Protein 5IM3 (pdb70)

GO terms:
  GO:0005971 ribonucleoside-diphosphate reductase complex (C, IDA)

InterPro domains:
  IPR000788 Ribonucleotide reductase large subunit, C-terminal [PF02867] (371-906)
  IPR000788 Ribonucleotide reductase large subunit, C-terminal [PR01183] (446-465)
  IPR000788 Ribonucleotide reductase large subunit, C-terminal [PR01183] (581-592)
  IPR000788 Ribonucleotide reductase large subunit, C-terminal [PR01183] (618-641)
  IPR000788 Ribonucleotide reductase large subunit, C-terminal [PR01183] (656-678)
  IPR000788 Ribonucleotide reductase large subunit, C-terminal [PR01183] (684-707)
  IPR000788 Ribonucleotide reductase large subunit, C-terminal [PR01183] (760-787)
  IPR005144 ATP-cone domain [PF03477] (33-128)
  IPR005144 ATP-cone domain [PF03477] (149-233)
  IPR005144 ATP-cone domain [PS51161] (32-132)
  IPR005144 ATP-cone domain [PS51161] (148-237)
  IPR008926 Ribonucleotide reductase R1 subunit, N-terminal [SSF48168] (154-369)
  IPR013346 Ribonucleotide reductase, class I, alpha subunit, C-terminal [PS00089] (750-771)
  IPR013346 Ribonucleotide reductase, class I, alpha subunit, C-terminal [TIGR02506] (297-907)
  IPR013509 Ribonucleotide reductase large subunit, N-terminal [PF00317] (294-365)
  IPR039718 Ribonucleoside-diphosphate reductase large subunit [PTHR11573] (150-963)

Nearest PDB structures (foldseek):
  5im3-assembly1_B-2  TM=1.000E+00  e=0.000E+00  Pseudomonas aeruginosa PAO1
  5im3-assembly1_A-2  TM=8.820E-01  e=0.000E+00  Pseudomonas aeruginosa PAO1
  5tus-assembly2_B  TM=9.181E-01  e=7.104E-61  Homo sapiens
  6mve-assembly1_A  TM=8.296E-01  e=4.021E-34  Bacillus subtilis
  6mt9-assembly1_A-2  TM=7.946E-01  e=1.194E-33  Bacillus subtilis

B-factor: mean 58.47, std 20.73, range [24.01, 162.75]

Secondary structure (DSSP, 8-state):
-EEE-TTS-EEE--HHHHHHHHHHHHHHHS-STTSS-HHHHHHHHHHHHHHHHHHHHT-SS--EEEHHHHHHHHHHHHHHTT-HHHHHHHHHHHHHHHHHHHHHHHHT--------PEEEPTTS-EEE--HHHHHHHHHHHHTT-SS--HHHHHHHHHHT--TT-BHHHHHHHHHHHHHTTTTT-TTHHHHHHHHHHHHHHHHHHHHHTS-S---STTHHHHHHHHHHHHHHHHHHTTSS-GGGGGS-HHHHHHH--GGGGGG--HHHHHHIIIIIS-EETTEE---HHHHHHHHHHHHTTT-SSHHHHHHHHHHHHHTTSEEE-HHHHHHTTSSS-----EEEEE--SSHHHHHHHHHHHHHHTTTS-EEEEE-TTS--TT-EETTTTEE---SHHHHHHHHHHHHHH--EEEEEETTBTTHHHHHTTT-SSS-GGG--TTSEEEEEE-HHHHHHHHTT-EEEEE-TTTSTTTTT--HHHHHHHHHHHHHHHHTTSS-SEEEEEHHHHHHHHHHHHHHH--SEEEEHHHHHHT-TTTTT-------TTS------BTTB-EE--EEEEEGGGGB-SSSB-HHHHHHHHHHHHHHHHHHHHH---SSHHHHHHHHHH---EEEEE-HHHHHHHHT--SSSHHHHHHHHHHHHHHHHHHHHHHHHHHHHH---GGGTTSTTTTT--HHHHHHHHHHHH-TTT--------S--HHHHHHHTT--S-S--B-B---HHHHHHHT---TTPPPS-SEEEE-SSSS-EEEE-HHHHHHHHHTT--SHHHHHHHHHTTT--TT-TTS-HHHHHHT--GGGS-HHHHHHHHHHHTTT-SS-B---EEEES--HHHHHHHHHHHHHTT--B---EEEES--/--EEEE-TTS-EEE--HHHHHHHHHHHHHHH---GGGGHHHHHHHHHHHHHHHHHHH-TT-EEEEHHHHHHHHHHHHHHTT-HHHHHHHHHHHHHHHHHHHH---EEE-TTS-EEE--HHHHHHHHHHHTTT-SS--HHHHHHHHHTT--TTEEHHHHHHHHHHHHHHGGGT-TTHHHHHHHHHHHHHHHHHHHHHTS-S---TTTHHHHHHHHHHHHHHHHHHTTSS-GGGGGS-HHHHHHH--GGGGGG--HHHHHHHHHHTS-EETTEE---HHHHHHHHHHHHTTT-SSHHHHHHHHHHHHHTTSEEE-HHHHHHTTSSS-----EEEEE--SSHHHHHHHHHHHHHHTTTS-EEEEE-TTS--TT-EETTTTEE---SHHHHHHHHHHHHHH--EEEEEETTBTTHHHHTTTT-SSS-GGG--TTSEEEEEE-HHHHHHHHHT-EEEEE-TTTSTTTTT--HHHHHHHHHHHHHHHHTTSSSSEEEEEHHHHHHHHHHHHHHH--SEEEEHHHHHHT-TTTTT--B----TTS----B-BTTB-EE--EEEEESGGGEETTEE-HHHHHHHHHHHHHHHHHHHHHPPPSSHHHHHHHHHH---EEEEE-HHHHHHHTT--SSSHHHHHHHHHHHHHHHHHHHHHHHHHHHHH---TT-TTSTTTTT--HHHHHHHHHHHH-GGG--------S--HHHHHHHTT--S-S--B-B---HHHHHHHT---TTPPPS-SEEEEEETTEEEEEE-HHHHHHHHHTT--SHHHHHHHHHTTT--TT-TTS-HHHHHHT--GGGS-HHHHHHHHHHHHHH-SS-B---EEESS--HHHHHHHHHHHHHTT--B---EEE--

Structure (mmCIF, N/CA/C/O backbone):
data_5IM3
#
_entry.id   5IM3
#
_cell.length_a   267.465
_cell.length_b   62.577
_cell.length_c   173.761
_cell.angle_alpha   90.00
_cell.angle_beta   127.81
_cell.angle_gamma   90.00
#
_symmetry.space_group_name_H-M   'C 1 2 1'
#
loop_
_entity.id
_entity.type
_entity.pdbx_description
1 polymer 'Ribonucleoside-diphosphate reductase'
2 non-polymer "2'-DEOXYADENOSINE 5'-TRIPHOSPHATE"
3 non-polymer 'MAGNESIUM ION'
4 water water
#
loop_
_atom_site.group_PDB
_atom_site.id
_atom_site.type_symbol
_atom_site.label_atom_id
_atom_site.label_alt_id
_atom_site.label_comp_id
_atom_site.label_asym_id
_atom_site.label_entity_id
_atom_site.label_seq_id
_atom_site.pdbx_PDB_ins_code
_atom_site.Cartn_x
_atom_site.Cartn_y
_atom_site.Cartn_z
_atom_site.occupancy
_atom_site.B_iso_or_equiv
_atom_site.auth_seq_id
_atom_site.auth_comp_id
_atom_site.auth_asym_id
_atom_site.auth_atom_id
_atom_site.pdbx_PDB_model_num
ATOM 1 N N . LEU A 1 32 ? 40.019 37.434 3.937 1.00 128.51 32 LEU A N 1
ATOM 2 C CA . LEU A 1 32 ? 40.480 36.132 4.404 1.00 123.04 32 LEU A CA 1
ATOM 3 C C . LEU A 1 32 ? 41.909 36.200 4.936 1.00 120.48 32 LEU A C 1
ATOM 4 O O . LEU A 1 32 ? 42.807 36.714 4.270 1.00 120.51 32 LEU A O 1
ATOM 9 N N . ARG A 1 33 ? 42.110 35.671 6.141 1.00 116.54 33 ARG A N 1
ATOM 10 C CA . ARG A 1 33 ? 43.418 35.623 6.777 1.00 113.96 33 ARG A CA 1
ATOM 11 C C . ARG A 1 33 ? 43.630 34.235 7.366 1.00 109.65 33 ARG A C 1
ATOM 12 O O . ARG A 1 33 ? 42.705 33.421 7.443 1.00 108.14 33 ARG A O 1
ATOM 20 N N . VAL A 1 34 ? 44.864 33.965 7.785 1.00 109.85 34 VAL A N 1
ATOM 21 C CA . VAL A 1 34 ? 45.259 32.637 8.236 1.00 106.15 34 VAL A CA 1
ATOM 22 C C . VAL A 1 34 ? 45.991 32.750 9.564 1.00 107.92 34 VAL A C 1
ATOM 23 O O . VAL A 1 34 ? 46.844 33.627 9.744 1.00 110.09 34 VAL A O 1
ATOM 27 N N . ILE A 1 35 ? 45.658 31.855 10.489 1.00 110.06 35 ILE A N 1
ATOM 28 C CA . ILE A 1 35 ? 46.365 31.750 11.761 1.00 111.91 35 ILE A CA 1
ATOM 29 C C . ILE A 1 35 ? 47.645 30.960 11.512 1.00 108.16 35 ILE A C 1
ATOM 30 O O . ILE A 1 35 ? 47.605 29.743 11.313 1.00 104.49 35 ILE A O 1
ATOM 35 N N . LYS A 1 36 ? 48.784 31.648 11.520 1.00 107.82 36 LYS A N 1
ATOM 36 C CA . LYS A 1 36 ? 50.058 30.979 11.315 1.00 104.32 36 LYS A CA 1
ATOM 37 C C . LYS A 1 36 ? 50.287 29.928 12.401 1.00 104.37 36 LYS A C 1
ATOM 38 O O . LYS A 1 36 ? 49.515 29.796 13.356 1.00 106.08 36 LYS A O 1
ATOM 44 N N . ARG A 1 37 ? 51.374 29.168 12.240 1.00 105.73 37 ARG A N 1
ATOM 45 C CA . ARG A 1 37 ? 51.695 28.113 13.196 1.00 105.33 37 ARG A CA 1
ATOM 46 C C . ARG A 1 37 ? 51.746 28.654 14.616 1.00 110.25 37 ARG A C 1
ATOM 47 O O . ARG A 1 37 ? 51.364 27.964 15.568 1.00 109.49 37 ARG A O 1
ATOM 55 N N . ASN A 1 38 ? 52.215 29.890 14.779 1.00 119.82 38 ASN A N 1
ATOM 56 C CA . ASN A 1 38 ? 52.370 30.507 16.094 1.00 124.88 38 ASN A CA 1
ATOM 57 C C . ASN A 1 38 ? 51.793 31.920 16.041 1.00 127.16 38 ASN A C 1
ATOM 58 O O . ASN A 1 38 ? 52.507 32.888 15.763 1.00 129.99 38 ASN A O 1
ATOM 63 N N . GLY A 1 39 ? 50.491 32.026 16.292 1.00 115.65 39 GLY A N 1
ATOM 64 C CA . GLY A 1 39 ? 49.868 33.298 16.603 1.00 118.81 39 GLY A CA 1
ATOM 65 C C . GLY A 1 39 ? 49.594 34.224 15.436 1.00 118.20 39 GLY A C 1
ATOM 66 O O . GLY A 1 39 ? 48.434 34.526 15.139 1.00 120.33 39 GLY A O 1
ATOM 67 N N . THR A 1 40 ? 50.654 34.683 14.770 1.00 117.52 40 THR A N 1
ATOM 68 C CA . THR A 1 40 ? 50.538 35.801 13.841 1.00 118.13 40 THR A CA 1
ATOM 69 C C . THR A 1 40 ? 49.453 35.541 12.803 1.00 114.67 40 THR A C 1
ATOM 70 O O . THR A 1 40 ? 49.120 34.395 12.489 1.00 110.89 40 THR A O 1
ATOM 74 N N . VAL A 1 41 ? 48.898 36.629 12.275 1.00 111.82 41 VAL A N 1
ATOM 75 C CA . VAL A 1 41 ? 47.850 36.583 11.263 1.00 110.80 41 VAL A CA 1
ATOM 76 C C . VAL A 1 41 ? 48.353 37.299 10.018 1.00 111.38 41 VAL A C 1
ATOM 77 O O . VAL A 1 41 ? 48.949 38.378 10.110 1.00 114.47 41 VAL A O 1
ATOM 81 N N . VAL A 1 42 ? 48.109 36.698 8.858 1.00 110.64 42 VAL A N 1
ATOM 82 C CA . VAL A 1 42 ? 48.593 37.233 7.586 1.00 110.67 42 VAL A CA 1
ATOM 83 C C . VAL A 1 42 ? 47.484 37.135 6.550 1.00 110.68 42 VAL A C 1
ATOM 84 O O . VAL A 1 42 ? 46.545 36.339 6.693 1.00 109.23 42 VAL A O 1
ATOM 88 N N . PRO A 1 43 ? 47.566 37.940 5.488 1.00 106.63 43 PRO A N 1
ATOM 89 C CA . PRO A 1 43 ? 46.566 37.840 4.419 1.00 106.21 43 PRO A CA 1
ATOM 90 C C . PRO A 1 43 ? 46.594 36.475 3.747 1.00 102.29 43 PRO A C 1
ATOM 91 O O . PRO A 1 43 ? 47.610 35.777 3.742 1.00 97.86 43 PRO A O 1
ATOM 95 N N . TYR A 1 44 ? 45.453 36.100 3.173 1.00 109.62 44 TYR A N 1
ATOM 96 C CA . TYR A 1 44 ? 45.333 34.845 2.443 1.00 107.00 44 TYR A CA 1
ATOM 97 C C . TYR A 1 44 ? 45.876 35.031 1.029 1.00 106.92 44 TYR A C 1
ATOM 98 O O . TYR A 1 44 ? 45.337 35.822 0.247 1.00 110.04 44 TYR A O 1
ATOM 107 N N . THR A 1 45 ? 46.924 34.278 0.697 1.00 104.09 45 THR A N 1
ATOM 108 C CA . THR A 1 45 ? 47.660 34.424 -0.553 1.00 104.34 45 THR A CA 1
ATOM 109 C C . THR A 1 45 ? 47.630 33.082 -1.264 1.00 100.50 45 THR A C 1
ATOM 110 O O . THR A 1 45 ? 48.157 32.090 -0.748 1.00 95.84 45 THR A O 1
ATOM 114 N N . ASP A 1 46 ? 47.005 33.051 -2.441 1.00 99.23 46 ASP A N 1
ATOM 115 C CA . ASP A 1 46 ? 46.984 31.831 -3.238 1.00 96.51 46 ASP A CA 1
ATOM 116 C C . ASP A 1 46 ? 48.391 31.370 -3.593 1.00 95.79 46 ASP A C 1
ATOM 117 O O . ASP A 1 46 ? 48.643 30.164 -3.689 1.00 91.50 46 ASP A O 1
ATOM 122 N N . ASP A 1 47 ? 49.314 32.314 -3.793 1.00 108.41 47 ASP A N 1
ATOM 123 C CA . ASP A 1 47 ? 50.668 31.970 -4.214 1.00 108.90 47 ASP A CA 1
ATOM 124 C C . ASP A 1 47 ? 51.307 30.954 -3.275 1.00 103.09 47 ASP A C 1
ATOM 125 O O . ASP A 1 47 ? 51.960 30.006 -3.726 1.00 102.33 47 ASP A O 1
ATOM 130 N N . LYS A 1 48 ? 51.133 31.133 -1.963 1.00 92.80 48 LYS A N 1
ATOM 131 C CA . LYS A 1 48 ? 51.731 30.202 -1.010 1.00 87.13 48 LYS A CA 1
ATOM 132 C C . LYS A 1 48 ? 51.201 28.788 -1.215 1.00 81.85 48 LYS A C 1
ATOM 133 O O . LYS A 1 48 ? 51.944 27.811 -1.057 1.00 79.59 48 LYS A O 1
ATOM 139 N N . ILE A 1 49 ? 49.922 28.656 -1.570 1.00 71.71 49 ILE A N 1
ATOM 140 C CA . ILE A 1 49 ? 49.378 27.342 -1.901 1.00 68.51 49 ILE A CA 1
ATOM 141 C C . ILE A 1 49 ? 49.942 26.858 -3.230 1.00 66.96 49 ILE A C 1
ATOM 142 O O . ILE A 1 49 ? 50.360 25.702 -3.364 1.00 63.24 49 ILE A O 1
ATOM 147 N N . THR A 1 50 ? 49.950 27.736 -4.235 1.00 73.90 50 THR A N 1
ATOM 148 C CA . THR A 1 50 ? 50.473 27.364 -5.545 1.00 74.36 50 THR A CA 1
ATOM 149 C C . THR A 1 50 ? 51.937 26.952 -5.458 1.00 71.75 50 THR A C 1
ATOM 150 O O . THR A 1 50 ? 52.352 25.971 -6.087 1.00 70.28 50 THR A O 1
ATOM 154 N N . VAL A 1 51 ? 52.737 27.696 -4.693 1.00 69.27 51 VAL A N 1
ATOM 155 C CA . VAL A 1 51 ? 54.143 27.341 -4.529 1.00 67.47 51 VAL A CA 1
ATOM 156 C C . VAL A 1 51 ? 54.267 25.988 -3.841 1.00 63.37 51 VAL A C 1
ATOM 157 O O . VAL A 1 51 ? 55.055 25.133 -4.260 1.00 62.51 51 VAL A O 1
ATOM 161 N N . ALA A 1 52 ? 53.481 25.765 -2.785 1.00 61.00 52 ALA A N 1
ATOM 162 C CA . ALA A 1 52 ? 53.591 24.523 -2.026 1.00 59.81 52 ALA A CA 1
ATOM 163 C C . ALA A 1 52 ? 53.335 23.310 -2.914 1.00 57.76 52 ALA A C 1
ATOM 164 O O . ALA A 1 52 ? 54.137 22.370 -2.948 1.00 54.70 52 ALA A O 1
ATOM 166 N N . ILE A 1 53 ? 52.219 23.317 -3.645 1.00 66.71 53 ILE A N 1
ATOM 167 C CA . ILE A 1 53 ? 51.884 22.184 -4.504 1.00 67.13 53 ILE A CA 1
ATOM 168 C C . ILE A 1 53 ? 52.930 22.018 -5.600 1.00 68.22 53 ILE A C 1
ATOM 169 O O . ILE A 1 53 ? 53.295 20.893 -5.964 1.00 67.39 53 ILE A O 1
ATOM 174 N N . THR A 1 54 ? 53.420 23.130 -6.152 1.00 68.26 54 THR A N 1
ATOM 175 C CA . THR A 1 54 ? 54.428 23.044 -7.204 1.00 69.99 54 THR A CA 1
ATOM 176 C C . THR A 1 54 ? 55.707 22.394 -6.688 1.00 68.30 54 THR A C 1
ATOM 177 O O . THR A 1 54 ? 56.341 21.607 -7.400 1.00 67.95 54 THR A O 1
ATOM 181 N N . LYS A 1 55 ? 56.104 22.715 -5.453 1.00 68.49 55 LYS A N 1
ATOM 182 C CA . LYS A 1 55 ? 57.260 22.055 -4.854 1.00 66.50 55 LYS A CA 1
ATOM 183 C C . LYS A 1 55 ? 57.094 20.541 -4.871 1.00 63.21 55 LYS A C 1
ATOM 184 O O . LYS A 1 55 ? 58.042 19.807 -5.173 1.00 63.52 55 LYS A O 1
ATOM 190 N N . ALA A 1 56 ? 55.892 20.055 -4.550 1.00 56.33 56 ALA A N 1
ATOM 191 C CA . ALA A 1 56 ? 55.672 18.615 -4.464 1.00 53.81 56 ALA A CA 1
ATOM 192 C C . ALA A 1 56 ? 55.710 17.955 -5.836 1.00 53.26 56 ALA A C 1
ATOM 193 O O . ALA A 1 56 ? 56.153 16.808 -5.957 1.00 52.97 56 ALA A O 1
ATOM 195 N N . PHE A 1 57 ? 55.249 18.650 -6.878 1.00 56.33 57 PHE A N 1
ATOM 196 C CA . PHE A 1 57 ? 55.358 18.096 -8.223 1.00 58.10 57 PHE A CA 1
ATOM 197 C C . PHE A 1 57 ? 56.813 18.030 -8.665 1.00 61.66 57 PHE A C 1
ATOM 198 O O . PHE A 1 57 ? 57.254 17.018 -9.222 1.00 62.62 57 PHE A O 1
ATOM 206 N N . LEU A 1 58 ? 57.579 19.093 -8.414 1.00 68.08 58 LEU A N 1
ATOM 207 C CA . LEU A 1 58 ? 58.983 19.111 -8.800 1.00 71.42 58 LEU A CA 1
ATOM 208 C C . LEU A 1 58 ? 59.835 18.170 -7.964 1.00 70.51 58 LEU A C 1
ATOM 209 O O . LEU A 1 58 ? 60.977 17.898 -8.345 1.00 72.75 58 LEU A O 1
ATOM 214 N N . ALA A 1 59 ? 59.312 17.663 -6.849 1.00 70.73 59 ALA A N 1
ATOM 215 C CA . ALA A 1 59 ? 60.075 16.724 -6.037 1.00 70.86 59 ALA A CA 1
ATOM 216 C C . ALA A 1 59 ? 60.008 15.316 -6.613 1.00 70.38 59 ALA A C 1
ATOM 217 O O . ALA A 1 59 ? 61.024 14.617 -6.672 1.00 71.08 59 ALA A O 1
ATOM 219 N N . VAL A 1 60 ? 58.825 14.889 -7.052 1.00 73.85 60 VAL A N 1
ATOM 220 C CA . VAL A 1 60 ? 58.684 13.541 -7.587 1.00 75.15 60 VAL A CA 1
ATOM 221 C C . VAL A 1 60 ? 59.156 13.484 -9.034 1.00 77.21 60 VAL A C 1
ATOM 222 O O . VAL A 1 60 ? 59.715 12.470 -9.465 1.00 78.41 60 VAL A O 1
ATOM 226 N N . GLU A 1 61 ? 58.942 14.549 -9.801 1.00 81.57 61 GLU A N 1
ATOM 227 C CA . GLU A 1 61 ? 59.483 14.663 -11.143 1.00 87.79 61 GLU A CA 1
ATOM 228 C C . GLU A 1 61 ? 60.789 15.452 -11.083 1.00 88.39 61 GLU A C 1
ATOM 229 O O . GLU A 1 61 ? 61.229 15.898 -10.021 1.00 88.38 61 GLU A O 1
ATOM 235 N N . GLY A 1 62 ? 61.422 15.619 -12.232 1.00 89.92 62 GLY A N 1
ATOM 236 C CA . GLY A 1 62 ? 62.696 16.302 -12.297 1.00 93.21 62 GLY A CA 1
ATOM 237 C C . GLY A 1 62 ? 62.533 17.808 -12.326 1.00 92.08 62 GLY A C 1
ATOM 238 O O . GLY A 1 62 ? 61.477 18.360 -12.006 1.00 89.57 62 GLY A O 1
ATOM 239 N N . GLY A 1 63 ? 63.623 18.484 -12.701 1.00 91.47 63 GLY A N 1
ATOM 240 C CA . GLY A 1 63 ? 63.555 19.901 -13.003 1.00 91.97 63 GLY A CA 1
ATOM 241 C C . GLY A 1 63 ? 63.030 20.202 -14.387 1.00 93.82 63 GLY A C 1
ATOM 242 O O . GLY A 1 63 ? 62.604 21.331 -14.647 1.00 95.70 63 GLY A O 1
ATOM 243 N N . THR A 1 64 ? 63.051 19.212 -15.285 1.00 91.77 64 THR A N 1
ATOM 244 C CA . THR A 1 64 ? 62.470 19.383 -16.610 1.00 92.84 64 THR A CA 1
ATOM 245 C C . THR A 1 64 ? 60.981 19.703 -16.537 1.00 90.27 64 THR A C 1
ATOM 246 O O . THR A 1 64 ? 60.419 20.221 -17.508 1.00 92.50 64 THR A O 1
ATOM 250 N N . ALA A 1 65 ? 60.332 19.415 -15.409 1.00 91.51 65 ALA A N 1
ATOM 251 C CA . ALA A 1 65 ? 58.938 19.787 -15.199 1.00 89.26 65 ALA A CA 1
ATOM 252 C C . ALA A 1 65 ? 58.769 21.237 -14.764 1.00 90.65 65 ALA A C 1
ATOM 253 O O . ALA A 1 65 ? 57.635 21.660 -14.511 1.00 89.29 65 ALA A O 1
ATOM 255 N N . ALA A 1 66 ? 59.858 22.007 -14.673 1.00 96.53 66 ALA A N 1
ATOM 256 C CA . ALA A 1 66 ? 59.764 23.383 -14.193 1.00 97.56 66 ALA A CA 1
ATOM 257 C C . ALA A 1 66 ? 58.862 24.217 -15.094 1.00 97.92 66 ALA A C 1
ATOM 258 O O . ALA A 1 66 ? 57.948 24.902 -14.618 1.00 97.23 66 ALA A O 1
ATOM 260 N N . ALA A 1 67 ? 59.109 24.178 -16.399 1.00 89.93 67 ALA A N 1
ATOM 261 C CA . ALA A 1 67 ? 58.274 24.870 -17.378 1.00 92.33 67 ALA A CA 1
ATOM 262 C C . ALA A 1 67 ? 57.390 23.815 -18.034 1.00 90.98 67 ALA A C 1
ATOM 263 O O . ALA A 1 67 ? 57.787 23.152 -18.994 1.00 92.23 67 ALA A O 1
ATOM 265 N N . SER A 1 68 ? 56.184 23.654 -17.499 1.00 95.67 68 SER A N 1
ATOM 266 C CA . SER A 1 68 ? 55.228 22.689 -18.028 1.00 96.37 68 SER A CA 1
ATOM 267 C C . SER A 1 68 ? 53.836 23.282 -17.906 1.00 95.69 68 SER A C 1
ATOM 268 O O . SER A 1 68 ? 53.364 23.534 -16.792 1.00 92.05 68 SER A O 1
ATOM 271 N N . SER A 1 69 ? 53.187 23.515 -19.051 1.00 93.71 69 SER A N 1
ATOM 272 C CA . SER A 1 69 ? 51.792 23.938 -19.035 1.00 92.80 69 SER A CA 1
ATOM 273 C C . SER A 1 69 ? 50.940 22.969 -18.229 1.00 87.68 69 SER A C 1
ATOM 274 O O . SER A 1 69 ? 49.959 23.377 -17.598 1.00 85.75 69 SER A O 1
ATOM 277 N N . ARG A 1 70 ? 51.306 21.685 -18.228 1.00 82.79 70 ARG A N 1
ATOM 278 C CA . ARG A 1 70 ? 50.548 20.682 -17.488 1.00 78.85 70 ARG A CA 1
ATOM 279 C C . ARG A 1 70 ? 50.569 20.973 -15.992 1.00 76.48 70 ARG A C 1
ATOM 280 O O . ARG A 1 70 ? 49.521 21.178 -15.368 1.00 74.86 70 ARG A O 1
ATOM 288 N N . ILE A 1 71 ? 51.764 20.981 -15.396 1.00 70.41 71 ILE A N 1
ATOM 289 C CA . ILE A 1 71 ? 51.889 21.235 -13.960 1.00 68.18 71 ILE A CA 1
ATOM 290 C C . ILE A 1 71 ? 51.148 22.514 -13.597 1.00 71.02 71 ILE A C 1
ATOM 291 O O . ILE A 1 71 ? 50.250 22.527 -12.748 1.00 68.97 71 ILE A O 1
ATOM 296 N N . HIS A 1 72 ? 51.522 23.608 -14.257 1.00 81.24 72 HIS A N 1
ATOM 297 C CA . HIS A 1 72 ? 50.952 24.915 -13.955 1.00 85.68 72 HIS A CA 1
ATOM 298 C C . HIS A 1 72 ? 49.435 24.909 -14.091 1.00 85.39 72 HIS A C 1
ATOM 299 O O . HIS A 1 72 ? 48.727 25.474 -13.248 1.00 84.77 72 HIS A O 1
ATOM 306 N N . ASP A 1 73 ? 48.915 24.269 -15.140 1.00 86.88 73 ASP A N 1
ATOM 307 C CA . ASP A 1 73 ? 47.468 24.159 -15.293 1.00 86.98 73 ASP A CA 1
ATOM 308 C C . ASP A 1 73 ? 46.857 23.340 -14.162 1.00 80.35 73 ASP A C 1
ATOM 309 O O . ASP A 1 73 ? 45.794 23.688 -13.636 1.00 79.87 73 ASP A O 1
ATOM 314 N N . THR A 1 74 ? 47.518 22.249 -13.772 1.00 69.32 74 THR A N 1
ATOM 315 C CA . THR A 1 74 ? 46.994 21.394 -12.711 1.00 66.90 74 THR A CA 1
ATOM 316 C C . THR A 1 74 ? 47.022 22.104 -11.363 1.00 65.80 74 THR A C 1
ATOM 317 O O . THR A 1 74 ? 46.024 22.111 -10.634 1.00 64.26 74 THR A O 1
ATOM 321 N N . VAL A 1 75 ? 48.163 22.701 -11.011 1.00 66.41 75 VAL A N 1
ATOM 322 C CA . VAL A 1 75 ? 48.302 23.336 -9.702 1.00 67.20 75 VAL A CA 1
ATOM 323 C C . VAL A 1 75 ? 47.239 24.411 -9.518 1.00 72.86 75 VAL A C 1
ATOM 324 O O . VAL A 1 75 ? 46.521 24.434 -8.511 1.00 70.94 75 VAL A O 1
ATOM 328 N N . ARG A 1 76 ? 47.123 25.320 -10.489 1.00 93.17 76 ARG A N 1
ATOM 329 C CA . ARG A 1 76 ? 46.156 26.405 -10.371 1.00 99.45 76 ARG A CA 1
ATOM 330 C C . ARG A 1 76 ? 44.729 25.880 -10.317 1.00 98.44 76 ARG A C 1
ATOM 331 O O . ARG A 1 76 ? 43.846 26.540 -9.758 1.00 101.20 76 ARG A O 1
ATOM 339 N N . ARG A 1 77 ? 44.479 24.703 -10.894 1.00 87.60 77 ARG A N 1
ATOM 340 C CA . ARG A 1 77 ? 43.169 24.081 -10.748 1.00 86.41 77 ARG A CA 1
ATOM 341 C C . ARG A 1 77 ? 42.969 23.567 -9.328 1.00 81.92 77 ARG A C 1
ATOM 342 O O . ARG A 1 77 ? 41.908 23.775 -8.728 1.00 81.88 77 ARG A O 1
ATOM 350 N N . LEU A 1 78 ? 43.982 22.900 -8.773 1.00 74.63 78 LEU A N 1
ATOM 351 C CA . LEU A 1 78 ? 43.898 22.433 -7.394 1.00 72.19 78 LEU A CA 1
ATOM 352 C C . LEU A 1 78 ? 43.825 23.605 -6.423 1.00 74.37 78 LEU A C 1
ATOM 353 O O . LEU A 1 78 ? 43.053 23.572 -5.458 1.00 73.08 78 LEU A O 1
ATOM 358 N N . THR A 1 79 ? 44.622 24.650 -6.664 1.00 77.51 79 THR A N 1
ATOM 359 C CA . THR A 1 79 ? 44.587 25.823 -5.799 1.00 79.93 79 THR A CA 1
ATOM 360 C C . THR A 1 79 ? 43.221 26.492 -5.825 1.00 84.35 79 THR A C 1
ATOM 361 O O . THR A 1 79 ? 42.769 27.022 -4.804 1.00 85.72 79 THR A O 1
ATOM 365 N N . GLU A 1 80 ? 42.548 26.477 -6.978 1.00 94.82 80 GLU A N 1
ATOM 366 C CA . GLU A 1 80 ? 41.256 27.142 -7.094 1.00 99.88 80 GLU A CA 1
ATOM 367 C C . GLU A 1 80 ? 40.191 26.429 -6.271 1.00 98.05 80 GLU A C 1
ATOM 368 O O . GLU A 1 80 ? 39.450 27.066 -5.513 1.00 100.86 80 GLU A O 1
ATOM 374 N N . GLN A 1 81 ? 40.092 25.105 -6.406 1.00 88.47 81 GLN A N 1
ATOM 375 C CA . GLN A 1 81 ? 39.072 24.373 -5.664 1.00 87.02 81 GLN A CA 1
ATOM 376 C C . GLN A 1 81 ? 39.372 24.327 -4.172 1.00 85.40 81 GLN A C 1
ATOM 377 O O . GLN A 1 81 ? 38.462 24.061 -3.380 1.00 86.72 81 GLN A O 1
ATOM 383 N N . VAL A 1 82 ? 40.616 24.589 -3.768 1.00 78.05 82 VAL A N 1
ATOM 384 C CA . VAL A 1 82 ? 40.912 24.768 -2.350 1.00 76.74 82 VAL A CA 1
ATOM 385 C C . VAL A 1 82 ? 40.423 26.129 -1.877 1.00 79.36 82 VAL A C 1
ATOM 386 O O . VAL A 1 82 ? 39.646 26.231 -0.920 1.00 81.40 82 VAL A O 1
ATOM 390 N N . THR A 1 83 ? 40.874 27.198 -2.540 1.00 78.53 83 THR A N 1
ATOM 391 C CA . THR A 1 83 ? 40.419 28.535 -2.180 1.00 81.39 83 THR A CA 1
ATOM 392 C C . THR A 1 83 ? 38.903 28.642 -2.260 1.00 83.89 83 THR A C 1
ATOM 393 O O . THR A 1 83 ? 38.287 29.354 -1.459 1.00 87.97 83 THR A O 1
ATOM 397 N N . ALA A 1 84 ? 38.285 27.939 -3.212 1.00 84.58 84 ALA A N 1
ATOM 398 C CA . ALA A 1 84 ? 36.831 27.964 -3.322 1.00 86.79 84 ALA A CA 1
ATOM 399 C C . ALA A 1 84 ? 36.177 27.302 -2.116 1.00 86.98 84 ALA A C 1
ATOM 400 O O . ALA A 1 84 ? 35.140 27.770 -1.633 1.00 90.71 84 ALA A O 1
ATOM 402 N N . THR A 1 85 ? 36.772 26.218 -1.611 1.00 82.05 85 THR A N 1
ATOM 403 C CA . THR A 1 85 ? 36.192 25.521 -0.467 1.00 83.48 85 THR A CA 1
ATOM 404 C C . THR A 1 85 ? 36.083 26.443 0.743 1.00 88.83 85 THR A C 1
ATOM 405 O O . THR A 1 85 ? 35.059 26.450 1.437 1.00 90.90 85 THR A O 1
ATOM 409 N N . PHE A 1 86 ? 37.130 27.227 1.013 1.00 104.71 86 PHE A N 1
ATOM 410 C CA . PHE A 1 86 ? 37.085 28.160 2.134 1.00 110.90 86 PHE A CA 1
ATOM 411 C C . PHE A 1 86 ? 36.058 29.262 1.907 1.00 114.65 86 PHE A C 1
ATOM 412 O O . PHE A 1 86 ? 35.439 29.735 2.867 1.00 118.36 86 PHE A O 1
ATOM 420 N N . LYS A 1 87 ? 35.862 29.682 0.655 1.00 108.13 87 LYS A N 1
ATOM 421 C CA . LYS A 1 87 ? 34.837 30.677 0.359 1.00 111.92 87 LYS A CA 1
ATOM 422 C C . LYS A 1 87 ? 33.434 30.094 0.473 1.00 116.70 87 LYS A C 1
ATOM 423 O O . LYS A 1 87 ? 32.492 30.814 0.821 1.00 121.07 87 LYS A O 1
ATOM 429 N N . ARG A 1 88 ? 33.274 28.798 0.190 1.00 130.49 88 ARG A N 1
ATOM 430 C CA . ARG A 1 88 ? 31.940 28.209 0.132 1.00 136.39 88 ARG A CA 1
ATOM 431 C C . ARG A 1 88 ? 31.303 28.087 1.510 1.00 137.81 88 ARG A C 1
ATOM 432 O O . ARG A 1 88 ? 30.073 28.131 1.626 1.00 142.36 88 ARG A O 1
ATOM 440 N N . ARG A 1 89 ? 32.109 27.935 2.559 1.00 127.32 89 ARG A N 1
ATOM 441 C CA . ARG A 1 89 ? 31.597 27.697 3.902 1.00 127.59 89 ARG A CA 1
ATOM 442 C C . ARG A 1 89 ? 31.539 28.954 4.761 1.00 129.36 89 ARG A C 1
ATOM 443 O O . ARG A 1 89 ? 31.093 28.876 5.910 1.00 131.87 89 ARG A O 1
ATOM 451 N N . MET A 1 90 ? 31.970 30.099 4.249 1.00 126.50 90 MET A N 1
ATOM 452 C CA . MET A 1 90 ? 32.107 31.300 5.057 1.00 128.50 90 MET A CA 1
ATOM 453 C C . MET A 1 90 ? 31.607 32.504 4.276 1.00 131.68 90 MET A C 1
ATOM 454 O O . MET A 1 90 ? 31.536 32.467 3.043 1.00 129.93 90 MET A O 1
ATOM 459 N N . PRO A 1 91 ? 31.238 33.592 4.972 1.00 136.49 91 PRO A N 1
ATOM 460 C CA . PRO A 1 91 ? 30.653 34.752 4.281 1.00 140.92 91 PRO A CA 1
ATOM 461 C C . PRO A 1 91 ? 31.693 35.766 3.817 1.00 141.42 91 PRO A C 1
ATOM 462 O O . PRO A 1 91 ? 32.409 35.513 2.841 1.00 136.58 91 PRO A O 1
ATOM 466 N N . SER A 1 92 ? 31.791 36.911 4.499 1.00 150.30 92 SER A N 1
ATOM 467 C CA . SER A 1 92 ? 32.679 38.003 4.100 1.00 151.33 92 SER A CA 1
ATOM 468 C C . SER A 1 92 ? 33.958 37.890 4.923 1.00 146.19 92 SER A C 1
ATOM 469 O O . SER A 1 92 ? 34.097 38.508 5.980 1.00 151.15 92 SER A O 1
ATOM 472 N N . GLY A 1 93 ? 34.901 37.095 4.427 1.00 120.85 93 GLY A N 1
ATOM 473 C CA . GLY A 1 93 ? 36.171 36.909 5.095 1.00 116.13 93 GLY A CA 1
ATOM 474 C C . GLY A 1 93 ? 36.071 35.965 6.280 1.00 114.69 93 GLY A C 1
ATOM 475 O O . GLY A 1 93 ? 34.996 35.526 6.691 1.00 115.38 93 GLY A O 1
ATOM 476 N N . GLY A 1 94 ? 37.233 35.653 6.840 1.00 125.35 94 GLY A N 1
ATOM 477 C CA . GLY A 1 94 ? 37.291 34.754 7.975 1.00 124.49 94 GLY A CA 1
ATOM 478 C C . GLY A 1 94 ? 38.726 34.488 8.372 1.00 120.84 94 GLY A C 1
ATOM 479 O O . GLY A 1 94 ? 39.652 35.162 7.916 1.00 120.27 94 GLY A O 1
ATOM 480 N N . THR A 1 95 ? 38.898 33.491 9.238 1.00 121.06 95 THR A N 1
ATOM 481 C CA . THR A 1 95 ? 40.220 33.067 9.681 1.00 118.57 95 THR A CA 1
ATOM 482 C C . THR A 1 95 ? 40.251 31.549 9.765 1.00 114.84 95 THR A C 1
ATOM 483 O O . THR A 1 95 ? 39.319 30.934 10.291 1.00 116.07 95 THR A O 1
ATOM 487 N N . ILE A 1 96 ? 41.326 30.953 9.247 1.00 110.38 96 ILE A N 1
ATOM 488 C CA . ILE A 1 96 ? 41.486 29.507 9.211 1.00 107.16 96 ILE A CA 1
ATOM 489 C C . ILE A 1 96 ? 42.899 29.158 9.658 1.00 104.08 96 ILE A C 1
ATOM 490 O O . ILE A 1 96 ? 43.829 29.960 9.551 1.00 104.98 96 ILE A O 1
ATOM 495 N N . HIS A 1 97 ? 43.051 27.936 10.160 1.00 98.87 97 HIS A N 1
ATOM 496 C CA . HIS A 1 97 ? 44.340 27.482 10.655 1.00 96.29 97 HIS A CA 1
ATOM 497 C C . HIS A 1 97 ? 45.219 27.006 9.507 1.00 92.95 97 HIS A C 1
ATOM 498 O O . HIS A 1 97 ? 44.733 26.558 8.464 1.00 90.80 97 HIS A O 1
ATOM 505 N N . ILE A 1 98 ? 46.533 27.110 9.711 1.00 91.99 98 ILE A N 1
ATOM 506 C CA . ILE A 1 98 ? 47.478 26.729 8.667 1.00 88.94 98 ILE A CA 1
ATOM 507 C C . ILE A 1 98 ? 47.356 25.242 8.361 1.00 85.36 98 ILE A C 1
ATOM 508 O O . ILE A 1 98 ? 47.445 24.822 7.200 1.00 83.08 98 ILE A O 1
ATOM 513 N N . GLU A 1 99 ? 47.143 24.421 9.394 1.00 78.28 99 GLU A N 1
ATOM 514 C CA . GLU A 1 99 ? 46.967 22.987 9.182 1.00 75.29 99 GLU A CA 1
ATOM 515 C C . GLU A 1 99 ? 45.644 22.687 8.491 1.00 74.68 99 GLU A C 1
ATOM 516 O O . GLU A 1 99 ? 45.523 21.671 7.797 1.00 71.42 99 GLU A O 1
ATOM 522 N N . GLU A 1 100 ? 44.645 23.553 8.671 1.00 86.23 100 GLU A N 1
ATOM 523 C CA . GLU A 1 100 ? 43.377 23.385 7.971 1.00 87.65 100 GLU A CA 1
ATOM 524 C C . GLU A 1 100 ? 43.562 23.515 6.465 1.00 85.02 100 GLU A C 1
ATOM 525 O O . GLU A 1 100 ? 42.841 22.875 5.691 1.00 84.25 100 GLU A O 1
ATOM 531 N N . ILE A 1 101 ? 44.531 24.324 6.035 1.00 75.74 101 ILE A N 1
ATOM 532 C CA . ILE A 1 101 ? 44.816 24.486 4.614 1.00 72.26 101 ILE A CA 1
ATOM 533 C C . ILE A 1 101 ? 45.626 23.307 4.093 1.00 69.80 101 ILE A C 1
ATOM 534 O O . ILE A 1 101 ? 45.352 22.782 3.007 1.00 67.39 101 ILE A O 1
ATOM 539 N N . GLN A 1 102 ? 46.644 22.886 4.849 1.00 68.13 102 GLN A N 1
ATOM 540 C CA . GLN A 1 102 ? 47.439 21.728 4.454 1.00 65.54 102 GLN A CA 1
ATOM 541 C C . GLN A 1 102 ? 46.552 20.511 4.220 1.00 63.81 102 GLN A C 1
ATOM 542 O O . GLN A 1 102 ? 46.765 19.750 3.269 1.00 60.76 102 GLN A O 1
ATOM 548 N N . ASP A 1 103 ? 45.546 20.317 5.075 1.00 60.60 103 ASP A N 1
ATOM 549 C CA . ASP A 1 103 ? 44.649 19.178 4.916 1.00 59.99 103 ASP A CA 1
ATOM 550 C C . ASP A 1 103 ? 43.839 19.285 3.631 1.00 62.12 103 ASP A C 1
ATOM 551 O O . ASP A 1 103 ? 43.650 18.288 2.925 1.00 58.63 103 ASP A O 1
ATOM 556 N N . GLN A 1 104 ? 43.351 20.487 3.308 1.00 70.49 104 GLN A N 1
ATOM 557 C CA . GLN A 1 104 ? 42.574 20.657 2.084 1.00 72.60 104 GLN A CA 1
ATOM 558 C C . GLN A 1 104 ? 43.451 20.558 0.843 1.00 67.92 104 GLN A C 1
ATOM 559 O O . GLN A 1 104 ? 42.970 20.146 -0.218 1.00 67.88 104 GLN A O 1
ATOM 565 N N . VAL A 1 105 ? 44.730 20.923 0.950 1.00 63.72 105 VAL A N 1
ATOM 566 C CA . VAL A 1 105 ? 45.649 20.738 -0.169 1.00 61.33 105 VAL A CA 1
ATOM 567 C C . VAL A 1 105 ? 45.835 19.253 -0.453 1.00 58.83 105 VAL A C 1
ATOM 568 O O . VAL A 1 105 ? 45.762 18.812 -1.607 1.00 58.01 105 VAL A O 1
ATOM 572 N N . GLU A 1 106 ? 46.087 18.462 0.593 1.00 55.33 106 GLU A N 1
ATOM 573 C CA . GLU A 1 106 ? 46.192 17.018 0.414 1.00 53.21 106 GLU A CA 1
ATOM 574 C C . GLU A 1 106 ? 44.912 16.454 -0.183 1.00 52.97 106 GLU A C 1
ATOM 575 O O . GLU A 1 106 ? 44.957 15.574 -1.050 1.00 49.81 106 GLU A O 1
ATOM 581 N N . LEU A 1 107 ? 43.759 16.953 0.266 1.00 55.22 107 LEU A N 1
ATOM 582 C CA . LEU A 1 107 ? 42.487 16.456 -0.244 1.00 55.73 107 LEU A CA 1
ATOM 583 C C . LEU A 1 107 ? 42.380 16.675 -1.749 1.00 55.64 107 LEU A C 1
ATOM 584 O O . LEU A 1 107 ? 42.001 15.766 -2.494 1.00 55.17 107 LEU A O 1
ATOM 589 N N . ALA A 1 108 ? 42.723 17.879 -2.215 1.00 56.15 108 ALA A N 1
ATOM 590 C CA . ALA A 1 108 ? 42.612 18.184 -3.638 1.00 56.93 108 ALA A CA 1
ATOM 591 C C . ALA A 1 108 ? 43.546 17.305 -4.462 1.00 55.79 108 ALA A C 1
ATOM 592 O O . ALA A 1 108 ? 43.148 16.754 -5.495 1.00 54.87 108 ALA A O 1
ATOM 594 N N . LEU A 1 109 ? 44.801 17.168 -4.023 1.00 55.30 109 LEU A N 1
ATOM 595 C CA . LEU A 1 109 ? 45.732 16.278 -4.711 1.00 55.52 109 LEU A CA 1
ATOM 596 C C . LEU A 1 109 ? 45.198 14.851 -4.750 1.00 55.53 109 LEU A C 1
ATOM 597 O O . LEU A 1 109 ? 45.302 14.167 -5.776 1.00 54.93 109 LEU A O 1
ATOM 602 N N . MET A 1 110 ? 44.613 14.390 -3.642 1.00 54.74 110 MET A N 1
ATOM 603 C CA . MET A 1 110 ? 44.176 13.002 -3.549 1.00 53.68 110 MET A CA 1
ATOM 604 C C . MET A 1 110 ? 42.952 12.736 -4.417 1.00 56.18 110 MET A C 1
ATOM 605 O O . MET A 1 110 ? 42.890 11.714 -5.109 1.00 54.73 110 MET A O 1
ATOM 610 N N . ARG A 1 111 ? 41.956 13.628 -4.384 1.00 64.40 111 ARG A N 1
ATOM 611 C CA . ARG A 1 111 ? 40.763 13.413 -5.195 1.00 69.91 111 ARG A CA 1
ATOM 612 C C . ARG A 1 111 ? 41.073 13.464 -6.683 1.00 67.50 111 ARG A C 1
ATOM 613 O O . ARG A 1 111 ? 40.330 12.880 -7.477 1.00 68.69 111 ARG A O 1
ATOM 621 N N . ALA A 1 112 ? 42.148 14.147 -7.073 1.00 57.39 112 ALA A N 1
ATOM 622 C CA . ALA A 1 112 ? 42.603 14.176 -8.455 1.00 55.67 112 ALA A CA 1
ATOM 623 C C . ALA A 1 112 ? 43.400 12.937 -8.843 1.00 53.64 112 ALA A C 1
ATOM 624 O O . ALA A 1 112 ? 43.910 12.876 -9.966 1.00 53.88 112 ALA A O 1
ATOM 626 N N . GLY A 1 113 ? 43.522 11.957 -7.952 1.00 49.61 113 GLY A N 1
ATOM 627 C CA . GLY A 1 113 ? 44.264 10.752 -8.264 1.00 49.08 113 GLY A CA 1
ATOM 628 C C . GLY A 1 113 ? 45.761 10.929 -8.372 1.00 48.94 113 GLY A C 1
ATOM 629 O O . GLY A 1 113 ? 46.429 10.084 -8.972 1.00 46.39 113 GLY A O 1
ATOM 630 N N . GLU A 1 114 ? 46.315 12.005 -7.807 1.00 52.75 114 GLU A N 1
ATOM 631 C CA . GLU A 1 114 ? 47.760 12.243 -7.837 1.00 53.35 114 GLU A CA 1
ATOM 632 C C . GLU A 1 114 ? 48.409 11.475 -6.685 1.00 52.12 114 GLU A C 1
ATOM 633 O O . GLU A 1 114 ? 48.819 12.030 -5.664 1.00 51.75 114 GLU A O 1
ATOM 639 N N . GLN A 1 115 ? 48.502 10.158 -6.872 1.00 53.77 115 GLN A N 1
ATOM 640 C CA . GLN A 1 115 ? 48.929 9.287 -5.782 1.00 55.00 115 GLN A CA 1
ATOM 641 C C . GLN A 1 115 ? 50.375 9.553 -5.382 1.00 54.45 115 GLN A C 1
ATOM 642 O O . GLN A 1 115 ? 50.687 9.624 -4.189 1.00 53.23 115 GLN A O 1
ATOM 648 N N . LYS A 1 116 ? 51.272 9.699 -6.361 1.00 56.13 116 LYS A N 1
ATOM 649 C CA . LYS A 1 116 ? 52.689 9.852 -6.049 1.00 57.03 116 LYS A CA 1
ATOM 650 C C . LYS A 1 116 ? 53.000 11.245 -5.513 1.00 54.13 116 LYS A C 1
ATOM 651 O O . LYS A 1 116 ? 53.867 11.401 -4.647 1.00 52.58 116 LYS A O 1
ATOM 657 N N . VAL A 1 117 ? 52.314 12.271 -6.017 1.00 49.24 117 VAL A N 1
ATOM 658 C CA . VAL A 1 117 ? 52.556 13.619 -5.514 1.00 49.71 117 VAL A CA 1
ATOM 659 C C . VAL A 1 117 ? 51.889 13.808 -4.159 1.00 49.58 117 VAL A C 1
ATOM 660 O O . VAL A 1 117 ? 52.453 14.443 -3.261 1.00 47.48 117 VAL A O 1
ATOM 664 N N . ALA A 1 118 ? 50.684 13.258 -3.986 1.00 47.80 118 ALA A N 1
ATOM 665 C CA . ALA A 1 118 ? 49.986 13.395 -2.713 1.00 48.08 118 ALA A CA 1
ATOM 666 C C . ALA A 1 118 ? 50.767 12.731 -1.586 1.00 45.70 118 ALA A C 1
ATOM 667 O O . ALA A 1 118 ? 50.933 13.311 -0.507 1.00 42.67 118 ALA A O 1
ATOM 669 N N . ARG A 1 119 ? 51.260 11.512 -1.818 1.00 48.07 119 ARG A N 1
ATOM 670 C CA . ARG A 1 119 ? 51.931 10.782 -0.748 1.00 49.80 119 ARG A CA 1
ATOM 671 C C . ARG A 1 119 ? 53.264 11.428 -0.390 1.00 50.58 119 ARG A C 1
ATOM 672 O O . ARG A 1 119 ? 53.656 11.444 0.782 1.00 47.82 119 ARG A O 1
ATOM 680 N N . ASP A 1 120 ? 53.977 11.969 -1.378 1.00 61.95 120 ASP A N 1
ATOM 681 C CA . ASP A 1 120 ? 55.216 12.669 -1.062 1.00 65.61 120 ASP A CA 1
ATOM 682 C C . ASP A 1 120 ? 54.930 14.010 -0.402 1.00 63.29 120 ASP A C 1
ATOM 683 O O . ASP A 1 120 ? 55.749 14.501 0.384 1.00 63.40 120 ASP A O 1
ATOM 688 N N . TYR A 1 121 ? 53.772 14.605 -0.692 1.00 51.01 121 TYR A N 1
ATOM 689 C CA . TYR A 1 121 ? 53.341 15.784 0.050 1.00 50.39 121 TYR A CA 1
ATOM 690 C C . TYR A 1 121 ? 53.096 15.432 1.512 1.00 49.56 121 TYR A C 1
ATOM 691 O O . TYR A 1 121 ? 53.564 16.130 2.419 1.00 48.79 121 TYR A O 1
ATOM 700 N N . VAL A 1 122 ? 52.373 14.335 1.756 1.00 48.32 122 VAL A N 1
ATOM 701 C CA . VAL A 1 122 ? 52.123 13.878 3.121 1.00 47.58 122 VAL A CA 1
ATOM 702 C C . VAL A 1 122 ? 53.440 13.597 3.834 1.00 47.59 122 VAL A C 1
ATOM 703 O O . VAL A 1 122 ? 53.680 14.078 4.948 1.00 48.31 122 VAL A O 1
ATOM 707 N N . ILE A 1 123 ? 54.307 12.802 3.202 1.00 50.76 123 ILE A N 1
ATOM 708 C CA . ILE A 1 123 ? 55.554 12.386 3.840 1.00 52.83 123 ILE A CA 1
ATOM 709 C C . ILE A 1 123 ? 56.374 13.603 4.248 1.00 52.59 123 ILE A C 1
ATOM 710 O O . ILE A 1 123 ? 56.797 13.733 5.404 1.00 53.71 123 ILE A O 1
ATOM 715 N N . TYR A 1 124 ? 56.620 14.505 3.297 1.00 49.72 124 TYR A N 1
ATOM 716 C CA . TYR A 1 124 ? 57.405 15.700 3.586 1.00 51.25 124 TYR A CA 1
ATOM 717 C C . TYR A 1 124 ? 56.753 16.527 4.686 1.00 51.31 124 TYR A C 1
ATOM 718 O O . TYR A 1 124 ? 57.424 16.983 5.618 1.00 53.01 124 TYR A O 1
ATOM 727 N N . ARG A 1 125 ? 55.439 16.732 4.593 1.00 50.58 125 ARG A N 1
ATOM 728 C CA . ARG A 1 125 ? 54.745 17.515 5.609 1.00 52.05 125 ARG A CA 1
ATOM 729 C C . ARG A 1 125 ? 54.872 16.869 6.982 1.00 51.50 125 ARG A C 1
ATOM 730 O O . ARG A 1 125 ? 54.973 17.567 7.998 1.00 53.90 125 ARG A O 1
ATOM 738 N N . GLU A 1 126 ? 54.850 15.535 7.037 1.00 53.55 126 GLU A N 1
ATOM 739 C CA . GLU A 1 126 ? 54.967 14.860 8.324 1.00 56.65 126 GLU A CA 1
ATOM 740 C C . GLU A 1 126 ? 56.391 14.948 8.853 1.00 53.75 126 GLU A C 1
ATOM 741 O O . GLU A 1 126 ? 56.602 15.085 10.063 1.00 53.90 126 GLU A O 1
ATOM 747 N N . ALA A 1 127 ? 57.379 14.875 7.958 1.00 54.55 127 ALA A N 1
ATOM 748 C CA . ALA A 1 127 ? 58.769 15.022 8.376 1.00 54.41 127 ALA A CA 1
ATOM 749 C C . ALA A 1 127 ? 58.995 16.361 9.059 1.00 55.94 127 ALA A C 1
ATOM 750 O O . ALA A 1 127 ? 59.693 16.438 10.077 1.00 58.31 127 ALA A O 1
ATOM 752 N N . ARG A 1 128 ? 58.406 17.430 8.519 1.00 60.02 128 ARG A N 1
ATOM 753 C CA . ARG A 1 128 ? 58.562 18.745 9.123 1.00 63.58 128 ARG A CA 1
ATOM 754 C C . ARG A 1 128 ? 57.682 18.939 10.345 1.00 62.28 128 ARG A C 1
ATOM 755 O O . ARG A 1 128 ? 57.980 19.808 11.170 1.00 65.70 128 ARG A O 1
ATOM 763 N N . ALA A 1 129 ? 56.618 18.150 10.487 1.00 47.94 129 ALA A N 1
ATOM 764 C CA . ALA A 1 129 ? 55.877 18.143 11.741 1.00 45.37 129 ALA A CA 1
ATOM 765 C C . ALA A 1 129 ? 56.672 17.438 12.832 1.00 47.67 129 ALA A C 1
ATOM 766 O O . ALA A 1 129 ? 56.643 17.851 13.998 1.00 47.45 129 ALA A O 1
ATOM 768 N N . ALA A 1 130 ? 57.398 16.380 12.467 1.00 58.95 130 ALA A N 1
ATOM 769 C CA . ALA A 1 130 ? 58.239 15.683 13.434 1.00 59.85 130 ALA A CA 1
ATOM 770 C C . ALA A 1 130 ? 59.322 16.602 13.985 1.00 61.71 130 ALA A C 1
ATOM 771 O O . ALA A 1 130 ? 59.606 16.588 15.189 1.00 64.38 130 ALA A O 1
ATOM 773 N N . GLU A 1 131 ? 59.941 17.409 13.119 1.00 63.00 131 GLU A N 1
ATOM 774 C CA . GLU A 1 131 ? 60.983 18.325 13.575 1.00 65.38 131 GLU A CA 1
ATOM 775 C C . GLU A 1 131 ? 60.414 19.396 14.498 1.00 64.66 131 GLU A C 1
ATOM 776 O O . GLU A 1 131 ? 61.059 19.782 15.479 1.00 63.77 131 GLU A O 1
ATOM 782 N N . ARG A 1 132 ? 59.211 19.894 14.197 1.00 60.78 132 ARG A N 1
ATOM 783 C CA . ARG A 1 132 ? 58.569 20.851 15.093 1.00 63.76 132 ARG A CA 1
ATOM 784 C C . ARG A 1 132 ? 58.215 20.200 16.423 1.00 62.36 132 ARG A C 1
ATOM 785 O O . ARG A 1 132 ? 58.448 20.783 17.489 1.00 62.54 132 ARG A O 1
ATOM 793 N N . LYS A 1 133 ? 57.652 18.991 16.379 1.00 57.96 133 LYS A N 1
ATOM 794 C CA . LYS A 1 133 ? 57.299 18.287 17.606 1.00 59.98 133 LYS A CA 1
ATOM 795 C C . LYS A 1 133 ? 58.531 18.047 18.470 1.00 57.53 133 LYS A C 1
ATOM 796 O O . LYS A 1 133 ? 58.526 18.327 19.674 1.00 59.57 133 LYS A O 1
ATOM 802 N N . ASN A 1 134 ? 59.604 17.532 17.865 1.00 53.57 134 ASN A N 1
ATOM 803 C CA . ASN A 1 134 ? 60.831 17.274 18.610 1.00 52.05 134 ASN A CA 1
ATOM 804 C C . ASN A 1 134 ? 61.429 18.564 19.157 1.00 53.00 134 ASN A C 1
ATOM 805 O O . ASN A 1 134 ? 61.795 18.640 20.335 1.00 54.78 134 ASN A O 1
ATOM 810 N N . ALA A 1 135 ? 61.551 19.586 18.307 1.00 53.28 135 ALA A N 1
ATOM 811 C CA . ALA A 1 135 ? 62.098 20.858 18.762 1.00 55.81 135 ALA A CA 1
ATOM 812 C C . ALA A 1 135 ? 61.262 21.452 19.888 1.00 59.16 135 ALA A C 1
ATOM 813 O O . ALA A 1 135 ? 61.807 22.089 20.797 1.00 60.96 135 ALA A O 1
ATOM 815 N N . GLY A 1 136 ? 59.942 21.254 19.848 1.00 58.53 136 GLY A N 1
ATOM 816 C CA . GLY A 1 136 ? 59.107 21.707 20.947 1.00 61.53 136 GLY A CA 1
ATOM 817 C C . GLY A 1 136 ? 59.381 20.947 22.231 1.00 62.89 136 GLY A C 1
ATOM 818 O O . GLY A 1 136 ? 59.372 21.527 23.321 1.00 65.50 136 GLY A O 1
ATOM 819 N N . ALA A 1 137 ? 59.636 19.641 22.121 1.00 59.96 137 ALA A N 1
ATOM 820 C CA . ALA A 1 137 ? 59.938 18.837 23.301 1.00 60.80 137 ALA A CA 1
ATOM 821 C C . ALA A 1 137 ? 61.318 19.154 23.862 1.00 61.73 137 ALA A C 1
ATOM 822 O O . ALA A 1 137 ? 61.555 18.969 25.061 1.00 63.76 137 ALA A O 1
ATOM 824 N N . ALA A 1 138 ? 62.241 19.624 23.018 1.00 60.55 138 ALA A N 1
ATOM 825 C CA . ALA A 1 138 ? 63.557 20.021 23.506 1.00 62.01 138 ALA A CA 1
ATOM 826 C C . ALA A 1 138 ? 63.491 21.301 24.328 1.00 65.38 138 ALA A C 1
ATOM 827 O O . ALA A 1 138 ? 64.268 21.469 25.274 1.00 67.34 138 ALA A O 1
ATOM 829 N N . SER A 1 139 ? 62.586 22.215 23.979 1.00 81.86 139 SER A N 1
ATOM 830 C CA . SER A 1 139 ? 62.423 23.471 24.695 1.00 81.67 139 SER A CA 1
ATOM 831 C C . SER A 1 139 ? 61.333 23.400 25.755 1.00 80.53 139 SER A C 1
ATOM 832 O O . SER A 1 139 ? 60.806 24.442 26.159 1.00 80.42 139 SER A O 1
ATOM 835 N N . ASP A 1 140 ? 60.985 22.203 26.210 1.00 79.84 140 ASP A N 1
ATOM 836 C CA . ASP A 1 140 ? 59.882 22.046 27.140 1.00 79.11 140 ASP A CA 1
ATOM 837 C C . ASP A 1 140 ? 60.309 22.376 28.565 1.00 79.34 140 ASP A C 1
ATOM 838 O O . ASP A 1 140 ? 61.461 22.176 28.957 1.00 79.89 140 ASP A O 1
ATOM 843 N N . VAL A 1 141 ? 59.357 22.889 29.341 1.00 88.71 141 VAL A N 1
ATOM 844 C CA . VAL A 1 141 ? 59.530 23.140 30.766 1.00 91.45 141 VAL A CA 1
ATOM 845 C C . VAL A 1 141 ? 58.460 22.354 31.510 1.00 93.24 141 VAL A C 1
ATOM 846 O O . VAL A 1 141 ? 57.318 22.257 31.046 1.00 92.13 141 VAL A O 1
ATOM 850 N N . ALA A 1 142 ? 58.826 21.794 32.660 1.00 101.98 142 ALA A N 1
ATOM 851 C CA . ALA A 1 142 ? 57.948 20.905 33.415 1.00 105.32 142 ALA A CA 1
ATOM 852 C C . ALA A 1 142 ? 57.453 21.613 34.670 1.00 108.77 142 ALA A C 1
ATOM 853 O O . ALA A 1 142 ? 58.256 22.042 35.508 1.00 110.28 142 ALA A O 1
ATOM 855 N N . GLN A 1 143 ? 56.132 21.755 34.777 1.00 108.03 143 GLN A N 1
ATOM 856 C CA . GLN A 1 143 ? 55.456 22.310 35.948 1.00 112.17 143 GLN A CA 1
ATOM 857 C C . GLN A 1 143 ? 54.499 21.340 36.653 1.00 115.65 143 GLN A C 1
ATOM 858 O O . GLN A 1 143 ? 54.391 21.395 37.886 1.00 115.15 143 GLN A O 1
ATOM 864 N N . PRO A 1 144 ? 53.773 20.437 35.923 1.00 126.04 144 PRO A N 1
ATOM 865 C CA . PRO A 1 144 ? 52.640 19.715 36.536 1.00 128.34 144 PRO A CA 1
ATOM 866 C C . PRO A 1 144 ? 52.834 19.212 37.960 1.00 133.19 144 PRO A C 1
ATOM 867 O O . PRO A 1 144 ? 53.490 18.190 38.184 1.00 133.19 144 PRO A O 1
ATOM 871 N N . HIS A 1 145 ? 52.216 19.914 38.919 1.00 147.16 145 HIS A N 1
ATOM 872 C CA . HIS A 1 145 ? 52.174 19.574 40.340 1.00 150.40 145 HIS A CA 1
ATOM 873 C C . HIS A 1 145 ? 51.096 20.443 40.982 1.00 149.63 145 HIS A C 1
ATOM 874 O O . HIS A 1 145 ? 50.571 21.346 40.317 1.00 150.77 145 HIS A O 1
ATOM 881 N N . PRO A 1 146 ? 50.713 20.211 42.254 1.00 137.33 146 PRO A N 1
ATOM 882 C CA . PRO A 1 146 ? 51.130 19.202 43.236 1.00 135.30 146 PRO A CA 1
ATOM 883 C C . PRO A 1 146 ? 50.261 17.956 43.170 1.00 130.27 146 PRO A C 1
ATOM 884 O O . PRO A 1 146 ? 50.650 16.955 42.564 1.00 129.77 146 PRO A O 1
ATOM 888 N N . SER A 1 147 ? 49.090 18.025 43.795 1.00 120.17 147 SER A N 1
ATOM 889 C CA . SER A 1 147 ? 48.129 16.938 43.749 1.00 115.48 147 SER A CA 1
ATOM 890 C C . SER A 1 147 ? 46.764 17.499 44.101 1.00 114.21 147 SER A C 1
ATOM 891 O O . SER A 1 147 ? 46.643 18.577 44.691 1.00 115.33 147 SER A O 1
ATOM 894 N N . ILE A 1 148 ? 45.735 16.745 43.726 1.00 113.07 148 ILE A N 1
ATOM 895 C CA . ILE A 1 148 ? 44.373 17.118 44.059 1.00 112.79 148 ILE A CA 1
ATOM 896 C C . ILE A 1 148 ? 44.118 16.843 45.536 1.00 116.16 148 ILE A C 1
ATOM 897 O O . ILE A 1 148 ? 44.658 15.895 46.122 1.00 115.68 148 ILE A O 1
ATOM 902 N N . ARG A 1 149 ? 43.300 17.693 46.149 1.00 124.40 149 ARG A N 1
ATOM 903 C CA . ARG A 1 149 ? 42.890 17.530 47.537 1.00 127.78 149 ARG A CA 1
ATOM 904 C C . ARG A 1 149 ? 41.534 16.834 47.570 1.00 127.12 149 ARG A C 1
ATOM 905 O O . ARG A 1 149 ? 40.553 17.349 47.021 1.00 127.39 149 ARG A O 1
ATOM 913 N N . ILE A 1 150 ? 41.486 15.665 48.201 1.00 120.74 150 ILE A N 1
ATOM 914 C CA . ILE A 1 150 ? 40.257 14.886 48.285 1.00 119.55 150 ILE A CA 1
ATOM 915 C C . ILE A 1 150 ? 39.373 15.471 49.378 1.00 122.14 150 ILE A C 1
ATOM 916 O O . ILE A 1 150 ? 39.813 15.654 50.519 1.00 123.90 150 ILE A O 1
ATOM 921 N N . THR A 1 151 ? 38.121 15.762 49.032 1.00 124.17 151 THR A N 1
ATOM 922 C CA . THR A 1 151 ? 37.178 16.354 49.971 1.00 127.22 151 THR A CA 1
ATOM 923 C C . THR A 1 151 ? 36.499 15.260 50.786 1.00 128.39 151 THR A C 1
ATOM 924 O O . THR A 1 151 ? 35.933 14.315 50.226 1.00 126.10 151 THR A O 1
ATOM 928 N N . ARG A 1 152 ? 36.558 15.396 52.108 1.00 132.05 152 ARG A N 1
ATOM 929 C CA . ARG A 1 152 ? 35.953 14.432 53.011 1.00 133.10 152 ARG A CA 1
ATOM 930 C C . ARG A 1 152 ? 34.470 14.741 53.209 1.00 134.54 152 ARG A C 1
ATOM 931 O O . ARG A 1 152 ? 33.999 15.853 52.952 1.00 136.23 152 ARG A O 1
ATOM 939 N N . ALA A 1 153 ? 33.729 13.727 53.667 1.00 131.26 153 ALA A N 1
ATOM 940 C CA . ALA A 1 153 ? 32.292 13.878 53.880 1.00 131.98 153 ALA A CA 1
ATOM 941 C C . ALA A 1 153 ? 31.982 15.069 54.781 1.00 135.29 153 ALA A C 1
ATOM 942 O O . ALA A 1 153 ? 31.085 15.868 54.488 1.00 136.13 153 ALA A O 1
ATOM 944 N N . ASP A 1 154 ? 32.713 15.202 55.891 1.00 141.28 154 ASP A N 1
ATOM 945 C CA . ASP A 1 154 ? 32.452 16.294 56.824 1.00 143.76 154 ASP A CA 1
ATOM 946 C C . ASP A 1 154 ? 32.709 17.663 56.204 1.00 143.74 154 ASP A C 1
ATOM 947 O O . ASP A 1 154 ? 32.238 18.671 56.742 1.00 146.81 154 ASP A O 1
ATOM 952 N N . GLY A 1 155 ? 33.438 17.722 55.090 1.00 135.80 155 GLY A N 1
ATOM 953 C CA . GLY A 1 155 ? 33.725 18.971 54.412 1.00 135.07 155 GLY A CA 1
ATOM 954 C C . GLY A 1 155 ? 35.180 19.381 54.431 1.00 134.15 155 GLY A C 1
ATOM 955 O O . GLY A 1 155 ? 35.513 20.436 53.879 1.00 136.01 155 GLY A O 1
ATOM 956 N N . SER A 1 156 ? 36.059 18.587 55.036 1.00 129.94 156 SER A N 1
ATOM 957 C CA . SER A 1 156 ? 37.467 18.938 55.151 1.00 128.36 156 SER A CA 1
ATOM 958 C C . SER A 1 156 ? 38.237 18.476 53.922 1.00 123.32 156 SER A C 1
ATOM 959 O O . SER A 1 156 ? 37.962 17.408 53.365 1.00 120.88 156 SER A O 1
ATOM 962 N N . LEU A 1 157 ? 39.201 19.290 53.501 1.00 119.20 157 LEU A N 1
ATOM 963 C CA . LEU A 1 157 ? 40.087 18.922 52.407 1.00 115.07 157 LEU A CA 1
ATOM 964 C C . LEU A 1 157 ? 41.204 18.014 52.911 1.00 113.21 157 LEU A C 1
ATOM 965 O O . LEU A 1 157 ? 41.619 18.088 54.072 1.00 114.99 157 LEU A O 1
ATOM 970 N N . SER A 1 158 ? 41.692 17.146 52.020 1.00 111.35 158 SER A N 1
ATOM 971 C CA . SER A 1 158 ? 42.758 16.219 52.372 1.00 109.76 158 SER A CA 1
ATOM 972 C C . SER A 1 158 ? 43.508 15.831 51.109 1.00 108.17 158 SER A C 1
ATOM 973 O O . SER A 1 158 ? 42.869 15.630 50.067 1.00 105.98 158 SER A O 1
ATOM 976 N N . PRO A 1 159 ? 44.836 15.707 51.153 1.00 112.48 159 PRO A N 1
ATOM 977 C CA . PRO A 1 159 ? 45.579 15.346 49.939 1.00 110.65 159 PRO A CA 1
ATOM 978 C C . PRO A 1 159 ? 45.325 13.901 49.533 1.00 106.41 159 PRO A C 1
ATOM 979 O O . PRO A 1 159 ? 45.194 13.012 50.378 1.00 106.63 159 PRO A O 1
ATOM 983 N N . LEU A 1 160 ? 45.262 13.674 48.222 1.00 100.37 160 LEU A N 1
ATOM 984 C CA . LEU A 1 160 ? 45.005 12.336 47.706 1.00 96.70 160 LEU A CA 1
ATOM 985 C C . LEU A 1 160 ? 46.126 11.386 48.104 1.00 96.87 160 LEU A C 1
ATOM 986 O O . LEU A 1 160 ? 47.309 11.703 47.954 1.00 97.56 160 LEU A O 1
ATOM 991 N N . ASP A 1 161 ? 45.747 10.213 48.607 1.00 99.92 161 ASP A N 1
ATOM 992 C CA . ASP A 1 161 ? 46.716 9.197 49.004 1.00 100.24 161 ASP A CA 1
ATOM 993 C C . ASP A 1 161 ? 47.131 8.410 47.768 1.00 98.42 161 ASP A C 1
ATOM 994 O O . ASP A 1 161 ? 46.339 7.638 47.217 1.00 97.16 161 ASP A O 1
ATOM 999 N N . MET A 1 162 ? 48.374 8.609 47.325 1.00 99.68 162 MET A N 1
ATOM 1000 C CA . MET A 1 162 ? 48.888 7.868 46.181 1.00 98.55 162 MET A CA 1
ATOM 1001 C C . MET A 1 162 ? 49.309 6.456 46.569 1.00 96.62 162 MET A C 1
ATOM 1002 O O . MET A 1 162 ? 49.238 5.542 45.739 1.00 95.46 162 MET A O 1
ATOM 1007 N N . GLY A 1 163 ? 49.741 6.258 47.816 1.00 92.34 163 GLY A N 1
ATOM 1008 C CA . GLY A 1 163 ? 50.118 4.923 48.253 1.00 91.59 163 GLY A CA 1
ATOM 1009 C C . GLY A 1 163 ? 48.933 3.976 48.302 1.00 89.72 163 GLY A C 1
ATOM 1010 O O . GLY A 1 163 ? 49.009 2.840 47.824 1.00 89.40 163 GLY A O 1
ATOM 1011 N N . ARG A 1 164 ? 47.818 4.431 48.880 1.00 84.59 164 ARG A N 1
ATOM 1012 C CA . ARG A 1 164 ? 46.630 3.587 48.946 1.00 82.34 164 ARG A CA 1
ATOM 1013 C C . ARG A 1 164 ? 46.015 3.384 47.568 1.00 80.96 164 ARG A C 1
ATOM 1014 O O . ARG A 1 164 ? 45.390 2.348 47.316 1.00 79.25 164 ARG A O 1
ATOM 1022 N N . LEU A 1 165 ? 46.177 4.357 46.669 1.00 81.57 165 LEU A N 1
ATOM 1023 C CA . LEU A 1 165 ? 45.637 4.215 45.322 1.00 81.54 165 LEU A CA 1
ATOM 1024 C C . LEU A 1 165 ? 46.341 3.100 44.562 1.00 83.14 165 LEU A C 1
ATOM 1025 O O . LEU A 1 165 ? 45.701 2.347 43.819 1.00 81.99 165 LEU A O 1
ATOM 1030 N N . ASN A 1 166 ? 47.660 2.979 44.731 1.00 90.75 166 ASN A N 1
ATOM 1031 C CA . ASN A 1 166 ? 48.391 1.895 44.086 1.00 92.51 166 ASN A CA 1
ATOM 1032 C C . ASN A 1 166 ? 48.060 0.547 44.712 1.00 90.16 166 ASN A C 1
ATOM 1033 O O . ASN A 1 166 ? 48.161 -0.487 44.042 1.00 90.68 166 ASN A O 1
ATOM 1038 N N . THR A 1 167 ? 47.660 0.535 45.985 1.00 83.94 167 THR A N 1
ATOM 1039 C CA . THR A 1 167 ? 47.409 -0.731 46.666 1.00 83.63 167 THR A CA 1
ATOM 1040 C C . THR A 1 167 ? 46.126 -1.388 46.170 1.00 82.78 167 THR A C 1
ATOM 1041 O O . THR A 1 167 ? 46.101 -2.598 45.917 1.00 83.00 167 THR A O 1
ATOM 1045 N N . ILE A 1 168 ? 45.047 -0.612 46.029 1.00 84.53 168 ILE A N 1
ATOM 1046 C CA . ILE A 1 168 ? 43.767 -1.203 45.652 1.00 83.85 168 ILE A CA 1
ATOM 1047 C C . ILE A 1 168 ? 43.785 -1.650 44.195 1.00 84.66 168 ILE A C 1
ATOM 1048 O O . ILE A 1 168 ? 43.189 -2.674 43.842 1.00 84.55 168 ILE A O 1
ATOM 1053 N N . ILE A 1 169 ? 44.467 -0.901 43.323 1.00 90.00 169 ILE A N 1
ATOM 1054 C CA . ILE A 1 169 ? 44.473 -1.277 41.913 1.00 90.38 169 ILE A CA 1
ATOM 1055 C C . ILE A 1 169 ? 45.379 -2.480 41.688 1.00 88.84 169 ILE A C 1
ATOM 1056 O O . ILE A 1 169 ? 45.143 -3.279 40.774 1.00 89.83 169 ILE A O 1
ATOM 1061 N N . SER A 1 170 ? 46.417 -2.640 42.511 1.00 76.22 170 SER A N 1
ATOM 1062 C CA . SER A 1 170 ? 47.282 -3.808 42.386 1.00 75.58 170 SER A CA 1
ATOM 1063 C C . SER A 1 170 ? 46.582 -5.056 42.907 1.00 74.36 170 SER A C 1
ATOM 1064 O O . SER A 1 170 ? 46.574 -6.100 42.245 1.00 74.92 170 SER A O 1
ATOM 1067 N N . GLU A 1 171 ? 45.986 -4.967 44.097 1.00 77.43 171 GLU A N 1
ATOM 1068 C CA . GLU A 1 171 ? 45.188 -6.074 44.607 1.00 76.55 171 GLU A CA 1
ATOM 1069 C C . GLU A 1 171 ? 43.999 -6.378 43.704 1.00 73.13 171 GLU A C 1
ATOM 1070 O O . GLU A 1 171 ? 43.453 -7.484 43.769 1.00 74.19 171 GLU A O 1
ATOM 1076 N N . ALA A 1 172 ? 43.592 -5.427 42.857 1.00 66.36 172 ALA A N 1
ATOM 1077 C CA . ALA A 1 172 ? 42.495 -5.664 41.925 1.00 65.80 172 ALA A CA 1
ATOM 1078 C C . ALA A 1 172 ? 42.964 -6.403 40.676 1.00 68.53 172 ALA A C 1
ATOM 1079 O O . ALA A 1 172 ? 42.264 -7.295 40.183 1.00 65.96 172 ALA A O 1
ATOM 1081 N N . CYS A 1 173 ? 44.135 -6.042 40.145 1.00 80.34 173 CYS A N 1
ATOM 1082 C CA . CYS A 1 173 ? 44.708 -6.735 38.996 1.00 82.71 173 CYS A CA 1
ATOM 1083 C C . CYS A 1 173 ? 45.381 -8.045 39.379 1.00 83.83 173 CYS A C 1
ATOM 1084 O O . CYS A 1 173 ? 45.953 -8.709 38.507 1.00 86.29 173 CYS A O 1
ATOM 1087 N N . GLU A 1 174 ? 45.324 -8.426 40.651 1.00 80.59 174 GLU A N 1
ATOM 1088 C CA . GLU A 1 174 ? 46.009 -9.619 41.122 1.00 82.59 174 GLU A CA 1
ATOM 1089 C C . GLU A 1 174 ? 45.443 -10.871 40.463 1.00 82.12 174 GLU A C 1
ATOM 1090 O O . GLU A 1 174 ? 44.225 -11.064 40.406 1.00 81.39 174 GLU A O 1
ATOM 1096 N N . GLY A 1 175 ? 46.335 -11.721 39.961 1.00 84.52 175 GLY A N 1
ATOM 1097 C CA . GLY A 1 175 ? 45.943 -13.013 39.436 1.00 86.19 175 GLY A CA 1
ATOM 1098 C C . GLY A 1 175 ? 45.227 -12.987 38.107 1.00 86.21 175 GLY A C 1
ATOM 1099 O O . GLY A 1 175 ? 44.633 -14.000 37.726 1.00 87.53 175 GLY A O 1
ATOM 1100 N N . LEU A 1 176 ? 45.262 -11.870 37.385 1.00 85.99 176 LEU A N 1
ATOM 1101 C CA . LEU A 1 176 ? 44.574 -11.738 36.109 1.00 85.70 176 LEU A CA 1
ATOM 1102 C C . LEU A 1 176 ? 45.577 -11.422 35.011 1.00 86.29 176 LEU A C 1
ATOM 1103 O O . LEU A 1 176 ? 46.552 -10.700 35.237 1.00 88.27 176 LEU A O 1
ATOM 1108 N N . ALA A 1 177 ? 45.332 -11.968 33.824 1.00 88.00 177 ALA A N 1
ATOM 1109 C CA . ALA A 1 177 ? 46.234 -11.827 32.692 1.00 89.12 177 ALA A CA 1
ATOM 1110 C C . ALA A 1 177 ? 45.801 -10.675 31.794 1.00 88.52 177 ALA A C 1
ATOM 1111 O O . ALA A 1 177 ? 44.623 -10.317 31.732 1.00 87.95 177 ALA A O 1
ATOM 1113 N N . GLU A 1 178 ? 46.776 -10.101 31.089 1.00 91.06 178 GLU A N 1
ATOM 1114 C CA . GLU A 1 178 ? 46.527 -9.021 30.133 1.00 92.49 178 GLU A CA 1
ATOM 1115 C C . GLU A 1 178 ? 45.789 -7.851 30.782 1.00 88.12 178 GLU A C 1
ATOM 1116 O O . GLU A 1 178 ? 44.989 -7.170 30.138 1.00 86.95 178 GLU A O 1
ATOM 1122 N N . VAL A 1 179 ? 46.055 -7.607 32.063 1.00 79.76 179 VAL A N 1
ATOM 1123 C CA . VAL A 1 179 ? 45.529 -6.446 32.770 1.00 76.76 179 VAL A CA 1
ATOM 1124 C C . VAL A 1 179 ? 46.702 -5.583 33.207 1.00 78.60 179 VAL A C 1
ATOM 1125 O O . VAL A 1 179 ? 47.718 -6.096 33.688 1.00 79.77 179 VAL A O 1
ATOM 1129 N N . ASP A 1 180 ? 46.558 -4.271 33.038 1.00 81.50 180 ASP A N 1
ATOM 1130 C CA . ASP A 1 180 ? 47.641 -3.318 33.270 1.00 83.84 180 ASP A CA 1
ATOM 1131 C C . ASP A 1 180 ? 47.201 -2.338 34.354 1.00 81.34 180 ASP A C 1
ATOM 1132 O O . ASP A 1 180 ? 46.417 -1.420 34.090 1.00 80.05 180 ASP A O 1
ATOM 1137 N N . GLY A 1 181 ? 47.718 -2.526 35.569 1.00 78.17 181 GLY A N 1
ATOM 1138 C CA . GLY A 1 181 ? 47.339 -1.649 36.666 1.00 78.11 181 GLY A CA 1
ATOM 1139 C C . GLY A 1 181 ? 47.779 -0.215 36.443 1.00 79.35 181 GLY A C 1
ATOM 1140 O O . GLY A 1 181 ? 46.999 0.724 36.623 1.00 77.17 181 GLY A O 1
ATOM 1141 N N . ALA A 1 182 ? 49.042 -0.025 36.049 1.00 87.59 182 ALA A N 1
ATOM 1142 C CA . ALA A 1 182 ? 49.540 1.323 35.796 1.00 88.26 182 ALA A CA 1
ATOM 1143 C C . ALA A 1 182 ? 48.718 2.018 34.718 1.00 87.88 182 ALA A C 1
ATOM 1144 O O . ALA A 1 182 ? 48.449 3.221 34.810 1.00 86.83 182 ALA A O 1
ATOM 1146 N N . LEU A 1 183 ? 48.302 1.272 33.691 1.00 88.09 183 LEU A N 1
ATOM 1147 C CA . LEU A 1 183 ? 47.474 1.854 32.640 1.00 87.90 183 LEU A CA 1
ATOM 1148 C C . LEU A 1 183 ? 46.181 2.423 33.214 1.00 88.57 183 LEU A C 1
ATOM 1149 O O . LEU A 1 183 ? 45.761 3.526 32.844 1.00 87.22 183 LEU A O 1
ATOM 1154 N N . ILE A 1 184 ? 45.540 1.687 34.126 1.00 96.47 184 ILE A N 1
ATOM 1155 C CA . ILE A 1 184 ? 44.297 2.163 34.725 1.00 96.25 184 ILE A CA 1
ATOM 1156 C C . ILE A 1 184 ? 44.556 3.388 35.591 1.00 95.48 184 ILE A C 1
ATOM 1157 O O . ILE A 1 184 ? 43.774 4.345 35.586 1.00 95.81 184 ILE A O 1
ATOM 1162 N N . GLU A 1 185 ? 45.648 3.373 36.359 1.00 88.35 185 GLU A N 1
ATOM 1163 C CA . GLU A 1 185 ? 45.942 4.487 37.256 1.00 87.66 185 GLU A CA 1
ATOM 1164 C C . GLU A 1 185 ? 46.181 5.775 36.478 1.00 87.68 185 GLU A C 1
ATOM 1165 O O . GLU A 1 185 ? 45.769 6.858 36.914 1.00 86.34 185 GLU A O 1
ATOM 1171 N N . ARG A 1 186 ? 46.844 5.681 35.324 1.00 86.64 186 ARG A N 1
ATOM 1172 C CA . ARG A 1 186 ? 47.089 6.869 34.512 1.00 86.54 186 ARG A CA 1
ATOM 1173 C C . ARG A 1 186 ? 45.794 7.391 33.902 1.00 86.95 186 ARG A C 1
ATOM 1174 O O . ARG A 1 186 ? 45.496 8.588 33.986 1.00 85.65 186 ARG A O 1
ATOM 1182 N N . GLU A 1 187 ? 45.008 6.504 33.284 1.00 94.44 187 GLU A N 1
ATOM 1183 C CA . GLU A 1 187 ? 43.776 6.935 32.630 1.00 96.77 187 GLU A CA 1
ATOM 1184 C C . GLU A 1 187 ? 42.811 7.557 33.632 1.00 98.17 187 GLU A C 1
ATOM 1185 O O . GLU A 1 187 ? 42.105 8.520 33.310 1.00 98.23 187 GLU A O 1
ATOM 1191 N N . THR A 1 188 ? 42.759 7.014 34.849 1.00 103.83 188 THR A N 1
ATOM 1192 C CA . THR A 1 188 ? 41.961 7.628 35.905 1.00 105.22 188 THR A CA 1
ATOM 1193 C C . THR A 1 188 ? 42.478 9.023 36.231 1.00 108.19 188 THR A C 1
ATOM 1194 O O . THR A 1 188 ? 41.757 10.017 36.086 1.00 108.69 188 THR A O 1
ATOM 1198 N N . LEU A 1 189 ? 43.740 9.114 36.658 1.00 113.38 189 LEU A N 1
ATOM 1199 C CA . LEU A 1 189 ? 44.336 10.353 37.148 1.00 115.99 189 LEU A CA 1
ATOM 1200 C C . LEU A 1 189 ? 44.014 11.548 36.251 1.00 117.19 189 LEU A C 1
ATOM 1201 O O . LEU A 1 189 ? 44.016 12.695 36.710 1.00 117.57 189 LEU A O 1
ATOM 1206 N N . LYS A 1 190 ? 43.732 11.286 34.973 1.00 114.73 190 LYS A N 1
ATOM 1207 C CA . LYS A 1 190 ? 43.342 12.348 34.052 1.00 115.76 190 LYS A CA 1
ATOM 1208 C C . LYS A 1 190 ? 42.107 13.094 34.553 1.00 117.36 190 LYS A C 1
ATOM 1209 O O . LYS A 1 190 ? 42.144 14.311 34.769 1.00 118.17 190 LYS A O 1
ATOM 1215 N N . ASN A 1 191 ? 41.000 12.376 34.746 1.00 120.18 191 ASN A N 1
ATOM 1216 C CA . ASN A 1 191 ? 39.689 13.000 34.948 1.00 121.02 191 ASN A CA 1
ATOM 1217 C C . ASN A 1 191 ? 39.413 13.269 36.430 1.00 119.44 191 ASN A C 1
ATOM 1218 O O . ASN A 1 191 ? 38.422 12.812 37.000 1.00 119.69 191 ASN A O 1
ATOM 1223 N N . LEU A 1 192 ? 40.308 14.033 37.054 1.00 115.05 192 LEU A N 1
ATOM 1224 C CA . LEU A 1 192 ? 40.117 14.483 38.426 1.00 113.72 192 LEU A CA 1
ATOM 1225 C C . LEU A 1 192 ? 40.454 15.963 38.529 1.00 115.20 192 LEU A C 1
ATOM 1226 O O . LEU A 1 192 ? 41.279 16.486 37.774 1.00 116.43 192 LEU A O 1
ATOM 1231 N N . TYR A 1 193 ? 39.812 16.627 39.487 1.00 107.53 193 TYR A N 1
ATOM 1232 C CA . TYR A 1 193 ? 39.921 18.066 39.666 1.00 108.81 193 TYR A CA 1
ATOM 1233 C C . TYR A 1 193 ? 40.162 18.379 41.136 1.00 108.79 193 TYR A C 1
ATOM 1234 O O . TYR A 1 193 ? 39.813 17.592 42.019 1.00 107.80 193 TYR A O 1
ATOM 1243 N N . ASP A 1 194 ? 40.778 19.528 41.395 1.00 106.96 194 ASP A N 1
ATOM 1244 C CA . ASP A 1 194 ? 40.969 19.962 42.771 1.00 107.78 194 ASP A CA 1
ATOM 1245 C C . ASP A 1 194 ? 39.622 20.035 43.478 1.00 107.38 194 ASP A C 1
ATOM 1246 O O . ASP A 1 194 ? 38.710 20.733 43.023 1.00 108.03 194 ASP A O 1
ATOM 1251 N N . GLY A 1 195 ? 39.494 19.311 44.582 1.00 101.57 195 GLY A N 1
ATOM 1252 C CA . GLY A 1 195 ? 38.246 19.242 45.308 1.00 102.55 195 GLY A CA 1
ATOM 1253 C C . GLY A 1 195 ? 37.385 18.040 44.992 1.00 102.77 195 GLY A C 1
ATOM 1254 O O . GLY A 1 195 ? 36.169 18.102 45.205 1.00 101.86 195 GLY A O 1
ATOM 1255 N N . VAL A 1 196 ? 37.971 16.955 44.482 1.00 121.57 196 VAL A N 1
ATOM 1256 C CA . VAL A 1 196 ? 37.219 15.727 44.266 1.00 121.98 196 VAL A CA 1
ATOM 1257 C C . VAL A 1 196 ? 36.855 15.113 45.612 1.00 121.51 196 VAL A C 1
ATOM 1258 O O . VAL A 1 196 ? 37.596 15.226 46.597 1.00 123.40 196 VAL A O 1
ATOM 1262 N N . ALA A 1 197 ? 35.699 14.458 45.658 1.00 108.71 197 ALA A N 1
ATOM 1263 C CA . ALA A 1 197 ? 35.298 13.694 46.829 1.00 107.88 197 ALA A CA 1
ATOM 1264 C C . ALA A 1 197 ? 35.736 12.246 46.666 1.00 107.13 197 ALA A C 1
ATOM 1265 O O . ALA A 1 197 ? 35.723 11.702 45.557 1.00 105.45 197 ALA A O 1
ATOM 1267 N N . GLU A 1 198 ? 36.129 11.620 47.778 1.00 113.37 198 GLU A N 1
ATOM 1268 C CA . GLU A 1 198 ? 36.485 10.209 47.731 1.00 112.11 198 GLU A CA 1
ATOM 1269 C C . GLU A 1 198 ? 35.319 9.345 47.269 1.00 109.29 198 GLU A C 1
ATOM 1270 O O . GLU A 1 198 ? 35.529 8.176 46.925 1.00 108.53 198 GLU A O 1
ATOM 1276 N N . LYS A 1 199 ? 34.102 9.894 47.246 1.00 103.88 199 LYS A N 1
ATOM 1277 C CA . LYS A 1 199 ? 32.954 9.160 46.724 1.00 101.38 199 LYS A CA 1
ATOM 1278 C C . LYS A 1 199 ? 33.093 8.918 45.226 1.00 97.94 199 LYS A C 1
ATOM 1279 O O . LYS A 1 199 ? 33.013 7.775 44.761 1.00 97.16 199 LYS A O 1
ATOM 1285 N N . ASP A 1 200 ? 33.302 9.982 44.454 1.00 92.15 200 ASP A N 1
ATOM 1286 C CA . ASP A 1 200 ? 33.384 9.874 43.004 1.00 90.63 200 ASP A CA 1
ATOM 1287 C C . ASP A 1 200 ? 34.815 9.721 42.497 1.00 88.47 200 ASP A C 1
ATOM 1288 O O . ASP A 1 200 ? 35.034 9.763 41.282 1.00 87.17 200 ASP A O 1
ATOM 1293 N N . VAL A 1 201 ? 35.791 9.542 43.391 1.00 96.20 201 VAL A N 1
ATOM 1294 C CA . VAL A 1 201 ? 37.111 9.116 42.939 1.00 95.30 201 VAL A CA 1
ATOM 1295 C C . VAL A 1 201 ? 37.106 7.616 42.676 1.00 93.85 201 VAL A C 1
ATOM 1296 O O . VAL A 1 201 ? 37.804 7.135 41.776 1.00 94.58 201 VAL A O 1
ATOM 1300 N N . ASN A 1 202 ? 36.325 6.857 43.449 1.00 92.29 202 ASN A N 1
ATOM 1301 C CA . ASN A 1 202 ? 36.190 5.427 43.196 1.00 90.71 202 ASN A CA 1
ATOM 1302 C C . ASN A 1 202 ? 35.370 5.172 41.938 1.00 88.73 202 ASN A C 1
ATOM 1303 O O . ASN A 1 202 ? 35.730 4.319 41.118 1.00 88.88 202 ASN A O 1
ATOM 1308 N N . THR A 1 203 ? 34.269 5.908 41.765 1.00 78.45 203 THR A N 1
ATOM 1309 C CA . THR A 1 203 ? 33.461 5.752 40.561 1.00 77.10 203 THR A CA 1
ATOM 1310 C C . THR A 1 203 ? 34.262 6.105 39.315 1.00 77.43 203 THR A C 1
ATOM 1311 O O . THR A 1 203 ? 34.048 5.514 38.250 1.00 76.97 203 THR A O 1
ATOM 1315 N N . ALA A 1 204 ? 35.192 7.057 39.428 1.00 79.47 204 ALA A N 1
ATOM 1316 C CA . ALA A 1 204 ? 36.079 7.361 38.311 1.00 80.00 204 ALA A CA 1
ATOM 1317 C C . ALA A 1 204 ? 36.999 6.184 38.006 1.00 78.15 204 ALA A C 1
ATOM 1318 O O . ALA A 1 204 ? 37.265 5.883 36.836 1.00 79.05 204 ALA A O 1
ATOM 1320 N N . LEU A 1 205 ? 37.496 5.509 39.044 1.00 76.34 205 LEU A N 1
ATOM 1321 C CA . LEU A 1 205 ? 38.274 4.293 38.829 1.00 75.44 205 LEU A CA 1
ATOM 1322 C C . LEU A 1 205 ? 37.431 3.215 38.162 1.00 74.21 205 LEU A C 1
ATOM 1323 O O . LEU A 1 205 ? 37.913 2.491 37.285 1.00 74.95 205 LEU A O 1
ATOM 1328 N N . VAL A 1 206 ? 36.167 3.094 38.568 1.00 71.22 206 VAL A N 1
ATOM 1329 C CA . VAL A 1 206 ? 35.291 2.089 37.979 1.00 71.25 206 VAL A CA 1
ATOM 1330 C C . VAL A 1 206 ? 34.953 2.456 36.540 1.00 75.49 206 VAL A C 1
ATOM 1331 O O . VAL A 1 206 ? 34.900 1.588 35.661 1.00 75.97 206 VAL A O 1
ATOM 1335 N N . MET A 1 207 ? 34.729 3.744 36.273 1.00 100.65 207 MET A N 1
ATOM 1336 C CA . MET A 1 207 ? 34.337 4.168 34.932 1.00 106.13 207 MET A CA 1
ATOM 1337 C C . MET A 1 207 ? 35.389 3.778 33.901 1.00 105.10 207 MET A C 1
ATOM 1338 O O . MET A 1 207 ? 35.060 3.260 32.827 1.00 107.66 207 MET A O 1
ATOM 1343 N N . THR A 1 208 ? 36.662 4.020 34.208 1.00 89.12 208 THR A N 1
ATOM 1344 C CA . THR A 1 208 ? 37.745 3.700 33.290 1.00 88.00 208 THR A CA 1
ATOM 1345 C C . THR A 1 208 ? 38.280 2.287 33.486 1.00 85.78 208 THR A C 1
ATOM 1346 O O . THR A 1 208 ? 39.339 1.956 32.946 1.00 87.27 208 THR A O 1
ATOM 1350 N N . ALA A 1 209 ? 37.576 1.451 34.246 1.00 82.58 209 ALA A N 1
ATOM 1351 C CA . ALA A 1 209 ? 37.904 0.037 34.355 1.00 81.15 209 ALA A CA 1
ATOM 1352 C C . ALA A 1 209 ? 36.984 -0.836 33.517 1.00 81.27 209 ALA A C 1
ATOM 1353 O O . ALA A 1 209 ? 37.438 -1.827 32.939 1.00 81.39 209 ALA A O 1
ATOM 1355 N N . ARG A 1 210 ? 35.698 -0.489 33.431 1.00 100.42 210 ARG A N 1
ATOM 1356 C CA . ARG A 1 210 ? 34.781 -1.239 32.584 1.00 103.47 210 ARG A CA 1
ATOM 1357 C C . ARG A 1 210 ? 34.877 -0.832 31.120 1.00 102.55 210 ARG A C 1
ATOM 1358 O O . ARG A 1 210 ? 34.439 -1.592 30.251 1.00 104.58 210 ARG A O 1
ATOM 1366 N N . THR A 1 211 ? 35.436 0.343 30.823 1.00 90.02 211 THR A N 1
ATOM 1367 C CA . THR A 1 211 ? 35.713 0.696 29.438 1.00 90.51 211 THR A CA 1
ATOM 1368 C C . THR A 1 211 ? 36.757 -0.216 28.811 1.00 90.75 211 THR A C 1
ATOM 1369 O O . THR A 1 211 ? 36.910 -0.206 27.584 1.00 93.67 211 THR A O 1
ATOM 1373 N N . LEU A 1 212 ? 37.476 -0.996 29.621 1.00 81.87 212 LEU A N 1
ATOM 1374 C CA . LEU A 1 212 ? 38.534 -1.870 29.140 1.00 80.00 212 LEU A CA 1
ATOM 1375 C C . LEU A 1 212 ? 38.081 -3.310 28.940 1.00 81.01 212 LEU A C 1
ATOM 1376 O O . LEU A 1 212 ? 38.840 -4.102 28.372 1.00 83.12 212 LEU A O 1
ATOM 1381 N N . VAL A 1 213 ? 36.872 -3.671 29.382 1.00 79.05 213 VAL A N 1
ATOM 1382 C CA . VAL A 1 213 ? 36.411 -5.043 29.204 1.00 80.33 213 VAL A CA 1
ATOM 1383 C C . VAL A 1 213 ? 36.196 -5.367 27.732 1.00 85.68 213 VAL A C 1
ATOM 1384 O O . VAL A 1 213 ? 36.224 -6.543 27.350 1.00 86.24 213 VAL A O 1
ATOM 1388 N N . GLU A 1 214 ? 35.979 -4.352 26.891 1.00 101.65 214 GLU A N 1
ATOM 1389 C CA . GLU A 1 214 ? 35.749 -4.598 25.471 1.00 106.30 214 GLU A CA 1
ATOM 1390 C C . GLU A 1 214 ? 36.962 -5.253 24.822 1.00 107.76 214 GLU A C 1
ATOM 1391 O O . GLU A 1 214 ? 36.816 -6.145 23.977 1.00 112.13 214 GLU A O 1
ATOM 1397 N N . ARG A 1 215 ? 38.167 -4.827 25.202 1.00 97.66 215 ARG A N 1
ATOM 1398 C CA . ARG A 1 215 ? 39.386 -5.394 24.641 1.00 97.71 215 ARG A CA 1
ATOM 1399 C C . ARG A 1 215 ? 39.963 -6.522 25.485 1.00 95.91 215 ARG A C 1
ATOM 1400 O O . ARG A 1 215 ? 40.805 -7.278 24.988 1.00 98.33 215 ARG A O 1
ATOM 1408 N N . GLU A 1 216 ? 39.533 -6.657 26.737 1.00 88.27 216 GLU A N 1
ATOM 1409 C CA . GLU A 1 216 ? 40.015 -7.736 27.591 1.00 86.73 216 GLU A CA 1
ATOM 1410 C C . GLU A 1 216 ? 38.988 -8.029 28.680 1.00 83.99 216 GLU A C 1
ATOM 1411 O O . GLU A 1 216 ? 38.824 -7.227 29.610 1.00 80.30 216 GLU A O 1
ATOM 1417 N N . PRO A 1 217 ? 38.290 -9.167 28.615 1.00 91.36 217 PRO A N 1
ATOM 1418 C CA . PRO A 1 217 ? 37.190 -9.396 29.565 1.00 87.28 217 PRO A CA 1
ATOM 1419 C C . PRO A 1 217 ? 37.634 -9.430 31.016 1.00 84.65 217 PRO A C 1
ATOM 1420 O O . PRO A 1 217 ? 36.847 -9.069 31.900 1.00 83.75 217 PRO A O 1
ATOM 1424 N N . ASN A 1 218 ? 38.874 -9.839 31.294 1.00 81.10 218 ASN A N 1
ATOM 1425 C CA . ASN A 1 218 ? 39.323 -9.954 32.677 1.00 78.33 218 ASN A CA 1
ATOM 1426 C C . ASN A 1 218 ? 39.213 -8.639 33.436 1.00 75.84 218 ASN A C 1
ATOM 1427 O O . ASN A 1 218 ? 39.239 -8.649 34.672 1.00 74.96 218 ASN A O 1
ATOM 1432 N N . TYR A 1 219 ? 39.083 -7.511 32.737 1.00 69.64 219 TYR A N 1
ATOM 1433 C CA . TYR A 1 219 ? 38.847 -6.248 33.425 1.00 68.60 219 TYR A CA 1
ATOM 1434 C C . TYR A 1 219 ? 37.507 -6.223 34.144 1.00 68.29 219 TYR A C 1
ATOM 1435 O O . TYR A 1 219 ? 37.329 -5.419 35.065 1.00 65.92 219 TYR A O 1
ATOM 1444 N N . SER A 1 220 ? 36.559 -7.075 33.744 1.00 72.95 220 SER A N 1
ATOM 1445 C CA . SER A 1 220 ? 35.308 -7.177 34.486 1.00 71.33 220 SER A CA 1
ATOM 1446 C C . SER A 1 220 ? 35.571 -7.539 35.941 1.00 68.78 220 SER A C 1
ATOM 1447 O O . SER A 1 220 ? 34.973 -6.955 36.853 1.00 67.68 220 SER A O 1
ATOM 1450 N N . TYR A 1 221 ? 36.468 -8.498 36.180 1.00 64.98 221 TYR A N 1
ATOM 1451 C CA . TYR A 1 221 ? 36.859 -8.811 37.551 1.00 63.05 221 TYR A CA 1
ATOM 1452 C C . TYR A 1 221 ? 37.528 -7.613 38.208 1.00 63.03 221 TYR A C 1
ATOM 1453 O O . TYR A 1 221 ? 37.263 -7.305 39.375 1.00 62.08 221 TYR A O 1
ATOM 1462 N N . VAL A 1 222 ? 38.399 -6.920 37.468 1.00 66.42 222 VAL A N 1
ATOM 1463 C CA . VAL A 1 222 ? 39.064 -5.737 38.007 1.00 66.25 222 VAL A CA 1
ATOM 1464 C C . VAL A 1 222 ? 38.040 -4.668 38.354 1.00 64.57 222 VAL A C 1
ATOM 1465 O O . VAL A 1 222 ? 38.149 -3.991 39.383 1.00 62.77 222 VAL A O 1
ATOM 1469 N N . THR A 1 223 ? 37.038 -4.489 37.493 1.00 67.19 223 THR A N 1
ATOM 1470 C CA . THR A 1 223 ? 36.013 -3.483 37.748 1.00 66.70 223 THR A CA 1
ATOM 1471 C C . THR A 1 223 ? 35.248 -3.793 39.029 1.00 65.10 223 THR A C 1
ATOM 1472 O O . THR A 1 223 ? 34.979 -2.893 39.833 1.00 64.73 223 THR A O 1
ATOM 1476 N N . ALA A 1 224 ? 34.897 -5.064 39.239 1.00 59.38 224 ALA A N 1
ATOM 1477 C CA . ALA A 1 224 ? 34.171 -5.443 40.448 1.00 56.43 224 ALA A CA 1
ATOM 1478 C C . ALA A 1 224 ? 35.026 -5.241 41.692 1.00 54.83 224 ALA A C 1
ATOM 1479 O O . ALA A 1 224 ? 34.533 -4.766 42.722 1.00 52.39 224 ALA A O 1
ATOM 1481 N N . ARG A 1 225 ? 36.311 -5.595 41.618 1.00 58.22 225 ARG A N 1
ATOM 1482 C CA . ARG A 1 225 ? 37.177 -5.471 42.785 1.00 58.59 225 ARG A CA 1
ATOM 1483 C C . ARG A 1 225 ? 37.381 -4.014 43.178 1.00 59.53 225 ARG A C 1
ATOM 1484 O O . ARG A 1 225 ? 37.527 -3.711 44.368 1.00 60.47 225 ARG A O 1
ATOM 1492 N N . LEU A 1 226 ? 37.381 -3.102 42.205 1.00 60.41 226 LEU A N 1
ATOM 1493 C CA . LEU A 1 226 ? 37.489 -1.683 42.523 1.00 61.77 226 LEU A CA 1
ATOM 1494 C C . LEU A 1 226 ? 36.215 -1.167 43.181 1.00 62.93 226 LEU A C 1
ATOM 1495 O O . LEU A 1 226 ? 36.276 -0.434 44.176 1.00 62.18 226 LEU A O 1
ATOM 1500 N N . LEU A 1 227 ? 35.050 -1.540 42.643 1.00 63.14 227 LEU A N 1
ATOM 1501 C CA . LEU A 1 227 ? 33.785 -1.134 43.246 1.00 63.47 227 LEU A CA 1
ATOM 1502 C C . LEU A 1 227 ? 33.663 -1.628 44.681 1.00 63.37 227 LEU A C 1
ATOM 1503 O O . LEU A 1 227 ? 33.016 -0.978 45.510 1.00 63.48 227 LEU A O 1
ATOM 1508 N N . MET A 1 228 ? 34.271 -2.775 44.991 1.00 66.45 228 MET A N 1
ATOM 1509 C CA . MET A 1 228 ? 34.192 -3.325 46.339 1.00 65.72 228 MET A CA 1
ATOM 1510 C C . MET A 1 228 ? 34.729 -2.352 47.380 1.00 66.55 228 MET A C 1
ATOM 1511 O O . MET A 1 228 ? 34.327 -2.409 48.548 1.00 65.99 228 MET A O 1
ATOM 1516 N N . ASP A 1 229 ? 35.637 -1.457 46.982 1.00 67.29 229 ASP A N 1
ATOM 1517 C CA . ASP A 1 229 ? 36.207 -0.511 47.935 1.00 68.07 229 ASP A CA 1
ATOM 1518 C C . ASP A 1 229 ? 35.133 0.410 48.502 1.00 68.63 229 ASP A C 1
ATOM 1519 O O . ASP A 1 229 ? 35.160 0.747 49.691 1.00 68.29 229 ASP A O 1
ATOM 1524 N N . THR A 1 230 ? 34.178 0.827 47.666 1.00 69.13 230 THR A N 1
ATOM 1525 C CA . THR A 1 230 ? 33.070 1.642 48.156 1.00 69.22 230 THR A CA 1
ATOM 1526 C C . THR A 1 230 ? 32.176 0.842 49.092 1.00 66.50 230 THR A C 1
ATOM 1527 O O . THR A 1 230 ? 31.692 1.369 50.101 1.00 67.34 230 THR A O 1
ATOM 1531 N N . LEU A 1 231 ? 31.940 -0.431 48.768 1.00 65.00 231 LEU A N 1
ATOM 1532 C CA . LEU A 1 231 ? 31.091 -1.268 49.609 1.00 63.47 231 LEU A CA 1
ATOM 1533 C C . LEU A 1 231 ? 31.710 -1.475 50.986 1.00 62.31 231 LEU A C 1
ATOM 1534 O O . LEU A 1 231 ? 31.016 -1.390 52.006 1.00 60.93 231 LEU A O 1
ATOM 1539 N N . ARG A 1 232 ? 33.016 -1.746 51.034 1.00 62.80 232 ARG A N 1
ATOM 1540 C CA . ARG A 1 232 ? 33.683 -1.958 52.314 1.00 62.46 232 ARG A CA 1
ATOM 1541 C C . ARG A 1 232 ? 33.577 -0.720 53.196 1.00 62.80 232 ARG A C 1
ATOM 1542 O O . ARG A 1 232 ? 33.233 -0.814 54.380 1.00 64.08 232 ARG A O 1
ATOM 1550 N N . ALA A 1 233 ? 33.858 0.456 52.631 1.00 61.36 233 ALA A N 1
ATOM 1551 C CA . ALA A 1 233 ? 33.735 1.690 53.399 1.00 64.55 233 ALA A CA 1
ATOM 1552 C C . ALA A 1 233 ? 32.296 1.919 53.839 1.00 65.54 233 ALA A C 1
ATOM 1553 O O . ALA A 1 233 ? 32.039 2.283 54.993 1.00 65.75 233 ALA A O 1
ATOM 1555 N N . GLU A 1 234 ? 31.346 1.706 52.928 1.00 67.44 234 GLU A N 1
ATOM 1556 C CA . GLU A 1 234 ? 29.935 1.884 53.247 1.00 66.71 234 GLU A CA 1
ATOM 1557 C C . GLU A 1 234 ? 29.505 0.949 54.373 1.00 64.17 234 GLU A C 1
ATOM 1558 O O . GLU A 1 234 ? 28.981 1.389 55.403 1.00 62.83 234 GLU A O 1
ATOM 1564 N N . ALA A 1 235 ? 29.736 -0.353 54.196 1.00 60.56 235 ALA A N 1
ATOM 1565 C CA . ALA A 1 235 ? 29.268 -1.331 55.173 1.00 58.05 235 ALA A CA 1
ATOM 1566 C C . ALA A 1 235 ? 30.027 -1.212 56.489 1.00 60.50 235 ALA A C 1
ATOM 1567 O O . ALA A 1 235 ? 29.418 -1.119 57.561 1.00 60.57 235 ALA A O 1
ATOM 1569 N N . LEU A 1 236 ? 31.361 -1.220 56.431 1.00 64.51 236 LEU A N 1
ATOM 1570 C CA . LEU A 1 236 ? 32.145 -1.203 57.662 1.00 66.13 236 LEU A CA 1
ATOM 1571 C C . LEU A 1 236 ? 31.940 0.094 58.432 1.00 67.61 236 LEU A C 1
ATOM 1572 O O . LEU A 1 236 ? 31.826 0.078 59.662 1.00 68.94 236 LEU A O 1
ATOM 1577 N N . GLY A 1 237 ? 31.890 1.226 57.729 1.00 64.71 237 GLY A N 1
ATOM 1578 C CA . GLY A 1 237 ? 31.610 2.485 58.399 1.00 67.03 237 GLY A CA 1
ATOM 1579 C C . GLY A 1 237 ? 30.269 2.479 59.109 1.00 68.62 237 GLY A C 1
ATOM 1580 O O . GLY A 1 237 ? 30.137 3.011 60.213 1.00 68.87 237 GLY A O 1
ATOM 1581 N N . PHE A 1 238 ? 29.254 1.875 58.483 1.00 72.39 238 PHE A N 1
ATOM 1582 C CA . PHE A 1 238 ? 27.949 1.754 59.124 1.00 73.38 238 PHE A CA 1
ATOM 1583 C C . PHE A 1 238 ? 28.038 0.902 60.384 1.00 73.09 238 PHE A C 1
ATOM 1584 O O . PHE A 1 238 ? 27.482 1.260 61.428 1.00 74.19 238 PHE A O 1
ATOM 1592 N N . LEU A 1 239 ? 28.744 -0.225 60.307 1.00 70.84 239 LEU A N 1
ATOM 1593 C CA . LEU A 1 239 ? 28.887 -1.131 61.437 1.00 68.64 239 LEU A CA 1
ATOM 1594 C C . LEU A 1 239 ? 29.859 -0.625 62.492 1.00 69.86 239 LEU A C 1
ATOM 1595 O O . LEU A 1 239 ? 30.015 -1.281 63.527 1.00 71.02 239 LEU A O 1
ATOM 1600 N N . GLY A 1 240 ? 30.508 0.513 62.265 1.00 63.97 240 GLY A N 1
ATOM 1601 C CA . GLY A 1 240 ? 31.470 1.021 63.220 1.00 64.28 240 GLY A CA 1
ATOM 1602 C C . GLY A 1 240 ? 32.727 0.195 63.346 1.00 63.89 240 GLY A C 1
ATOM 1603 O O . GLY A 1 240 ? 33.465 0.358 64.318 1.00 67.71 240 GLY A O 1
ATOM 1604 N N . VAL A 1 241 ? 32.992 -0.695 62.390 1.00 70.94 241 VAL A N 1
ATOM 1605 C CA . VAL A 1 241 ? 34.215 -1.491 62.424 1.00 72.24 241 VAL A CA 1
ATOM 1606 C C . VAL A 1 241 ? 35.400 -0.668 61.939 1.00 75.07 241 VAL A C 1
ATOM 1607 O O . VAL A 1 241 ? 36.419 -0.551 62.629 1.00 77.04 241 VAL A O 1
ATOM 1611 N N . ALA A 1 242 ? 35.286 -0.089 60.748 1.00 74.07 242 ALA A N 1
ATOM 1612 C CA . ALA A 1 242 ? 36.349 0.731 60.189 1.00 77.92 242 ALA A CA 1
ATOM 1613 C C . ALA A 1 242 ? 35.738 1.736 59.226 1.00 80.46 242 ALA A C 1
ATOM 1614 O O . ALA A 1 242 ? 34.718 1.463 58.587 1.00 76.92 242 ALA A O 1
ATOM 1616 N N . GLU A 1 243 ? 36.368 2.906 59.135 1.00 98.86 243 GLU A N 1
ATOM 1617 C CA . GLU A 1 243 ? 35.917 3.934 58.208 1.00 102.76 243 GLU A CA 1
ATOM 1618 C C . GLU A 1 243 ? 36.410 3.695 56.787 1.00 99.13 243 GLU A C 1
ATOM 1619 O O . GLU A 1 243 ? 35.976 4.401 55.870 1.00 98.43 243 GLU A O 1
ATOM 1625 N N . SER A 1 244 ? 37.288 2.715 56.587 1.00 89.63 244 SER A N 1
ATOM 1626 C CA . SER A 1 244 ? 37.860 2.406 55.284 1.00 86.04 244 SER A CA 1
ATOM 1627 C C . SER A 1 244 ? 38.660 1.119 55.422 1.00 82.53 244 SER A C 1
ATOM 1628 O O . SER A 1 244 ? 39.081 0.752 56.523 1.00 85.66 244 SER A O 1
ATOM 1631 N N . ALA A 1 245 ? 38.861 0.434 54.299 1.00 71.61 245 ALA A N 1
ATOM 1632 C CA . ALA A 1 245 ? 39.626 -0.806 54.325 1.00 70.99 245 ALA A CA 1
ATOM 1633 C C . ALA A 1 245 ? 39.937 -1.250 52.902 1.00 69.58 245 ALA A C 1
ATOM 1634 O O . ALA A 1 245 ? 39.208 -0.921 51.961 1.00 68.44 245 ALA A O 1
ATOM 1636 N N . THR A 1 246 ? 41.031 -2.002 52.762 1.00 72.50 246 THR A N 1
ATOM 1637 C CA . THR A 1 246 ? 41.433 -2.609 51.503 1.00 73.02 246 THR A CA 1
ATOM 1638 C C . THR A 1 246 ? 41.016 -4.078 51.485 1.00 73.41 246 THR A C 1
ATOM 1639 O O . THR A 1 246 ? 40.444 -4.601 52.444 1.00 74.20 246 THR A O 1
ATOM 1643 N N . HIS A 1 247 ? 41.319 -4.759 50.380 1.00 77.28 247 HIS A N 1
ATOM 1644 C CA . HIS A 1 247 ? 40.907 -6.148 50.214 1.00 77.77 247 HIS A CA 1
ATOM 1645 C C . HIS A 1 247 ? 41.593 -7.065 51.221 1.00 81.28 247 HIS A C 1
ATOM 1646 O O . HIS A 1 247 ? 40.933 -7.619 52.104 1.00 80.78 247 HIS A O 1
ATOM 1653 N N . HIS A 1 248 ? 42.911 -7.247 51.099 1.00 97.36 248 HIS A N 1
ATOM 1654 C CA . HIS A 1 248 ? 43.611 -8.151 52.007 1.00 101.35 248 HIS A CA 1
ATOM 1655 C C . HIS A 1 248 ? 43.447 -7.744 53.465 1.00 98.47 248 HIS A C 1
ATOM 1656 O O . HIS A 1 248 ? 43.678 -8.566 54.358 1.00 99.64 248 HIS A O 1
ATOM 1663 N N . GLU A 1 249 ? 43.054 -6.496 53.725 1.00 86.16 249 GLU A N 1
ATOM 1664 C CA . GLU A 1 249 ? 42.688 -6.093 55.075 1.00 84.44 249 GLU A CA 1
ATOM 1665 C C . GLU A 1 249 ? 41.424 -6.796 55.556 1.00 79.96 249 GLU A C 1
ATOM 1666 O O . GLU A 1 249 ? 41.175 -6.841 56.766 1.00 80.20 249 GLU A O 1
ATOM 1672 N N . MET A 1 250 ? 40.624 -7.348 54.639 1.00 68.87 250 MET A N 1
ATOM 1673 C CA . MET A 1 250 ? 39.443 -8.117 55.015 1.00 68.10 250 MET A CA 1
ATOM 1674 C C . MET A 1 250 ? 39.787 -9.457 55.643 1.00 65.81 250 MET A C 1
ATOM 1675 O O . MET A 1 250 ? 38.905 -10.087 56.236 1.00 62.50 250 MET A O 1
ATOM 1680 N N . ALA A 1 251 ? 41.034 -9.912 55.520 1.00 63.78 251 ALA A N 1
ATOM 1681 C CA . ALA A 1 251 ? 41.415 -11.183 56.123 1.00 66.01 251 ALA A CA 1
ATOM 1682 C C . ALA A 1 251 ? 41.145 -11.193 57.621 1.00 66.24 251 ALA A C 1
ATOM 1683 O O . ALA A 1 251 ? 40.866 -12.253 58.193 1.00 66.16 251 ALA A O 1
ATOM 1685 N N . GLU A 1 252 ? 41.216 -10.029 58.267 1.00 82.48 252 GLU A N 1
ATOM 1686 C CA . GLU A 1 252 ? 40.972 -9.915 59.696 1.00 88.34 252 GLU A CA 1
ATOM 1687 C C . GLU A 1 252 ? 39.701 -9.141 60.028 1.00 86.33 252 GLU A C 1
ATOM 1688 O O . GLU A 1 252 ? 39.222 -9.229 61.164 1.00 88.93 252 GLU A O 1
ATOM 1694 N N . LEU A 1 253 ? 39.129 -8.410 59.075 1.00 76.11 253 LEU A N 1
ATOM 1695 C CA . LEU A 1 253 ? 37.972 -7.571 59.356 1.00 74.31 253 LEU A CA 1
ATOM 1696 C C . LEU A 1 253 ? 36.644 -8.266 59.095 1.00 69.29 253 LEU A C 1
ATOM 1697 O O . LEU A 1 253 ? 35.628 -7.867 59.677 1.00 68.39 253 LEU A O 1
ATOM 1702 N N . TYR A 1 254 ? 36.621 -9.290 58.242 1.00 66.17 254 TYR A N 1
ATOM 1703 C CA . TYR A 1 254 ? 35.377 -10.014 58.005 1.00 64.91 254 TYR A CA 1
ATOM 1704 C C . TYR A 1 254 ? 34.889 -10.692 59.278 1.00 64.97 254 TYR A C 1
ATOM 1705 O O . TYR A 1 254 ? 33.681 -10.767 59.526 1.00 64.71 254 TYR A O 1
ATOM 1714 N N . ALA A 1 255 ? 35.817 -11.184 60.101 1.00 64.92 255 ALA A N 1
ATOM 1715 C CA . ALA A 1 255 ? 35.433 -11.818 61.356 1.00 65.82 255 ALA A CA 1
ATOM 1716 C C . ALA A 1 255 ? 34.941 -10.797 62.371 1.00 67.94 255 ALA A C 1
ATOM 1717 O O . ALA A 1 255 ? 34.060 -11.106 63.182 1.00 66.72 255 ALA A O 1
ATOM 1719 N N . LYS A 1 256 ? 35.497 -9.584 62.351 1.00 76.72 256 LYS A N 1
ATOM 1720 C CA . LYS A 1 256 ? 35.016 -8.540 63.247 1.00 78.64 256 LYS A CA 1
ATOM 1721 C C . LYS A 1 256 ? 33.671 -7.993 62.791 1.00 76.79 256 LYS A C 1
ATOM 1722 O O . LYS A 1 256 ? 32.849 -7.601 63.626 1.00 77.95 256 LYS A O 1
ATOM 1728 N N . ALA A 1 257 ? 33.423 -7.974 61.481 1.00 71.11 257 ALA A N 1
ATOM 1729 C CA . ALA A 1 257 ? 32.206 -7.367 60.956 1.00 68.56 257 ALA A CA 1
ATOM 1730 C C . ALA A 1 257 ? 30.990 -8.274 61.103 1.00 66.84 257 ALA A C 1
ATOM 1731 O O . ALA A 1 257 ? 29.873 -7.775 61.283 1.00 65.39 257 ALA A O 1
ATOM 1733 N N . LEU A 1 258 ? 31.177 -9.595 61.030 1.00 65.56 258 LEU A N 1
ATOM 1734 C CA . LEU A 1 258 ? 30.042 -10.513 61.115 1.00 64.44 258 LEU A CA 1
ATOM 1735 C C . LEU A 1 258 ? 29.229 -10.313 62.388 1.00 63.21 258 LEU A C 1
ATOM 1736 O O . LEU A 1 258 ? 28.012 -10.074 62.293 1.00 62.16 258 LEU A O 1
ATOM 1741 N N . PRO A 1 259 ? 29.808 -10.399 63.590 1.00 59.11 259 PRO A N 1
ATOM 1742 C CA . PRO A 1 259 ? 28.986 -10.181 64.792 1.00 60.07 259 PRO A CA 1
ATOM 1743 C C . PRO A 1 259 ? 28.384 -8.792 64.852 1.00 61.78 259 PRO A C 1
ATOM 1744 O O . PRO A 1 259 ? 27.253 -8.637 65.330 1.00 61.38 259 PRO A O 1
ATOM 1748 N N . ALA A 1 260 ? 29.101 -7.773 64.372 1.00 69.76 260 ALA A N 1
ATOM 1749 C CA . ALA A 1 260 ? 28.521 -6.436 64.298 1.00 71.62 260 ALA A CA 1
ATOM 1750 C C . ALA A 1 260 ? 27.347 -6.406 63.332 1.00 70.89 260 ALA A C 1
ATOM 1751 O O . ALA A 1 260 ? 26.364 -5.690 63.557 1.00 73.05 260 ALA A O 1
ATOM 1753 N N . TYR A 1 261 ? 27.430 -7.179 62.248 1.00 66.73 261 TYR A N 1
ATOM 1754 C CA . TYR A 1 261 ? 26.349 -7.202 61.270 1.00 64.20 261 TYR A CA 1
ATOM 1755 C C . TYR A 1 261 ? 25.104 -7.859 61.851 1.00 63.32 261 TYR A C 1
ATOM 1756 O O . TYR A 1 261 ? 23.992 -7.337 61.712 1.00 63.99 261 TYR A O 1
ATOM 1765 N N . ILE A 1 262 ? 25.273 -9.005 62.513 1.00 66.05 262 ILE A N 1
ATOM 1766 C CA . ILE A 1 262 ? 24.128 -9.719 63.071 1.00 66.72 262 ILE A CA 1
ATOM 1767 C C . ILE A 1 262 ? 23.444 -8.883 64.144 1.00 69.19 262 ILE A C 1
ATOM 1768 O O . ILE A 1 262 ? 22.212 -8.861 64.241 1.00 68.68 262 ILE A O 1
ATOM 1773 N N . GLU A 1 263 ? 24.227 -8.192 64.973 1.00 73.18 263 GLU A N 1
ATOM 1774 C CA . GLU A 1 263 ? 23.640 -7.408 66.055 1.00 77.55 263 GLU A CA 1
ATOM 1775 C C . GLU A 1 263 ? 22.792 -6.268 65.506 1.00 76.88 263 GLU A C 1
ATOM 1776 O O . GLU A 1 263 ? 21.657 -6.055 65.948 1.00 77.65 263 GLU A O 1
ATOM 1782 N N . LYS A 1 264 ? 23.324 -5.523 64.532 1.00 73.62 264 LYS A N 1
ATOM 1783 C CA . LYS A 1 264 ? 22.540 -4.450 63.928 1.00 74.18 264 LYS A CA 1
ATOM 1784 C C . LYS A 1 264 ? 21.417 -4.997 63.059 1.00 70.41 264 LYS A C 1
ATOM 1785 O O . LYS A 1 264 ? 20.345 -4.386 62.978 1.00 68.81 264 LYS A O 1
ATOM 1791 N N . GLY A 1 265 ? 21.637 -6.143 62.412 1.00 63.54 265 GLY A N 1
ATOM 1792 C CA . GLY A 1 265 ? 20.592 -6.724 61.585 1.00 61.42 265 GLY A CA 1
ATOM 1793 C C . GLY A 1 265 ? 19.365 -7.106 62.391 1.00 61.70 265 GLY A C 1
ATOM 1794 O O . GLY A 1 265 ? 18.231 -6.825 61.994 1.00 61.01 265 GLY A O 1
ATOM 1795 N N . ALA A 1 266 ? 19.577 -7.749 63.540 1.00 67.56 266 ALA A N 1
ATOM 1796 C CA . ALA A 1 266 ? 18.455 -8.116 64.395 1.00 68.27 266 ALA A CA 1
ATOM 1797 C C . ALA A 1 266 ? 17.862 -6.898 65.090 1.00 70.51 266 ALA A C 1
ATOM 1798 O O . ALA A 1 266 ? 16.647 -6.845 65.314 1.00 70.07 266 ALA A O 1
ATOM 1800 N N . GLU A 1 267 ? 18.697 -5.916 65.436 1.00 75.60 267 GLU A N 1
ATOM 1801 C CA . GLU A 1 267 ? 18.195 -4.696 66.060 1.00 79.84 267 GLU A CA 1
ATOM 1802 C C . GLU A 1 267 ? 17.132 -4.036 65.191 1.00 80.51 267 GLU A C 1
ATOM 1803 O O . GLU A 1 267 ? 16.074 -3.628 65.682 1.00 81.81 267 GLU A O 1
ATOM 1809 N N . PHE A 1 268 ? 17.396 -3.925 63.891 1.00 80.76 268 PHE A N 1
ATOM 1810 C CA . PHE A 1 268 ? 16.460 -3.325 62.950 1.00 80.86 268 PHE A CA 1
ATOM 1811 C C . PHE A 1 268 ? 15.459 -4.333 62.398 1.00 77.58 268 PHE A C 1
ATOM 1812 O O . PHE A 1 268 ? 14.709 -4.001 61.474 1.00 76.40 268 PHE A O 1
ATOM 1820 N N . GLU A 1 269 ? 15.426 -5.546 62.950 1.00 70.48 269 GLU A N 1
ATOM 1821 C CA . GLU A 1 269 ? 14.494 -6.588 62.524 1.00 68.38 269 GLU A CA 1
ATOM 1822 C C . GLU A 1 269 ? 14.642 -6.908 61.038 1.00 64.47 269 GLU A C 1
ATOM 1823 O O . GLU A 1 269 ? 13.679 -7.308 60.379 1.00 62.72 269 GLU A O 1
ATOM 1829 N N . LEU A 1 270 ? 15.852 -6.737 60.503 1.00 62.97 270 LEU A N 1
ATOM 1830 C CA . LEU A 1 270 ? 16.169 -7.135 59.137 1.00 59.49 270 LEU A CA 1
ATOM 1831 C C . LEU A 1 270 ? 16.789 -8.521 59.055 1.00 56.90 270 LEU A C 1
ATOM 1832 O O . LEU A 1 270 ? 16.827 -9.104 57.964 1.00 52.44 270 LEU A O 1
ATOM 1837 N N . VAL A 1 271 ? 17.265 -9.054 60.178 1.00 57.31 271 VAL A N 1
ATOM 1838 C CA . VAL A 1 271 ? 17.840 -10.388 60.264 1.00 57.29 271 VAL A CA 1
ATOM 1839 C C . VAL A 1 271 ? 17.128 -11.131 61.386 1.00 59.15 271 VAL A C 1
ATOM 1840 O O . VAL A 1 271 ? 16.832 -10.548 62.435 1.00 61.87 271 VAL A O 1
ATOM 1844 N N . ASP A 1 272 ? 16.850 -12.414 61.166 1.00 58.29 272 ASP A N 1
ATOM 1845 C CA . ASP A 1 272 ? 16.188 -13.221 62.183 1.00 60.81 272 ASP A CA 1
ATOM 1846 C C . ASP A 1 272 ? 17.060 -13.325 63.432 1.00 61.60 272 ASP A C 1
ATOM 1847 O O . ASP A 1 272 ? 18.239 -13.683 63.357 1.00 59.37 272 ASP A O 1
ATOM 1852 N N . ALA A 1 273 ? 16.468 -13.018 64.588 1.00 64.63 273 ALA A N 1
ATOM 1853 C CA . ALA A 1 273 ? 17.210 -13.016 65.844 1.00 64.99 273 ALA A CA 1
ATOM 1854 C C . ALA A 1 273 ? 17.777 -14.387 66.191 1.00 66.19 273 ALA A C 1
ATOM 1855 O O . ALA A 1 273 ? 18.751 -14.465 66.948 1.00 65.81 273 ALA A O 1
ATOM 1857 N N . LYS A 1 274 ? 17.193 -15.467 65.662 1.00 70.80 274 LYS A N 1
ATOM 1858 C CA . LYS A 1 274 ? 17.733 -16.799 65.921 1.00 73.17 274 LYS A CA 1
ATOM 1859 C C . LYS A 1 274 ? 19.184 -16.922 65.473 1.00 70.43 274 LYS A C 1
ATOM 1860 O O . LYS A 1 274 ? 19.920 -17.765 65.996 1.00 72.55 274 LYS A O 1
ATOM 1866 N N . LEU A 1 275 ? 19.613 -16.113 64.500 1.00 64.16 275 LEU A N 1
ATOM 1867 C CA . LEU A 1 275 ? 20.991 -16.196 64.029 1.00 62.32 275 LEU A CA 1
ATOM 1868 C C . LEU A 1 275 ? 21.995 -15.828 65.115 1.00 63.47 275 LEU A C 1
ATOM 1869 O O . LEU A 1 275 ? 23.177 -16.161 64.987 1.00 61.49 275 LEU A O 1
ATOM 1874 N N . LYS A 1 276 ? 21.556 -15.154 66.180 1.00 69.71 276 LYS A N 1
ATOM 1875 C CA . LYS A 1 276 ? 22.431 -14.915 67.321 1.00 70.20 276 LYS A CA 1
ATOM 1876 C C . LYS A 1 276 ? 22.750 -16.194 68.082 1.00 73.75 276 LYS A C 1
ATOM 1877 O O . LYS A 1 276 ? 23.703 -16.210 68.868 1.00 73.86 276 LYS A O 1
ATOM 1883 N N . GLU A 1 277 ? 21.977 -17.259 67.877 1.00 82.32 277 GLU A N 1
ATOM 1884 C CA . GLU A 1 277 ? 22.257 -18.537 68.521 1.00 86.17 277 GLU A CA 1
ATOM 1885 C C . GLU A 1 277 ? 23.436 -19.269 67.891 1.00 81.98 277 GLU A C 1
ATOM 1886 O O . GLU A 1 277 ? 23.822 -20.330 68.392 1.00 83.46 277 GLU A O 1
ATOM 1892 N N . PHE A 1 278 ? 24.002 -18.742 66.808 1.00 69.89 278 PHE A N 1
ATOM 1893 C CA . PHE A 1 278 ? 25.182 -19.328 66.197 1.00 66.58 278 PHE A CA 1
ATOM 1894 C C . PHE A 1 278 ? 26.438 -18.868 66.927 1.00 67.27 278 PHE A C 1
ATOM 1895 O O . PHE A 1 278 ? 26.442 -17.862 67.642 1.00 68.77 278 PHE A O 1
ATOM 1903 N N . ASP A 1 279 ? 27.518 -19.621 66.733 1.00 63.56 279 ASP A N 1
ATOM 1904 C CA . ASP A 1 279 ? 28.825 -19.250 67.272 1.00 64.08 279 ASP A CA 1
ATOM 1905 C C . ASP A 1 279 ? 29.490 -18.347 66.242 1.00 62.23 279 ASP A C 1
ATOM 1906 O O . ASP A 1 279 ? 30.189 -18.805 65.338 1.00 61.75 279 ASP A O 1
ATOM 1911 N N . LEU A 1 280 ? 29.272 -17.039 66.387 1.00 61.57 280 LEU A N 1
ATOM 1912 C CA . LEU A 1 280 ? 29.718 -16.099 65.366 1.00 60.71 280 LEU A CA 1
ATOM 1913 C C . LEU A 1 280 ? 31.238 -16.013 65.295 1.00 64.80 280 LEU A C 1
ATOM 1914 O O . LEU A 1 280 ? 31.788 -15.745 64.221 1.00 65.60 280 LEU A O 1
ATOM 1919 N N . GLU A 1 281 ? 31.935 -16.233 66.414 1.00 65.54 281 GLU A N 1
ATOM 1920 C CA . GLU A 1 281 ? 33.394 -16.234 66.374 1.00 67.21 281 GLU A CA 1
ATOM 1921 C C . GLU A 1 281 ? 33.903 -17.344 65.463 1.00 67.85 281 GLU A C 1
ATOM 1922 O O . GLU A 1 281 ? 34.792 -17.126 64.631 1.00 67.09 281 GLU A O 1
ATOM 1928 N N . LYS A 1 282 ? 33.333 -18.542 65.599 1.00 75.83 282 LYS A N 1
ATOM 1929 C CA . LYS A 1 282 ? 33.720 -19.664 64.750 1.00 77.92 282 LYS A CA 1
ATOM 1930 C C . LYS A 1 282 ? 33.337 -19.422 63.293 1.00 76.12 282 LYS A C 1
ATOM 1931 O O . LYS A 1 282 ? 34.109 -19.743 62.381 1.00 77.50 282 LYS A O 1
ATOM 1937 N N . LEU A 1 283 ? 32.150 -18.865 63.050 1.00 67.89 283 LEU A N 1
ATOM 1938 C CA . LEU A 1 283 ? 31.753 -18.555 61.680 1.00 67.40 283 LEU A CA 1
ATOM 1939 C C . LEU A 1 283 ? 32.561 -17.398 61.115 1.00 67.99 283 LEU A C 1
ATOM 1940 O O . LEU A 1 283 ? 32.811 -17.350 59.904 1.00 66.58 283 LEU A O 1
ATOM 1945 N N . GLY A 1 284 ? 32.971 -16.456 61.967 1.00 73.23 284 GLY A N 1
ATOM 1946 C CA . GLY A 1 284 ? 33.780 -15.346 61.497 1.00 73.38 284 GLY A CA 1
ATOM 1947 C C . GLY A 1 284 ? 35.125 -15.784 60.957 1.00 74.16 284 GLY A C 1
ATOM 1948 O O . GLY A 1 284 ? 35.691 -15.126 60.080 1.00 75.18 284 GLY A O 1
ATOM 1949 N N . LYS A 1 285 ? 35.657 -16.896 61.469 1.00 72.98 285 LYS A N 1
ATOM 1950 C CA . LYS A 1 285 ? 36.929 -17.413 60.979 1.00 72.44 285 LYS A CA 1
ATOM 1951 C C . LYS A 1 285 ? 36.764 -18.222 59.699 1.00 69.67 285 LYS A C 1
ATOM 1952 O O . LYS A 1 285 ? 37.714 -18.331 58.916 1.00 70.50 285 LYS A O 1
ATOM 1958 N N . ALA A 1 286 ? 35.581 -18.798 59.473 1.00 61.37 286 ALA A N 1
ATOM 1959 C CA . ALA A 1 286 ? 35.357 -19.606 58.281 1.00 60.90 286 ALA A CA 1
ATOM 1960 C C . ALA A 1 286 ? 35.268 -18.763 57.017 1.00 60.12 286 ALA A C 1
ATOM 1961 O O . ALA A 1 286 ? 35.374 -19.310 55.913 1.00 58.79 286 ALA A O 1
ATOM 1963 N N . ILE A 1 287 ? 35.081 -17.449 57.150 1.00 61.26 287 ILE A N 1
ATOM 1964 C CA . ILE A 1 287 ? 34.921 -16.588 55.986 1.00 60.84 287 ILE A CA 1
ATOM 1965 C C . ILE A 1 287 ? 36.245 -16.485 55.239 1.00 64.25 287 ILE A C 1
ATOM 1966 O O . ILE A 1 287 ? 37.308 -16.272 55.840 1.00 64.79 287 ILE A O 1
ATOM 1971 N N . ASP A 1 288 ? 36.179 -16.640 53.918 1.00 63.06 288 ASP A N 1
ATOM 1972 C CA . ASP A 1 288 ? 37.332 -16.551 53.028 1.00 64.06 288 ASP A CA 1
ATOM 1973 C C . ASP A 1 288 ? 37.209 -15.255 52.234 1.00 64.56 288 ASP A C 1
ATOM 1974 O O . ASP A 1 288 ? 36.379 -15.156 51.323 1.00 64.62 288 ASP A O 1
ATOM 1979 N N . HIS A 1 289 ? 38.030 -14.261 52.581 1.00 66.92 289 HIS A N 1
ATOM 1980 C CA . HIS A 1 289 ? 37.952 -12.959 51.926 1.00 68.83 289 HIS A CA 1
ATOM 1981 C C . HIS A 1 289 ? 38.414 -13.002 50.475 1.00 70.66 289 HIS A C 1
ATOM 1982 O O . HIS A 1 289 ? 38.075 -12.097 49.705 1.00 71.39 289 HIS A O 1
ATOM 1989 N N . GLU A 1 290 ? 39.183 -14.019 50.083 1.00 71.92 290 GLU A N 1
ATOM 1990 C CA . GLU A 1 290 ? 39.663 -14.095 48.708 1.00 73.08 290 GLU A CA 1
ATOM 1991 C C . GLU A 1 290 ? 38.547 -14.402 47.717 1.00 70.31 290 GLU A C 1
ATOM 1992 O O . GLU A 1 290 ? 38.705 -14.128 46.524 1.00 70.97 290 GLU A O 1
ATOM 1998 N N . ARG A 1 291 ? 37.427 -14.962 48.172 1.00 67.59 291 ARG A N 1
ATOM 1999 C CA . ARG A 1 291 ? 36.340 -15.272 47.250 1.00 68.04 291 ARG A CA 1
ATOM 2000 C C . ARG A 1 291 ? 35.636 -14.025 46.733 1.00 65.61 291 ARG A C 1
ATOM 2001 O O . ARG A 1 291 ? 34.839 -14.132 45.796 1.00 65.16 291 ARG A O 1
ATOM 2009 N N . ASP A 1 292 ? 35.918 -12.851 47.303 1.00 70.73 292 ASP A N 1
ATOM 2010 C CA . ASP A 1 292 ? 35.435 -11.607 46.713 1.00 72.19 292 ASP A CA 1
ATOM 2011 C C . ASP A 1 292 ? 36.056 -11.363 45.344 1.00 71.70 292 ASP A C 1
ATOM 2012 O O . ASP A 1 292 ? 35.451 -10.696 44.496 1.00 69.73 292 ASP A O 1
ATOM 2017 N N . GLN A 1 293 ? 37.259 -11.889 45.109 1.00 73.46 293 GLN A N 1
ATOM 2018 C CA . GLN A 1 293 ? 37.923 -11.717 43.824 1.00 75.20 293 GLN A CA 1
ATOM 2019 C C . GLN A 1 293 ? 37.217 -12.458 42.694 1.00 73.77 293 GLN A C 1
ATOM 2020 O O . GLN A 1 293 ? 37.522 -12.201 41.524 1.00 74.47 293 GLN A O 1
ATOM 2026 N N . GLN A 1 294 ? 36.284 -13.358 43.012 1.00 64.97 294 GLN A N 1
ATOM 2027 C CA . GLN A 1 294 ? 35.608 -14.150 41.992 1.00 64.70 294 GLN A CA 1
ATOM 2028 C C . GLN A 1 294 ? 34.575 -13.352 41.209 1.00 61.69 294 GLN A C 1
ATOM 2029 O O . GLN A 1 294 ? 34.175 -13.783 40.124 1.00 62.06 294 GLN A O 1
ATOM 2035 N N . PHE A 1 295 ? 34.150 -12.202 41.722 1.00 60.32 295 PHE A N 1
ATOM 2036 C CA . PHE A 1 295 ? 32.968 -11.527 41.206 1.00 58.73 295 PHE A CA 1
ATOM 2037 C C . PHE A 1 295 ? 33.240 -10.837 39.877 1.00 59.93 295 PHE A C 1
ATOM 2038 O O . PHE A 1 295 ? 34.239 -10.126 39.722 1.00 61.08 295 PHE A O 1
ATOM 2046 N N . THR A 1 296 ? 32.341 -11.051 38.923 1.00 62.66 296 THR A N 1
ATOM 2047 C CA . THR A 1 296 ? 32.233 -10.188 37.762 1.00 64.24 296 THR A CA 1
ATOM 2048 C C . THR A 1 296 ? 31.515 -8.899 38.152 1.00 65.93 296 THR A C 1
ATOM 2049 O O . THR A 1 296 ? 30.830 -8.825 39.178 1.00 63.20 296 THR A O 1
ATOM 2053 N N . TYR A 1 297 ? 31.682 -7.872 37.319 1.00 68.51 297 TYR A N 1
ATOM 2054 C CA . TYR A 1 297 ? 31.040 -6.591 37.595 1.00 69.36 297 TYR A CA 1
ATOM 2055 C C . TYR A 1 297 ? 29.524 -6.737 37.634 1.00 68.00 297 TYR A C 1
ATOM 2056 O O . TYR A 1 297 ? 28.856 -6.160 38.502 1.00 66.00 297 TYR A O 1
ATOM 2065 N N . LEU A 1 298 ? 28.963 -7.520 36.712 1.00 66.78 298 LEU A N 1
ATOM 2066 C CA . LEU A 1 298 ? 27.518 -7.705 36.683 1.00 63.18 298 LEU A CA 1
ATOM 2067 C C . LEU A 1 298 ? 27.039 -8.493 37.894 1.00 62.28 298 LEU A C 1
ATOM 2068 O O . LEU A 1 298 ? 25.974 -8.202 38.450 1.00 60.23 298 LEU A O 1
ATOM 2073 N N . GLY A 1 299 ? 27.810 -9.495 38.319 1.00 63.84 299 GLY A N 1
ATOM 2074 C CA . GLY A 1 299 ? 27.397 -10.295 39.460 1.00 62.27 299 GLY A CA 1
ATOM 2075 C C . GLY A 1 299 ? 27.343 -9.493 40.747 1.00 60.76 299 GLY A C 1
ATOM 2076 O O . GLY A 1 299 ? 26.403 -9.629 41.535 1.00 60.95 299 GLY A O 1
ATOM 2077 N N . LEU A 1 300 ? 28.343 -8.641 40.973 1.00 56.52 300 LEU A N 1
ATOM 2078 C CA . LEU A 1 300 ? 28.370 -7.841 42.193 1.00 56.97 300 LEU A CA 1
ATOM 2079 C C . LEU A 1 300 ? 27.299 -6.759 42.165 1.00 58.74 300 LEU A C 1
ATOM 2080 O O . LEU A 1 300 ? 26.615 -6.531 43.169 1.00 56.49 300 LEU A O 1
ATOM 2085 N N . GLN A 1 301 ? 27.151 -6.074 41.027 1.00 68.28 301 GLN A N 1
ATOM 2086 C CA . GLN A 1 301 ? 26.055 -5.127 40.862 1.00 71.31 301 GLN A CA 1
ATOM 2087 C C . GLN A 1 301 ? 24.718 -5.764 41.214 1.00 66.72 301 GLN A C 1
ATOM 2088 O O . GLN A 1 301 ? 23.896 -5.159 41.910 1.00 65.82 301 GLN A O 1
ATOM 2094 N N . THR A 1 302 ? 24.488 -6.993 40.744 1.00 57.74 302 THR A N 1
ATOM 2095 C CA . THR A 1 302 ? 23.209 -7.656 40.980 1.00 55.13 302 THR A CA 1
ATOM 2096 C C . THR A 1 302 ? 22.948 -7.825 42.471 1.00 52.20 302 THR A C 1
ATOM 2097 O O . THR A 1 302 ? 21.875 -7.469 42.972 1.00 49.21 302 THR A O 1
ATOM 2101 N N . LEU A 1 303 ? 23.918 -8.383 43.195 1.00 52.11 303 LEU A N 1
ATOM 2102 C CA . LEU A 1 303 ? 23.754 -8.577 44.631 1.00 51.31 303 LEU A CA 1
ATOM 2103 C C . LEU A 1 303 ? 23.600 -7.245 45.350 1.00 51.18 303 LEU A C 1
ATOM 2104 O O . LEU A 1 303 ? 22.689 -7.069 46.166 1.00 51.74 303 LEU A O 1
ATOM 2109 N N . TYR A 1 304 ? 24.478 -6.287 45.051 1.00 54.04 304 TYR A N 1
ATOM 2110 C CA . TYR A 1 304 ? 24.456 -5.014 45.763 1.00 56.49 304 TYR A CA 1
ATOM 2111 C C . TYR A 1 304 ? 23.149 -4.272 45.535 1.00 60.15 304 TYR A C 1
ATOM 2112 O O . TYR A 1 304 ? 22.598 -3.675 46.467 1.00 61.66 304 TYR A O 1
ATOM 2121 N N . ASP A 1 305 ? 22.640 -4.289 44.303 1.00 62.73 305 ASP A N 1
ATOM 2122 C CA . ASP A 1 305 ? 21.458 -3.494 43.990 1.00 63.44 305 ASP A CA 1
ATOM 2123 C C . ASP A 1 305 ? 20.215 -4.043 44.677 1.00 62.33 305 ASP A C 1
ATOM 2124 O O . ASP A 1 305 ? 19.378 -3.270 45.156 1.00 62.20 305 ASP A O 1
ATOM 2129 N N . ARG A 1 306 ? 20.077 -5.367 44.750 1.00 68.22 306 ARG A N 1
ATOM 2130 C CA . ARG A 1 306 ? 18.798 -5.969 45.111 1.00 69.46 306 ARG A CA 1
ATOM 2131 C C . ARG A 1 306 ? 18.849 -6.996 46.233 1.00 68.08 306 ARG A C 1
ATOM 2132 O O . ARG A 1 306 ? 17.797 -7.260 46.826 1.00 68.21 306 ARG A O 1
ATOM 2140 N N . TYR A 1 307 ? 20.004 -7.577 46.558 1.00 60.90 307 TYR A N 1
ATOM 2141 C CA . TYR A 1 307 ? 20.044 -8.671 47.522 1.00 59.62 307 TYR A CA 1
ATOM 2142 C C . TYR A 1 307 ? 20.703 -8.324 48.849 1.00 60.29 307 TYR A C 1
ATOM 2143 O O . TYR A 1 307 ? 20.296 -8.869 49.878 1.00 58.23 307 TYR A O 1
ATOM 2152 N N . PHE A 1 308 ? 21.697 -7.439 48.870 1.00 58.15 308 PHE A N 1
ATOM 2153 C CA . PHE A 1 308 ? 22.355 -7.102 50.127 1.00 55.74 308 PHE A CA 1
ATOM 2154 C C . PHE A 1 308 ? 21.409 -6.341 51.047 1.00 56.19 308 PHE A C 1
ATOM 2155 O O . PHE A 1 308 ? 20.690 -5.435 50.617 1.00 56.45 308 PHE A O 1
ATOM 2163 N N . ILE A 1 309 ? 21.418 -6.717 52.329 1.00 57.94 309 ILE A N 1
ATOM 2164 C CA . ILE A 1 309 ? 20.586 -6.043 53.317 1.00 59.69 309 ILE A CA 1
ATOM 2165 C C . ILE A 1 309 ? 21.075 -4.612 53.505 1.00 60.27 309 ILE A C 1
ATOM 2166 O O . ILE A 1 309 ? 22.277 -4.323 53.435 1.00 60.88 309 ILE A O 1
ATOM 2171 N N . HIS A 1 310 ? 20.135 -3.706 53.765 1.00 58.04 310 HIS A N 1
ATOM 2172 C CA . HIS A 1 310 ? 20.430 -2.282 53.802 1.00 61.93 310 HIS A CA 1
ATOM 2173 C C . HIS A 1 310 ? 19.484 -1.582 54.765 1.00 64.21 310 HIS A C 1
ATOM 2174 O O . HIS A 1 310 ? 18.432 -2.111 55.131 1.00 63.29 310 HIS A O 1
ATOM 2181 N N . LYS A 1 311 ? 19.873 -0.375 55.168 1.00 75.35 311 LYS A N 1
ATOM 2182 C CA . LYS A 1 311 ? 19.012 0.490 55.962 1.00 78.98 311 LYS A CA 1
ATOM 2183 C C . LYS A 1 311 ? 19.297 1.937 55.597 1.00 81.55 311 LYS A C 1
ATOM 2184 O O . LYS A 1 311 ? 20.458 2.335 55.468 1.00 82.01 311 LYS A O 1
ATOM 2190 N N . ASP A 1 312 ? 18.231 2.722 55.446 1.00 85.90 312 ASP A N 1
ATOM 2191 C CA . ASP A 1 312 ? 18.345 4.120 55.037 1.00 88.97 312 ASP A CA 1
ATOM 2192 C C . ASP A 1 312 ? 19.109 4.251 53.723 1.00 88.16 312 ASP A C 1
ATOM 2193 O O . ASP A 1 312 ? 19.845 5.219 53.512 1.00 89.92 312 ASP A O 1
ATOM 2198 N N . GLY A 1 313 ? 18.944 3.272 52.832 1.00 85.91 313 GLY A N 1
ATOM 2199 C CA . GLY A 1 313 ? 19.663 3.243 51.576 1.00 85.24 313 GLY A CA 1
ATOM 2200 C C . GLY A 1 313 ? 21.104 2.787 51.667 1.00 83.64 313 GLY A C 1
ATOM 2201 O O . GLY A 1 313 ? 21.765 2.679 50.627 1.00 85.02 313 GLY A O 1
ATOM 2202 N N . ILE A 1 314 ? 21.611 2.511 52.866 1.00 73.13 314 ILE A N 1
ATOM 2203 C CA . ILE A 1 314 ? 23.006 2.136 53.068 1.00 69.61 314 ILE A CA 1
ATOM 2204 C C . ILE A 1 314 ? 23.093 0.617 53.141 1.00 67.49 314 ILE A C 1
ATOM 2205 O O . ILE A 1 314 ? 22.492 -0.006 54.025 1.00 65.60 314 ILE A O 1
ATOM 2210 N N . ARG A 1 315 ? 23.843 0.020 52.218 1.00 73.08 315 ARG A N 1
ATOM 2211 C CA . ARG A 1 315 ? 24.123 -1.409 52.269 1.00 70.22 315 ARG A CA 1
ATOM 2212 C C . ARG A 1 315 ? 25.178 -1.674 53.335 1.00 69.64 315 ARG A C 1
ATOM 2213 O O . ARG A 1 315 ? 26.307 -1.180 53.234 1.00 71.14 315 ARG A O 1
ATOM 2221 N N . PHE A 1 316 ? 24.816 -2.449 54.359 1.00 64.08 316 PHE A N 1
ATOM 2222 C CA . PHE A 1 316 ? 25.765 -2.830 55.399 1.00 63.82 316 PHE A CA 1
ATOM 2223 C C . PHE A 1 316 ? 25.977 -4.340 55.453 1.00 61.69 316 PHE A C 1
ATOM 2224 O O . PHE A 1 316 ? 26.402 -4.865 56.486 1.00 63.51 316 PHE A O 1
ATOM 2232 N N . GLU A 1 317 ? 25.712 -5.044 54.353 1.00 62.06 317 GLU A N 1
ATOM 2233 C CA . GLU A 1 317 ? 25.970 -6.477 54.241 1.00 61.41 317 GLU A CA 1
ATOM 2234 C C . GLU A 1 317 ? 27.001 -6.698 53.140 1.00 60.35 317 GLU A C 1
ATOM 2235 O O . GLU A 1 317 ? 26.725 -6.434 51.964 1.00 57.73 317 GLU A O 1
ATOM 2241 N N . LEU A 1 318 ? 28.183 -7.185 53.521 1.00 59.20 318 LEU A N 1
ATOM 2242 C CA . LEU A 1 318 ? 29.249 -7.451 52.566 1.00 59.56 318 LEU A CA 1
ATOM 2243 C C . LEU A 1 318 ? 29.068 -8.819 51.913 1.00 57.98 318 LEU A C 1
ATOM 2244 O O . LEU A 1 318 ? 28.389 -9.693 52.458 1.00 61.37 318 LEU A O 1
ATOM 2249 N N . PRO A 1 319 ? 29.679 -9.037 50.744 1.00 54.52 319 PRO A N 1
ATOM 2250 C CA . PRO A 1 319 ? 29.334 -10.241 49.963 1.00 53.74 319 PRO A CA 1
ATOM 2251 C C . PRO A 1 319 ? 29.530 -11.551 50.711 1.00 53.81 319 PRO A C 1
ATOM 2252 O O . PRO A 1 319 ? 28.637 -12.406 50.688 1.00 52.38 319 PRO A O 1
ATOM 2256 N N . GLN A 1 320 ? 30.678 -11.749 51.361 1.00 55.64 320 GLN A N 1
ATOM 2257 C CA . GLN A 1 320 ? 30.899 -13.010 52.063 1.00 56.76 320 GLN A CA 1
ATOM 2258 C C . GLN A 1 320 ? 29.991 -13.143 53.276 1.00 55.23 320 GLN A C 1
ATOM 2259 O O . GLN A 1 320 ? 29.637 -14.262 53.663 1.00 54.57 320 GLN A O 1
ATOM 2265 N N . ILE A 1 321 ? 29.608 -12.022 53.890 1.00 55.25 321 ILE A N 1
ATOM 2266 C CA . ILE A 1 321 ? 28.649 -12.076 54.985 1.00 54.90 321 ILE A CA 1
ATOM 2267 C C . ILE A 1 321 ? 27.254 -12.360 54.446 1.00 53.07 321 ILE A C 1
ATOM 2268 O O . ILE A 1 321 ? 26.450 -13.027 55.107 1.00 52.24 321 ILE A O 1
ATOM 2273 N N . PHE A 1 322 ? 26.945 -11.873 53.243 1.00 49.80 322 PHE A N 1
ATOM 2274 C CA . PHE A 1 322 ? 25.693 -12.241 52.592 1.00 50.90 322 PHE A CA 1
ATOM 2275 C C . PHE A 1 322 ? 25.590 -13.752 52.429 1.00 49.84 322 PHE A C 1
ATOM 2276 O O . PHE A 1 322 ? 24.591 -14.364 52.823 1.00 49.20 322 PHE A O 1
ATOM 2284 N N . PHE A 1 323 ? 26.624 -14.374 51.857 1.00 52.52 323 PHE A N 1
ATOM 2285 C CA . PHE A 1 323 ? 26.602 -15.822 51.686 1.00 52.86 323 PHE A CA 1
ATOM 2286 C C . PHE A 1 323 ? 26.534 -16.535 53.027 1.00 51.95 323 PHE A C 1
ATOM 2287 O O . PHE A 1 323 ? 25.905 -17.594 53.135 1.00 50.69 323 PHE A O 1
ATOM 2295 N N . MET A 1 324 ? 27.163 -15.969 54.057 1.00 49.36 324 MET A N 1
ATOM 2296 C CA . MET A 1 324 ? 27.123 -16.589 55.375 1.00 53.34 324 MET A CA 1
ATOM 2297 C C . MET A 1 324 ? 25.736 -16.464 55.998 1.00 51.53 324 MET A C 1
ATOM 2298 O O . MET A 1 324 ? 25.283 -17.378 56.696 1.00 52.64 324 MET A O 1
ATOM 2303 N N . ARG A 1 325 ? 25.041 -15.347 55.754 1.00 52.34 325 ARG A N 1
ATOM 2304 C CA . ARG A 1 325 ? 23.673 -15.215 56.250 1.00 53.11 325 ARG A CA 1
ATOM 2305 C C . ARG A 1 325 ? 22.768 -16.273 55.639 1.00 52.19 325 ARG A C 1
ATOM 2306 O O . ARG A 1 325 ? 21.957 -16.891 56.335 1.00 55.66 325 ARG A O 1
ATOM 2314 N N . VAL A 1 326 ? 22.862 -16.462 54.323 1.00 52.70 326 VAL A N 1
ATOM 2315 C CA . VAL A 1 326 ? 22.012 -17.448 53.662 1.00 52.09 326 VAL A CA 1
ATOM 2316 C C . VAL A 1 326 ? 22.319 -18.836 54.202 1.00 51.52 326 VAL A C 1
ATOM 2317 O O . VAL A 1 326 ? 21.409 -19.622 54.500 1.00 50.44 326 VAL A O 1
ATOM 2321 N N . ALA A 1 327 ? 23.607 -19.148 54.354 1.00 49.18 327 ALA A N 1
ATOM 2322 C CA . ALA A 1 327 ? 24.008 -20.438 54.898 1.00 50.68 327 ALA A CA 1
ATOM 2323 C C . ALA A 1 327 ? 23.458 -20.627 56.305 1.00 49.68 327 ALA A C 1
ATOM 2324 O O . ALA A 1 327 ? 22.920 -21.689 56.635 1.00 50.27 327 ALA A O 1
ATOM 2326 N N . MET A 1 328 ? 23.586 -19.600 57.149 1.00 52.31 328 MET A N 1
ATOM 2327 C CA . MET A 1 328 ? 23.057 -19.682 58.508 1.00 53.85 328 MET A CA 1
ATOM 2328 C C . MET A 1 328 ? 21.546 -19.870 58.490 1.00 52.68 328 MET A C 1
ATOM 2329 O O . MET A 1 328 ? 21.006 -20.737 59.188 1.00 51.82 328 MET A O 1
ATOM 2334 N N . GLY A 1 329 ? 20.844 -19.066 57.689 1.00 51.83 329 GLY A N 1
ATOM 2335 C CA . GLY A 1 329 ? 19.398 -19.186 57.611 1.00 51.49 329 GLY A CA 1
ATOM 2336 C C . GLY A 1 329 ? 18.944 -20.569 57.197 1.00 50.98 329 GLY A C 1
ATOM 2337 O O . GLY A 1 329 ? 17.902 -21.047 57.653 1.00 54.01 329 GLY A O 1
ATOM 2338 N N . LEU A 1 330 ? 19.714 -21.234 56.340 1.00 51.25 330 LEU A N 1
ATOM 2339 C CA . LEU A 1 330 ? 19.394 -22.590 55.920 1.00 51.85 330 LEU A CA 1
ATOM 2340 C C . LEU A 1 330 ? 19.790 -23.644 56.944 1.00 52.87 330 LEU A C 1
ATOM 2341 O O . LEU A 1 330 ? 19.399 -24.806 56.784 1.00 51.21 330 LEU A O 1
ATOM 2346 N N . ALA A 1 331 ? 20.536 -23.272 57.988 1.00 53.39 331 ALA A N 1
ATOM 2347 C CA . ALA A 1 331 ? 21.008 -24.223 58.987 1.00 52.16 331 ALA A CA 1
ATOM 2348 C C . ALA A 1 331 ? 20.480 -23.941 60.391 1.00 54.38 331 ALA A C 1
ATOM 2349 O O . ALA A 1 331 ? 20.993 -24.522 61.357 1.00 55.37 331 ALA A O 1
ATOM 2351 N N . ILE A 1 332 ? 19.470 -23.080 60.542 1.00 60.90 332 ILE A N 1
ATOM 2352 C CA . ILE A 1 332 ? 18.979 -22.733 61.872 1.00 65.16 332 ILE A CA 1
ATOM 2353 C C . ILE A 1 332 ? 18.352 -23.910 62.606 1.00 65.48 332 ILE A C 1
ATOM 2354 O O . ILE A 1 332 ? 18.033 -23.782 63.790 1.00 69.58 332 ILE A O 1
ATOM 2359 N N . GLU A 1 333 ? 18.148 -25.045 61.940 1.00 61.80 333 GLU A N 1
ATOM 2360 C CA . GLU A 1 333 ? 17.550 -26.211 62.582 1.00 64.49 333 GLU A CA 1
ATOM 2361 C C . GLU A 1 333 ? 18.421 -27.454 62.467 1.00 65.38 333 GLU A C 1
ATOM 2362 O O . GLU A 1 333 ? 17.976 -28.546 62.838 1.00 66.85 333 GLU A O 1
ATOM 2368 N N . GLU A 1 334 ? 19.647 -27.317 61.972 1.00 65.67 334 GLU A N 1
ATOM 2369 C CA . GLU A 1 334 ? 20.582 -28.431 61.951 1.00 66.86 334 GLU A CA 1
ATOM 2370 C C . GLU A 1 334 ? 21.080 -28.737 63.359 1.00 71.52 334 GLU A C 1
ATOM 2371 O O . GLU A 1 334 ? 21.136 -27.863 64.227 1.00 72.56 334 GLU A O 1
ATOM 2377 N N . LYS A 1 335 ? 21.445 -30.002 63.582 1.00 86.51 335 LYS A N 1
ATOM 2378 C CA . LYS A 1 335 ? 22.043 -30.383 64.858 1.00 91.68 335 LYS A CA 1
ATOM 2379 C C . LYS A 1 335 ? 23.389 -29.697 65.055 1.00 90.96 335 LYS A C 1
ATOM 2380 O O . LYS A 1 335 ? 23.677 -29.163 66.132 1.00 91.76 335 LYS A O 1
ATOM 2386 N N . ASP A 1 336 ? 24.236 -29.717 64.024 1.00 79.37 336 ASP A N 1
ATOM 2387 C CA . ASP A 1 336 ? 25.538 -29.052 64.059 1.00 77.56 336 ASP A CA 1
ATOM 2388 C C . ASP A 1 336 ? 25.425 -27.749 63.273 1.00 73.14 336 ASP A C 1
ATOM 2389 O O . ASP A 1 336 ? 25.877 -27.631 62.134 1.00 70.42 336 ASP A O 1
ATOM 2394 N N . ARG A 1 337 ? 24.799 -26.757 63.911 1.00 77.74 337 ARG A N 1
ATOM 2395 C CA . ARG A 1 337 ? 24.569 -25.451 63.298 1.00 75.40 337 ARG A CA 1
ATOM 2396 C C . ARG A 1 337 ? 25.783 -24.931 62.536 1.00 71.64 337 ARG A C 1
ATOM 2397 O O . ARG A 1 337 ? 25.689 -24.576 61.357 1.00 67.61 337 ARG A O 1
ATOM 2405 N N . GLU A 1 338 ? 26.934 -24.864 63.209 1.00 69.61 338 GLU A N 1
ATOM 2406 C CA . GLU A 1 338 ? 28.105 -24.221 62.619 1.00 68.45 338 GLU A CA 1
ATOM 2407 C C . GLU A 1 338 ? 28.697 -25.066 61.498 1.00 66.98 338 GLU A C 1
ATOM 2408 O O . GLU A 1 338 ? 29.003 -24.550 60.416 1.00 66.32 338 GLU A O 1
ATOM 2414 N N . ALA A 1 339 ? 28.870 -26.368 61.737 1.00 63.47 339 ALA A N 1
ATOM 2415 C CA . ALA A 1 339 ? 29.452 -27.239 60.721 1.00 63.57 339 ALA A CA 1
ATOM 2416 C C . ALA A 1 339 ? 28.638 -27.200 59.430 1.00 61.36 339 ALA A C 1
ATOM 2417 O O . ALA A 1 339 ? 29.196 -27.084 58.333 1.00 60.73 339 ALA A O 1
ATOM 2419 N N . ARG A 1 340 ? 27.312 -27.294 59.539 1.00 60.32 340 ARG A N 1
ATOM 2420 C CA . ARG A 1 340 ? 26.470 -27.243 58.346 1.00 58.28 340 ARG A CA 1
ATOM 2421 C C . ARG A 1 340 ? 26.451 -25.847 57.736 1.00 56.13 340 ARG A C 1
ATOM 2422 O O . ARG A 1 340 ? 26.448 -25.703 56.508 1.00 54.89 340 ARG A O 1
ATOM 2430 N N . ALA A 1 341 ? 26.438 -24.806 58.570 1.00 56.06 341 ALA A N 1
ATOM 2431 C CA . ALA A 1 341 ? 26.480 -23.446 58.042 1.00 54.15 341 ALA A CA 1
ATOM 2432 C C . ALA A 1 341 ? 27.757 -23.209 57.247 1.00 54.46 341 ALA A C 1
ATOM 2433 O O . ALA A 1 341 ? 27.728 -22.578 56.185 1.00 52.97 341 ALA A O 1
ATOM 2435 N N . ILE A 1 342 ? 28.890 -23.716 57.741 1.00 56.28 342 ILE A N 1
ATOM 2436 C CA . ILE A 1 342 ? 30.143 -23.580 57.006 1.00 56.84 342 ILE A CA 1
ATOM 2437 C C . ILE A 1 342 ? 30.088 -24.380 55.710 1.00 56.65 342 ILE A C 1
ATOM 2438 O O . ILE A 1 342 ? 30.545 -23.916 54.659 1.00 56.08 342 ILE A O 1
ATOM 2443 N N . GLU A 1 343 ? 29.534 -25.593 55.762 1.00 60.31 343 GLU A N 1
ATOM 2444 C CA . GLU A 1 343 ? 29.379 -26.387 54.547 1.00 65.01 343 GLU A CA 1
ATOM 2445 C C . GLU A 1 343 ? 28.524 -25.652 53.516 1.00 62.76 343 GLU A C 1
ATOM 2446 O O . GLU A 1 343 ? 28.834 -25.668 52.319 1.00 61.84 343 GLU A O 1
ATOM 2452 N N . PHE A 1 344 ? 27.453 -24.990 53.961 1.00 55.54 344 PHE A N 1
ATOM 2453 C CA . PHE A 1 344 ? 26.590 -24.279 53.021 1.00 54.92 344 PHE A CA 1
ATOM 2454 C C . PHE A 1 344 ? 27.249 -22.995 52.531 1.00 54.53 344 PHE A C 1
ATOM 2455 O O . PHE A 1 344 ? 27.074 -22.604 51.370 1.00 53.53 344 PHE A O 1
ATOM 2463 N N . TYR A 1 345 ? 27.996 -22.316 53.403 1.00 54.58 345 TYR A N 1
ATOM 2464 C CA . TYR A 1 345 ? 28.671 -21.091 52.992 1.00 55.05 345 TYR A CA 1
ATOM 2465 C C . TYR A 1 345 ? 29.742 -21.378 51.948 1.00 55.57 345 TYR A C 1
ATOM 2466 O O . TYR A 1 345 ? 29.878 -20.638 50.968 1.00 52.32 345 TYR A O 1
ATOM 2475 N N . ASN A 1 346 ? 30.518 -22.447 52.146 1.00 61.08 346 ASN A N 1
ATOM 2476 C CA . ASN A 1 346 ? 31.565 -22.785 51.189 1.00 60.29 346 ASN A CA 1
ATOM 2477 C C . ASN A 1 346 ? 30.976 -23.118 49.825 1.00 60.99 346 ASN A C 1
ATOM 2478 O O . ASN A 1 346 ? 31.542 -22.750 48.790 1.00 59.64 346 ASN A O 1
ATOM 2483 N N . LEU A 1 347 ? 29.836 -23.812 49.802 1.00 61.90 347 LEU A N 1
ATOM 2484 C CA . LEU A 1 347 ? 29.221 -24.164 48.528 1.00 64.08 347 LEU A CA 1
ATOM 2485 C C . LEU A 1 347 ? 28.719 -22.924 47.796 1.00 62.79 347 LEU A C 1
ATOM 2486 O O . LEU A 1 347 ? 28.866 -22.815 46.573 1.00 63.32 347 LEU A O 1
ATOM 2491 N N . LEU A 1 348 ? 28.134 -21.974 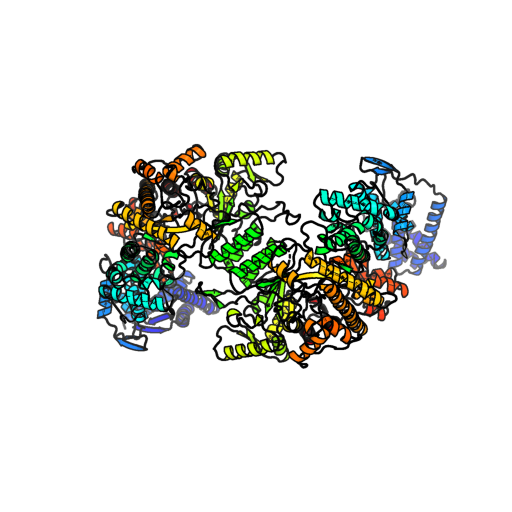48.529 1.00 57.79 348 LEU A N 1
ATOM 2492 C CA . LEU A 1 348 ? 27.563 -20.783 47.909 1.00 54.51 348 LEU A CA 1
ATOM 2493 C C . LEU A 1 348 ? 28.644 -19.797 47.475 1.00 55.46 348 LEU A C 1
ATOM 2494 O O . LEU A 1 348 ? 28.655 -19.346 46.325 1.00 55.75 348 LEU A O 1
ATOM 2499 N N . SER A 1 349 ? 29.560 -19.455 48.383 1.00 55.40 349 SER A N 1
ATOM 2500 C CA . SER A 1 349 ? 30.566 -18.436 48.102 1.00 58.29 349 SER A CA 1
ATOM 2501 C C . SER A 1 349 ? 31.537 -18.847 47.000 1.00 58.36 349 SER A C 1
ATOM 2502 O O . SER A 1 349 ? 32.168 -17.974 46.396 1.00 59.64 349 SER A O 1
ATOM 2505 N N . SER A 1 350 ? 31.678 -20.144 46.734 1.00 56.44 350 SER A N 1
ATOM 2506 C CA . SER A 1 350 ? 32.539 -20.626 45.663 1.00 57.83 350 SER A CA 1
ATOM 2507 C C . SER A 1 350 ? 31.840 -20.669 44.312 1.00 59.01 350 SER A C 1
ATOM 2508 O O . SER A 1 350 ? 32.500 -20.933 43.301 1.00 59.53 350 SER A O 1
ATOM 2511 N N . PHE A 1 351 ? 30.529 -20.428 44.275 1.00 56.97 351 PHE A N 1
ATOM 2512 C CA . PHE A 1 351 ? 29.718 -20.495 43.064 1.00 56.64 351 PHE A CA 1
ATOM 2513 C C . PHE A 1 351 ? 29.563 -21.919 42.541 1.00 57.82 351 PHE A C 1
ATOM 2514 O O . PHE A 1 351 ? 29.152 -22.111 41.392 1.00 57.20 351 PHE A O 1
ATOM 2522 N N . ASP A 1 352 ? 29.886 -22.932 43.351 1.00 54.84 352 ASP A N 1
ATOM 2523 C CA . ASP A 1 352 ? 29.660 -24.310 42.927 1.00 56.21 352 ASP A CA 1
ATOM 2524 C C . ASP A 1 352 ? 28.173 -24.604 42.770 1.00 56.48 352 ASP A C 1
ATOM 2525 O O . ASP A 1 352 ? 27.781 -25.385 41.893 1.00 52.64 352 ASP A O 1
ATOM 2530 N N . TYR A 1 353 ? 27.343 -23.990 43.612 1.00 55.73 353 TYR A N 1
ATOM 2531 C CA . TYR A 1 353 ? 25.896 -24.124 43.575 1.00 53.50 353 TYR A CA 1
ATOM 2532 C C . TYR A 1 353 ? 25.319 -22.806 44.064 1.00 52.52 353 TYR A C 1
ATOM 2533 O O . TYR A 1 353 ? 25.967 -22.080 44.822 1.00 53.91 353 TYR A O 1
ATOM 2542 N N . MET A 1 354 ? 24.112 -22.483 43.610 1.00 53.36 354 MET A N 1
ATOM 2543 C CA . MET A 1 354 ? 23.469 -21.240 44.017 1.00 52.32 354 MET A CA 1
ATOM 2544 C C . MET A 1 354 ? 22.006 -21.515 44.313 1.00 53.55 354 MET A C 1
ATOM 2545 O O . MET A 1 354 ? 21.285 -22.045 43.464 1.00 55.70 354 MET A O 1
ATOM 2550 N N . SER A 1 355 ? 21.577 -21.154 45.516 1.00 54.22 355 SER A N 1
ATOM 2551 C CA . SER A 1 355 ? 20.177 -21.272 45.872 1.00 52.21 355 SER A CA 1
ATOM 2552 C C . SER A 1 355 ? 19.336 -20.368 44.979 1.00 53.03 355 SER A C 1
ATOM 2553 O O . SER A 1 355 ? 19.836 -19.438 44.339 1.00 50.36 355 SER A O 1
ATOM 2556 N N . SER A 1 356 ? 18.039 -20.656 44.939 1.00 52.11 356 SER A N 1
ATOM 2557 C CA . SER A 1 356 ? 17.126 -19.867 44.133 1.00 52.60 356 SER A CA 1
ATOM 2558 C C . SER A 1 356 ? 17.045 -18.436 44.659 1.00 53.24 356 SER A C 1
ATOM 2559 O O . SER A 1 356 ? 17.420 -18.135 45.796 1.00 52.78 356 SER A O 1
ATOM 2562 N N . THR A 1 357 ? 16.532 -17.553 43.806 1.00 52.69 357 THR A N 1
ATOM 2563 C CA . THR A 1 357 ? 16.359 -16.145 44.159 1.00 53.75 357 THR A CA 1
ATOM 2564 C C . THR A 1 357 ? 15.620 -15.933 45.475 1.00 52.19 357 THR A C 1
ATOM 2565 O O . THR A 1 357 ? 16.091 -15.126 46.293 1.00 52.03 357 THR A O 1
ATOM 2569 N N . PRO A 1 358 ? 14.485 -16.586 45.748 1.00 47.63 358 PRO A N 1
ATOM 2570 C CA . PRO A 1 358 ? 13.817 -16.330 47.037 1.00 50.37 358 PRO A CA 1
ATOM 2571 C C . PRO A 1 358 ? 14.626 -16.794 48.234 1.00 47.67 358 PRO A C 1
ATOM 2572 O O . PRO A 1 358 ? 14.620 -16.121 49.271 1.00 47.91 358 PRO A O 1
ATOM 2576 N N . THR A 1 359 ? 15.323 -17.927 48.131 1.00 42.14 359 THR A N 1
ATOM 2577 C CA . THR A 1 359 ? 16.176 -18.355 49.233 1.00 44.46 359 THR A CA 1
ATOM 2578 C C . THR A 1 359 ? 17.263 -17.322 49.497 1.00 44.66 359 THR A C 1
ATOM 2579 O O . THR A 1 359 ? 17.447 -16.874 50.633 1.00 44.90 359 THR A O 1
ATOM 2583 N N . LEU A 1 360 ? 17.980 -16.916 48.447 1.00 45.56 360 LEU A N 1
ATOM 2584 C CA . LEU A 1 360 ? 19.023 -15.907 48.602 1.00 47.30 360 LEU A CA 1
ATOM 2585 C C . LEU A 1 360 ? 18.493 -14.647 49.269 1.00 50.46 360 LEU A C 1
ATOM 2586 O O . LEU A 1 360 ? 19.185 -14.030 50.088 1.00 47.91 360 LEU A O 1
ATOM 2591 N N . PHE A 1 361 ? 17.263 -14.252 48.939 1.00 49.20 361 PHE A N 1
ATOM 2592 C CA . PHE A 1 361 ? 16.745 -12.979 49.419 1.00 51.69 361 PHE A CA 1
ATOM 2593 C C . PHE A 1 361 ? 16.230 -13.064 50.852 1.00 51.44 361 PHE A C 1
ATOM 2594 O O . PHE A 1 361 ? 16.374 -12.101 51.615 1.00 49.15 361 PHE A O 1
ATOM 2602 N N . ASN A 1 362 ? 15.642 -14.196 51.243 1.00 47.48 362 ASN A N 1
ATOM 2603 C CA . ASN A 1 362 ? 14.904 -14.273 52.494 1.00 46.38 362 ASN A CA 1
ATOM 2604 C C . ASN A 1 362 ? 15.535 -15.161 53.553 1.00 42.21 362 ASN A C 1
ATOM 2605 O O . ASN A 1 362 ? 15.186 -15.018 54.726 1.00 42.83 362 ASN A O 1
ATOM 2610 N N . ALA A 1 363 ? 16.435 -16.069 53.186 1.00 44.00 363 ALA A N 1
ATOM 2611 C CA . ALA A 1 363 ? 17.052 -16.926 54.189 1.00 47.70 363 ALA A CA 1
ATOM 2612 C C . ALA A 1 363 ? 17.742 -16.068 55.239 1.00 47.53 363 ALA A C 1
ATOM 2613 O O . ALA A 1 363 ? 18.423 -15.095 54.909 1.00 49.95 363 ALA A O 1
ATOM 2615 N N . GLY A 1 364 ? 17.532 -16.409 56.506 1.00 54.88 364 GLY A N 1
ATOM 2616 C CA . GLY A 1 364 ? 18.121 -15.673 57.606 1.00 58.12 364 GLY A CA 1
ATOM 2617 C C . GLY A 1 364 ? 17.322 -14.478 58.079 1.00 59.17 364 GLY A C 1
ATOM 2618 O O . GLY A 1 364 ? 17.792 -13.759 58.970 1.00 59.60 364 GLY A O 1
ATOM 2619 N N . THR A 1 365 ? 16.140 -14.240 57.513 1.00 53.74 365 THR A N 1
ATOM 2620 C CA . THR A 1 365 ? 15.254 -13.155 57.913 1.00 55.67 365 THR A CA 1
ATOM 2621 C C . THR A 1 365 ? 13.987 -13.721 58.544 1.00 58.37 365 THR A C 1
ATOM 2622 O O . THR A 1 365 ? 13.683 -14.912 58.433 1.00 57.98 365 THR A O 1
ATOM 2626 N N . LEU A 1 366 ? 13.236 -12.837 59.198 1.00 63.93 366 LEU A N 1
ATOM 2627 C CA . LEU A 1 366 ? 12.002 -13.238 59.862 1.00 68.05 366 LEU A CA 1
ATOM 2628 C C . LEU A 1 366 ? 10.982 -13.750 58.852 1.00 66.24 366 LEU A C 1
ATOM 2629 O O . LEU A 1 366 ? 10.820 -13.185 57.767 1.00 64.21 366 LEU A O 1
ATOM 2634 N N . ARG A 1 367 ? 10.279 -14.825 59.229 1.00 73.16 367 ARG A N 1
ATOM 2635 C CA . ARG A 1 367 ? 9.280 -15.484 58.394 1.00 72.83 367 ARG A CA 1
ATOM 2636 C C . ARG A 1 367 ? 9.781 -15.558 56.958 1.00 69.84 367 ARG A C 1
ATOM 2637 O O . ARG A 1 367 ? 9.279 -14.842 56.083 1.00 68.74 367 ARG A O 1
ATOM 2645 N N . PRO A 1 368 ? 10.764 -16.416 56.682 1.00 62.64 368 PRO A N 1
ATOM 2646 C CA . PRO A 1 368 ? 11.439 -16.385 55.377 1.00 57.04 368 PRO A CA 1
ATOM 2647 C C . PRO A 1 368 ? 10.630 -17.091 54.298 1.00 56.96 368 PRO A C 1
ATOM 2648 O O . PRO A 1 368 ? 10.258 -18.257 54.442 1.00 58.13 368 PRO A O 1
ATOM 2652 N N . GLN A 1 369 ? 10.368 -16.376 53.208 1.00 54.04 369 GLN A N 1
ATOM 2653 C CA . GLN A 1 369 ? 9.783 -16.973 52.010 1.00 56.12 369 GLN A CA 1
ATOM 2654 C C . GLN A 1 369 ? 10.927 -17.528 51.168 1.00 51.43 369 GLN A C 1
ATOM 2655 O O . GLN A 1 369 ? 11.508 -16.833 50.332 1.00 46.99 369 GLN A O 1
ATOM 2661 N N . LEU A 1 370 ? 11.253 -18.804 51.391 1.00 49.76 370 LEU A N 1
ATOM 2662 C CA . LEU A 1 370 ? 12.363 -19.451 50.700 1.00 50.49 370 LEU A CA 1
ATOM 2663 C C . LEU A 1 370 ? 11.968 -20.063 49.364 1.00 53.93 370 LEU A C 1
ATOM 2664 O O . LEU A 1 370 ? 12.845 -20.299 48.524 1.00 53.19 370 LEU A O 1
ATOM 2669 N N . SER A 1 371 ? 10.682 -20.326 49.149 1.00 60.77 371 SER A N 1
ATOM 2670 C CA . SER A 1 371 ? 10.182 -20.842 47.885 1.00 62.59 371 SER A CA 1
ATOM 2671 C C . SER A 1 371 ? 9.018 -19.974 47.437 1.00 63.99 371 SER A C 1
ATOM 2672 O O . SER A 1 371 ? 8.172 -19.592 48.252 1.00 67.36 371 SER A O 1
ATOM 2675 N N . SER A 1 372 ? 8.974 -19.664 46.140 1.00 62.77 372 SER A N 1
ATOM 2676 C CA . SER A 1 372 ? 7.963 -18.748 45.625 1.00 62.61 372 SER A CA 1
ATOM 2677 C C . SER A 1 372 ? 7.331 -19.262 44.334 1.00 58.16 372 SER A C 1
ATOM 2678 O O . SER A 1 372 ? 6.904 -18.467 43.492 1.00 61.98 372 SER A O 1
ATOM 2681 N N A CYS A 1 373 ? 7.256 -20.588 44.176 0.57 51.43 373 CYS A N 1
ATOM 2682 N N B CYS A 1 373 ? 7.254 -20.574 44.159 0.43 51.65 373 CYS A N 1
ATOM 2683 C CA A CYS A 1 373 ? 6.741 -21.250 42.980 0.57 49.90 373 CYS A CA 1
ATOM 2684 C CA B CYS A 1 373 ? 6.675 -21.142 42.953 0.43 49.78 373 CYS A CA 1
ATOM 2685 C C A CYS A 1 373 ? 5.696 -22.271 43.406 0.57 49.84 373 CYS A C 1
ATOM 2686 C C B CYS A 1 373 ? 5.717 -22.255 43.353 0.43 49.92 373 CYS A C 1
ATOM 2687 O O A CYS A 1 373 ? 5.982 -23.131 44.245 0.57 48.95 373 CYS A O 1
ATOM 2688 O O B CYS A 1 373 ? 6.082 -23.147 44.125 0.43 49.21 373 CYS A O 1
ATOM 2693 N N . TYR A 1 374 ? 4.492 -22.183 42.835 1.00 45.21 374 TYR A N 1
ATOM 2694 C CA . TYR A 1 374 ? 3.387 -23.022 43.286 1.00 43.56 374 TYR A CA 1
ATOM 2695 C C . TYR A 1 374 ? 2.558 -23.525 42.115 1.00 39.84 374 TYR A C 1
ATOM 2696 O O . TYR A 1 374 ? 2.492 -22.893 41.058 1.00 36.36 374 TYR A O 1
ATOM 2705 N N . LEU A 1 375 ? 1.907 -24.670 42.334 1.00 42.97 375 LEU A N 1
ATOM 2706 C CA . LEU A 1 375 ? 0.967 -25.261 41.394 1.00 44.43 375 LEU A CA 1
ATOM 2707 C C . LEU A 1 375 ? -0.354 -25.506 42.109 1.00 47.34 375 LEU A C 1
ATOM 2708 O O . LEU A 1 375 ? -0.373 -25.980 43.249 1.00 47.24 375 LEU A O 1
ATOM 2713 N N . THR A 1 376 ? -1.457 -25.187 41.435 1.00 43.85 376 THR A N 1
ATOM 2714 C CA . THR A 1 376 ? -2.789 -25.375 41.989 1.00 43.76 376 THR A CA 1
ATOM 2715 C C . THR A 1 376 ? -3.685 -26.037 40.955 1.00 44.14 376 THR A C 1
ATOM 2716 O O . THR A 1 376 ? -3.385 -26.062 39.759 1.00 46.44 376 THR A O 1
ATOM 2720 N N . THR A 1 377 ? -4.801 -26.572 41.440 1.00 44.89 377 THR A N 1
ATOM 2721 C CA . THR A 1 377 ? -5.861 -27.104 40.594 1.00 47.39 377 THR A CA 1
ATOM 2722 C C . THR A 1 377 ? -7.176 -26.503 41.067 1.00 47.58 377 THR A C 1
ATOM 2723 O O . THR A 1 377 ? -7.432 -26.440 42.274 1.00 46.66 377 THR A O 1
ATOM 2727 N N . VAL A 1 378 ? -7.988 -26.042 40.127 1.00 44.28 378 VAL A N 1
ATOM 2728 C CA . VAL A 1 378 ? -9.199 -25.278 40.427 1.00 41.71 378 VAL A CA 1
ATOM 2729 C C . VAL A 1 378 ? -10.397 -26.221 40.372 1.00 41.64 378 VAL A C 1
ATOM 2730 O O . VAL A 1 378 ? -10.586 -26.896 39.353 1.00 41.45 378 VAL A O 1
ATOM 2734 N N . PRO A 1 379 ? -11.211 -26.302 41.422 1.00 43.04 379 PRO A N 1
ATOM 2735 C CA . PRO A 1 379 ? -12.384 -27.180 41.384 1.00 44.50 379 PRO A CA 1
ATOM 2736 C C . PRO A 1 379 ? -13.556 -26.552 40.639 1.00 43.52 379 PRO A C 1
ATOM 2737 O O . PRO A 1 379 ? -13.675 -25.332 40.514 1.00 42.21 379 PRO A O 1
ATOM 2741 N N . ASP A 1 380 ? -14.438 -27.426 40.149 1.00 47.03 380 ASP A N 1
ATOM 2742 C CA . ASP A 1 380 ? -15.590 -27.012 39.354 1.00 48.41 380 ASP A CA 1
ATOM 2743 C C . ASP A 1 380 ? -16.767 -26.592 40.231 1.00 49.24 380 ASP A C 1
ATOM 2744 O O . ASP A 1 380 ? -17.894 -27.053 40.026 1.00 50.53 380 ASP A O 1
ATOM 2749 N N . ASP A 1 381 ? -16.526 -25.723 41.211 1.00 47.53 381 ASP A N 1
ATOM 2750 C CA . ASP A 1 381 ? -17.609 -25.088 41.948 1.00 50.10 381 ASP A CA 1
ATOM 2751 C C . ASP A 1 381 ? -17.228 -23.640 42.216 1.00 48.98 381 ASP A C 1
ATOM 2752 O O . ASP A 1 381 ? -16.044 -23.300 42.307 1.00 50.55 381 ASP A O 1
ATOM 2757 N N . LEU A 1 382 ? -18.247 -22.786 42.322 1.00 41.18 382 LEU A N 1
ATOM 2758 C CA . LEU A 1 382 ? -18.009 -21.347 42.391 1.00 40.13 382 LEU A CA 1
ATOM 2759 C C . LEU A 1 382 ? -17.236 -20.960 43.645 1.00 39.90 382 LEU A C 1
ATOM 2760 O O . LEU A 1 382 ? -16.373 -20.075 43.600 1.00 41.47 382 LEU A O 1
ATOM 2765 N N . SER A 1 383 ? -17.544 -21.592 44.777 1.00 41.99 383 SER A N 1
ATOM 2766 C CA . SER A 1 383 ? -16.816 -21.298 46.007 1.00 44.29 383 SER A CA 1
ATOM 2767 C C . SER A 1 383 ? -15.348 -21.690 45.880 1.00 44.71 383 SER A C 1
ATOM 2768 O O . SER A 1 383 ? -14.456 -20.923 46.259 1.00 44.41 383 SER A O 1
ATOM 2771 N N . GLY A 1 384 ? -15.078 -22.875 45.330 1.00 41.95 384 GLY A N 1
ATOM 2772 C CA . GLY A 1 384 ? -13.704 -23.305 45.148 1.00 41.00 384 GLY A CA 1
ATOM 2773 C C . GLY A 1 384 ? -12.982 -22.541 44.060 1.00 41.38 384 GLY A C 1
ATOM 2774 O O . GLY A 1 384 ? -11.764 -22.357 44.130 1.00 42.79 384 GLY A O 1
ATOM 2775 N N . ILE A 1 385 ? -13.711 -22.085 43.041 1.00 44.91 385 ILE A N 1
ATOM 2776 C CA . ILE A 1 385 ? -13.110 -21.192 42.055 1.00 39.60 385 ILE A CA 1
ATOM 2777 C C . ILE A 1 385 ? -12.592 -19.937 42.742 1.00 38.77 385 ILE A C 1
ATOM 2778 O O . ILE A 1 385 ? -11.440 -19.529 42.546 1.00 39.29 385 ILE A O 1
ATOM 2783 N N . TYR A 1 386 ? -13.428 -19.313 43.574 1.00 41.85 386 TYR A N 1
ATOM 2784 C CA . TYR A 1 386 ? -13.016 -18.088 44.244 1.00 44.86 386 TYR A CA 1
ATOM 2785 C C . TYR A 1 386 ? -12.126 -18.353 45.453 1.00 44.18 386 TYR A C 1
ATOM 2786 O O . TYR A 1 386 ? -11.448 -17.430 45.920 1.00 39.45 386 TYR A O 1
ATOM 2795 N N . GLY A 1 387 ? -12.094 -19.588 45.953 1.00 39.39 387 GLY A N 1
ATOM 2796 C CA . GLY A 1 387 ? -11.033 -19.973 46.863 1.00 40.13 387 GLY A CA 1
ATOM 2797 C C . GLY A 1 387 ? -9.692 -20.064 46.163 1.00 41.99 387 GLY A C 1
ATOM 2798 O O . GLY A 1 387 ? -8.658 -19.748 46.755 1.00 37.55 387 GLY A O 1
ATOM 2799 N N . ALA A 1 388 ? -9.695 -20.472 44.889 1.00 41.62 388 ALA A N 1
ATOM 2800 C CA . ALA A 1 388 ? -8.462 -20.527 44.111 1.00 40.58 388 ALA A CA 1
ATOM 2801 C C . ALA A 1 388 ? -7.990 -19.129 43.726 1.00 43.00 388 ALA A C 1
ATOM 2802 O O . ALA A 1 388 ? -6.781 -18.860 43.699 1.00 39.22 388 ALA A O 1
ATOM 2804 N N . ILE A 1 389 ? -8.927 -18.230 43.416 1.00 45.14 389 ILE A N 1
ATOM 2805 C CA . ILE A 1 389 ? -8.558 -16.833 43.202 1.00 44.51 389 ILE A CA 1
ATOM 2806 C C . ILE A 1 389 ? -7.935 -16.265 44.465 1.00 41.81 389 ILE A C 1
ATOM 2807 O O . ILE A 1 389 ? -6.948 -15.523 44.413 1.00 41.02 389 ILE A O 1
ATOM 2812 N N . HIS A 1 390 ? -8.517 -16.592 45.618 1.00 39.69 390 HIS A N 1
ATOM 2813 C CA . HIS A 1 390 ? -7.993 -16.110 46.889 1.00 42.10 390 HIS A CA 1
ATOM 2814 C C . HIS A 1 390 ? -6.580 -16.632 47.135 1.00 41.44 390 HIS A C 1
ATOM 2815 O O . HIS A 1 390 ? -5.704 -15.884 47.583 1.00 37.66 390 HIS A O 1
ATOM 2822 N N . ASP A 1 391 ? -6.343 -17.914 46.846 1.00 47.71 391 ASP A N 1
ATOM 2823 C CA . ASP A 1 391 ? -5.008 -18.480 47.013 1.00 48.21 391 ASP A CA 1
ATOM 2824 C C . ASP A 1 391 ? -4.011 -17.815 46.072 1.00 47.26 391 ASP A C 1
ATOM 2825 O O . ASP A 1 391 ? -2.878 -17.515 46.468 1.00 49.51 391 ASP A O 1
ATOM 2830 N N . ASN A 1 392 ? -4.416 -17.574 44.822 1.00 39.79 392 ASN A N 1
ATOM 2831 C CA . ASN A 1 392 ? -3.555 -16.871 43.877 1.00 40.40 392 ASN A CA 1
ATOM 2832 C C . ASN A 1 392 ? -3.062 -15.560 44.467 1.00 40.18 392 ASN A C 1
ATOM 2833 O O . ASN A 1 392 ? -1.869 -15.243 44.404 1.00 41.90 392 ASN A O 1
ATOM 2838 N N . ALA A 1 393 ? -3.975 -14.787 45.054 1.00 38.20 393 ALA A N 1
ATOM 2839 C CA . ALA A 1 393 ? -3.598 -13.495 45.613 1.00 39.53 393 ALA A CA 1
ATOM 2840 C C . ALA A 1 393 ? -2.621 -13.664 46.772 1.00 36.05 393 ALA A C 1
ATOM 2841 O O . ALA A 1 393 ? -1.602 -12.970 46.838 1.00 40.02 393 ALA A O 1
ATOM 2843 N N . MET A 1 394 ? -2.908 -14.594 47.692 1.00 38.56 394 MET A N 1
ATOM 2844 C CA . MET A 1 394 ? -2.046 -14.769 48.864 1.00 43.63 394 MET A CA 1
ATOM 2845 C C . MET A 1 394 ? -0.664 -15.276 48.470 1.00 44.81 394 MET A C 1
ATOM 2846 O O . MET A 1 394 ? 0.350 -14.802 48.994 1.00 46.02 394 MET A O 1
ATOM 2851 N N . LEU A 1 395 ? -0.605 -16.249 47.559 1.00 47.15 395 LEU A N 1
ATOM 2852 C CA . LEU A 1 395 ? 0.676 -16.806 47.143 1.00 49.18 395 LEU A CA 1
ATOM 2853 C C . LEU A 1 395 ? 1.510 -15.788 46.377 1.00 51.16 395 LEU A C 1
ATOM 2854 O O . LEU A 1 395 ? 2.743 -15.861 46.394 1.00 55.70 395 LEU A O 1
ATOM 2859 N N . SER A 1 396 ? 0.863 -14.837 45.710 1.00 53.54 396 SER A N 1
ATOM 2860 C CA . SER A 1 396 ? 1.539 -13.803 44.941 1.00 53.71 396 SER A CA 1
ATOM 2861 C C . SER A 1 396 ? 1.883 -12.577 45.771 1.00 55.59 396 SER A C 1
ATOM 2862 O O . SER A 1 396 ? 2.515 -11.653 45.250 1.00 59.19 396 SER A O 1
ATOM 2865 N N . LYS A 1 397 ? 1.475 -12.541 47.040 1.00 55.75 397 LYS A N 1
ATOM 2866 C CA . LYS A 1 397 ? 1.698 -11.364 47.868 1.00 59.28 397 LYS A CA 1
ATOM 2867 C C . LYS A 1 397 ? 3.175 -10.990 47.957 1.00 62.23 397 LYS A C 1
ATOM 2868 O O . LYS A 1 397 ? 3.490 -9.818 48.197 1.00 63.54 397 LYS A O 1
ATOM 2874 N N . PHE A 1 398 ? 4.085 -11.945 47.756 1.00 61.80 398 PHE A N 1
ATOM 2875 C CA . PHE A 1 398 ? 5.522 -11.684 47.788 1.00 64.70 398 PHE A CA 1
ATOM 2876 C C . PHE A 1 398 ? 6.201 -12.266 46.549 1.00 67.10 398 PHE A C 1
ATOM 2877 O O . PHE A 1 398 ? 7.164 -13.032 46.632 1.00 66.47 398 PHE A O 1
ATOM 2885 N N . ALA A 1 399 ? 5.689 -11.899 45.368 1.00 71.48 399 ALA A N 1
ATOM 2886 C CA . ALA A 1 399 ? 6.350 -12.156 44.086 1.00 73.23 399 ALA A CA 1
ATOM 2887 C C . ALA A 1 399 ? 6.345 -13.634 43.696 1.00 73.71 399 ALA A C 1
ATOM 2888 O O . ALA A 1 399 ? 7.210 -14.082 42.940 1.00 76.39 399 ALA A O 1
ATOM 2890 N N . GLY A 1 400 ? 5.376 -14.404 44.181 1.00 68.07 400 GLY A N 1
ATOM 2891 C CA . GLY A 1 400 ? 5.308 -15.811 43.830 1.00 65.68 400 GLY A CA 1
ATOM 2892 C C . GLY A 1 400 ? 4.786 -16.045 42.423 1.00 61.28 400 GLY A C 1
ATOM 2893 O O . GLY A 1 400 ? 3.949 -15.305 41.904 1.00 58.53 400 GLY A O 1
ATOM 2894 N N . GLY A 1 401 ? 5.302 -17.099 41.797 1.00 56.86 401 GLY A N 1
ATOM 2895 C CA . GLY A 1 401 ? 4.844 -17.531 40.486 1.00 53.47 401 GLY A CA 1
ATOM 2896 C C . GLY A 1 401 ? 3.911 -18.723 40.616 1.00 51.15 401 GLY A C 1
ATOM 2897 O O . GLY A 1 401 ? 4.099 -19.576 41.483 1.00 53.61 401 GLY A O 1
ATOM 2898 N N . LEU A 1 402 ? 2.911 -18.780 39.736 1.00 47.42 402 LEU A N 1
ATOM 2899 C CA . LEU A 1 402 ? 1.800 -19.711 39.880 1.00 46.56 402 LEU A CA 1
ATOM 2900 C C . LEU A 1 402 ? 1.485 -20.430 38.576 1.00 47.00 402 LEU A C 1
ATOM 2901 O O . LEU A 1 402 ? 1.417 -19.810 37.510 1.00 47.20 402 LEU A O 1
ATOM 2906 N N . GLY A 1 403 ? 1.269 -21.738 38.678 1.00 42.49 403 GLY A N 1
ATOM 2907 C CA . GLY A 1 403 ? 0.581 -22.503 37.651 1.00 45.28 403 GLY A CA 1
ATOM 2908 C C . GLY A 1 403 ? -0.804 -22.890 38.148 1.00 41.89 403 GLY A C 1
ATOM 2909 O O . GLY A 1 403 ? -0.956 -23.347 39.283 1.00 42.48 403 GLY A O 1
ATOM 2910 N N . ASN A 1 404 ? -1.806 -22.682 37.291 1.00 42.42 404 ASN A N 1
ATOM 2911 C CA . ASN A 1 404 ? -3.202 -22.977 37.607 1.00 40.86 404 ASN A CA 1
ATOM 2912 C C . ASN A 1 404 ? -3.755 -23.975 36.601 1.00 41.03 404 ASN A C 1
ATOM 2913 O O . ASN A 1 404 ? -3.746 -23.711 35.393 1.00 39.70 404 ASN A O 1
ATOM 2918 N N . ASP A 1 405 ? -4.274 -25.095 37.101 1.00 40.13 405 ASP A N 1
ATOM 2919 C CA . ASP A 1 405 ? -4.997 -26.060 36.278 1.00 39.57 405 ASP A CA 1
ATOM 2920 C C . ASP A 1 405 ? -6.480 -25.692 36.265 1.00 38.20 405 ASP A C 1
ATOM 2921 O O . ASP A 1 405 ? -7.186 -25.893 37.259 1.00 40.96 405 ASP A O 1
ATOM 2926 N N . TRP A 1 406 ? -6.956 -25.170 35.137 1.00 39.70 406 TRP A N 1
ATOM 2927 C CA . TRP A 1 406 ? -8.345 -24.756 34.994 1.00 36.49 406 TRP A CA 1
ATOM 2928 C C . TRP A 1 406 ? -9.201 -25.778 34.261 1.00 38.78 406 TRP A C 1
ATOM 2929 O O . TRP A 1 406 ? -10.395 -25.537 34.059 1.00 41.16 406 TRP A O 1
ATOM 2940 N N . THR A 1 407 ? -8.631 -26.920 33.892 1.00 39.91 407 THR A N 1
ATOM 2941 C CA . THR A 1 407 ? -9.377 -27.927 33.145 1.00 41.17 407 THR A CA 1
ATOM 2942 C C . THR A 1 407 ? -10.662 -28.381 33.830 1.00 41.43 407 THR A C 1
ATOM 2943 O O . THR A 1 407 ? -11.657 -28.598 33.118 1.00 43.21 407 THR A O 1
ATOM 2947 N N . PRO A 1 408 ? -10.724 -28.560 35.154 1.00 39.99 408 PRO A N 1
ATOM 2948 C CA . PRO A 1 408 ? -11.953 -29.116 35.752 1.00 40.78 408 PRO A CA 1
ATOM 2949 C C . PRO A 1 408 ? -13.178 -28.226 35.607 1.00 41.61 408 PRO A C 1
ATOM 2950 O O . PRO A 1 408 ? -14.301 -28.726 35.757 1.00 45.15 408 PRO A O 1
ATOM 2954 N N . VAL A 1 409 ? -13.007 -26.940 35.319 1.00 38.02 409 VAL A N 1
ATOM 2955 C CA . VAL A 1 409 ? -14.117 -25.991 35.328 1.00 41.04 409 VAL A CA 1
ATOM 2956 C C . VAL A 1 409 ? -14.919 -26.137 34.038 1.00 39.93 409 VAL A C 1
ATOM 2957 O O . VAL A 1 409 ? -14.358 -26.104 32.938 1.00 40.06 409 VAL A O 1
ATOM 2961 N N . ARG A 1 410 ? -16.239 -26.273 34.174 1.00 43.03 410 ARG A N 1
ATOM 2962 C CA . ARG A 1 410 ? -17.096 -26.627 33.047 1.00 42.72 410 ARG A CA 1
ATOM 2963 C C . ARG A 1 410 ? -17.142 -25.513 32.005 1.00 42.62 410 ARG A C 1
ATOM 2964 O O . ARG A 1 410 ? -17.002 -24.327 32.313 1.00 41.74 410 ARG A O 1
ATOM 2972 N N . ALA A 1 411 ? -17.364 -25.915 30.755 1.00 44.93 411 ALA A N 1
ATOM 2973 C CA . ALA A 1 411 ? -17.154 -25.052 29.606 1.00 42.25 411 ALA A CA 1
ATOM 2974 C C . ALA A 1 411 ? -18.449 -24.361 29.181 1.00 43.28 411 ALA A C 1
ATOM 2975 O O . ALA A 1 411 ? -19.525 -24.593 29.735 1.00 44.80 411 ALA A O 1
ATOM 2977 N N . LEU A 1 412 ? -18.332 -23.497 28.173 1.00 45.62 412 LEU A N 1
ATOM 2978 C CA . LEU A 1 412 ? -19.492 -22.829 27.599 1.00 46.57 412 LEU A CA 1
ATOM 2979 C C . LEU A 1 412 ? -20.566 -23.847 27.246 1.00 46.63 412 LEU A C 1
ATOM 2980 O O . LEU A 1 412 ? -20.279 -24.893 26.659 1.00 44.35 412 LEU A O 1
ATOM 2985 N N . GLY A 1 413 ? -21.808 -23.532 27.617 1.00 45.88 413 GLY A N 1
ATOM 2986 C CA . GLY A 1 413 ? -22.946 -24.364 27.296 1.00 48.64 413 GLY A CA 1
ATOM 2987 C C . GLY A 1 413 ? -23.294 -25.409 28.332 1.00 49.15 413 GLY A C 1
ATOM 2988 O O . GLY A 1 413 ? -24.326 -26.073 28.190 1.00 52.10 413 GLY A O 1
ATOM 2989 N N . SER A 1 414 ? -22.473 -25.578 29.366 1.00 46.78 414 SER A N 1
ATOM 2990 C CA . SER A 1 414 ? -22.752 -26.562 30.400 1.00 48.40 414 SER A CA 1
ATOM 2991 C C . SER A 1 414 ? -23.917 -26.108 31.275 1.00 52.63 414 SER A C 1
ATOM 2992 O O . SER A 1 414 ? -24.118 -24.913 31.509 1.00 53.48 414 SER A O 1
ATOM 2995 N N . TYR A 1 415 ? -24.685 -27.077 31.763 1.00 53.21 415 TYR A N 1
ATOM 2996 C CA . TYR A 1 415 ? -25.783 -26.773 32.669 1.00 57.35 415 TYR A CA 1
ATOM 2997 C C . TYR A 1 415 ? -25.257 -26.360 34.040 1.00 58.12 415 TYR A C 1
ATOM 2998 O O . TYR A 1 415 ? -24.183 -26.785 34.480 1.00 55.46 415 TYR A O 1
ATOM 3007 N N . ILE A 1 416 ? -26.029 -25.508 34.711 1.00 66.58 416 ILE A N 1
ATOM 3008 C CA . ILE A 1 416 ? -25.744 -25.073 36.075 1.00 69.06 416 ILE A CA 1
ATOM 3009 C C . ILE A 1 416 ? -27.033 -25.202 36.872 1.00 74.45 416 ILE A C 1
ATOM 3010 O O . ILE A 1 416 ? -27.970 -24.422 36.666 1.00 77.28 416 ILE A O 1
ATOM 3015 N N . LYS A 1 417 ? -27.082 -26.174 37.781 1.00 78.60 417 LYS A N 1
ATOM 3016 C CA . LYS A 1 417 ? -28.228 -26.310 38.668 1.00 88.52 417 LYS A CA 1
ATOM 3017 C C . LYS A 1 417 ? -28.288 -25.122 39.625 1.00 98.12 417 LYS A C 1
ATOM 3018 O O . LYS A 1 417 ? -27.290 -24.442 39.878 1.00 91.51 417 LYS A O 1
ATOM 3024 N N . GLY A 1 418 ? -29.476 -24.872 40.155 1.00 139.44 418 GLY A N 1
ATOM 3025 C CA . GLY A 1 418 ? -29.684 -23.696 41.003 1.00 145.32 418 GLY A CA 1
ATOM 3026 C C . GLY A 1 418 ? -29.854 -22.423 40.207 1.00 145.08 418 GLY A C 1
ATOM 3027 O O . GLY A 1 418 ? -30.794 -21.660 40.449 1.00 149.84 418 GLY A O 1
ATOM 3028 N N . THR A 1 419 ? -28.954 -22.169 39.254 1.00 122.64 419 THR A N 1
ATOM 3029 C CA . THR A 1 419 ? -29.126 -21.051 38.335 1.00 116.73 419 THR A CA 1
ATOM 3030 C C . THR A 1 419 ? -30.154 -21.363 37.253 1.00 114.88 419 THR A C 1
ATOM 3031 O O . THR A 1 419 ? -30.830 -20.451 36.764 1.00 118.18 419 THR A O 1
ATOM 3035 N N . ASN A 1 420 ? -30.290 -22.636 36.878 1.00 97.68 420 ASN A N 1
ATOM 3036 C CA . ASN A 1 420 ? -31.161 -23.044 35.777 1.00 95.01 420 ASN A CA 1
ATOM 3037 C C . ASN A 1 420 ? -30.801 -22.297 34.493 1.00 90.69 420 ASN A C 1
ATOM 3038 O O . ASN A 1 420 ? -31.667 -21.939 33.694 1.00 95.67 420 ASN A O 1
ATOM 3043 N N . GLY A 1 421 ? -29.506 -22.056 34.299 1.00 80.97 421 GLY A N 1
ATOM 3044 C CA . GLY A 1 421 ? -28.981 -21.404 33.122 1.00 76.33 421 GLY A CA 1
ATOM 3045 C C . GLY A 1 421 ? -27.853 -22.217 32.518 1.00 69.67 421 GLY A C 1
ATOM 3046 O O . GLY A 1 421 ? -27.778 -23.438 32.682 1.00 68.19 421 GLY A O 1
ATOM 3047 N N . LYS A 1 422 ? -26.960 -21.523 31.811 1.00 66.07 422 LYS A N 1
ATOM 3048 C CA . LYS A 1 422 ? -25.830 -22.162 31.149 1.00 63.42 422 LYS A CA 1
ATOM 3049 C C . LYS A 1 422 ? -24.547 -21.390 31.411 1.00 59.30 422 LYS A C 1
ATOM 3050 O O . LYS A 1 422 ? -24.529 -20.156 31.368 1.00 58.94 422 LYS A O 1
ATOM 3056 N N . SER A 1 423 ? -23.472 -22.131 31.665 1.00 59.60 423 SER A N 1
ATOM 3057 C CA . SER A 1 423 ? -22.177 -21.527 31.936 1.00 57.53 423 SER A CA 1
ATOM 3058 C C . SER A 1 423 ? -21.634 -20.827 30.697 1.00 57.28 423 SER A C 1
ATOM 3059 O O . SER A 1 423 ? -21.911 -21.217 29.560 1.00 59.12 423 SER A O 1
ATOM 3062 N N . GLN A 1 424 ? -20.855 -19.775 30.932 1.00 52.26 424 GLN A N 1
ATOM 3063 C CA . GLN A 1 424 ? -20.096 -19.111 29.884 1.00 49.78 424 GLN A CA 1
ATOM 3064 C C . GLN A 1 424 ? -18.664 -19.613 29.797 1.00 46.97 424 GLN A C 1
ATOM 3065 O O . GLN A 1 424 ? -17.878 -19.077 29.009 1.00 45.52 424 GLN A O 1
ATOM 3071 N N . GLY A 1 425 ? -18.308 -20.621 30.584 1.00 45.59 425 GLY A N 1
ATOM 3072 C CA . GLY A 1 425 ? -17.004 -21.228 30.486 1.00 42.10 425 GLY A CA 1
ATOM 3073 C C . GLY A 1 425 ? -15.973 -20.582 31.385 1.00 41.93 425 GLY A C 1
ATOM 3074 O O . GLY A 1 425 ? -16.267 -19.783 32.279 1.00 43.36 425 GLY A O 1
ATOM 3075 N N . VAL A 1 426 ? -14.717 -20.938 31.115 1.00 43.34 426 VAL A N 1
ATOM 3076 C CA . VAL A 1 426 ? -13.634 -20.598 32.028 1.00 45.43 426 VAL A CA 1
ATOM 3077 C C . VAL A 1 426 ? -13.135 -19.175 31.811 1.00 43.77 426 VAL A C 1
ATOM 3078 O O . VAL A 1 426 ? -12.581 -18.566 32.731 1.00 43.15 426 VAL A O 1
ATOM 3082 N N . VAL A 1 427 ? -13.307 -18.621 30.607 1.00 40.66 427 VAL A N 1
ATOM 3083 C CA . VAL A 1 427 ? -12.644 -17.356 30.279 1.00 39.21 427 VAL A CA 1
ATOM 3084 C C . VAL A 1 427 ? -13.102 -16.213 31.176 1.00 38.30 427 VAL A C 1
ATOM 3085 O O . VAL A 1 427 ? -12.251 -15.428 31.617 1.00 41.33 427 VAL A O 1
ATOM 3089 N N . PRO A 1 428 ? -14.388 -16.047 31.494 1.00 38.28 428 PRO A N 1
ATOM 3090 C CA . PRO A 1 428 ? -14.754 -14.959 32.416 1.00 40.08 428 PRO A CA 1
ATOM 3091 C C . PRO A 1 428 ? -14.088 -15.070 33.775 1.00 40.09 428 PRO A C 1
ATOM 3092 O O . PRO A 1 428 ? -13.821 -14.044 34.414 1.00 41.68 428 PRO A O 1
ATOM 3096 N N . PHE A 1 429 ? -13.824 -16.292 34.243 1.00 39.40 429 PHE A N 1
ATOM 3097 C CA . PHE A 1 429 ? -13.067 -16.468 35.473 1.00 35.91 429 PHE A CA 1
ATOM 3098 C C . PHE A 1 429 ? -11.581 -16.175 35.268 1.00 37.70 429 PHE A C 1
ATOM 3099 O O . PHE A 1 429 ? -10.931 -15.585 36.133 1.00 34.50 429 PHE A O 1
ATOM 3107 N N . LEU A 1 430 ? -11.027 -16.571 34.121 1.00 40.88 430 LEU A N 1
ATOM 3108 C CA . LEU A 1 430 ? -9.634 -16.236 33.850 1.00 41.21 430 LEU A CA 1
ATOM 3109 C C . LEU A 1 430 ? -9.425 -14.735 33.807 1.00 43.95 430 LEU A C 1
ATOM 3110 O O . LEU A 1 430 ? -8.347 -14.246 34.145 1.00 51.11 430 LEU A O 1
ATOM 3115 N N . LYS A 1 431 ? -10.456 -13.987 33.418 1.00 43.75 431 LYS A N 1
ATOM 3116 C CA . LYS A 1 431 ? -10.365 -12.537 33.472 1.00 45.93 431 LYS A CA 1
ATOM 3117 C C . LYS A 1 431 ? -10.203 -12.050 34.907 1.00 43.53 431 LYS A C 1
ATOM 3118 O O . LYS A 1 431 ? -9.496 -11.074 35.163 1.00 43.33 431 LYS A O 1
ATOM 3124 N N . VAL A 1 432 ? -10.878 -12.710 35.852 1.00 41.12 432 VAL A N 1
ATOM 3125 C CA . VAL A 1 432 ? -10.691 -12.374 37.260 1.00 40.70 432 VAL A CA 1
ATOM 3126 C C . VAL A 1 432 ? -9.262 -12.692 37.692 1.00 40.71 432 VAL A C 1
ATOM 3127 O O . VAL A 1 432 ? -8.631 -11.920 38.412 1.00 41.79 432 VAL A O 1
ATOM 3131 N N . VAL A 1 433 ? -8.735 -13.838 37.259 1.00 40.19 433 VAL A N 1
ATOM 3132 C CA . VAL A 1 433 ? -7.336 -14.175 37.523 1.00 41.56 433 VAL A CA 1
ATOM 3133 C C . VAL A 1 433 ? -6.429 -13.090 36.967 1.00 40.23 433 VAL A C 1
ATOM 3134 O O . VAL A 1 433 ? -5.537 -12.580 37.650 1.00 36.58 433 VAL A O 1
ATOM 3138 N N . ASN A 1 434 ? -6.651 -12.738 35.699 1.00 39.83 434 ASN A N 1
ATOM 3139 C CA . ASN A 1 434 ? -5.815 -11.755 35.025 1.00 37.82 434 ASN A CA 1
ATOM 3140 C C . ASN A 1 434 ? -5.739 -10.454 35.813 1.00 40.68 434 ASN A C 1
ATOM 3141 O O . ASN A 1 434 ? -4.656 -9.885 35.986 1.00 36.30 434 ASN A O 1
ATOM 3146 N N . ASP A 1 435 ? -6.883 -9.972 36.309 1.00 44.13 435 ASP A N 1
ATOM 3147 C CA . ASP A 1 435 ? -6.904 -8.710 37.034 1.00 48.45 435 ASP A CA 1
ATOM 3148 C C . ASP A 1 435 ? -6.378 -8.848 38.454 1.00 44.20 435 ASP A C 1
ATOM 3149 O O . ASP A 1 435 ? -5.974 -7.844 39.048 1.00 42.90 435 ASP A O 1
ATOM 3154 N N . THR A 1 436 ? -6.370 -10.062 39.004 1.00 37.78 436 THR A N 1
ATOM 3155 C CA . THR A 1 436 ? -5.716 -10.287 40.287 1.00 40.70 436 THR A CA 1
ATOM 3156 C C . THR A 1 436 ? -4.202 -10.204 40.142 1.00 38.11 436 THR A C 1
ATOM 3157 O O . THR A 1 436 ? -3.522 -9.616 40.987 1.00 40.46 436 THR A O 1
ATOM 3161 N N . ALA A 1 437 ? -3.658 -10.774 39.065 1.00 39.22 437 ALA A N 1
ATOM 3162 C CA . ALA A 1 437 ? -2.224 -10.673 38.820 1.00 38.45 437 ALA A CA 1
ATOM 3163 C C . ALA A 1 437 ? -1.793 -9.216 38.670 1.00 42.37 437 ALA A C 1
ATOM 3164 O O . ALA A 1 437 ? -0.728 -8.822 39.163 1.00 40.92 437 ALA A O 1
ATOM 3166 N N . VAL A 1 438 ? -2.618 -8.396 38.012 1.00 39.20 438 VAL A N 1
ATOM 3167 C CA . VAL A 1 438 ? -2.337 -6.964 37.932 1.00 40.39 438 VAL A CA 1
ATOM 3168 C C . VAL A 1 438 ? -2.418 -6.321 39.313 1.00 42.69 438 VAL A C 1
ATOM 3169 O O . VAL A 1 438 ? -1.617 -5.439 39.648 1.00 43.78 438 VAL A O 1
ATOM 3173 N N . ALA A 1 439 ? -3.392 -6.740 40.132 1.00 39.77 439 ALA A N 1
ATOM 3174 C CA . ALA A 1 439 ? -3.625 -6.084 41.418 1.00 42.85 439 ALA A CA 1
ATOM 3175 C C . ALA A 1 439 ? -2.533 -6.417 42.431 1.00 44.43 439 ALA A C 1
ATOM 3176 O O . ALA A 1 439 ? -2.168 -5.574 43.260 1.00 44.15 439 ALA A O 1
ATOM 3178 N N . VAL A 1 440 ? -2.014 -7.646 42.394 1.00 47.79 440 VAL A N 1
ATOM 3179 C CA . VAL A 1 440 ? -1.024 -8.097 43.364 1.00 55.50 440 VAL A CA 1
ATOM 3180 C C . VAL A 1 440 ? 0.397 -8.008 42.822 1.00 60.93 440 VAL A C 1
ATOM 3181 O O . VAL A 1 440 ? 1.353 -8.261 43.565 1.00 65.01 440 VAL A O 1
ATOM 3185 N N . ASN A 1 441 ? 0.566 -7.630 41.558 1.00 79.47 441 ASN A N 1
ATOM 3186 C CA . ASN A 1 441 ? 1.883 -7.520 40.935 1.00 85.52 441 ASN A CA 1
ATOM 3187 C C . ASN A 1 441 ? 2.621 -8.855 40.981 1.00 87.76 441 ASN A C 1
ATOM 3188 O O . ASN A 1 441 ? 2.549 -9.648 40.038 1.00 87.70 441 ASN A O 1
ATOM 3193 N N . ALA A 1 449 ? 3.731 -13.475 38.346 1.00 54.73 449 ALA A N 1
ATOM 3194 C CA . ALA A 1 449 ? 2.987 -13.901 37.167 1.00 54.16 449 ALA A CA 1
ATOM 3195 C C . ALA A 1 449 ? 2.243 -15.209 37.437 1.00 51.92 449 ALA A C 1
ATOM 3196 O O . ALA A 1 449 ? 2.493 -15.883 38.439 1.00 51.39 449 ALA A O 1
ATOM 3198 N N . VAL A 1 450 ? 1.325 -15.558 36.536 1.00 44.84 450 VAL A N 1
ATOM 3199 C CA . VAL A 1 450 ? 0.521 -16.769 36.648 1.00 43.58 450 VAL A CA 1
ATOM 3200 C C . VAL A 1 450 ? 0.327 -17.351 35.252 1.00 42.27 450 VAL A C 1
ATOM 3201 O O . VAL A 1 450 ? 0.241 -16.619 34.263 1.00 44.31 450 VAL A O 1
ATOM 3205 N N . CYS A 1 451 ? 0.278 -18.681 35.171 1.00 39.78 451 CYS A N 1
ATOM 3206 C CA . CYS A 1 451 ? 0.058 -19.385 33.911 1.00 40.20 451 CYS A CA 1
ATOM 3207 C C . CYS A 1 451 ? -1.129 -20.321 34.072 1.00 39.82 451 CYS A C 1
ATOM 3208 O O . CYS A 1 451 ? -1.119 -21.189 34.949 1.00 41.02 451 CYS A O 1
ATOM 3211 N N . ALA A 1 452 ? -2.137 -20.158 33.217 1.00 38.59 452 ALA A N 1
ATOM 3212 C CA . ALA A 1 452 ? -3.308 -21.024 33.229 1.00 35.93 452 ALA A CA 1
ATOM 3213 C C . ALA A 1 452 ? -3.136 -22.167 32.235 1.00 39.54 452 ALA A C 1
ATOM 3214 O O . ALA A 1 452 ? -2.685 -21.962 31.104 1.00 40.75 452 ALA A O 1
ATOM 3216 N N . TYR A 1 453 ? -3.493 -23.374 32.669 1.00 41.21 453 TYR A N 1
ATOM 3217 C CA . TYR A 1 453 ? -3.399 -24.578 31.855 1.00 40.45 453 TYR A CA 1
ATOM 3218 C C . TYR A 1 453 ? -4.793 -25.092 31.515 1.00 39.87 453 TYR A C 1
ATOM 3219 O O . TYR A 1 453 ? -5.699 -25.056 32.353 1.00 38.77 453 TYR A O 1
ATOM 3228 N N . LEU A 1 454 ? -4.958 -25.583 30.288 1.00 40.25 454 LEU A N 1
ATOM 3229 C CA . LEU A 1 454 ? -6.222 -26.171 29.861 1.00 39.65 454 LEU A CA 1
ATOM 3230 C C . LEU A 1 454 ? -5.950 -27.384 28.982 1.00 39.64 454 LEU A C 1
ATOM 3231 O O . LEU A 1 454 ? -5.086 -27.340 28.104 1.00 43.21 454 LEU A O 1
ATOM 3236 N N . GLU A 1 455 ? -6.692 -28.461 29.223 1.00 41.64 455 GLU A N 1
ATOM 3237 C CA . GLU A 1 455 ? -6.515 -29.693 28.471 1.00 42.11 455 GLU A CA 1
ATOM 3238 C C . GLU A 1 455 ? -7.187 -29.579 27.102 1.00 43.50 455 GLU A C 1
ATOM 3239 O O . GLU A 1 455 ? -8.163 -28.843 26.926 1.00 40.64 455 GLU A O 1
ATOM 3245 N N . THR A 1 456 ? -6.651 -30.325 26.127 1.00 41.41 456 THR A N 1
ATOM 3246 C CA . THR A 1 456 ? -6.918 -30.045 24.716 1.00 42.14 456 THR A CA 1
ATOM 3247 C C . THR A 1 456 ? -8.314 -30.461 24.253 1.00 43.33 456 THR A C 1
ATOM 3248 O O . THR A 1 456 ? -8.759 -29.995 23.197 1.00 44.22 456 THR A O 1
ATOM 3252 N N . TRP A 1 457 ? -9.010 -31.318 24.996 1.00 43.60 457 TRP A N 1
ATOM 3253 C CA . TRP A 1 457 ? -10.391 -31.660 24.673 1.00 46.27 457 TRP A CA 1
ATOM 3254 C C . TRP A 1 457 ? -11.400 -30.721 25.326 1.00 47.09 457 TRP A C 1
ATOM 3255 O O . TRP A 1 457 ? -12.603 -30.855 25.076 1.00 44.97 457 TRP A O 1
ATOM 3266 N N . HIS A 1 458 ? -10.944 -29.782 26.152 1.00 46.17 458 HIS A N 1
ATOM 3267 C CA . HIS A 1 458 ? -11.849 -28.866 26.832 1.00 46.01 458 HIS A CA 1
ATOM 3268 C C . HIS A 1 458 ? -12.605 -28.017 25.817 1.00 45.26 458 HIS A C 1
ATOM 3269 O O . HIS A 1 458 ? -12.021 -27.486 24.869 1.00 43.98 458 HIS A O 1
ATOM 3276 N N . LEU A 1 459 ? -13.915 -27.882 26.025 1.00 40.95 459 LEU A N 1
ATOM 3277 C CA . LEU A 1 459 ? -14.757 -27.225 25.033 1.00 41.99 459 LEU A CA 1
ATOM 3278 C C . LEU A 1 459 ? -14.436 -25.745 24.857 1.00 39.80 459 LEU A C 1
ATOM 3279 O O . LEU A 1 459 ? -14.791 -25.169 23.823 1.00 39.39 459 LEU A O 1
ATOM 3284 N N . ASP A 1 460 ? -13.770 -25.119 25.823 1.00 39.37 460 ASP A N 1
ATOM 3285 C CA . ASP A 1 460 ? -13.361 -23.728 25.689 1.00 40.92 460 ASP A CA 1
ATOM 3286 C C . ASP A 1 460 ? -11.976 -23.581 25.063 1.00 39.79 460 ASP A C 1
ATOM 3287 O O . ASP A 1 460 ? -11.448 -22.465 25.016 1.00 39.11 460 ASP A O 1
ATOM 3292 N N . ILE A 1 461 ? -11.392 -24.668 24.551 1.00 42.52 461 ILE A N 1
ATOM 3293 C CA . ILE A 1 461 ? -9.991 -24.630 24.135 1.00 44.70 461 ILE A CA 1
ATOM 3294 C C . ILE A 1 461 ? -9.772 -23.603 23.031 1.00 47.20 461 ILE A C 1
ATOM 3295 O O . ILE A 1 461 ? -8.749 -22.910 23.011 1.00 43.67 461 ILE A O 1
ATOM 3300 N N . GLU A 1 462 ? -10.721 -23.485 22.095 1.00 48.19 462 GLU A N 1
ATOM 3301 C CA . GLU A 1 462 ? -10.527 -22.589 20.958 1.00 48.82 462 GLU A CA 1
ATOM 3302 C C . GLU A 1 462 ? -10.452 -21.134 21.408 1.00 47.65 462 GLU A C 1
ATOM 3303 O O . GLU A 1 462 ? -9.585 -20.379 20.954 1.00 48.17 462 GLU A O 1
ATOM 3309 N N . GLU A 1 463 ? -11.358 -20.715 22.291 1.00 48.07 463 GLU A N 1
ATOM 3310 C CA . GLU A 1 463 ? -11.235 -19.385 22.880 1.00 49.79 463 GLU A CA 1
ATOM 3311 C C . GLU A 1 463 ? -9.939 -19.259 23.678 1.00 47.12 463 GLU A C 1
ATOM 3312 O O . GLU A 1 463 ? -9.317 -18.191 23.688 1.00 47.39 463 GLU A O 1
ATOM 3318 N N . PHE A 1 464 ? -9.510 -20.344 24.330 1.00 39.56 464 PHE A N 1
ATOM 3319 C CA . PHE A 1 464 ? -8.298 -20.316 25.150 1.00 40.73 464 PHE A CA 1
ATOM 3320 C C . PHE A 1 464 ? -7.068 -19.976 24.317 1.00 40.82 464 PHE A C 1
ATOM 3321 O O . PHE A 1 464 ? -6.213 -19.197 24.749 1.00 39.33 464 PHE A O 1
ATOM 3329 N N . LEU A 1 465 ? -6.961 -20.553 23.117 1.00 44.32 465 LEU A N 1
ATOM 3330 C CA . LEU A 1 465 ? -5.779 -20.341 22.290 1.00 46.01 465 LEU A CA 1
ATOM 3331 C C . LEU A 1 465 ? -5.601 -18.884 21.891 1.00 46.59 465 LEU A C 1
ATOM 3332 O O . LEU A 1 465 ? -4.485 -18.486 21.542 1.00 48.43 465 LEU A O 1
ATOM 3337 N N . GLU A 1 466 ? -6.662 -18.081 21.935 1.00 44.06 466 GLU A N 1
ATOM 3338 C CA . GLU A 1 466 ? -6.622 -16.722 21.411 1.00 46.92 466 GLU A CA 1
ATOM 3339 C C . GLU A 1 466 ? -6.533 -15.668 22.502 1.00 43.25 466 GLU A C 1
ATOM 3340 O O . GLU A 1 466 ? -6.586 -14.472 22.198 1.00 44.13 466 GLU A O 1
ATOM 3346 N N . LEU A 1 467 ? -6.385 -16.080 23.762 1.00 40.38 467 LEU A N 1
ATOM 3347 C CA . LEU A 1 467 ? -6.427 -15.132 24.870 1.00 41.52 467 LEU A CA 1
ATOM 3348 C C . LEU A 1 467 ? -5.340 -14.066 24.793 1.00 40.03 467 LEU A C 1
ATOM 3349 O O . LEU A 1 467 ? -5.495 -13.008 25.410 1.00 42.94 467 LEU A O 1
ATOM 3354 N N . ARG A 1 468 ? -4.251 -14.304 24.060 1.00 40.61 468 ARG A N 1
ATOM 3355 C CA . ARG A 1 468 ? -3.133 -13.367 24.027 1.00 43.42 468 ARG A CA 1
ATOM 3356 C C . ARG A 1 468 ? -2.998 -12.638 22.691 1.00 46.87 468 ARG A C 1
ATOM 3357 O O . ARG A 1 468 ? -1.953 -12.037 22.423 1.00 45.86 468 ARG A O 1
ATOM 3365 N N . LYS A 1 469 ? -4.034 -12.662 21.853 1.00 47.34 469 LYS A N 1
ATOM 3366 C CA . LYS A 1 469 ? -4.024 -11.846 20.645 1.00 50.02 469 LYS A CA 1
ATOM 3367 C C . LYS A 1 469 ? -4.005 -10.367 21.010 1.00 53.26 469 LYS A C 1
ATOM 3368 O O . LYS A 1 469 ? -4.608 -9.946 22.000 1.00 53.95 469 LYS A O 1
ATOM 3374 N N . ASN A 1 470 ? -3.303 -9.571 20.200 1.00 64.70 470 ASN A N 1
ATOM 3375 C CA . ASN A 1 470 ? -3.206 -8.140 20.474 1.00 70.01 470 ASN A CA 1
ATOM 3376 C C . ASN A 1 470 ? -4.519 -7.423 20.177 1.00 72.29 470 ASN A C 1
ATOM 3377 O O . ASN A 1 470 ? -4.874 -6.459 20.866 1.00 74.78 470 ASN A O 1
ATOM 3382 N N . THR A 1 471 ? -5.247 -7.868 19.158 1.00 66.72 471 THR A N 1
ATOM 3383 C CA . THR A 1 471 ? -6.481 -7.228 18.729 1.00 68.02 471 THR A CA 1
ATOM 3384 C C . THR A 1 471 ? -7.678 -8.125 19.025 1.00 67.59 471 THR A C 1
ATOM 3385 O O . THR A 1 471 ? -7.537 -9.272 19.461 1.00 66.88 471 THR A O 1
ATOM 3389 N N . GLY A 1 472 ? -8.870 -7.582 18.777 1.00 60.50 472 GLY A N 1
ATOM 3390 C CA . GLY A 1 472 ? -10.112 -8.301 18.992 1.00 58.10 472 GLY A CA 1
ATOM 3391 C C . GLY A 1 472 ? -10.818 -7.873 20.267 1.00 57.66 472 GLY A C 1
ATOM 3392 O O . GLY A 1 472 ? -10.377 -6.987 21.007 1.00 58.17 472 GLY A O 1
ATOM 3393 N N . ASP A 1 473 ? -11.949 -8.535 20.513 1.00 60.72 473 ASP A N 1
ATOM 3394 C CA . ASP A 1 473 ? -12.763 -8.261 21.692 1.00 61.30 473 ASP A CA 1
ATOM 3395 C C . ASP A 1 473 ? -11.935 -8.436 22.962 1.00 61.06 473 ASP A C 1
ATOM 3396 O O . ASP A 1 473 ? -11.365 -9.505 23.201 1.00 57.48 473 ASP A O 1
ATOM 3401 N N . ASP A 1 474 ? -11.877 -7.384 23.781 1.00 71.61 474 ASP A N 1
ATOM 3402 C CA . ASP A 1 474 ? -11.089 -7.439 25.008 1.00 72.87 474 ASP A CA 1
ATOM 3403 C C . ASP A 1 474 ? -11.734 -8.315 26.072 1.00 70.63 474 ASP A C 1
ATOM 3404 O O . ASP A 1 474 ? -11.033 -8.799 26.968 1.00 68.32 474 ASP A O 1
ATOM 3409 N N . ARG A 1 475 ? -13.049 -8.532 25.997 1.00 67.54 475 ARG A N 1
ATOM 3410 C CA . ARG A 1 475 ? -13.707 -9.469 26.900 1.00 65.79 475 ARG A CA 1
ATOM 3411 C C . ARG A 1 475 ? -13.214 -10.897 26.713 1.00 60.54 475 ARG A C 1
ATOM 3412 O O . ARG A 1 475 ? -13.505 -11.750 27.558 1.00 60.60 475 ARG A O 1
ATOM 3420 N N . ARG A 1 476 ? -12.492 -11.179 25.628 1.00 52.19 476 ARG A N 1
ATOM 3421 C CA . ARG A 1 476 ? -11.989 -12.515 25.332 1.00 49.91 476 ARG A CA 1
ATOM 3422 C C . ARG A 1 476 ? -10.462 -12.544 25.341 1.00 47.16 476 ARG A C 1
ATOM 3423 O O . ARG A 1 476 ? -9.842 -13.388 24.692 1.00 45.12 476 ARG A O 1
ATOM 3431 N N . ARG A 1 477 ? -9.848 -11.626 26.089 1.00 49.26 477 ARG A N 1
ATOM 3432 C CA . ARG A 1 477 ? -8.400 -11.500 26.170 1.00 50.07 477 ARG A CA 1
ATOM 3433 C C . ARG A 1 477 ? -7.962 -11.439 27.627 1.00 47.70 477 ARG A C 1
ATOM 3434 O O . ARG A 1 477 ? -8.662 -10.888 28.480 1.00 47.63 477 ARG A O 1
ATOM 3442 N N . THR A 1 478 ? -6.783 -11.999 27.902 1.00 46.45 478 THR A N 1
ATOM 3443 C CA . THR A 1 478 ? -6.118 -11.875 29.202 1.00 42.30 478 THR A CA 1
ATOM 3444 C C . THR A 1 478 ? -4.661 -11.509 28.917 1.00 41.99 478 THR A C 1
ATOM 3445 O O . THR A 1 478 ? -3.796 -12.385 28.848 1.00 40.73 478 THR A O 1
ATOM 3449 N N . HIS A 1 479 ? -4.393 -10.210 28.757 1.00 43.12 479 HIS A N 1
ATOM 3450 C CA . HIS A 1 479 ? -3.068 -9.740 28.360 1.00 46.31 479 HIS A CA 1
ATOM 3451 C C . HIS A 1 479 ? -2.042 -9.788 29.484 1.00 47.78 479 HIS A C 1
ATOM 3452 O O . HIS A 1 479 ? -0.864 -9.514 29.229 1.00 45.13 479 HIS A O 1
ATOM 3459 N N . ASP A 1 480 ? -2.445 -10.119 30.710 1.00 47.30 480 ASP A N 1
ATOM 3460 C CA . ASP A 1 480 ? -1.529 -10.133 31.844 1.00 47.36 480 ASP A CA 1
ATOM 3461 C C . ASP A 1 480 ? -1.420 -11.519 32.463 1.00 44.46 480 ASP A C 1
ATOM 3462 O O . ASP A 1 480 ? -0.965 -11.655 33.600 1.00 47.79 480 ASP A O 1
ATOM 3467 N N . MET A 1 481 ? -1.813 -12.551 31.726 1.00 46.43 481 MET A N 1
ATOM 3468 C CA . MET A 1 481 ? -1.826 -13.920 32.214 1.00 45.85 481 MET A CA 1
ATOM 3469 C C . MET A 1 481 ? -1.219 -14.823 31.156 1.00 45.54 481 MET A C 1
ATOM 3470 O O . MET A 1 481 ? -1.493 -14.663 29.963 1.00 47.93 481 MET A O 1
ATOM 3475 N N . ASN A 1 482 ? -0.392 -15.763 31.591 1.00 41.20 482 ASN A N 1
ATOM 3476 C CA . ASN A 1 482 ? 0.171 -16.746 30.682 1.00 40.60 482 ASN A CA 1
ATOM 3477 C C . ASN A 1 482 ? -0.795 -17.916 30.517 1.00 38.26 482 ASN A C 1
ATOM 3478 O O . ASN A 1 482 ? -1.667 -18.159 31.353 1.00 36.84 482 ASN A O 1
ATOM 3483 N N . THR A 1 483 ? -0.629 -18.637 29.413 1.00 35.54 483 THR A N 1
ATOM 3484 C CA . THR A 1 483 ? -1.464 -19.779 29.084 1.00 35.91 483 THR A CA 1
ATOM 3485 C C . THR A 1 483 ? -0.576 -20.916 28.606 1.00 39.17 483 THR A C 1
ATOM 3486 O O . THR A 1 483 ? 0.497 -20.685 28.038 1.00 39.94 483 THR A O 1
ATOM 3490 N N . ALA A 1 484 ? -1.030 -22.150 28.833 1.00 38.01 484 ALA A N 1
ATOM 3491 C CA . ALA A 1 484 ? -0.308 -23.318 28.349 1.00 40.25 484 ALA A CA 1
ATOM 3492 C C . ALA A 1 484 ? -1.291 -24.430 28.018 1.00 38.79 484 ALA A C 1
ATOM 3493 O O . ALA A 1 484 ? -2.296 -24.603 28.708 1.00 38.54 484 ALA A O 1
ATOM 3495 N N . ASN A 1 485 ? -0.986 -25.180 26.960 1.00 42.62 485 ASN A N 1
ATOM 3496 C CA . ASN A 1 485 ? -1.753 -26.366 26.610 1.00 44.94 485 ASN A CA 1
ATOM 3497 C C . ASN A 1 485 ? -1.317 -27.558 27.455 1.00 45.01 485 ASN A C 1
ATOM 3498 O O . ASN A 1 485 ? -0.121 -27.807 27.635 1.00 43.93 485 ASN A O 1
ATOM 3503 N N . TRP A 1 486 ? -2.299 -28.299 27.960 1.00 42.97 486 TRP A N 1
ATOM 3504 C CA . TRP A 1 486 ? -2.088 -29.555 28.682 1.00 44.10 486 TRP A CA 1
ATOM 3505 C C . TRP A 1 486 ? -2.531 -30.673 27.734 1.00 44.39 486 TRP A C 1
ATOM 3506 O O . TRP A 1 486 ? -3.708 -31.025 27.672 1.00 45.57 486 TRP A O 1
ATOM 3517 N N . ILE A 1 487 ? -1.581 -31.223 26.985 1.00 44.07 487 ILE A N 1
ATOM 3518 C CA . ILE A 1 487 ? -1.876 -31.992 25.778 1.00 44.92 487 ILE A CA 1
ATOM 3519 C C . ILE A 1 487 ? -1.795 -33.480 26.107 1.00 46.17 487 ILE A C 1
ATOM 3520 O O . ILE A 1 487 ? -0.722 -33.952 26.510 1.00 44.68 487 ILE A O 1
ATOM 3525 N N . PRO A 1 488 ? -2.871 -34.247 25.933 1.00 47.24 488 PRO A N 1
ATOM 3526 C CA . PRO A 1 488 ? -2.762 -35.704 26.070 1.00 47.60 488 PRO A CA 1
ATOM 3527 C C . PRO A 1 488 ? -2.075 -36.325 24.864 1.00 48.84 488 PRO A C 1
ATOM 3528 O O . PRO A 1 488 ? -2.142 -35.810 23.746 1.00 47.22 488 PRO A O 1
ATOM 3532 N N . ASP A 1 489 ? -1.414 -37.461 25.107 1.00 49.95 489 ASP A N 1
ATOM 3533 C CA . ASP A 1 489 ? -0.762 -38.188 24.021 1.00 52.78 489 ASP A CA 1
ATOM 3534 C C . ASP A 1 489 ? -1.743 -38.501 22.900 1.00 52.10 489 ASP A C 1
ATOM 3535 O O . ASP A 1 489 ? -1.378 -38.470 21.719 1.00 51.24 489 ASP A O 1
ATOM 3540 N N . LEU A 1 490 ? -2.995 -38.805 23.251 1.00 51.34 490 LEU A N 1
ATOM 3541 C CA . LEU A 1 490 ? -3.964 -39.226 22.247 1.00 51.41 490 LEU A CA 1
ATOM 3542 C C . LEU A 1 490 ? -4.184 -38.140 21.204 1.00 49.75 490 LEU A C 1
ATOM 3543 O O . LEU A 1 490 ? -4.364 -38.439 20.019 1.00 51.85 490 LEU A O 1
ATOM 3548 N N . PHE A 1 491 ? -4.171 -36.872 21.620 1.00 49.60 491 PHE A N 1
ATOM 3549 C CA . PHE A 1 491 ? -4.337 -35.790 20.656 1.00 50.43 491 PHE A CA 1
ATOM 3550 C C . PHE A 1 491 ? -3.209 -35.801 19.633 1.00 51.15 491 PHE A C 1
ATOM 3551 O O . PHE A 1 491 ? -3.451 -35.719 18.424 1.00 52.37 491 PHE A O 1
ATOM 3559 N N . MET A 1 492 ? -1.963 -35.901 20.103 1.00 52.60 492 MET A N 1
ATOM 3560 C CA . MET A 1 492 ? -0.834 -35.981 19.184 1.00 56.27 492 MET A CA 1
ATOM 3561 C C . MET A 1 492 ? -0.939 -37.211 18.291 1.00 59.20 492 MET A C 1
ATOM 3562 O O . MET A 1 492 ? -0.593 -37.157 17.106 1.00 60.82 492 MET A O 1
ATOM 3567 N N . LYS A 1 493 ? -1.408 -38.334 18.844 1.00 60.15 493 LYS A N 1
ATOM 3568 C CA . LYS A 1 493 ? -1.646 -39.515 18.020 1.00 62.20 493 LYS A CA 1
ATOM 3569 C C . LYS A 1 493 ? -2.617 -39.206 16.887 1.00 60.79 493 LYS A C 1
ATOM 3570 O O . LYS A 1 493 ? -2.415 -39.642 15.748 1.00 62.06 493 LYS A O 1
ATOM 3576 N N . ARG A 1 494 ? -3.681 -38.455 17.183 1.00 59.01 494 ARG A N 1
ATOM 3577 C CA . ARG A 1 494 ? -4.652 -38.108 16.151 1.00 59.83 494 ARG A CA 1
ATOM 3578 C C . ARG A 1 494 ? -4.063 -37.135 15.135 1.00 59.17 494 ARG A C 1
ATOM 3579 O O . ARG A 1 494 ? -4.450 -37.157 13.962 1.00 58.60 494 ARG A O 1
ATOM 3587 N N . VAL A 1 495 ? -3.129 -36.283 15.559 1.00 59.64 495 VAL A N 1
ATOM 3588 C CA . VAL A 1 495 ? -2.430 -35.418 14.613 1.00 59.21 495 VAL A CA 1
ATOM 3589 C C . VAL A 1 495 ? -1.565 -36.255 13.677 1.00 60.02 495 VAL A C 1
ATOM 3590 O O . VAL A 1 495 ? -1.638 -36.125 12.449 1.00 59.78 495 VAL A O 1
ATOM 3594 N N . PHE A 1 496 ? -0.732 -37.129 14.248 1.00 58.45 496 PHE A N 1
ATOM 3595 C CA . PHE A 1 496 ? 0.136 -37.977 13.438 1.00 61.79 496 PHE A CA 1
ATOM 3596 C C . PHE A 1 496 ? -0.659 -38.815 12.447 1.00 63.50 496 PHE A C 1
ATOM 3597 O O . PHE A 1 496 ? -0.180 -39.082 11.339 1.00 66.37 496 PHE A O 1
ATOM 3605 N N . ASP A 1 497 ? -1.867 -39.235 12.821 1.00 65.32 497 ASP A N 1
ATOM 3606 C CA . ASP A 1 497 ? -2.677 -40.134 12.011 1.00 68.63 497 ASP A CA 1
ATOM 3607 C C . ASP A 1 497 ? -3.804 -39.420 11.272 1.00 68.18 497 ASP A C 1
ATOM 3608 O O . ASP A 1 497 ? -4.661 -40.086 10.683 1.00 70.53 497 ASP A O 1
ATOM 3613 N N . ASP A 1 498 ? -3.825 -38.087 11.288 1.00 69.44 498 ASP A N 1
ATOM 3614 C CA . ASP A 1 498 ? -4.862 -37.312 10.606 1.00 70.52 498 ASP A CA 1
ATOM 3615 C C . ASP A 1 498 ? -6.256 -37.728 11.075 1.00 69.89 498 ASP A C 1
ATOM 3616 O O . ASP A 1 498 ? -7.195 -37.826 10.283 1.00 71.25 498 ASP A O 1
ATOM 3621 N N . GLY A 1 499 ? -6.391 -37.977 12.379 1.00 61.85 499 GLY A N 1
ATOM 3622 C CA . GLY A 1 499 ? -7.655 -38.380 12.955 1.00 60.24 499 GLY A CA 1
ATOM 3623 C C . GLY A 1 499 ? -8.477 -37.199 13.441 1.00 58.41 499 GLY A C 1
ATOM 3624 O O . GLY A 1 499 ? -8.078 -36.038 13.357 1.00 57.84 499 GLY A O 1
ATOM 3625 N N . SER A 1 500 ? -9.656 -37.521 13.964 1.00 63.58 500 SER A N 1
ATOM 3626 C CA . SER A 1 500 ? -10.566 -36.520 14.491 1.00 63.56 500 SER A CA 1
ATOM 3627 C C . SER A 1 500 ? -10.312 -36.309 15.984 1.00 59.19 500 SER A C 1
ATOM 3628 O O . SER A 1 500 ? -9.492 -36.989 16.607 1.00 58.64 500 SER A O 1
ATOM 3631 N N . TRP A 1 501 ? -11.035 -35.357 16.568 1.00 54.49 501 TRP A N 1
ATOM 3632 C CA . TRP A 1 501 ? -10.833 -34.976 17.960 1.00 51.39 501 TRP A CA 1
ATOM 3633 C C . TRP A 1 501 ? -12.109 -34.317 18.458 1.00 50.37 501 TRP A C 1
ATOM 3634 O O . TRP A 1 501 ? -12.613 -33.388 17.819 1.00 50.13 501 TRP A O 1
ATOM 3645 N N . THR A 1 502 ? -12.629 -34.798 19.583 1.00 48.25 502 THR A N 1
ATOM 3646 C CA . THR A 1 502 ? -13.906 -34.340 20.115 1.00 48.59 502 THR A CA 1
ATOM 3647 C C . THR A 1 502 ? -13.683 -33.498 21.364 1.00 47.23 502 THR A C 1
ATOM 3648 O O . THR A 1 502 ? -12.930 -33.891 22.261 1.00 48.07 502 THR A O 1
ATOM 3652 N N . LEU A 1 503 ? -14.343 -32.346 21.419 1.00 46.32 503 LEU A N 1
ATOM 3653 C CA . LEU A 1 503 ? -14.291 -31.467 22.575 1.00 45.86 503 LEU A CA 1
ATOM 3654 C C . LEU A 1 503 ? -15.481 -31.740 23.488 1.00 48.21 503 LEU A C 1
ATOM 3655 O O . LEU A 1 503 ? -16.609 -31.921 23.019 1.00 49.51 503 LEU A O 1
ATOM 3660 N N . PHE A 1 504 ? -15.217 -31.778 24.793 1.00 43.92 504 PHE A N 1
ATOM 3661 C CA . PHE A 1 504 ? -16.230 -32.045 25.802 1.00 43.56 504 PHE A CA 1
ATOM 3662 C C . PHE A 1 504 ? -16.163 -30.980 26.886 1.00 42.54 504 PHE A C 1
ATOM 3663 O O . PHE A 1 504 ? -15.129 -30.340 27.096 1.00 43.11 504 PHE A O 1
ATOM 3671 N N . SER A 1 505 ? -17.256 -30.808 27.572 1.00 41.24 505 SER A N 1
ATOM 3672 C CA . SER A 1 505 ? -17.160 -30.059 28.819 1.00 43.66 505 SER A CA 1
ATOM 3673 C C . SER A 1 505 ? -16.797 -31.004 29.962 1.00 41.13 505 SER A C 1
ATOM 3674 O O . SER A 1 505 ? -17.346 -32.105 30.050 1.00 42.01 505 SER A O 1
ATOM 3677 N N . PRO A 1 506 ? -15.880 -30.618 30.852 1.00 43.41 506 PRO A N 1
ATOM 3678 C CA . PRO A 1 506 ? -15.471 -31.551 31.915 1.00 45.50 506 PRO A CA 1
ATOM 3679 C C . PRO A 1 506 ? -16.616 -32.003 32.803 1.00 44.85 506 PRO A C 1
ATOM 3680 O O . PRO A 1 506 ? -16.545 -33.102 33.364 1.00 47.38 506 PRO A O 1
ATOM 3684 N N . SER A 1 507 ? -17.675 -31.200 32.946 1.00 45.25 507 SER A N 1
ATOM 3685 C CA . SER A 1 507 ? -18.800 -31.600 33.787 1.00 47.12 507 SER A CA 1
ATOM 3686 C C . SER A 1 507 ? -19.525 -32.824 33.240 1.00 47.90 507 SER A C 1
ATOM 3687 O O . SER A 1 507 ? -20.166 -33.543 34.012 1.00 49.36 507 SER A O 1
ATOM 3690 N N . ASP A 1 508 ? -19.444 -33.075 31.935 1.00 46.84 508 ASP A N 1
ATOM 3691 C CA . ASP A 1 508 ? -19.973 -34.307 31.367 1.00 50.24 508 ASP A CA 1
ATOM 3692 C C . ASP A 1 508 ? -18.976 -35.457 31.407 1.00 50.72 508 ASP A C 1
ATOM 3693 O O . ASP A 1 508 ? -19.386 -36.618 31.292 1.00 50.63 508 ASP A O 1
ATOM 3698 N N . VAL A 1 509 ? -17.688 -35.168 31.566 1.00 47.78 509 VAL A N 1
ATOM 3699 C CA . VAL A 1 509 ? -16.651 -36.194 31.573 1.00 46.01 509 VAL A CA 1
ATOM 3700 C C . VAL A 1 509 ? -15.707 -35.916 32.739 1.00 46.05 509 VAL A C 1
ATOM 3701 O O . VAL A 1 509 ? -14.499 -35.737 32.532 1.00 43.66 509 VAL A O 1
ATOM 3705 N N . PRO A 1 510 ? -16.203 -35.891 33.980 1.00 46.77 510 PRO A N 1
ATOM 3706 C CA . PRO A 1 510 ? -15.375 -35.403 35.096 1.00 48.10 510 PRO A CA 1
ATOM 3707 C C . PRO A 1 510 ? -14.189 -36.289 35.433 1.00 50.34 510 PRO A C 1
ATOM 3708 O O . PRO A 1 510 ? -13.316 -35.847 36.190 1.00 49.63 510 PRO A O 1
ATOM 3712 N N . ASP A 1 511 ? -14.117 -37.504 34.897 1.00 54.23 511 ASP A N 1
ATOM 3713 C CA . ASP A 1 511 ? -13.043 -38.428 35.235 1.00 54.57 511 ASP A CA 1
ATOM 3714 C C . ASP A 1 511 ? -11.851 -38.345 34.288 1.00 53.00 511 ASP A C 1
ATOM 3715 O O . ASP A 1 511 ? -10.787 -38.876 34.619 1.00 53.98 511 ASP A O 1
ATOM 3720 N N . LEU A 1 512 ? -11.987 -37.672 33.141 1.00 48.05 512 LEU A N 1
ATOM 3721 C CA . LEU A 1 512 ? -10.918 -37.669 32.142 1.00 46.93 512 LEU A CA 1
ATOM 3722 C C . LEU A 1 512 ? -9.677 -36.942 32.641 1.00 46.81 512 LEU A C 1
ATOM 3723 O O . LEU A 1 512 ? -8.551 -37.420 32.460 1.00 47.94 512 LEU A O 1
ATOM 3728 N N . HIS A 1 513 ? -9.859 -35.767 33.242 1.00 47.33 513 HIS A N 1
ATOM 3729 C CA . HIS A 1 513 ? -8.716 -34.944 33.621 1.00 48.98 513 HIS A CA 1
ATOM 3730 C C . HIS A 1 513 ? -7.758 -35.699 34.539 1.00 50.94 513 HIS A C 1
ATOM 3731 O O . HIS A 1 513 ? -6.536 -35.544 34.431 1.00 51.07 513 HIS A O 1
ATOM 3738 N N . ASP A 1 514 ? -8.289 -36.525 35.445 1.00 49.12 514 ASP A N 1
ATOM 3739 C CA . ASP A 1 514 ? -7.440 -37.274 36.365 1.00 50.75 514 ASP A CA 1
ATOM 3740 C C . ASP A 1 514 ? -6.875 -38.550 35.755 1.00 50.68 514 ASP A C 1
ATOM 3741 O O . ASP A 1 514 ? -5.896 -39.088 36.282 1.00 53.13 514 ASP A O 1
ATOM 3746 N N . LEU A 1 515 ? -7.467 -39.056 34.679 1.00 46.32 515 LEU A N 1
ATOM 3747 C CA . LEU A 1 515 ? -6.922 -40.227 34.013 1.00 47.27 515 LEU A CA 1
ATOM 3748 C C . LEU A 1 515 ? -5.763 -39.831 33.097 1.00 46.65 515 LEU A C 1
ATOM 3749 O O . LEU A 1 515 ? -5.615 -38.672 32.700 1.00 45.74 515 LEU A O 1
ATOM 3754 N N . TYR A 1 516 ? -4.933 -40.817 32.765 1.00 47.45 516 TYR A N 1
ATOM 3755 C CA . TYR A 1 516 ? -3.805 -40.601 31.867 1.00 48.33 516 TYR A CA 1
ATOM 3756 C C . TYR A 1 516 ? -3.380 -41.942 31.288 1.00 51.11 516 TYR A C 1
ATOM 3757 O O . TYR A 1 516 ? -3.777 -43.005 31.773 1.00 51.02 516 TYR A O 1
ATOM 3766 N N . GLY A 1 517 ? -2.563 -41.878 30.235 1.00 55.44 517 GLY A N 1
ATOM 3767 C CA . GLY A 1 517 ? -2.056 -43.083 29.606 1.00 56.88 517 GLY A CA 1
ATOM 3768 C C . GLY A 1 517 ? -3.156 -43.885 28.931 1.00 58.27 517 GLY A C 1
ATOM 3769 O O . GLY A 1 517 ? -4.126 -43.342 28.397 1.00 58.34 517 GLY A O 1
ATOM 3770 N N . LYS A 1 518 ? -2.995 -45.211 28.959 1.00 62.92 518 LYS A N 1
ATOM 3771 C CA . LYS A 1 518 ? -3.987 -46.097 28.356 1.00 64.40 518 LYS A CA 1
ATOM 3772 C C . LYS A 1 518 ? -5.363 -45.895 28.974 1.00 62.36 518 LYS A C 1
ATOM 3773 O O . LYS A 1 518 ? -6.379 -45.909 28.268 1.00 63.26 518 LYS A O 1
ATOM 3779 N N . ALA A 1 519 ? -5.418 -45.719 30.295 1.00 53.44 519 ALA A N 1
ATOM 3780 C CA . ALA A 1 519 ? -6.700 -45.523 30.963 1.00 50.37 519 ALA A CA 1
ATOM 3781 C C . ALA A 1 519 ? -7.452 -44.335 30.375 1.00 48.03 519 ALA A C 1
ATOM 3782 O O . ALA A 1 519 ? -8.665 -44.409 30.153 1.00 47.01 519 ALA A O 1
ATOM 3784 N N . PHE A 1 520 ? -6.749 -43.231 30.113 1.00 52.88 520 PHE A N 1
ATOM 3785 C CA . PHE A 1 520 ? -7.407 -42.069 29.526 1.00 53.30 520 PHE A CA 1
ATOM 3786 C C . PHE A 1 520 ? -7.909 -42.369 28.121 1.00 52.35 520 PHE A C 1
ATOM 3787 O O . PHE A 1 520 ? -9.039 -42.014 27.771 1.00 52.07 520 PHE A O 1
ATOM 3795 N N . GLU A 1 521 ? -7.083 -43.025 27.303 1.00 50.41 521 GLU A N 1
ATOM 3796 C CA . GLU A 1 521 ? -7.428 -43.216 25.899 1.00 54.90 521 GLU A CA 1
ATOM 3797 C C . GLU A 1 521 ? -8.623 -44.144 25.744 1.00 54.96 521 GLU A C 1
ATOM 3798 O O . GLU A 1 521 ? -9.464 -43.938 24.861 1.00 52.13 521 GLU A O 1
ATOM 3804 N N . GLU A 1 522 ? -8.714 -45.173 26.589 1.00 63.04 522 GLU A N 1
ATOM 3805 C CA . GLU A 1 522 ? -9.891 -46.036 26.580 1.00 64.66 522 GLU A CA 1
ATOM 3806 C C . GLU A 1 522 ? -11.134 -45.260 26.995 1.00 61.71 522 GLU A C 1
ATOM 3807 O O . GLU A 1 522 ? -12.166 -45.299 26.312 1.00 59.68 522 GLU A O 1
ATOM 3813 N N . ARG A 1 523 ? -11.053 -44.544 28.118 1.00 55.41 523 ARG A N 1
ATOM 3814 C CA . ARG A 1 523 ? -12.208 -43.798 28.601 1.00 53.80 523 ARG A CA 1
ATOM 3815 C C . ARG A 1 523 ? -12.581 -42.682 27.635 1.00 52.20 523 ARG A C 1
ATOM 3816 O O . ARG A 1 523 ? -13.766 -42.394 27.438 1.00 51.46 523 ARG A O 1
ATOM 3824 N N . TYR A 1 524 ? -11.583 -42.047 27.016 1.00 53.11 524 TYR A N 1
ATOM 3825 C CA . TYR A 1 524 ? -11.870 -40.980 26.065 1.00 51.74 524 TYR A CA 1
ATOM 3826 C C . TYR A 1 524 ? -12.572 -41.519 24.826 1.00 51.90 524 TYR A C 1
ATOM 3827 O O . TYR A 1 524 ? -13.507 -40.894 24.316 1.00 51.63 524 TYR A O 1
ATOM 3836 N N . GLU A 1 525 ? -12.115 -42.661 24.308 1.00 53.35 525 GLU A N 1
ATOM 3837 C CA . GLU A 1 525 ? -12.773 -43.254 23.151 1.00 57.32 525 GLU A CA 1
ATOM 3838 C C . GLU A 1 525 ? -14.181 -43.728 23.496 1.00 54.80 525 GLU A C 1
ATOM 3839 O O . GLU A 1 525 ? -15.065 -43.716 22.633 1.00 51.78 525 GLU A O 1
ATOM 3845 N N . TYR A 1 526 ? -14.409 -44.129 24.749 1.00 53.96 526 TYR A N 1
ATOM 3846 C CA . TYR A 1 526 ? -15.758 -44.470 25.191 1.00 53.71 526 TYR A CA 1
ATOM 3847 C C . TYR A 1 526 ? -16.675 -43.255 25.119 1.00 51.60 526 TYR A C 1
ATOM 3848 O O . TYR A 1 526 ? -17.786 -43.330 24.584 1.00 48.71 526 TYR A O 1
ATOM 3857 N N . TYR A 1 527 ? -16.220 -42.117 25.649 1.00 52.88 527 TYR A N 1
ATOM 3858 C CA . TYR A 1 527 ? -17.008 -40.894 25.551 1.00 53.21 527 TYR A CA 1
ATOM 3859 C C . TYR A 1 527 ? -17.160 -40.447 24.105 1.00 55.11 527 TYR A C 1
ATOM 3860 O O . TYR A 1 527 ? -18.210 -39.915 23.727 1.00 54.48 527 TYR A O 1
ATOM 3869 N N . GLU A 1 528 ? -16.128 -40.658 23.286 1.00 56.29 528 GLU A N 1
ATOM 3870 C CA . GLU A 1 528 ? -16.201 -40.285 21.878 1.00 57.69 528 GLU A CA 1
ATOM 3871 C C . GLU A 1 528 ? -17.304 -41.062 21.169 1.00 56.13 528 GLU A C 1
ATOM 3872 O O . GLU A 1 528 ? -18.105 -40.488 20.424 1.00 53.70 528 GLU A O 1
ATOM 3878 N N . ALA A 1 529 ? -17.360 -42.378 21.395 1.00 53.21 529 ALA A N 1
ATOM 3879 C CA . ALA A 1 529 ? -18.402 -43.198 20.786 1.00 54.07 529 ALA A CA 1
ATOM 3880 C C . ALA A 1 529 ? -19.781 -42.795 21.292 1.00 56.67 529 ALA A C 1
ATOM 3881 O O . ALA A 1 529 ? -20.767 -42.843 20.547 1.00 56.14 529 ALA A O 1
ATOM 3883 N N . LEU A 1 530 ? -19.867 -42.396 22.560 1.00 65.17 530 LEU A N 1
ATOM 3884 C CA . LEU A 1 530 ? -21.139 -41.968 23.129 1.00 66.57 530 LEU A CA 1
ATOM 3885 C C . LEU A 1 530 ? -21.679 -40.745 22.400 1.00 66.62 530 LEU A C 1
ATOM 3886 O O . LEU A 1 530 ? -22.860 -40.690 22.040 1.00 66.78 530 LEU A O 1
ATOM 3891 N N . ALA A 1 531 ? -20.821 -39.746 22.175 1.00 62.03 531 ALA A N 1
ATOM 3892 C CA . ALA A 1 531 ? -21.260 -38.526 21.509 1.00 61.94 531 ALA A CA 1
ATOM 3893 C C . ALA A 1 531 ? -21.682 -38.791 20.070 1.00 64.63 531 ALA A C 1
ATOM 3894 O O . ALA A 1 531 ? -22.615 -38.152 19.572 1.00 63.49 531 ALA A O 1
ATOM 3896 N N . SER A 1 532 ? -21.012 -39.722 19.387 1.00 68.67 532 SER A N 1
ATOM 3897 C CA . SER A 1 532 ? -21.377 -40.042 18.012 1.00 72.60 532 SER A CA 1
ATOM 3898 C C . SER A 1 532 ? -22.736 -40.725 17.922 1.00 74.93 532 SER A C 1
ATOM 3899 O O . SER A 1 532 ? -23.345 -40.720 16.848 1.00 77.22 532 SER A O 1
ATOM 3902 N N . TYR A 1 533 ? -23.219 -41.315 19.017 1.00 81.28 533 TYR A N 1
ATOM 3903 C CA . TYR A 1 533 ? -24.542 -41.923 19.071 1.00 83.67 533 TYR A CA 1
ATOM 3904 C C . TYR A 1 533 ? -25.563 -41.030 19.766 1.00 80.07 533 TYR A C 1
ATOM 3905 O O . TYR A 1 533 ? -26.574 -41.530 20.270 1.00 80.91 533 TYR A O 1
ATOM 3914 N N . GLY A 1 534 ? -25.317 -39.723 19.806 1.00 67.22 534 GLY A N 1
ATOM 3915 C CA . GLY A 1 534 ? -26.278 -38.780 20.340 1.00 65.41 534 GLY A CA 1
ATOM 3916 C C . GLY A 1 534 ? -26.559 -38.893 21.820 1.00 65.71 534 GLY A C 1
ATOM 3917 O O . GLY A 1 534 ? -27.497 -38.252 22.303 1.00 64.72 534 GLY A O 1
ATOM 3918 N N . LYS A 1 535 ? -25.780 -39.679 22.561 1.00 77.62 535 LYS A N 1
ATOM 3919 C CA . LYS A 1 535 ? -25.985 -39.849 23.993 1.00 78.03 535 LYS A CA 1
ATOM 3920 C C . LYS A 1 535 ? -25.095 -38.931 24.825 1.00 74.78 535 LYS A C 1
ATOM 3921 O O . LYS A 1 535 ? -24.997 -39.114 26.043 1.00 74.55 535 LYS A O 1
ATOM 3927 N N . LEU A 1 536 ? -24.454 -37.943 24.196 1.00 65.32 536 LEU A N 1
ATOM 3928 C CA . LEU A 1 536 ? -23.692 -36.918 24.915 1.00 62.25 536 LEU A CA 1
ATOM 3929 C C . LEU A 1 536 ? -23.770 -35.644 24.071 1.00 61.27 536 LEU A C 1
ATOM 3930 O O . LEU A 1 536 ? -22.909 -35.386 23.228 1.00 62.49 536 LEU A O 1
ATOM 3935 N N . LYS A 1 537 ? -24.813 -34.850 24.325 1.00 63.20 537 LYS A N 1
ATOM 3936 C CA . LYS A 1 537 ? -25.208 -33.792 23.398 1.00 63.40 537 LYS A CA 1
ATOM 3937 C C . LYS A 1 537 ? -24.122 -32.732 23.252 1.00 58.77 537 LYS A C 1
ATOM 3938 O O . LYS A 1 537 ? -23.794 -32.314 22.136 1.00 56.51 537 LYS A O 1
ATOM 3944 N N . LEU A 1 538 ? -23.564 -32.271 24.367 1.00 53.31 538 LEU A N 1
ATOM 3945 C CA . LEU A 1 538 ? -22.661 -31.122 24.345 1.00 51.50 538 LEU A CA 1
ATOM 3946 C C . LEU A 1 538 ? -21.271 -31.591 23.935 1.00 50.55 538 LEU A C 1
ATOM 3947 O O . LEU A 1 538 ? -20.510 -32.112 24.753 1.00 50.32 538 LEU A O 1
ATOM 3952 N N . HIS A 1 539 ? -20.931 -31.399 22.663 1.00 52.76 539 HIS A N 1
ATOM 3953 C CA . HIS A 1 539 ? -19.619 -31.780 22.160 1.00 54.14 539 HIS A CA 1
ATOM 3954 C C . HIS A 1 539 ? -19.376 -31.090 20.825 1.00 54.47 539 HIS A C 1
ATOM 3955 O O . HIS A 1 539 ? -20.294 -30.559 20.195 1.00 53.99 539 HIS A O 1
ATOM 3962 N N . LYS A 1 540 ? -18.113 -31.106 20.406 1.00 59.70 540 LYS A N 1
ATOM 3963 C CA . LYS A 1 540 ? -17.688 -30.542 19.132 1.00 60.05 540 LYS A CA 1
ATOM 3964 C C . LYS A 1 540 ? -16.632 -31.450 18.526 1.00 58.94 540 LYS A C 1
ATOM 3965 O O . LYS A 1 540 ? -15.649 -31.788 19.193 1.00 58.02 540 LYS A O 1
ATOM 3971 N N . VAL A 1 541 ? -16.828 -31.834 17.269 1.00 53.53 541 VAL A N 1
ATOM 3972 C CA . VAL A 1 541 ? -15.864 -32.651 16.545 1.00 51.83 541 VAL A CA 1
ATOM 3973 C C . VAL A 1 541 ? -15.083 -31.750 15.601 1.00 51.77 541 VAL A C 1
ATOM 3974 O O . VAL A 1 541 ? -15.670 -31.024 14.787 1.00 52.43 541 VAL A O 1
ATOM 3978 N N . VAL A 1 542 ? -13.758 -31.797 15.713 1.00 52.20 542 VAL A N 1
ATOM 3979 C CA . VAL A 1 542 ? -12.856 -31.059 14.844 1.00 51.41 542 VAL A CA 1
ATOM 3980 C C . VAL A 1 542 ? -11.823 -32.035 14.297 1.00 52.87 542 VAL A C 1
ATOM 3981 O O . VAL A 1 542 ? -11.708 -33.176 14.748 1.00 51.41 542 VAL A O 1
ATOM 3985 N N . GLN A 1 543 ? -11.070 -31.574 13.303 1.00 58.96 543 GLN A N 1
ATOM 3986 C CA . GLN A 1 543 ? -9.914 -32.320 12.833 1.00 60.13 543 GLN A CA 1
ATOM 3987 C C . GLN A 1 543 ? -8.717 -31.997 13.716 1.00 58.04 543 GLN A C 1
ATOM 3988 O O . GLN A 1 543 ? -8.419 -30.826 13.968 1.00 57.84 543 GLN A O 1
ATOM 3994 N N . ALA A 1 544 ? -8.040 -33.040 14.199 1.00 50.31 544 ALA A N 1
ATOM 3995 C CA . ALA A 1 544 ? -6.897 -32.831 15.081 1.00 51.49 544 ALA A CA 1
ATOM 3996 C C . ALA A 1 544 ? -5.848 -31.940 14.426 1.00 52.96 544 ALA A C 1
ATOM 3997 O O . ALA A 1 544 ? -5.285 -31.051 15.077 1.00 49.62 544 ALA A O 1
ATOM 3999 N N . LYS A 1 545 ? -5.575 -32.161 13.136 1.00 62.74 545 LYS A N 1
ATOM 4000 C CA . LYS A 1 545 ? -4.592 -31.344 12.429 1.00 62.70 545 LYS A CA 1
ATOM 4001 C C . LYS A 1 545 ? -4.997 -29.875 12.420 1.00 61.62 545 LYS A C 1
ATOM 4002 O O . LYS A 1 545 ? -4.140 -28.987 12.496 1.00 61.27 545 LYS A O 1
ATOM 4008 N N . ASP A 1 546 ? -6.300 -29.598 12.325 1.00 60.43 546 ASP A N 1
ATOM 4009 C CA . ASP A 1 546 ? -6.762 -28.213 12.274 1.00 59.05 546 ASP A CA 1
ATOM 4010 C C . ASP A 1 546 ? -6.560 -27.514 13.612 1.00 55.81 546 ASP A C 1
ATOM 4011 O O . ASP A 1 546 ? -6.149 -26.349 13.655 1.00 57.27 546 ASP A O 1
ATOM 4016 N N . LEU A 1 547 ? -6.848 -28.202 14.715 1.00 51.31 547 LEU A N 1
ATOM 4017 C CA . LEU A 1 547 ? -6.621 -27.606 16.026 1.00 50.60 547 LEU A CA 1
ATOM 4018 C C . LEU A 1 547 ? -5.129 -27.481 16.308 1.00 49.52 547 LEU A C 1
ATOM 4019 O O . LEU A 1 547 ? -4.675 -26.475 16.866 1.00 48.58 547 LEU A O 1
ATOM 4024 N N . TRP A 1 548 ? -4.355 -28.495 15.921 1.00 48.71 548 TRP A N 1
ATOM 4025 C CA . TRP A 1 548 ? -2.904 -28.432 16.050 1.00 48.93 548 TRP A CA 1
ATOM 4026 C C . TRP A 1 548 ? -2.342 -27.222 15.310 1.00 51.43 548 TRP A C 1
ATOM 4027 O O . TRP A 1 548 ? -1.521 -26.472 15.853 1.00 50.08 548 TRP A O 1
ATOM 4038 N N . ARG A 1 549 ? -2.795 -27.002 14.071 1.00 51.90 549 ARG A N 1
ATOM 4039 C CA . ARG A 1 549 ? -2.342 -25.845 13.303 1.00 54.22 549 ARG A CA 1
ATOM 4040 C C . ARG A 1 549 ? -2.695 -24.541 14.009 1.00 50.64 549 ARG A C 1
ATOM 4041 O O . ARG A 1 549 ? -1.884 -23.608 14.047 1.00 48.12 549 ARG A O 1
ATOM 4049 N N . LYS A 1 550 ? -3.904 -24.455 14.568 1.00 52.79 550 LYS A N 1
ATOM 4050 C CA . LYS A 1 550 ? -4.296 -23.258 15.305 1.00 53.40 550 LYS A CA 1
ATOM 4051 C C . LYS A 1 550 ? -3.411 -23.058 16.529 1.00 52.70 550 LYS A C 1
ATOM 4052 O O . LYS A 1 550 ? -3.025 -21.927 16.850 1.00 52.08 550 LYS A O 1
ATOM 4058 N N . MET A 1 551 ? -3.076 -24.147 17.223 1.00 47.50 551 MET A N 1
ATOM 4059 C CA . MET A 1 551 ? -2.211 -24.045 18.392 1.00 47.34 551 MET A CA 1
ATOM 4060 C C . MET A 1 551 ? -0.838 -23.499 18.015 1.00 47.31 551 MET A C 1
ATOM 4061 O O . MET A 1 551 ? -0.287 -22.647 18.720 1.00 46.82 551 MET A O 1
ATOM 4066 N N . LEU A 1 552 ? -0.272 -23.967 16.899 1.00 49.05 552 LEU A N 1
ATOM 4067 C CA . LEU A 1 552 ? 1.061 -23.508 16.516 1.00 49.70 552 LEU A CA 1
ATOM 4068 C C . LEU A 1 552 ? 1.036 -22.083 15.978 1.00 48.08 552 LEU A C 1
ATOM 4069 O O . LEU A 1 552 ? 1.987 -21.326 16.202 1.00 49.24 552 LEU A O 1
ATOM 4074 N N . SER A 1 553 ? -0.036 -21.690 15.291 1.00 46.74 553 SER A N 1
ATOM 4075 C CA . SER A 1 553 ? -0.107 -20.329 14.771 1.00 48.69 553 SER A CA 1
ATOM 4076 C C . SER A 1 553 ? -0.261 -19.315 15.898 1.00 47.67 553 SER A C 1
ATOM 4077 O O . SER A 1 553 ? 0.291 -18.211 15.823 1.00 46.19 553 SER A O 1
ATOM 4080 N N . MET A 1 554 ? -1.004 -19.668 16.955 1.00 47.09 554 MET A N 1
ATOM 4081 C CA . MET A 1 554 ? -1.109 -18.776 18.108 1.00 45.15 554 MET A CA 1
ATOM 4082 C C . MET A 1 554 ? 0.209 -18.703 18.868 1.00 44.46 554 MET A C 1
ATOM 4083 O O . MET A 1 554 ? 0.622 -17.622 19.302 1.00 44.52 554 MET A O 1
ATOM 4088 N N . LEU A 1 555 ? 0.878 -19.843 19.050 1.00 45.70 555 LEU A N 1
ATOM 4089 C CA . LEU A 1 555 ? 2.206 -19.823 19.652 1.00 46.39 555 LEU A CA 1
ATOM 4090 C C . LEU A 1 555 ? 3.152 -18.934 18.851 1.00 48.40 555 LEU A C 1
ATOM 4091 O O . LEU A 1 555 ? 3.968 -18.204 19.426 1.00 48.44 555 LEU A O 1
ATOM 4096 N N . PHE A 1 556 ? 3.039 -18.959 17.519 1.00 45.05 556 PHE A N 1
ATOM 4097 C CA . PHE A 1 556 ? 3.901 -18.124 16.685 1.00 47.05 556 PHE A CA 1
ATOM 4098 C C . PHE A 1 556 ? 3.496 -16.657 16.756 1.00 46.86 556 PHE A C 1
ATOM 4099 O O . PHE A 1 556 ? 4.355 -15.775 16.872 1.00 44.16 556 PHE A O 1
ATOM 4107 N N . GLU A 1 557 ? 2.192 -16.376 16.680 1.00 52.14 557 GLU A N 1
ATOM 4108 C CA . GLU A 1 557 ? 1.722 -14.996 16.595 1.00 53.55 557 GLU A CA 1
ATOM 4109 C C . GLU A 1 557 ? 1.708 -14.304 17.952 1.00 50.62 557 GLU A C 1
ATOM 4110 O O . GLU A 1 557 ? 1.998 -13.106 18.038 1.00 49.28 557 GLU A O 1
ATOM 4116 N N . THR A 1 558 ? 1.355 -15.026 19.018 1.00 49.71 558 THR A N 1
ATOM 4117 C CA . THR A 1 558 ? 1.204 -14.426 20.337 1.00 49.27 558 THR A CA 1
ATOM 4118 C C . THR A 1 558 ? 2.192 -14.945 21.372 1.00 49.36 558 THR A C 1
ATOM 4119 O O . THR A 1 558 ? 2.299 -14.344 22.448 1.00 51.17 558 THR A O 1
ATOM 4123 N N . GLY A 1 559 ? 2.914 -16.028 21.090 1.00 48.92 559 GLY A N 1
ATOM 4124 C CA . GLY A 1 559 ? 3.775 -16.648 22.077 1.00 46.21 559 GLY A CA 1
ATOM 4125 C C . GLY A 1 559 ? 3.070 -17.589 23.029 1.00 46.16 559 GLY A C 1
ATOM 4126 O O . GLY A 1 559 ? 3.725 -18.155 23.917 1.00 43.70 559 GLY A O 1
ATOM 4127 N N . HIS A 1 560 ? 1.764 -17.780 22.873 1.00 44.98 560 HIS A N 1
ATOM 4128 C CA . HIS A 1 560 ? 0.969 -18.550 23.816 1.00 46.51 560 HIS A CA 1
ATOM 4129 C C . HIS A 1 560 ? -0.172 -19.206 23.055 1.00 47.41 560 HIS A C 1
ATOM 4130 O O . HIS A 1 560 ? -0.554 -18.735 21.978 1.00 42.87 560 HIS A O 1
ATOM 4137 N N . PRO A 1 561 ? -0.741 -20.303 23.588 1.00 48.97 561 PRO A N 1
ATOM 4138 C CA . PRO A 1 561 ? -0.297 -21.005 24.800 1.00 47.06 561 PRO A CA 1
ATOM 4139 C C . PRO A 1 561 ? 0.918 -21.889 24.558 1.00 47.37 561 PRO A C 1
ATOM 4140 O O . PRO A 1 561 ? 1.121 -22.363 23.437 1.00 47.99 561 PRO A O 1
ATOM 4144 N N . TRP A 1 562 ? 1.716 -22.109 25.599 1.00 43.70 562 TRP A N 1
ATOM 4145 C CA . TRP A 1 562 ? 2.837 -23.027 25.495 1.00 43.53 562 TRP A CA 1
ATOM 4146 C C . TRP A 1 562 ? 2.325 -24.458 25.337 1.00 45.27 562 TRP A C 1
ATOM 4147 O O . TRP A 1 562 ? 1.146 -24.754 25.548 1.00 44.69 562 TRP A O 1
ATOM 4158 N N . LEU A 1 563 ? 3.233 -25.353 24.960 1.00 50.30 563 LEU A N 1
ATOM 4159 C CA . LEU A 1 563 ? 2.914 -26.753 24.705 1.00 49.08 563 LEU A CA 1
ATOM 4160 C C . LEU A 1 563 ? 3.563 -27.617 25.780 1.00 48.27 563 LEU A C 1
ATOM 4161 O O . LEU A 1 563 ? 4.794 -27.665 25.882 1.00 48.56 563 LEU A O 1
ATOM 4166 N N . THR A 1 564 ? 2.737 -28.294 26.577 1.00 47.88 564 THR A N 1
ATOM 4167 C CA . THR A 1 564 ? 3.204 -29.238 27.585 1.00 47.53 564 THR A CA 1
ATOM 4168 C C . THR A 1 564 ? 2.403 -30.525 27.453 1.00 46.65 564 THR A C 1
ATOM 4169 O O . THR A 1 564 ? 1.250 -30.508 27.013 1.00 47.30 564 THR A O 1
ATOM 4173 N N . PHE A 1 565 ? 3.015 -31.642 27.842 1.00 42.94 565 PHE A N 1
ATOM 4174 C CA . PHE A 1 565 ? 2.478 -32.967 27.545 1.00 44.55 565 PHE A CA 1
ATOM 4175 C C . PHE A 1 565 ? 2.073 -33.680 28.830 1.00 43.27 565 PHE A C 1
ATOM 4176 O O . PHE A 1 565 ? 2.916 -33.975 29.685 1.00 39.13 565 PHE A O 1
ATOM 4184 N N . LYS A 1 566 ? 0.779 -33.984 28.933 1.00 43.59 566 LYS A N 1
ATOM 4185 C CA . LYS A 1 566 ? 0.190 -34.446 30.183 1.00 41.12 566 LYS A CA 1
ATOM 4186 C C . LYS A 1 566 ? 0.655 -35.851 30.550 1.00 42.41 566 LYS A C 1
ATOM 4187 O O . LYS A 1 566 ? 0.919 -36.135 31.724 1.00 44.67 566 LYS A O 1
ATOM 4193 N N . ASP A 1 567 ? 0.753 -36.741 29.572 1.00 45.50 567 ASP A N 1
ATOM 4194 C CA . ASP A 1 567 ? 0.936 -38.158 29.860 1.00 48.94 567 ASP A CA 1
ATOM 4195 C C . ASP A 1 567 ? 2.359 -38.500 30.294 1.00 50.93 567 ASP A C 1
ATOM 4196 O O . ASP A 1 567 ? 2.529 -39.266 31.255 1.00 53.36 567 ASP A O 1
ATOM 4201 N N . PRO A 1 568 ? 3.407 -37.985 29.642 1.00 49.94 568 PRO A N 1
ATOM 4202 C CA . PRO A 1 568 ? 4.755 -38.208 30.192 1.00 52.35 568 PRO A CA 1
ATOM 4203 C C . PRO A 1 568 ? 4.943 -37.595 31.573 1.00 50.72 568 PRO A C 1
ATOM 4204 O O . PRO A 1 568 ? 5.666 -38.167 32.397 1.00 52.38 568 PRO A O 1
ATOM 4208 N N . CYS A 1 569 ? 4.303 -36.456 31.859 1.00 48.60 569 CYS A N 1
ATOM 4209 C CA . CYS A 1 569 ? 4.389 -35.881 33.199 1.00 49.34 569 CYS A CA 1
ATOM 4210 C C . CYS A 1 569 ? 3.766 -36.793 34.248 1.00 47.54 569 CYS A C 1
ATOM 4211 O O . CYS A 1 569 ? 4.204 -36.796 35.403 1.00 46.59 569 CYS A O 1
ATOM 4214 N N . ASN A 1 570 ? 2.741 -37.560 33.878 1.00 44.20 570 ASN A N 1
ATOM 4215 C CA . ASN A 1 570 ? 2.046 -38.402 34.846 1.00 46.53 570 ASN A CA 1
ATOM 4216 C C . ASN A 1 570 ? 2.609 -39.815 34.898 1.00 45.31 570 ASN A C 1
ATOM 4217 O O . ASN A 1 570 ? 2.790 -40.367 35.988 1.00 44.49 570 ASN A O 1
ATOM 4222 N N . LEU A 1 571 ? 2.886 -40.413 33.737 1.00 47.10 571 LEU A N 1
ATOM 4223 C CA . LEU A 1 571 ? 3.398 -41.778 33.707 1.00 48.94 571 LEU A CA 1
ATOM 4224 C C . LEU A 1 571 ? 4.781 -41.878 34.335 1.00 48.79 571 LEU A C 1
ATOM 4225 O O . LEU A 1 571 ? 5.148 -42.939 34.851 1.00 49.39 571 LEU A O 1
ATOM 4230 N N . ARG A 1 572 ? 5.555 -40.796 34.309 1.00 49.68 572 ARG A N 1
ATOM 4231 C CA . ARG A 1 572 ? 6.896 -40.791 34.874 1.00 53.45 572 ARG A CA 1
ATOM 4232 C C . ARG A 1 572 ? 6.957 -40.118 36.238 1.00 54.47 572 ARG A C 1
ATOM 4233 O O . ARG A 1 572 ? 8.036 -40.054 36.835 1.00 50.86 572 ARG A O 1
ATOM 4241 N N . SER A 1 573 ? 5.833 -39.622 36.743 1.00 56.87 573 SER A N 1
ATOM 4242 C CA . SER A 1 573 ? 5.818 -39.012 38.064 1.00 57.64 573 SER A CA 1
ATOM 4243 C C . SER A 1 573 ? 6.043 -40.087 39.124 1.00 58.98 573 SER A C 1
ATOM 4244 O O . SER A 1 573 ? 5.369 -41.124 39.096 1.00 61.15 573 SER A O 1
ATOM 4247 N N . PRO A 1 574 ? 6.977 -39.897 40.060 1.00 55.56 574 PRO A N 1
ATOM 4248 C CA . PRO A 1 574 ? 7.155 -40.897 41.127 1.00 56.94 574 PRO A CA 1
ATOM 4249 C C . PRO A 1 574 ? 5.992 -40.972 42.103 1.00 54.97 574 PRO A C 1
ATOM 4250 O O . PRO A 1 574 ? 5.949 -41.911 42.910 1.00 55.14 574 PRO A O 1
ATOM 4254 N N . GLN A 1 575 ? 5.054 -40.027 42.057 1.00 50.12 575 GLN A N 1
ATOM 4255 C CA . GLN A 1 575 ? 3.982 -39.932 43.041 1.00 51.27 575 GLN A CA 1
ATOM 4256 C C . GLN A 1 575 ? 2.623 -40.324 42.463 1.00 49.19 575 GLN A C 1
ATOM 4257 O O . GLN A 1 575 ? 1.590 -39.810 42.896 1.00 49.38 575 GLN A O 1
ATOM 4263 N N . GLN A 1 576 ? 2.606 -41.238 41.488 1.00 53.46 576 GLN A N 1
ATOM 4264 C CA . GLN A 1 576 ? 1.349 -41.664 40.881 1.00 53.67 576 GLN A CA 1
ATOM 4265 C C . GLN A 1 576 ? 0.429 -42.358 41.874 1.00 54.08 576 GLN A C 1
ATOM 4266 O O . GLN A 1 576 ? -0.784 -42.407 41.648 1.00 53.16 576 GLN A O 1
ATOM 4272 N N . HIS A 1 577 ? 0.977 -42.904 42.957 1.00 55.43 577 HIS A N 1
ATOM 4273 C CA . HIS A 1 577 ? 0.197 -43.703 43.892 1.00 54.24 577 HIS A CA 1
ATOM 4274 C C . HIS A 1 577 ? -0.637 -42.867 44.851 1.00 54.56 577 HIS A C 1
ATOM 4275 O O . HIS A 1 577 ? -1.452 -43.433 45.589 1.00 56.02 577 HIS A O 1
ATOM 4282 N N . VAL A 1 578 ? -0.462 -41.548 44.863 1.00 55.18 578 VAL A N 1
ATOM 4283 C CA . VAL A 1 578 ? -1.073 -40.720 45.894 1.00 54.26 578 VAL A CA 1
ATOM 4284 C C . VAL A 1 578 ? -1.654 -39.449 45.285 1.00 54.28 578 VAL A C 1
ATOM 4285 O O . VAL A 1 578 ? -2.187 -38.598 46.005 1.00 56.15 578 VAL A O 1
ATOM 4289 N N . GLY A 1 579 ? -1.570 -39.309 43.966 1.00 50.79 579 GLY A N 1
ATOM 4290 C CA . GLY A 1 579 ? -2.129 -38.135 43.323 1.00 46.24 579 GLY A CA 1
ATOM 4291 C C . GLY A 1 579 ? -1.872 -38.139 41.833 1.00 46.98 579 GLY A C 1
ATOM 4292 O O . GLY A 1 579 ? -1.372 -39.113 41.264 1.00 45.79 579 GLY A O 1
ATOM 4293 N N . VAL A 1 580 ? -2.221 -37.013 41.214 1.00 48.38 580 VAL A N 1
ATOM 4294 C CA . VAL A 1 580 ? -2.151 -36.826 39.770 1.00 44.30 580 VAL A CA 1
ATOM 4295 C C . VAL A 1 580 ? -1.528 -35.465 39.493 1.00 45.39 580 VAL A C 1
ATOM 4296 O O . VAL A 1 580 ? -1.791 -34.493 40.210 1.00 42.74 580 VAL A O 1
ATOM 4300 N N . VAL A 1 581 ? -0.696 -35.397 38.456 1.00 46.13 581 VAL A N 1
ATOM 4301 C CA . VAL A 1 581 ? -0.152 -34.123 37.993 1.00 46.57 581 VAL A CA 1
ATOM 4302 C C . VAL A 1 581 ? -1.182 -33.465 37.085 1.00 43.92 581 VAL A C 1
ATOM 4303 O O . VAL A 1 581 ? -1.515 -33.993 36.019 1.00 41.95 581 VAL A O 1
ATOM 4307 N N . HIS A 1 582 ? -1.678 -32.302 37.501 1.00 44.00 582 HIS A N 1
ATOM 4308 C CA . HIS A 1 582 ? -2.760 -31.630 36.801 1.00 42.05 582 HIS A CA 1
ATOM 4309 C C . HIS A 1 582 ? -2.275 -30.535 35.867 1.00 44.02 582 HIS A C 1
ATOM 4310 O O . HIS A 1 582 ? -3.044 -30.086 35.007 1.00 41.65 582 HIS A O 1
ATOM 4317 N N . SER A 1 583 ? -1.029 -30.105 36.011 1.00 43.15 583 SER A N 1
ATOM 4318 C CA . SER A 1 583 ? -0.419 -29.152 35.093 1.00 41.86 583 SER A CA 1
ATOM 4319 C C . SER A 1 583 ? 1.050 -29.025 35.476 1.00 43.65 583 SER A C 1
ATOM 4320 O O . SER A 1 583 ? 1.534 -29.691 36.397 1.00 44.37 583 SER A O 1
ATOM 4323 N N . SER A 1 584 ? 1.758 -28.167 34.756 1.00 45.60 584 SER A N 1
ATOM 4324 C CA . SER A 1 584 ? 3.092 -27.757 35.148 1.00 43.64 584 SER A CA 1
ATOM 4325 C C . SER A 1 584 ? 2.993 -26.375 35.800 1.00 41.45 584 SER A C 1
ATOM 4326 O O . SER A 1 584 ? 1.903 -25.931 36.175 1.00 43.21 584 SER A O 1
ATOM 4329 N N . ASN A 1 585 ? 4.115 -25.686 35.940 1.00 40.74 585 ASN A N 1
ATOM 4330 C CA . ASN A 1 585 ? 4.142 -24.435 36.678 1.00 38.43 585 ASN A CA 1
ATOM 4331 C C . ASN A 1 585 ? 4.307 -23.259 35.719 1.00 37.20 585 ASN A C 1
ATOM 4332 O O . ASN A 1 585 ? 4.215 -23.403 34.492 1.00 37.73 585 ASN A O 1
ATOM 4337 N N . LEU A 1 586 ? 4.547 -22.081 36.296 1.00 36.16 586 LEU A N 1
ATOM 4338 C CA . LEU A 1 586 ? 4.720 -20.870 35.503 1.00 40.81 586 LEU A CA 1
ATOM 4339 C C . LEU A 1 586 ? 5.819 -21.028 34.454 1.00 43.43 586 LEU A C 1
ATOM 4340 O O . LEU A 1 586 ? 5.709 -20.492 33.345 1.00 44.37 586 LEU A O 1
ATOM 4345 N N . CYS A 1 587 ? 6.886 -21.757 34.784 1.00 42.62 587 CYS A N 1
ATOM 4346 C CA . CYS A 1 587 ? 8.056 -21.862 33.920 1.00 44.75 587 CYS A CA 1
ATOM 4347 C C . CYS A 1 587 ? 8.192 -23.227 33.252 1.00 43.00 587 CYS A C 1
ATOM 4348 O O . CYS A 1 587 ? 9.157 -23.445 32.514 1.00 41.14 587 CYS A O 1
ATOM 4351 N N . THR A 1 588 ? 7.259 -24.148 33.503 1.00 41.42 588 THR A N 1
ATOM 4352 C CA . THR A 1 588 ? 7.089 -25.387 32.736 1.00 40.69 588 THR A CA 1
ATOM 4353 C C . THR A 1 588 ? 8.222 -26.388 32.950 1.00 40.28 588 THR A C 1
ATOM 4354 O O . THR A 1 588 ? 8.578 -27.120 32.029 1.00 45.06 588 THR A O 1
ATOM 4358 N N . GLU A 1 589 ? 8.787 -26.460 34.159 1.00 43.71 589 GLU A N 1
ATOM 4359 C CA . GLU A 1 589 ? 9.767 -27.488 34.489 1.00 45.82 589 GLU A CA 1
ATOM 4360 C C . GLU A 1 589 ? 9.367 -28.336 35.690 1.00 47.09 589 GLU A C 1
ATOM 4361 O O . GLU A 1 589 ? 10.093 -29.278 36.030 1.00 46.83 589 GLU A O 1
ATOM 4367 N N . ILE A 1 590 ? 8.242 -28.039 36.334 1.00 44.36 590 ILE A N 1
ATOM 4368 C CA . ILE A 1 590 ? 7.821 -28.709 37.559 1.00 46.32 590 ILE A CA 1
ATOM 4369 C C . ILE A 1 590 ? 6.629 -29.603 37.247 1.00 46.62 590 ILE A C 1
ATOM 4370 O O . ILE A 1 590 ? 5.726 -29.211 36.500 1.00 45.95 590 ILE A O 1
ATOM 4375 N N . THR A 1 591 ? 6.625 -30.813 37.832 1.00 45.74 591 THR A N 1
ATOM 4376 C CA . THR A 1 591 ? 5.544 -31.782 37.620 1.00 49.18 591 THR A CA 1
ATOM 4377 C C . THR A 1 591 ? 5.223 -32.417 38.976 1.00 48.69 591 THR A C 1
ATOM 4378 O O . THR A 1 591 ? 5.710 -33.499 39.310 1.00 48.34 591 THR A O 1
ATOM 4382 N N . LEU A 1 592 ? 4.387 -31.730 39.753 1.00 49.28 592 LEU A N 1
ATOM 4383 C CA . LEU A 1 592 ? 4.001 -32.165 41.087 1.00 49.93 592 LEU A CA 1
ATOM 4384 C C . LEU A 1 592 ? 2.484 -32.296 41.181 1.00 48.03 592 LEU A C 1
ATOM 4385 O O . LEU A 1 592 ? 1.740 -31.616 40.469 1.00 45.15 592 LEU A O 1
ATOM 4390 N N . ASN A 1 593 ? 2.035 -33.173 42.078 1.00 45.04 593 ASN A N 1
ATOM 4391 C CA . ASN A 1 593 ? 0.610 -33.403 42.277 1.00 42.39 593 ASN A CA 1
ATOM 4392 C C . ASN A 1 593 ? -0.054 -32.216 42.968 1.00 40.79 593 ASN A C 1
ATOM 4393 O O . ASN A 1 593 ? 0.559 -31.506 43.768 1.00 40.92 593 ASN A O 1
ATOM 4398 N N . THR A 1 594 ? -1.336 -32.020 42.662 1.00 40.81 594 THR A N 1
ATOM 4399 C CA . THR A 1 594 ? -2.160 -31.030 43.342 1.00 41.64 594 THR A CA 1
ATOM 4400 C C . THR A 1 594 ? -3.526 -31.630 43.635 1.00 37.61 594 THR A C 1
ATOM 4401 O O . THR A 1 594 ? -3.967 -32.565 42.962 1.00 35.92 594 THR A O 1
ATOM 4405 N N . ASN A 1 595 ? -4.190 -31.094 44.654 1.00 39.65 595 ASN A N 1
ATOM 4406 C CA . ASN A 1 595 ? -5.574 -31.464 44.918 1.00 39.50 595 ASN A CA 1
ATOM 4407 C C . ASN A 1 595 ? -6.195 -30.429 45.849 1.00 42.39 595 ASN A C 1
ATOM 4408 O O . ASN A 1 595 ? -5.612 -29.375 46.122 1.00 43.41 595 ASN A O 1
ATOM 4413 N N . LYS A 1 596 ? -7.398 -30.748 46.321 1.00 45.10 596 LYS A N 1
ATOM 4414 C CA . LYS A 1 596 ? -8.158 -29.891 47.221 1.00 48.83 596 LYS A CA 1
ATOM 4415 C C . LYS A 1 596 ? -7.308 -29.379 48.385 1.00 52.67 596 LYS A C 1
ATOM 4416 O O . LYS A 1 596 ? -7.475 -28.239 48.833 1.00 52.00 596 LYS A O 1
ATOM 4422 N N . ASP A 1 597 ? -6.382 -30.203 48.879 1.00 49.80 597 ASP A N 1
ATOM 4423 C CA . ASP A 1 597 ? -5.633 -29.886 50.092 1.00 51.96 597 ASP A CA 1
ATOM 4424 C C . ASP A 1 597 ? -4.130 -29.799 49.851 1.00 50.39 597 ASP A C 1
ATOM 4425 O O . ASP A 1 597 ? -3.355 -29.817 50.811 1.00 50.11 597 ASP A O 1
ATOM 4430 N N . GLU A 1 598 ? -3.697 -29.693 48.596 1.00 47.47 598 GLU A N 1
ATOM 4431 C CA . GLU A 1 598 ? -2.273 -29.705 48.272 1.00 48.06 598 GLU A CA 1
ATOM 4432 C C . GLU A 1 598 ? -1.997 -28.683 47.180 1.00 44.44 598 GLU A C 1
ATOM 4433 O O . GLU A 1 598 ? -2.390 -28.873 46.026 1.00 37.63 598 GLU A O 1
ATOM 4439 N N . ILE A 1 599 ? -1.325 -27.603 47.555 1.00 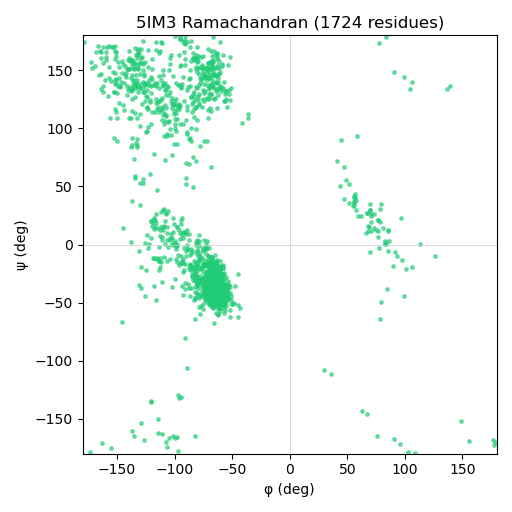47.23 599 ILE A N 1
ATOM 4440 C CA . ILE A 1 599 ? -0.717 -26.672 46.617 1.00 44.46 599 ILE A CA 1
ATOM 4441 C C . ILE A 1 599 ? 0.765 -27.018 46.567 1.00 45.01 599 ILE A C 1
ATOM 4442 O O . ILE A 1 599 ? 1.485 -26.852 47.556 1.00 45.20 599 ILE A O 1
ATOM 4447 N N . ALA A 1 600 ? 1.224 -27.522 45.423 1.00 48.61 600 ALA A N 1
ATOM 4448 C CA . ALA A 1 600 ? 2.610 -27.954 45.301 1.00 49.33 600 ALA A CA 1
ATOM 4449 C C . ALA A 1 600 ? 3.551 -26.754 45.342 1.00 49.94 600 ALA A C 1
ATOM 4450 O O . ALA A 1 600 ? 3.238 -25.681 44.819 1.00 48.30 600 ALA A O 1
ATOM 4452 N N . VAL A 1 601 ? 4.707 -26.944 45.975 1.00 43.25 601 VAL A N 1
ATOM 4453 C CA . VAL A 1 601 ? 5.694 -25.890 46.177 1.00 45.10 601 VAL A CA 1
ATOM 4454 C C . VAL A 1 601 ? 6.997 -26.326 45.519 1.00 46.39 601 VAL A C 1
ATOM 4455 O O . VAL A 1 601 ? 7.467 -27.446 45.752 1.00 45.62 601 VAL A O 1
ATOM 4459 N N . CYS A 1 602 ? 7.584 -25.442 44.713 1.00 44.97 602 CYS A N 1
ATOM 4460 C CA . CYS A 1 602 ? 8.852 -25.724 44.047 1.00 46.54 602 CYS A CA 1
ATOM 4461 C C . CYS A 1 602 ? 9.991 -25.131 44.868 1.00 46.21 602 CYS A C 1
ATOM 4462 O O . CYS A 1 602 ? 10.076 -23.908 45.031 1.00 47.59 602 CYS A O 1
ATOM 4465 N N . ASN A 1 603 ? 10.861 -25.995 45.376 1.00 43.40 603 ASN A N 1
ATOM 4466 C CA . ASN A 1 603 ? 12.032 -25.589 46.146 1.00 45.90 603 ASN A CA 1
ATOM 4467 C C . ASN A 1 603 ? 13.262 -25.870 45.282 1.00 45.39 603 ASN A C 1
ATOM 4468 O O . ASN A 1 603 ? 13.577 -27.033 45.003 1.00 42.78 603 ASN A O 1
ATOM 4473 N N . LEU A 1 604 ? 13.951 -24.806 44.851 1.00 43.12 604 LEU A N 1
ATOM 4474 C CA . LEU A 1 604 ? 14.831 -24.875 43.690 1.00 44.31 604 LEU A CA 1
ATOM 4475 C C . LEU A 1 604 ? 16.235 -24.366 43.983 1.00 43.79 604 LEU A C 1
ATOM 4476 O O . LEU A 1 604 ? 16.443 -23.478 44.814 1.00 43.82 604 LEU A O 1
ATOM 4481 N N . GLY A 1 605 ? 17.191 -24.934 43.250 1.00 44.68 605 GLY A N 1
ATOM 4482 C CA . GLY A 1 605 ? 18.573 -24.489 43.228 1.00 46.36 605 GLY A CA 1
ATOM 4483 C C . GLY A 1 605 ? 19.256 -25.109 42.030 1.00 45.58 605 GLY A C 1
ATOM 4484 O O . GLY A 1 605 ? 18.736 -26.043 41.415 1.00 43.59 605 GLY A O 1
ATOM 4485 N N . SER A 1 606 ? 20.438 -24.588 41.698 1.00 44.91 606 SER A N 1
ATOM 4486 C CA . SER A 1 606 ? 21.093 -24.984 40.456 1.00 45.22 606 SER A CA 1
ATOM 4487 C C . SER A 1 606 ? 22.586 -25.200 40.641 1.00 45.80 606 SER A C 1
ATOM 4488 O O . SER A 1 606 ? 23.277 -24.377 41.249 1.00 45.11 606 SER A O 1
ATOM 4491 N N . ILE A 1 607 ? 23.072 -26.311 40.086 1.00 50.93 607 ILE A N 1
ATOM 4492 C CA . ILE A 1 607 ? 24.500 -26.583 40.035 1.00 54.11 607 ILE A CA 1
ATOM 4493 C C . ILE A 1 607 ? 25.147 -25.693 38.982 1.00 55.46 607 ILE A C 1
ATOM 4494 O O . ILE A 1 607 ? 24.556 -25.406 37.931 1.00 55.59 607 ILE A O 1
ATOM 4499 N N . ASN A 1 608 ? 26.373 -25.261 39.255 1.00 50.38 608 ASN A N 1
ATOM 4500 C CA . ASN A 1 608 ? 27.166 -24.475 38.315 1.00 52.81 608 ASN A CA 1
ATOM 4501 C C . ASN A 1 608 ? 28.134 -25.426 37.618 1.00 52.90 608 ASN A C 1
ATOM 4502 O O . ASN A 1 608 ? 29.193 -25.758 38.157 1.00 50.64 608 ASN A O 1
ATOM 4507 N N . LEU A 1 609 ? 27.761 -25.869 36.414 1.00 56.82 609 LEU A N 1
ATOM 4508 C CA . LEU A 1 609 ? 28.581 -26.835 35.690 1.00 61.11 609 LEU A CA 1
ATOM 4509 C C . LEU A 1 609 ? 29.977 -26.298 35.402 1.00 60.94 609 LEU A C 1
ATOM 4510 O O . LEU A 1 609 ? 30.946 -27.066 35.406 1.00 63.96 609 LEU A O 1
ATOM 4515 N N . VAL A 1 610 ? 30.105 -24.993 35.155 1.00 53.78 610 VAL A N 1
ATOM 4516 C CA . VAL A 1 610 ? 31.410 -24.424 34.830 1.00 56.80 610 VAL A CA 1
ATOM 4517 C C . VAL A 1 610 ? 32.420 -24.742 35.923 1.00 58.02 610 VAL A C 1
ATOM 4518 O O . VAL A 1 610 ? 33.572 -25.090 35.641 1.00 59.39 610 VAL A O 1
ATOM 4522 N N . ASN A 1 611 ? 32.011 -24.623 37.186 1.00 60.85 611 ASN A N 1
ATOM 4523 C CA . ASN A 1 611 ? 32.912 -24.909 38.295 1.00 62.35 611 ASN A CA 1
ATOM 4524 C C . ASN A 1 611 ? 33.197 -26.394 38.458 1.00 63.48 611 ASN A C 1
ATOM 4525 O O . ASN A 1 611 ? 33.903 -26.767 39.404 1.00 63.87 611 ASN A O 1
ATOM 4530 N N . HIS A 1 612 ? 32.670 -27.245 37.574 1.00 60.89 612 HIS A N 1
ATOM 4531 C CA . HIS A 1 612 ? 32.961 -28.673 37.599 1.00 63.67 612 HIS A CA 1
ATOM 4532 C C . HIS A 1 612 ? 33.603 -29.141 36.300 1.00 65.18 612 HIS A C 1
ATOM 4533 O O . HIS A 1 612 ? 33.576 -30.337 35.991 1.00 64.96 612 HIS A O 1
ATOM 4540 N N . ILE A 1 613 ? 34.179 -28.217 35.534 1.00 65.57 613 ILE A N 1
ATOM 4541 C CA . ILE A 1 613 ? 34.965 -28.534 34.349 1.00 67.08 613 ILE A CA 1
ATOM 4542 C C . ILE A 1 613 ? 36.415 -28.192 34.660 1.00 71.14 613 ILE A C 1
ATOM 4543 O O . ILE A 1 613 ? 36.750 -27.025 34.903 1.00 70.58 613 ILE A O 1
ATOM 4548 N N . VAL A 1 614 ? 37.272 -29.206 34.651 1.00 88.18 614 VAL A N 1
ATOM 4549 C CA . VAL A 1 614 ? 38.692 -29.013 34.924 1.00 93.07 614 VAL A CA 1
ATOM 4550 C C . VAL A 1 614 ? 39.429 -28.885 33.595 1.00 94.26 614 VAL A C 1
ATOM 4551 O O . VAL A 1 614 ? 39.006 -28.128 32.713 1.00 95.69 614 VAL A O 1
ATOM 4555 N N . ASP A 1 615 ? 40.533 -29.611 33.435 1.00 87.45 615 ASP A N 1
ATOM 4556 C CA . ASP A 1 615 ? 41.287 -29.560 32.193 1.00 86.49 615 ASP A CA 1
ATOM 4557 C C . ASP A 1 615 ? 40.487 -30.204 31.068 1.00 84.65 615 ASP A C 1
ATOM 4558 O O . ASP A 1 615 ? 40.868 -31.259 30.551 1.00 85.71 615 ASP A O 1
ATOM 4563 N N . GLY A 1 616 ? 39.371 -29.579 30.696 1.00 82.45 616 GLY A N 1
ATOM 4564 C CA . GLY A 1 616 ? 38.554 -30.038 29.595 1.00 80.86 616 GLY A CA 1
ATOM 4565 C C . GLY A 1 616 ? 37.586 -31.151 29.924 1.00 81.45 616 GLY A C 1
ATOM 4566 O O . GLY A 1 616 ? 36.851 -31.588 29.029 1.00 82.72 616 GLY A O 1
ATOM 4567 N N . LYS A 1 617 ? 37.542 -31.616 31.171 1.00 78.22 617 LYS A N 1
ATOM 4568 C CA . LYS A 1 617 ? 36.726 -32.764 31.538 1.00 75.52 617 LYS A CA 1
ATOM 4569 C C . LYS A 1 617 ? 35.796 -32.414 32.690 1.00 71.79 617 LYS A C 1
ATOM 4570 O O . LYS A 1 617 ? 36.046 -31.490 33.468 1.00 70.91 617 LYS A O 1
ATOM 4576 N N . LEU A 1 618 ? 34.711 -33.176 32.787 1.00 68.20 618 LEU A N 1
ATOM 4577 C CA . LEU A 1 618 ? 33.793 -33.050 33.909 1.00 65.83 618 LEU A CA 1
ATOM 4578 C C . LEU A 1 618 ? 34.425 -33.671 35.148 1.00 66.27 618 LEU A C 1
ATOM 4579 O O . LEU A 1 618 ? 34.814 -34.844 35.133 1.00 66.88 618 LEU A O 1
ATOM 4584 N N . ASP A 1 619 ? 34.538 -32.885 36.216 1.00 68.40 619 ASP A N 1
ATOM 4585 C CA . ASP A 1 619 ? 35.099 -33.368 37.477 1.00 70.45 619 ASP A CA 1
ATOM 4586 C C . ASP A 1 619 ? 34.023 -34.181 38.187 1.00 70.90 619 ASP A C 1
ATOM 4587 O O . ASP A 1 619 ? 33.285 -33.681 39.037 1.00 69.10 619 ASP A O 1
ATOM 4592 N N . THR A 1 620 ? 33.944 -35.459 37.818 1.00 81.67 620 THR A N 1
ATOM 4593 C CA . THR A 1 620 ? 32.966 -36.372 38.402 1.00 81.33 620 THR A CA 1
ATOM 4594 C C . THR A 1 620 ? 33.015 -36.356 39.927 1.00 78.79 620 THR A C 1
ATOM 4595 O O . THR A 1 620 ? 31.972 -36.362 40.591 1.00 77.49 620 THR A O 1
ATOM 4599 N N . ALA A 1 621 ? 34.221 -36.330 40.501 1.00 68.92 621 ALA A N 1
ATOM 4600 C CA . ALA A 1 621 ? 34.363 -36.422 41.952 1.00 66.78 621 ALA A CA 1
ATOM 4601 C C . ALA A 1 621 ? 33.827 -35.174 42.645 1.00 65.49 621 ALA A C 1
ATOM 4602 O O . ALA A 1 621 ? 33.044 -35.268 43.598 1.00 63.77 621 ALA A O 1
ATOM 4604 N N . LYS A 1 622 ? 34.245 -33.991 42.185 1.00 68.63 622 LYS A N 1
ATOM 4605 C CA . LYS A 1 622 ? 33.788 -32.754 42.810 1.00 67.92 622 LYS A CA 1
ATOM 4606 C C . LYS A 1 622 ? 32.285 -32.578 42.654 1.00 67.84 622 LYS A C 1
ATOM 4607 O O . LYS A 1 622 ? 31.643 -31.931 43.490 1.00 65.94 622 LYS A O 1
ATOM 4613 N N . LEU A 1 623 ? 31.709 -33.153 41.597 1.00 66.71 623 LEU A N 1
ATOM 4614 C CA . LEU A 1 623 ? 30.281 -33.003 41.349 1.00 63.24 623 LEU A CA 1
ATOM 4615 C C . LEU A 1 623 ? 29.458 -33.695 42.428 1.00 65.05 623 LEU A C 1
ATOM 4616 O O . LEU A 1 623 ? 28.435 -33.163 42.874 1.00 63.28 623 LEU A O 1
ATOM 4621 N N . GLU A 1 624 ? 29.887 -34.883 42.862 1.00 72.04 624 GLU A N 1
ATOM 4622 C CA . GLU A 1 624 ? 29.150 -35.599 43.897 1.00 73.15 624 GLU A CA 1
ATOM 4623 C C . GLU A 1 624 ? 29.093 -34.792 45.189 1.00 72.42 624 GLU A C 1
ATOM 4624 O O . GLU A 1 624 ? 28.033 -34.690 45.818 1.00 71.07 624 GLU A O 1
ATOM 4630 N N . LYS A 1 625 ? 30.223 -34.208 45.597 1.00 67.38 625 LYS A N 1
ATOM 4631 C CA . LYS A 1 625 ? 30.256 -33.440 46.838 1.00 66.37 625 LYS A CA 1
ATOM 4632 C C . LYS A 1 625 ? 29.303 -32.253 46.784 1.00 65.31 625 LYS A C 1
ATOM 4633 O O . LYS A 1 625 ? 28.600 -31.967 47.760 1.00 64.17 625 LYS A O 1
ATOM 4639 N N . THR A 1 626 ? 29.262 -31.547 45.654 1.00 66.11 626 THR A N 1
ATOM 4640 C CA . THR A 1 626 ? 28.387 -30.385 45.547 1.00 66.97 626 THR A CA 1
ATOM 4641 C C . THR A 1 626 ? 26.919 -30.798 45.507 1.00 61.73 626 THR A C 1
ATOM 4642 O O . THR A 1 626 ? 26.068 -30.139 46.114 1.00 59.08 626 THR A O 1
ATOM 4646 N N . VAL A 1 627 ? 26.604 -31.889 44.805 1.00 54.65 627 VAL A N 1
ATOM 4647 C CA . VAL A 1 627 ? 25.219 -32.347 44.732 1.00 52.59 627 VAL A CA 1
ATOM 4648 C C . VAL A 1 627 ? 24.739 -32.808 46.103 1.00 52.14 627 VAL A C 1
ATOM 4649 O O . VAL A 1 627 ? 23.610 -32.510 46.511 1.00 49.94 627 VAL A O 1
ATOM 4653 N N . LYS A 1 628 ? 25.578 -33.548 46.830 1.00 56.08 628 LYS A N 1
ATOM 4654 C CA . LYS A 1 628 ? 25.190 -34.010 48.158 1.00 58.18 628 LYS A CA 1
ATOM 4655 C C . LYS A 1 628 ? 24.810 -32.842 49.058 1.00 55.63 628 LYS A C 1
ATOM 4656 O O . LYS A 1 628 ? 23.801 -32.900 49.771 1.00 51.05 628 LYS A O 1
ATOM 4662 N N . THR A 1 629 ? 25.609 -31.772 49.039 1.00 53.86 629 THR A N 1
ATOM 4663 C CA . THR A 1 629 ? 25.307 -30.618 49.877 1.00 55.10 629 THR A CA 1
ATOM 4664 C C . THR A 1 629 ? 24.133 -29.821 49.326 1.00 52.90 629 THR A C 1
ATOM 4665 O O . THR A 1 629 ? 23.352 -29.261 50.102 1.00 51.89 629 THR A O 1
ATOM 4669 N N . ALA A 1 630 ? 23.999 -29.755 48.000 1.00 53.72 630 ALA A N 1
ATOM 4670 C CA . ALA A 1 630 ? 22.883 -29.037 47.394 1.00 50.23 630 ALA A CA 1
ATOM 4671 C C . ALA A 1 630 ? 21.551 -29.646 47.813 1.00 51.17 630 ALA A C 1
ATOM 4672 O O . ALA A 1 630 ? 20.631 -28.932 48.227 1.00 48.85 630 ALA A O 1
ATOM 4674 N N . VAL A 1 631 ? 21.429 -30.971 47.709 1.00 55.33 631 VAL A N 1
ATOM 4675 C CA . VAL A 1 631 ? 20.172 -31.629 48.052 1.00 54.78 631 VAL A CA 1
ATOM 4676 C C . VAL A 1 631 ? 19.834 -31.395 49.518 1.00 55.62 631 VAL A C 1
ATOM 4677 O O . VAL A 1 631 ? 18.674 -31.155 49.871 1.00 53.02 631 VAL A O 1
ATOM 4681 N N . ARG A 1 632 ? 20.837 -31.460 50.398 1.00 52.54 632 ARG A N 1
ATOM 4682 C CA . ARG A 1 632 ? 20.583 -31.213 51.812 1.00 52.25 632 ARG A CA 1
ATOM 4683 C C . ARG A 1 632 ? 20.045 -29.805 52.030 1.00 51.85 632 ARG A C 1
ATOM 4684 O O . ARG A 1 632 ? 19.058 -29.609 52.748 1.00 50.74 632 ARG A O 1
ATOM 4692 N N . MET A 1 633 ? 20.684 -28.808 51.414 1.00 51.77 633 MET A N 1
ATOM 4693 C CA . MET A 1 633 ? 20.202 -27.436 51.536 1.00 52.81 633 MET A CA 1
ATOM 4694 C C . MET A 1 633 ? 18.765 -27.314 51.046 1.00 51.20 633 MET A C 1
ATOM 4695 O O . MET A 1 633 ? 17.948 -26.618 51.662 1.00 50.20 633 MET A O 1
ATOM 4700 N N . LEU A 1 634 ? 18.432 -27.989 49.943 1.00 49.10 634 LEU A N 1
ATOM 4701 C CA . LEU A 1 634 ? 17.068 -27.920 49.427 1.00 48.48 634 LEU A CA 1
ATOM 4702 C C . LEU A 1 634 ? 16.090 -28.614 50.365 1.00 47.89 634 LEU A C 1
ATOM 4703 O O . LEU A 1 634 ? 14.961 -28.147 50.549 1.00 46.86 634 LEU A O 1
ATOM 4708 N N . ASP A 1 635 ? 16.503 -29.727 50.975 1.00 49.34 635 ASP A N 1
ATOM 4709 C CA . ASP A 1 635 ? 15.631 -30.385 51.939 1.00 52.15 635 ASP A CA 1
ATOM 4710 C C . ASP A 1 635 ? 15.407 -29.499 53.157 1.00 53.79 635 ASP A C 1
ATOM 4711 O O . ASP A 1 635 ? 14.307 -29.476 53.722 1.00 52.95 635 ASP A O 1
ATOM 4716 N N . ASN A 1 636 ? 16.436 -28.751 53.568 1.00 51.88 636 ASN A N 1
ATOM 4717 C CA . ASN A 1 636 ? 16.275 -27.807 54.669 1.00 51.74 636 ASN A CA 1
ATOM 4718 C C . ASN A 1 636 ? 15.268 -26.719 54.319 1.00 50.27 636 ASN A C 1
ATOM 4719 O O . ASN A 1 636 ? 14.495 -26.278 55.178 1.00 49.35 636 ASN A O 1
ATOM 4724 N N . VAL A 1 637 ? 15.266 -26.270 53.061 1.00 48.26 637 VAL A N 1
ATOM 4725 C CA . VAL A 1 637 ? 14.352 -25.208 52.646 1.00 49.10 637 VAL A CA 1
ATOM 4726 C C . VAL A 1 637 ? 12.919 -25.556 53.027 1.00 47.66 637 VAL A C 1
ATOM 4727 O O . VAL A 1 637 ? 12.132 -24.683 53.410 1.00 46.62 637 VAL A O 1
ATOM 4731 N N . ILE A 1 638 ? 12.563 -26.839 52.932 1.00 51.39 638 ILE A N 1
ATOM 4732 C CA . ILE A 1 638 ? 11.193 -27.267 53.203 1.00 50.40 638 ILE A CA 1
ATOM 4733 C C . ILE A 1 638 ? 10.802 -26.940 54.637 1.00 51.45 638 ILE A C 1
ATOM 4734 O O . ILE A 1 638 ? 9.694 -26.459 54.903 1.00 51.70 638 ILE A O 1
ATOM 4739 N N . ASP A 1 639 ? 11.700 -27.208 55.586 1.00 54.53 639 ASP A N 1
ATOM 4740 C CA . ASP A 1 639 ? 11.390 -27.021 56.998 1.00 56.52 639 ASP A CA 1
ATOM 4741 C 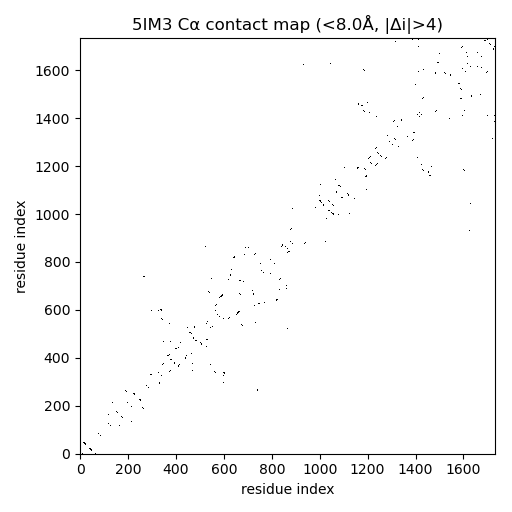C . ASP A 1 639 ? 11.440 -25.558 57.415 1.00 55.56 639 ASP A C 1
ATOM 4742 O O . ASP A 1 639 ? 10.661 -25.141 58.279 1.00 54.11 639 ASP A O 1
ATOM 4747 N N . ILE A 1 640 ? 12.343 -24.773 56.827 1.00 54.50 640 ILE A N 1
ATOM 4748 C CA . ILE A 1 640 ? 12.511 -23.386 57.247 1.00 54.41 640 ILE A CA 1
ATOM 4749 C C . ILE A 1 640 ? 11.464 -22.487 56.605 1.00 50.81 640 ILE A C 1
ATOM 4750 O O . ILE A 1 640 ? 11.078 -21.464 57.183 1.00 50.61 640 ILE A O 1
ATOM 4755 N N . ASN A 1 641 ? 10.992 -22.847 55.417 1.00 49.24 641 ASN A N 1
ATOM 4756 C CA . ASN A 1 641 ? 10.087 -21.989 54.667 1.00 49.50 641 ASN A CA 1
ATOM 4757 C C . ASN A 1 641 ? 8.855 -21.638 55.494 1.00 52.28 641 ASN A C 1
ATOM 4758 O O . ASN A 1 641 ? 8.234 -22.512 56.107 1.00 52.62 641 ASN A O 1
ATOM 4763 N N . TYR A 1 642 ? 8.514 -20.351 55.526 1.00 55.23 642 TYR A N 1
ATOM 4764 C CA . TYR A 1 642 ? 7.300 -19.893 56.188 1.00 58.00 642 TYR A CA 1
ATOM 4765 C C . TYR A 1 642 ? 6.132 -19.988 55.214 1.00 54.97 642 TYR A C 1
ATOM 4766 O O . TYR A 1 642 ? 6.200 -19.460 54.100 1.00 51.99 642 TYR A O 1
ATOM 4775 N N . TYR A 1 643 ? 5.064 -20.654 55.638 1.00 53.96 643 TYR A N 1
ATOM 4776 C CA . TYR A 1 643 ? 3.945 -20.979 54.765 1.00 53.95 643 TYR A CA 1
ATOM 4777 C C . TYR A 1 643 ? 2.754 -20.079 55.066 1.00 59.24 643 TYR A C 1
ATOM 4778 O O . TYR A 1 643 ? 2.329 -19.962 56.221 1.00 59.11 643 TYR A O 1
ATOM 4787 N N . SER A 1 644 ? 2.215 -19.457 54.016 1.00 73.15 644 SER A N 1
ATOM 4788 C CA . SER A 1 644 ? 1.050 -18.587 54.120 1.00 74.43 644 SER A CA 1
ATOM 4789 C C . SER A 1 644 ? -0.257 -19.363 54.014 1.00 72.59 644 SER A C 1
ATOM 4790 O O . SER A 1 644 ? -1.189 -19.110 54.783 1.00 73.26 644 SER A O 1
ATOM 4793 N N . VAL A 1 645 ? -0.348 -20.291 53.065 1.00 59.69 645 VAL A N 1
ATOM 4794 C CA . VAL A 1 645 ? -1.555 -21.090 52.877 1.00 5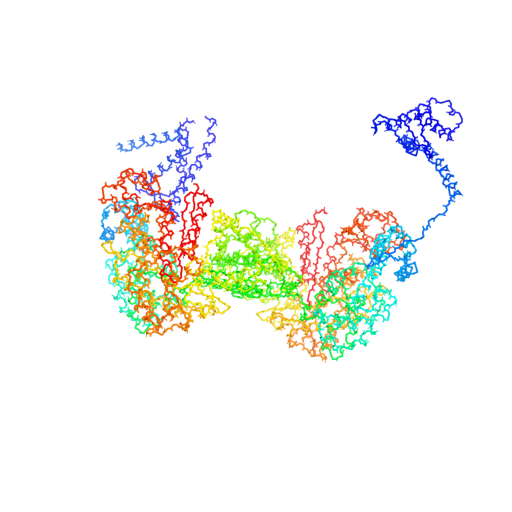6.08 645 VAL A CA 1
ATOM 4795 C C . VAL A 1 645 ? -1.288 -22.502 53.386 1.00 53.47 645 VAL A C 1
ATOM 4796 O O . VAL A 1 645 ? -0.225 -23.074 53.101 1.00 47.30 645 VAL A O 1
ATOM 4800 N N . PRO A 1 646 ? -2.226 -23.111 54.119 1.00 51.32 646 PRO A N 1
ATOM 4801 C CA . PRO A 1 646 ? -1.912 -24.383 54.788 1.00 51.03 646 PRO A CA 1
ATOM 4802 C C . PRO A 1 646 ? -1.732 -25.550 53.834 1.00 47.68 646 PRO A C 1
ATOM 4803 O O . PRO A 1 646 ? -0.977 -26.477 54.149 1.00 44.96 646 PRO A O 1
ATOM 4807 N N . GLN A 1 647 ? -2.395 -25.540 52.678 1.00 49.65 647 GLN A N 1
ATOM 4808 C CA . GLN A 1 647 ? -2.248 -26.652 51.746 1.00 51.24 647 GLN A CA 1
ATOM 4809 C C . GLN A 1 647 ? -0.902 -26.645 51.033 1.00 50.03 647 GLN A C 1
ATOM 4810 O O . GLN A 1 647 ? -0.541 -27.654 50.417 1.00 48.79 647 GLN A O 1
ATOM 4816 N N . ALA A 1 648 ? -0.150 -25.544 51.103 1.00 45.63 648 ALA A N 1
ATOM 4817 C CA . ALA A 1 648 ? 1.211 -25.542 50.581 1.00 42.52 648 ALA A CA 1
ATOM 4818 C C . ALA A 1 648 ? 2.167 -26.178 51.581 1.00 42.66 648 ALA A C 1
ATOM 4819 O O . ALA A 1 648 ? 3.044 -26.961 51.201 1.00 39.99 648 ALA A O 1
ATOM 4821 N N . GLN A 1 649 ? 1.996 -25.866 52.864 1.00 51.60 649 GLN A N 1
ATOM 4822 C CA . GLN A 1 649 ? 2.731 -26.577 53.901 1.00 55.08 649 GLN A CA 1
ATOM 4823 C C . GLN A 1 649 ? 2.409 -28.064 53.873 1.00 53.27 649 GLN A C 1
ATOM 4824 O O . GLN A 1 649 ? 3.304 -28.907 54.004 1.00 54.26 649 GLN A O 1
ATOM 4830 N N . ASN A 1 650 ? 1.132 -28.401 53.703 1.00 49.99 650 ASN A N 1
ATOM 4831 C CA . ASN A 1 650 ? 0.715 -29.799 53.719 1.00 49.85 650 ASN A CA 1
ATOM 4832 C C . ASN A 1 650 ? 1.451 -30.613 52.659 1.00 47.14 650 ASN A C 1
ATOM 4833 O O . ASN A 1 650 ? 1.951 -31.706 52.940 1.00 48.35 650 ASN A O 1
ATOM 4838 N N . SER A 1 651 ? 1.526 -30.099 51.429 1.00 44.24 651 SER A N 1
ATOM 4839 C CA . SER A 1 651 ? 2.143 -30.871 50.354 1.00 45.58 651 SER A CA 1
ATOM 4840 C C . SER A 1 651 ? 3.658 -30.933 50.512 1.00 45.65 651 SER A C 1
ATOM 4841 O O . SER A 1 651 ? 4.278 -31.960 50.213 1.00 46.37 651 SER A O 1
ATOM 4844 N N . ASN A 1 652 ? 4.275 -29.839 50.953 1.00 43.60 652 ASN A N 1
ATOM 4845 C CA . ASN A 1 652 ? 5.723 -29.842 51.122 1.00 46.74 652 ASN A CA 1
ATOM 4846 C C . ASN A 1 652 ? 6.141 -30.804 52.226 1.00 47.28 652 ASN A C 1
ATOM 4847 O O . ASN A 1 652 ? 7.087 -31.577 52.052 1.00 44.20 652 ASN A O 1
ATOM 4852 N N . PHE A 1 653 ? 5.427 -30.793 53.357 1.00 51.93 653 PHE A N 1
ATOM 4853 C CA . PHE A 1 653 ? 5.762 -31.687 54.463 1.00 53.78 653 PHE A CA 1
ATOM 4854 C C . PHE A 1 653 ? 5.452 -33.140 54.130 1.00 54.06 653 PHE A C 1
ATOM 4855 O O . PHE A 1 653 ? 6.171 -34.041 54.576 1.00 53.91 653 PHE A O 1
ATOM 4863 N N . LYS A 1 654 ? 4.392 -33.390 53.356 1.00 53.71 654 LYS A N 1
ATOM 4864 C CA . LYS A 1 654 ? 3.996 -34.762 53.050 1.00 55.08 654 LYS A CA 1
ATOM 4865 C C . LYS A 1 654 ? 4.983 -35.422 52.095 1.00 52.63 654 LYS A C 1
ATOM 4866 O O . LYS A 1 654 ? 5.395 -36.568 52.307 1.00 52.52 654 LYS A O 1
ATOM 4872 N N . HIS A 1 655 ? 5.375 -34.708 51.036 1.00 50.29 655 HIS A N 1
ATOM 4873 C CA . HIS A 1 655 ? 6.095 -35.300 49.916 1.00 50.88 655 HIS A CA 1
ATOM 4874 C C . HIS A 1 655 ? 7.525 -34.807 49.767 1.00 47.63 655 HIS A C 1
ATOM 4875 O O . HIS A 1 655 ? 8.331 -35.492 49.130 1.00 45.31 655 HIS A O 1
ATOM 4882 N N . ARG A 1 656 ? 7.849 -33.643 50.315 1.00 48.57 656 ARG A N 1
ATOM 4883 C CA . ARG A 1 656 ? 9.203 -33.101 50.298 1.00 50.52 656 ARG A CA 1
ATOM 4884 C C . ARG A 1 656 ? 9.847 -33.145 48.911 1.00 51.24 656 ARG A C 1
ATOM 4885 O O . ARG A 1 656 ? 10.940 -33.699 48.745 1.00 52.13 656 ARG A O 1
ATOM 4893 N N . PRO A 1 657 ? 9.211 -32.562 47.898 1.00 50.32 657 PRO A N 1
ATOM 4894 C CA . PRO A 1 657 ? 9.879 -32.435 46.602 1.00 45.23 657 PRO A CA 1
ATOM 4895 C C . PRO A 1 657 ? 10.866 -31.282 46.599 1.00 43.05 657 PRO A C 1
ATOM 4896 O O . PRO A 1 657 ? 10.669 -30.257 47.253 1.00 42.31 657 PRO A O 1
ATOM 4900 N N . VAL A 1 658 ? 11.951 -31.472 45.851 1.00 42.66 658 VAL A N 1
ATOM 4901 C CA . VAL A 1 658 ? 12.912 -30.416 45.580 1.00 44.19 658 VAL A CA 1
ATOM 4902 C C . VAL A 1 658 ? 13.186 -30.418 44.084 1.00 44.94 658 VAL A C 1
ATOM 4903 O O . VAL A 1 658 ? 12.801 -31.337 43.360 1.00 44.23 658 VAL A O 1
ATOM 4907 N N . GLY A 1 659 ? 13.856 -29.364 43.624 1.00 48.94 659 GLY A N 1
ATOM 4908 C CA . GLY A 1 659 ? 14.205 -29.245 42.221 1.00 48.24 659 GLY A CA 1
ATOM 4909 C C . GLY A 1 659 ? 15.619 -28.744 42.012 1.00 48.14 659 GLY A C 1
ATOM 4910 O O . GLY A 1 659 ? 15.852 -27.534 41.954 1.00 48.21 659 GLY A O 1
ATOM 4911 N N . LEU A 1 660 ? 16.570 -29.668 41.902 1.00 46.57 660 LEU A N 1
ATOM 4912 C CA . LEU A 1 660 ? 17.967 -29.328 41.656 1.00 47.90 660 LEU A CA 1
ATOM 4913 C C . LEU A 1 660 ? 18.209 -29.271 40.152 1.00 45.03 660 LEU A C 1
ATOM 4914 O O . LEU A 1 660 ? 18.035 -30.277 39.454 1.00 44.71 660 LEU A O 1
ATOM 4919 N N . GLY A 1 661 ? 18.612 -28.099 39.656 1.00 39.98 661 GLY A N 1
ATOM 4920 C CA . GLY A 1 661 ? 18.874 -27.891 38.256 1.00 39.65 661 GLY A CA 1
ATOM 4921 C C . GLY A 1 661 ? 20.344 -27.674 37.960 1.00 43.97 661 GLY A C 1
ATOM 4922 O O . GLY A 1 661 ? 21.228 -27.977 38.774 1.00 41.86 661 GLY A O 1
ATOM 4923 N N . ILE A 1 662 ? 20.612 -27.135 36.766 1.00 47.72 662 ILE A N 1
ATOM 4924 C CA . ILE A 1 662 ? 21.969 -26.858 36.313 1.00 51.63 662 ILE A CA 1
ATOM 4925 C C . ILE A 1 662 ? 22.006 -25.508 35.610 1.00 52.64 662 ILE A C 1
ATOM 4926 O O . ILE A 1 662 ? 20.990 -24.998 35.128 1.00 52.92 662 ILE A O 1
ATOM 4931 N N . MET A 1 663 ? 23.207 -24.936 35.548 1.00 49.75 663 MET A N 1
ATOM 4932 C CA . MET A 1 663 ? 23.455 -23.732 34.769 1.00 51.16 663 MET A CA 1
ATOM 4933 C C . MET A 1 663 ? 24.907 -23.734 34.316 1.00 52.49 663 MET A C 1
ATOM 4934 O O . MET A 1 663 ? 25.731 -24.519 34.794 1.00 51.28 663 MET A O 1
ATOM 4939 N N . GLY A 1 664 ? 25.211 -22.843 33.374 1.00 51.76 664 GLY A N 1
ATOM 4940 C CA . GLY A 1 664 ? 26.525 -22.816 32.767 1.00 51.05 664 GLY A CA 1
ATOM 4941 C C . GLY A 1 664 ? 26.761 -23.905 31.747 1.00 52.38 664 GLY A C 1
ATOM 4942 O O . GLY A 1 664 ? 27.917 -24.220 31.450 1.00 54.28 664 GLY A O 1
ATOM 4943 N N . PHE A 1 665 ? 25.695 -24.487 31.192 1.00 52.92 665 PHE A N 1
ATOM 4944 C CA . PHE A 1 665 ? 25.855 -25.590 30.248 1.00 54.83 665 PHE A CA 1
ATOM 4945 C C . PHE A 1 665 ? 26.575 -25.130 28.987 1.00 54.29 665 PHE A C 1
ATOM 4946 O O . PHE A 1 665 ? 27.532 -25.768 28.535 1.00 59.69 665 PHE A O 1
ATOM 4954 N N . GLN A 1 666 ? 26.123 -24.021 28.399 1.00 52.02 666 GLN A N 1
ATOM 4955 C CA . GLN A 1 666 ? 26.772 -23.510 27.197 1.00 55.04 666 GLN A CA 1
ATOM 4956 C C . GLN A 1 666 ? 28.235 -23.189 27.468 1.00 55.32 666 GLN A C 1
ATOM 4957 O O . GLN A 1 666 ? 29.111 -23.510 26.657 1.00 56.79 666 GLN A O 1
ATOM 4963 N N . ASP A 1 667 ? 28.522 -22.567 28.614 1.00 57.64 667 ASP A N 1
ATOM 4964 C CA . ASP A 1 667 ? 29.904 -22.267 28.967 1.00 55.59 667 ASP A CA 1
ATOM 4965 C C . ASP A 1 667 ? 30.704 -23.540 29.217 1.00 57.01 667 ASP A C 1
ATOM 4966 O O . ASP A 1 667 ? 31.903 -23.585 28.923 1.00 59.80 667 ASP A O 1
ATOM 4971 N N . ALA A 1 668 ? 30.064 -24.582 29.749 1.00 57.79 668 ALA A N 1
ATOM 4972 C CA . ALA A 1 668 ? 30.755 -25.856 29.910 1.00 59.35 668 ALA A CA 1
ATOM 4973 C C . ALA A 1 668 ? 31.108 -26.463 28.558 1.00 59.78 668 ALA A C 1
ATOM 4974 O O . ALA A 1 668 ? 32.152 -27.108 28.417 1.00 60.73 668 ALA A O 1
ATOM 4976 N N . LEU A 1 669 ? 30.243 -26.278 27.554 1.00 59.26 669 LEU A N 1
ATOM 4977 C CA . LEU A 1 669 ? 30.567 -26.727 26.203 1.00 59.80 669 LEU A CA 1
ATOM 4978 C C . LEU A 1 669 ? 31.794 -26.000 25.665 1.00 62.52 669 LEU A C 1
ATOM 4979 O O . LEU A 1 669 ? 32.675 -26.620 25.058 1.00 63.22 669 LEU A O 1
ATOM 4984 N N . TYR A 1 670 ? 31.866 -24.683 25.872 1.00 63.73 670 TYR A N 1
ATOM 4985 C CA . TYR A 1 670 ? 33.031 -23.924 25.429 1.00 65.23 670 TYR A CA 1
ATOM 4986 C C . TYR A 1 670 ? 34.317 -24.520 25.985 1.00 68.44 670 TYR A C 1
ATOM 4987 O O . TYR A 1 670 ? 35.300 -24.700 25.257 1.00 72.03 670 TYR A O 1
ATOM 4996 N N . LEU A 1 671 ? 34.331 -24.828 27.285 1.00 67.97 671 LEU A N 1
ATOM 4997 C CA . LEU A 1 671 ? 35.546 -25.337 27.913 1.00 69.71 671 LEU A CA 1
ATOM 4998 C C . LEU A 1 671 ? 35.984 -26.671 27.332 1.00 70.35 671 LEU A C 1
ATOM 4999 O O . LEU A 1 671 ? 37.162 -27.023 27.440 1.00 73.03 671 LEU A O 1
ATOM 5004 N N . GLN A 1 672 ? 35.067 -27.422 26.731 1.00 70.69 672 GLN A N 1
ATOM 5005 C CA . GLN A 1 672 ? 35.398 -28.657 26.040 1.00 70.92 672 GLN A CA 1
ATOM 5006 C C . GLN A 1 672 ? 35.536 -28.457 24.536 1.00 71.13 672 GLN A C 1
ATOM 5007 O O . GLN A 1 672 ? 35.851 -29.412 23.820 1.00 72.61 672 GLN A O 1
ATOM 5013 N N . HIS A 1 673 ? 35.322 -27.233 24.048 1.00 71.31 673 HIS A N 1
ATOM 5014 C CA . HIS A 1 673 ? 35.367 -26.929 22.618 1.00 72.78 673 HIS A CA 1
ATOM 5015 C C . HIS A 1 673 ? 34.374 -27.789 21.843 1.00 71.89 673 HIS A C 1
ATOM 5016 O O . HIS A 1 673 ? 34.652 -28.248 20.732 1.00 74.13 673 HIS A O 1
ATOM 5023 N N . ILE A 1 674 ? 33.207 -28.007 22.435 1.00 66.71 674 ILE A N 1
ATOM 5024 C CA . ILE A 1 674 ? 32.121 -28.749 21.801 1.00 67.02 674 ILE A CA 1
ATOM 5025 C C . ILE A 1 674 ? 31.106 -27.735 21.284 1.00 66.09 674 ILE A C 1
ATOM 5026 O O . ILE A 1 674 ? 30.575 -26.950 22.085 1.00 62.53 674 ILE A O 1
ATOM 5031 N N . PRO A 1 675 ? 30.811 -27.706 19.984 1.00 76.75 675 PRO A N 1
ATOM 5032 C CA . PRO A 1 675 ? 29.711 -26.859 19.513 1.00 75.03 675 PRO A CA 1
ATOM 5033 C C . PRO A 1 675 ? 28.376 -27.446 19.932 1.00 74.27 675 PRO A C 1
ATOM 5034 O O . PRO A 1 675 ? 28.201 -28.666 19.976 1.00 76.35 675 PRO A O 1
ATOM 5038 N N . TYR A 1 676 ? 27.429 -26.564 20.254 1.00 62.27 676 TYR A N 1
ATOM 5039 C CA . TYR A 1 676 ? 26.132 -27.045 20.709 1.00 58.44 676 TYR A CA 1
ATOM 5040 C C . TYR A 1 676 ? 25.455 -27.892 19.640 1.00 58.74 676 TYR A C 1
ATOM 5041 O O . TYR A 1 676 ? 24.742 -28.847 19.965 1.00 56.83 676 TYR A O 1
ATOM 5050 N N . GLY A 1 677 ? 25.683 -27.580 18.367 1.00 63.11 677 GLY A N 1
ATOM 5051 C CA . GLY A 1 677 ? 25.101 -28.352 17.288 1.00 64.44 677 GLY A CA 1
ATOM 5052 C C . GLY A 1 677 ? 25.977 -29.503 16.834 1.00 67.26 677 GLY A C 1
ATOM 5053 O O . GLY A 1 677 ? 26.521 -29.477 15.726 1.00 66.80 677 GLY A O 1
ATOM 5054 N N . SER A 1 678 ? 26.110 -30.526 17.676 1.00 71.59 678 SER A N 1
ATOM 5055 C CA . SER A 1 678 ? 26.974 -31.656 17.364 1.00 74.27 678 SER A CA 1
ATOM 5056 C C . SER A 1 678 ? 26.552 -32.852 18.200 1.00 74.30 678 SER A C 1
ATOM 5057 O O . SER A 1 678 ? 25.903 -32.710 19.241 1.00 73.38 678 SER A O 1
ATOM 5060 N N . ASP A 1 679 ? 26.931 -34.041 17.725 1.00 76.28 679 ASP A N 1
ATOM 5061 C CA . ASP A 1 679 ? 26.697 -35.253 18.499 1.00 77.56 679 ASP A CA 1
ATOM 5062 C C . ASP A 1 679 ? 27.464 -35.225 19.814 1.00 74.70 679 ASP A C 1
ATOM 5063 O O . ASP A 1 679 ? 27.046 -35.858 20.791 1.00 72.48 679 ASP A O 1
ATOM 5068 N N . ALA A 1 680 ? 28.577 -34.488 19.863 1.00 67.94 680 ALA A N 1
ATOM 5069 C CA . ALA A 1 680 ? 29.386 -34.438 21.075 1.00 69.17 680 ALA A CA 1
ATOM 5070 C C . ALA A 1 680 ? 28.705 -33.638 22.179 1.00 67.24 680 ALA A C 1
ATOM 5071 O O . ALA A 1 680 ? 28.887 -33.945 23.362 1.00 69.22 680 ALA A O 1
ATOM 5073 N N . ALA A 1 681 ? 27.927 -32.612 21.823 1.00 64.75 681 ALA A N 1
ATOM 5074 C CA . ALA A 1 681 ? 27.174 -31.873 22.833 1.00 61.22 681 ALA A CA 1
ATOM 5075 C C . ALA A 1 681 ? 25.989 -32.686 23.334 1.00 62.50 681 ALA A C 1
ATOM 5076 O O . ALA A 1 681 ? 25.679 -32.679 24.533 1.00 61.10 681 ALA A O 1
ATOM 5078 N N . ILE A 1 682 ? 25.305 -33.381 22.426 1.00 68.93 682 ILE A N 1
ATOM 5079 C CA . ILE A 1 682 ? 24.210 -34.258 22.823 1.00 68.29 682 ILE A CA 1
ATOM 5080 C C . ILE A 1 682 ? 24.719 -35.342 23.764 1.00 68.47 682 ILE A C 1
ATOM 5081 O O . ILE A 1 682 ? 24.037 -35.726 24.723 1.00 69.10 682 ILE A O 1
ATOM 5086 N N . ALA A 1 683 ? 25.926 -35.849 23.507 1.00 63.92 683 ALA A N 1
ATOM 5087 C CA . ALA A 1 683 ? 26.511 -36.863 24.377 1.00 62.83 683 ALA A CA 1
ATOM 5088 C C . ALA A 1 683 ? 26.833 -36.290 25.752 1.00 61.50 683 ALA A C 1
ATOM 5089 O O . ALA A 1 683 ? 26.552 -36.918 26.780 1.00 59.17 683 ALA A O 1
ATOM 5091 N N . PHE A 1 684 ? 27.433 -35.097 25.793 1.00 63.40 684 PHE A N 1
ATOM 5092 C CA . PHE A 1 684 ? 27.750 -34.478 27.076 1.00 62.40 684 PHE A CA 1
ATOM 5093 C C . PHE A 1 684 ? 26.485 -34.160 27.867 1.00 61.25 684 PHE A C 1
ATOM 5094 O O . PHE A 1 684 ? 26.463 -34.294 29.096 1.00 60.97 684 PHE A O 1
ATOM 5102 N N . ALA A 1 685 ? 25.422 -33.728 27.181 1.00 52.42 685 ALA A N 1
ATOM 5103 C CA . ALA A 1 685 ? 24.167 -33.435 27.870 1.00 52.30 685 ALA A CA 1
ATOM 5104 C C . ALA A 1 685 ? 23.575 -34.694 28.488 1.00 53.96 685 ALA A C 1
ATOM 5105 O O . ALA A 1 685 ? 23.019 -34.655 29.592 1.00 51.92 685 ALA A O 1
ATOM 5107 N N . ASP A 1 686 ? 23.683 -35.821 27.783 1.00 66.71 686 ASP A N 1
ATOM 5108 C CA . ASP A 1 686 ? 23.176 -37.087 28.302 1.00 69.03 686 ASP A CA 1
ATOM 5109 C C . ASP A 1 686 ? 23.956 -37.525 29.535 1.00 68.66 686 ASP A C 1
ATOM 5110 O O . ASP A 1 686 ? 23.372 -37.790 30.592 1.00 66.85 686 ASP A O 1
ATOM 5115 N N . GLN A 1 687 ? 25.285 -37.597 29.416 1.00 66.00 687 GLN A N 1
ATOM 5116 C CA . GLN A 1 687 ? 26.102 -38.186 30.471 1.00 65.75 687 GLN A CA 1
ATOM 5117 C C . GLN A 1 687 ? 26.225 -37.271 31.683 1.00 65.78 687 GLN A C 1
ATOM 5118 O O . GLN A 1 687 ? 26.297 -37.759 32.816 1.00 67.54 687 GLN A O 1
ATOM 5124 N N . SER A 1 688 ? 26.264 -35.954 31.476 1.00 63.72 688 SER A N 1
ATOM 5125 C CA . SER A 1 688 ? 26.353 -35.047 32.616 1.00 62.76 688 SER A CA 1
ATOM 5126 C C . SER A 1 688 ? 25.087 -35.109 33.461 1.00 62.38 688 SER A C 1
ATOM 5127 O O . SER A 1 688 ? 25.154 -35.048 34.695 1.00 61.92 688 SER A O 1
ATOM 5130 N N . MET A 1 689 ? 23.923 -35.240 32.820 1.00 62.14 689 MET A N 1
ATOM 5131 C CA . MET A 1 689 ? 22.687 -35.388 33.580 1.00 62.08 689 MET A CA 1
ATOM 5132 C C . MET A 1 689 ? 22.631 -36.736 34.284 1.00 60.62 689 MET A C 1
ATOM 5133 O O . MET A 1 689 ? 22.152 -36.828 35.420 1.00 59.77 689 MET A O 1
ATOM 5138 N N . GLU A 1 690 ? 23.107 -37.794 33.624 1.00 57.81 690 GLU A N 1
ATOM 5139 C CA . GLU A 1 690 ? 23.144 -39.106 34.259 1.00 58.34 690 GLU A CA 1
ATOM 5140 C C . GLU A 1 690 ? 24.019 -39.085 35.506 1.00 57.87 690 GLU A C 1
ATOM 5141 O O . GLU A 1 690 ? 23.699 -39.733 36.509 1.00 55.52 690 GLU A O 1
ATOM 5147 N N . ALA A 1 691 ? 25.131 -38.347 35.462 1.00 58.92 691 ALA A N 1
ATOM 5148 C CA . ALA A 1 691 ? 26.014 -38.265 36.620 1.00 59.61 691 ALA A CA 1
ATOM 5149 C C . ALA A 1 691 ? 25.357 -37.487 37.755 1.00 57.94 691 ALA A C 1
ATOM 5150 O O . ALA A 1 691 ? 25.297 -37.962 38.895 1.00 56.92 691 ALA A O 1
ATOM 5152 N N . ILE A 1 692 ? 24.860 -36.282 37.462 1.00 56.72 692 ILE A N 1
ATOM 5153 C CA . ILE A 1 692 ? 24.163 -35.499 38.479 1.00 58.27 692 ILE A CA 1
ATOM 5154 C C . ILE A 1 692 ? 22.992 -36.292 39.045 1.00 58.63 692 ILE A C 1
ATOM 5155 O O . ILE A 1 692 ? 22.758 -36.303 40.259 1.00 57.34 692 ILE A O 1
ATOM 5160 N N . SER A 1 693 ? 22.247 -36.976 38.175 1.00 63.23 693 SER A N 1
ATOM 5161 C CA . SER A 1 693 ? 21.078 -37.729 38.622 1.00 68.65 693 SER A CA 1
ATOM 5162 C C . SER A 1 693 ? 21.466 -38.807 39.623 1.00 66.29 693 SER A C 1
ATOM 5163 O O . SER A 1 693 ? 20.824 -38.963 40.669 1.00 64.96 693 SER A O 1
ATOM 5166 N N . TYR A 1 694 ? 22.508 -39.578 39.305 1.00 65.56 694 TYR A N 1
ATOM 5167 C CA . TYR A 1 694 ? 22.979 -40.612 40.218 1.00 65.55 694 TYR A CA 1
ATOM 5168 C C . TYR A 1 694 ? 23.302 -40.021 41.585 1.00 63.90 694 TYR A C 1
ATOM 5169 O O . TYR A 1 694 ? 22.848 -40.524 42.618 1.00 63.80 694 TYR A O 1
ATOM 5178 N N . TYR A 1 695 ? 24.078 -38.935 41.603 1.00 61.35 695 TYR A N 1
ATOM 5179 C CA . TYR A 1 695 ? 24.479 -38.323 42.865 1.00 60.36 695 TYR A CA 1
ATOM 5180 C C . TYR A 1 695 ? 23.289 -37.714 43.595 1.00 58.46 695 TYR A C 1
ATOM 5181 O O . TYR A 1 695 ? 23.170 -37.847 44.818 1.00 58.65 695 TYR A O 1
ATOM 5190 N N . ALA A 1 696 ? 22.398 -37.042 42.867 1.00 54.63 696 ALA A N 1
ATOM 5191 C CA . ALA A 1 696 ? 21.226 -36.455 43.505 1.00 57.47 696 ALA A CA 1
ATOM 5192 C C . ALA A 1 696 ? 20.360 -37.535 44.141 1.00 55.91 696 ALA A C 1
ATOM 5193 O O . ALA A 1 696 ? 19.947 -37.418 45.301 1.00 55.11 696 ALA A O 1
ATOM 5195 N N . ILE A 1 697 ? 20.088 -38.609 43.399 1.00 51.12 697 ILE A N 1
ATOM 5196 C CA . ILE A 1 697 ? 19.309 -39.708 43.957 1.00 52.71 697 ILE A CA 1
ATOM 5197 C C . ILE A 1 697 ? 20.048 -40.331 45.134 1.00 54.49 697 ILE A C 1
ATOM 5198 O O . ILE A 1 697 ? 19.450 -40.627 46.175 1.00 53.04 697 ILE A O 1
ATOM 5203 N N . GLN A 1 698 ? 21.362 -40.531 44.993 1.00 57.64 698 GLN A N 1
ATOM 5204 C CA . GLN A 1 698 ? 22.143 -41.095 46.089 1.00 59.61 698 GLN A CA 1
ATOM 5205 C C . GLN A 1 698 ? 22.109 -40.190 47.315 1.00 59.73 698 GLN A C 1
ATOM 5206 O O . GLN A 1 698 ? 22.042 -40.674 48.452 1.00 58.36 698 GLN A O 1
ATOM 5212 N N . ALA A 1 699 ? 22.156 -38.871 47.104 1.00 63.04 699 ALA A N 1
ATOM 5213 C CA . ALA A 1 699 ? 22.095 -37.936 48.224 1.00 62.72 699 ALA A CA 1
ATOM 5214 C C . ALA A 1 699 ? 20.758 -38.029 48.947 1.00 62.97 699 ALA A C 1
ATOM 5215 O O . ALA A 1 699 ? 20.702 -37.948 50.180 1.00 64.95 699 ALA A O 1
ATOM 5217 N N . SER A 1 700 ? 19.666 -38.192 48.199 1.00 56.34 700 SER A N 1
ATOM 5218 C CA . SER A 1 700 ? 18.360 -38.312 48.833 1.00 56.11 700 SER A CA 1
ATOM 5219 C C . SER A 1 700 ? 18.284 -39.556 49.710 1.00 56.27 700 SER A C 1
ATOM 5220 O O . SER A 1 700 ? 17.608 -39.544 50.744 1.00 55.70 700 SER A O 1
ATOM 5223 N N . CYS A 1 701 ? 18.973 -40.633 49.319 1.00 57.74 701 CYS A N 1
ATOM 5224 C CA . CYS A 1 701 ? 19.030 -41.823 50.163 1.00 61.39 701 CYS A CA 1
ATOM 5225 C C . CYS A 1 701 ? 19.767 -41.540 51.467 1.00 62.90 701 CYS A C 1
ATOM 5226 O O . CYS A 1 701 ? 19.413 -42.085 52.519 1.00 64.98 701 CYS A O 1
ATOM 5229 N N . ASP A 1 702 ? 20.805 -40.701 51.417 1.00 64.79 702 ASP A N 1
ATOM 5230 C CA . ASP A 1 702 ? 21.560 -40.390 52.627 1.00 64.69 702 ASP A CA 1
ATOM 5231 C C . ASP A 1 702 ? 20.716 -39.592 53.614 1.00 63.71 702 ASP A C 1
ATOM 5232 O O . ASP A 1 702 ? 20.782 -39.826 54.826 1.00 65.32 702 ASP A O 1
ATOM 5237 N N . LEU A 1 703 ? 19.919 -38.644 53.115 1.00 62.00 703 LEU A N 1
ATOM 5238 C CA . LEU A 1 703 ? 19.022 -37.898 53.993 1.00 62.19 703 LEU A CA 1
ATOM 5239 C C . LEU A 1 703 ? 17.946 -38.804 54.581 1.00 61.35 703 LEU A C 1
ATOM 5240 O O . LEU A 1 703 ? 17.543 -38.626 55.737 1.00 63.00 703 LEU A O 1
ATOM 5245 N N . ALA A 1 704 ? 17.475 -39.784 53.807 1.00 58.54 704 ALA A N 1
ATOM 5246 C CA . ALA A 1 704 ? 16.490 -40.725 54.331 1.00 60.55 704 ALA A CA 1
ATOM 5247 C C . ALA A 1 704 ? 17.061 -41.529 55.491 1.00 64.59 704 ALA A C 1
ATOM 5248 O O . ALA A 1 704 ? 16.349 -41.835 56.455 1.00 65.01 704 ALA A O 1
ATOM 5250 N N . ASP A 1 705 ? 18.346 -41.885 55.413 1.00 67.59 705 ASP A N 1
ATOM 5251 C CA . ASP A 1 705 ? 18.975 -42.612 56.510 1.00 69.84 705 ASP A CA 1
ATOM 5252 C C . ASP A 1 705 ? 19.080 -41.751 57.761 1.00 69.86 705 ASP A C 1
ATOM 5253 O O . ASP A 1 705 ? 19.009 -42.273 58.879 1.00 70.92 705 ASP A O 1
ATOM 5258 N N . GLU A 1 706 ? 19.238 -40.438 57.594 1.00 69.51 706 GLU A N 1
ATOM 5259 C CA . GLU A 1 706 ? 19.448 -39.526 58.712 1.00 68.62 706 GLU A CA 1
ATOM 5260 C C . GLU A 1 706 ? 18.150 -38.909 59.218 1.00 64.55 706 GLU A C 1
ATOM 5261 O O . GLU A 1 706 ? 18.000 -38.687 60.423 1.00 65.80 706 GLU A O 1
ATOM 5267 N N . ARG A 1 707 ? 17.208 -38.621 58.321 1.00 64.02 707 ARG A N 1
ATOM 5268 C CA . ARG A 1 707 ? 15.977 -37.936 58.682 1.00 61.83 707 ARG A CA 1
ATOM 5269 C C . ARG A 1 707 ? 14.732 -38.787 58.496 1.00 61.85 707 ARG A C 1
ATOM 5270 O O . ARG A 1 707 ? 13.662 -38.398 58.977 1.00 61.23 707 ARG A O 1
ATOM 5278 N N . GLY A 1 708 ? 14.840 -39.926 57.830 1.00 63.17 708 GLY A N 1
ATOM 5279 C CA . GLY A 1 708 ? 13.674 -40.726 57.493 1.00 63.45 708 GLY A CA 1
ATOM 5280 C C . GLY A 1 708 ? 13.101 -40.354 56.141 1.00 61.94 708 GLY A C 1
ATOM 5281 O O . GLY A 1 708 ? 13.168 -39.210 55.692 1.00 61.41 708 GLY A O 1
ATOM 5282 N N . ALA A 1 709 ? 12.533 -41.353 55.472 1.00 60.10 709 ALA A N 1
ATOM 5283 C CA . ALA A 1 709 ? 11.898 -41.119 54.187 1.00 60.53 709 ALA A CA 1
ATOM 5284 C C . ALA A 1 709 ? 10.650 -40.256 54.365 1.00 59.67 709 ALA A C 1
ATOM 5285 O O . ALA A 1 709 ? 10.066 -40.177 55.450 1.00 59.55 709 ALA A O 1
ATOM 5287 N N . TYR A 1 710 ? 10.246 -39.594 53.283 1.00 56.79 710 TYR A N 1
ATOM 5288 C CA . TYR A 1 710 ? 9.050 -38.768 53.344 1.00 57.40 710 TYR A CA 1
ATOM 5289 C C . TYR A 1 710 ? 7.816 -39.642 53.559 1.00 59.62 710 TYR A C 1
ATOM 5290 O O . TYR A 1 710 ? 7.815 -40.842 53.272 1.00 60.59 710 TYR A O 1
ATOM 5299 N N . GLN A 1 711 ? 6.760 -39.018 54.091 1.00 70.65 711 GLN A N 1
ATOM 5300 C CA . GLN A 1 711 ? 5.582 -39.762 54.535 1.00 71.87 711 GLN A CA 1
ATOM 5301 C C . GLN A 1 711 ? 5.103 -40.748 53.478 1.00 68.02 711 GLN A C 1
ATOM 5302 O O . GLN A 1 711 ? 4.882 -41.930 53.764 1.00 70.34 711 GLN A O 1
ATOM 5308 N N . THR A 1 712 ? 4.930 -40.279 52.248 1.00 55.71 712 THR A N 1
ATOM 5309 C CA . THR A 1 712 ? 4.278 -41.065 51.213 1.00 55.18 712 THR A CA 1
ATOM 5310 C C . THR A 1 712 ? 5.263 -41.844 50.355 1.00 54.61 712 THR A C 1
ATOM 5311 O O . THR A 1 712 ? 4.924 -42.210 49.223 1.00 54.92 712 THR A O 1
ATOM 5315 N N . PHE A 1 713 ? 6.468 -42.113 50.867 1.00 56.66 713 PHE A N 1
ATOM 5316 C CA . PHE A 1 713 ? 7.441 -42.879 50.093 1.00 56.53 713 PHE A CA 1
ATOM 5317 C C . PHE A 1 713 ? 6.886 -44.241 49.703 1.00 58.72 713 PHE A C 1
ATOM 5318 O O . PHE A 1 713 ? 7.100 -44.707 48.577 1.00 57.28 713 PHE A O 1
ATOM 5326 N N . GLN A 1 714 ? 6.180 -44.899 50.623 1.00 58.66 714 GLN A N 1
ATOM 5327 C CA . GLN A 1 714 ? 5.650 -46.229 50.358 1.00 59.95 714 GLN A CA 1
ATOM 5328 C C . GLN A 1 714 ? 4.638 -46.175 49.217 1.00 58.85 714 GLN A C 1
ATOM 5329 O O . GLN A 1 714 ? 3.600 -45.512 49.323 1.00 56.23 714 GLN A O 1
ATOM 5335 N N . GLY A 1 715 ? 4.952 -46.867 48.121 1.00 51.48 715 GLY A N 1
ATOM 5336 C CA . GLY A 1 715 ? 4.116 -46.909 46.941 1.00 50.93 715 GLY A CA 1
ATOM 5337 C C . GLY A 1 715 ? 4.649 -46.104 45.775 1.00 49.91 715 GLY A C 1
ATOM 5338 O O . GLY A 1 715 ? 4.227 -46.334 44.633 1.00 49.17 715 GLY A O 1
ATOM 5339 N N . SER A 1 716 ? 5.558 -45.166 46.028 1.00 56.54 716 SER A N 1
ATOM 5340 C CA . SER A 1 716 ? 6.136 -44.362 44.962 1.00 56.58 716 SER A CA 1
ATOM 5341 C C . SER A 1 716 ? 6.917 -45.241 43.990 1.00 57.32 716 SER A C 1
ATOM 5342 O O . SER A 1 716 ? 7.246 -46.395 44.279 1.00 60.99 716 SER A O 1
ATOM 5345 N N . LEU A 1 717 ? 7.217 -44.678 42.817 1.00 56.54 717 LEU A N 1
ATOM 5346 C CA . LEU A 1 717 ? 8.085 -45.378 41.876 1.00 59.72 717 LEU A CA 1
ATOM 5347 C C . LEU A 1 717 ? 9.410 -45.739 42.529 1.00 60.64 717 LEU A C 1
ATOM 5348 O O . LEU A 1 717 ? 9.975 -46.805 42.259 1.00 62.42 717 LEU A O 1
ATOM 5353 N N . TRP A 1 718 ? 9.915 -44.869 43.405 1.00 59.84 718 TRP A N 1
ATOM 5354 C CA . TRP A 1 718 ? 11.156 -45.173 44.108 1.00 61.21 718 TRP A CA 1
ATOM 5355 C C . TRP A 1 718 ? 11.025 -46.463 44.908 1.00 62.85 718 TRP A C 1
ATOM 5356 O O . TRP A 1 718 ? 11.966 -47.263 44.967 1.00 64.94 718 TRP A O 1
ATOM 5367 N N . SER A 1 719 ? 9.866 -46.678 45.536 1.00 59.95 719 SER A N 1
ATOM 5368 C CA . SER A 1 719 ? 9.634 -47.919 46.271 1.00 61.75 719 SER A CA 1
ATOM 5369 C C . SER A 1 719 ? 9.659 -49.124 45.345 1.00 61.75 719 SER A C 1
ATOM 5370 O O . SER A 1 719 ? 10.056 -50.218 45.759 1.00 63.29 719 SER A O 1
ATOM 5373 N N . GLN A 1 720 ? 9.230 -48.947 44.101 1.00 67.23 720 GLN A N 1
ATOM 5374 C CA . GLN A 1 720 ? 9.162 -50.030 43.133 1.00 69.26 720 GLN A CA 1
ATOM 5375 C C . GLN A 1 720 ? 10.461 -50.219 42.367 1.00 68.19 720 GLN A C 1
ATOM 5376 O O . GLN A 1 720 ? 10.514 -51.057 41.463 1.00 69.94 720 GLN A O 1
ATOM 5382 N N . GLY A 1 721 ? 11.502 -49.461 42.698 1.00 65.86 721 GLY A N 1
ATOM 5383 C CA . GLY A 1 721 ? 12.747 -49.554 41.963 1.00 67.07 721 GLY A CA 1
ATOM 5384 C C . GLY A 1 721 ? 12.650 -49.060 40.538 1.00 64.95 721 GLY A C 1
ATOM 5385 O O . GLY A 1 721 ? 13.412 -49.514 39.679 1.00 65.72 721 GLY A O 1
ATOM 5386 N N . ILE A 1 722 ? 11.727 -48.145 40.260 1.00 64.81 722 ILE A N 1
ATOM 5387 C CA . ILE A 1 722 ? 11.548 -47.579 38.929 1.00 64.62 722 ILE A CA 1
ATOM 5388 C C . ILE A 1 722 ? 12.145 -46.178 38.967 1.00 63.60 722 ILE A C 1
ATOM 5389 O O . ILE A 1 722 ? 11.514 -45.231 39.445 1.00 60.55 722 ILE A O 1
ATOM 5394 N N . LEU A 1 723 ? 13.373 -46.051 38.469 1.00 65.70 723 LEU A N 1
ATOM 5395 C CA . LEU A 1 723 ? 14.084 -44.783 38.415 1.00 64.85 723 LEU A CA 1
ATOM 5396 C C . LEU A 1 723 ? 13.684 -44.042 37.147 1.00 64.07 723 LEU A C 1
ATOM 5397 O O . LEU A 1 723 ? 12.931 -44.585 36.329 1.00 65.58 723 LEU A O 1
ATOM 5402 N N . PRO A 1 724 ? 14.142 -42.800 36.949 1.00 59.40 724 PRO A N 1
ATOM 5403 C CA . PRO A 1 724 ? 13.785 -42.093 35.706 1.00 58.23 724 PRO A CA 1
ATOM 5404 C C . PRO A 1 724 ? 14.150 -42.858 34.447 1.00 59.69 724 PRO A C 1
ATOM 5405 O O . PRO A 1 724 ? 13.364 -42.876 33.492 1.00 59.78 724 PRO A O 1
ATOM 5409 N N . ILE A 1 725 ? 15.322 -43.497 34.413 1.00 61.70 725 ILE A N 1
ATOM 5410 C CA . ILE A 1 725 ? 15.707 -44.252 33.224 1.00 63.93 725 ILE A CA 1
ATOM 5411 C C . ILE A 1 725 ? 14.705 -45.363 32.951 1.00 64.88 725 ILE A C 1
ATOM 5412 O O . ILE A 1 725 ? 14.435 -45.697 31.790 1.00 65.53 725 ILE A O 1
ATOM 5417 N N . ASP A 1 726 ? 14.138 -45.953 34.005 1.00 64.80 726 ASP A N 1
ATOM 5418 C CA . ASP A 1 726 ? 13.096 -46.959 33.838 1.00 65.55 726 ASP A CA 1
ATOM 5419 C C . ASP A 1 726 ? 11.757 -46.334 33.463 1.00 63.72 726 ASP A C 1
ATOM 5420 O O . ASP A 1 726 ? 10.972 -46.956 32.740 1.00 63.60 726 ASP A O 1
ATOM 5425 N N . SER A 1 727 ? 11.480 -45.117 33.939 1.00 67.21 727 SER A N 1
ATOM 5426 C CA . SER A 1 727 ? 10.267 -44.415 33.527 1.00 67.52 727 SER A CA 1
ATOM 5427 C C . SER A 1 727 ? 10.217 -44.241 32.014 1.00 68.04 727 SER A C 1
ATOM 5428 O O . SER A 1 727 ? 9.152 -44.377 31.401 1.00 67.89 727 SER A O 1
ATOM 5431 N N . GLU A 1 728 ? 11.359 -43.928 31.393 1.00 69.72 728 GLU A N 1
ATOM 5432 C CA . GLU A 1 728 ? 11.403 -43.792 29.939 1.00 70.09 728 GLU A CA 1
ATOM 5433 C C . GLU A 1 728 ? 1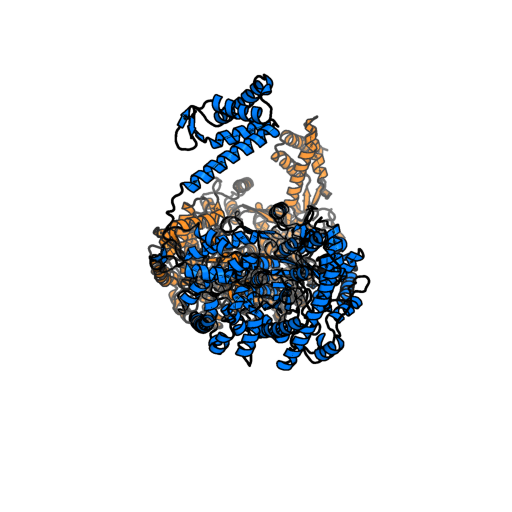0.986 -45.085 29.254 1.00 71.95 728 GLU A C 1
ATOM 5434 O O . GLU A 1 728 ? 10.235 -45.062 28.273 1.00 72.29 728 GLU A O 1
ATOM 5440 N N . LYS A 1 729 ? 11.470 -46.224 29.753 1.00 75.30 729 LYS A N 1
ATOM 5441 C CA . LYS A 1 729 ? 11.159 -47.503 29.124 1.00 77.10 729 LYS A CA 1
ATOM 5442 C C . LYS A 1 729 ? 9.663 -47.787 29.166 1.00 77.58 729 LYS A C 1
ATOM 5443 O O . LYS A 1 729 ? 9.061 -48.156 28.151 1.00 76.49 729 LYS A O 1
ATOM 5449 N N . LYS A 1 730 ? 9.042 -47.618 30.337 1.00 83.94 730 LYS A N 1
ATOM 5450 C CA . LYS A 1 730 ? 7.606 -47.854 30.445 1.00 84.58 730 LYS A CA 1
ATOM 5451 C C . LYS A 1 730 ? 6.815 -46.867 29.599 1.00 81.46 730 LYS A C 1
ATOM 5452 O O . LYS A 1 730 ? 5.773 -47.226 29.041 1.00 83.63 730 LYS A O 1
ATOM 5458 N N . LEU A 1 731 ? 7.293 -45.625 29.486 1.00 69.83 731 LEU A N 1
ATOM 5459 C CA . LEU A 1 731 ? 6.614 -44.650 28.639 1.00 65.74 731 LEU A CA 1
ATOM 5460 C C . LEU A 1 731 ? 6.568 -45.125 27.192 1.00 66.04 731 LEU A C 1
ATOM 5461 O O . LEU A 1 731 ? 5.544 -44.975 26.513 1.00 65.59 731 LEU A O 1
ATOM 5466 N N . ILE A 1 732 ? 7.665 -45.708 26.706 1.00 62.59 732 ILE A N 1
ATOM 5467 C CA . ILE A 1 732 ? 7.690 -46.230 25.343 1.00 63.91 732 ILE A CA 1
ATOM 5468 C C . ILE A 1 732 ? 6.718 -47.394 25.203 1.00 68.43 732 ILE A C 1
ATOM 5469 O O . ILE A 1 732 ? 6.045 -47.538 24.175 1.00 68.17 732 ILE A O 1
ATOM 5474 N N . GLU A 1 733 ? 6.629 -48.247 26.226 1.00 85.65 733 GLU A N 1
ATOM 5475 C CA . GLU A 1 733 ? 5.674 -49.351 26.187 1.00 90.86 733 GLU A CA 1
ATOM 5476 C C . GLU A 1 733 ? 4.247 -48.830 26.114 1.00 89.05 733 GLU A C 1
ATOM 5477 O O . GLU A 1 733 ? 3.445 -49.288 25.291 1.00 90.51 733 GLU A O 1
ATOM 5483 N N . GLU A 1 734 ? 3.912 -47.867 26.973 1.00 79.08 734 GLU A N 1
ATOM 5484 C CA . GLU A 1 734 ? 2.544 -47.369 27.046 1.00 77.96 734 GLU A CA 1
ATOM 5485 C C . GLU A 1 734 ? 2.130 -46.702 25.739 1.00 73.73 734 GLU A C 1
ATOM 5486 O O . GLU A 1 734 ? 1.153 -47.109 25.100 1.00 74.08 734 GLU A O 1
ATOM 5492 N N . ARG A 1 735 ? 2.866 -45.668 25.325 1.00 69.68 735 ARG A N 1
ATOM 5493 C CA . ARG A 1 735 ? 2.479 -44.922 24.131 1.00 66.54 735 ARG A CA 1
ATOM 5494 C C . ARG A 1 735 ? 2.646 -45.763 22.871 1.00 65.51 735 ARG A C 1
ATOM 5495 O O . ARG A 1 735 ? 1.812 -45.697 21.962 1.00 65.51 735 ARG A O 1
ATOM 5503 N N . GLY A 1 736 ? 3.712 -46.541 22.794 1.00 61.70 736 GLY A N 1
ATOM 5504 C CA . GLY A 1 736 ? 3.990 -47.354 21.622 1.00 64.40 736 GLY A CA 1
ATOM 5505 C C . GLY A 1 736 ? 5.136 -46.766 20.817 1.00 64.83 736 GLY A C 1
ATOM 5506 O O . GLY A 1 736 ? 5.241 -45.545 20.643 1.00 61.97 736 GLY A O 1
ATOM 5507 N N . ALA A 1 737 ? 6.005 -47.645 20.311 1.00 71.27 737 ALA A N 1
ATOM 5508 C CA . ALA A 1 737 ? 7.176 -47.194 19.569 1.00 71.91 737 ALA A CA 1
ATOM 5509 C C . ALA A 1 737 ? 6.800 -46.433 18.305 1.00 71.90 737 ALA A C 1
ATOM 5510 O O . ALA A 1 737 ? 7.633 -45.692 17.771 1.00 72.06 737 ALA A O 1
ATOM 5512 N N . LYS A 1 738 ? 5.569 -46.596 17.816 1.00 73.73 738 LYS A N 1
ATOM 5513 C CA . LYS A 1 738 ? 5.134 -45.874 16.626 1.00 73.57 738 LYS A CA 1
ATOM 5514 C C . LYS A 1 738 ? 5.083 -44.370 16.856 1.00 70.71 738 LYS A C 1
ATOM 5515 O O . LYS A 1 738 ? 5.138 -43.605 15.887 1.00 70.41 738 LYS A O 1
ATOM 5521 N N . TYR A 1 739 ? 4.993 -43.929 18.112 1.00 67.86 739 TYR A N 1
ATOM 5522 C CA . TYR A 1 739 ? 4.822 -42.518 18.428 1.00 64.83 739 TYR A CA 1
ATOM 5523 C C . TYR A 1 739 ? 5.907 -41.943 19.329 1.00 64.99 739 TYR A C 1
ATOM 5524 O O . TYR A 1 739 ? 5.840 -40.754 19.660 1.00 63.51 739 TYR A O 1
ATOM 5533 N N . ILE A 1 740 ? 6.893 -42.733 19.746 1.00 65.56 740 ILE A N 1
ATOM 5534 C CA . ILE A 1 740 ? 7.957 -42.221 20.605 1.00 65.04 740 ILE A CA 1
ATOM 5535 C C . ILE A 1 740 ? 9.226 -43.017 20.346 1.00 67.41 740 ILE A C 1
ATOM 5536 O O . ILE A 1 740 ? 9.192 -44.241 20.191 1.00 68.26 740 ILE A O 1
ATOM 5541 N N . GLU A 1 741 ? 10.349 -42.307 20.306 1.00 72.15 741 GLU A N 1
ATOM 5542 C CA . GLU A 1 741 ? 11.659 -42.931 20.163 1.00 75.33 741 GLU A CA 1
ATOM 5543 C C . GLU A 1 741 ? 12.664 -42.074 20.912 1.00 72.87 741 GLU A C 1
ATOM 5544 O O . GLU A 1 741 ? 12.805 -40.885 20.615 1.00 71.89 741 GLU A O 1
ATOM 5550 N N . VAL A 1 742 ? 13.349 -42.671 21.881 1.00 66.08 742 VAL A N 1
ATOM 5551 C CA . VAL A 1 742 ? 14.315 -41.959 22.706 1.00 64.87 742 VAL A CA 1
ATOM 5552 C C . VAL A 1 742 ? 15.495 -42.882 22.972 1.00 66.77 742 VAL A C 1
ATOM 5553 O O . VAL A 1 742 ? 15.329 -44.098 23.112 1.00 67.69 742 VAL A O 1
ATOM 5557 N N . ASP A 1 743 ? 16.690 -42.301 23.016 1.00 73.10 743 ASP A N 1
ATOM 5558 C CA . ASP A 1 743 ? 17.889 -43.066 23.330 1.00 75.64 743 ASP A CA 1
ATOM 5559 C C . ASP A 1 743 ? 17.812 -43.607 24.752 1.00 74.11 743 ASP A C 1
ATOM 5560 O O . ASP A 1 743 ? 17.363 -42.920 25.672 1.00 71.91 743 ASP A O 1
ATOM 5565 N N . LEU A 1 744 ? 18.257 -44.851 24.932 1.00 73.69 744 LEU A N 1
ATOM 5566 C CA . LEU A 1 744 ? 18.191 -45.526 26.224 1.00 73.11 744 LEU A CA 1
ATOM 5567 C C . LEU A 1 744 ? 19.570 -45.936 26.733 1.00 75.25 744 LEU A C 1
ATOM 5568 O O . LEU A 1 744 ? 19.671 -46.807 27.603 1.00 77.24 744 LEU A O 1
ATOM 5573 N N . SER A 1 745 ? 20.635 -45.318 26.226 1.00 72.44 745 SER A N 1
ATOM 5574 C CA . SER A 1 745 ? 21.981 -45.711 26.611 1.00 73.72 745 SER A CA 1
ATOM 5575 C C . SER A 1 745 ? 22.275 -45.298 28.051 1.00 73.39 745 SER A C 1
ATOM 5576 O O . SER A 1 745 ? 21.672 -44.372 28.601 1.00 70.85 745 SER A O 1
ATOM 5579 N N . GLU A 1 746 ? 23.226 -46.008 28.660 1.00 76.49 746 GLU A N 1
ATOM 5580 C CA . GLU A 1 746 ? 23.618 -45.785 30.044 1.00 76.24 746 GLU A CA 1
ATOM 5581 C C . GLU A 1 746 ? 25.119 -45.993 30.173 1.00 77.52 746 GLU A C 1
ATOM 5582 O O . GLU A 1 746 ? 25.672 -46.927 29.587 1.00 79.52 746 GLU A O 1
ATOM 5588 N N . THR A 1 747 ? 25.774 -45.128 30.948 1.00 76.94 747 THR A N 1
ATOM 5589 C CA . THR A 1 747 ? 27.213 -45.214 31.163 1.00 79.51 747 THR A CA 1
ATOM 5590 C C . THR A 1 747 ? 27.582 -45.551 32.601 1.00 80.44 747 THR A C 1
ATOM 5591 O O . THR A 1 747 ? 28.772 -45.697 32.900 1.00 81.86 747 THR A O 1
ATOM 5595 N N . LEU A 1 748 ? 26.604 -45.678 33.495 1.00 83.30 748 LEU A N 1
ATOM 5596 C CA . LEU A 1 748 ? 26.833 -46.006 34.895 1.00 84.30 748 LEU A CA 1
ATOM 5597 C C . LEU A 1 748 ? 26.195 -47.351 35.219 1.00 86.02 748 LEU A C 1
ATOM 5598 O O . LEU A 1 748 ? 25.502 -47.953 34.395 1.00 86.59 748 LEU A O 1
ATOM 5603 N N . ASP A 1 749 ? 26.440 -47.820 36.441 1.00 84.63 749 ASP A N 1
ATOM 5604 C CA . ASP A 1 749 ? 25.819 -49.034 36.963 1.00 84.81 749 ASP A CA 1
ATOM 5605 C C . ASP A 1 749 ? 24.749 -48.620 37.965 1.00 82.01 749 ASP A C 1
ATOM 5606 O O . ASP A 1 749 ? 25.064 -48.219 39.090 1.00 82.46 749 ASP A O 1
ATOM 5611 N N . TRP A 1 750 ? 23.487 -48.727 37.557 1.00 78.52 750 TRP A N 1
ATOM 5612 C CA . TRP A 1 750 ? 22.371 -48.279 38.377 1.00 74.64 750 TRP A CA 1
ATOM 5613 C C . TRP A 1 750 ? 21.775 -49.385 39.236 1.00 74.89 750 TRP A C 1
ATOM 5614 O O . TRP A 1 750 ? 21.009 -49.081 40.157 1.00 74.51 750 TRP A O 1
ATOM 5625 N N . ALA A 1 751 ? 22.101 -50.648 38.965 1.00 74.36 751 ALA A N 1
ATOM 5626 C CA . ALA A 1 751 ? 21.509 -51.739 39.734 1.00 74.01 751 ALA A CA 1
ATOM 5627 C C . ALA A 1 751 ? 21.748 -51.602 41.231 1.00 73.33 751 ALA A C 1
ATOM 5628 O O . ALA A 1 751 ? 20.791 -51.801 41.999 1.00 73.44 751 ALA A O 1
ATOM 5630 N N . PRO A 1 752 ? 22.952 -51.273 41.714 1.00 75.21 752 PRO A N 1
ATOM 5631 C CA . PRO A 1 752 ? 23.118 -51.122 43.169 1.00 74.70 752 PRO A CA 1
ATOM 5632 C C . PRO A 1 752 ? 22.317 -49.970 43.744 1.00 73.10 752 PRO A C 1
ATOM 5633 O O . PRO A 1 752 ? 21.776 -50.090 44.851 1.00 73.64 752 PRO A O 1
ATOM 5637 N N . LEU A 1 753 ? 22.232 -48.846 43.029 1.00 70.07 753 LEU A N 1
ATOM 5638 C CA . LEU A 1 753 ? 21.445 -47.721 43.521 1.00 69.13 753 LEU A CA 1
ATOM 5639 C C . LEU A 1 753 ? 19.950 -48.000 43.420 1.00 69.13 753 LEU A C 1
ATOM 5640 O O . LEU A 1 753 ? 19.178 -47.545 44.272 1.00 69.39 753 LEU A O 1
ATOM 5645 N N . ARG A 1 754 ? 19.523 -48.742 42.395 1.00 68.95 754 ARG A N 1
ATOM 5646 C CA . ARG A 1 754 ? 18.125 -49.143 42.297 1.00 69.83 754 ARG A CA 1
ATOM 5647 C C . ARG A 1 754 ? 17.697 -50.003 43.479 1.00 71.26 754 ARG A C 1
ATOM 5648 O O . ARG A 1 754 ? 16.497 -50.105 43.755 1.00 69.64 754 ARG A O 1
ATOM 5656 N N . GLU A 1 755 ? 18.649 -50.617 44.186 1.00 73.41 755 GLU A N 1
ATOM 5657 C CA . GLU A 1 755 ? 18.313 -51.414 45.359 1.00 73.88 755 GLU A CA 1
ATOM 5658 C C . GLU A 1 755 ? 18.166 -50.535 46.595 1.00 72.93 755 GLU A C 1
ATOM 5659 O O . GLU A 1 755 ? 17.189 -50.661 47.342 1.00 73.27 755 GLU A O 1
ATOM 5665 N N . ARG A 1 756 ? 19.126 -49.633 46.825 1.00 71.01 756 ARG A N 1
ATOM 5666 C CA . ARG A 1 756 ? 19.079 -48.796 48.021 1.00 70.24 756 ARG A CA 1
ATOM 5667 C C . ARG A 1 756 ? 17.892 -47.845 47.999 1.00 68.17 756 ARG A C 1
ATOM 5668 O O . ARG A 1 756 ? 17.374 -47.481 49.061 1.00 65.64 756 ARG A O 1
ATOM 5676 N N . VAL A 1 757 ? 17.455 -47.426 46.812 1.00 74.16 757 VAL A N 1
ATOM 5677 C CA . VAL A 1 757 ? 16.336 -46.493 46.733 1.00 74.64 757 VAL A CA 1
ATOM 5678 C C . VAL A 1 757 ? 15.068 -47.142 47.270 1.00 73.99 757 VAL A C 1
ATOM 5679 O O . VAL A 1 757 ? 14.252 -46.489 47.932 1.00 74.76 757 VAL A O 1
ATOM 5683 N N . GLN A 1 758 ? 14.881 -48.437 47.003 1.00 70.91 758 GLN A N 1
ATOM 5684 C CA . GLN A 1 758 ? 13.671 -49.113 47.456 1.00 72.50 758 GLN A CA 1
ATOM 5685 C C . GLN A 1 758 ? 13.571 -49.146 48.973 1.00 71.20 758 GLN A C 1
ATOM 5686 O O . GLN A 1 758 ? 12.481 -49.377 49.507 1.00 71.99 758 GLN A O 1
ATOM 5692 N N . LYS A 1 759 ? 14.679 -48.913 49.678 1.00 69.26 759 LYS A N 1
ATOM 5693 C CA . LYS A 1 759 ? 14.669 -48.859 51.132 1.00 68.91 759 LYS A CA 1
ATOM 5694 C C . LYS A 1 759 ? 14.250 -47.497 51.672 1.00 67.37 759 LYS A C 1
ATOM 5695 O O . LYS A 1 759 ? 13.937 -47.393 52.862 1.00 67.84 759 LYS A O 1
ATOM 5701 N N . GLY A 1 760 ? 14.230 -46.459 50.837 1.00 62.13 760 GLY A N 1
ATOM 5702 C CA . GLY A 1 760 ? 13.776 -45.152 51.272 1.00 61.85 760 GLY A CA 1
ATOM 5703 C C . GLY A 1 760 ? 14.604 -44.004 50.736 1.00 62.83 760 GLY A C 1
ATOM 5704 O O . GLY A 1 760 ? 15.837 -44.077 50.712 1.00 64.36 760 GLY A O 1
ATOM 5705 N N . ILE A 1 761 ? 13.938 -42.938 50.290 1.00 64.08 761 ILE A N 1
ATOM 5706 C CA . ILE A 1 761 ? 14.608 -41.680 49.995 1.00 64.91 761 ILE A CA 1
ATOM 5707 C C . ILE A 1 761 ? 13.834 -40.553 50.663 1.00 61.68 761 ILE A C 1
ATOM 5708 O O . ILE A 1 761 ? 12.684 -40.712 51.081 1.00 60.32 761 ILE A O 1
ATOM 5713 N N . ARG A 1 762 ? 14.492 -39.402 50.755 1.00 55.66 762 ARG A N 1
ATOM 5714 C CA . ARG A 1 762 ? 13.988 -38.278 51.527 1.00 53.86 762 ARG A CA 1
ATOM 5715 C C . ARG A 1 762 ? 13.048 -37.381 50.735 1.00 51.83 762 ARG A C 1
ATOM 5716 O O . ARG A 1 762 ? 12.292 -36.616 51.343 1.00 49.06 762 ARG A O 1
ATOM 5724 N N . ASN A 1 763 ? 13.061 -37.464 49.404 1.00 52.03 763 ASN A N 1
ATOM 5725 C CA . ASN A 1 763 ? 12.368 -36.495 48.567 1.00 51.61 763 ASN A CA 1
ATOM 5726 C C . ASN A 1 763 ? 11.636 -37.199 47.432 1.00 51.49 763 ASN A C 1
ATOM 5727 O O . ASN A 1 763 ? 12.210 -38.059 46.757 1.00 52.98 763 ASN A O 1
ATOM 5732 N N . SER A 1 764 ? 10.373 -36.819 47.216 1.00 46.79 764 SER A N 1
ATOM 5733 C CA . SER A 1 764 ? 9.570 -37.440 46.165 1.00 51.29 764 SER A CA 1
ATOM 5734 C C . SER A 1 764 ? 10.073 -37.068 44.778 1.00 47.41 764 SER A C 1
ATOM 5735 O O . SER A 1 764 ? 9.996 -37.884 43.852 1.00 46.33 764 SER A O 1
ATOM 5738 N N . ASN A 1 765 ? 10.570 -35.847 44.614 1.00 46.83 765 ASN A N 1
ATOM 5739 C CA . ASN A 1 765 ? 11.176 -35.391 43.375 1.00 47.51 765 ASN A CA 1
ATOM 5740 C C . ASN A 1 765 ? 12.477 -34.682 43.722 1.00 50.80 765 ASN A C 1
ATOM 5741 O O . ASN A 1 765 ? 12.583 -34.033 44.768 1.00 50.00 765 ASN A O 1
ATOM 5746 N N . ILE A 1 766 ? 13.473 -34.816 42.843 1.00 54.46 766 ILE A N 1
ATOM 5747 C CA . ILE A 1 766 ? 14.827 -34.341 43.108 1.00 56.22 766 ILE A CA 1
ATOM 5748 C C . ILE A 1 766 ? 15.233 -33.230 42.147 1.00 56.01 766 ILE A C 1
ATOM 5749 O O . ILE A 1 766 ? 15.778 -32.203 42.563 1.00 54.79 766 ILE A O 1
ATOM 5754 N N . MET A 1 767 ? 15.000 -33.428 40.851 1.00 56.63 767 MET A N 1
ATOM 5755 C CA . MET A 1 767 ? 15.647 -32.635 39.816 1.00 57.45 767 MET A CA 1
ATOM 5756 C C . MET A 1 767 ? 14.634 -31.882 38.966 1.00 55.18 767 MET A C 1
ATOM 5757 O O . MET A 1 767 ? 13.559 -32.399 38.647 1.00 54.58 767 MET A O 1
ATOM 5762 N N . ALA A 1 768 ? 15.004 -30.658 38.597 1.00 50.08 768 ALA A N 1
ATOM 5763 C CA . ALA A 1 768 ? 14.240 -29.845 37.662 1.00 48.79 768 ALA A CA 1
ATOM 5764 C C . ALA A 1 768 ? 15.150 -28.725 37.185 1.00 45.34 768 ALA A C 1
ATOM 5765 O O . ALA A 1 768 ? 15.829 -28.095 38.001 1.00 44.68 768 ALA A O 1
ATOM 5767 N N . ILE A 1 769 ? 15.175 -28.488 35.877 1.00 40.11 769 ILE A N 1
ATOM 5768 C CA . ILE A 1 769 ? 16.018 -27.454 35.285 1.00 41.75 769 ILE A CA 1
ATOM 5769 C C . ILE A 1 769 ? 15.127 -26.246 35.025 1.00 41.28 769 ILE A C 1
ATOM 5770 O O . ILE A 1 769 ? 14.343 -26.223 34.073 1.00 41.42 769 ILE A O 1
ATOM 5775 N N . ALA A 1 770 ? 15.258 -25.239 35.870 1.00 46.20 770 ALA A N 1
ATOM 5776 C CA . ALA A 1 770 ? 14.500 -24.006 35.799 1.00 46.12 770 ALA A CA 1
ATOM 5777 C C . ALA A 1 770 ? 15.351 -22.891 35.215 1.00 47.56 770 ALA A C 1
ATOM 5778 O O . ALA A 1 770 ? 16.580 -22.999 35.159 1.00 48.86 770 ALA A O 1
ATOM 5780 N N . PRO A 1 771 ? 14.734 -21.801 34.760 1.00 45.29 771 PRO A N 1
ATOM 5781 C CA . PRO A 1 771 ? 15.527 -20.636 34.354 1.00 47.37 771 PRO A CA 1
ATOM 5782 C C . PRO A 1 771 ? 16.364 -20.133 35.520 1.00 47.56 771 PRO A C 1
ATOM 5783 O O . PRO A 1 771 ? 16.020 -20.327 36.688 1.00 49.29 771 PRO A O 1
ATOM 5787 N N . THR A 1 772 ? 17.482 -19.486 35.191 1.00 46.80 772 THR A N 1
ATOM 5788 C CA . THR A 1 772 ? 18.468 -19.069 36.185 1.00 48.94 772 THR A CA 1
ATOM 5789 C C . THR A 1 772 ? 18.962 -17.663 35.887 1.00 51.28 772 THR A C 1
ATOM 5790 O O . THR A 1 772 ? 20.147 -17.357 36.061 1.00 48.94 772 THR A O 1
ATOM 5794 N N . ALA A 1 773 ? 18.060 -16.793 35.427 1.00 57.36 773 ALA A N 1
ATOM 5795 C CA . ALA A 1 773 ? 18.439 -15.447 35.007 1.00 58.76 773 ALA A CA 1
ATOM 5796 C C . ALA A 1 773 ? 19.381 -14.783 36.008 1.00 59.57 773 ALA A C 1
ATOM 5797 O O . ALA A 1 773 ? 20.532 -14.465 35.687 1.00 59.73 773 ALA A O 1
ATOM 5799 N N . THR A 1 774 ? 18.906 -14.570 37.235 1.00 54.50 774 THR A N 1
ATOM 5800 C CA . THR A 1 774 ? 19.679 -13.796 38.200 1.00 54.71 774 THR A CA 1
ATOM 5801 C C . THR A 1 774 ? 20.903 -14.567 38.686 1.00 52.74 774 THR A C 1
ATOM 5802 O O . THR A 1 774 ? 22.014 -14.024 38.718 1.00 51.56 774 THR A O 1
ATOM 5806 N N . ILE A 1 775 ? 20.725 -15.836 39.068 1.00 48.41 775 ILE A N 1
ATOM 5807 C CA . ILE A 1 775 ? 21.806 -16.562 39.729 1.00 51.02 775 ILE A CA 1
ATOM 5808 C C . ILE A 1 775 ? 22.924 -16.937 38.761 1.00 51.09 775 ILE A C 1
ATOM 5809 O O . ILE A 1 775 ? 24.066 -17.135 39.191 1.00 50.14 775 ILE A O 1
ATOM 5814 N N . ALA A 1 776 ? 22.633 -17.049 37.464 1.00 50.03 776 ALA A N 1
ATOM 5815 C CA . ALA A 1 776 ? 23.704 -17.193 36.485 1.00 51.64 776 ALA A CA 1
ATOM 5816 C C . ALA A 1 776 ? 24.505 -15.902 36.365 1.00 54.42 776 ALA A C 1
ATOM 5817 O O . ALA A 1 776 ? 25.736 -15.934 36.266 1.00 54.09 776 ALA A O 1
ATOM 5819 N N . ASN A 1 777 ? 23.821 -14.755 36.381 1.00 58.02 777 ASN A N 1
ATOM 5820 C CA . ASN A 1 777 ? 24.519 -13.474 36.392 1.00 60.96 777 ASN A CA 1
ATOM 5821 C C . ASN A 1 777 ? 25.341 -13.304 37.662 1.00 60.82 777 ASN A C 1
ATOM 5822 O O . ASN A 1 777 ? 26.441 -12.741 37.627 1.00 63.34 777 ASN A O 1
ATOM 5827 N N . ILE A 1 778 ? 24.817 -13.768 38.800 1.00 58.78 778 ILE A N 1
ATOM 5828 C CA . ILE A 1 778 ? 25.561 -13.654 40.051 1.00 60.42 778 ILE A CA 1
ATOM 5829 C C . ILE A 1 778 ? 26.849 -14.463 39.971 1.00 58.13 778 ILE A C 1
ATOM 5830 O O . ILE A 1 778 ? 27.912 -14.009 40.406 1.00 60.56 778 ILE A O 1
ATOM 5835 N N . THR A 1 779 ? 26.776 -15.667 39.410 1.00 55.86 779 THR A N 1
ATOM 5836 C CA . THR A 1 779 ? 27.924 -16.557 39.320 1.00 56.91 779 THR A CA 1
ATOM 5837 C C . THR A 1 779 ? 28.732 -16.367 38.042 1.00 56.93 779 THR A C 1
ATOM 5838 O O . THR A 1 779 ? 29.823 -16.934 37.930 1.00 58.39 779 THR A O 1
ATOM 5842 N N . GLY A 1 780 ? 28.225 -15.599 37.082 1.00 62.42 780 GLY A N 1
ATOM 5843 C CA . GLY A 1 780 ? 28.982 -15.272 35.886 1.00 61.74 780 GLY A CA 1
ATOM 5844 C C . GLY A 1 780 ? 29.027 -16.356 34.832 1.00 60.67 780 GLY A C 1
ATOM 5845 O O . GLY A 1 780 ? 30.046 -16.501 34.145 1.00 61.96 780 GLY A O 1
ATOM 5846 N N . VAL A 1 781 ? 27.943 -17.116 34.667 1.00 51.02 781 VAL A N 1
ATOM 5847 C CA . VAL A 1 781 ? 27.894 -18.227 33.726 1.00 48.03 781 VAL A CA 1
ATOM 5848 C C . VAL A 1 781 ? 26.670 -18.066 32.829 1.00 45.58 781 VAL A C 1
ATOM 5849 O O . VAL A 1 781 ? 25.860 -17.155 33.003 1.00 44.20 781 VAL A O 1
ATOM 5853 N N . SER A 1 782 ? 26.550 -18.965 31.857 1.00 48.75 782 SER A N 1
ATOM 5854 C CA . SER A 1 782 ? 25.431 -18.932 30.927 1.00 50.90 782 SER A CA 1
ATOM 5855 C C . SER A 1 782 ? 24.153 -19.439 31.596 1.00 48.97 782 SER A C 1
ATOM 5856 O O . SER A 1 782 ? 24.182 -20.117 32.625 1.00 48.06 782 SER A O 1
ATOM 5859 N N . GLN A 1 783 ? 23.019 -19.106 30.982 1.00 55.98 783 GLN A N 1
ATOM 5860 C CA . GLN A 1 783 ? 21.716 -19.434 31.551 1.00 55.82 783 GLN A CA 1
ATOM 5861 C C . GLN A 1 783 ? 21.403 -20.917 31.383 1.00 54.04 783 GLN A C 1
ATOM 5862 O O . GLN A 1 783 ? 21.417 -21.437 30.264 1.00 55.18 783 GLN A O 1
ATOM 5868 N N . SER A 1 784 ? 21.107 -21.585 32.501 1.00 49.04 784 SER A N 1
ATOM 5869 C CA . SER A 1 784 ? 20.656 -22.977 32.544 1.00 49.83 784 SER A CA 1
ATOM 5870 C C . SER A 1 784 ? 21.201 -23.821 31.394 1.00 47.10 784 SER A C 1
ATOM 5871 O O . SER A 1 784 ? 22.388 -24.162 31.385 1.00 47.47 784 SER A O 1
ATOM 5874 N N . ILE A 1 785 ? 20.344 -24.177 30.435 1.00 44.87 785 ILE A N 1
ATOM 5875 C CA . ILE A 1 785 ? 20.724 -24.975 29.276 1.00 44.08 785 ILE A CA 1
ATOM 5876 C C . ILE A 1 785 ? 20.637 -24.163 27.993 1.00 44.43 785 ILE A C 1
ATOM 5877 O O . ILE A 1 785 ? 20.693 -24.731 26.897 1.00 44.81 785 ILE A O 1
ATOM 5882 N N . GLU A 1 786 ? 20.503 -22.845 28.101 1.00 49.32 786 GLU A N 1
ATOM 5883 C CA . GLU A 1 786 ? 20.289 -22.018 26.926 1.00 52.72 786 GLU A CA 1
ATOM 5884 C C . GLU A 1 786 ? 21.567 -21.927 26.094 1.00 54.29 786 GLU A C 1
ATOM 5885 O O . GLU A 1 786 ? 22.660 -21.766 26.648 1.00 53.00 786 GLU A O 1
ATOM 5891 N N . PRO A 1 787 ? 21.470 -22.019 24.771 1.00 49.18 787 PRO A N 1
ATOM 5892 C CA . PRO A 1 787 ? 22.585 -21.575 23.934 1.00 49.66 787 PRO A CA 1
ATOM 5893 C C . PRO A 1 787 ? 22.721 -20.066 24.021 1.00 48.25 787 PRO A C 1
ATOM 5894 O O . PRO A 1 787 ? 21.750 -19.349 24.267 1.00 48.04 787 PRO A O 1
ATOM 5898 N N . THR A 1 788 ? 23.946 -19.585 23.841 1.00 52.89 788 THR A N 1
ATOM 5899 C CA . THR A 1 788 ? 24.190 -18.149 23.863 1.00 52.34 788 THR A CA 1
ATOM 5900 C C . THR A 1 788 ? 23.238 -17.444 22.908 1.00 51.00 788 THR A C 1
ATOM 5901 O O . THR A 1 788 ? 23.175 -17.777 21.721 1.00 51.31 788 THR A O 1
ATOM 5905 N N . TYR A 1 789 ? 22.486 -16.475 23.431 1.00 43.95 789 TYR A N 1
ATOM 5906 C CA . TYR A 1 789 ? 21.561 -15.732 22.582 1.00 47.27 789 TYR A CA 1
ATOM 5907 C C . TYR A 1 789 ? 22.313 -14.816 21.620 1.00 50.43 789 TYR A C 1
ATOM 5908 O O . TYR A 1 789 ? 21.915 -14.666 20.459 1.00 50.52 789 TYR A O 1
ATOM 5917 N N . GLN A 1 790 ? 23.400 -14.200 22.079 1.00 56.13 790 GLN A N 1
ATOM 5918 C CA . GLN A 1 790 ? 24.263 -13.426 21.197 1.00 60.26 790 GLN A CA 1
ATOM 5919 C C . GLN A 1 790 ? 25.610 -13.231 21.878 1.00 56.54 790 GLN A C 1
ATOM 5920 O O . GLN A 1 790 ? 25.671 -12.934 23.073 1.00 52.91 790 GLN A O 1
ATOM 5926 N N . ASN A 1 791 ? 26.685 -13.406 21.106 1.00 53.82 791 ASN A N 1
ATOM 5927 C CA . ASN A 1 791 ? 28.042 -13.276 21.625 1.00 50.74 791 ASN A CA 1
ATOM 5928 C C . ASN A 1 791 ? 28.415 -11.840 21.966 1.00 49.21 791 ASN A C 1
ATOM 5929 O O . ASN A 1 791 ? 29.514 -11.614 22.478 1.00 48.85 791 ASN A O 1
ATOM 5934 N N . LEU A 1 792 ? 27.537 -10.874 21.705 1.00 54.30 792 LEU A N 1
ATOM 5935 C CA . LEU A 1 792 ? 27.828 -9.473 21.963 1.00 57.69 792 LEU A CA 1
ATOM 5936 C C . LEU A 1 792 ? 26.531 -8.758 22.313 1.00 60.30 792 LEU A C 1
ATOM 5937 O O . LEU A 1 792 ? 25.503 -8.982 21.671 1.00 60.87 792 LEU A O 1
ATOM 5942 N N . TYR A 1 793 ? 26.583 -7.907 23.335 1.00 65.60 793 TYR A N 1
ATOM 5943 C CA . TYR A 1 793 ? 25.457 -7.051 23.675 1.00 71.51 793 TYR A CA 1
ATOM 5944 C C . TYR A 1 793 ? 25.992 -5.704 24.135 1.00 74.90 793 TYR A C 1
ATOM 5945 O O . TYR A 1 793 ? 27.119 -5.600 24.624 1.00 74.67 793 TYR A O 1
ATOM 5954 N N . VAL A 1 794 ? 25.169 -4.672 23.966 1.00 83.64 794 VAL A N 1
ATOM 5955 C CA . VAL A 1 794 ? 25.607 -3.295 24.167 1.00 89.67 794 VAL A CA 1
ATOM 5956 C C . VAL A 1 794 ? 24.810 -2.645 25.291 1.00 95.13 794 VAL A C 1
ATOM 5957 O O . VAL A 1 794 ? 23.888 -1.861 25.042 1.00 96.76 794 VAL A O 1
ATOM 5961 N N . LYS A 1 795 ? 25.165 -2.959 26.536 1.00 106.02 795 LYS A N 1
ATOM 5962 C CA . LYS A 1 795 ? 24.517 -2.322 27.674 1.00 111.39 795 LYS A CA 1
ATOM 5963 C C . LYS A 1 795 ? 24.734 -0.814 27.617 1.00 117.81 795 LYS A C 1
ATOM 5964 O O . LYS A 1 795 ? 25.839 -0.336 27.345 1.00 119.28 795 LYS A O 1
ATOM 5970 N N . SER A 1 796 ? 23.662 -0.060 27.865 1.00 120.21 796 SER A N 1
ATOM 5971 C CA . SER A 1 796 ? 23.702 1.400 27.751 1.00 126.22 796 SER A CA 1
ATOM 5972 C C . SER A 1 796 ? 22.647 1.958 28.709 1.00 130.94 796 SER A C 1
ATOM 5973 O O . SER A 1 796 ? 21.482 2.121 28.340 1.00 131.74 796 SER A O 1
ATOM 5976 N N . ASN A 1 797 ? 23.074 2.253 29.944 1.00 139.15 797 ASN A N 1
ATOM 5977 C CA . ASN A 1 797 ? 22.118 2.672 30.963 1.00 142.69 797 ASN A CA 1
ATOM 5978 C C . ASN A 1 797 ? 22.668 3.711 31.936 1.00 143.09 797 ASN A C 1
ATOM 5979 O O . ASN A 1 797 ? 22.039 3.937 32.977 1.00 146.57 797 ASN A O 1
ATOM 5984 N N . LEU A 1 798 ? 23.798 4.359 31.650 1.00 132.11 798 LEU A N 1
ATOM 5985 C CA . LEU A 1 798 ? 24.312 5.378 32.559 1.00 131.97 798 LEU A CA 1
ATOM 5986 C C . LEU A 1 798 ? 25.004 6.510 31.810 1.00 133.17 798 LEU A C 1
ATOM 5987 O O . LEU A 1 798 ? 24.518 7.645 31.815 1.00 136.91 798 LEU A O 1
ATOM 5992 N N . SER A 1 799 ? 26.134 6.221 31.171 1.00 131.62 799 SER A N 1
ATOM 5993 C CA . SER A 1 799 ? 26.896 7.252 30.471 1.00 133.54 799 SER A CA 1
ATOM 5994 C C . SER A 1 799 ? 27.614 6.588 29.307 1.00 131.21 799 SER A C 1
ATOM 5995 O O . SER A 1 799 ? 28.573 5.840 29.516 1.00 129.02 799 SER A O 1
ATOM 5998 N N . GLY A 1 800 ? 27.159 6.869 28.090 1.00 135.09 800 GLY A N 1
ATOM 5999 C CA . GLY A 1 800 ? 27.661 6.162 26.932 1.00 133.01 800 GLY A CA 1
ATOM 6000 C C . GLY A 1 800 ? 27.071 4.765 26.857 1.00 129.12 800 GLY A C 1
ATOM 6001 O O . GLY A 1 800 ? 26.085 4.432 27.527 1.00 129.21 800 GLY A O 1
ATOM 6002 N N . GLU A 1 801 ? 27.695 3.932 26.028 1.00 120.39 801 GLU A N 1
ATOM 6003 C CA . GLU A 1 801 ? 27.300 2.536 25.891 1.00 115.60 801 GLU A CA 1
ATOM 6004 C C . GLU A 1 801 ? 28.551 1.674 25.922 1.00 111.62 801 GLU A C 1
ATOM 6005 O O . GLU A 1 801 ? 29.550 1.996 25.271 1.00 112.06 801 GLU A O 1
ATOM 6011 N N . PHE A 1 802 ? 28.493 0.586 26.685 1.00 110.80 802 PHE A N 1
ATOM 6012 C CA . PHE A 1 802 ? 29.629 -0.303 26.890 1.00 106.86 802 PHE A CA 1
ATOM 6013 C C . PHE A 1 802 ? 29.284 -1.662 26.301 1.00 98.79 802 PHE A C 1
ATOM 6014 O O . PHE A 1 802 ? 28.292 -2.280 26.700 1.00 98.04 802 PHE A O 1
ATOM 6022 N N . THR A 1 803 ? 30.091 -2.122 25.352 1.00 84.93 803 THR A N 1
ATOM 6023 C CA . THR A 1 803 ? 29.858 -3.408 24.712 1.00 79.28 803 THR A CA 1
ATOM 6024 C C . THR A 1 803 ? 30.512 -4.514 25.527 1.00 75.18 803 THR A C 1
ATOM 6025 O O . THR A 1 803 ? 31.590 -4.329 26.097 1.00 77.19 803 THR A O 1
ATOM 6029 N N . VAL A 1 804 ? 29.848 -5.665 25.584 1.00 72.74 804 VAL A N 1
ATOM 6030 C CA . VAL A 1 804 ? 30.350 -6.835 26.292 1.00 71.33 804 VAL A CA 1
ATOM 6031 C C . VAL A 1 804 ? 30.374 -8.001 25.317 1.00 66.29 804 VAL A C 1
ATOM 6032 O O . VAL A 1 804 ? 29.361 -8.302 24.678 1.00 65.21 804 VAL A O 1
ATOM 6036 N N . ILE A 1 805 ? 31.525 -8.658 25.212 1.00 63.56 805 ILE A N 1
ATOM 6037 C CA . ILE A 1 805 ? 31.744 -9.730 24.250 1.00 60.77 805 ILE A CA 1
ATOM 6038 C C . ILE A 1 805 ? 32.002 -11.023 25.009 1.00 59.34 805 ILE A C 1
ATOM 6039 O O . ILE A 1 805 ? 32.750 -11.037 25.993 1.00 61.27 805 ILE A O 1
ATOM 6044 N N . ASN A 1 806 ? 31.374 -12.108 24.543 1.00 54.83 806 ASN A N 1
ATOM 6045 C CA . ASN A 1 806 ? 31.535 -13.455 25.083 1.00 54.42 806 ASN A CA 1
ATOM 6046 C C . ASN A 1 806 ? 32.976 -13.680 25.534 1.00 57.92 806 ASN A C 1
ATOM 6047 O O . ASN A 1 806 ? 33.885 -13.725 24.694 1.00 55.91 806 ASN A O 1
ATOM 6052 N N . PRO A 1 807 ? 33.228 -13.818 26.841 1.00 59.19 807 PRO A N 1
ATOM 6053 C CA . PRO A 1 807 ? 34.616 -14.004 27.298 1.00 60.84 807 PRO A CA 1
ATOM 6054 C C . PRO A 1 807 ? 35.280 -15.251 26.743 1.00 62.28 807 PRO A C 1
ATOM 6055 O O . PRO A 1 807 ? 36.508 -15.265 26.578 1.00 64.53 807 PRO A O 1
ATOM 6059 N N . TYR A 1 808 ? 34.513 -16.303 26.453 1.00 63.44 808 TYR A N 1
ATOM 6060 C CA . TYR A 1 808 ? 35.107 -17.516 25.902 1.00 65.30 808 TYR A CA 1
ATOM 6061 C C . TYR A 1 808 ? 35.503 -17.316 24.443 1.00 65.78 808 TYR A C 1
ATOM 6062 O O . TYR A 1 808 ? 36.536 -17.831 23.997 1.00 65.27 808 TYR A O 1
ATOM 6071 N N . LEU A 1 809 ? 34.698 -16.562 23.689 1.00 65.00 809 LEU A N 1
ATOM 6072 C CA . LEU A 1 809 ? 35.020 -16.299 22.289 1.00 65.82 809 LEU A CA 1
ATOM 6073 C C . LEU A 1 809 ? 36.332 -15.539 22.164 1.00 68.16 809 LEU A C 1
ATOM 6074 O O . LEU A 1 809 ? 37.203 -15.902 21.363 1.00 72.54 809 LEU A O 1
ATOM 6079 N N . VAL A 1 810 ? 36.487 -14.470 22.947 1.00 65.01 810 VAL A N 1
ATOM 6080 C CA . VAL A 1 810 ? 37.713 -13.678 22.886 1.00 67.74 810 VAL A CA 1
ATOM 6081 C C . VAL A 1 810 ? 38.913 -14.522 23.296 1.00 68.27 810 VAL A C 1
ATOM 6082 O O . VAL A 1 810 ? 40.006 -14.382 22.737 1.00 72.35 810 VAL A O 1
ATOM 6086 N N . ARG A 1 811 ? 38.732 -15.412 24.272 1.00 73.79 811 ARG A N 1
ATOM 6087 C CA . ARG A 1 811 ? 39.843 -16.246 24.721 1.00 75.76 811 ARG A CA 1
ATOM 6088 C C . ARG A 1 811 ? 40.314 -17.178 23.609 1.00 75.80 811 ARG A C 1
ATOM 6089 O O . ARG A 1 811 ? 41.521 -17.379 23.428 1.00 78.50 811 ARG A O 1
ATOM 6097 N N . ASP A 1 812 ? 39.378 -17.747 22.846 1.00 67.69 812 ASP A N 1
ATOM 6098 C CA . ASP A 1 812 ? 39.759 -18.620 21.739 1.00 70.04 812 ASP A CA 1
ATOM 6099 C C . ASP A 1 812 ? 40.382 -17.825 20.599 1.00 70.14 812 ASP A C 1
ATOM 6100 O O . ASP A 1 812 ? 41.328 -18.292 19.957 1.00 74.05 812 ASP A O 1
ATOM 6105 N N . LEU A 1 813 ? 39.862 -16.625 20.326 1.00 67.78 813 LEU A N 1
ATOM 6106 C CA . LEU A 1 813 ? 40.428 -15.792 19.271 1.00 66.47 813 LEU A CA 1
ATOM 6107 C C . LEU A 1 813 ? 41.845 -15.348 19.593 1.00 70.87 813 LEU A C 1
ATOM 6108 O O . LEU A 1 813 ? 42.615 -15.058 18.670 1.00 71.80 813 LEU A O 1
ATOM 6113 N N . LYS A 1 814 ? 42.211 -15.291 20.875 1.00 76.56 814 LYS A N 1
ATOM 6114 C CA . LYS A 1 814 ? 43.591 -14.982 21.231 1.00 80.31 814 LYS A CA 1
ATOM 6115 C C . LYS A 1 814 ? 44.520 -16.125 20.845 1.00 82.02 814 LYS A C 1
ATOM 6116 O O . LYS A 1 814 ? 45.586 -15.902 20.260 1.00 84.03 814 LYS A O 1
ATOM 6122 N N . ALA A 1 815 ? 44.129 -17.361 21.166 1.00 83.23 815 ALA A N 1
ATOM 6123 C CA . ALA A 1 815 ? 44.949 -18.515 20.814 1.00 87.11 815 ALA A CA 1
ATOM 6124 C C . ALA A 1 815 ? 45.233 -18.555 19.318 1.00 86.96 815 ALA A C 1
ATOM 6125 O O . ALA A 1 815 ? 46.361 -18.841 18.900 1.00 91.64 815 ALA A O 1
ATOM 6127 N N . ARG A 1 816 ? 44.223 -18.271 18.495 1.00 81.47 816 ARG A N 1
ATOM 6128 C CA . ARG A 1 816 ? 44.411 -18.208 17.052 1.00 82.42 816 ARG A CA 1
ATOM 6129 C C . ARG A 1 816 ? 45.174 -16.966 16.609 1.00 82.92 816 ARG A C 1
ATOM 6130 O O . ARG A 1 816 ? 45.539 -16.873 15.432 1.00 83.15 816 ARG A O 1
ATOM 6138 N N . GLY A 1 817 ? 45.428 -16.021 17.512 1.00 80.90 817 GLY A N 1
ATOM 6139 C CA . GLY A 1 817 ? 45.992 -14.747 17.115 1.00 80.48 817 GLY A CA 1
ATOM 6140 C C . GLY A 1 817 ? 45.038 -13.867 16.343 1.00 80.25 817 GLY A C 1
ATOM 6141 O O . GLY A 1 817 ? 45.484 -13.001 15.585 1.00 80.30 817 GLY A O 1
ATOM 6142 N N . LEU A 1 818 ? 43.728 -14.062 16.519 1.00 82.79 818 LEU A N 1
ATOM 6143 C CA . LEU A 1 818 ? 42.705 -13.354 15.759 1.00 81.79 818 LEU A CA 1
ATOM 6144 C C . LEU A 1 818 ? 41.950 -12.329 16.602 1.00 78.85 818 LEU A C 1
ATOM 6145 O O . LEU A 1 818 ? 40.840 -11.931 16.235 1.00 76.26 818 LEU A O 1
ATOM 6150 N N . TRP A 1 819 ? 42.521 -11.896 17.724 1.00 76.23 819 TRP A N 1
ATOM 6151 C CA . TRP A 1 819 ? 41.903 -10.882 18.574 1.00 74.65 819 TRP A CA 1
ATOM 6152 C C . TRP A 1 819 ? 42.639 -9.564 18.363 1.00 77.18 819 TRP A C 1
ATOM 6153 O O . TRP A 1 819 ? 43.770 -9.391 18.831 1.00 78.97 819 TRP A O 1
ATOM 6164 N N . ASP A 1 820 ? 41.997 -8.639 17.658 1.00 79.12 820 ASP A N 1
ATOM 6165 C CA . ASP A 1 820 ? 42.607 -7.365 17.303 1.00 78.58 820 ASP A CA 1
ATOM 6166 C C . ASP A 1 820 ? 41.491 -6.367 17.028 1.00 75.22 820 ASP A C 1
ATOM 6167 O O . ASP A 1 820 ? 40.310 -6.741 16.987 1.00 72.95 820 ASP A O 1
ATOM 6172 N N . PRO A 1 821 ? 41.825 -5.084 16.859 1.00 71.61 821 PRO A N 1
ATOM 6173 C CA . PRO A 1 821 ? 40.770 -4.079 16.639 1.00 70.65 821 PRO A CA 1
ATOM 6174 C C . PRO A 1 821 ? 39.829 -4.382 15.482 1.00 69.83 821 PRO A C 1
ATOM 6175 O O . PRO A 1 821 ? 38.619 -4.159 15.621 1.00 70.17 821 PRO A O 1
ATOM 6179 N N . VAL A 1 822 ? 40.330 -4.876 14.347 1.00 64.69 822 VAL A N 1
ATOM 6180 C CA . VAL A 1 822 ? 39.440 -5.120 13.213 1.00 64.49 822 VAL A CA 1
ATOM 6181 C C . VAL A 1 822 ? 38.435 -6.214 13.553 1.00 62.71 822 VAL A C 1
ATOM 6182 O O . VAL A 1 822 ? 37.261 -6.134 13.174 1.00 61.40 822 VAL A O 1
ATOM 6186 N N . MET A 1 823 ? 38.871 -7.248 14.279 1.00 64.41 823 MET A N 1
ATOM 6187 C CA . MET A 1 823 ? 37.946 -8.293 14.704 1.00 63.18 823 MET A CA 1
ATOM 6188 C C . MET A 1 823 ? 36.842 -7.718 15.581 1.00 62.01 823 MET A C 1
ATOM 6189 O O . MET A 1 823 ? 35.673 -8.095 15.448 1.00 59.55 823 MET A O 1
ATOM 6194 N N . VAL A 1 824 ? 37.196 -6.801 16.485 1.00 65.11 824 VAL A N 1
ATOM 6195 C CA . VAL A 1 824 ? 36.190 -6.163 17.330 1.00 63.90 824 VAL A CA 1
ATOM 6196 C C . VAL A 1 824 ? 35.207 -5.371 16.479 1.00 63.19 824 VAL A C 1
ATOM 6197 O O . VAL A 1 824 ? 33.994 -5.407 16.711 1.00 61.85 824 VAL A O 1
ATOM 6201 N N . ASN A 1 825 ? 35.716 -4.632 15.490 1.00 65.72 825 ASN A N 1
ATOM 6202 C CA . ASN A 1 825 ? 34.843 -3.846 14.627 1.00 67.24 825 ASN A CA 1
ATOM 6203 C C . ASN A 1 825 ? 33.940 -4.734 13.782 1.00 65.71 825 ASN A C 1
ATOM 6204 O O . ASN A 1 825 ? 32.823 -4.331 13.438 1.00 66.80 825 ASN A O 1
ATOM 6209 N N . ASP A 1 826 ? 34.399 -5.941 13.440 1.00 62.76 826 ASP A N 1
ATOM 6210 C CA . ASP A 1 826 ? 33.560 -6.860 12.679 1.00 62.53 826 ASP A CA 1
ATOM 6211 C C . ASP A 1 826 ? 32.468 -7.461 13.556 1.00 58.13 826 ASP A C 1
ATOM 6212 O O . ASP A 1 826 ? 31.332 -7.639 13.104 1.00 56.77 826 ASP A O 1
ATOM 6217 N N . LEU A 1 827 ? 32.791 -7.775 14.813 1.00 56.95 827 LEU A N 1
ATOM 6218 C CA . LEU A 1 827 ? 31.798 -8.364 15.706 1.00 58.35 827 LEU A CA 1
ATOM 6219 C C . LEU A 1 827 ? 30.646 -7.402 15.969 1.00 56.99 827 LEU A C 1
ATOM 6220 O O . LEU A 1 827 ? 29.477 -7.805 15.950 1.00 54.98 827 LEU A O 1
ATOM 6225 N N . LYS A 1 828 ? 30.952 -6.127 16.217 1.00 58.07 828 LYS A N 1
ATOM 6226 C CA . LYS A 1 828 ? 29.894 -5.132 16.376 1.00 59.43 828 LYS A CA 1
ATOM 6227 C C . LYS A 1 828 ? 29.024 -5.057 15.127 1.00 58.88 828 LYS A C 1
ATOM 6228 O O . LYS A 1 828 ? 27.790 -5.065 15.212 1.00 57.53 828 LYS A O 1
ATOM 6234 N N . TYR A 1 829 ? 29.656 -4.981 13.952 1.00 58.74 829 TYR A N 1
ATOM 6235 C CA . TYR A 1 829 ? 28.898 -4.897 12.709 1.00 59.05 829 TYR A CA 1
ATOM 6236 C C . TYR A 1 829 ? 27.950 -6.079 12.562 1.00 56.66 829 TYR A C 1
ATOM 6237 O O . TYR A 1 829 ? 26.826 -5.924 12.071 1.00 57.29 829 TYR A O 1
ATOM 6246 N N . TYR A 1 830 ? 28.381 -7.266 12.988 1.00 54.19 830 TYR A N 1
ATOM 6247 C CA . TYR A 1 830 ? 27.580 -8.475 12.872 1.00 54.63 830 TYR A CA 1
ATOM 6248 C C . TYR A 1 830 ? 26.838 -8.813 14.163 1.00 55.04 830 TYR A C 1
ATOM 6249 O O . TYR A 1 830 ? 26.345 -9.937 14.312 1.00 53.28 830 TYR A O 1
ATOM 6258 N N . ASP A 1 831 ? 26.743 -7.862 15.093 1.00 62.21 831 ASP A N 1
ATOM 6259 C CA . ASP A 1 831 ? 26.023 -8.063 16.352 1.00 62.30 831 ASP A CA 1
ATOM 6260 C C . ASP A 1 831 ? 26.480 -9.340 17.054 1.00 61.08 831 ASP A C 1
ATOM 6261 O O . ASP A 1 831 ? 25.691 -10.050 17.682 1.00 59.09 831 ASP A O 1
ATOM 6266 N N . GLY A 1 832 ? 27.777 -9.637 16.943 1.00 59.50 832 GLY A N 1
ATOM 6267 C CA . GLY A 1 832 ? 28.378 -10.739 17.660 1.00 55.65 832 GLY A CA 1
ATOM 6268 C C . GLY A 1 832 ? 28.442 -12.049 16.906 1.00 54.21 832 GLY A C 1
ATOM 6269 O O . GLY A 1 832 ? 29.108 -12.981 17.376 1.00 53.28 832 GLY A O 1
ATOM 6270 N N . SER A 1 833 ? 27.778 -12.160 15.759 1.00 53.02 833 SER A N 1
ATOM 6271 C CA . SER A 1 833 ? 27.812 -13.402 14.997 1.00 54.72 833 SER A CA 1
ATOM 6272 C C . SER A 1 833 ? 29.193 -13.593 14.380 1.00 56.02 833 SER A C 1
ATOM 6273 O O . SER A 1 833 ? 29.692 -12.713 13.672 1.00 56.90 833 SER A O 1
ATOM 6276 N N . VAL A 1 834 ? 29.816 -14.742 14.662 1.00 59.03 834 VAL A N 1
ATOM 6277 C CA . VAL A 1 834 ? 31.095 -15.090 14.046 1.00 61.37 834 VAL A CA 1
ATOM 6278 C C . VAL A 1 834 ? 30.912 -15.778 12.705 1.00 66.11 834 VAL A C 1
ATOM 6279 O O . VAL A 1 834 ? 31.901 -15.989 11.985 1.00 68.77 834 VAL A O 1
ATOM 6283 N N . GLN A 1 835 ? 29.686 -16.146 12.348 1.00 67.80 835 GLN A N 1
ATOM 6284 C CA . GLN A 1 835 ? 29.416 -16.594 10.995 1.00 73.96 835 GLN A CA 1
ATOM 6285 C C . GLN A 1 835 ? 29.789 -15.495 10.004 1.00 85.07 835 GLN A C 1
ATOM 6286 O O . GLN A 1 835 ? 29.837 -14.307 10.337 1.00 95.56 835 GLN A O 1
ATOM 6292 N N . GLN A 1 836 ? 30.077 -15.913 8.775 1.00 87.81 836 GLN A N 1
ATOM 6293 C CA . GLN A 1 836 ? 30.335 -14.999 7.661 1.00 87.46 836 GLN A CA 1
ATOM 6294 C C . GLN A 1 836 ? 31.315 -13.887 8.040 1.00 85.98 836 GLN A C 1
ATOM 6295 O O . GLN A 1 836 ? 31.173 -12.735 7.622 1.00 87.52 836 GLN A O 1
ATOM 6301 N N . ILE A 1 837 ? 32.333 -14.229 8.824 1.00 84.04 837 ILE A N 1
ATOM 6302 C CA . ILE A 1 837 ? 33.562 -13.444 8.877 1.00 84.65 837 ILE A CA 1
ATOM 6303 C C . ILE A 1 837 ? 34.702 -14.398 8.536 1.00 84.53 837 ILE A C 1
ATOM 6304 O O . ILE A 1 837 ? 34.924 -15.392 9.239 1.00 82.47 837 ILE A O 1
ATOM 6309 N N . GLU A 1 838 ? 35.393 -14.098 7.440 1.00 84.37 838 GLU A N 1
ATOM 6310 C CA . GLU A 1 838 ? 36.297 -15.054 6.803 1.00 87.29 838 GLU A CA 1
ATOM 6311 C C . GLU A 1 838 ? 37.425 -15.498 7.728 1.00 84.66 838 GLU A C 1
ATOM 6312 O O . GLU A 1 838 ? 37.812 -16.671 7.724 1.00 85.02 838 GLU A O 1
ATOM 6318 N N . ARG A 1 839 ? 37.979 -14.575 8.518 1.00 79.00 839 ARG A N 1
ATOM 6319 C CA . ARG A 1 839 ? 39.208 -14.869 9.246 1.00 79.96 839 ARG A CA 1
ATOM 6320 C C . ARG A 1 839 ? 39.028 -15.920 10.335 1.00 78.49 839 ARG A C 1
ATOM 6321 O O . ARG A 1 839 ? 40.014 -16.545 10.738 1.00 81.45 839 ARG A O 1
ATOM 6329 N N . ILE A 1 840 ? 37.813 -16.133 10.819 1.00 74.56 840 ILE A N 1
ATOM 6330 C CA . ILE A 1 840 ? 37.595 -17.111 11.888 1.00 72.41 840 ILE A CA 1
ATOM 6331 C C . ILE A 1 840 ? 37.470 -18.500 11.267 1.00 73.89 840 ILE A C 1
ATOM 6332 O O . ILE A 1 840 ? 36.658 -18.686 10.347 1.00 73.80 840 ILE A O 1
ATOM 6337 N N . PRO A 1 841 ? 38.234 -19.488 11.730 1.00 77.12 841 PRO A N 1
ATOM 6338 C CA . PRO A 1 841 ? 38.129 -20.830 11.148 1.00 79.34 841 PRO A CA 1
ATOM 6339 C C . PRO A 1 841 ? 36.786 -21.474 11.456 1.00 76.13 841 PRO A C 1
ATOM 6340 O O . PRO A 1 841 ? 36.059 -21.069 12.365 1.00 73.87 841 PRO A O 1
ATOM 6344 N N . GLN A 1 842 ? 36.467 -22.507 10.673 1.00 82.18 842 GLN A N 1
ATOM 6345 C CA . GLN A 1 842 ? 35.132 -23.092 10.726 1.00 81.17 842 GLN A CA 1
ATOM 6346 C C . GLN A 1 842 ? 34.855 -23.759 12.067 1.00 80.62 842 GLN A C 1
ATOM 6347 O O . GLN A 1 842 ? 33.696 -23.820 12.494 1.00 78.67 842 GLN A O 1
ATOM 6353 N N . ASP A 1 843 ? 35.890 -24.261 12.746 1.00 83.45 843 ASP A N 1
ATOM 6354 C CA . ASP A 1 843 ? 35.673 -24.890 14.046 1.00 83.96 843 ASP A CA 1
ATOM 6355 C C . ASP A 1 843 ? 35.167 -23.885 15.074 1.00 80.17 843 ASP A C 1
ATOM 6356 O O . ASP A 1 843 ? 34.399 -24.251 15.973 1.00 75.28 843 ASP A O 1
ATOM 6361 N N . LEU A 1 844 ? 35.584 -22.621 14.964 1.00 78.83 844 LEU A N 1
ATOM 6362 C CA . LEU A 1 844 ? 35.090 -21.590 15.871 1.00 74.26 844 LEU A CA 1
ATOM 6363 C C . LEU A 1 844 ? 33.763 -21.007 15.408 1.00 68.76 844 LEU A C 1
ATOM 6364 O O . LEU A 1 844 ? 32.959 -20.581 16.242 1.00 66.49 844 LEU A O 1
ATOM 6369 N N . LYS A 1 845 ? 33.514 -20.968 14.097 1.00 65.41 845 LYS A N 1
ATOM 6370 C CA . LYS A 1 845 ? 32.198 -20.558 13.619 1.00 62.71 845 LYS A CA 1
ATOM 6371 C C . LYS A 1 845 ? 31.114 -21.479 14.166 1.00 63.32 845 LYS A C 1
ATOM 6372 O O . LYS A 1 845 ? 30.008 -21.029 14.489 1.00 58.15 845 LYS A O 1
ATOM 6378 N N . ASP A 1 846 ? 31.418 -22.774 14.284 1.00 73.43 846 ASP A N 1
ATOM 6379 C CA . ASP A 1 846 ? 30.457 -23.730 14.823 1.00 74.80 846 ASP A CA 1
ATOM 6380 C C . ASP A 1 846 ? 30.368 -23.636 16.342 1.00 71.57 846 ASP A C 1
ATOM 6381 O O . ASP A 1 846 ? 29.269 -23.667 16.908 1.00 67.80 846 ASP A O 1
ATOM 6386 N N . LEU A 1 847 ? 31.515 -23.517 17.015 1.00 66.32 847 LEU A N 1
ATOM 6387 C CA . LEU A 1 847 ? 31.524 -23.516 18.474 1.00 65.75 847 LEU A CA 1
ATOM 6388 C C . LEU A 1 847 ? 30.831 -22.287 19.041 1.00 62.97 847 LEU A C 1
ATOM 6389 O O . LEU A 1 847 ? 30.238 -22.359 20.123 1.00 63.76 847 LEU A O 1
ATOM 6394 N N . TYR A 1 848 ? 30.896 -21.158 18.342 1.00 57.79 848 TYR A N 1
ATOM 6395 C CA . TYR A 1 848 ? 30.281 -19.920 18.794 1.00 57.04 848 TYR A CA 1
ATOM 6396 C C . TYR A 1 848 ? 29.076 -19.544 17.944 1.00 56.17 848 TYR A C 1
ATOM 6397 O O . TYR A 1 848 ? 28.733 -18.370 17.809 1.00 52.39 848 TYR A O 1
ATOM 6406 N N . ALA A 1 849 ? 28.408 -20.553 17.397 1.00 55.19 849 ALA A N 1
ATOM 6407 C CA . ALA A 1 849 ? 27.110 -20.329 16.799 1.00 57.56 849 ALA A CA 1
ATOM 6408 C C . ALA A 1 849 ? 26.147 -19.850 17.874 1.00 58.89 849 ALA A C 1
ATOM 6409 O O . ALA A 1 849 ? 26.215 -20.270 19.029 1.00 61.26 849 ALA A O 1
ATOM 6411 N N . THR A 1 850 ? 25.269 -18.936 17.488 1.00 64.05 850 THR A N 1
ATOM 6412 C CA . THR A 1 850 ? 24.315 -18.319 18.390 1.00 59.40 850 THR A CA 1
ATOM 6413 C C . THR A 1 850 ? 23.001 -19.113 18.398 1.00 57.52 850 THR A C 1
ATOM 6414 O O . THR A 1 850 ? 22.816 -20.062 17.635 1.00 57.82 850 THR A O 1
ATOM 6418 N N . ALA A 1 851 ? 22.091 -18.748 19.304 1.00 48.64 851 ALA A N 1
ATOM 6419 C CA . ALA A 1 851 ? 20.849 -19.496 19.474 1.00 48.60 851 ALA A CA 1
ATOM 6420 C C . ALA A 1 851 ? 20.057 -19.622 18.175 1.00 50.39 851 ALA A C 1
ATOM 6421 O O . ALA A 1 851 ? 19.480 -20.675 17.893 1.00 48.13 851 ALA A O 1
ATOM 6423 N N . PHE A 1 852 ? 20.000 -18.553 17.375 1.00 52.74 852 PHE A N 1
ATOM 6424 C CA . PHE A 1 852 ? 19.202 -18.588 16.154 1.00 53.39 852 PHE A CA 1
ATOM 6425 C C . PHE A 1 852 ? 19.935 -19.197 14.967 1.00 55.85 852 PHE A C 1
ATOM 6426 O O . PHE A 1 852 ? 19.320 -19.368 13.910 1.00 57.82 852 PHE A O 1
ATOM 6434 N N . GLU A 1 853 ? 21.219 -19.530 15.106 1.00 58.26 853 GLU A N 1
ATOM 6435 C CA . GLU A 1 853 ? 21.949 -20.227 14.051 1.00 61.07 853 GLU A CA 1
ATOM 6436 C C . GLU A 1 853 ? 22.412 -21.605 14.513 1.00 60.41 853 GLU A C 1
ATOM 6437 O O . GLU A 1 853 ? 23.337 -22.175 13.933 1.00 63.70 853 GLU A O 1
ATOM 6443 N N . VAL A 1 854 ? 21.776 -22.151 15.548 1.00 63.26 854 VAL A N 1
ATOM 6444 C CA . VAL A 1 854 ? 21.852 -23.569 15.880 1.00 63.11 854 VAL A CA 1
ATOM 6445 C C . VAL A 1 854 ? 20.512 -24.191 15.516 1.00 62.32 854 VAL A C 1
ATOM 6446 O O . VAL A 1 854 ? 19.457 -23.686 15.923 1.00 61.00 854 VAL A O 1
ATOM 6450 N N . GLU A 1 855 ? 20.549 -25.282 14.758 1.00 62.27 855 GLU A N 1
ATOM 6451 C CA . GLU A 1 855 ? 19.314 -25.935 14.355 1.00 63.36 855 GLU A CA 1
ATOM 6452 C C . GLU A 1 855 ? 18.563 -26.439 15.580 1.00 61.27 855 GLU A C 1
ATOM 6453 O O . GLU A 1 855 ? 19.160 -26.954 16.531 1.00 60.43 855 GLU A O 1
ATOM 6459 N N . THR A 1 856 ? 17.240 -26.281 15.550 1.00 57.38 856 THR A N 1
ATOM 6460 C CA . THR A 1 856 ? 16.421 -26.584 16.718 1.00 52.61 856 THR A CA 1
ATOM 6461 C C . THR A 1 856 ? 16.530 -28.048 17.122 1.00 52.72 856 THR A C 1
ATOM 6462 O O . THR A 1 856 ? 16.393 -28.376 18.305 1.00 52.88 856 THR A O 1
ATOM 6466 N N . ARG A 1 857 ? 16.785 -28.938 16.162 1.00 59.52 857 ARG A N 1
ATOM 6467 C CA . ARG A 1 857 ? 16.844 -30.365 16.467 1.00 61.67 857 ARG A CA 1
ATOM 6468 C C . ARG A 1 857 ? 17.929 -30.690 17.489 1.00 63.41 857 ARG A C 1
ATOM 6469 O O . ARG A 1 857 ? 17.780 -31.641 18.264 1.00 65.19 857 ARG A O 1
ATOM 6477 N N . TRP A 1 858 ? 19.027 -29.930 17.505 1.00 61.31 858 TRP A N 1
ATOM 6478 C CA . TRP A 1 858 ? 20.064 -30.171 18.505 1.00 59.54 858 TRP A CA 1
ATOM 6479 C C . TRP A 1 858 ? 19.557 -29.864 19.909 1.00 55.84 858 TRP A C 1
ATOM 6480 O O . TRP A 1 858 ? 19.838 -30.609 20.854 1.00 54.79 858 TRP A O 1
ATOM 6491 N N . ILE A 1 859 ? 18.808 -28.770 20.064 1.00 58.11 859 ILE A N 1
ATOM 6492 C CA . ILE A 1 859 ? 18.311 -28.378 21.380 1.00 56.89 859 ILE A CA 1
ATOM 6493 C C . ILE A 1 859 ? 17.269 -29.373 21.875 1.00 58.38 859 ILE A C 1
ATOM 6494 O O . ILE A 1 859 ? 17.195 -29.671 23.074 1.00 58.35 859 ILE A O 1
ATOM 6499 N N . VAL A 1 860 ? 16.441 -29.894 20.967 1.00 55.24 860 VAL A N 1
ATOM 6500 C CA . VAL A 1 860 ? 15.416 -30.856 21.357 1.00 55.99 860 VAL A CA 1
ATOM 6501 C C . VAL A 1 860 ? 16.052 -32.185 21.743 1.00 58.83 860 VAL A C 1
ATOM 6502 O O . VAL A 1 860 ? 15.734 -32.762 22.790 1.00 56.75 860 VAL A O 1
ATOM 6506 N N . GLU A 1 861 ? 16.950 -32.699 20.896 1.00 63.38 861 GLU A N 1
ATOM 6507 C CA . GLU A 1 861 ? 17.580 -33.986 21.175 1.00 67.13 861 GLU A CA 1
ATOM 6508 C C . GLU A 1 861 ? 18.389 -33.938 22.464 1.00 65.30 861 GLU A C 1
ATOM 6509 O O . GLU A 1 861 ? 18.413 -34.910 23.228 1.00 66.06 861 GLU A O 1
ATOM 6515 N N . ALA A 1 862 ? 19.068 -32.818 22.716 1.00 57.20 862 ALA A N 1
ATOM 6516 C CA . ALA A 1 862 ? 19.800 -32.664 23.967 1.00 55.81 862 ALA A CA 1
ATOM 6517 C C . ALA A 1 862 ? 18.849 -32.696 25.155 1.00 55.40 862 ALA A C 1
ATOM 6518 O O . ALA A 1 862 ? 19.091 -33.396 26.145 1.00 56.86 862 ALA A O 1
ATOM 6520 N N . ALA A 1 863 ? 17.753 -31.938 25.071 1.00 54.52 863 ALA A N 1
ATOM 6521 C CA . ALA A 1 863 ? 16.770 -31.943 26.146 1.00 51.50 863 ALA A CA 1
ATOM 6522 C C . ALA A 1 863 ? 16.155 -33.326 26.314 1.00 52.08 863 ALA A C 1
ATOM 6523 O O . ALA A 1 863 ? 15.881 -33.758 27.439 1.00 53.77 863 ALA A O 1
ATOM 6525 N N . SER A 1 864 ? 15.950 -34.044 25.205 1.00 50.87 864 SER A N 1
ATOM 6526 C CA . SER A 1 864 ? 15.378 -35.386 25.282 1.00 51.38 864 SER A CA 1
ATOM 6527 C C . SER A 1 864 ? 16.241 -36.313 26.129 1.00 53.60 864 SER A C 1
ATOM 6528 O O . SER A 1 864 ? 15.721 -37.111 26.916 1.00 52.68 864 SER A O 1
ATOM 6531 N N . ARG A 1 865 ? 17.562 -36.235 25.974 1.00 55.75 865 ARG A N 1
ATOM 6532 C CA . ARG A 1 865 ? 18.433 -37.137 26.716 1.00 60.36 865 ARG A CA 1
ATOM 6533 C C . ARG A 1 865 ? 18.621 -36.692 28.158 1.00 59.52 865 ARG A C 1
ATOM 6534 O O . ARG A 1 865 ? 18.828 -37.535 29.038 1.00 60.55 865 ARG A O 1
ATOM 6542 N N . ARG A 1 866 ? 18.560 -35.387 28.424 1.00 60.39 866 ARG A N 1
ATOM 6543 C CA . ARG A 1 866 ? 18.570 -34.933 29.809 1.00 61.61 866 ARG A CA 1
ATOM 6544 C C . ARG A 1 866 ? 17.316 -35.399 30.535 1.00 59.04 866 ARG A C 1
ATOM 6545 O O . ARG A 1 866 ? 17.376 -35.787 31.707 1.00 58.74 866 ARG A O 1
ATOM 6553 N N . GLN A 1 867 ? 16.176 -35.395 29.839 1.00 56.00 867 GLN A N 1
ATOM 6554 C CA . GLN A 1 867 ? 14.908 -35.776 30.449 1.00 55.83 867 GLN A CA 1
ATOM 6555 C C . GLN A 1 867 ? 14.861 -37.248 30.838 1.00 56.59 867 GLN A C 1
ATOM 6556 O O . GLN A 1 867 ? 13.982 -37.642 31.610 1.00 57.61 867 GLN A O 1
ATOM 6562 N N . LYS A 1 868 ? 15.776 -38.072 30.325 1.00 60.87 868 LYS A N 1
ATOM 6563 C CA . LYS A 1 868 ? 15.784 -39.479 30.709 1.00 63.27 868 LYS A CA 1
ATOM 6564 C C . LYS A 1 868 ? 16.136 -39.653 32.175 1.00 61.99 868 LYS A C 1
ATOM 6565 O O . LYS A 1 868 ? 15.743 -40.647 32.795 1.00 62.43 868 LYS A O 1
ATOM 6571 N N . TRP A 1 869 ? 16.888 -38.711 32.737 1.00 59.68 869 TRP A N 1
ATOM 6572 C CA . TRP A 1 869 ? 17.395 -38.823 34.092 1.00 61.26 869 TRP A CA 1
ATOM 6573 C C . TRP A 1 869 ? 16.683 -37.907 35.074 1.00 60.34 869 TRP A C 1
ATOM 6574 O O . TRP A 1 869 ? 16.820 -38.098 36.287 1.00 64.07 869 TRP A O 1
ATOM 6585 N N . ILE A 1 870 ? 15.928 -36.932 34.588 1.00 53.07 870 ILE A N 1
ATOM 6586 C CA . ILE A 1 870 ? 15.247 -35.967 35.437 1.00 52.67 870 ILE A CA 1
ATOM 6587 C C . ILE A 1 870 ? 13.869 -36.517 35.784 1.00 53.47 870 ILE A C 1
ATOM 6588 O O . ILE A 1 870 ? 13.143 -37.001 34.905 1.00 50.76 870 ILE A O 1
ATOM 6593 N N . ASP A 1 871 ? 13.510 -36.461 37.070 1.00 55.41 871 ASP A N 1
ATOM 6594 C CA . ASP A 1 871 ? 12.195 -36.948 37.480 1.00 56.28 871 ASP A CA 1
ATOM 6595 C C . ASP A 1 871 ? 11.095 -35.923 37.226 1.00 51.13 871 ASP A C 1
ATOM 6596 O O . ASP A 1 871 ? 9.946 -36.312 37.002 1.00 50.01 871 ASP A O 1
ATOM 6601 N N . GLN A 1 872 ? 11.412 -34.635 37.236 1.00 51.53 872 GLN A N 1
ATOM 6602 C CA . GLN A 1 872 ? 10.465 -33.590 36.865 1.00 49.26 872 GLN A CA 1
ATOM 6603 C C . GLN A 1 872 ? 10.700 -33.218 35.398 1.00 46.17 872 GLN A C 1
ATOM 6604 O O . GLN A 1 872 ? 10.738 -34.133 34.570 1.00 47.81 872 GLN A O 1
ATOM 6610 N N . ALA A 1 873 ? 10.855 -31.950 35.035 1.00 42.54 873 ALA A N 1
ATOM 6611 C CA . ALA A 1 873 ? 10.995 -31.551 33.637 1.00 43.60 873 ALA A CA 1
ATOM 6612 C C . ALA A 1 873 ? 12.109 -30.510 33.543 1.00 43.55 873 ALA A C 1
ATOM 6613 O O . ALA A 1 873 ? 12.963 -30.394 34.429 1.00 40.84 873 ALA A O 1
ATOM 6615 N N . GLN A 1 874 ? 12.118 -29.744 32.451 1.00 47.32 874 GLN A N 1
ATOM 6616 C CA . GLN A 1 874 ? 13.116 -28.703 32.248 1.00 50.20 874 GLN A CA 1
ATOM 6617 C C . GLN A 1 874 ? 12.529 -27.599 31.382 1.00 48.84 874 GLN A C 1
ATOM 6618 O O . GLN A 1 874 ? 11.835 -27.874 30.398 1.00 52.32 874 GLN A O 1
ATOM 6624 N N . SER A 1 875 ? 12.809 -26.352 31.759 1.00 43.49 875 SER A N 1
ATOM 6625 C CA . SER A 1 875 ? 12.354 -25.203 30.983 1.00 42.33 875 SER A CA 1
ATOM 6626 C C . SER A 1 875 ? 13.140 -25.121 29.681 1.00 43.94 875 SER A C 1
ATOM 6627 O O . SER A 1 875 ? 14.358 -24.908 29.695 1.00 45.66 875 SER A O 1
ATOM 6630 N N . LEU A 1 876 ? 12.448 -25.280 28.559 1.00 45.82 876 LEU A N 1
ATOM 6631 C CA . LEU A 1 876 ? 13.092 -25.440 27.258 1.00 47.73 876 LEU A CA 1
ATOM 6632 C C . LEU A 1 876 ? 12.581 -24.371 26.301 1.00 47.98 876 LEU A C 1
ATOM 6633 O O . LEU A 1 876 ? 11.519 -24.531 25.692 1.00 47.26 876 LEU A O 1
ATOM 6638 N N . ASN A 1 877 ? 13.338 -23.289 26.157 1.00 49.50 877 ASN A N 1
ATOM 6639 C CA . ASN A 1 877 ? 13.069 -22.324 25.105 1.00 50.77 877 ASN A CA 1
ATOM 6640 C C . ASN A 1 877 ? 13.567 -22.866 23.773 1.00 50.19 877 ASN A C 1
ATOM 6641 O O . ASN A 1 877 ? 14.611 -23.520 23.703 1.00 49.76 877 ASN A O 1
ATOM 6646 N N . LEU A 1 878 ? 12.803 -22.615 22.718 1.00 47.83 878 LEU A N 1
ATOM 6647 C CA . LEU A 1 878 ? 13.162 -23.052 21.379 1.00 48.15 878 LEU A CA 1
ATOM 6648 C C . LEU A 1 878 ? 13.313 -21.843 20.472 1.00 49.57 878 LEU A C 1
ATOM 6649 O O . LEU A 1 878 ? 12.511 -20.904 20.527 1.00 49.07 878 LEU A O 1
ATOM 6654 N N . TYR A 1 879 ? 14.359 -21.873 19.650 1.00 52.00 879 TYR A N 1
ATOM 6655 C CA . TYR A 1 879 ? 14.690 -20.786 18.741 1.00 53.46 879 TYR A CA 1
ATOM 6656 C C . TYR A 1 879 ? 14.576 -21.305 17.317 1.00 53.57 879 TYR A C 1
ATOM 6657 O O . TYR A 1 879 ? 15.199 -22.311 16.967 1.00 53.92 879 TYR A O 1
ATOM 6666 N N . ILE A 1 880 ? 13.772 -20.629 16.505 1.00 52.15 880 ILE A N 1
ATOM 6667 C CA . ILE A 1 880 ? 13.479 -21.073 15.152 1.00 52.55 880 ILE A CA 1
ATOM 6668 C C . ILE A 1 880 ? 13.595 -19.871 14.230 1.00 53.99 880 ILE A C 1
ATOM 6669 O O . ILE A 1 880 ? 12.795 -18.932 14.324 1.00 53.23 880 ILE A O 1
ATOM 6674 N N . ALA A 1 881 ? 14.588 -19.896 13.349 1.00 59.00 881 ALA A N 1
ATOM 6675 C CA . ALA A 1 881 ? 14.655 -18.958 12.242 1.00 62.56 881 ALA A CA 1
ATOM 6676 C C . ALA A 1 881 ? 14.020 -19.591 11.011 1.00 66.39 881 ALA A C 1
ATOM 6677 O O . ALA A 1 881 ? 13.966 -20.817 10.878 1.00 65.87 881 ALA A O 1
ATOM 6679 N N . GLY A 1 882 ? 13.530 -18.742 10.114 1.00 79.99 882 GLY A N 1
ATOM 6680 C CA . GLY A 1 882 ? 12.771 -19.211 8.972 1.00 83.96 882 GLY A CA 1
ATOM 6681 C C . GLY A 1 882 ? 11.286 -19.065 9.220 1.00 84.58 882 GLY A C 1
ATOM 6682 O O . GLY A 1 882 ? 10.543 -18.609 8.346 1.00 90.45 882 GLY A O 1
ATOM 6683 N N . ALA A 1 883 ? 10.854 -19.456 10.419 1.00 75.23 883 ALA A N 1
ATOM 6684 C CA . ALA A 1 883 ? 9.481 -19.276 10.882 1.00 75.43 883 ALA A CA 1
ATOM 6685 C C . ALA A 1 883 ? 8.450 -19.647 9.825 1.00 73.77 883 ALA A C 1
ATOM 6686 O O . ALA A 1 883 ? 8.033 -18.802 9.026 1.00 75.21 883 ALA A O 1
ATOM 6688 N N . SER A 1 884 ? 8.034 -20.909 9.821 1.00 68.78 884 SER A N 1
ATOM 6689 C CA . SER A 1 884 ? 6.904 -21.358 9.024 1.00 70.79 884 SER A CA 1
ATOM 6690 C C . SER A 1 884 ? 6.075 -22.309 9.872 1.00 66.53 884 SER A C 1
ATOM 6691 O O . SER A 1 884 ? 6.595 -22.964 10.779 1.00 63.55 884 SER A O 1
ATOM 6694 N N . GLY A 1 885 ? 4.774 -22.362 9.586 1.00 63.62 885 GLY A N 1
ATOM 6695 C CA . GLY A 1 885 ? 3.936 -23.356 10.231 1.00 62.47 885 GLY A CA 1
ATOM 6696 C C . GLY A 1 885 ? 4.435 -24.767 9.994 1.00 61.69 885 GLY A C 1
ATOM 6697 O O . GLY A 1 885 ? 4.320 -25.628 10.872 1.00 59.41 885 GLY A O 1
ATOM 6698 N N . LYS A 1 886 ? 5.004 -25.019 8.813 1.00 64.49 886 LYS A N 1
ATOM 6699 C CA . LYS A 1 886 ? 5.617 -26.312 8.527 1.00 66.71 886 LYS A CA 1
ATOM 6700 C C . LYS A 1 886 ? 6.778 -26.586 9.474 1.00 64.41 886 LYS A C 1
ATOM 6701 O O . LYS A 1 886 ? 6.908 -27.690 10.014 1.00 61.70 886 LYS A O 1
ATOM 6707 N N . LYS A 1 887 ? 7.643 -25.589 9.680 1.00 69.55 887 LYS A N 1
ATOM 6708 C CA . LYS A 1 887 ? 8.796 -25.786 10.548 1.00 69.92 887 LYS A CA 1
ATOM 6709 C C . LYS A 1 887 ? 8.380 -25.928 12.008 1.00 67.61 887 LYS A C 1
ATOM 6710 O O . LYS A 1 887 ? 8.992 -26.700 12.754 1.00 64.79 887 LYS A O 1
ATOM 6716 N N . LEU A 1 888 ? 7.336 -25.213 12.434 1.00 63.57 888 LEU A N 1
ATOM 6717 C CA . LEU A 1 888 ? 6.826 -25.402 13.788 1.00 60.98 888 LEU A CA 1
ATOM 6718 C C . LEU A 1 888 ? 6.231 -26.791 13.959 1.00 58.31 888 LEU A C 1
ATOM 6719 O O . LEU A 1 888 ? 6.369 -27.406 15.023 1.00 53.77 888 LEU A O 1
ATOM 6724 N N . ASP A 1 889 ? 5.569 -27.303 12.922 1.00 60.37 889 ASP A N 1
ATOM 6725 C CA . ASP A 1 889 ? 4.978 -28.633 13.004 1.00 60.48 889 ASP A CA 1
ATOM 6726 C C . ASP A 1 889 ? 6.050 -29.689 13.250 1.00 60.24 889 ASP A C 1
ATOM 6727 O O . ASP A 1 889 ? 5.969 -30.458 14.215 1.00 55.00 889 ASP A O 1
ATOM 6732 N N . VAL A 1 890 ? 7.075 -29.727 12.393 1.00 63.88 890 VAL A N 1
ATOM 6733 C CA . VAL A 1 890 ? 8.128 -30.732 12.527 1.00 65.28 890 VAL A CA 1
ATOM 6734 C C . VAL A 1 890 ? 8.850 -30.589 13.858 1.00 64.21 890 VAL A C 1
ATOM 6735 O O . VAL A 1 890 ? 9.265 -31.588 14.458 1.00 66.27 890 VAL A O 1
ATOM 6739 N N . THR A 1 891 ? 9.007 -29.359 14.350 1.00 60.37 891 THR A N 1
ATOM 6740 C CA . THR A 1 891 ? 9.728 -29.152 15.602 1.00 55.11 891 THR A CA 1
ATOM 6741 C C . THR A 1 891 ? 8.959 -29.725 16.786 1.00 56.15 891 THR A C 1
ATOM 6742 O O . THR A 1 891 ? 9.501 -30.517 17.566 1.00 56.24 891 THR A O 1
ATOM 6746 N N . TYR A 1 892 ? 7.697 -29.326 16.952 1.00 55.68 892 TYR A N 1
ATOM 6747 C CA . TYR A 1 892 ? 6.953 -29.739 18.135 1.00 54.67 892 TYR A CA 1
ATOM 6748 C C . TYR A 1 892 ? 6.395 -31.152 18.019 1.00 54.57 892 TYR A C 1
ATOM 6749 O O . TYR A 1 892 ? 6.054 -31.752 19.044 1.00 54.79 892 TYR A O 1
ATOM 6758 N N . ARG A 1 893 ? 6.309 -31.702 16.806 1.00 57.43 893 ARG A N 1
ATOM 6759 C CA . ARG A 1 893 ? 6.158 -33.147 16.671 1.00 59.51 893 ARG A CA 1
ATOM 6760 C C . ARG A 1 893 ? 7.391 -33.865 17.205 1.00 60.91 893 ARG A C 1
ATOM 6761 O O . ARG A 1 893 ? 7.277 -34.859 17.932 1.00 60.38 893 ARG A O 1
ATOM 6769 N N . MET A 1 894 ? 8.580 -33.375 16.846 1.00 63.04 894 MET A N 1
ATOM 6770 C CA . MET A 1 894 ? 9.819 -33.991 17.308 1.00 62.09 894 MET A CA 1
ATOM 6771 C C . MET A 1 894 ? 9.935 -33.921 18.825 1.00 58.49 894 MET A C 1
ATOM 6772 O O . MET A 1 894 ? 10.343 -34.895 19.468 1.00 58.57 894 MET A O 1
ATOM 6777 N N . ALA A 1 895 ? 9.590 -32.773 19.412 1.00 51.49 895 ALA A N 1
ATOM 6778 C CA . ALA A 1 895 ? 9.649 -32.635 20.864 1.00 50.36 895 ALA A CA 1
ATOM 6779 C C . ALA A 1 895 ? 8.803 -33.698 21.552 1.00 49.72 895 ALA A C 1
ATOM 6780 O O . ALA A 1 895 ? 9.237 -34.311 22.536 1.00 48.17 895 ALA A O 1
ATOM 6782 N N . TRP A 1 896 ? 7.590 -33.926 21.050 1.00 49.76 896 TRP A N 1
ATOM 6783 C CA . TRP A 1 896 ? 6.736 -34.974 21.599 1.00 51.42 896 TRP A CA 1
ATOM 6784 C C . TRP A 1 896 ? 7.295 -36.355 21.278 1.00 53.40 896 TRP A C 1
ATOM 6785 O O . TRP A 1 896 ? 7.350 -37.235 22.145 1.00 53.63 896 TRP A O 1
ATOM 6796 N N . PHE A 1 897 ? 7.722 -36.558 20.033 1.00 58.45 897 PHE A N 1
ATOM 6797 C CA . PHE A 1 897 ? 8.236 -37.859 19.615 1.00 61.45 897 PHE A CA 1
ATOM 6798 C C . PHE A 1 897 ? 9.460 -38.272 20.428 1.00 61.85 897 PHE A C 1
ATOM 6799 O O . PHE A 1 897 ? 9.735 -39.470 20.566 1.00 63.38 897 PHE A O 1
ATOM 6807 N N . ARG A 1 898 ? 10.197 -37.307 20.979 1.00 63.55 898 ARG A N 1
ATOM 6808 C CA . ARG A 1 898 ? 11.429 -37.584 21.711 1.00 64.22 898 ARG A CA 1
ATOM 6809 C C . ARG A 1 898 ? 11.222 -37.634 23.220 1.00 62.32 898 ARG A C 1
ATOM 6810 O O . ARG A 1 898 ? 12.198 -37.581 23.976 1.00 61.45 898 ARG A O 1
ATOM 6818 N N . GLY A 1 899 ? 9.977 -37.733 23.674 1.00 55.49 899 GLY A N 1
ATOM 6819 C CA . GLY A 1 899 ? 9.717 -37.952 25.080 1.00 55.27 899 GLY A CA 1
ATOM 6820 C C . GLY A 1 899 ? 9.875 -36.739 25.964 1.00 52.87 899 GLY A C 1
ATOM 6821 O O . GLY A 1 899 ? 10.053 -36.893 27.176 1.00 53.90 899 GLY A O 1
ATOM 6822 N N . LEU A 1 900 ? 9.812 -35.535 25.407 1.00 48.45 900 LEU A N 1
ATOM 6823 C CA . LEU A 1 900 ? 9.879 -34.341 26.236 1.00 48.99 900 LEU A CA 1
ATOM 6824 C C . LEU A 1 900 ? 8.572 -34.148 26.994 1.00 48.11 900 LEU A C 1
ATOM 6825 O O . LEU A 1 900 ? 7.487 -34.464 26.495 1.00 46.51 900 LEU A O 1
ATOM 6830 N N . LYS A 1 901 ? 8.685 -33.637 28.218 1.00 47.60 901 LYS A N 1
ATOM 6831 C CA . LYS A 1 901 ? 7.514 -33.363 29.038 1.00 47.80 901 LYS A CA 1
ATOM 6832 C C . LYS A 1 901 ? 6.948 -31.973 28.801 1.00 48.32 901 LYS A C 1
ATOM 6833 O O . LYS A 1 901 ? 5.728 -31.792 28.868 1.00 48.81 901 LYS A O 1
ATOM 6839 N N . THR A 1 902 ? 7.799 -30.988 28.521 1.00 49.67 902 THR A N 1
ATOM 6840 C CA . THR A 1 902 ? 7.353 -29.608 28.406 1.00 48.89 902 THR A CA 1
ATOM 6841 C C . THR A 1 902 ? 8.156 -28.884 27.337 1.00 47.52 902 THR A C 1
ATOM 6842 O O . THR A 1 902 ? 9.288 -29.257 27.015 1.00 48.56 902 THR A O 1
ATOM 6846 N N . THR A 1 903 ? 7.546 -27.838 26.790 1.00 43.94 903 THR A N 1
ATOM 6847 C CA . THR A 1 903 ? 8.263 -26.813 26.052 1.00 43.38 903 THR A CA 1
ATOM 6848 C C . THR A 1 903 ? 7.858 -25.467 26.629 1.00 40.38 903 THR A C 1
ATOM 6849 O O . THR A 1 903 ? 6.833 -25.342 27.303 1.00 38.01 903 THR A O 1
ATOM 6853 N N . TYR A 1 904 ? 8.680 -24.460 26.358 1.00 41.89 904 TYR A N 1
ATOM 6854 C CA . TYR A 1 904 ? 8.534 -23.159 26.993 1.00 42.53 904 TYR A CA 1
ATOM 6855 C C . TYR A 1 904 ? 8.307 -22.100 25.918 1.00 44.62 904 TYR A C 1
ATOM 6856 O O . TYR A 1 904 ? 7.515 -22.319 24.995 1.00 45.62 904 TYR A O 1
ATOM 6865 N N . TYR A 1 905 ? 8.991 -20.962 26.010 1.00 46.99 905 TYR A N 1
ATOM 6866 C CA . TYR A 1 905 ? 8.818 -19.907 25.022 1.00 48.77 905 TYR A CA 1
ATOM 6867 C C . TYR A 1 905 ? 9.231 -20.379 23.635 1.00 47.70 905 TYR A C 1
ATOM 6868 O O . TYR A 1 905 ? 10.155 -21.179 23.472 1.00 46.72 905 TYR A O 1
ATOM 6877 N N . LEU A 1 906 ? 8.539 -19.858 22.628 1.00 47.43 906 LEU A N 1
ATOM 6878 C CA . LEU A 1 906 ? 8.978 -19.948 21.244 1.00 47.84 906 LEU A CA 1
ATOM 6879 C C . LEU A 1 906 ? 9.559 -18.597 20.846 1.00 49.33 906 LEU A C 1
ATOM 6880 O O . LEU A 1 906 ? 8.886 -17.566 20.966 1.00 47.45 906 LEU A O 1
ATOM 6885 N N . ARG A 1 907 ? 10.810 -18.602 20.398 1.00 51.95 907 ARG A N 1
ATOM 6886 C CA . ARG A 1 907 ? 11.454 -17.425 19.827 1.00 54.32 907 ARG A CA 1
ATOM 6887 C C . ARG A 1 907 ? 11.564 -17.661 18.326 1.00 53.23 907 ARG A C 1
ATOM 6888 O O . ARG A 1 907 ? 12.312 -18.538 17.884 1.00 52.88 907 ARG A O 1
ATOM 6896 N N . ALA A 1 908 ? 10.803 -16.897 17.547 1.00 52.91 908 ALA A N 1
ATOM 6897 C CA . ALA A 1 908 ? 10.669 -17.128 16.116 1.00 55.17 908 ALA A CA 1
ATOM 6898 C C . ALA A 1 908 ? 11.062 -15.882 15.332 1.00 59.03 908 ALA A C 1
ATOM 6899 O O . ALA A 1 908 ? 10.702 -14.760 15.703 1.00 56.91 908 ALA A O 1
ATOM 6901 N N . LEU A 1 909 ? 11.802 -16.094 14.245 1.00 66.96 909 LEU A N 1
ATOM 6902 C CA . LEU A 1 909 ? 12.171 -15.041 13.307 1.00 73.08 909 LEU A CA 1
ATOM 6903 C C . LEU A 1 909 ? 11.706 -15.440 11.917 1.00 79.49 909 LEU A C 1
ATOM 6904 O O . LEU A 1 909 ? 12.024 -16.537 11.445 1.00 79.81 909 LEU A O 1
ATOM 6909 N N . ALA A 1 910 ? 10.955 -14.555 11.266 1.00 95.00 910 ALA A N 1
ATOM 6910 C CA . ALA A 1 910 ? 10.495 -14.780 9.903 1.00 102.49 910 ALA A CA 1
ATOM 6911 C C . ALA A 1 910 ? 11.404 -14.142 8.863 1.00 108.94 910 ALA A C 1
ATOM 6912 O O . ALA A 1 910 ? 11.043 -14.106 7.682 1.00 112.47 910 ALA A O 1
ATOM 6914 N N . ALA A 1 911 ? 12.579 -13.655 9.268 1.00 124.94 911 ALA A N 1
ATOM 6915 C CA . ALA A 1 911 ? 13.489 -13.017 8.322 1.00 131.08 911 ALA A CA 1
ATOM 6916 C C . ALA A 1 911 ? 14.203 -14.043 7.448 1.00 132.92 911 ALA A C 1
ATOM 6917 O O . ALA A 1 911 ? 14.354 -13.834 6.238 1.00 137.72 911 ALA A O 1
ATOM 6919 N N . THR A 1 912 ? 14.646 -15.150 8.038 1.00 121.09 912 THR A N 1
ATOM 6920 C CA . THR A 1 912 ? 15.349 -16.192 7.298 1.00 120.58 912 THR A CA 1
ATOM 6921 C C . THR A 1 912 ? 14.366 -17.020 6.471 1.00 122.41 912 THR A C 1
ATOM 6922 O O . THR A 1 912 ? 14.734 -17.620 5.459 1.00 124.46 912 THR A O 1
ATOM 6926 N N . GLY B 1 30 ? -41.465 -17.728 15.142 1.00 102.01 30 GLY B N 1
ATOM 6927 C CA . GLY B 1 30 ? -42.809 -17.343 14.754 1.00 99.72 30 GLY B CA 1
ATOM 6928 C C . GLY B 1 30 ? -42.967 -17.208 13.252 1.00 96.98 30 GLY B C 1
ATOM 6929 O O . GLY B 1 30 ? -41.985 -17.033 12.531 1.00 95.15 30 GLY B O 1
ATOM 6930 N N . GLN B 1 31 ? -44.209 -17.283 12.778 1.00 106.57 31 GLN B N 1
ATOM 6931 C CA . GLN B 1 31 ? -44.515 -17.229 11.354 1.00 105.18 31 GLN B CA 1
ATOM 6932 C C . GLN B 1 31 ? -45.307 -15.962 11.058 1.00 99.16 31 GLN B C 1
ATOM 6933 O O . GLN B 1 31 ? -46.371 -15.739 11.646 1.00 99.58 31 GLN B O 1
ATOM 6939 N N . LEU B 1 32 ? -44.786 -15.138 10.151 1.00 86.09 32 LEU B N 1
ATOM 6940 C CA . LEU B 1 32 ? -45.483 -13.940 9.693 1.00 79.40 32 LEU B CA 1
ATOM 6941 C C . LEU B 1 32 ? -46.434 -14.336 8.570 1.00 75.10 32 LEU B C 1
ATOM 6942 O O . LEU B 1 32 ? -45.995 -14.748 7.493 1.00 75.16 32 LEU B O 1
ATOM 6947 N N . ARG B 1 33 ? -47.735 -14.218 8.816 1.00 78.00 33 ARG B N 1
ATOM 6948 C CA . ARG B 1 33 ? -48.758 -14.626 7.862 1.00 76.55 33 ARG B CA 1
ATOM 6949 C C . ARG B 1 33 ? -49.521 -13.404 7.374 1.00 72.72 33 ARG B C 1
ATOM 6950 O O . ARG B 1 33 ? -49.915 -12.551 8.176 1.00 72.19 33 ARG B O 1
ATOM 6958 N N . VAL B 1 34 ? -49.733 -13.326 6.063 1.00 65.97 34 VAL B N 1
ATOM 6959 C CA . VAL B 1 34 ? -50.439 -12.213 5.440 1.00 64.00 34 VAL B CA 1
ATOM 6960 C C . VAL B 1 34 ? -51.846 -12.669 5.084 1.00 65.42 34 VAL B C 1
ATOM 6961 O O . VAL B 1 34 ? -52.028 -13.724 4.463 1.00 68.58 34 VAL B O 1
ATOM 6965 N N . ILE B 1 35 ? -52.838 -11.870 5.464 1.00 60.79 35 ILE B N 1
ATOM 6966 C CA . ILE B 1 35 ? -54.233 -12.133 5.133 1.00 62.44 35 ILE B CA 1
ATOM 6967 C C . ILE B 1 35 ? -54.568 -11.352 3.871 1.00 62.96 35 ILE B C 1
ATOM 6968 O O . ILE B 1 35 ? -54.480 -10.118 3.851 1.00 59.43 35 ILE B O 1
ATOM 6973 N N . LYS B 1 36 ? -54.957 -12.068 2.819 1.00 70.73 36 LYS B N 1
ATOM 6974 C CA . LYS B 1 36 ? -55.282 -11.442 1.547 1.00 71.46 36 LYS B CA 1
ATOM 6975 C C . LYS B 1 36 ? -56.540 -10.588 1.691 1.00 74.59 36 LYS B C 1
ATOM 6976 O O . LYS B 1 36 ? -57.153 -10.504 2.759 1.00 77.67 36 LYS B O 1
ATOM 6982 N N . ARG B 1 37 ? -56.932 -9.941 0.593 1.00 74.51 37 ARG B N 1
ATOM 6983 C CA . ARG B 1 37 ? -58.133 -9.117 0.617 1.00 76.73 37 ARG B CA 1
ATOM 6984 C C . ARG B 1 37 ? -59.405 -9.951 0.701 1.00 82.36 37 ARG B C 1
ATOM 6985 O O . ARG B 1 37 ? -60.434 -9.439 1.156 1.00 82.89 37 ARG B O 1
ATOM 6993 N N . ASN B 1 38 ? -59.360 -11.216 0.279 1.00 87.05 38 ASN B N 1
ATOM 6994 C CA . ASN B 1 38 ? -60.526 -12.088 0.366 1.00 92.44 38 ASN B CA 1
ATOM 6995 C C . ASN B 1 38 ? -60.285 -13.246 1.330 1.00 93.25 38 ASN B C 1
ATOM 6996 O O . ASN B 1 38 ? -60.572 -14.403 1.008 1.00 96.51 38 ASN B O 1
ATOM 7001 N N . GLY B 1 39 ? -59.758 -12.941 2.514 1.00 87.71 39 GLY B N 1
ATOM 7002 C CA . GLY B 1 39 ? -59.694 -13.906 3.597 1.00 88.29 39 GLY B CA 1
ATOM 7003 C C . GLY B 1 39 ? -58.513 -14.858 3.589 1.00 87.05 39 GLY B C 1
ATOM 7004 O O . GLY B 1 39 ? -57.976 -15.181 4.652 1.00 87.91 39 GLY B O 1
ATOM 7005 N N . THR B 1 40 ? -58.103 -15.320 2.410 1.00 88.12 40 THR B N 1
ATOM 7006 C CA . THR B 1 40 ? -57.079 -16.353 2.318 1.00 87.91 40 THR B CA 1
ATOM 7007 C C . THR B 1 40 ? -55.786 -15.908 3.005 1.00 83.63 40 THR B C 1
ATOM 7008 O O . THR B 1 40 ? -55.567 -14.724 3.277 1.00 80.97 40 THR B O 1
ATOM 7012 N N . VAL B 1 41 ? -54.923 -16.885 3.290 1.00 79.54 41 VAL B N 1
ATOM 7013 C CA . VAL B 1 41 ? -53.694 -16.664 4.046 1.00 75.54 41 VAL B CA 1
ATOM 7014 C C . VAL B 1 41 ? -52.508 -17.179 3.244 1.00 74.19 41 VAL B C 1
ATOM 7015 O O . VAL B 1 41 ? -52.572 -18.256 2.641 1.00 77.40 41 VAL B O 1
ATOM 7019 N N . VAL B 1 42 ? -51.420 -16.415 3.257 1.00 70.01 42 VAL B N 1
ATOM 7020 C CA . VAL B 1 42 ? -50.177 -16.800 2.588 1.00 68.17 42 VAL B CA 1
ATOM 7021 C C . VAL B 1 42 ? -48.999 -16.424 3.473 1.00 65.76 42 VAL B C 1
ATOM 7022 O O . VAL B 1 42 ? -49.120 -15.580 4.372 1.00 63.43 42 VAL B O 1
ATOM 7026 N N . PRO B 1 43 ? -47.841 -17.039 3.243 1.00 73.13 43 PRO B N 1
ATOM 7027 C CA . PRO B 1 43 ? -46.640 -16.627 3.977 1.00 73.09 43 PRO B CA 1
ATOM 7028 C C . PRO B 1 43 ? -46.192 -15.230 3.579 1.00 69.90 43 PRO B C 1
ATOM 7029 O O . PRO B 1 43 ? -46.456 -14.756 2.471 1.00 69.68 43 PRO B O 1
ATOM 7033 N N . TYR B 1 44 ? -45.508 -14.567 4.508 1.00 65.11 44 TYR B N 1
ATOM 7034 C CA . TYR B 1 44 ? -44.956 -13.246 4.237 1.00 62.28 44 TYR B CA 1
ATOM 7035 C C . TYR B 1 44 ? -43.743 -13.370 3.322 1.00 62.46 44 TYR B C 1
ATOM 7036 O O . TYR B 1 44 ? -42.853 -14.189 3.564 1.00 65.21 44 TYR B O 1
ATOM 7045 N N . THR B 1 45 ? -43.707 -12.552 2.271 1.00 67.18 45 THR B N 1
ATOM 7046 C CA . THR B 1 45 ? -42.645 -12.617 1.272 1.00 69.29 45 THR B CA 1
ATOM 7047 C C . THR B 1 45 ? -42.199 -11.205 0.926 1.00 68.57 45 THR B C 1
ATOM 7048 O O . THR B 1 45 ? -42.975 -10.432 0.357 1.00 66.68 45 THR B O 1
ATOM 7052 N N . ASP B 1 46 ? -40.945 -10.877 1.257 1.00 70.40 46 ASP B N 1
ATOM 7053 C CA . ASP B 1 46 ? -40.400 -9.565 0.921 1.00 70.02 46 ASP B CA 1
ATOM 7054 C C . ASP B 1 46 ? -40.568 -9.244 -0.557 1.00 67.21 46 ASP B C 1
ATOM 7055 O O . ASP B 1 46 ? -40.784 -8.082 -0.921 1.00 62.43 46 ASP B O 1
ATOM 7060 N N . ASP B 1 47 ? -40.470 -10.256 -1.422 1.00 77.45 47 ASP B N 1
ATOM 7061 C CA . ASP B 1 47 ? -40.430 -10.010 -2.861 1.00 78.40 47 ASP B CA 1
ATOM 7062 C C . ASP B 1 47 ? -41.689 -9.298 -3.340 1.00 74.34 47 ASP B C 1
ATOM 7063 O O . ASP B 1 47 ? -41.624 -8.442 -4.229 1.00 75.41 47 ASP B O 1
ATOM 7068 N N . LYS B 1 48 ? -42.846 -9.643 -2.770 1.00 63.26 48 LYS B N 1
ATOM 7069 C CA . LYS B 1 48 ? -44.088 -8.997 -3.179 1.00 60.79 48 LYS B CA 1
ATOM 7070 C C . LYS B 1 48 ? -44.012 -7.490 -2.979 1.00 55.35 48 LYS B C 1
ATOM 7071 O O . LYS B 1 48 ? -44.490 -6.718 -3.818 1.00 55.24 48 LYS B O 1
ATOM 7077 N N . ILE B 1 49 ? -43.405 -7.054 -1.875 1.00 53.38 49 ILE B N 1
ATOM 7078 C CA . ILE B 1 49 ? -43.241 -5.626 -1.626 1.00 52.02 49 ILE B CA 1
ATOM 7079 C C . ILE B 1 49 ? -42.239 -5.032 -2.607 1.00 53.45 49 ILE B C 1
ATOM 7080 O O . ILE B 1 49 ? -42.448 -3.940 -3.150 1.00 52.10 49 ILE B O 1
ATOM 7085 N N . THR B 1 50 ? -41.133 -5.740 -2.843 1.00 54.80 50 THR B N 1
ATOM 7086 C CA . THR B 1 50 ? -40.112 -5.255 -3.762 1.00 55.96 50 THR B CA 1
ATOM 7087 C C . THR B 1 50 ? -40.692 -5.044 -5.156 1.00 57.52 50 THR B C 1
ATOM 7088 O O . THR B 1 50 ? -40.448 -4.012 -5.791 1.00 59.13 50 THR B O 1
ATOM 7092 N N . VAL B 1 51 ? -41.471 -6.011 -5.646 1.00 58.06 51 VAL B N 1
ATOM 7093 C CA . VAL B 1 51 ? -42.050 -5.893 -6.982 1.00 59.52 51 VAL B CA 1
ATOM 7094 C C . VAL B 1 51 ? -42.981 -4.690 -7.055 1.00 55.94 51 VAL B C 1
ATOM 7095 O O . VAL B 1 51 ? -42.951 -3.919 -8.023 1.00 56.96 51 VAL B O 1
ATOM 7099 N N . ALA B 1 52 ? -43.828 -4.518 -6.038 1.00 52.67 52 ALA B N 1
ATOM 7100 C CA . ALA B 1 52 ? -44.794 -3.424 -6.044 1.00 51.36 52 ALA B CA 1
ATOM 7101 C C . ALA B 1 52 ? -44.094 -2.071 -6.039 1.00 51.78 52 ALA B C 1
ATOM 7102 O O . ALA B 1 52 ? -44.425 -1.183 -6.834 1.00 52.17 52 ALA B O 1
ATOM 7104 N N . ILE B 1 53 ? -43.119 -1.895 -5.143 1.00 48.64 53 ILE B N 1
ATOM 7105 C CA . ILE B 1 53 ? -42.398 -0.628 -5.067 1.00 47.68 53 ILE B CA 1
ATOM 7106 C C . ILE B 1 53 ? -41.633 -0.375 -6.358 1.00 51.74 53 ILE B C 1
ATOM 7107 O O . ILE B 1 53 ? -41.526 0.768 -6.819 1.00 53.90 53 ILE B O 1
ATOM 7112 N N . THR B 1 54 ? -41.091 -1.435 -6.965 1.00 52.91 54 THR B N 1
ATOM 7113 C CA . THR B 1 54 ? -40.318 -1.265 -8.190 1.00 54.96 54 THR B CA 1
ATOM 7114 C C . THR B 1 54 ? -41.200 -0.781 -9.335 1.00 56.27 54 THR B C 1
ATOM 7115 O O . THR B 1 54 ? -40.789 0.085 -10.115 1.00 58.49 54 THR B O 1
ATOM 7119 N N . LYS B 1 55 ? -42.414 -1.327 -9.456 1.00 60.48 55 LYS B N 1
ATOM 7120 C CA . LYS B 1 55 ? -43.316 -0.867 -10.508 1.00 60.71 55 LYS B CA 1
ATOM 7121 C C . LYS B 1 55 ? -43.559 0.632 -10.398 1.00 58.96 55 LYS B C 1
ATOM 7122 O O . LYS B 1 55 ? -43.659 1.329 -11.413 1.00 61.80 55 LYS B O 1
ATOM 7128 N N . ALA B 1 56 ? -43.644 1.149 -9.171 1.00 58.30 56 ALA B N 1
ATOM 7129 C CA . ALA B 1 56 ? -43.881 2.577 -8.993 1.00 58.31 56 ALA B CA 1
ATOM 7130 C C . ALA B 1 56 ? -42.655 3.391 -9.390 1.00 59.58 56 ALA B C 1
ATOM 7131 O O . ALA B 1 56 ? -42.784 4.446 -10.023 1.00 61.21 56 ALA B O 1
ATOM 7133 N N . PHE B 1 57 ? -41.457 2.920 -9.033 1.00 55.09 57 PHE B N 1
ATOM 7134 C CA . PHE B 1 57 ? -40.240 3.578 -9.501 1.00 57.05 57 PHE B CA 1
ATOM 7135 C C . PHE B 1 57 ? -40.166 3.583 -11.023 1.00 58.64 57 PHE B C 1
ATOM 7136 O O . PHE B 1 57 ? -39.833 4.607 -11.631 1.00 61.22 57 PHE B O 1
ATOM 7144 N N . LEU B 1 58 ? -40.476 2.448 -11.659 1.00 59.42 58 LEU B N 1
ATOM 7145 C CA . LEU B 1 58 ? -40.401 2.374 -13.115 1.00 62.49 58 LEU B CA 1
ATOM 7146 C C . LEU B 1 58 ? -41.474 3.224 -13.781 1.00 64.31 58 LEU B C 1
ATOM 7147 O O . LEU B 1 58 ? -41.291 3.662 -14.921 1.00 67.84 58 LEU B O 1
ATOM 7152 N N . ALA B 1 59 ? -42.597 3.461 -13.102 1.00 64.47 59 ALA B N 1
ATOM 7153 C CA . ALA B 1 59 ? -43.633 4.310 -13.673 1.00 67.67 59 ALA B CA 1
ATOM 7154 C C . ALA B 1 59 ? -43.184 5.760 -13.789 1.00 71.42 59 ALA B C 1
ATOM 7155 O O . ALA B 1 59 ? -43.726 6.500 -14.617 1.00 72.58 59 ALA B O 1
ATOM 7157 N N . VAL B 1 60 ? -42.207 6.178 -12.985 1.00 82.91 60 VAL B N 1
ATOM 7158 C CA . VAL B 1 60 ? -41.719 7.553 -13.042 1.00 87.07 60 VAL B CA 1
ATOM 7159 C C . VAL B 1 60 ? -40.703 7.714 -14.166 1.00 96.07 60 VAL B C 1
ATOM 7160 O O . VAL B 1 60 ? -40.930 8.456 -15.129 1.00 99.49 60 VAL B O 1
ATOM 7164 N N . GLU B 1 61 ? -39.570 7.026 -14.059 1.00 114.73 61 GLU B N 1
ATOM 7165 C CA . GLU B 1 61 ? -38.549 7.063 -15.105 1.00 124.41 61 GLU B CA 1
ATOM 7166 C C . GLU B 1 61 ? -38.640 5.821 -15.991 1.00 127.85 61 GLU B C 1
ATOM 7167 O O . GLU B 1 61 ? -37.849 4.887 -15.858 1.00 129.65 61 GLU B O 1
ATOM 7173 N N . ALA B 1 65 ? -34.046 6.985 -17.882 1.00 127.06 65 ALA B N 1
ATOM 7174 C CA . ALA B 1 65 ? -33.828 5.641 -18.405 1.00 129.45 65 ALA B CA 1
ATOM 7175 C C . ALA B 1 65 ? -32.452 5.119 -17.999 1.00 129.31 65 ALA B C 1
ATOM 7176 O O . ALA B 1 65 ? -32.282 3.924 -17.752 1.00 130.73 65 ALA B O 1
ATOM 7178 N N . ALA B 1 66 ? -31.470 6.019 -17.932 1.00 112.36 66 ALA B N 1
ATOM 7179 C CA . ALA B 1 66 ? -30.128 5.646 -17.504 1.00 112.84 66 ALA B CA 1
ATOM 7180 C C . ALA B 1 66 ? -29.973 5.718 -15.990 1.00 108.11 66 ALA B C 1
ATOM 7181 O O . ALA B 1 66 ? -29.299 4.869 -15.397 1.00 107.16 66 ALA B O 1
ATOM 7183 N N . ALA B 1 67 ? -30.591 6.712 -15.350 1.00 118.63 67 ALA B N 1
ATOM 7184 C CA . ALA B 1 67 ? -30.584 6.797 -13.895 1.00 114.87 67 ALA B CA 1
ATOM 7185 C C . ALA B 1 67 ? -31.504 5.773 -13.241 1.00 110.24 67 ALA B C 1
ATOM 7186 O O . ALA B 1 67 ? -31.656 5.797 -12.013 1.00 107.80 67 ALA B O 1
ATOM 7188 N N . SER B 1 68 ? -32.129 4.891 -14.025 1.00 103.23 68 SER B N 1
ATOM 7189 C CA . SER B 1 68 ? -32.909 3.783 -13.488 1.00 97.24 68 SER B CA 1
ATOM 7190 C C . SER B 1 68 ? -32.036 2.695 -12.880 1.00 96.20 68 SER B C 1
ATOM 7191 O O . SER B 1 68 ? -32.574 1.726 -12.332 1.00 92.49 68 SER B O 1
ATOM 7194 N N . SER B 1 69 ? -30.710 2.828 -12.970 1.00 99.37 69 SER B N 1
ATOM 7195 C CA . SER B 1 69 ? -29.820 1.803 -12.442 1.00 99.85 69 SER B CA 1
ATOM 7196 C C . SER B 1 69 ? -29.865 1.747 -10.920 1.00 96.44 69 SER B C 1
ATOM 7197 O O . SER B 1 69 ? -29.642 0.681 -10.334 1.00 96.75 69 SER B O 1
ATOM 7200 N N . ARG B 1 70 ? -30.151 2.871 -10.265 1.00 91.00 70 ARG B N 1
ATOM 7201 C CA . ARG B 1 70 ? -30.182 2.925 -8.808 1.00 88.01 70 ARG B CA 1
ATOM 7202 C C . ARG B 1 70 ? -31.487 2.414 -8.217 1.00 81.36 70 ARG B C 1
ATOM 7203 O O . ARG B 1 70 ? -31.623 2.398 -6.989 1.00 79.10 70 ARG B O 1
ATOM 7211 N N . ILE B 1 71 ? -32.445 1.995 -9.045 1.00 72.72 71 ILE B N 1
ATOM 7212 C CA . ILE B 1 71 ? -33.742 1.570 -8.527 1.00 66.54 71 ILE B CA 1
ATOM 7213 C C . ILE B 1 71 ? -33.590 0.324 -7.664 1.00 66.03 71 ILE B C 1
ATOM 7214 O O . ILE B 1 71 ? -34.094 0.263 -6.536 1.00 64.24 71 ILE B O 1
ATOM 7219 N N . HIS B 1 72 ? -32.900 -0.693 -8.183 1.00 75.57 72 HIS B N 1
ATOM 7220 C CA . HIS B 1 72 ? -32.831 -1.973 -7.488 1.00 76.95 72 HIS B CA 1
ATOM 7221 C C . HIS B 1 72 ? -32.282 -1.812 -6.074 1.00 76.95 72 HIS B C 1
ATOM 7222 O O . HIS B 1 72 ? -32.769 -2.454 -5.135 1.00 74.47 72 HIS B O 1
ATOM 7229 N N . ASP B 1 73 ? -31.277 -0.950 -5.902 1.00 76.34 73 ASP B N 1
ATOM 7230 C CA . ASP B 1 73 ? -30.648 -0.790 -4.594 1.00 75.89 73 ASP B CA 1
ATOM 7231 C C . ASP B 1 73 ? -31.565 -0.055 -3.621 1.00 72.73 73 ASP B C 1
ATOM 7232 O O . ASP B 1 73 ? -31.771 -0.508 -2.489 1.00 70.83 73 ASP B O 1
ATOM 7237 N N . THR B 1 74 ? -32.123 1.086 -4.039 1.00 72.43 74 THR B N 1
ATOM 7238 C CA . THR B 1 74 ? -32.957 1.873 -3.136 1.00 70.87 74 THR B CA 1
ATOM 7239 C C . THR B 1 74 ? -34.231 1.131 -2.758 1.00 65.24 74 THR B C 1
ATOM 7240 O O . THR B 1 74 ? -34.712 1.267 -1.628 1.00 63.06 74 THR B O 1
ATOM 7244 N N . VAL B 1 75 ? -34.788 0.347 -3.683 1.00 61.55 75 VAL B N 1
ATOM 7245 C CA . VAL B 1 75 ? -36.004 -0.405 -3.387 1.00 59.27 75 VAL B CA 1
ATOM 7246 C C . VAL B 1 75 ? -35.729 -1.467 -2.332 1.00 58.96 75 VAL B C 1
ATOM 7247 O O . VAL B 1 75 ? -36.566 -1.723 -1.460 1.00 58.03 75 VAL B O 1
ATOM 7251 N N . ARG B 1 76 ? -34.565 -2.114 -2.403 1.00 65.04 76 ARG B N 1
ATOM 7252 C CA . ARG B 1 76 ? -34.245 -3.149 -1.428 1.00 67.43 76 ARG B CA 1
ATOM 7253 C C . ARG B 1 76 ? -34.103 -2.572 -0.025 1.00 66.01 76 ARG B C 1
ATOM 7254 O O . ARG B 1 76 ? -34.466 -3.235 0.952 1.00 63.06 76 ARG B O 1
ATOM 7262 N N . ARG B 1 77 ? -33.586 -1.346 0.099 1.00 70.68 77 ARG B N 1
ATOM 7263 C CA . ARG B 1 77 ? -33.573 -0.682 1.399 1.00 73.32 77 ARG B CA 1
ATOM 7264 C C . ARG B 1 77 ? -34.993 -0.442 1.894 1.00 68.18 77 ARG B C 1
ATOM 7265 O O . ARG B 1 77 ? -35.318 -0.721 3.053 1.00 68.34 77 ARG B O 1
ATOM 7273 N N . LEU B 1 78 ? -35.856 0.085 1.021 1.00 61.64 78 LEU B N 1
ATOM 7274 C CA . LEU B 1 78 ? -37.227 0.384 1.420 1.00 58.98 78 LEU B CA 1
ATOM 7275 C C . LEU B 1 78 ? -37.968 -0.877 1.837 1.00 58.27 78 LEU B C 1
ATOM 7276 O O . LEU B 1 78 ? -38.731 -0.862 2.809 1.00 56.96 78 LEU B O 1
ATOM 7281 N N . THR B 1 79 ? -37.757 -1.980 1.115 1.00 58.02 79 THR B N 1
ATOM 7282 C CA . THR B 1 79 ? -38.363 -3.246 1.511 1.00 57.67 79 THR B CA 1
ATOM 7283 C C . THR B 1 79 ? -37.844 -3.697 2.871 1.00 58.67 79 THR B C 1
ATOM 7284 O O . THR B 1 79 ? -38.617 -4.169 3.714 1.00 57.12 79 THR B O 1
ATOM 7288 N N . GLU B 1 80 ? -36.536 -3.559 3.102 1.00 61.26 80 GLU B N 1
ATOM 7289 C CA . GLU B 1 80 ? -35.961 -3.963 4.381 1.00 63.51 80 GLU B CA 1
ATOM 7290 C C . GLU B 1 80 ? -36.556 -3.160 5.532 1.00 62.15 80 GLU B C 1
ATOM 7291 O O . GLU B 1 80 ? -36.845 -3.712 6.600 1.00 61.50 80 GLU B O 1
ATOM 7297 N N . GLN B 1 81 ? -36.743 -1.852 5.336 1.00 63.29 81 GLN B N 1
ATOM 7298 C CA . GLN B 1 81 ? -37.383 -1.033 6.360 1.00 63.16 81 GLN B CA 1
ATOM 7299 C C . GLN B 1 81 ? -38.763 -1.575 6.706 1.00 60.42 81 GLN B C 1
ATOM 7300 O O . GLN B 1 81 ? -39.099 -1.749 7.883 1.00 63.58 81 GLN B O 1
ATOM 7306 N N . VAL B 1 82 ? -39.578 -1.852 5.688 1.00 55.35 82 VAL B N 1
ATOM 7307 C CA . VAL B 1 82 ? -40.936 -2.332 5.929 1.00 53.15 82 VAL B CA 1
ATOM 7308 C C . VAL B 1 82 ? -40.904 -3.664 6.671 1.00 54.03 82 VAL B C 1
ATOM 7309 O O . VAL B 1 82 ? -41.642 -3.873 7.642 1.00 55.72 82 VAL B O 1
ATOM 7313 N N . THR B 1 83 ? -40.050 -4.587 6.221 1.00 49.89 83 THR B N 1
ATOM 7314 C CA . THR B 1 83 ? -39.959 -5.889 6.874 1.00 50.67 83 THR B CA 1
ATOM 7315 C C . THR B 1 83 ? -39.504 -5.745 8.321 1.00 52.70 83 THR B C 1
ATOM 7316 O O . THR B 1 83 ? -39.989 -6.458 9.206 1.00 54.54 83 THR B O 1
ATOM 7320 N N . ALA B 1 84 ? -38.569 -4.828 8.581 1.00 59.36 84 ALA B N 1
ATOM 7321 C CA . ALA B 1 84 ? -38.101 -4.616 9.947 1.00 61.95 84 ALA B CA 1
ATOM 7322 C C . ALA B 1 84 ? -39.201 -4.045 10.831 1.00 61.19 84 ALA B C 1
ATOM 7323 O O . ALA B 1 84 ? -39.241 -4.331 12.033 1.00 63.83 84 ALA B O 1
ATOM 7325 N N . THR B 1 85 ? -40.099 -3.242 10.259 1.00 59.11 85 THR B N 1
ATOM 7326 C CA . THR B 1 85 ? -41.186 -2.674 11.047 1.00 60.56 85 THR B CA 1
ATOM 7327 C C . THR B 1 85 ? -42.146 -3.758 11.525 1.00 61.95 85 THR B C 1
ATOM 7328 O O . THR B 1 85 ? -42.601 -3.725 12.673 1.00 63.32 85 THR B O 1
ATOM 7332 N N . PHE B 1 86 ? -42.463 -4.730 10.665 1.00 63.16 86 PHE B N 1
ATOM 7333 C CA . PHE B 1 86 ? -43.357 -5.805 11.084 1.00 64.62 86 PHE B CA 1
ATOM 7334 C C . PHE B 1 86 ? -42.659 -6.777 12.025 1.00 68.99 86 PHE B C 1
ATOM 7335 O O . PHE B 1 86 ? -43.304 -7.348 12.913 1.00 71.38 86 PHE B O 1
ATOM 7343 N N . LYS B 1 87 ? -41.349 -6.967 11.862 1.00 64.92 87 LYS B N 1
ATOM 7344 C CA . LYS B 1 87 ? -40.596 -7.761 12.826 1.00 67.75 87 LYS B CA 1
ATOM 7345 C C . LYS B 1 87 ? -40.598 -7.095 14.197 1.00 71.21 87 LYS B C 1
ATOM 7346 O O . LYS B 1 87 ? -40.807 -7.757 15.221 1.00 73.57 87 LYS B O 1
ATOM 7352 N N . ARG B 1 88 ? -40.369 -5.779 14.233 1.00 78.91 88 ARG B N 1
ATOM 7353 C CA . ARG B 1 88 ? -40.381 -5.051 15.497 1.00 83.43 88 ARG B CA 1
ATOM 7354 C C . ARG B 1 88 ? -41.774 -5.017 16.113 1.00 83.93 88 ARG B C 1
ATOM 7355 O O . ARG B 1 88 ? -41.907 -4.965 17.342 1.00 86.98 88 ARG B O 1
ATOM 7363 N N . ARG B 1 89 ? -42.817 -5.049 15.282 1.00 83.65 89 ARG B N 1
ATOM 7364 C CA . ARG B 1 89 ? -44.183 -5.058 15.789 1.00 85.59 89 ARG B CA 1
ATOM 7365 C C . ARG B 1 89 ? -44.639 -6.457 16.189 1.00 87.16 89 ARG B C 1
ATOM 7366 O O . ARG B 1 89 ? -45.469 -6.595 17.093 1.00 90.24 89 ARG B O 1
ATOM 7374 N N . MET B 1 90 ? -44.115 -7.499 15.543 1.00 85.72 90 MET B N 1
ATOM 7375 C CA . MET B 1 90 ? -44.493 -8.884 15.830 1.00 87.49 90 MET B CA 1
ATOM 7376 C C . MET B 1 90 ? -43.236 -9.743 15.908 1.00 86.30 90 MET B C 1
ATOM 7377 O O . MET B 1 90 ? -42.953 -10.542 15.007 1.00 85.54 90 MET B O 1
ATOM 7382 N N . PRO B 1 91 ? -42.459 -9.607 16.985 1.00 80.52 91 PRO B N 1
ATOM 7383 C CA . PRO B 1 91 ? -41.213 -10.386 17.086 1.00 81.10 91 PRO B CA 1
ATOM 7384 C C . PRO B 1 91 ? -41.437 -11.886 17.125 1.00 82.84 91 PRO B C 1
ATOM 7385 O O . PRO B 1 91 ? -40.557 -12.645 16.700 1.00 84.66 91 PRO B O 1
ATOM 7389 N N . SER B 1 92 ? -42.583 -12.342 17.631 1.00 82.10 92 SER B N 1
ATOM 7390 C CA . SER B 1 92 ? -42.904 -13.761 17.690 1.00 83.49 92 SER B CA 1
ATOM 7391 C C . SER B 1 92 ? -43.841 -14.185 16.567 1.00 80.15 92 SER B C 1
ATOM 7392 O O . SER B 1 92 ? -44.464 -15.248 16.654 1.00 82.38 92 SER B O 1
ATOM 7395 N N . GLY B 1 93 ? -43.955 -13.376 15.518 1.00 76.55 93 GLY B N 1
ATOM 7396 C CA . GLY B 1 93 ? -44.826 -13.697 14.409 1.00 75.31 93 GLY B CA 1
ATOM 7397 C C . GLY B 1 93 ? -46.263 -13.292 14.668 1.00 75.47 93 GLY B C 1
ATOM 7398 O O . GLY B 1 93 ? -46.631 -12.786 15.731 1.00 78.27 93 GLY B O 1
ATOM 7399 N N . GLY B 1 94 ? -47.093 -13.532 13.664 1.00 64.21 94 GLY B N 1
ATOM 7400 C CA . GLY B 1 94 ? -48.497 -13.194 13.747 1.00 64.01 94 GLY B CA 1
ATOM 7401 C C . GLY B 1 94 ? -49.082 -13.009 12.360 1.00 62.36 94 GLY B C 1
ATOM 7402 O O . GLY B 1 94 ? -48.454 -13.330 11.350 1.00 60.22 94 GLY B O 1
ATOM 7403 N N . THR B 1 95 ? -50.302 -12.482 12.340 1.00 73.00 95 THR B N 1
ATOM 7404 C CA . THR B 1 95 ? -51.024 -12.219 11.105 1.00 72.55 95 THR B CA 1
ATOM 7405 C C . THR B 1 95 ? -51.001 -10.729 10.784 1.00 71.96 95 THR B C 1
ATOM 7406 O O . THR B 1 95 ? -50.772 -9.883 11.652 1.00 72.61 95 THR B O 1
ATOM 7410 N N . ILE B 1 96 ? -51.255 -10.418 9.514 1.00 75.85 96 ILE B N 1
ATOM 7411 C CA . ILE B 1 96 ? -51.207 -9.043 9.035 1.00 74.21 96 ILE B CA 1
ATOM 7412 C C . ILE B 1 96 ? -52.058 -8.958 7.778 1.00 70.03 96 ILE B C 1
ATOM 7413 O O . ILE B 1 96 ? -52.229 -9.947 7.061 1.00 70.37 96 ILE B O 1
ATOM 7418 N N . HIS B 1 97 ? -52.597 -7.772 7.513 1.00 58.19 97 HIS B N 1
ATOM 7419 C CA . HIS B 1 97 ? -53.488 -7.558 6.382 1.00 59.12 97 HIS B CA 1
ATOM 7420 C C . HIS B 1 97 ? -52.780 -6.824 5.247 1.00 54.46 97 HIS B C 1
ATOM 7421 O O . HIS B 1 97 ? -51.807 -6.094 5.454 1.00 52.50 97 HIS B O 1
ATOM 7428 N N . ILE B 1 98 ? -53.298 -7.027 4.032 1.00 56.66 98 ILE B N 1
ATOM 7429 C CA . ILE B 1 98 ? -52.708 -6.408 2.845 1.00 56.67 98 ILE B CA 1
ATOM 7430 C C . ILE B 1 98 ? -52.678 -4.893 2.997 1.00 56.70 98 ILE B C 1
ATOM 7431 O O . ILE B 1 98 ? -51.644 -4.250 2.784 1.00 56.44 98 ILE B O 1
ATOM 7436 N N . GLU B 1 99 ? -53.818 -4.298 3.354 1.00 63.15 99 GLU B N 1
ATOM 7437 C CA . GLU B 1 99 ? -53.896 -2.843 3.416 1.00 63.32 99 GLU B CA 1
ATOM 7438 C C . GLU B 1 99 ? -52.976 -2.277 4.490 1.00 61.41 99 GLU B C 1
ATOM 7439 O O . GLU B 1 99 ? -52.513 -1.138 4.371 1.00 61.23 99 GLU B O 1
ATOM 7445 N N . GLU B 1 100 ? -52.694 -3.053 5.539 1.00 60.29 100 GLU B N 1
ATOM 7446 C CA . GLU B 1 100 ? -51.704 -2.624 6.520 1.00 58.15 100 GLU B CA 1
ATOM 7447 C C . GLU B 1 100 ? -50.315 -2.557 5.895 1.00 55.18 100 GLU B C 1
ATOM 7448 O O . GLU B 1 100 ? -49.574 -1.591 6.114 1.00 54.08 100 GLU B O 1
ATOM 7454 N N . ILE B 1 101 ? -49.952 -3.568 5.103 1.00 49.02 101 ILE B N 1
ATOM 7455 C CA . ILE B 1 101 ? -48.677 -3.540 4.390 1.00 46.91 101 ILE B CA 1
ATOM 7456 C C . ILE B 1 101 ? -48.627 -2.340 3.454 1.00 48.28 101 ILE B C 1
ATOM 7457 O O . ILE B 1 101 ? -47.643 -1.593 3.423 1.00 48.38 101 ILE B O 1
ATOM 7462 N N . GLN B 1 102 ? -49.693 -2.142 2.672 1.00 50.82 102 GLN B N 1
ATOM 7463 C CA . GLN B 1 102 ? -49.729 -1.040 1.716 1.00 49.86 102 GLN B CA 1
ATOM 7464 C C . GLN B 1 102 ? -49.449 0.293 2.396 1.00 49.60 102 GLN B C 1
ATOM 7465 O O . GLN B 1 102 ? -48.764 1.155 1.833 1.00 49.05 102 GLN B O 1
ATOM 7471 N N . ASP B 1 103 ? -49.980 0.483 3.605 1.00 50.10 103 ASP B N 1
ATOM 7472 C CA . ASP B 1 103 ? -49.755 1.731 4.325 1.00 52.47 103 ASP B CA 1
ATOM 7473 C C . ASP B 1 103 ? -48.302 1.863 4.768 1.00 52.95 103 ASP B C 1
ATOM 7474 O O . ASP B 1 103 ? -47.742 2.965 4.757 1.00 51.89 103 ASP B O 1
ATOM 7479 N N . GLN B 1 104 ? -47.677 0.755 5.170 1.00 51.53 104 GLN B N 1
ATOM 7480 C CA . GLN B 1 104 ? -46.273 0.815 5.563 1.00 51.32 104 GLN B CA 1
ATOM 7481 C C . GLN B 1 104 ? -45.374 1.058 4.361 1.00 48.88 104 GLN B C 1
ATOM 7482 O O . GLN B 1 104 ? -44.360 1.757 4.471 1.00 49.98 104 GLN B O 1
ATOM 7488 N N . VAL B 1 105 ? -45.733 0.503 3.204 1.00 46.07 105 VAL B N 1
ATOM 7489 C CA . VAL B 1 105 ? -44.985 0.788 1.984 1.00 44.57 105 VAL B CA 1
ATOM 7490 C C . VAL B 1 105 ? -45.037 2.279 1.677 1.00 46.49 105 VAL B C 1
ATOM 7491 O O . VAL B 1 105 ? -44.012 2.910 1.387 1.00 46.23 105 VAL B O 1
ATOM 7495 N N . GLU B 1 106 ? -46.234 2.867 1.743 1.00 46.59 106 GLU B N 1
ATOM 7496 C CA . GLU B 1 106 ? -46.375 4.292 1.468 1.00 47.18 106 GLU B CA 1
ATOM 7497 C C . GLU B 1 106 ? -45.562 5.113 2.455 1.00 48.19 106 GLU B C 1
ATOM 7498 O O . GLU B 1 106 ? -44.803 6.005 2.061 1.00 50.04 106 GLU B O 1
ATOM 7504 N N . LEU B 1 107 ? -45.704 4.816 3.748 1.00 47.02 107 LEU B N 1
ATOM 7505 C CA . LEU B 1 107 ? -44.950 5.538 4.767 1.00 48.95 107 LEU B CA 1
ATOM 7506 C C . LEU B 1 107 ? -43.447 5.427 4.533 1.00 51.11 107 LEU B C 1
ATOM 7507 O O . LEU B 1 107 ? -42.710 6.401 4.721 1.00 54.54 107 LEU B O 1
ATOM 7512 N N . ALA B 1 108 ? -42.971 4.245 4.136 1.00 48.05 108 ALA B N 1
ATOM 7513 C CA . ALA B 1 108 ? -41.544 4.078 3.875 1.00 48.15 108 ALA B CA 1
ATOM 7514 C C . ALA B 1 108 ? -41.096 4.976 2.730 1.00 49.13 108 ALA B C 1
ATOM 7515 O O . ALA B 1 108 ? -40.089 5.685 2.838 1.00 49.71 108 ALA B O 1
ATOM 7517 N N . LEU B 1 109 ? -41.840 4.961 1.619 1.00 48.68 109 LEU B N 1
ATOM 7518 C CA . LEU B 1 109 ? -41.515 5.834 0.496 1.00 48.88 109 LEU B CA 1
ATOM 7519 C C . LEU B 1 109 ? -41.549 7.297 0.915 1.00 48.83 109 LEU B C 1
ATOM 7520 O O . LEU B 1 109 ? -40.698 8.093 0.502 1.00 49.16 109 LEU B O 1
ATOM 7525 N N . MET B 1 110 ? -42.528 7.665 1.742 1.00 49.50 110 MET B N 1
ATOM 7526 C CA . MET B 1 110 ? -42.697 9.060 2.129 1.00 50.49 110 MET B CA 1
ATOM 7527 C C . MET B 1 110 ? -41.555 9.538 3.021 1.00 51.46 110 MET B C 1
ATOM 7528 O O . MET B 1 110 ? -41.052 10.653 2.845 1.00 52.39 110 MET B O 1
ATOM 7533 N N . ARG B 1 111 ? -41.130 8.718 3.986 1.00 61.03 111 ARG B N 1
ATOM 7534 C CA . ARG B 1 111 ? -40.031 9.132 4.855 1.00 64.92 111 ARG B CA 1
ATOM 7535 C C . ARG B 1 111 ? -38.720 9.249 4.087 1.00 63.47 111 ARG B C 1
ATOM 7536 O O . ARG B 1 111 ? -37.889 10.105 4.410 1.00 65.48 111 ARG B O 1
ATOM 7544 N N . ALA B 1 112 ? -38.513 8.400 3.079 1.00 56.85 112 ALA B N 1
ATOM 7545 C CA . ALA B 1 112 ? -37.301 8.463 2.273 1.00 59.07 112 ALA B CA 1
ATOM 7546 C C . ALA B 1 112 ? -37.250 9.694 1.376 1.00 59.14 112 ALA B C 1
ATOM 7547 O O . ALA B 1 112 ? -36.197 9.964 0.786 1.00 61.06 112 ALA B O 1
ATOM 7549 N N . GLY B 1 113 ? -38.342 10.448 1.266 1.00 52.82 113 GLY B N 1
ATOM 7550 C CA . GLY B 1 113 ? -38.373 11.613 0.407 1.00 53.81 113 GLY B CA 1
ATOM 7551 C C . GLY B 1 113 ? -38.703 11.330 -1.040 1.00 53.64 113 GLY B C 1
ATOM 7552 O O . GLY B 1 113 ? -38.535 12.220 -1.882 1.00 54.37 113 GLY B O 1
ATOM 7553 N N . GLU B 1 114 ? -39.169 10.121 -1.360 1.00 53.47 114 GLU B N 1
ATOM 7554 C CA . GLU B 1 114 ? -39.523 9.754 -2.731 1.00 52.02 114 GLU B CA 1
ATOM 7555 C C . GLU B 1 114 ? -40.926 10.280 -3.040 1.00 50.03 114 GLU B C 1
ATOM 7556 O O . GLU B 1 114 ? -41.905 9.539 -3.148 1.00 48.83 114 GLU B O 1
ATOM 7562 N N . GLN B 1 115 ? -41.006 11.604 -3.189 1.00 52.04 115 GLN B N 1
ATOM 7563 C CA . GLN B 1 115 ? -42.303 12.256 -3.349 1.00 52.87 115 GLN B CA 1
ATOM 7564 C C . GLN B 1 115 ? -42.976 11.856 -4.657 1.00 53.38 115 GLN B C 1
ATOM 7565 O O . GLN B 1 115 ? -44.182 11.586 -4.682 1.00 53.06 115 GLN B O 1
ATOM 7571 N N . LYS B 1 116 ? -42.218 11.823 -5.754 1.00 57.52 116 LYS B N 1
ATOM 7572 C CA . LYS B 1 116 ? -42.781 11.409 -7.035 1.00 58.12 116 LYS B CA 1
ATOM 7573 C C . LYS B 1 116 ? -43.304 9.980 -6.966 1.00 53.93 116 LYS B C 1
ATOM 7574 O O . LYS B 1 116 ? -44.451 9.706 -7.338 1.00 52.65 116 LYS B O 1
ATOM 7580 N N . VAL B 1 117 ? -42.473 9.054 -6.490 1.00 50.61 117 VAL B N 1
ATOM 7581 C CA . VAL B 1 117 ? -42.865 7.650 -6.454 1.00 49.32 117 VAL B CA 1
ATOM 7582 C C . VAL B 1 117 ? -43.997 7.437 -5.458 1.00 47.63 117 VAL B C 1
ATOM 7583 O O . VAL B 1 117 ? -44.919 6.651 -5.706 1.00 47.19 117 VAL B O 1
ATOM 7587 N N . ALA B 1 118 ? -43.948 8.130 -4.318 1.00 46.29 118 ALA B N 1
ATOM 7588 C CA . ALA B 1 118 ? -44.978 7.953 -3.300 1.00 44.30 118 ALA B CA 1
ATOM 7589 C C . ALA B 1 118 ? -46.340 8.393 -3.819 1.00 43.57 118 ALA B C 1
ATOM 7590 O O . ALA B 1 118 ? -47.335 7.674 -3.671 1.00 42.00 118 ALA B O 1
ATOM 7592 N N . ARG B 1 119 ? -46.407 9.576 -4.434 1.00 45.46 119 ARG B N 1
ATOM 7593 C CA . ARG B 1 119 ? -47.693 10.056 -4.921 1.00 47.45 119 ARG B CA 1
ATOM 7594 C C . ARG B 1 119 ? -48.217 9.158 -6.034 1.00 47.29 119 ARG B C 1
ATOM 7595 O O . ARG B 1 119 ? -49.419 8.880 -6.097 1.00 46.34 119 ARG B O 1
ATOM 7603 N N . ASP B 1 120 ? -47.325 8.661 -6.898 1.00 53.83 120 ASP B N 1
ATOM 7604 C CA . ASP B 1 120 ? -47.750 7.740 -7.948 1.00 56.88 120 ASP B CA 1
ATOM 7605 C C . ASP B 1 120 ? -48.196 6.404 -7.369 1.00 53.30 120 ASP B C 1
ATOM 7606 O O . ASP B 1 120 ? -49.110 5.770 -7.907 1.00 53.79 120 ASP B O 1
ATOM 7611 N N . TYR B 1 121 ? -47.559 5.958 -6.286 1.00 50.74 121 TYR B N 1
ATOM 7612 C CA . TYR B 1 121 ? -48.011 4.748 -5.607 1.00 49.56 121 TYR B CA 1
ATOM 7613 C C . TYR B 1 121 ? -49.413 4.934 -5.042 1.00 48.53 121 TYR B C 1
ATOM 7614 O O . TYR B 1 121 ? -50.255 4.033 -5.132 1.00 46.85 121 TYR B O 1
ATOM 7623 N N . VAL B 1 122 ? -49.679 6.103 -4.455 1.00 46.52 122 VAL B N 1
ATOM 7624 C CA . VAL B 1 122 ? -50.999 6.387 -3.900 1.00 45.50 122 VAL B CA 1
ATOM 7625 C C . VAL B 1 122 ? -52.045 6.413 -5.006 1.00 44.00 122 VAL B C 1
ATOM 7626 O O . VAL B 1 122 ? -53.086 5.753 -4.913 1.00 45.97 122 VAL B O 1
ATOM 7630 N N . ILE B 1 123 ? -51.792 7.188 -6.062 1.00 52.10 123 ILE B N 1
ATOM 7631 C CA . ILE B 1 123 ? -52.785 7.343 -7.124 1.00 55.18 123 ILE B CA 1
ATOM 7632 C C . ILE B 1 123 ? -53.134 5.991 -7.724 1.00 55.57 123 ILE B C 1
ATOM 7633 O O . ILE B 1 123 ? -54.309 5.673 -7.939 1.00 59.83 123 ILE B O 1
ATOM 7638 N N . TYR B 1 124 ? -52.121 5.173 -8.004 1.00 50.35 124 TYR B N 1
ATOM 7639 C CA . TYR B 1 124 ? -52.378 3.868 -8.596 1.00 52.71 124 TYR B CA 1
ATOM 7640 C C . TYR B 1 124 ? -53.167 2.986 -7.637 1.00 51.48 124 TYR B C 1
ATOM 7641 O O . TYR B 1 124 ? -54.149 2.346 -8.029 1.00 52.01 124 TYR B O 1
ATOM 7650 N N . ARG B 1 125 ? -52.756 2.955 -6.365 1.00 48.16 125 ARG B N 1
ATOM 7651 C CA . ARG B 1 125 ? -53.429 2.115 -5.379 1.00 48.25 125 ARG B CA 1
ATOM 7652 C C . ARG B 1 125 ? -54.896 2.499 -5.232 1.00 50.62 125 ARG B C 1
ATOM 7653 O O . ARG B 1 125 ? -55.761 1.628 -5.080 1.00 50.90 125 ARG B O 1
ATOM 7661 N N . GLU B 1 126 ? -55.194 3.800 -5.251 1.00 48.14 126 GLU B N 1
ATOM 7662 C CA . GLU B 1 126 ? -56.582 4.240 -5.177 1.00 52.12 126 GLU B CA 1
ATOM 7663 C C . GLU B 1 126 ? -57.343 3.861 -6.440 1.00 54.95 126 GLU B C 1
ATOM 7664 O O . GLU B 1 126 ? -58.512 3.461 -6.372 1.00 56.96 126 GLU B O 1
ATOM 7670 N N . ALA B 1 127 ? -56.696 3.978 -7.602 1.00 51.36 127 ALA B N 1
ATOM 7671 C CA . ALA B 1 127 ? -57.339 3.589 -8.851 1.00 53.95 127 ALA B CA 1
ATOM 7672 C C . ALA B 1 127 ? -57.775 2.130 -8.806 1.00 55.81 127 ALA B C 1
ATOM 7673 O O . ALA B 1 127 ? -58.913 1.802 -9.152 1.00 56.37 127 ALA B O 1
ATOM 7675 N N . ARG B 1 128 ? -56.887 1.238 -8.357 1.00 68.71 128 ARG B N 1
ATOM 7676 C CA . ARG B 1 128 ? -57.243 -0.177 -8.280 1.00 72.92 128 ARG B CA 1
ATOM 7677 C C . ARG B 1 128 ? -58.318 -0.423 -7.230 1.00 71.87 128 ARG B C 1
ATOM 7678 O O . ARG B 1 128 ? -59.188 -1.281 -7.418 1.00 75.39 128 ARG B O 1
ATOM 7686 N N . ALA B 1 129 ? -58.276 0.312 -6.117 1.00 58.34 129 ALA B N 1
ATOM 7687 C CA . ALA B 1 129 ? -59.336 0.188 -5.124 1.00 59.23 129 ALA B CA 1
ATOM 7688 C C . ALA B 1 129 ? -60.675 0.623 -5.706 1.00 61.55 129 ALA B C 1
ATOM 7689 O O . ALA B 1 129 ? -61.714 0.023 -5.409 1.00 64.10 129 ALA B O 1
ATOM 7691 N N . ALA B 1 130 ? -60.668 1.664 -6.542 1.00 61.14 130 ALA B N 1
ATOM 7692 C CA . ALA B 1 130 ? -61.891 2.068 -7.228 1.00 64.17 130 ALA B CA 1
ATOM 7693 C C . ALA B 1 130 ? -62.391 0.963 -8.149 1.00 67.80 130 ALA B C 1
ATOM 7694 O O . ALA B 1 130 ? -63.588 0.654 -8.165 1.00 70.06 130 ALA B O 1
ATOM 7696 N N . GLU B 1 131 ? -61.488 0.347 -8.916 1.00 82.83 131 GLU B N 1
ATOM 7697 C CA . GLU B 1 131 ? -61.890 -0.737 -9.809 1.00 89.38 131 GLU B CA 1
ATOM 7698 C C . GLU B 1 131 ? -62.511 -1.884 -9.024 1.00 91.77 131 GLU B C 1
ATOM 7699 O O . GLU B 1 131 ? -63.587 -2.384 -9.375 1.00 96.02 131 GLU B O 1
ATOM 7705 N N . ARG B 1 132 ? -61.844 -2.315 -7.950 1.00 81.44 132 ARG B N 1
ATOM 7706 C CA . ARG B 1 132 ? -62.330 -3.461 -7.188 1.00 84.70 132 ARG B CA 1
ATOM 7707 C C . ARG B 1 132 ? -63.735 -3.216 -6.648 1.00 92.14 132 ARG B C 1
ATOM 7708 O O . ARG B 1 132 ? -64.598 -4.099 -6.725 1.00 95.20 132 ARG B O 1
ATOM 7716 N N . LYS B 1 133 ? -63.989 -2.021 -6.108 1.00 110.91 133 LYS B N 1
ATOM 7717 C CA . LYS B 1 133 ? -65.282 -1.757 -5.484 1.00 116.32 133 LYS B CA 1
ATOM 7718 C C . LYS B 1 133 ? -66.428 -1.860 -6.483 1.00 118.65 133 LYS B C 1
ATOM 7719 O O . LYS B 1 133 ? -67.527 -2.294 -6.119 1.00 123.84 133 LYS B O 1
ATOM 7725 N N . ASN B 1 134 ? -66.199 -1.475 -7.739 1.00 104.64 134 ASN B N 1
ATOM 7726 C CA . ASN B 1 134 ? -67.263 -1.533 -8.737 1.00 105.85 134 ASN B CA 1
ATOM 7727 C C . ASN B 1 134 ? -67.481 -2.957 -9.236 1.00 107.55 134 ASN B C 1
ATOM 7728 O O . ASN B 1 134 ? -68.578 -3.512 -9.107 1.00 110.30 134 ASN B O 1
ATOM 7733 N N . ALA B 1 135 ? -66.447 -3.565 -9.810 1.00 114.98 135 ALA B N 1
ATOM 7734 C CA . ALA B 1 135 ? -66.561 -4.914 -10.354 1.00 114.38 135 ALA B CA 1
ATOM 7735 C C . ALA B 1 135 ? -66.596 -5.950 -9.233 1.00 111.01 135 ALA B C 1
ATOM 7736 O O . ALA B 1 135 ? -66.985 -5.649 -8.104 1.00 107.47 135 ALA B O 1
ATOM 7738 N N . SER B 1 147 ? -66.412 -19.828 6.625 1.00 97.28 147 SER B N 1
ATOM 7739 C CA . SER B 1 147 ? -66.418 -20.683 7.805 1.00 96.69 147 SER B CA 1
ATOM 7740 C C . SER B 1 147 ? -64.994 -20.853 8.330 1.00 95.63 147 SER B C 1
ATOM 7741 O O . SER B 1 147 ? -64.029 -20.646 7.593 1.00 97.80 147 SER B O 1
ATOM 7744 N N . ILE B 1 148 ? -64.859 -21.233 9.601 1.00 79.15 148 ILE B N 1
ATOM 7745 C CA . ILE B 1 148 ? -63.555 -21.319 10.252 1.00 75.28 148 ILE B CA 1
ATOM 7746 C C . ILE B 1 148 ? -63.490 -22.593 11.082 1.00 74.67 148 ILE B C 1
ATOM 7747 O O . ILE B 1 148 ? -64.411 -22.889 11.850 1.00 74.98 148 ILE B O 1
ATOM 7752 N N . ARG B 1 149 ? -62.393 -23.332 10.941 1.00 73.89 149 ARG B N 1
ATOM 7753 C CA . ARG B 1 149 ? -62.089 -24.474 11.789 1.00 74.23 149 ARG B CA 1
ATOM 7754 C C . ARG B 1 149 ? -60.771 -24.229 12.508 1.00 73.32 149 ARG B C 1
ATOM 7755 O O . ARG B 1 149 ? -59.949 -23.412 12.084 1.00 72.47 149 ARG B O 1
ATOM 7763 N N . ILE B 1 150 ? -60.576 -24.955 13.604 1.00 77.99 150 ILE B N 1
ATOM 7764 C CA . ILE B 1 150 ? -59.380 -24.829 14.428 1.00 77.27 150 ILE B CA 1
ATOM 7765 C C . ILE B 1 150 ? -58.539 -26.083 14.267 1.00 77.78 150 ILE B C 1
ATOM 7766 O O . ILE B 1 150 ? -59.064 -27.189 14.094 1.00 79.28 150 ILE B O 1
ATOM 7771 N N . THR B 1 151 ? -57.221 -25.908 14.320 1.00 69.10 151 THR B N 1
ATOM 7772 C CA . THR B 1 151 ? -56.285 -27.028 14.286 1.00 72.59 151 THR B CA 1
ATOM 7773 C C . THR B 1 151 ? -55.855 -27.312 15.723 1.00 73.20 151 THR B C 1
ATOM 7774 O O . THR B 1 151 ? -55.004 -26.616 16.282 1.00 70.97 151 THR B O 1
ATOM 7778 N N . ARG B 1 152 ? -56.464 -28.335 16.319 1.00 84.08 152 ARG B N 1
ATOM 7779 C CA . ARG B 1 152 ? -56.111 -28.761 17.663 1.00 85.14 152 ARG B CA 1
ATOM 7780 C C . ARG B 1 152 ? -54.650 -29.206 17.704 1.00 86.53 152 ARG B C 1
ATOM 7781 O O . ARG B 1 152 ? -54.049 -29.554 16.685 1.00 87.68 152 ARG B O 1
ATOM 7789 N N . ALA B 1 153 ? -54.073 -29.178 18.908 1.00 93.35 153 ALA B N 1
ATOM 7790 C CA . ALA B 1 153 ? -52.667 -29.538 19.069 1.00 94.85 153 ALA B CA 1
ATOM 7791 C C . ALA B 1 153 ? -52.364 -30.914 18.489 1.00 98.86 153 ALA B C 1
ATOM 7792 O O . ALA B 1 153 ? -51.264 -31.142 17.971 1.00 100.95 153 ALA B O 1
ATOM 7794 N N . ASP B 1 154 ? -53.317 -31.841 18.562 1.00 94.98 154 ASP B N 1
ATOM 7795 C CA . ASP B 1 154 ? -53.145 -33.171 17.992 1.00 97.70 154 ASP B CA 1
ATOM 7796 C C . ASP B 1 154 ? -53.358 -33.202 16.481 1.00 95.97 154 ASP B C 1
ATOM 7797 O O . ASP B 1 154 ? -53.409 -34.292 15.902 1.00 99.36 154 ASP B O 1
ATOM 7802 N N . GLY B 1 155 ? -53.501 -32.044 15.836 1.00 75.51 155 GLY B N 1
ATOM 7803 C CA . GLY B 1 155 ? -53.601 -31.973 14.395 1.00 73.73 155 GLY B CA 1
ATOM 7804 C C . GLY B 1 155 ? -54.988 -32.172 13.825 1.00 72.93 155 GLY B C 1
ATOM 7805 O O . GLY B 1 155 ? -55.162 -32.026 12.608 1.00 73.40 155 GLY B O 1
ATOM 7806 N N . SER B 1 156 ? -55.978 -32.507 14.647 1.00 75.50 156 SER B N 1
ATOM 7807 C CA . SER B 1 156 ? -57.333 -32.669 14.148 1.00 76.44 156 SER B CA 1
ATOM 7808 C C . SER B 1 156 ? -58.019 -31.310 14.015 1.00 76.57 156 SER B C 1
ATOM 7809 O O . SER B 1 156 ? -57.608 -30.312 14.615 1.00 73.34 156 SER B O 1
ATOM 7812 N N . LEU B 1 157 ? -59.081 -31.284 13.211 1.00 89.60 157 LEU B N 1
ATOM 7813 C CA . LEU B 1 157 ? -59.821 -30.066 12.918 1.00 89.22 157 LEU B CA 1
ATOM 7814 C C . LEU B 1 157 ? -61.196 -30.097 13.575 1.00 90.71 157 LEU B C 1
ATOM 7815 O O . LEU B 1 157 ? -61.797 -31.161 13.753 1.00 92.91 157 LEU B O 1
ATOM 7820 N N . SER B 1 158 ? -61.696 -28.905 13.924 1.00 89.36 158 SER B N 1
ATOM 7821 C CA . SER B 1 158 ? -63.004 -28.761 14.548 1.00 89.23 158 SER B CA 1
ATOM 7822 C C . SER B 1 158 ? -63.479 -27.330 14.366 1.00 86.25 158 SER B C 1
ATOM 7823 O O . SER B 1 158 ? -62.658 -26.408 14.461 1.00 83.61 158 SER B O 1
ATOM 7826 N N . PRO B 1 159 ? -64.770 -27.099 14.117 1.00 87.65 159 PRO B N 1
ATOM 7827 C CA . PRO B 1 159 ? -65.240 -25.723 13.921 1.00 85.08 159 PRO B CA 1
ATOM 7828 C C . PRO B 1 159 ? -65.058 -24.884 15.176 1.00 81.02 159 PRO B C 1
ATOM 7829 O O . PRO B 1 159 ? -65.055 -25.392 16.299 1.00 81.31 159 PRO B O 1
ATOM 7833 N N . LEU B 1 160 ? -64.908 -23.579 14.970 1.00 72.30 160 LEU B N 1
ATOM 7834 C CA . LEU B 1 160 ? -64.700 -22.663 16.081 1.00 68.11 160 LEU B CA 1
ATOM 7835 C C . LEU B 1 160 ? -65.942 -22.623 16.966 1.00 65.98 160 LEU B C 1
ATOM 7836 O O . LEU B 1 160 ? -67.052 -22.366 16.487 1.00 63.96 160 LEU B O 1
ATOM 7841 N N . ASP B 1 161 ? -65.751 -22.888 18.259 1.00 60.76 161 ASP B N 1
ATOM 7842 C CA . ASP B 1 161 ? -66.844 -22.848 19.222 1.00 57.57 161 ASP B CA 1
ATOM 7843 C C . ASP B 1 161 ? -67.245 -21.399 19.467 1.00 55.15 161 ASP B C 1
ATOM 7844 O O . ASP B 1 161 ? -66.705 -20.743 20.362 1.00 55.69 161 ASP B O 1
ATOM 7849 N N . MET B 1 162 ? -68.178 -20.884 18.661 1.00 60.76 162 MET B N 1
ATOM 7850 C CA . MET B 1 162 ? -68.642 -19.513 18.846 1.00 59.29 162 MET B CA 1
ATOM 7851 C C . MET B 1 162 ? -69.267 -19.323 20.221 1.00 56.57 162 MET B C 1
ATOM 7852 O O . MET B 1 162 ? -69.114 -18.263 20.840 1.00 51.98 162 MET B O 1
ATOM 7857 N N . GLY B 1 163 ? -69.980 -20.337 20.712 1.00 52.97 163 GLY B N 1
ATOM 7858 C CA . GLY B 1 163 ? -70.617 -20.218 22.013 1.00 50.21 163 GLY B CA 1
ATOM 7859 C C . GLY B 1 163 ? -69.616 -19.967 23.122 1.00 49.61 163 GLY B C 1
ATOM 7860 O O . GLY B 1 163 ? -69.795 -19.065 23.945 1.00 48.52 163 GLY B O 1
ATOM 7861 N N . ARG B 1 164 ? -68.541 -20.760 23.156 1.00 54.57 164 ARG B N 1
ATOM 7862 C CA . ARG B 1 164 ? -67.519 -20.563 24.179 1.00 53.42 164 ARG B CA 1
ATOM 7863 C C . ARG B 1 164 ? -66.776 -19.251 23.975 1.00 52.08 164 ARG B C 1
ATOM 7864 O O . ARG B 1 164 ? -66.385 -18.602 24.952 1.00 50.34 164 ARG B O 1
ATOM 7872 N N . LEU B 1 165 ? -66.570 -18.846 22.721 1.00 47.73 165 LEU B N 1
ATOM 7873 C CA . LEU B 1 165 ? -65.900 -17.578 22.462 1.00 47.92 165 LEU B CA 1
ATOM 7874 C C . LEU B 1 165 ? -66.721 -16.407 22.994 1.00 44.94 165 LEU B C 1
ATOM 7875 O O . LEU B 1 165 ? -66.164 -15.438 23.522 1.00 41.65 165 LEU B O 1
ATOM 7880 N N . ASN B 1 166 ? -68.049 -16.483 22.873 1.00 49.44 166 ASN B N 1
ATOM 7881 C CA . ASN B 1 166 ? -68.902 -15.436 23.429 1.00 49.34 166 ASN B CA 1
ATOM 7882 C C . ASN B 1 166 ? -68.767 -15.367 24.947 1.00 48.36 166 ASN B C 1
ATOM 7883 O O . ASN B 1 166 ? -68.774 -14.276 25.531 1.00 46.34 166 ASN B O 1
ATOM 7888 N N . THR B 1 167 ? -68.639 -16.521 25.607 1.00 50.72 167 THR B N 1
ATOM 7889 C CA . THR B 1 167 ? -68.626 -16.536 27.066 1.00 52.49 167 THR B CA 1
ATOM 7890 C C . THR B 1 167 ? -67.309 -16.003 27.622 1.00 51.64 167 THR B C 1
ATOM 7891 O O . THR B 1 167 ? -67.310 -15.243 28.599 1.00 48.38 167 THR B O 1
ATOM 7895 N N . ILE B 1 168 ? -66.174 -16.381 27.024 1.00 50.13 168 ILE B N 1
ATOM 7896 C CA . ILE B 1 168 ? -64.904 -15.906 27.568 1.00 49.91 168 ILE B CA 1
ATOM 7897 C C . ILE B 1 168 ? -64.753 -14.408 27.337 1.00 45.88 168 ILE B C 1
ATOM 7898 O O . ILE B 1 168 ? -64.167 -13.706 28.167 1.00 45.53 168 ILE B O 1
ATOM 7903 N N . ILE B 1 169 ? -65.277 -13.888 26.226 1.00 46.68 169 ILE B N 1
ATOM 7904 C CA . ILE B 1 169 ? -65.235 -12.445 26.007 1.00 44.99 169 ILE B CA 1
ATOM 7905 C C . ILE B 1 169 ? -66.182 -11.741 26.968 1.00 43.64 169 ILE B C 1
ATOM 7906 O O . ILE B 1 169 ? -65.832 -10.725 27.577 1.00 41.28 169 ILE B O 1
ATOM 7911 N N . SER B 1 170 ? -67.399 -12.270 27.108 1.00 44.34 170 SER B N 1
ATOM 7912 C CA . SER B 1 170 ? -68.395 -11.655 27.978 1.00 44.39 170 SER B CA 1
ATOM 7913 C C . SER B 1 170 ? -67.942 -11.668 29.433 1.00 41.95 170 SER B C 1
ATOM 7914 O O . SER B 1 170 ? -68.123 -10.681 30.155 1.00 40.55 170 SER B O 1
ATOM 7917 N N . GLU B 1 171 ? -67.352 -12.778 29.882 1.00 45.88 171 GLU B N 1
ATOM 7918 C CA . GLU B 1 171 ? -66.849 -12.855 31.252 1.00 45.23 171 GLU B CA 1
ATOM 7919 C C . GLU B 1 171 ? -65.629 -11.966 31.450 1.00 44.20 171 GLU B C 1
ATOM 7920 O O . GLU B 1 171 ? -65.362 -11.525 32.574 1.00 45.07 171 GLU B O 1
ATOM 7926 N N . ALA B 1 172 ? -64.879 -11.688 30.382 1.00 40.92 172 ALA B N 1
ATOM 7927 C CA . ALA B 1 172 ? -63.718 -10.815 30.495 1.00 38.02 172 ALA B CA 1
ATOM 7928 C C . ALA B 1 172 ? -64.102 -9.346 30.582 1.00 37.35 172 ALA B C 1
ATOM 7929 O O . ALA B 1 172 ? -63.295 -8.536 31.047 1.00 37.63 172 ALA B O 1
ATOM 7931 N N . CYS B 1 173 ? -65.308 -8.985 30.155 1.00 44.16 173 CYS B N 1
ATOM 7932 C CA . CYS B 1 173 ? -65.777 -7.610 30.244 1.00 45.89 173 CYS B CA 1
ATOM 7933 C C . CYS B 1 173 ? -66.543 -7.329 31.534 1.00 44.64 173 CYS B C 1
ATOM 7934 O O . CYS B 1 173 ? -66.941 -6.181 31.760 1.00 45.83 173 CYS B O 1
ATOM 7937 N N . GLU B 1 174 ? -66.744 -8.336 32.384 1.00 45.21 174 GLU B N 1
ATOM 7938 C CA . GLU B 1 174 ? -67.561 -8.170 33.580 1.00 48.06 174 GLU B CA 1
ATOM 7939 C C . GLU B 1 174 ? -67.045 -7.033 34.452 1.00 46.90 174 GLU B C 1
ATOM 7940 O O . GLU B 1 174 ? -65.855 -6.970 34.776 1.00 43.42 174 GLU B O 1
ATOM 7946 N N . GLY B 1 175 ? -67.956 -6.139 34.835 1.00 45.61 175 GLY B N 1
ATOM 7947 C CA . GLY B 1 175 ? -67.666 -5.103 35.804 1.00 42.68 175 GLY B CA 1
ATOM 7948 C C . GLY B 1 175 ? -66.868 -3.931 35.287 1.00 45.05 175 GLY B C 1
ATOM 7949 O O . GLY B 1 175 ? -66.411 -3.115 36.095 1.00 44.30 175 GLY B O 1
ATOM 7950 N N . LEU B 1 176 ? -66.687 -3.809 33.975 1.00 46.12 176 LEU B N 1
ATOM 7951 C CA . LEU B 1 176 ? -65.858 -2.758 33.403 1.00 44.00 176 LEU B CA 1
ATOM 7952 C C . LEU B 1 176 ? -66.707 -1.842 32.538 1.00 45.77 176 LEU B C 1
ATOM 7953 O O . LEU B 1 176 ? -67.573 -2.303 31.789 1.00 48.48 176 LEU B O 1
ATOM 7958 N N . ALA B 1 177 ? -66.444 -0.544 32.640 1.00 49.82 177 ALA B N 1
ATOM 7959 C CA . ALA B 1 177 ? -67.130 0.454 31.837 1.00 50.91 177 ALA B CA 1
ATOM 7960 C C . ALA B 1 177 ? -66.376 0.720 30.539 1.00 49.64 177 ALA B C 1
ATOM 7961 O O . ALA B 1 177 ? -65.160 0.526 30.452 1.00 48.47 177 ALA B O 1
ATOM 7963 N N . GLU B 1 178 ? -67.123 1.165 29.526 1.00 51.25 178 GLU B N 1
ATOM 7964 C CA . GLU B 1 178 ? -66.585 1.560 28.222 1.00 50.56 178 GLU B CA 1
ATOM 7965 C C . GLU B 1 178 ? -65.890 0.411 27.499 1.00 46.69 178 GLU B C 1
ATOM 7966 O O . GLU B 1 178 ? -65.034 0.642 26.639 1.00 45.90 178 GLU B O 1
ATOM 7972 N N . VAL B 1 179 ? -66.252 -0.827 27.818 1.00 42.91 179 VAL B N 1
ATOM 7973 C CA . VAL B 1 179 ? -65.696 -2.011 27.174 1.00 43.06 179 VAL B CA 1
ATOM 7974 C C . VAL B 1 179 ? -66.783 -2.645 26.313 1.00 45.81 179 VAL B C 1
ATOM 7975 O O . VAL B 1 179 ? -67.946 -2.731 26.726 1.00 47.36 179 VAL B O 1
ATOM 7979 N N . ASP B 1 180 ? -66.403 -3.092 25.115 1.00 46.84 180 ASP B N 1
ATOM 7980 C CA . ASP B 1 180 ? -67.346 -3.517 24.078 1.00 44.75 180 ASP B CA 1
ATOM 7981 C C . ASP B 1 180 ? -66.994 -4.939 23.640 1.00 42.84 180 ASP B C 1
ATOM 7982 O O . ASP B 1 180 ? -66.114 -5.136 22.796 1.00 44.75 180 ASP B O 1
ATOM 7987 N N . GLY B 1 181 ? -67.689 -5.930 24.203 1.00 39.92 181 GLY B N 1
ATOM 7988 C CA . GLY B 1 181 ? -67.392 -7.314 23.868 1.00 38.01 181 GLY B CA 1
ATOM 7989 C C . GLY B 1 181 ? -67.633 -7.629 22.404 1.00 39.83 181 GLY B C 1
ATOM 7990 O O . GLY B 1 181 ? -66.903 -8.419 21.799 1.00 36.76 181 GLY B O 1
ATOM 7991 N N . ALA B 1 182 ? -68.659 -7.012 21.812 1.00 42.54 182 ALA B N 1
ATOM 7992 C CA . ALA B 1 182 ? -68.948 -7.253 20.404 1.00 45.74 182 ALA B CA 1
ATOM 7993 C C . ALA B 1 182 ? -67.801 -6.772 19.528 1.00 45.85 182 ALA B C 1
ATOM 7994 O O . ALA B 1 182 ? -67.409 -7.454 18.574 1.00 45.62 182 ALA B O 1
ATOM 7996 N N . LEU B 1 183 ? -67.236 -5.604 19.848 1.00 45.14 183 LEU B N 1
ATOM 7997 C CA . LEU B 1 183 ? -66.097 -5.099 19.089 1.00 44.25 183 LEU B CA 1
ATOM 7998 C C . LEU B 1 183 ? -64.917 -6.059 19.168 1.00 44.52 183 LEU B C 1
ATOM 7999 O O . LEU B 1 183 ? -64.246 -6.311 18.160 1.00 43.52 183 LEU B O 1
ATOM 8004 N N . ILE B 1 184 ? -64.650 -6.611 20.355 1.00 43.79 184 ILE B N 1
ATOM 8005 C CA . ILE B 1 184 ? -63.547 -7.557 20.495 1.00 43.20 184 ILE B CA 1
ATOM 8006 C C . ILE B 1 184 ? -63.768 -8.768 19.601 1.00 44.02 184 ILE B C 1
ATOM 8007 O O . ILE B 1 184 ? -62.840 -9.249 18.940 1.00 43.98 184 ILE B O 1
ATOM 8012 N N . GLU B 1 185 ? -64.991 -9.295 19.582 1.00 44.90 185 GLU B N 1
ATOM 8013 C CA . GLU B 1 185 ? -65.262 -10.486 18.787 1.00 48.52 185 GLU B CA 1
ATOM 8014 C C . GLU B 1 185 ? -65.123 -10.196 17.297 1.00 47.93 185 GLU B C 1
ATOM 8015 O O . GLU B 1 185 ? -64.487 -10.962 16.564 1.00 48.61 185 GLU B O 1
ATOM 8021 N N . ARG B 1 186 ? -65.709 -9.091 16.829 1.00 50.45 186 ARG B N 1
ATOM 8022 C CA . ARG B 1 186 ? -65.636 -8.772 15.406 1.00 55.16 186 ARG B CA 1
ATOM 8023 C C . ARG B 1 186 ? -64.201 -8.498 14.977 1.00 53.71 186 ARG B C 1
ATOM 8024 O O . ARG B 1 186 ? -63.751 -8.994 13.938 1.00 54.02 186 ARG B O 1
ATOM 8032 N N . GLU B 1 187 ? -63.463 -7.716 15.766 1.00 52.59 187 GLU B N 1
ATOM 8033 C CA . GLU B 1 187 ? -62.092 -7.389 15.392 1.00 53.64 187 GLU B CA 1
ATOM 8034 C C . GLU B 1 187 ? -61.185 -8.609 15.465 1.00 51.20 187 GLU B C 1
ATOM 8035 O O . GLU B 1 187 ? -60.240 -8.721 14.676 1.00 52.36 187 GLU B O 1
ATOM 8041 N N . THR B 1 188 ? -61.459 -9.536 16.385 1.00 46.66 188 THR B N 1
ATOM 8042 C CA . THR B 1 188 ? -60.651 -10.747 16.463 1.00 46.34 188 THR B CA 1
ATOM 8043 C C . THR B 1 188 ? -60.944 -11.680 15.296 1.00 44.87 188 THR B C 1
ATOM 8044 O O . THR B 1 188 ? -60.030 -12.322 14.770 1.00 44.54 188 THR B O 1
ATOM 8048 N N . LEU B 1 189 ? -62.214 -11.778 14.888 1.00 46.99 189 LEU B N 1
ATOM 8049 C CA . LEU B 1 189 ? -62.569 -12.648 13.769 1.00 51.65 189 LEU B CA 1
ATOM 8050 C C . LEU B 1 189 ? -61.879 -12.218 12.482 1.00 50.52 189 LEU B C 1
ATOM 8051 O O . LEU B 1 189 ? -61.511 -13.066 11.663 1.00 49.95 189 LEU B O 1
ATOM 8056 N N . LYS B 1 190 ? -61.695 -10.910 12.285 1.00 56.15 190 LYS B N 1
ATOM 8057 C CA . LYS B 1 190 ? -60.981 -10.430 11.106 1.00 58.80 190 LYS B CA 1
ATOM 8058 C C . LYS B 1 190 ? -59.565 -10.986 11.038 1.00 59.84 190 LYS B C 1
ATOM 8059 O O . LYS B 1 190 ? -58.988 -11.077 9.949 1.00 62.22 190 LYS B O 1
ATOM 8065 N N . ASN B 1 191 ? -58.988 -11.352 12.179 1.00 57.99 191 ASN B N 1
ATOM 8066 C CA . ASN B 1 191 ? -57.616 -11.835 12.234 1.00 60.42 191 ASN B CA 1
ATOM 8067 C C . ASN B 1 191 ? -57.515 -13.353 12.269 1.00 60.11 191 ASN B C 1
ATOM 8068 O O . ASN B 1 191 ? -56.400 -13.880 12.316 1.00 59.76 191 ASN B O 1
ATOM 8073 N N . LEU B 1 192 ? -58.636 -14.067 12.240 1.00 59.16 192 LEU B N 1
ATOM 8074 C CA . LEU B 1 192 ? -58.623 -15.519 12.223 1.00 59.94 192 LEU B CA 1
ATOM 8075 C C . LEU B 1 192 ? -58.732 -16.026 10.789 1.00 63.01 192 LEU B C 1
ATOM 8076 O O . LEU B 1 192 ? -58.873 -15.256 9.836 1.00 63.90 192 LEU B O 1
ATOM 8081 N N . TYR B 1 193 ? -58.657 -17.345 10.639 1.00 65.49 193 TYR B N 1
ATOM 8082 C CA . TYR B 1 193 ? -58.703 -17.974 9.325 1.00 65.96 193 TYR B CA 1
ATOM 8083 C C . TYR B 1 193 ? -58.890 -19.472 9.517 1.00 67.22 193 TYR B C 1
ATOM 8084 O O . TYR B 1 193 ? -58.709 -20.005 10.616 1.00 67.48 193 TYR B O 1
ATOM 8093 N N . ASP B 1 194 ? -59.250 -20.144 8.429 1.00 69.65 194 ASP B N 1
ATOM 8094 C CA . ASP B 1 194 ? -59.490 -21.579 8.475 1.00 72.24 194 ASP B CA 1
ATOM 8095 C C . ASP B 1 194 ? -58.183 -22.325 8.712 1.00 73.33 194 ASP B C 1
ATOM 8096 O O . ASP B 1 194 ? -57.189 -22.099 8.013 1.00 73.80 194 ASP B O 1
ATOM 8101 N N . GLY B 1 195 ? -58.187 -23.222 9.695 1.00 67.44 195 GLY B N 1
ATOM 8102 C CA . GLY B 1 195 ? -56.992 -23.951 10.060 1.00 66.77 195 GLY B CA 1
ATOM 8103 C C . GLY B 1 195 ? -56.085 -23.237 11.033 1.00 65.35 195 GLY B C 1
ATOM 8104 O O . GLY B 1 195 ? -54.944 -23.672 11.225 1.00 66.72 195 GLY B O 1
ATOM 8105 N N . VAL B 1 196 ? -56.550 -22.152 11.652 1.00 65.87 196 VAL B N 1
ATOM 8106 C CA . VAL B 1 196 ? -55.737 -21.433 12.623 1.00 64.24 196 VAL B CA 1
ATOM 8107 C C . VAL B 1 196 ? -55.503 -22.315 13.841 1.00 65.68 196 VAL B C 1
ATOM 8108 O O . VAL B 1 196 ? -56.410 -23.018 14.308 1.00 67.46 196 VAL B O 1
ATOM 8112 N N . ALA B 1 197 ? -54.278 -22.290 14.358 1.00 67.38 197 ALA B N 1
ATOM 8113 C CA . ALA B 1 197 ? -53.945 -23.103 15.517 1.00 68.97 197 ALA B CA 1
ATOM 8114 C C . ALA B 1 197 ? -54.791 -22.697 16.718 1.00 69.01 197 ALA B C 1
ATOM 8115 O O . ALA B 1 197 ? -55.217 -21.545 16.850 1.00 67.42 197 ALA B O 1
ATOM 8117 N N . GLU B 1 198 ? -55.027 -23.665 17.606 1.00 74.39 198 GLU B N 1
ATOM 8118 C CA . GLU B 1 198 ? -55.820 -23.409 18.803 1.00 74.59 198 GLU B CA 1
ATOM 8119 C C . GLU B 1 198 ? -55.248 -22.244 19.601 1.00 70.52 198 GLU B C 1
ATOM 8120 O O . GLU B 1 198 ? -55.961 -21.287 19.923 1.00 69.19 198 GLU B O 1
ATOM 8126 N N . LYS B 1 199 ? -53.952 -22.304 19.919 1.00 68.87 199 LYS B N 1
ATOM 8127 C CA . LYS B 1 199 ? -53.325 -21.254 20.717 1.00 65.92 199 LYS B CA 1
ATOM 8128 C C . LYS B 1 199 ? -53.439 -19.895 20.040 1.00 63.69 199 LYS B C 1
ATOM 8129 O O . LYS B 1 199 ? -53.600 -18.868 20.712 1.00 59.51 199 LYS B O 1
ATOM 8135 N N . ASP B 1 200 ? -53.347 -19.866 18.707 1.00 59.06 200 ASP B N 1
ATOM 8136 C CA . ASP B 1 200 ? -53.340 -18.597 17.992 1.00 56.15 200 ASP B CA 1
ATOM 8137 C C . ASP B 1 200 ? -54.673 -17.873 18.089 1.00 53.55 200 ASP B C 1
ATOM 8138 O O . ASP B 1 200 ? -54.716 -16.655 17.888 1.00 53.25 200 ASP B O 1
ATOM 8143 N N . VAL B 1 201 ? -55.756 -18.584 18.405 1.00 49.37 201 VAL B N 1
ATOM 8144 C CA . VAL B 1 201 ? -57.036 -17.921 18.626 1.00 47.98 201 VAL B CA 1
ATOM 8145 C C . VAL B 1 201 ? -56.954 -17.025 19.853 1.00 48.23 201 VAL B C 1
ATOM 8146 O O . VAL B 1 201 ? -57.334 -15.849 19.810 1.00 46.48 201 VAL B O 1
ATOM 8150 N N . ASN B 1 202 ? -56.449 -17.567 20.965 1.00 52.13 202 ASN B N 1
ATOM 8151 C CA . ASN B 1 202 ? -56.257 -16.752 22.158 1.00 49.95 202 ASN B CA 1
ATOM 8152 C C . ASN B 1 202 ? -55.303 -15.600 21.871 1.00 47.80 202 ASN B C 1
ATOM 8153 O O . ASN B 1 202 ? -55.568 -14.451 22.241 1.00 45.93 202 ASN B O 1
ATOM 8158 N N . THR B 1 203 ? -54.188 -15.888 21.196 1.00 50.81 203 THR B N 1
ATOM 8159 C CA . THR B 1 203 ? -53.260 -14.826 20.823 1.00 52.66 203 THR B CA 1
ATOM 8160 C C . THR B 1 203 ? -53.978 -13.724 20.057 1.00 49.34 203 THR B C 1
ATOM 8161 O O . THR B 1 203 ? -53.759 -12.536 20.315 1.00 46.64 203 THR B O 1
ATOM 8165 N N . ALA B 1 204 ? -54.857 -14.101 19.125 1.00 41.05 204 ALA B N 1
ATOM 8166 C CA . ALA B 1 204 ? -55.629 -13.103 18.392 1.00 41.24 204 ALA B CA 1
ATOM 8167 C C . ALA B 1 204 ? -56.498 -12.286 19.340 1.00 39.63 204 ALA B C 1
ATOM 8168 O O . ALA B 1 204 ? -56.547 -11.055 19.248 1.00 40.81 204 ALA B O 1
ATOM 8170 N N . LEU B 1 205 ? -57.184 -12.957 20.269 1.00 44.03 205 LEU B N 1
ATOM 8171 C CA . LEU B 1 205 ? -57.994 -12.247 21.258 1.00 46.11 205 LEU B CA 1
ATOM 8172 C C . LEU B 1 205 ? -57.152 -11.265 22.060 1.00 42.02 205 LEU B C 1
ATOM 8173 O O . LEU B 1 205 ? -57.548 -10.113 22.274 1.00 41.09 205 LEU B O 1
ATOM 8178 N N . VAL B 1 206 ? -55.989 -11.712 22.528 1.00 39.65 206 VAL B N 1
ATOM 8179 C CA . VAL B 1 206 ? -55.145 -10.859 23.355 1.00 39.34 206 VAL B CA 1
ATOM 8180 C C . VAL B 1 206 ? -54.649 -9.664 22.549 1.00 41.51 206 VAL B C 1
ATOM 8181 O O . VAL B 1 206 ? -54.675 -8.520 23.023 1.00 38.15 206 VAL B O 1
ATOM 8185 N N . MET B 1 207 ? -54.201 -9.907 21.314 1.00 49.23 207 MET B N 1
ATOM 8186 C CA . MET B 1 207 ? -53.709 -8.815 20.481 1.00 54.68 207 MET B CA 1
ATOM 8187 C C . MET B 1 207 ? -54.815 -7.811 20.178 1.00 51.39 207 MET B C 1
ATOM 8188 O O . MET B 1 207 ? -54.587 -6.597 20.217 1.00 49.41 207 MET B O 1
ATOM 8193 N N . THR B 1 208 ? -56.022 -8.294 19.873 1.00 43.10 208 THR B N 1
ATOM 8194 C CA . THR B 1 208 ? -57.127 -7.381 19.600 1.00 44.33 208 THR B CA 1
ATOM 8195 C C . THR B 1 208 ? -57.419 -6.502 20.813 1.00 42.71 208 THR B C 1
ATOM 8196 O O . THR B 1 208 ? -57.476 -5.272 20.702 1.00 41.57 208 THR B O 1
ATOM 8200 N N . ALA B 1 209 ? -57.607 -7.117 21.985 1.00 41.38 209 ALA B N 1
ATOM 8201 C CA . ALA B 1 209 ? -57.915 -6.338 23.182 1.00 41.81 209 ALA B CA 1
ATOM 8202 C C . ALA B 1 209 ? -56.781 -5.380 23.520 1.00 41.68 209 ALA B C 1
ATOM 8203 O O . ALA B 1 209 ? -57.021 -4.257 23.979 1.00 40.47 209 ALA B O 1
ATOM 8205 N N . ARG B 1 210 ? -55.539 -5.804 23.285 1.00 45.68 210 ARG B N 1
ATOM 8206 C CA . ARG B 1 210 ? -54.388 -5.007 23.693 1.00 48.02 210 ARG B CA 1
ATOM 8207 C C . ARG B 1 210 ? -54.288 -3.699 22.915 1.00 46.87 210 ARG B C 1
ATOM 8208 O O . ARG B 1 210 ? -53.845 -2.686 23.469 1.00 45.59 210 ARG B O 1
ATOM 8216 N N . THR B 1 211 ? -54.682 -3.694 21.639 1.00 50.86 211 THR B N 1
ATOM 8217 C CA . THR B 1 211 ? -54.638 -2.461 20.863 1.00 50.70 211 THR B CA 1
ATOM 8218 C C . THR B 1 211 ? -55.700 -1.468 21.312 1.00 45.65 211 THR B C 1
ATOM 8219 O O . THR B 1 211 ? -55.534 -0.263 21.101 1.00 43.72 211 THR B O 1
ATOM 8223 N N . LEU B 1 212 ? -56.782 -1.945 21.924 1.00 42.60 212 LEU B N 1
ATOM 8224 C CA . LEU B 1 212 ? -57.837 -1.061 22.399 1.00 42.69 212 LEU B CA 1
ATOM 8225 C C . LEU B 1 212 ? -57.501 -0.406 23.731 1.00 42.42 212 LEU B C 1
ATOM 8226 O O . LEU B 1 212 ? -58.268 0.444 24.195 1.00 41.34 212 LEU B O 1
ATOM 8231 N N . VAL B 1 213 ? -56.373 -0.773 24.348 1.00 39.94 213 VAL B N 1
ATOM 8232 C CA . VAL B 1 213 ? -55.992 -0.191 25.630 1.00 41.45 213 VAL B CA 1
ATOM 8233 C C . VAL B 1 213 ? -55.793 1.314 25.507 1.00 43.20 213 VAL B C 1
ATOM 8234 O O . VAL B 1 213 ? -56.082 2.064 26.447 1.00 41.85 213 VAL B O 1
ATOM 8238 N N . GLU B 1 214 ? -55.310 1.787 24.355 1.00 46.80 214 GLU B N 1
ATOM 8239 C CA . GLU B 1 214 ? -55.083 3.216 24.184 1.00 50.64 214 GLU B CA 1
ATOM 8240 C C . GLU B 1 214 ? -56.382 3.998 24.021 1.00 51.32 214 GLU B C 1
ATOM 8241 O O . GLU B 1 214 ? -56.378 5.220 24.196 1.00 50.62 214 GLU B O 1
ATOM 8247 N N . ARG B 1 215 ? -57.488 3.330 23.698 1.00 60.20 215 ARG B N 1
ATOM 8248 C CA . ARG B 1 215 ? -58.779 4.003 23.626 1.00 61.66 215 ARG B CA 1
ATOM 8249 C C . ARG B 1 215 ? -59.530 3.963 24.947 1.00 57.35 215 ARG B C 1
ATOM 8250 O O . ARG B 1 215 ? -60.259 4.909 25.266 1.00 58.29 215 ARG B O 1
ATOM 8258 N N . GLU B 1 216 ? -59.372 2.894 25.713 1.00 45.81 216 GLU B N 1
ATOM 8259 C CA . GLU B 1 216 ? -60.037 2.746 26.999 1.00 45.64 216 GLU B CA 1
ATOM 8260 C C . GLU B 1 216 ? -59.160 1.885 27.902 1.00 40.80 216 GLU B C 1
ATOM 8261 O O . GLU B 1 216 ? -58.959 0.697 27.618 1.00 37.84 216 GLU B O 1
ATOM 8267 N N . PRO B 1 217 ? -58.614 2.439 28.988 1.00 42.09 217 PRO B N 1
ATOM 8268 C CA . PRO B 1 217 ? -57.640 1.670 29.778 1.00 39.78 217 PRO B CA 1
ATOM 8269 C C . PRO B 1 217 ? -58.196 0.386 30.366 1.00 38.31 217 PRO B C 1
ATOM 8270 O O . PRO B 1 217 ? -57.428 -0.561 30.577 1.00 38.97 217 PRO B O 1
ATOM 8274 N N . ASN B 1 218 ? -59.504 0.311 30.629 1.00 39.92 218 ASN B N 1
ATOM 8275 C CA . ASN B 1 218 ? -60.078 -0.912 31.181 1.00 37.54 218 ASN B CA 1
ATOM 8276 C C . ASN B 1 218 ? -59.833 -2.124 30.290 1.00 35.67 218 ASN B C 1
ATOM 8277 O O . ASN B 1 218 ? -59.916 -3.259 30.773 1.00 34.97 218 ASN B O 1
ATOM 8282 N N . TYR B 1 219 ? -59.536 -1.917 29.005 1.00 31.03 219 TYR B N 1
ATOM 8283 C CA . TYR B 1 219 ? -59.205 -3.044 28.142 1.00 34.04 219 TYR B CA 1
ATOM 8284 C C . TYR B 1 219 ? -57.936 -3.752 28.591 1.00 34.17 219 TYR B C 1
ATOM 8285 O O . TYR B 1 219 ? -57.710 -4.901 28.196 1.00 35.71 219 TYR B O 1
ATOM 8294 N N . SER B 1 220 ? -57.100 -3.099 29.400 1.00 33.42 220 SER B N 1
ATOM 8295 C CA . SER B 1 220 ? -55.964 -3.797 29.987 1.00 34.20 220 SER B CA 1
ATOM 8296 C C . SER B 1 220 ? -56.430 -4.982 30.824 1.00 34.27 220 SER B C 1
ATOM 8297 O O . SER B 1 220 ? -55.848 -6.071 30.753 1.00 35.01 220 SER B O 1
ATOM 8300 N N . TYR B 1 221 ? -57.491 -4.792 31.611 1.00 33.57 221 TYR B N 1
ATOM 8301 C CA . TYR B 1 221 ? -58.059 -5.898 32.374 1.00 35.67 221 TYR B CA 1
ATOM 8302 C C . TYR B 1 221 ? -58.665 -6.950 31.457 1.00 36.72 221 TYR B C 1
ATOM 8303 O O . TYR B 1 221 ? -58.523 -8.153 31.710 1.00 35.92 221 TYR B O 1
ATOM 8312 N N . VAL B 1 222 ? -59.352 -6.519 30.395 1.00 32.09 222 VAL B N 1
ATOM 8313 C CA . VAL B 1 222 ? -59.892 -7.468 29.425 1.00 34.73 222 VAL B CA 1
ATOM 8314 C C . VAL B 1 222 ? -58.768 -8.306 28.833 1.00 31.70 222 VAL B C 1
ATOM 8315 O O . VAL B 1 222 ? -58.849 -9.539 28.779 1.00 33.73 222 VAL B O 1
ATOM 8319 N N . THR B 1 223 ? -57.699 -7.646 28.378 1.00 30.85 223 THR B N 1
ATOM 8320 C CA . THR B 1 223 ? -56.584 -8.370 27.775 1.00 35.12 223 THR B CA 1
ATOM 8321 C C . THR B 1 223 ? -56.042 -9.430 28.723 1.00 34.09 223 THR B C 1
ATOM 8322 O O . THR B 1 223 ? -55.796 -10.570 28.315 1.00 35.17 223 THR B O 1
ATOM 8326 N N . ALA B 1 224 ? -55.867 -9.076 29.998 1.00 35.88 224 ALA B N 1
ATOM 8327 C CA . ALA B 1 224 ? -55.358 -10.031 30.979 1.00 35.35 224 ALA B CA 1
ATOM 8328 C C . ALA B 1 224 ? -56.320 -11.199 31.159 1.00 33.72 224 ALA B C 1
ATOM 8329 O O . ALA B 1 224 ? -55.905 -12.364 31.181 1.00 33.19 224 ALA B O 1
ATOM 8331 N N . ARG B 1 225 ? -57.615 -10.905 31.295 1.00 31.81 225 ARG B N 1
ATOM 8332 C CA . ARG B 1 225 ? -58.596 -11.965 31.504 1.00 31.49 225 ARG B CA 1
ATOM 8333 C C . ARG B 1 225 ? -58.682 -12.892 30.294 1.00 36.19 225 ARG B C 1
ATOM 8334 O O . ARG B 1 225 ? -58.875 -14.104 30.444 1.00 36.64 225 ARG B O 1
ATOM 8342 N N . LEU B 1 226 ? -58.548 -12.345 29.084 1.00 34.81 226 LEU B N 1
ATOM 8343 C CA . LEU B 1 226 ? -58.519 -13.205 27.906 1.00 36.49 226 LEU B CA 1
ATOM 8344 C C . LEU B 1 226 ? -57.257 -14.060 27.891 1.00 36.41 226 LEU B C 1
ATOM 8345 O O . LEU B 1 226 ? -57.309 -15.244 27.545 1.00 37.30 226 LEU B O 1
ATOM 8350 N N . LEU B 1 227 ? -56.114 -13.481 28.273 1.00 40.73 227 LEU B N 1
ATOM 8351 C CA . LEU B 1 227 ? -54.885 -14.265 28.366 1.00 40.80 227 LEU B CA 1
ATOM 8352 C C . LEU B 1 227 ? -55.032 -15.410 29.359 1.00 42.52 227 LEU B C 1
ATOM 8353 O O . LEU B 1 227 ? -54.454 -16.485 29.158 1.00 42.41 227 LEU B O 1
ATOM 8358 N N . MET B 1 228 ? -55.799 -15.199 30.434 1.00 44.81 228 MET B N 1
ATOM 8359 C CA . MET B 1 228 ? -55.985 -16.237 31.444 1.00 47.10 228 MET B CA 1
ATOM 8360 C C . MET B 1 228 ? -56.509 -17.537 30.845 1.00 47.69 228 MET B C 1
ATOM 8361 O O . MET B 1 228 ? -56.256 -18.616 31.396 1.00 44.41 228 MET B O 1
ATOM 8366 N N . ASP B 1 229 ? -57.251 -17.464 29.735 1.00 40.17 229 ASP B N 1
ATOM 8367 C CA . ASP B 1 229 ? -57.853 -18.674 29.186 1.00 43.07 229 ASP B CA 1
ATOM 8368 C C . ASP B 1 229 ? -56.788 -19.680 28.771 1.00 43.83 229 ASP B C 1
ATOM 8369 O O . ASP B 1 229 ? -56.951 -20.887 28.982 1.00 45.39 229 ASP B O 1
ATOM 8374 N N . THR B 1 230 ? -55.688 -19.207 28.182 1.00 45.77 230 THR B N 1
ATOM 8375 C CA . THR B 1 230 ? -54.630 -20.131 27.787 1.00 48.79 230 THR B CA 1
ATOM 8376 C C . THR B 1 230 ? -53.818 -20.593 28.993 1.00 47.42 230 THR B C 1
ATOM 8377 O O . THR B 1 230 ? -53.290 -21.711 28.986 1.00 48.31 230 THR B O 1
ATOM 8381 N N . LEU B 1 231 ? -53.725 -19.763 30.036 1.00 46.34 231 LEU B N 1
ATOM 8382 C CA . LEU B 1 231 ? -53.075 -20.186 31.274 1.00 45.96 231 LEU B CA 1
ATOM 8383 C C . LEU B 1 231 ? -53.859 -21.295 31.958 1.00 46.43 231 LEU B C 1
ATOM 8384 O O . LEU B 1 231 ? -53.269 -22.234 32.506 1.00 49.86 231 LEU B O 1
ATOM 8389 N N . ARG B 1 232 ? -55.189 -21.198 31.952 1.00 45.63 232 ARG B N 1
ATOM 8390 C CA . ARG B 1 232 ? -56.007 -22.239 32.562 1.00 49.26 232 ARG B CA 1
ATOM 8391 C C . ARG B 1 232 ? -55.867 -23.557 31.808 1.00 49.34 232 ARG B C 1
ATOM 8392 O O . ARG B 1 232 ? -55.657 -24.610 32.417 1.00 52.71 232 ARG B O 1
ATOM 8400 N N . ALA B 1 233 ? -55.968 -23.517 30.478 1.00 43.60 233 ALA B N 1
ATOM 8401 C CA . ALA B 1 233 ? -55.821 -24.742 29.696 1.00 46.96 233 ALA B CA 1
ATOM 8402 C C . ALA B 1 233 ? -54.422 -25.326 29.842 1.00 47.85 233 ALA B C 1
ATOM 8403 O O . ALA B 1 233 ? -54.256 -26.548 29.935 1.00 48.79 233 ALA B O 1
ATOM 8405 N N . GLU B 1 234 ? -53.400 -24.469 29.862 1.00 53.57 234 GLU B N 1
ATOM 8406 C CA . GLU B 1 234 ? -52.032 -24.955 30.004 1.00 55.93 234 GLU B CA 1
ATOM 8407 C C . GLU B 1 234 ? -51.809 -25.583 31.376 1.00 53.92 234 GLU B C 1
ATOM 8408 O O . GLU B 1 234 ? -51.196 -26.653 31.482 1.00 54.01 234 GLU B O 1
ATOM 8414 N N . ALA B 1 235 ? -52.305 -24.940 32.435 1.00 48.92 235 ALA B N 1
ATOM 8415 C CA . ALA B 1 235 ? -52.073 -25.440 33.786 1.00 45.85 235 ALA B CA 1
ATOM 8416 C C . ALA B 1 235 ? -52.975 -26.627 34.109 1.00 49.14 235 ALA B C 1
ATOM 8417 O O . ALA B 1 235 ? -52.493 -27.687 34.521 1.00 49.98 235 ALA B O 1
ATOM 8419 N N . LEU B 1 236 ? -54.288 -26.470 33.926 1.00 49.68 236 LEU B N 1
ATOM 8420 C CA . LEU B 1 236 ? -55.213 -27.530 34.313 1.00 52.00 236 LEU B CA 1
ATOM 8421 C C . LEU B 1 236 ? -55.014 -28.786 33.473 1.00 56.96 236 LEU B C 1
ATOM 8422 O O . LEU B 1 236 ? -55.203 -29.900 33.975 1.00 58.67 236 LEU B O 1
ATOM 8427 N N . GLY B 1 237 ? -54.641 -28.631 32.201 1.00 60.42 237 GLY B N 1
ATOM 8428 C CA . GLY B 1 237 ? -54.333 -29.795 31.386 1.00 63.29 237 GLY B CA 1
ATOM 8429 C C . GLY B 1 237 ? -53.091 -30.524 31.866 1.00 64.33 237 GLY B C 1
ATOM 8430 O O . GLY B 1 237 ? -53.036 -31.756 31.846 1.00 67.00 237 GLY B O 1
ATOM 8431 N N . PHE B 1 238 ? -52.079 -29.774 32.305 1.00 61.20 238 PHE B N 1
ATOM 8432 C CA . PHE B 1 238 ? -50.879 -30.393 32.858 1.00 62.94 238 PHE B CA 1
ATOM 8433 C C . PHE B 1 238 ? -51.202 -31.158 34.135 1.00 64.74 238 PHE B C 1
ATOM 8434 O O . PHE B 1 238 ? -50.808 -32.318 34.296 1.00 65.35 238 PHE B O 1
ATOM 8442 N N . LEU B 1 239 ? -51.922 -30.518 35.061 1.00 67.40 239 LEU B N 1
ATOM 8443 C CA . LEU B 1 239 ? -52.318 -31.182 36.298 1.00 67.00 239 LEU B CA 1
ATOM 8444 C C . LEU B 1 239 ? -53.383 -32.245 36.064 1.00 68.84 239 LEU B C 1
ATOM 8445 O O . LEU B 1 239 ? -53.574 -33.112 36.923 1.00 71.00 239 LEU B O 1
ATOM 8450 N N . GLY B 1 240 ? -54.077 -32.198 34.929 1.00 62.97 240 GLY B N 1
ATOM 8451 C CA . GLY B 1 240 ? -55.068 -33.200 34.601 1.00 63.51 240 GLY B CA 1
ATOM 8452 C C . GLY B 1 240 ? -56.420 -33.016 35.252 1.00 63.15 240 GLY B C 1
ATOM 8453 O O . GLY B 1 240 ? -57.222 -33.956 35.239 1.00 64.37 240 GLY B O 1
ATOM 8454 N N . VAL B 1 241 ? -56.706 -31.844 35.823 1.00 67.38 241 VAL B N 1
ATOM 8455 C CA . VAL B 1 241 ? -58.013 -31.626 36.438 1.00 68.40 241 VAL B CA 1
ATOM 8456 C C . VAL B 1 241 ? -59.059 -31.217 35.411 1.00 67.40 241 VAL B C 1
ATOM 8457 O O . VAL B 1 241 ? -60.260 -31.357 35.670 1.00 68.76 241 VAL B O 1
ATOM 8461 N N . ALA B 1 242 ? -58.635 -30.710 34.258 1.00 63.77 242 ALA B N 1
ATOM 8462 C CA . ALA B 1 242 ? -59.536 -30.318 33.184 1.00 64.49 242 ALA B CA 1
ATOM 8463 C C . ALA B 1 242 ? -58.692 -29.982 31.967 1.00 65.82 242 ALA B C 1
ATOM 8464 O O . ALA B 1 242 ? -57.534 -29.575 32.098 1.00 65.25 242 ALA B O 1
ATOM 8466 N N . GLU B 1 243 ? -59.277 -30.162 30.785 1.00 71.27 243 GLU B N 1
ATOM 8467 C CA . GLU B 1 243 ? -58.577 -29.812 29.558 1.00 73.30 243 GLU B CA 1
ATOM 8468 C C . GLU B 1 243 ? -58.741 -28.342 29.215 1.00 68.61 243 GLU B C 1
ATOM 8469 O O . GLU B 1 243 ? -57.861 -27.757 28.571 1.00 67.08 243 GLU B O 1
ATOM 8475 N N . SER B 1 244 ? -59.842 -27.735 29.644 1.00 63.50 244 SER B N 1
ATOM 8476 C CA . SER B 1 244 ? -60.044 -26.301 29.517 1.00 60.53 244 SER B CA 1
ATOM 8477 C C . SER B 1 244 ? -60.957 -25.855 30.646 1.00 59.52 244 SER B C 1
ATOM 8478 O O . SER B 1 244 ? -61.530 -26.673 31.371 1.00 60.85 244 SER B O 1
ATOM 8481 N N . ALA B 1 245 ? -61.089 -24.541 30.791 1.00 55.36 245 ALA B N 1
ATOM 8482 C CA . ALA B 1 245 ? -61.961 -23.997 31.818 1.00 52.90 245 ALA B CA 1
ATOM 8483 C C . ALA B 1 245 ? -62.193 -22.523 31.539 1.00 48.68 245 ALA B C 1
ATOM 8484 O O . ALA B 1 245 ? -61.306 -21.827 31.039 1.00 48.59 245 ALA B O 1
ATOM 8486 N N . THR B 1 246 ? -63.397 -22.065 31.857 1.00 48.43 246 THR B N 1
ATOM 8487 C CA . THR B 1 246 ? -63.715 -20.648 31.844 1.00 47.75 246 THR B CA 1
ATOM 8488 C C . THR B 1 246 ? -63.419 -20.037 33.211 1.00 47.92 246 THR B C 1
ATOM 8489 O O . THR B 1 246 ? -63.084 -20.730 34.176 1.00 46.72 246 THR B O 1
ATOM 8493 N N . HIS B 1 247 ? -63.554 -18.714 33.290 1.00 47.37 247 HIS B N 1
ATOM 8494 C CA . HIS B 1 247 ? -63.329 -18.031 34.557 1.00 47.18 247 HIS B CA 1
ATOM 8495 C C . HIS B 1 247 ? -64.365 -18.447 35.596 1.00 47.90 247 HIS B C 1
ATOM 8496 O O . HIS B 1 247 ? -64.021 -18.737 36.747 1.00 46.70 247 HIS B O 1
ATOM 8503 N N . HIS B 1 248 ? -65.643 -18.469 35.212 1.00 46.09 248 HIS B N 1
ATOM 8504 C CA . HIS B 1 248 ? -66.686 -18.880 36.147 1.00 49.27 248 HIS B CA 1
ATOM 8505 C C . HIS B 1 248 ? -66.446 -20.292 36.666 1.00 51.35 248 HIS B C 1
ATOM 8506 O O . HIS B 1 248 ? -66.771 -20.592 37.820 1.00 51.89 248 HIS B O 1
ATOM 8513 N N . GLU B 1 249 ? -65.878 -21.171 35.834 1.00 55.41 249 GLU B N 1
ATOM 8514 C CA . GLU B 1 249 ? -65.638 -22.548 36.249 1.00 56.64 249 GLU B CA 1
ATOM 8515 C C . GLU B 1 249 ? -64.509 -22.659 37.265 1.00 54.66 249 GLU B C 1
ATOM 8516 O O . GLU B 1 249 ? -64.426 -23.673 37.965 1.00 57.60 249 GLU B O 1
ATOM 8522 N N . MET B 1 250 ? -63.645 -21.644 37.370 1.00 47.70 250 MET B N 1
ATOM 8523 C CA . MET B 1 250 ? -62.567 -21.689 38.352 1.00 47.78 250 MET B CA 1
ATOM 8524 C C . MET B 1 250 ? -63.081 -21.597 39.782 1.00 48.33 250 MET B C 1
ATOM 8525 O O . MET B 1 250 ? -62.343 -21.934 40.714 1.00 47.70 250 MET B O 1
ATOM 8530 N N . ALA B 1 251 ? -64.324 -21.152 39.976 1.00 53.08 251 ALA B N 1
ATOM 8531 C CA . ALA B 1 251 ? -64.884 -21.097 41.321 1.00 54.31 251 ALA B CA 1
ATOM 8532 C C . ALA B 1 251 ? -64.848 -22.464 41.991 1.00 55.63 251 ALA B C 1
ATOM 8533 O O . ALA B 1 251 ? -64.649 -22.555 43.207 1.00 55.14 251 ALA B O 1
ATOM 8535 N N . GLU B 1 252 ? -65.024 -23.532 41.214 1.00 57.63 252 GLU B N 1
ATOM 8536 C CA . GLU B 1 252 ? -64.932 -24.892 41.730 1.00 60.25 252 GLU B CA 1
ATOM 8537 C C . GLU B 1 252 ? -63.592 -25.548 41.433 1.00 57.60 252 GLU B C 1
ATOM 8538 O O . GLU B 1 252 ? -63.145 -26.394 42.213 1.00 60.43 252 GLU B O 1
ATOM 8544 N N . LEU B 1 253 ? -62.937 -25.178 40.331 1.00 50.20 253 LEU B N 1
ATOM 8545 C CA . LEU B 1 253 ? -61.732 -25.876 39.900 1.00 48.80 253 LEU B CA 1
ATOM 8546 C C . LEU B 1 253 ? -60.479 -25.442 40.646 1.00 47.49 253 LEU B C 1
ATOM 8547 O O . LEU B 1 253 ? -59.513 -26.209 40.690 1.00 49.63 253 LEU B O 1
ATOM 8552 N N . TYR B 1 254 ? -60.461 -24.243 41.227 1.00 45.07 254 TYR B N 1
ATOM 8553 C CA . TYR B 1 254 ? -59.286 -23.824 41.982 1.00 45.54 254 TYR B CA 1
ATOM 8554 C C . TYR B 1 254 ? -59.047 -24.741 43.174 1.00 46.78 254 TYR B C 1
ATOM 8555 O O . TYR B 1 254 ? -57.911 -25.157 43.427 1.00 47.02 254 TYR B O 1
ATOM 8564 N N . ALA B 1 255 ? -60.109 -25.075 43.911 1.00 49.62 255 ALA B N 1
ATOM 8565 C CA . ALA B 1 255 ? -59.964 -25.968 45.055 1.00 50.96 255 ALA B CA 1
ATOM 8566 C C . ALA B 1 255 ? -59.480 -27.345 44.619 1.00 53.82 255 ALA B C 1
ATOM 8567 O O . ALA B 1 255 ? -58.706 -27.995 45.329 1.00 54.52 255 ALA B O 1
ATOM 8569 N N . LYS B 1 256 ? -59.933 -27.809 43.452 1.00 58.12 256 LYS B N 1
ATOM 8570 C CA . LYS B 1 256 ? -59.468 -29.090 42.934 1.00 60.13 256 LYS B CA 1
ATOM 8571 C C . LYS B 1 256 ? -58.031 -29.005 42.440 1.00 58.58 256 LYS B C 1
ATOM 8572 O O . LYS B 1 256 ? -57.298 -29.997 42.495 1.00 61.03 256 LYS B O 1
ATOM 8578 N N . ALA B 1 257 ? -57.613 -27.837 41.952 1.00 53.47 257 ALA B N 1
ATOM 8579 C CA . ALA B 1 257 ? -56.291 -27.701 41.359 1.00 52.74 257 ALA B CA 1
ATOM 8580 C C . ALA B 1 257 ? -55.197 -27.461 42.389 1.00 50.19 257 ALA B C 1
ATOM 8581 O O . ALA B 1 257 ? -54.022 -27.687 42.081 1.00 50.36 257 ALA B O 1
ATOM 8583 N N . LEU B 1 258 ? -55.544 -27.002 43.597 1.00 51.57 258 LEU B N 1
ATOM 8584 C CA . LEU B 1 258 ? -54.503 -26.742 44.591 1.00 51.34 258 LEU B CA 1
ATOM 8585 C C . LEU B 1 258 ? -53.847 -28.031 45.063 1.00 54.62 258 LEU B C 1
ATOM 8586 O O . LEU B 1 258 ? -52.607 -28.111 45.038 1.00 54.53 258 LEU B O 1
ATOM 8591 N N . PRO B 1 259 ? -54.582 -29.060 45.503 1.00 57.96 259 PRO B N 1
ATOM 8592 C CA . PRO B 1 259 ? -53.900 -30.307 45.889 1.00 59.76 259 PRO B CA 1
ATOM 8593 C C . PRO B 1 259 ? -53.116 -30.927 44.749 1.00 62.39 259 PRO B C 1
ATOM 8594 O O . PRO B 1 259 ? -51.991 -31.397 44.956 1.00 65.11 259 PRO B O 1
ATOM 8598 N N . ALA B 1 260 ? -53.683 -30.941 43.542 1.00 58.62 260 ALA B N 1
ATOM 8599 C CA . ALA B 1 260 ? -52.963 -31.484 42.396 1.00 58.52 260 ALA B CA 1
ATOM 8600 C C . ALA B 1 260 ? -51.669 -30.720 42.150 1.00 58.08 260 ALA B C 1
ATOM 8601 O O . ALA B 1 260 ? -50.648 -31.313 41.783 1.00 57.49 260 ALA B O 1
ATOM 8603 N N . TYR B 1 261 ? -51.692 -29.400 42.347 1.00 56.82 261 TYR B N 1
ATOM 8604 C CA . TYR B 1 261 ? -50.496 -28.592 42.130 1.00 55.62 261 TYR B CA 1
ATOM 8605 C C . TYR B 1 261 ? -49.412 -28.932 43.144 1.00 56.37 261 TYR B C 1
ATOM 8606 O O . TYR B 1 261 ? -48.252 -29.149 42.778 1.00 58.95 261 TYR B O 1
ATOM 8615 N N . ILE B 1 262 ? -49.771 -28.976 44.428 1.00 51.71 262 ILE B N 1
ATOM 8616 C CA . ILE B 1 262 ? -48.782 -29.264 45.463 1.00 50.14 262 ILE B CA 1
ATOM 8617 C C . ILE B 1 262 ? -48.159 -30.633 45.232 1.00 53.33 262 ILE B C 1
ATOM 8618 O O . ILE B 1 262 ? -46.939 -30.803 45.345 1.00 52.95 262 ILE B O 1
ATOM 8623 N N . GLU B 1 263 ? -48.983 -31.629 44.903 1.00 64.06 263 GLU B N 1
ATOM 8624 C CA . GLU B 1 263 ? -48.477 -32.988 44.743 1.00 68.77 263 GLU B CA 1
ATOM 8625 C C . GLU B 1 263 ? -47.549 -33.093 43.538 1.00 67.16 263 GLU B C 1
ATOM 8626 O O . GLU B 1 263 ? -46.426 -33.597 43.649 1.00 67.20 263 GLU B O 1
ATOM 8632 N N . LYS B 1 264 ? -47.996 -32.610 42.377 1.00 65.96 264 LYS B N 1
ATOM 8633 C CA . LYS B 1 264 ? -47.160 -32.684 41.182 1.00 67.25 264 LYS B CA 1
ATOM 8634 C C . LYS B 1 264 ? -45.902 -31.840 41.343 1.00 64.08 264 LYS B C 1
ATOM 8635 O O . LYS B 1 264 ? -44.824 -32.223 40.876 1.00 65.25 264 LYS B O 1
ATOM 8641 N N . GLY B 1 265 ? -46.021 -30.686 42.002 1.00 57.10 265 GLY B N 1
ATOM 8642 C CA . GLY B 1 265 ? -44.855 -29.848 42.223 1.00 55.04 265 GLY B CA 1
ATOM 8643 C C . GLY B 1 265 ? -43.876 -30.460 43.208 1.00 55.59 265 GLY B C 1
ATOM 8644 O O . GLY B 1 265 ? -42.661 -30.412 43.000 1.00 55.86 265 GLY B O 1
ATOM 8645 N N . ALA B 1 266 ? -44.387 -31.038 44.296 1.00 54.17 266 ALA B N 1
ATOM 8646 C CA . ALA B 1 266 ? -43.509 -31.708 45.249 1.00 56.16 266 ALA B CA 1
ATOM 8647 C C . ALA B 1 266 ? -42.799 -32.883 44.596 1.00 60.58 266 ALA B C 1
ATOM 8648 O O . ALA B 1 266 ? -41.626 -33.149 44.879 1.00 61.18 266 ALA B O 1
ATOM 8650 N N . GLU B 1 267 ? -43.497 -33.591 43.706 1.00 75.34 267 GLU B N 1
ATOM 8651 C CA . GLU B 1 267 ? -42.913 -34.751 43.046 1.00 80.30 267 GLU B CA 1
ATOM 8652 C C . GLU B 1 267 ? -41.709 -34.359 42.197 1.00 80.08 267 GLU B C 1
ATOM 8653 O O . GLU B 1 267 ? -40.731 -35.111 42.109 1.00 82.25 267 GLU B O 1
ATOM 8659 N N . PHE B 1 268 ? -41.760 -33.186 41.569 1.00 73.93 268 PHE B N 1
ATOM 8660 C CA . PHE B 1 268 ? -40.689 -32.710 40.704 1.00 73.05 268 PHE B CA 1
ATOM 8661 C C . PHE B 1 268 ? -39.675 -31.838 41.441 1.00 69.94 268 PHE B C 1
ATOM 8662 O O . PHE B 1 268 ? -38.824 -31.218 40.795 1.00 69.05 268 PHE B O 1
ATOM 8670 N N . GLU B 1 269 ? -39.741 -31.786 42.772 1.00 64.06 269 GLU B N 1
ATOM 8671 C CA . GLU B 1 269 ? -38.803 -31.015 43.588 1.00 63.61 269 GLU B CA 1
ATOM 8672 C C . GLU B 1 269 ? -38.827 -29.527 43.241 1.00 57.71 269 GLU B C 1
ATOM 8673 O O . GLU B 1 269 ? -37.847 -28.812 43.465 1.00 56.32 269 GLU B O 1
ATOM 8679 N N . LEU B 1 270 ? -39.941 -29.050 42.691 1.00 57.20 270 LEU B N 1
ATOM 8680 C CA . LEU B 1 270 ? -40.145 -27.627 42.454 1.00 55.02 270 LEU B CA 1
ATOM 8681 C C . LEU B 1 270 ? -40.896 -26.948 43.592 1.00 51.82 270 LEU B C 1
ATOM 8682 O O . LEU B 1 270 ? -40.988 -25.715 43.610 1.00 48.39 270 LEU B O 1
ATOM 8687 N N . VAL B 1 271 ? -41.433 -27.724 44.531 1.00 53.90 271 VAL B N 1
ATOM 8688 C CA . VAL B 1 271 ? -42.120 -27.207 45.706 1.00 52.41 271 VAL B CA 1
ATOM 8689 C C . VAL B 1 271 ? -41.583 -27.944 46.923 1.00 53.24 271 VAL B C 1
ATOM 8690 O O . VAL B 1 271 ? -41.348 -29.157 46.871 1.00 57.06 271 VAL B O 1
ATOM 8694 N N . ASP B 1 272 ? -41.369 -27.209 48.009 1.00 52.11 272 ASP B N 1
ATOM 8695 C CA . ASP B 1 272 ? -40.978 -27.834 49.264 1.00 54.93 272 ASP B CA 1
ATOM 8696 C C . ASP B 1 272 ? -42.012 -28.880 49.665 1.00 55.49 272 ASP B C 1
ATOM 8697 O O . ASP B 1 272 ? -43.218 -28.617 49.651 1.00 56.19 272 ASP B O 1
ATOM 8702 N N . ALA B 1 273 ? -41.534 -30.073 50.025 1.00 54.09 273 ALA B N 1
ATOM 8703 C CA . ALA B 1 273 ? -42.435 -31.157 50.397 1.00 56.00 273 ALA B CA 1
ATOM 8704 C C . ALA B 1 273 ? -43.199 -30.869 51.684 1.00 54.51 273 ALA B C 1
ATOM 8705 O O . ALA B 1 273 ? -44.219 -31.515 51.938 1.00 54.94 273 ALA B O 1
ATOM 8707 N N . LYS B 1 274 ? -42.732 -29.924 52.502 1.00 62.53 274 LYS B N 1
ATOM 8708 C CA . LYS B 1 274 ? -43.451 -29.586 53.725 1.00 64.03 274 LYS B CA 1
ATOM 8709 C C . LYS B 1 274 ? -44.820 -28.982 53.444 1.00 60.66 274 LYS B C 1
ATOM 8710 O O . LYS B 1 274 ? -45.699 -29.041 54.310 1.00 60.80 274 LYS B O 1
ATOM 8716 N N . LEU B 1 275 ? -45.026 -28.396 52.263 1.00 53.75 275 LEU B N 1
ATOM 8717 C CA . LEU B 1 275 ? -46.333 -27.830 51.954 1.00 50.62 275 LEU B CA 1
ATOM 8718 C C . LEU B 1 275 ? -47.419 -28.894 51.900 1.00 52.32 275 LEU B C 1
ATOM 8719 O O . LEU B 1 275 ? -48.606 -28.552 51.950 1.00 51.47 275 LEU B O 1
ATOM 8724 N N . LYS B 1 276 ? -47.041 -30.171 51.807 1.00 54.82 276 LYS B N 1
ATOM 8725 C CA . LYS B 1 276 ? -48.006 -31.258 51.917 1.00 58.62 276 LYS B CA 1
ATOM 8726 C C . LYS B 1 276 ? -48.628 -31.342 53.303 1.00 60.69 276 LYS B C 1
ATOM 8727 O O . LYS B 1 276 ? -49.698 -31.941 53.451 1.00 62.58 276 LYS B O 1
ATOM 8733 N N . GLU B 1 277 ? -47.971 -30.780 54.320 1.00 64.65 277 GLU B N 1
ATOM 8734 C CA . GLU B 1 277 ? -48.468 -30.863 55.686 1.00 65.97 277 GLU B CA 1
ATOM 8735 C C . GLU B 1 277 ? -49.647 -29.934 55.939 1.00 62.41 277 GLU B C 1
ATOM 8736 O O . GLU B 1 277 ? -50.384 -30.145 56.907 1.00 63.23 277 GLU B O 1
ATOM 8742 N N . PHE B 1 278 ? -49.840 -28.918 55.105 1.00 56.16 278 PHE B N 1
ATOM 8743 C CA . PHE B 1 278 ? -51.006 -28.060 55.238 1.00 54.11 278 PHE B CA 1
ATOM 8744 C C . PHE B 1 278 ? -52.278 -28.838 54.912 1.00 54.00 278 PHE B C 1
ATOM 8745 O O . PHE B 1 278 ? -52.260 -29.825 54.171 1.00 54.47 278 PHE B O 1
ATOM 8753 N N . ASP B 1 279 ? -53.390 -28.383 55.484 1.00 50.82 279 ASP B N 1
ATOM 8754 C CA . ASP B 1 279 ? -54.710 -28.877 55.116 1.00 50.54 279 ASP B CA 1
ATOM 8755 C C . ASP B 1 279 ? -55.089 -28.301 53.757 1.00 50.12 279 ASP B C 1
ATOM 8756 O O . ASP B 1 279 ? -55.697 -27.229 53.680 1.00 49.10 279 ASP B O 1
ATOM 8761 N N . LEU B 1 280 ? -54.723 -28.997 52.678 1.00 51.32 280 LEU B N 1
ATOM 8762 C CA . LEU B 1 280 ? -54.929 -28.453 51.341 1.00 54.47 280 LEU B CA 1
ATOM 8763 C C . LEU B 1 280 ? -56.403 -28.290 50.996 1.00 54.45 280 LEU B C 1
ATOM 8764 O O . LEU B 1 280 ? -56.737 -27.455 50.149 1.00 53.11 280 LEU B O 1
ATOM 8769 N N . GLU B 1 281 ? -57.291 -29.051 51.633 1.00 55.25 281 GLU B N 1
ATOM 8770 C CA . GLU B 1 281 ? -58.719 -28.855 51.410 1.00 57.40 281 GLU B CA 1
ATOM 8771 C C . GLU B 1 281 ? -59.166 -27.503 51.948 1.00 54.44 281 GLU B C 1
ATOM 8772 O O . GLU B 1 281 ? -59.862 -26.748 51.260 1.00 51.82 281 GLU B O 1
ATOM 8778 N N . LYS B 1 282 ? -58.759 -27.175 53.176 1.00 60.27 282 LYS B N 1
ATOM 8779 C CA . LYS B 1 282 ? -59.154 -25.907 53.778 1.00 60.79 282 LYS B CA 1
ATOM 8780 C C . LYS B 1 282 ? -58.557 -24.729 53.020 1.00 57.46 282 LYS B C 1
ATOM 8781 O O . LYS B 1 282 ? -59.208 -23.689 52.866 1.00 56.77 282 LYS B O 1
ATOM 8787 N N . LEU B 1 283 ? -57.323 -24.871 52.532 1.00 49.96 283 LEU B N 1
ATOM 8788 C CA . LEU B 1 283 ? -56.709 -23.789 51.772 1.00 45.65 283 LEU B CA 1
ATOM 8789 C C . LEU B 1 283 ? -57.297 -23.688 50.375 1.00 45.73 283 LEU B C 1
ATOM 8790 O O . LEU B 1 283 ? -57.335 -22.594 49.799 1.00 44.42 283 LEU B O 1
ATOM 8795 N N . GLY B 1 284 ? -57.756 -24.807 49.815 1.00 48.14 284 GLY B N 1
ATOM 8796 C CA . GLY B 1 284 ? -58.398 -24.757 48.512 1.00 46.84 284 GLY B CA 1
ATOM 8797 C C . GLY B 1 284 ? -59.709 -23.995 48.544 1.00 47.11 284 GLY B C 1
ATOM 8798 O O . GLY B 1 284 ? -60.037 -23.265 47.605 1.00 47.58 284 GLY B O 1
ATOM 8799 N N . LYS B 1 285 ? -60.478 -24.152 49.624 1.00 51.47 285 LYS B N 1
ATOM 8800 C CA . LYS B 1 285 ? -61.725 -23.413 49.776 1.00 53.40 285 LYS B CA 1
ATOM 8801 C C . LYS B 1 285 ? -61.496 -21.926 49.999 1.00 49.29 285 LYS B C 1
ATOM 8802 O O . LYS B 1 285 ? -62.390 -21.125 49.709 1.00 49.52 285 LYS B O 1
ATOM 8808 N N . ALA B 1 286 ? -60.332 -21.538 50.517 1.00 49.37 286 ALA B N 1
ATOM 8809 C CA . ALA B 1 286 ? -60.041 -20.135 50.778 1.00 47.25 286 ALA B CA 1
ATOM 8810 C C . ALA B 1 286 ? -59.653 -19.358 49.527 1.00 43.92 286 ALA B C 1
ATOM 8811 O O . ALA B 1 286 ? -59.617 -18.124 49.572 1.00 42.67 286 ALA B O 1
ATOM 8813 N N . ILE B 1 287 ? -59.360 -20.036 48.418 1.00 39.65 287 ILE B N 1
ATOM 8814 C CA . ILE B 1 287 ? -58.953 -19.336 47.206 1.00 41.18 287 ILE B CA 1
ATOM 8815 C C . ILE B 1 287 ? -60.147 -18.587 46.633 1.00 40.28 287 ILE B C 1
ATOM 8816 O O . ILE B 1 287 ? -61.260 -19.123 46.562 1.00 39.89 287 ILE B O 1
ATOM 8821 N N . ASP B 1 288 ? -59.922 -17.341 46.228 1.00 42.99 288 ASP B N 1
ATOM 8822 C CA . ASP B 1 288 ? -60.966 -16.477 45.681 1.00 44.69 288 ASP B CA 1
ATOM 8823 C C . ASP B 1 288 ? -60.713 -16.312 44.183 1.00 43.58 288 ASP B C 1
ATOM 8824 O O . ASP B 1 288 ? -59.833 -15.548 43.772 1.00 39.87 288 ASP B O 1
ATOM 8829 N N . HIS B 1 289 ? -61.502 -17.011 43.365 1.00 41.18 289 HIS B N 1
ATOM 8830 C CA . HIS B 1 289 ? -61.260 -16.985 41.927 1.00 41.72 289 HIS B CA 1
ATOM 8831 C C . HIS B 1 289 ? -61.509 -15.603 41.335 1.00 39.31 289 HIS B C 1
ATOM 8832 O O . HIS B 1 289 ? -60.918 -15.258 40.306 1.00 40.71 289 HIS B O 1
ATOM 8839 N N . GLU B 1 290 ? -62.355 -14.790 41.969 1.00 41.37 290 GLU B N 1
ATOM 8840 C CA . GLU B 1 290 ? -62.646 -13.469 41.426 1.00 42.20 290 GLU B CA 1
ATOM 8841 C C . GLU B 1 290 ? -61.450 -12.530 41.473 1.00 39.18 290 GLU B C 1
ATOM 8842 O O . GLU B 1 290 ? -61.477 -11.491 40.806 1.00 37.67 290 GLU B O 1
ATOM 8848 N N . ARG B 1 291 ? -60.410 -12.861 42.238 1.00 38.47 291 ARG B N 1
ATOM 8849 C CA . ARG B 1 291 ? -59.252 -11.982 42.324 1.00 38.48 291 ARG B CA 1
ATOM 8850 C C . ARG B 1 291 ? -58.381 -12.044 41.076 1.00 38.97 291 ARG B C 1
ATOM 8851 O O . ARG B 1 291 ? -57.563 -11.144 40.867 1.00 37.49 291 ARG B O 1
ATOM 8859 N N . ASP B 1 292 ? -58.548 -13.069 40.232 1.00 39.15 292 ASP B N 1
ATOM 8860 C CA . ASP B 1 292 ? -57.877 -13.075 38.937 1.00 41.28 292 ASP B CA 1
ATOM 8861 C C . ASP B 1 292 ? -58.341 -11.928 38.053 1.00 42.77 292 ASP B C 1
ATOM 8862 O O . ASP B 1 292 ? -57.595 -11.504 37.164 1.00 41.48 292 ASP B O 1
ATOM 8867 N N . GLN B 1 293 ? -59.549 -11.412 38.281 1.00 44.71 293 GLN B N 1
ATOM 8868 C CA . GLN B 1 293 ? -60.076 -10.305 37.494 1.00 44.80 293 GLN B CA 1
ATOM 8869 C C . GLN B 1 293 ? -59.398 -8.977 37.813 1.00 43.21 293 GLN B C 1
ATOM 8870 O O . GLN B 1 293 ? -59.715 -7.973 37.163 1.00 43.65 293 GLN B O 1
ATOM 8876 N N . GLN B 1 294 ? -58.479 -8.944 38.781 1.00 39.19 294 GLN B N 1
ATOM 8877 C CA . GLN B 1 294 ? -57.787 -7.713 39.143 1.00 39.83 294 GLN B CA 1
ATOM 8878 C C . GLN B 1 294 ? -56.618 -7.399 38.222 1.00 35.99 294 GLN B C 1
ATOM 8879 O O . GLN B 1 294 ? -56.204 -6.239 38.141 1.00 36.94 294 GLN B O 1
ATOM 8885 N N . PHE B 1 295 ? -56.077 -8.397 37.536 1.00 37.52 295 PHE B N 1
ATOM 8886 C CA . PHE B 1 295 ? -54.783 -8.240 36.886 1.00 35.99 295 PHE B CA 1
ATOM 8887 C C . PHE B 1 295 ? -54.850 -7.275 35.713 1.00 37.08 295 PHE B C 1
ATOM 8888 O O . PHE B 1 295 ? -55.802 -7.282 34.924 1.00 35.37 295 PHE B O 1
ATOM 8896 N N . THR B 1 296 ? -53.828 -6.431 35.612 1.00 29.82 296 THR B N 1
ATOM 8897 C CA . THR B 1 296 ? -53.529 -5.782 34.353 1.00 33.69 296 THR B CA 1
ATOM 8898 C C . THR B 1 296 ? -52.777 -6.762 33.456 1.00 36.79 296 THR B C 1
ATOM 8899 O O . THR B 1 296 ? -52.248 -7.780 33.910 1.00 36.24 296 THR B O 1
ATOM 8903 N N . TYR B 1 297 ? -52.752 -6.452 32.161 1.00 34.98 297 TYR B N 1
ATOM 8904 C CA . TYR B 1 297 ? -52.033 -7.293 31.212 1.00 35.40 297 TYR B CA 1
ATOM 8905 C C . TYR B 1 297 ? -50.553 -7.392 31.574 1.00 36.17 297 TYR B C 1
ATOM 8906 O O . TYR B 1 297 ? -49.982 -8.489 31.619 1.00 34.05 297 TYR B O 1
ATOM 8915 N N . LEU B 1 298 ? -49.915 -6.252 31.840 1.00 34.57 298 LEU B N 1
ATOM 8916 C CA . LEU B 1 298 ? -48.491 -6.261 32.157 1.00 36.25 298 LEU B CA 1
ATOM 8917 C C . LEU B 1 298 ? -48.208 -7.062 33.423 1.00 37.44 298 LEU B C 1
ATOM 8918 O O . LEU B 1 298 ? -47.242 -7.832 33.475 1.00 35.99 298 LEU B O 1
ATOM 8923 N N . GLY B 1 299 ? -49.042 -6.899 34.452 1.00 35.56 299 GLY B N 1
ATOM 8924 C CA . GLY B 1 299 ? -48.809 -7.605 35.702 1.00 37.99 299 GLY B CA 1
ATOM 8925 C C . GLY B 1 299 ? -48.923 -9.109 35.553 1.00 38.22 299 GLY B C 1
ATOM 8926 O O . GLY B 1 299 ? -48.078 -9.860 36.046 1.00 39.95 299 GLY B O 1
ATOM 8927 N N . LEU B 1 300 ? -49.976 -9.571 34.876 1.00 40.82 300 LEU B N 1
ATOM 8928 C CA . LEU B 1 300 ? -50.137 -11.007 34.664 1.00 40.33 300 LEU B CA 1
ATOM 8929 C C . LEU B 1 300 ? -49.037 -11.549 33.764 1.00 39.88 300 LEU B C 1
ATOM 8930 O O . LEU B 1 300 ? -48.502 -12.635 34.013 1.00 40.20 300 LEU B O 1
ATOM 8935 N N . GLN B 1 301 ? -48.692 -10.806 32.713 1.00 43.33 301 GLN B N 1
ATOM 8936 C CA . GLN B 1 301 ? -47.619 -11.223 31.817 1.00 46.34 301 GLN B CA 1
ATOM 8937 C C . GLN B 1 301 ? -46.295 -11.328 32.565 1.00 41.89 301 GLN B C 1
ATOM 8938 O O . GLN B 1 301 ? -45.497 -12.235 32.308 1.00 44.23 301 GLN B O 1
ATOM 8944 N N . THR B 1 302 ? -46.052 -10.417 33.510 1.00 41.52 302 THR B N 1
ATOM 8945 C CA . THR B 1 302 ? -44.817 -10.464 34.288 1.00 39.89 302 THR B CA 1
ATOM 8946 C C . THR B 1 302 ? -44.758 -11.720 35.149 1.00 38.95 302 THR B C 1
ATOM 8947 O O . THR B 1 302 ? -43.719 -12.385 35.211 1.00 38.35 302 THR B O 1
ATOM 8951 N N . LEU B 1 303 ? -45.860 -12.056 35.826 1.00 36.07 303 LEU B N 1
ATOM 8952 C CA . LEU B 1 303 ? -45.876 -13.258 36.656 1.00 37.11 303 LEU B CA 1
ATOM 8953 C C . LEU B 1 303 ? -45.717 -14.511 35.812 1.00 40.43 303 LEU B C 1
ATOM 8954 O O . LEU B 1 303 ? -44.977 -15.429 36.183 1.00 42.90 303 LEU B O 1
ATOM 8959 N N . TYR B 1 304 ? -46.401 -14.565 34.669 1.00 43.13 304 TYR B N 1
ATOM 8960 C CA . TYR B 1 304 ? -46.384 -15.771 33.853 1.00 44.44 304 TYR B CA 1
ATOM 8961 C C . TYR B 1 304 ? -45.005 -16.013 33.254 1.00 47.64 304 TYR B C 1
ATOM 8962 O O . TYR B 1 304 ? -44.537 -17.156 33.198 1.00 49.69 304 TYR B O 1
ATOM 8971 N N . ASP B 1 305 ? -44.329 -14.947 32.821 1.00 46.19 305 ASP B N 1
ATOM 8972 C CA . ASP B 1 305 ? -43.052 -15.116 32.140 1.00 49.33 305 ASP B CA 1
ATOM 8973 C C . ASP B 1 305 ? -41.936 -15.513 33.100 1.00 51.95 305 ASP B C 1
ATOM 8974 O O . ASP B 1 305 ? -41.033 -16.264 32.714 1.00 51.18 305 ASP B O 1
ATOM 8979 N N . ARG B 1 306 ? -41.978 -15.038 34.349 1.00 59.72 306 ARG B N 1
ATOM 8980 C CA . ARG B 1 306 ? -40.813 -15.103 35.220 1.00 63.03 306 ARG B CA 1
ATOM 8981 C C . ARG B 1 306 ? -41.068 -15.667 36.613 1.00 59.71 306 ARG B C 1
ATOM 8982 O O . ARG B 1 306 ? -40.101 -15.849 37.357 1.00 60.42 306 ARG B O 1
ATOM 8990 N N . TYR B 1 307 ? -42.316 -15.958 36.993 1.00 50.38 307 TYR B N 1
ATOM 8991 C CA . TYR B 1 307 ? -42.578 -16.366 38.376 1.00 48.90 307 TYR B CA 1
ATOM 8992 C C . TYR B 1 307 ? -43.322 -17.687 38.504 1.00 48.41 307 TYR B C 1
ATOM 8993 O O . TYR B 1 307 ? -42.946 -18.509 39.342 1.00 48.62 307 TYR B O 1
ATOM 9002 N N . PHE B 1 308 ? -44.365 -17.912 37.711 1.00 46.94 308 PHE B N 1
ATOM 9003 C CA . PHE B 1 308 ? -45.141 -19.138 37.848 1.00 47.51 308 PHE B CA 1
ATOM 9004 C C . PHE B 1 308 ? -44.256 -20.357 37.614 1.00 49.69 308 PHE B C 1
ATOM 9005 O O . PHE B 1 308 ? -43.494 -20.411 36.646 1.00 50.37 308 PHE B O 1
ATOM 9013 N N . ILE B 1 309 ? -44.356 -21.333 38.522 1.00 60.67 309 ILE B N 1
ATOM 9014 C CA . ILE B 1 309 ? -43.564 -22.552 38.413 1.00 62.25 309 ILE B CA 1
ATOM 9015 C C . ILE B 1 309 ? -43.831 -23.221 37.073 1.00 64.25 309 ILE B C 1
ATOM 9016 O O . ILE B 1 309 ? -44.974 -23.278 36.598 1.00 64.07 309 ILE B O 1
ATOM 9021 N N . HIS B 1 310 ? -42.770 -23.744 36.458 1.00 61.50 310 HIS B N 1
ATOM 9022 C CA . HIS B 1 310 ? -42.878 -24.378 35.154 1.00 63.91 310 HIS B CA 1
ATOM 9023 C C . HIS B 1 310 ? -42.089 -25.678 35.143 1.00 65.41 310 HIS B C 1
ATOM 9024 O O . HIS B 1 310 ? -41.161 -25.881 35.928 1.00 65.06 310 HIS B O 1
ATOM 9031 N N . LYS B 1 311 ? -42.479 -26.556 34.224 1.00 71.65 311 LYS B N 1
ATOM 9032 C CA . LYS B 1 311 ? -41.840 -27.851 34.036 1.00 73.22 311 LYS B CA 1
ATOM 9033 C C . LYS B 1 311 ? -41.865 -28.158 32.547 1.00 76.62 311 LYS B C 1
ATOM 9034 O O . LYS B 1 311 ? -42.942 -28.226 31.946 1.00 76.78 311 LYS B O 1
ATOM 9040 N N . ASP B 1 312 ? -40.683 -28.326 31.952 1.00 77.17 312 ASP B N 1
ATOM 9041 C CA . ASP B 1 312 ? -40.568 -28.580 30.516 1.00 79.45 312 ASP B CA 1
ATOM 9042 C C . ASP B 1 312 ? -41.235 -27.470 29.706 1.00 78.80 312 ASP B C 1
ATOM 9043 O O . ASP B 1 312 ? -41.912 -27.724 28.708 1.00 79.08 312 ASP B O 1
ATOM 9048 N N . GLY B 1 313 ? -41.043 -26.226 30.143 1.00 88.55 313 GLY B N 1
ATOM 9049 C CA . GLY B 1 313 ? -41.611 -25.083 29.459 1.00 87.69 313 GLY B CA 1
ATOM 9050 C C . GLY B 1 313 ? -43.088 -24.858 29.690 1.00 85.75 313 GLY B C 1
ATOM 9051 O O . GLY B 1 313 ? -43.665 -23.963 29.062 1.00 86.48 313 GLY B O 1
ATOM 9052 N N . ILE B 1 314 ? -43.716 -25.625 30.579 1.00 71.38 314 ILE B N 1
ATOM 9053 C CA . ILE B 1 314 ? -45.154 -25.558 30.818 1.00 67.04 314 ILE B CA 1
ATOM 9054 C C . ILE B 1 314 ? -45.383 -24.976 32.207 1.00 62.81 314 ILE B C 1
ATOM 9055 O O . ILE B 1 314 ? -44.962 -25.565 33.210 1.00 63.36 314 ILE B O 1
ATOM 9060 N N . ARG B 1 315 ? -46.055 -23.828 32.269 1.00 58.30 315 ARG B N 1
ATOM 9061 C CA . ARG B 1 315 ? -46.473 -23.262 33.547 1.00 57.80 315 ARG B CA 1
ATOM 9062 C C . ARG B 1 315 ? -47.719 -23.990 34.035 1.00 56.54 315 ARG B C 1
ATOM 9063 O O . ARG B 1 315 ? -48.748 -23.990 33.352 1.00 57.18 315 ARG B O 1
ATOM 9071 N N . PHE B 1 316 ? -47.631 -24.614 35.212 1.00 53.72 316 PHE B N 1
ATOM 9072 C CA . PHE B 1 316 ? -48.780 -25.293 35.801 1.00 53.37 316 PHE B CA 1
ATOM 9073 C C . PHE B 1 316 ? -49.197 -24.661 37.124 1.00 50.28 316 PHE B C 1
ATOM 9074 O O . PHE B 1 316 ? -49.978 -25.258 37.871 1.00 51.38 316 PHE B O 1
ATOM 9082 N N . GLU B 1 317 ? -48.718 -23.449 37.405 1.00 48.55 317 GLU B N 1
ATOM 9083 C CA . GLU B 1 317 ? -49.068 -22.699 38.608 1.00 48.33 317 GLU B CA 1
ATOM 9084 C C . GLU B 1 317 ? -49.943 -21.516 38.210 1.00 45.18 317 GLU B C 1
ATOM 9085 O O . GLU B 1 317 ? -49.464 -20.570 37.577 1.00 44.94 317 GLU B O 1
ATOM 9091 N N . LEU B 1 318 ? -51.217 -21.564 38.593 1.00 46.05 318 LEU B N 1
ATOM 9092 C CA . LEU B 1 318 ? -52.158 -20.501 38.273 1.00 44.20 318 LEU B CA 1
ATOM 9093 C C . LEU B 1 318 ? -52.021 -19.334 39.249 1.00 41.82 318 LEU B C 1
ATOM 9094 O O . LEU B 1 318 ? -51.450 -19.483 40.332 1.00 43.27 318 LEU B O 1
ATOM 9099 N N . PRO B 1 319 ? -52.549 -18.158 38.889 1.00 37.59 319 PRO B N 1
ATOM 9100 C CA . PRO B 1 319 ? -52.254 -16.954 39.694 1.00 36.43 319 PRO B CA 1
ATOM 9101 C C . PRO B 1 319 ? -52.621 -17.074 41.165 1.00 37.15 319 PRO B C 1
ATOM 9102 O O . PRO B 1 319 ? -51.791 -16.765 42.031 1.00 35.05 319 PRO B O 1
ATOM 9106 N N . GLN B 1 320 ? -53.848 -17.491 41.482 1.00 38.55 320 GLN B N 1
ATOM 9107 C CA . GLN B 1 320 ? -54.226 -17.587 42.888 1.00 36.66 320 GLN B CA 1
ATOM 9108 C C . GLN B 1 320 ? -53.469 -18.700 43.591 1.00 37.31 320 GLN B C 1
ATOM 9109 O O . GLN B 1 320 ? -53.167 -18.582 44.783 1.00 38.55 320 GLN B O 1
ATOM 9115 N N . ILE B 1 321 ? -53.145 -19.776 42.874 1.00 41.49 321 ILE B N 1
ATOM 9116 C CA . ILE B 1 321 ? -52.315 -20.827 43.452 1.00 42.79 321 ILE B CA 1
ATOM 9117 C C . ILE B 1 321 ? -50.914 -20.294 43.723 1.00 41.49 321 ILE B C 1
ATOM 9118 O O . ILE B 1 321 ? -50.277 -20.658 44.718 1.00 37.24 321 ILE B O 1
ATOM 9123 N N . PHE B 1 322 ? -50.410 -19.433 42.836 1.00 39.88 322 PHE B N 1
ATOM 9124 C CA . PHE B 1 322 ? -49.107 -18.812 43.050 1.00 39.20 322 PHE B CA 1
ATOM 9125 C C . PHE B 1 322 ? -49.078 -18.057 44.372 1.00 35.41 322 PHE B C 1
ATOM 9126 O O . PHE B 1 322 ? -48.157 -18.229 45.178 1.00 36.10 322 PHE B O 1
ATOM 9134 N N . PHE B 1 323 ? -50.091 -17.222 44.618 1.00 34.20 323 PHE B N 1
ATOM 9135 C CA . PHE B 1 323 ? -50.131 -16.449 45.855 1.00 35.77 323 PHE B CA 1
ATOM 9136 C C . PHE B 1 323 ? -50.311 -17.349 47.068 1.00 35.83 323 PHE B C 1
ATOM 9137 O O . PHE B 1 323 ? -49.799 -17.041 48.150 1.00 32.24 323 PHE B O 1
ATOM 9145 N N . MET B 1 324 ? -51.026 -18.462 46.910 1.00 36.11 324 MET B N 1
ATOM 9146 C CA . MET B 1 324 ? -51.198 -19.383 48.024 1.00 35.09 324 MET B CA 1
ATOM 9147 C C . MET B 1 324 ? -49.903 -20.132 48.328 1.00 37.27 324 MET B C 1
ATOM 9148 O O . MET B 1 324 ? -49.595 -20.393 49.497 1.00 38.22 324 MET B O 1
ATOM 9153 N N . ARG B 1 325 ? -49.126 -20.484 47.299 1.00 36.74 325 ARG B N 1
ATOM 9154 C CA . ARG B 1 325 ? -47.833 -21.117 47.557 1.00 41.10 325 ARG B CA 1
ATOM 9155 C C . ARG B 1 325 ? -46.929 -20.197 48.366 1.00 36.10 325 ARG B C 1
ATOM 9156 O O . ARG B 1 325 ? -46.306 -20.623 49.345 1.00 37.80 325 ARG B O 1
ATOM 9164 N N . VAL B 1 326 ? -46.813 -18.936 47.940 1.00 36.00 326 VAL B N 1
ATOM 9165 C CA . VAL B 1 326 ? -45.998 -17.965 48.667 1.00 34.98 326 VAL B CA 1
ATOM 9166 C C . VAL B 1 326 ? -46.483 -17.843 50.107 1.00 36.74 326 VAL B C 1
ATOM 9167 O O . VAL B 1 326 ? -45.687 -17.864 51.056 1.00 36.94 326 VAL B O 1
ATOM 9171 N N . ALA B 1 327 ? -47.800 -17.714 50.289 1.00 33.41 327 ALA B N 1
ATOM 9172 C CA . ALA B 1 327 ? -48.363 -17.616 51.632 1.00 33.91 327 ALA B CA 1
ATOM 9173 C C . ALA B 1 327 ? -47.995 -18.835 52.466 1.00 33.01 327 ALA B C 1
ATOM 9174 O O . ALA B 1 327 ? -47.541 -18.708 53.608 1.00 36.52 327 ALA B O 1
ATOM 9176 N N . MET B 1 328 ? -48.191 -20.031 51.908 1.00 34.68 328 MET B N 1
ATOM 9177 C CA . MET B 1 328 ? -47.835 -21.250 52.625 1.00 36.50 328 MET B CA 1
ATOM 9178 C C . MET B 1 328 ? -46.343 -21.291 52.916 1.00 37.86 328 MET B C 1
ATOM 9179 O O . MET B 1 328 ? -45.920 -21.754 53.983 1.00 37.00 328 MET B O 1
ATOM 9184 N N . GLY B 1 329 ? -45.527 -20.826 51.969 1.00 40.41 329 GLY B N 1
ATOM 9185 C CA . GLY B 1 329 ? -44.092 -20.814 52.188 1.00 40.57 329 GLY B CA 1
ATOM 9186 C C . GLY B 1 329 ? -43.693 -19.914 53.340 1.00 38.30 329 GLY B C 1
ATOM 9187 O O . GLY B 1 329 ? -42.765 -20.224 54.088 1.00 40.28 329 GLY B O 1
ATOM 9188 N N . LEU B 1 330 ? -44.391 -18.788 53.500 1.00 35.69 330 LEU B N 1
ATOM 9189 C CA . LEU B 1 330 ? -44.098 -17.865 54.588 1.00 37.60 330 LEU B CA 1
ATOM 9190 C C . LEU B 1 330 ? -44.734 -18.276 55.909 1.00 39.39 330 LEU B C 1
ATOM 9191 O O . LEU B 1 330 ? -44.315 -17.778 56.959 1.00 40.74 330 LEU B O 1
ATOM 9196 N N . ALA B 1 331 ? -45.719 -19.173 55.887 1.00 43.18 331 ALA B N 1
ATOM 9197 C CA . ALA B 1 331 ? -46.380 -19.647 57.098 1.00 41.44 331 ALA B CA 1
ATOM 9198 C C . ALA B 1 331 ? -45.882 -21.015 57.539 1.00 41.38 331 ALA B C 1
ATOM 9199 O O . ALA B 1 331 ? -46.472 -21.622 58.437 1.00 42.66 331 ALA B O 1
ATOM 9201 N N . ILE B 1 332 ? -44.798 -21.502 56.938 1.00 45.79 332 ILE B N 1
ATOM 9202 C CA . ILE B 1 332 ? -44.386 -22.888 57.116 1.00 47.55 332 ILE B CA 1
ATOM 9203 C C . ILE B 1 332 ? -43.923 -23.194 58.537 1.00 50.70 332 ILE B C 1
ATOM 9204 O O . ILE B 1 332 ? -43.971 -24.356 58.959 1.00 51.33 332 ILE B O 1
ATOM 9209 N N . GLU B 1 333 ? -43.475 -22.194 59.295 1.00 52.86 333 GLU B N 1
ATOM 9210 C CA . GLU B 1 333 ? -43.013 -22.412 60.662 1.00 55.45 333 GLU B CA 1
ATOM 9211 C C . GLU B 1 333 ? -43.998 -21.894 61.696 1.00 51.58 333 GLU B C 1
ATOM 9212 O O . GLU B 1 333 ? -43.670 -21.845 62.884 1.00 49.37 333 GLU B O 1
ATOM 9218 N N . GLU B 1 334 ? -45.197 -21.518 61.282 1.00 48.10 334 GLU B N 1
ATOM 9219 C CA . GLU B 1 334 ? -46.137 -20.890 62.188 1.00 48.23 334 GLU B CA 1
ATOM 9220 C C . GLU B 1 334 ? -46.974 -21.916 62.943 1.00 51.22 334 GLU B C 1
ATOM 9221 O O . GLU B 1 334 ? -47.252 -23.011 62.445 1.00 52.63 334 GLU B O 1
ATOM 9227 N N . LYS B 1 335 ? -47.381 -21.543 64.161 1.00 57.53 335 LYS B N 1
ATOM 9228 C CA . LYS B 1 335 ? -48.177 -22.438 64.996 1.00 61.83 335 LYS B CA 1
ATOM 9229 C C . LYS B 1 335 ? -49.468 -22.834 64.291 1.00 61.65 335 LYS B C 1
ATOM 9230 O O . LYS B 1 335 ? -49.765 -24.023 64.126 1.00 63.36 335 LYS B O 1
ATOM 9236 N N . ASP B 1 336 ? -50.253 -21.844 63.868 1.00 55.75 336 ASP B N 1
ATOM 9237 C CA . ASP B 1 336 ? -51.514 -22.082 63.166 1.00 56.21 336 ASP B CA 1
ATOM 9238 C C . ASP B 1 336 ? -51.244 -21.875 61.677 1.00 51.04 336 ASP B C 1
ATOM 9239 O O . ASP B 1 336 ? -51.449 -20.793 61.130 1.00 48.51 336 ASP B O 1
ATOM 9244 N N . ARG B 1 337 ? -50.788 -22.943 61.021 1.00 48.80 337 ARG B N 1
ATOM 9245 C CA . ARG B 1 337 ? -50.297 -22.840 59.649 1.00 47.61 337 ARG B CA 1
ATOM 9246 C C . ARG B 1 337 ? -51.384 -22.338 58.706 1.00 45.92 337 ARG B C 1
ATOM 9247 O O . ARG B 1 337 ? -51.154 -21.428 57.900 1.00 41.08 337 ARG B O 1
ATOM 9255 N N . GLU B 1 338 ? -52.578 -22.936 58.781 1.00 46.08 338 GLU B N 1
ATOM 9256 C CA . GLU B 1 338 ? -53.625 -22.623 57.814 1.00 46.21 338 GLU B CA 1
ATOM 9257 C C . GLU B 1 338 ? -54.148 -21.206 57.996 1.00 44.29 338 GLU B C 1
ATOM 9258 O O . GLU B 1 338 ? -54.373 -20.492 57.012 1.00 44.86 338 GLU B O 1
ATOM 9264 N N . ALA B 1 339 ? -54.359 -20.783 59.243 1.00 42.44 339 ALA B N 1
ATOM 9265 C CA . ALA B 1 339 ? -54.923 -19.459 59.482 1.00 38.24 339 ALA B CA 1
ATOM 9266 C C . ALA B 1 339 ? -53.972 -18.367 59.018 1.00 36.27 339 ALA B C 1
ATOM 9267 O O . ALA B 1 339 ? -54.401 -17.366 58.434 1.00 36.55 339 ALA B O 1
ATOM 9269 N N . ARG B 1 340 ? -52.673 -18.544 59.253 1.00 37.15 340 ARG B N 1
ATOM 9270 C CA . ARG B 1 340 ? -51.715 -17.542 58.803 1.00 41.29 340 ARG B CA 1
ATOM 9271 C C . ARG B 1 340 ? -51.528 -17.594 57.296 1.00 37.76 340 ARG B C 1
ATOM 9272 O O . ARG B 1 340 ? -51.406 -16.550 56.648 1.00 37.06 340 ARG B O 1
ATOM 9280 N N . ALA B 1 341 ? -51.503 -18.794 56.716 1.00 41.07 341 ALA B N 1
ATOM 9281 C CA . ALA B 1 341 ? -51.415 -18.894 55.264 1.00 44.14 341 ALA B CA 1
ATOM 9282 C C . ALA B 1 341 ? -52.587 -18.178 54.603 1.00 40.31 341 ALA B C 1
ATOM 9283 O O . ALA B 1 341 ? -52.403 -17.398 53.661 1.00 39.21 341 ALA B O 1
ATOM 9285 N N . ILE B 1 342 ? -53.802 -18.410 55.099 1.00 40.83 342 ILE B N 1
ATOM 9286 C CA . ILE B 1 342 ? -54.965 -17.713 54.551 1.00 41.16 342 ILE B CA 1
ATOM 9287 C C . ILE B 1 342 ? -54.815 -16.210 54.742 1.00 36.66 342 ILE B C 1
ATOM 9288 O O . ILE B 1 342 ? -55.147 -15.417 53.852 1.00 34.62 342 ILE B O 1
ATOM 9293 N N . GLU B 1 343 ? -54.311 -15.795 55.904 1.00 40.21 343 GLU B N 1
ATOM 9294 C CA . GLU B 1 343 ? -54.089 -14.377 56.163 1.00 41.63 343 GLU B CA 1
ATOM 9295 C C . GLU B 1 343 ? -53.098 -13.783 55.167 1.00 38.89 343 GLU B C 1
ATOM 9296 O O . GLU B 1 343 ? -53.327 -12.695 54.628 1.00 34.53 343 GLU B O 1
ATOM 9302 N N . PHE B 1 344 ? -51.994 -14.489 54.904 1.00 34.11 344 PHE B N 1
ATOM 9303 C CA . PHE B 1 344 ? -51.004 -13.992 53.952 1.00 34.50 344 PHE B CA 1
ATOM 9304 C C . PHE B 1 344 ? -51.528 -14.053 52.523 1.00 32.74 344 PHE B C 1
ATOM 9305 O O . PHE B 1 344 ? -51.246 -13.159 51.716 1.00 30.32 344 PHE B O 1
ATOM 9313 N N . TYR B 1 345 ? -52.276 -15.107 52.185 1.00 34.99 345 TYR B N 1
ATOM 9314 C CA . TYR B 1 345 ? -52.854 -15.203 50.848 1.00 33.75 345 TYR B CA 1
ATOM 9315 C C . TYR B 1 345 ? -53.799 -14.042 50.572 1.00 34.19 345 TYR B C 1
ATOM 9316 O O . TYR B 1 345 ? -53.779 -13.460 49.482 1.00 33.44 345 TYR B O 1
ATOM 9325 N N . ASN B 1 346 ? -54.639 -13.692 51.548 1.00 35.82 346 ASN B N 1
ATOM 9326 C CA . ASN B 1 346 ? -55.571 -12.587 51.353 1.00 34.34 346 ASN B CA 1
ATOM 9327 C C . ASN B 1 346 ? -54.832 -11.271 51.152 1.00 34.91 346 ASN B C 1
ATOM 9328 O O . ASN B 1 346 ? -55.261 -10.425 50.360 1.00 33.38 346 ASN B O 1
ATOM 9333 N N . LEU B 1 347 ? -53.708 -11.085 51.846 1.00 35.31 347 LEU B N 1
ATOM 9334 C CA . LEU B 1 347 ? -52.954 -9.846 51.694 1.00 36.24 347 LEU B CA 1
ATOM 9335 C C . LEU B 1 347 ? -52.303 -9.755 50.318 1.00 35.61 347 LEU B C 1
ATOM 9336 O O . LEU B 1 347 ? -52.375 -8.715 49.653 1.00 33.72 347 LEU B O 1
ATOM 9341 N N . LEU B 1 348 ? -51.654 -10.833 49.877 1.00 35.13 348 LEU B N 1
ATOM 9342 C CA . LEU B 1 348 ? -50.970 -10.814 48.588 1.00 31.05 348 LEU B CA 1
ATOM 9343 C C . LEU B 1 348 ? -51.964 -10.775 47.432 1.00 30.63 348 LEU B C 1
ATOM 9344 O O . LEU B 1 348 ? -51.853 -9.931 46.535 1.00 28.59 348 LEU B O 1
ATOM 9349 N N . SER B 1 349 ? -52.947 -11.684 47.436 1.00 31.96 349 SER B N 1
ATOM 9350 C CA . SER B 1 349 ? -53.845 -11.812 46.291 1.00 33.43 349 SER B CA 1
ATOM 9351 C C . SER B 1 349 ? -54.716 -10.576 46.105 1.00 35.50 349 SER B C 1
ATOM 9352 O O . SER B 1 349 ? -55.161 -10.300 44.985 1.00 38.33 349 SER B O 1
ATOM 9355 N N . SER B 1 350 ? -54.980 -9.828 47.175 1.00 31.45 350 SER B N 1
ATOM 9356 C CA . SER B 1 350 ? -55.714 -8.577 47.047 1.00 29.31 350 SER B CA 1
ATOM 9357 C C . SER B 1 350 ? -54.854 -7.430 46.535 1.00 28.59 350 SER B C 1
ATOM 9358 O O . SER B 1 350 ? -55.399 -6.368 46.224 1.00 26.15 350 SER B O 1
ATOM 9361 N N . PHE B 1 351 ? -53.536 -7.609 46.450 1.00 34.68 351 PHE B N 1
ATOM 9362 C CA . PHE B 1 351 ? -52.589 -6.574 46.038 1.00 33.49 351 PHE B CA 1
ATOM 9363 C C . PHE B 1 351 ? -52.433 -5.471 47.077 1.00 30.62 351 PHE B C 1
ATOM 9364 O O . PHE B 1 351 ? -51.843 -4.433 46.769 1.00 34.50 351 PHE B O 1
ATOM 9372 N N . ASP B 1 352 ? -52.938 -5.656 48.299 1.00 30.61 352 ASP B N 1
ATOM 9373 C CA . ASP B 1 352 ? -52.752 -4.630 49.325 1.00 33.30 352 ASP B CA 1
ATOM 9374 C C . ASP B 1 352 ? -51.287 -4.503 49.721 1.00 33.94 352 ASP B C 1
ATOM 9375 O O . ASP B 1 352 ? -50.845 -3.428 50.147 1.00 30.28 352 ASP B O 1
ATOM 9380 N N . TYR B 1 353 ? -50.532 -5.589 49.592 1.00 30.97 353 TYR B N 1
ATOM 9381 C CA . TYR B 1 353 ? -49.111 -5.626 49.890 1.00 31.91 353 TYR B CA 1
ATOM 9382 C C . TYR B 1 353 ? -48.497 -6.694 48.999 1.00 34.75 353 TYR B C 1
ATOM 9383 O O . TYR B 1 353 ? -49.151 -7.685 48.661 1.00 36.62 353 TYR B O 1
ATOM 9392 N N . MET B 1 354 ? -47.250 -6.483 48.600 1.00 29.20 354 MET B N 1
ATOM 9393 C CA . MET B 1 354 ? -46.563 -7.439 47.748 1.00 31.50 354 MET B CA 1
ATOM 9394 C C . MET B 1 354 ? -45.168 -7.675 48.291 1.00 31.94 354 MET B C 1
ATOM 9395 O O . MET B 1 354 ? -44.420 -6.722 48.531 1.00 28.87 354 MET B O 1
ATOM 9400 N N . SER B 1 355 ? -44.836 -8.946 48.501 1.00 32.09 355 SER B N 1
ATOM 9401 C CA . SER B 1 355 ? -43.508 -9.319 48.942 1.00 34.48 355 SER B CA 1
ATOM 9402 C C . SER B 1 355 ? -42.488 -8.989 47.857 1.00 33.23 355 SER B C 1
ATOM 9403 O O . SER B 1 355 ? -42.825 -8.716 46.703 1.00 33.92 355 SER B O 1
ATOM 9406 N N . SER B 1 356 ? -41.221 -9.024 48.245 1.00 30.56 356 SER B N 1
ATOM 9407 C CA . SER B 1 356 ? -40.133 -8.784 47.316 1.00 30.10 356 SER B CA 1
ATOM 9408 C C . SER B 1 356 ? -40.029 -9.917 46.301 1.00 31.98 356 SER B C 1
ATOM 9409 O O . SER B 1 356 ? -40.441 -11.056 46.545 1.00 30.56 356 SER B O 1
ATOM 9412 N N . THR B 1 357 ? -39.431 -9.591 45.159 1.00 30.93 357 THR B N 1
ATOM 9413 C CA . THR B 1 357 ? -39.235 -10.564 44.087 1.00 36.90 357 THR B CA 1
ATOM 9414 C C . THR B 1 357 ? -38.613 -11.870 44.565 1.00 37.16 357 THR B C 1
ATOM 9415 O O . THR B 1 357 ? -39.160 -12.937 44.243 1.00 38.11 357 THR B O 1
ATOM 9419 N N . PRO B 1 358 ? -37.498 -11.875 45.300 1.00 36.80 358 PRO B N 1
ATOM 9420 C CA . PRO B 1 358 ? -36.932 -13.164 45.731 1.00 36.94 358 PRO B CA 1
ATOM 9421 C C . PRO B 1 358 ? -37.880 -13.973 46.597 1.00 36.80 358 PRO B C 1
ATOM 9422 O O . PRO B 1 358 ? -37.900 -15.206 46.504 1.00 38.54 358 PRO B O 1
ATOM 9426 N N . THR B 1 359 ? -38.657 -13.309 47.454 1.00 33.55 359 THR B N 1
ATOM 9427 C CA . THR B 1 359 ? -39.660 -14.011 48.243 1.00 36.88 359 THR B CA 1
ATOM 9428 C C . THR B 1 359 ? -40.726 -14.633 47.339 1.00 34.58 359 THR B C 1
ATOM 9429 O O . THR B 1 359 ? -41.087 -15.800 47.497 1.00 30.82 359 THR B O 1
ATOM 9433 N N . LEU B 1 360 ? -41.241 -13.856 46.386 1.00 30.93 360 LEU B N 1
ATOM 9434 C CA . LEU B 1 360 ? -42.236 -14.388 45.460 1.00 34.60 360 LEU B CA 1
ATOM 9435 C C . LEU B 1 360 ? -41.672 -15.560 44.665 1.00 39.00 360 LEU B C 1
ATOM 9436 O O . LEU B 1 360 ? -42.362 -16.541 44.402 1.00 38.83 360 LEU B O 1
ATOM 9441 N N . PHE B 1 361 ? -40.393 -15.456 44.284 1.00 43.84 361 PHE B N 1
ATOM 9442 C CA . PHE B 1 361 ? -39.748 -16.496 43.498 1.00 44.43 361 PHE B CA 1
ATOM 9443 C C . PHE B 1 361 ? -39.646 -17.807 44.255 1.00 44.86 361 PHE B C 1
ATOM 9444 O O . PHE B 1 361 ? -39.923 -18.877 43.714 1.00 44.06 361 PHE B O 1
ATOM 9452 N N . ASN B 1 362 ? -39.204 -17.725 45.513 1.00 40.19 362 ASN B N 1
ATOM 9453 C CA . ASN B 1 362 ? -38.630 -18.868 46.197 1.00 40.32 362 ASN B CA 1
ATOM 9454 C C . ASN B 1 362 ? -39.381 -19.302 47.445 1.00 42.64 362 ASN B C 1
ATOM 9455 O O . ASN B 1 362 ? -39.088 -20.386 47.969 1.00 40.48 362 ASN B O 1
ATOM 9460 N N . ALA B 1 363 ? -40.322 -18.507 47.943 1.00 33.61 363 ALA B N 1
ATOM 9461 C CA . ALA B 1 363 ? -41.125 -18.954 49.073 1.00 35.87 363 ALA B CA 1
ATOM 9462 C C . ALA B 1 363 ? -41.862 -20.232 48.697 1.00 35.37 363 ALA B C 1
ATOM 9463 O O . ALA B 1 363 ? -42.427 -20.339 47.607 1.00 35.85 363 ALA B O 1
ATOM 9465 N N . GLY B 1 364 ? -41.839 -21.211 49.593 1.00 36.76 364 GLY B N 1
ATOM 9466 C CA . GLY B 1 364 ? -42.474 -22.481 49.322 1.00 41.20 364 GLY B CA 1
ATOM 9467 C C . GLY B 1 364 ? -41.647 -23.452 48.508 1.00 43.88 364 GLY B C 1
ATOM 9468 O O . GLY B 1 364 ? -42.151 -24.529 48.170 1.00 46.68 364 GLY B O 1
ATOM 9469 N N . THR B 1 365 ? -40.408 -23.110 48.166 1.00 42.80 365 THR B N 1
ATOM 9470 C CA . THR B 1 365 ? -39.501 -24.020 47.482 1.00 46.61 365 THR B CA 1
ATOM 9471 C C . THR B 1 365 ? -38.372 -24.423 48.424 1.00 48.49 365 THR B C 1
ATOM 9472 O O . THR B 1 365 ? -38.233 -23.899 49.532 1.00 47.51 365 THR B O 1
ATOM 9476 N N . LEU B 1 366 ? -37.555 -25.366 47.963 1.00 54.85 366 LEU B N 1
ATOM 9477 C CA . LEU B 1 366 ? -36.482 -25.901 48.791 1.00 57.20 366 LEU B CA 1
ATOM 9478 C C . LEU B 1 366 ? -35.335 -24.904 48.908 1.00 57.10 366 LEU B C 1
ATOM 9479 O O . LEU B 1 366 ? -34.936 -24.268 47.927 1.00 56.29 366 LEU B O 1
ATOM 9484 N N . ARG B 1 367 ? -34.799 -24.779 50.130 1.00 66.37 367 ARG B N 1
ATOM 9485 C CA . ARG B 1 367 ? -33.729 -23.838 50.452 1.00 67.23 367 ARG B CA 1
ATOM 9486 C C . ARG B 1 367 ? -34.061 -22.464 49.881 1.00 63.44 367 ARG B C 1
ATOM 9487 O O . ARG B 1 367 ? -33.376 -21.980 48.971 1.00 62.88 367 ARG B O 1
ATOM 9495 N N . PRO B 1 368 ? -35.099 -21.804 50.401 1.00 52.10 368 PRO B N 1
ATOM 9496 C CA . PRO B 1 368 ? -35.637 -20.594 49.760 1.00 45.45 368 PRO B CA 1
ATOM 9497 C C . PRO B 1 368 ? -34.787 -19.366 50.050 1.00 44.49 368 PRO B C 1
ATOM 9498 O O . PRO B 1 368 ? -34.591 -18.985 51.206 1.00 44.26 368 PRO B O 1
ATOM 9502 N N . GLN B 1 369 ? -34.300 -18.735 48.986 1.00 47.70 369 GLN B N 1
ATOM 9503 C CA . GLN B 1 369 ? -33.607 -17.452 49.068 1.00 48.60 369 GLN B CA 1
ATOM 9504 C C . GLN B 1 369 ? -34.674 -16.364 49.034 1.00 45.67 369 GLN B C 1
ATOM 9505 O O . GLN B 1 369 ? -35.065 -15.875 47.973 1.00 43.79 369 GLN B O 1
ATOM 9511 N N . LEU B 1 370 ? -35.168 -15.992 50.213 1.00 41.33 370 LEU B N 1
ATOM 9512 C CA . LEU B 1 370 ? -36.252 -15.024 50.317 1.00 37.44 370 LEU B CA 1
ATOM 9513 C C . LEU B 1 370 ? -35.762 -13.589 50.312 1.00 38.36 370 LEU B C 1
ATOM 9514 O O . LEU B 1 370 ? -36.552 -12.675 50.045 1.00 33.62 370 LEU B O 1
ATOM 9519 N N . SER B 1 371 ? -34.483 -13.381 50.594 1.00 39.95 371 SER B N 1
ATOM 9520 C CA . SER B 1 371 ? -33.854 -12.077 50.540 1.00 41.50 371 SER B CA 1
ATOM 9521 C C . SER B 1 371 ? -32.634 -12.195 49.646 1.00 44.55 371 SER B C 1
ATOM 9522 O O . SER B 1 371 ? -31.966 -13.233 49.637 1.00 48.01 371 SER B O 1
ATOM 9525 N N . SER B 1 372 ? -32.347 -11.138 48.892 1.00 41.19 372 SER B N 1
ATOM 9526 C CA . SER B 1 372 ? -31.230 -11.179 47.956 1.00 45.33 372 SER B CA 1
ATOM 9527 C C . SER B 1 372 ? -30.524 -9.832 47.873 1.00 42.23 372 SER B C 1
ATOM 9528 O O . SER B 1 372 ? -29.963 -9.485 46.831 1.00 44.38 372 SER B O 1
ATOM 9531 N N A CYS B 1 373 ? -30.542 -9.074 48.971 0.59 41.09 373 CYS B N 1
ATOM 9532 N N B CYS B 1 373 ? -30.551 -9.056 48.947 0.41 40.91 373 CYS B N 1
ATOM 9533 C CA A CYS B 1 373 ? -29.960 -7.738 49.063 0.59 40.73 373 CYS B CA 1
ATOM 9534 C CA B CYS B 1 373 ? -29.891 -7.762 48.971 0.41 40.76 373 CYS B CA 1
ATOM 9535 C C A CYS B 1 373 ? -29.020 -7.726 50.260 0.59 39.07 373 CYS B C 1
ATOM 9536 C C B CYS B 1 373 ? -29.030 -7.696 50.222 0.41 38.97 373 CYS B C 1
ATOM 9537 O O A CYS B 1 373 ? -29.441 -8.047 51.376 0.59 36.60 373 CYS B O 1
ATOM 9538 O O B CYS B 1 373 ? -29.514 -7.950 51.329 0.41 37.18 373 CYS B O 1
ATOM 9543 N N . TYR B 1 374 ? -27.752 -7.372 50.034 1.00 37.49 374 TYR B N 1
ATOM 9544 C CA . TYR B 1 374 ? -26.752 -7.473 51.087 1.00 35.82 374 TYR B CA 1
ATOM 9545 C C . TYR B 1 374 ? -25.864 -6.237 51.123 1.00 36.93 374 TYR B C 1
ATOM 9546 O O . TYR B 1 374 ? -25.709 -5.522 50.129 1.00 36.07 374 TYR B O 1
ATOM 9555 N N . LEU B 1 375 ? -25.290 -5.996 52.305 1.00 37.73 375 LEU B N 1
ATOM 9556 C CA . LEU B 1 375 ? -24.265 -4.983 52.522 1.00 39.47 375 LEU B CA 1
ATOM 9557 C C . LEU B 1 375 ? -23.055 -5.649 53.156 1.00 37.94 375 LEU B C 1
ATOM 9558 O O . LEU B 1 375 ? -23.199 -6.493 54.042 1.00 37.52 375 LEU B O 1
ATOM 9563 N N . THR B 1 376 ? -21.864 -5.263 52.704 1.00 40.26 376 THR B N 1
ATOM 9564 C CA . THR B 1 376 ? -20.619 -5.770 53.260 1.00 37.83 376 THR B CA 1
ATOM 9565 C C . THR B 1 376 ? -19.672 -4.611 53.516 1.00 39.66 376 THR B C 1
ATOM 9566 O O . THR B 1 376 ? -19.848 -3.503 53.003 1.00 38.45 376 THR B O 1
ATOM 9570 N N . THR B 1 377 ? -18.651 -4.888 54.319 1.00 38.43 377 THR B N 1
ATOM 9571 C CA . THR B 1 377 ? -17.550 -3.966 54.523 1.00 36.24 377 THR B CA 1
ATOM 9572 C C . THR B 1 377 ? -16.255 -4.718 54.265 1.00 38.44 377 THR B C 1
ATOM 9573 O O . THR B 1 377 ? -16.098 -5.869 54.687 1.00 35.81 377 THR B O 1
ATOM 9577 N N . VAL B 1 378 ? -15.354 -4.084 53.526 1.00 36.16 378 VAL B N 1
ATOM 9578 C CA . VAL B 1 378 ? -14.126 -4.720 53.056 1.00 35.97 378 VAL B CA 1
ATOM 9579 C C . VAL B 1 378 ? -12.987 -4.275 53.966 1.00 38.79 378 VAL B C 1
ATOM 9580 O O . VAL B 1 378 ? -12.751 -3.063 54.089 1.00 42.74 378 VAL B O 1
ATOM 9584 N N . PRO B 1 379 ? -12.254 -5.191 54.591 1.00 36.07 379 PRO B N 1
ATOM 9585 C CA . PRO B 1 379 ? -11.154 -4.792 55.475 1.00 37.69 379 PRO B CA 1
ATOM 9586 C C . PRO B 1 379 ? -9.875 -4.526 54.690 1.00 37.22 379 PRO B C 1
ATOM 9587 O O . PRO B 1 379 ? -9.726 -4.917 53.534 1.00 39.84 379 PRO B O 1
ATOM 9591 N N . ASP B 1 380 ? -8.932 -3.869 55.360 1.00 46.56 380 ASP B N 1
ATOM 9592 C CA . ASP B 1 380 ? -7.686 -3.420 54.734 1.00 46.02 380 ASP B CA 1
ATOM 9593 C C . ASP B 1 380 ? -6.584 -4.472 54.830 1.00 48.27 380 ASP B C 1
ATOM 9594 O O . ASP B 1 380 ? -5.475 -4.196 55.282 1.00 49.58 380 ASP B O 1
ATOM 9599 N N . ASP B 1 381 ? -6.878 -5.696 54.400 1.00 47.52 381 ASP B N 1
ATOM 9600 C CA . ASP B 1 381 ? -5.852 -6.724 54.289 1.00 51.65 381 ASP B CA 1
ATOM 9601 C C . ASP B 1 381 ? -6.192 -7.588 53.086 1.00 47.92 381 ASP B C 1
ATOM 9602 O O . ASP B 1 381 ? -7.367 -7.779 52.760 1.00 47.57 381 ASP B O 1
ATOM 9607 N N . LEU B 1 382 ? -5.154 -8.096 52.416 1.00 44.85 382 LEU B N 1
ATOM 9608 C CA . LEU B 1 382 ? -5.369 -8.753 51.129 1.00 44.68 382 LEU B CA 1
ATOM 9609 C C . LEU B 1 382 ? -6.247 -9.990 51.281 1.00 43.84 382 LEU B C 1
ATOM 9610 O O . LEU B 1 382 ? -7.109 -10.253 50.436 1.00 43.45 382 LEU B O 1
ATOM 9615 N N . SER B 1 383 ? -6.054 -10.758 52.357 1.00 43.11 383 SER B N 1
ATOM 9616 C CA . SER B 1 383 ? -6.867 -11.955 52.552 1.00 45.33 383 SER B CA 1
ATOM 9617 C C . SER B 1 383 ? -8.338 -11.600 52.734 1.00 43.94 383 SER B C 1
ATOM 9618 O O . SER B 1 383 ? -9.221 -12.278 52.194 1.00 41.61 383 SER B O 1
ATOM 9621 N N . GLY B 1 384 ? -8.623 -10.536 53.486 1.00 42.05 384 GLY B N 1
ATOM 9622 C CA . GLY B 1 384 ? -10.000 -10.107 53.653 1.00 38.96 384 GLY B CA 1
ATOM 9623 C C . GLY B 1 384 ? -10.565 -9.452 52.412 1.00 41.56 384 GLY B C 1
ATOM 9624 O O . GLY B 1 384 ? -11.767 -9.552 52.145 1.00 40.11 384 GLY B O 1
ATOM 9625 N N . ILE B 1 385 ? -9.717 -8.777 51.634 1.00 46.73 385 ILE B N 1
ATOM 9626 C CA . ILE B 1 385 ? -10.173 -8.212 50.368 1.00 42.21 385 ILE B CA 1
ATOM 9627 C C . ILE B 1 385 ? -10.685 -9.321 49.461 1.00 41.70 385 ILE B C 1
ATOM 9628 O O . ILE B 1 385 ? -11.756 -9.206 48.853 1.00 40.41 385 ILE B O 1
ATOM 9633 N N . TYR B 1 386 ? -9.932 -10.417 49.360 1.00 43.81 386 TYR B N 1
ATOM 9634 C CA . TYR B 1 386 ? -10.358 -11.515 48.505 1.00 43.73 386 TYR B CA 1
ATOM 9635 C C . TYR B 1 386 ? -11.383 -12.419 49.177 1.00 42.75 386 TYR B C 1
ATOM 9636 O O . TYR B 1 386 ? -12.134 -13.106 48.476 1.00 41.09 386 TYR B O 1
ATOM 9645 N N . GLY B 1 387 ? -11.456 -12.415 50.509 1.00 44.87 387 GLY B N 1
ATOM 9646 C CA . GLY B 1 387 ? -12.624 -12.972 51.166 1.00 40.20 387 GLY B CA 1
ATOM 9647 C C . GLY B 1 387 ? -13.878 -12.185 50.833 1.00 40.09 387 GLY B C 1
ATOM 9648 O O . GLY B 1 387 ? -14.944 -12.760 50.597 1.00 34.86 387 GLY B O 1
ATOM 9649 N N . ALA B 1 388 ? -13.763 -10.857 50.801 1.00 36.58 388 ALA B N 1
ATOM 9650 C CA . ALA B 1 388 ? -14.900 -10.022 50.438 1.00 35.74 388 ALA B CA 1
ATOM 9651 C C . ALA B 1 388 ? -15.322 -10.269 48.994 1.00 37.70 388 ALA B C 1
ATOM 9652 O O . ALA B 1 388 ? -16.520 -10.289 48.683 1.00 39.45 388 ALA B O 1
ATOM 9654 N N . ILE B 1 389 ? -14.351 -10.454 48.097 1.00 37.79 389 ILE B N 1
ATOM 9655 C CA . ILE B 1 389 ? -14.664 -10.760 46.705 1.00 38.30 389 ILE B CA 1
ATOM 9656 C C . ILE B 1 389 ? -15.292 -12.145 46.590 1.00 40.27 389 ILE B C 1
ATOM 9657 O O . ILE B 1 389 ? -16.191 -12.369 45.769 1.00 41.27 389 ILE B O 1
ATOM 9662 N N . HIS B 1 390 ? -14.819 -13.098 47.396 1.00 39.00 390 HIS B N 1
ATOM 9663 C CA . HIS B 1 390 ? -15.450 -14.413 47.454 1.00 39.01 390 HIS B CA 1
ATOM 9664 C C . HIS B 1 390 ? -16.903 -14.296 47.900 1.00 40.40 390 HIS B C 1
ATOM 9665 O O . HIS B 1 390 ? -17.797 -14.935 47.327 1.00 36.03 390 HIS B O 1
ATOM 9672 N N . ASP B 1 391 ? -17.158 -13.466 48.911 1.00 40.09 391 ASP B N 1
ATOM 9673 C CA . ASP B 1 391 ? -18.525 -13.258 49.367 1.00 39.92 391 ASP B CA 1
ATOM 9674 C C . ASP B 1 391 ? -19.397 -12.683 48.254 1.00 40.37 391 ASP B C 1
ATOM 9675 O O . ASP B 1 391 ? -20.541 -13.115 48.074 1.00 36.95 391 ASP B O 1
ATOM 9680 N N . ASN B 1 392 ? -18.868 -11.722 47.485 1.00 38.02 392 ASN B N 1
ATOM 9681 C CA . ASN B 1 392 ? -19.643 -11.129 46.397 1.00 36.84 392 ASN B CA 1
ATOM 9682 C C . ASN B 1 392 ? -20.117 -12.199 45.428 1.00 40.82 392 ASN B C 1
ATOM 9683 O O . ASN B 1 392 ? -21.288 -12.223 45.033 1.00 42.39 392 ASN B O 1
ATOM 9688 N N . ALA B 1 393 ? -19.214 -13.098 45.031 1.00 42.91 393 ALA B N 1
ATOM 9689 C CA . ALA B 1 393 ? -19.583 -14.143 44.086 1.00 43.42 393 ALA B CA 1
ATOM 9690 C C . ALA B 1 393 ? -20.636 -15.071 44.678 1.00 41.08 393 ALA B C 1
ATOM 9691 O O . ALA B 1 393 ? -21.593 -15.448 43.993 1.00 40.48 393 ALA B O 1
ATOM 9693 N N . MET B 1 394 ? -20.480 -15.448 45.951 1.00 42.25 394 MET B N 1
ATOM 9694 C CA . MET B 1 394 ? -21.426 -16.368 46.580 1.00 45.52 394 MET B CA 1
ATOM 9695 C C . MET B 1 394 ? -22.800 -15.737 46.759 1.00 43.32 394 MET B C 1
ATOM 9696 O O . MET B 1 394 ? -23.822 -16.396 46.539 1.00 42.09 394 MET B O 1
ATOM 9701 N N . LEU B 1 395 ? -22.847 -14.470 47.171 1.00 42.78 395 LEU B N 1
ATOM 9702 C CA . LEU B 1 395 ? -24.120 -13.799 47.398 1.00 39.69 395 LEU B CA 1
ATOM 9703 C C . LEU B 1 395 ? -24.817 -13.411 46.101 1.00 42.12 395 LEU B C 1
ATOM 9704 O O . LEU B 1 395 ? -26.043 -13.243 46.097 1.00 41.64 395 LEU B O 1
ATOM 9709 N N . SER B 1 396 ? -24.070 -13.262 45.010 1.00 46.54 396 SER B N 1
ATOM 9710 C CA . SER B 1 396 ? -24.631 -12.967 43.700 1.00 49.32 396 SER B CA 1
ATOM 9711 C C . SER B 1 396 ? -24.973 -14.221 42.916 1.00 50.91 396 SER B C 1
ATOM 9712 O O . SER B 1 396 ? -25.456 -14.117 41.785 1.00 51.90 396 SER B O 1
ATOM 9715 N N . LYS B 1 397 ? -24.729 -15.400 43.486 1.00 53.65 397 LYS B N 1
ATOM 9716 C CA . LYS B 1 397 ? -24.908 -16.636 42.736 1.00 57.27 397 LYS B CA 1
ATOM 9717 C C . LYS B 1 397 ? -26.334 -16.783 42.213 1.00 58.28 397 LYS B C 1
ATOM 9718 O O . LYS B 1 397 ? -26.552 -17.442 41.189 1.00 59.91 397 LYS B O 1
ATOM 9724 N N . PHE B 1 398 ? -27.311 -16.171 42.888 1.00 59.79 398 PHE B N 1
ATOM 9725 C CA . PHE B 1 398 ? -28.716 -16.230 42.481 1.00 59.49 398 PHE B CA 1
ATOM 9726 C C . PHE B 1 398 ? -29.289 -14.810 42.394 1.00 60.49 398 PHE B C 1
ATOM 9727 O O . PHE B 1 398 ? -30.280 -14.468 43.041 1.00 62.29 398 PHE B O 1
ATOM 9735 N N . ALA B 1 399 ? -28.646 -13.972 41.581 1.00 60.04 399 ALA B N 1
ATOM 9736 C CA . ALA B 1 399 ? -29.114 -12.634 41.216 1.00 61.54 399 ALA B CA 1
ATOM 9737 C C . ALA B 1 399 ? -29.108 -11.630 42.366 1.00 57.66 399 ALA B C 1
ATOM 9738 O O . ALA B 1 399 ? -29.667 -10.537 42.216 1.00 58.75 399 ALA B O 1
ATOM 9740 N N . GLY B 1 400 ? -28.488 -11.950 43.499 1.00 56.35 400 GLY B N 1
ATOM 9741 C CA . GLY B 1 400 ? -28.487 -11.021 44.616 1.00 52.63 400 GLY B CA 1
ATOM 9742 C C . GLY B 1 400 ? -27.772 -9.722 44.290 1.00 50.76 400 GLY B C 1
ATOM 9743 O O . GLY B 1 400 ? -26.872 -9.671 43.453 1.00 54.89 400 GLY B O 1
ATOM 9744 N N . GLY B 1 401 ? -28.195 -8.653 44.962 1.00 44.60 401 GLY B N 1
ATOM 9745 C CA . GLY B 1 401 ? -27.573 -7.347 44.832 1.00 41.20 401 GLY B CA 1
ATOM 9746 C C . GLY B 1 401 ? -26.709 -7.017 46.038 1.00 38.92 401 GLY B C 1
ATOM 9747 O O . GLY B 1 401 ? -26.989 -7.446 47.156 1.00 35.54 401 GLY B O 1
ATOM 9748 N N . LEU B 1 402 ? -25.663 -6.224 45.805 1.00 38.40 402 LEU B N 1
ATOM 9749 C CA . LEU B 1 402 ? -24.621 -6.016 46.799 1.00 41.43 402 LEU B CA 1
ATOM 9750 C C . LEU B 1 402 ? -24.245 -4.548 46.913 1.00 39.26 402 LEU B C 1
ATOM 9751 O O . LEU B 1 402 ? -24.119 -3.845 45.906 1.00 37.73 402 LEU B O 1
ATOM 9756 N N . GLY B 1 403 ? -24.062 -4.102 48.152 1.00 35.75 403 GLY B N 1
ATOM 9757 C CA . GLY B 1 403 ? -23.362 -2.865 48.440 1.00 38.13 403 GLY B CA 1
ATOM 9758 C C . GLY B 1 403 ? -22.059 -3.153 49.167 1.00 34.80 403 GLY B C 1
ATOM 9759 O O . GLY B 1 403 ? -22.068 -3.810 50.212 1.00 36.30 403 GLY B O 1
ATOM 9760 N N . ASN B 1 404 ? -20.937 -2.688 48.620 1.00 34.51 404 ASN B N 1
ATOM 9761 C CA . ASN B 1 404 ? -19.605 -2.930 49.177 1.00 36.71 404 ASN B CA 1
ATOM 9762 C C . ASN B 1 404 ? -19.025 -1.623 49.704 1.00 37.17 404 ASN B C 1
ATOM 9763 O O . ASN B 1 404 ? -18.899 -0.650 48.950 1.00 37.99 404 ASN B O 1
ATOM 9768 N N . ASP B 1 405 ? -18.633 -1.613 50.975 1.00 35.79 405 ASP B N 1
ATOM 9769 C CA . ASP B 1 405 ? -17.877 -0.503 51.541 1.00 38.35 405 ASP B CA 1
ATOM 9770 C C . ASP B 1 405 ? -16.390 -0.768 51.333 1.00 37.38 405 ASP B C 1
ATOM 9771 O O . ASP B 1 405 ? -15.851 -1.740 51.872 1.00 41.75 405 ASP B O 1
ATOM 9776 N N . TRP B 1 406 ? -15.730 0.083 50.549 1.00 37.95 406 TRP B N 1
ATOM 9777 C CA . TRP B 1 406 ? -14.309 -0.066 50.260 1.00 37.56 406 TRP B CA 1
ATOM 9778 C C . TRP B 1 406 ? -13.453 1.012 50.903 1.00 35.07 406 TRP B C 1
ATOM 9779 O O . TRP B 1 406 ? -12.240 1.041 50.669 1.00 36.36 406 TRP B O 1
ATOM 9790 N N . THR B 1 407 ? -14.047 1.894 51.700 1.00 32.40 407 THR B N 1
ATOM 9791 C CA . THR B 1 407 ? -13.280 2.961 52.330 1.00 35.45 407 THR B CA 1
ATOM 9792 C C . THR B 1 407 ? -12.096 2.466 53.158 1.00 34.71 407 THR B C 1
ATOM 9793 O O . THR B 1 407 ? -11.067 3.162 53.174 1.00 37.62 407 THR B O 1
ATOM 9797 N N . PRO B 1 408 ? -12.153 1.330 53.863 1.00 34.39 408 PRO B N 1
ATOM 9798 C CA . PRO B 1 408 ? -11.003 0.950 54.711 1.00 36.82 408 PRO B CA 1
ATOM 9799 C C . PRO B 1 408 ? -9.759 0.566 53.927 1.00 36.27 408 PRO B C 1
ATOM 9800 O O . PRO B 1 408 ? -8.663 0.593 54.494 1.00 41.97 408 PRO B O 1
ATOM 9804 N N . VAL B 1 409 ? -9.885 0.223 52.646 1.00 41.16 409 VAL B N 1
ATOM 9805 C CA . VAL B 1 409 ? -8.735 -0.222 51.868 1.00 43.00 409 VAL B CA 1
ATOM 9806 C C . VAL B 1 409 ? -7.852 0.973 51.537 1.00 43.85 409 VAL B C 1
ATOM 9807 O O . VAL B 1 409 ? -8.333 2.001 51.040 1.00 43.60 409 VAL B O 1
ATOM 9811 N N . ARG B 1 410 ? -6.549 0.834 51.795 1.00 39.41 410 ARG B N 1
ATOM 9812 C CA . ARG B 1 410 ? -5.636 1.969 51.753 1.00 39.61 410 ARG B CA 1
ATOM 9813 C C . ARG B 1 410 ? -5.370 2.424 50.323 1.00 42.02 410 ARG B C 1
ATOM 9814 O O . ARG B 1 410 ? -5.403 1.639 49.372 1.00 42.07 410 ARG B O 1
ATOM 9822 N N . ALA B 1 411 ? -5.067 3.714 50.192 1.00 46.04 411 ALA B N 1
ATOM 9823 C CA . ALA B 1 411 ? -5.114 4.416 48.924 1.00 45.42 411 ALA B CA 1
ATOM 9824 C C . ALA B 1 411 ? -3.758 4.407 48.221 1.00 47.82 411 ALA B C 1
ATOM 9825 O O . ALA B 1 411 ? -2.746 3.937 48.749 1.00 48.29 411 ALA B O 1
ATOM 9827 N N . LEU B 1 412 ? -3.746 4.947 47.005 1.00 44.12 412 LEU B N 1
ATOM 9828 C CA . LEU B 1 412 ? -2.516 5.084 46.241 1.00 47.07 412 LEU B CA 1
ATOM 9829 C C . LEU B 1 412 ? -1.457 5.800 47.069 1.00 46.83 412 LEU B C 1
ATOM 9830 O O . LEU B 1 412 ? -1.717 6.855 47.654 1.00 46.75 412 LEU B O 1
ATOM 9835 N N . GLY B 1 413 ? -0.266 5.207 47.129 1.00 46.45 413 GLY B N 1
ATOM 9836 C CA . GLY B 1 413 ? 0.862 5.793 47.823 1.00 48.25 413 GLY B CA 1
ATOM 9837 C C . GLY B 1 413 ? 1.082 5.274 49.228 1.00 50.19 413 GLY B C 1
ATOM 9838 O O . GLY B 1 413 ? 2.149 5.523 49.801 1.00 54.35 413 GLY B O 1
ATOM 9839 N N . SER B 1 414 ? 0.114 4.560 49.794 1.00 51.86 414 SER B N 1
ATOM 9840 C CA . SER B 1 414 ? 0.245 4.044 51.147 1.00 54.14 414 SER B CA 1
ATOM 9841 C C . SER B 1 414 ? 1.350 2.997 51.224 1.00 54.15 414 SER B C 1
ATOM 9842 O O . SER B 1 414 ? 1.589 2.239 50.282 1.00 53.34 414 SER B O 1
ATOM 9845 N N . TYR B 1 415 ? 2.020 2.957 52.370 1.00 56.78 415 TYR B N 1
ATOM 9846 C CA . TYR B 1 415 ? 3.052 1.956 52.589 1.00 59.05 415 TYR B CA 1
ATOM 9847 C C . TYR B 1 415 ? 2.422 0.588 52.815 1.00 57.71 415 TYR B C 1
ATOM 9848 O O . TYR B 1 415 ? 1.355 0.465 53.429 1.00 52.87 415 TYR B O 1
ATOM 9857 N N . ILE B 1 416 ? 3.084 -0.441 52.297 1.00 58.14 416 ILE B N 1
ATOM 9858 C CA . ILE B 1 416 ? 2.679 -1.828 52.487 1.00 58.42 416 ILE B CA 1
ATOM 9859 C C . ILE B 1 416 ? 3.859 -2.568 53.097 1.00 67.53 416 ILE B C 1
ATOM 9860 O O . ILE B 1 416 ? 4.926 -2.665 52.478 1.00 68.53 416 ILE B O 1
ATOM 9865 N N . LYS B 1 417 ? 3.672 -3.082 54.311 1.00 82.23 417 LYS B N 1
ATOM 9866 C CA . LYS B 1 417 ? 4.712 -3.876 54.949 1.00 87.40 417 LYS B CA 1
ATOM 9867 C C . LYS B 1 417 ? 4.772 -5.298 54.406 1.00 94.38 417 LYS B C 1
ATOM 9868 O O . LYS B 1 417 ? 5.742 -6.009 54.688 1.00 98.15 417 LYS B O 1
ATOM 9874 N N . GLY B 1 418 ? 3.763 -5.732 53.647 1.00 118.69 418 GLY B N 1
ATOM 9875 C CA . GLY B 1 418 ? 3.885 -6.985 52.920 1.00 123.13 418 GLY B CA 1
ATOM 9876 C C . GLY B 1 418 ? 5.162 -7.042 52.108 1.00 127.81 418 GLY B C 1
ATOM 9877 O O . GLY B 1 418 ? 5.931 -8.001 52.195 1.00 132.98 418 GLY B O 1
ATOM 9878 N N . THR B 1 419 ? 5.409 -6.006 51.310 1.00 121.56 419 THR B N 1
ATOM 9879 C CA . THR B 1 419 ? 6.673 -5.799 50.629 1.00 124.64 419 THR B CA 1
ATOM 9880 C C . THR B 1 419 ? 7.325 -4.537 51.202 1.00 121.69 419 THR B C 1
ATOM 9881 O O . THR B 1 419 ? 7.122 -4.217 52.387 1.00 123.13 419 THR B O 1
ATOM 9885 N N . ASN B 1 420 ? 8.108 -3.842 50.386 1.00 103.58 420 ASN B N 1
ATOM 9886 C CA . ASN B 1 420 ? 8.548 -2.482 50.675 1.00 99.86 420 ASN B CA 1
ATOM 9887 C C . ASN B 1 420 ? 8.220 -1.590 49.486 1.00 95.82 420 ASN B C 1
ATOM 9888 O O . ASN B 1 420 ? 9.073 -0.899 48.926 1.00 98.19 420 ASN B O 1
ATOM 9893 N N . GLY B 1 421 ? 6.953 -1.624 49.078 1.00 96.00 421 GLY B N 1
ATOM 9894 C CA . GLY B 1 421 ? 6.474 -0.832 47.964 1.00 91.73 421 GLY B CA 1
ATOM 9895 C C . GLY B 1 421 ? 5.275 0.007 48.353 1.00 85.52 421 GLY B C 1
ATOM 9896 O O . GLY B 1 421 ? 4.957 0.121 49.541 1.00 85.44 421 GLY B O 1
ATOM 9897 N N . LYS B 1 422 ? 4.603 0.595 47.367 1.00 68.99 422 LYS B N 1
ATOM 9898 C CA . LYS B 1 422 ? 3.464 1.470 47.603 1.00 61.29 422 LYS B CA 1
ATOM 9899 C C . LYS B 1 422 ? 2.197 0.833 47.052 1.00 59.51 422 LYS B C 1
ATOM 9900 O O . LYS B 1 422 ? 2.228 0.152 46.022 1.00 59.68 422 LYS B O 1
ATOM 9906 N N . SER B 1 423 ? 1.086 1.061 47.741 1.00 55.74 423 SER B N 1
ATOM 9907 C CA . SER B 1 423 ? -0.199 0.584 47.260 1.00 56.02 423 SER B CA 1
ATOM 9908 C C . SER B 1 423 ? -0.622 1.361 46.020 1.00 56.43 423 SER B C 1
ATOM 9909 O O . SER B 1 423 ? -0.355 2.560 45.895 1.00 55.96 423 SER B O 1
ATOM 9912 N N . GLN B 1 424 ? -1.283 0.666 45.099 1.00 56.22 424 GLN B N 1
ATOM 9913 C CA . GLN B 1 424 ? -1.863 1.287 43.916 1.00 56.77 424 GLN B CA 1
ATOM 9914 C C . GLN B 1 424 ? -3.312 1.694 44.128 1.00 54.62 424 GLN B C 1
ATOM 9915 O O . GLN B 1 424 ? -3.967 2.132 43.177 1.00 53.34 424 GLN B O 1
ATOM 9921 N N . GLY B 1 425 ? -3.827 1.552 45.341 1.00 50.41 425 GLY B N 1
ATOM 9922 C CA . GLY B 1 425 ? -5.149 2.035 45.662 1.00 47.72 425 GLY B CA 1
ATOM 9923 C C . GLY B 1 425 ? -6.211 0.962 45.551 1.00 42.15 425 GLY B C 1
ATOM 9924 O O . GLY B 1 425 ? -5.951 -0.230 45.370 1.00 45.09 425 GLY B O 1
ATOM 9925 N N . VAL B 1 426 ? -7.450 1.421 45.664 1.00 42.32 426 VAL B N 1
ATOM 9926 C CA . VAL B 1 426 ? -8.582 0.505 45.686 1.00 46.22 426 VAL B CA 1
ATOM 9927 C C . VAL B 1 426 ? -9.009 0.103 44.274 1.00 41.70 426 VAL B C 1
ATOM 9928 O O . VAL B 1 426 ? -9.558 -0.987 44.080 1.00 41.43 426 VAL B O 1
ATOM 9932 N N . VAL B 1 427 ? -8.750 0.950 43.273 1.00 38.98 427 VAL B N 1
ATOM 9933 C CA . VAL B 1 427 ? -9.307 0.712 41.935 1.00 42.49 427 VAL B CA 1
ATOM 9934 C C . VAL B 1 427 ? -8.827 -0.598 41.327 1.00 41.98 427 VAL B C 1
ATOM 9935 O O . VAL B 1 427 ? -9.617 -1.258 40.637 1.00 39.92 427 VAL B O 1
ATOM 9939 N N . PRO B 1 428 ? -7.574 -1.024 41.493 1.00 41.83 428 PRO B N 1
ATOM 9940 C CA . PRO B 1 428 ? -7.195 -2.331 40.936 1.00 43.84 428 PRO B CA 1
ATOM 9941 C C . PRO B 1 428 ? -7.995 -3.484 41.520 1.00 43.01 428 PRO B C 1
ATOM 9942 O O . PRO B 1 428 ? -8.219 -4.482 40.825 1.00 44.24 428 PRO B O 1
ATOM 9946 N N . PHE B 1 429 ? -8.454 -3.372 42.769 1.00 40.34 429 PHE B N 1
ATOM 9947 C CA . PHE B 1 429 ? -9.309 -4.404 43.344 1.00 38.22 429 PHE B CA 1
ATOM 9948 C C . PHE B 1 429 ? -10.757 -4.252 42.898 1.00 38.12 429 PHE B C 1
ATOM 9949 O O . PHE B 1 429 ? -11.466 -5.254 42.739 1.00 34.82 429 PHE B O 1
ATOM 9957 N N . LEU B 1 430 ? -11.216 -3.015 42.704 1.00 41.58 430 LEU B N 1
ATOM 9958 C CA . LEU B 1 430 ? -12.543 -2.801 42.145 1.00 40.90 430 LEU B CA 1
ATOM 9959 C C . LEU B 1 430 ? -12.648 -3.390 40.747 1.00 42.42 430 LEU B C 1
ATOM 9960 O O . LEU B 1 430 ? -13.735 -3.796 40.324 1.00 39.52 430 LEU B O 1
ATOM 9965 N N . LYS B 1 431 ? -11.529 -3.447 40.025 1.00 43.58 431 LYS B N 1
ATOM 9966 C CA . LYS B 1 431 ? -11.503 -4.110 38.727 1.00 43.98 431 LYS B CA 1
ATOM 9967 C C . LYS B 1 431 ? -11.811 -5.594 38.867 1.00 41.91 431 LYS B C 1
ATOM 9968 O O . LYS B 1 431 ? -12.484 -6.183 38.012 1.00 41.55 431 LYS B O 1
ATOM 9974 N N . VAL B 1 432 ? -11.305 -6.217 39.933 1.00 36.61 432 VAL B N 1
ATOM 9975 C CA . VAL B 1 432 ? -11.628 -7.610 40.223 1.00 38.37 432 VAL B CA 1
ATOM 9976 C C . VAL B 1 432 ? -13.099 -7.747 40.603 1.00 42.07 432 VAL B C 1
ATOM 9977 O O . VAL B 1 432 ? -13.763 -8.718 40.225 1.00 42.64 432 VAL B O 1
ATOM 9981 N N . VAL B 1 433 ? -13.629 -6.784 41.362 1.00 39.16 433 VAL B N 1
ATOM 9982 C CA . VAL B 1 433 ? -15.055 -6.786 41.676 1.00 37.79 433 VAL B CA 1
ATOM 9983 C C . VAL B 1 433 ? -15.870 -6.690 40.394 1.00 38.90 433 VAL B C 1
ATOM 9984 O O . VAL B 1 433 ? -16.862 -7.406 40.208 1.00 33.61 433 VAL B O 1
ATOM 9988 N N . ASN B 1 434 ? -15.465 -5.791 39.498 1.00 42.00 434 ASN B N 1
ATOM 9989 C CA . ASN B 1 434 ? -16.154 -5.612 38.226 1.00 40.87 434 ASN B CA 1
ATOM 9990 C C . ASN B 1 434 ? -16.180 -6.909 37.425 1.00 41.22 434 ASN B C 1
ATOM 9991 O O . ASN B 1 434 ? -17.233 -7.325 36.930 1.00 41.51 434 ASN B O 1
ATOM 9996 N N . ASP B 1 435 ? -15.023 -7.558 37.276 1.00 45.23 435 ASP B N 1
ATOM 9997 C CA . ASP B 1 435 ? -14.967 -8.802 36.515 1.00 50.36 435 ASP B CA 1
ATOM 9998 C C . ASP B 1 435 ? -15.777 -9.902 37.180 1.00 47.22 435 ASP B C 1
ATOM 9999 O O . ASP B 1 435 ? -16.261 -10.813 36.499 1.00 49.23 435 ASP B O 1
ATOM 10004 N N . THR B 1 436 ? -15.913 -9.848 38.507 1.00 40.92 436 THR B N 1
ATOM 10005 C CA . THR B 1 436 ? -16.688 -10.850 39.229 1.00 37.43 436 THR B CA 1
ATOM 10006 C C . THR B 1 436 ? -18.181 -10.644 39.013 1.00 38.58 436 THR B C 1
ATOM 10007 O O . THR B 1 436 ? -18.926 -11.612 38.826 1.00 38.67 436 THR B O 1
ATOM 10011 N N . ALA B 1 437 ? -18.640 -9.392 39.045 1.00 38.05 437 ALA B N 1
ATOM 10012 C CA . ALA B 1 437 ? -20.023 -9.111 38.684 1.00 41.78 437 ALA B CA 1
ATOM 10013 C C . ALA B 1 437 ? -20.333 -9.641 37.289 1.00 43.20 437 ALA B C 1
ATOM 10014 O O . ALA B 1 437 ? -21.370 -10.277 37.077 1.00 40.61 437 ALA B O 1
ATOM 10016 N N . VAL B 1 438 ? -19.421 -9.424 36.335 1.00 46.94 438 VAL B N 1
ATOM 10017 C CA . VAL B 1 438 ? -19.627 -9.905 34.969 1.00 45.89 438 VAL B CA 1
ATOM 10018 C C . VAL B 1 438 ? -19.669 -11.429 34.940 1.00 45.91 438 VAL B C 1
ATOM 10019 O O . VAL B 1 438 ? -20.550 -12.030 34.314 1.00 47.06 438 VAL B O 1
ATOM 10023 N N . ALA B 1 439 ? -18.718 -12.079 35.619 1.00 39.20 439 ALA B N 1
ATOM 10024 C CA . ALA B 1 439 ? -18.608 -13.532 35.519 1.00 40.69 439 ALA B CA 1
ATOM 10025 C C . ALA B 1 439 ? -19.759 -14.248 36.219 1.00 42.45 439 ALA B C 1
ATOM 10026 O O . ALA B 1 439 ? -20.141 -15.348 35.807 1.00 41.00 439 ALA B O 1
ATOM 10028 N N . VAL B 1 440 ? -20.315 -13.658 37.276 1.00 39.69 440 VAL B N 1
ATOM 10029 C CA . VAL B 1 440 ? -21.390 -14.309 38.018 1.00 49.74 440 VAL B CA 1
ATOM 10030 C C . VAL B 1 440 ? -22.772 -13.929 37.491 1.00 58.65 440 VAL B C 1
ATOM 10031 O O . VAL B 1 440 ? -23.747 -14.637 37.772 1.00 55.43 440 VAL B O 1
ATOM 10035 N N . ASN B 1 441 ? -22.876 -12.854 36.716 1.00 103.37 441 ASN B N 1
ATOM 10036 C CA . ASN B 1 441 ? -24.137 -12.416 36.128 1.00 111.19 441 ASN B CA 1
ATOM 10037 C C . ASN B 1 441 ? -24.825 -13.555 35.378 1.00 114.27 441 ASN B C 1
ATOM 10038 O O . ASN B 1 441 ? -24.206 -14.235 34.556 1.00 116.45 441 ASN B O 1
ATOM 10043 N N . ALA B 1 449 ? -25.444 -4.802 39.696 1.00 44.55 449 ALA B N 1
ATOM 10044 C CA . ALA B 1 449 ? -25.657 -5.788 40.747 1.00 47.46 449 ALA B CA 1
ATOM 10045 C C . ALA B 1 449 ? -24.705 -5.575 41.931 1.00 45.76 449 ALA B C 1
ATOM 10046 O O . ALA B 1 449 ? -24.875 -6.196 42.981 1.00 46.16 449 ALA B O 1
ATOM 10048 N N . VAL B 1 450 ? -23.713 -4.700 41.766 1.00 38.59 450 VAL B N 1
ATOM 10049 C CA . VAL B 1 450 ? -22.775 -4.364 42.837 1.00 43.59 450 VAL B CA 1
ATOM 10050 C C . VAL B 1 450 ? -22.537 -2.862 42.825 1.00 39.25 450 VAL B C 1
ATOM 10051 O O . VAL B 1 450 ? -22.260 -2.282 41.770 1.00 37.25 450 VAL B O 1
ATOM 10055 N N . CYS B 1 451 ? -22.621 -2.238 43.996 1.00 37.61 451 CYS B N 1
ATOM 10056 C CA . CYS B 1 451 ? -22.314 -0.821 44.155 1.00 36.47 451 CYS B CA 1
ATOM 10057 C C . CYS B 1 451 ? -21.195 -0.661 45.178 1.00 36.40 451 CYS B C 1
ATOM 10058 O O . CYS B 1 451 ? -21.337 -1.094 46.327 1.00 33.00 451 CYS B O 1
ATOM 10061 N N . ALA B 1 452 ? -20.096 -0.026 44.764 1.00 30.74 452 ALA B N 1
ATOM 10062 C CA . ALA B 1 452 ? -18.979 0.263 45.653 1.00 36.15 452 ALA B CA 1
ATOM 10063 C C . ALA B 1 452 ? -19.126 1.657 46.254 1.00 36.35 452 ALA B C 1
ATOM 10064 O O . ALA B 1 452 ? -19.493 2.612 45.563 1.00 38.97 452 ALA B O 1
ATOM 10066 N N . TYR B 1 453 ? -18.830 1.766 47.546 1.00 33.89 453 TYR B N 1
ATOM 10067 C CA . TYR B 1 453 ? -18.924 3.023 48.277 1.00 36.80 453 TYR B CA 1
ATOM 10068 C C . TYR B 1 453 ? -17.542 3.467 48.741 1.00 38.21 453 TYR B C 1
ATOM 10069 O O . TYR B 1 453 ? -16.741 2.649 49.210 1.00 39.52 453 TYR B O 1
ATOM 10078 N N . LEU B 1 454 ? -17.276 4.768 48.636 1.00 39.51 454 LEU B N 1
ATOM 10079 C CA . LEU B 1 454 ? -16.000 5.330 49.062 1.00 37.93 454 LEU B CA 1
ATOM 10080 C C . LEU B 1 454 ? -16.243 6.669 49.738 1.00 38.27 454 LEU B C 1
ATOM 10081 O O . LEU B 1 454 ? -16.972 7.512 49.205 1.00 37.72 454 LEU B O 1
ATOM 10086 N N . GLU B 1 455 ? -15.625 6.867 50.901 1.00 39.25 455 GLU B N 1
ATOM 10087 C CA . GLU B 1 455 ? -15.816 8.097 51.654 1.00 40.01 455 GLU B CA 1
ATOM 10088 C C . GLU B 1 455 ? -15.029 9.236 51.009 1.00 40.04 455 GLU B C 1
ATOM 10089 O O . GLU B 1 455 ? -14.026 9.021 50.322 1.00 41.13 455 GLU B O 1
ATOM 10095 N N . THR B 1 456 ? -15.504 10.462 51.238 1.00 40.25 456 THR B N 1
ATOM 10096 C CA . THR B 1 456 ? -15.087 11.609 50.437 1.00 40.69 456 THR B CA 1
ATOM 10097 C C . THR B 1 456 ? -1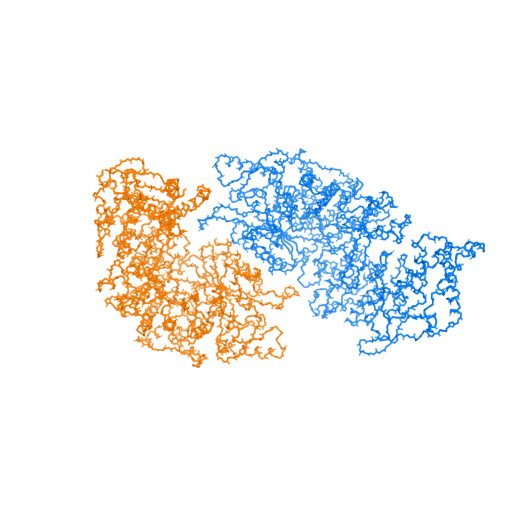3.681 12.111 50.764 1.00 42.93 456 THR B C 1
ATOM 10098 O O . THR B 1 456 ? -13.091 12.818 49.941 1.00 42.22 456 THR B O 1
ATOM 10102 N N . TRP B 1 457 ? -13.129 11.783 51.932 1.00 41.97 457 TRP B N 1
ATOM 10103 C CA . TRP B 1 457 ? -11.740 12.120 52.229 1.00 42.97 457 TRP B CA 1
ATOM 10104 C C . TRP B 1 457 ? -10.758 11.075 51.710 1.00 42.93 457 TRP B C 1
ATOM 10105 O O . TRP B 1 457 ? -9.545 11.266 51.847 1.00 48.27 457 TRP B O 1
ATOM 10116 N N . HIS B 1 458 ? -11.246 9.981 51.132 1.00 40.49 458 HIS B N 1
ATOM 10117 C CA . HIS B 1 458 ? -10.369 8.913 50.673 1.00 40.17 458 HIS B CA 1
ATOM 10118 C C . HIS B 1 458 ? -9.492 9.414 49.533 1.00 43.21 458 HIS B C 1
ATOM 10119 O O . HIS B 1 458 ? -9.962 10.087 48.613 1.00 44.86 458 HIS B O 1
ATOM 10126 N N . LEU B 1 459 ? -8.203 9.086 49.601 1.00 44.66 459 LEU B N 1
ATOM 10127 C CA . LEU B 1 459 ? -7.237 9.669 48.675 1.00 47.04 459 LEU B CA 1
ATOM 10128 C C . LEU B 1 459 ? -7.395 9.152 47.249 1.00 44.38 459 LEU B C 1
ATOM 10129 O O . LEU B 1 459 ? -6.852 9.761 46.323 1.00 48.61 459 LEU B O 1
ATOM 10134 N N . ASP B 1 460 ? -8.125 8.058 47.051 1.00 42.78 460 ASP B N 1
ATOM 10135 C CA . ASP B 1 460 ? -8.441 7.540 45.726 1.00 44.95 460 ASP B CA 1
ATOM 10136 C C . ASP B 1 460 ? -9.748 8.093 45.170 1.00 44.08 460 ASP B C 1
ATOM 10137 O O . ASP B 1 460 ? -10.231 7.597 44.145 1.00 41.30 460 ASP B O 1
ATOM 10142 N N . ILE B 1 461 ? -10.329 9.106 45.814 1.00 47.30 461 ILE B N 1
ATOM 10143 C CA . ILE B 1 461 ? -11.692 9.503 45.483 1.00 47.07 461 ILE B CA 1
ATOM 10144 C C . ILE B 1 461 ? -11.767 10.057 44.065 1.00 46.95 461 ILE B C 1
ATOM 10145 O O . ILE B 1 461 ? -12.756 9.840 43.357 1.00 45.12 461 ILE B O 1
ATOM 10150 N N . GLU B 1 462 ? -10.732 10.779 43.628 1.00 43.56 462 GLU B N 1
ATOM 10151 C CA . GLU B 1 462 ? -10.781 11.427 42.321 1.00 48.74 462 GLU B CA 1
ATOM 10152 C C . GLU B 1 462 ? -10.777 10.404 41.192 1.00 47.25 462 GLU B C 1
ATOM 10153 O O . GLU B 1 462 ? -11.453 10.593 40.175 1.00 46.81 462 GLU B O 1
ATOM 10159 N N . GLU B 1 463 ? -10.016 9.319 41.346 1.00 46.86 463 GLU B N 1
ATOM 10160 C CA . GLU B 1 463 ? -10.115 8.216 40.396 1.00 48.52 463 GLU B CA 1
ATOM 10161 C C . GLU B 1 463 ? -11.472 7.536 40.504 1.00 44.54 463 GLU B C 1
ATOM 10162 O O . GLU B 1 463 ? -12.066 7.145 39.493 1.00 44.47 463 GLU B O 1
ATOM 10168 N N . PHE B 1 464 ? -11.978 7.405 41.730 1.00 39.83 464 PHE B N 1
ATOM 10169 C CA . PHE B 1 464 ? -13.276 6.782 41.958 1.00 39.96 464 PHE B CA 1
ATOM 10170 C C . PHE B 1 464 ? -14.383 7.539 41.232 1.00 40.41 464 PHE B C 1
ATOM 10171 O O . PHE B 1 464 ? -15.288 6.927 40.654 1.00 36.46 464 PHE B O 1
ATOM 10179 N N . LEU B 1 465 ? -14.309 8.872 41.227 1.00 39.73 465 LEU B N 1
ATOM 10180 C CA . LEU B 1 465 ? -15.346 9.694 40.615 1.00 40.44 465 LEU B CA 1
ATOM 10181 C C . LEU B 1 465 ? -15.464 9.476 39.114 1.00 43.30 465 LEU B C 1
ATOM 10182 O O . LEU B 1 465 ? -16.499 9.818 38.534 1.00 42.43 465 LEU B O 1
ATOM 10187 N N . GLU B 1 466 ? -14.432 8.931 38.469 1.00 43.26 466 GLU B N 1
ATOM 10188 C CA . GLU B 1 466 ? -14.385 8.828 37.018 1.00 42.33 466 GLU B CA 1
ATOM 10189 C C . GLU B 1 466 ? -14.483 7.391 36.517 1.00 39.93 466 GLU B C 1
ATOM 10190 O O . GLU B 1 466 ? -14.211 7.139 35.339 1.00 41.85 466 GLU B O 1
ATOM 10196 N N . LEU B 1 467 ? -14.896 6.446 37.368 1.00 39.15 467 LEU B N 1
ATOM 10197 C CA . LEU B 1 467 ? -14.895 5.039 36.978 1.00 40.64 467 LEU B CA 1
ATOM 10198 C C . LEU B 1 467 ? -15.927 4.710 35.904 1.00 42.15 467 LEU B C 1
ATOM 10199 O O . LEU B 1 467 ? -15.838 3.641 35.289 1.00 40.35 467 LEU B O 1
ATOM 10204 N N . ARG B 1 468 ? -16.896 5.590 35.652 1.00 42.95 468 ARG B N 1
ATOM 10205 C CA . ARG B 1 468 ? -17.954 5.299 34.695 1.00 48.13 468 ARG B CA 1
ATOM 10206 C C . ARG B 1 468 ? -17.922 6.218 33.482 1.00 49.33 468 ARG B C 1
ATOM 10207 O O . ARG B 1 468 ? -18.893 6.251 32.718 1.00 49.62 468 ARG B O 1
ATOM 10215 N N . LYS B 1 469 ? -16.832 6.953 33.272 1.00 51.78 469 LYS B N 1
ATOM 10216 C CA . LYS B 1 469 ? -16.675 7.696 32.032 1.00 57.18 469 LYS B CA 1
ATOM 10217 C C . LYS B 1 469 ? -16.600 6.728 30.858 1.00 59.56 469 LYS B C 1
ATOM 10218 O O . LYS B 1 469 ? -16.065 5.620 30.976 1.00 56.06 469 LYS B O 1
ATOM 10224 N N . ASN B 1 470 ? -17.164 7.149 29.722 1.00 66.97 470 ASN B N 1
ATOM 10225 C CA . ASN B 1 470 ? -17.234 6.280 28.551 1.00 73.98 470 ASN B CA 1
ATOM 10226 C C . ASN B 1 470 ? -15.888 6.143 27.849 1.00 76.29 470 ASN B C 1
ATOM 10227 O O . ASN B 1 470 ? -15.635 5.121 27.200 1.00 78.70 470 ASN B O 1
ATOM 10232 N N . THR B 1 471 ? -15.029 7.154 27.939 1.00 66.68 471 THR B N 1
ATOM 10233 C CA . THR B 1 471 ? -13.740 7.156 27.260 1.00 67.69 471 THR B CA 1
ATOM 10234 C C . THR B 1 471 ? -12.606 7.121 28.276 1.00 64.81 471 THR B C 1
ATOM 10235 O O . THR B 1 471 ? -12.796 7.371 29.467 1.00 61.70 471 THR B O 1
ATOM 10239 N N . GLY B 1 472 ? -11.414 6.810 27.783 1.00 69.98 472 GLY B N 1
ATOM 10240 C CA . GLY B 1 472 ? -10.204 6.859 28.581 1.00 69.29 472 GLY B CA 1
ATOM 10241 C C . GLY B 1 472 ? -9.666 5.473 28.896 1.00 68.47 472 GLY B C 1
ATOM 10242 O O . GLY B 1 472 ? -10.215 4.444 28.498 1.00 67.36 472 GLY B O 1
ATOM 10243 N N . ASP B 1 473 ? -8.560 5.480 29.637 1.00 70.66 473 ASP B N 1
ATOM 10244 C CA . ASP B 1 473 ? -7.880 4.251 30.021 1.00 71.98 473 ASP B CA 1
ATOM 10245 C C . ASP B 1 473 ? -8.846 3.300 30.709 1.00 69.23 473 ASP B C 1
ATOM 10246 O O . ASP B 1 473 ? -9.398 3.618 31.766 1.00 67.40 473 ASP B O 1
ATOM 10251 N N . ASP B 1 474 ? -9.053 2.126 30.108 1.00 74.70 474 ASP B N 1
ATOM 10252 C CA . ASP B 1 474 ? -10.000 1.176 30.678 1.00 74.38 474 ASP B CA 1
ATOM 10253 C C . ASP B 1 474 ? -9.511 0.596 31.995 1.00 71.79 474 ASP B C 1
ATOM 10254 O O . ASP B 1 474 ? -10.329 0.118 32.785 1.00 71.07 474 ASP B O 1
ATOM 10259 N N . ARG B 1 475 ? -8.204 0.624 32.256 1.00 72.48 475 ARG B N 1
ATOM 10260 C CA . ARG B 1 475 ? -7.709 0.187 33.553 1.00 70.70 475 ARG B CA 1
ATOM 10261 C C . ARG B 1 475 ? -8.124 1.124 34.677 1.00 65.40 475 ARG B C 1
ATOM 10262 O O . ARG B 1 475 ? -7.953 0.769 35.846 1.00 66.12 475 ARG B O 1
ATOM 10270 N N . ARG B 1 476 ? -8.665 2.299 34.354 1.00 56.20 476 ARG B N 1
ATOM 10271 C CA . ARG B 1 476 ? -9.204 3.221 35.346 1.00 52.94 476 ARG B CA 1
ATOM 10272 C C . ARG B 1 476 ? -10.724 3.341 35.232 1.00 49.36 476 ARG B C 1
ATOM 10273 O O . ARG B 1 476 ? -11.300 4.372 35.590 1.00 49.34 476 ARG B O 1
ATOM 10281 N N . ARG B 1 477 ? -11.383 2.284 34.747 1.00 43.34 477 ARG B N 1
ATOM 10282 C CA . ARG B 1 477 ? -12.826 2.266 34.545 1.00 43.44 477 ARG B CA 1
ATOM 10283 C C . ARG B 1 477 ? -13.389 0.932 35.015 1.00 43.59 477 ARG B C 1
ATOM 10284 O O . ARG B 1 477 ? -12.743 -0.111 34.883 1.00 44.33 477 ARG B O 1
ATOM 10292 N N . THR B 1 478 ? -14.614 0.977 35.554 1.00 42.52 478 THR B N 1
ATOM 10293 C CA . THR B 1 478 ? -15.365 -0.211 35.977 1.00 42.61 478 THR B CA 1
ATOM 10294 C C . THR B 1 478 ? -16.778 -0.066 35.411 1.00 42.61 478 THR B C 1
ATOM 10295 O O . THR B 1 478 ? -17.690 0.391 36.104 1.00 42.09 478 THR B O 1
ATOM 10299 N N . HIS B 1 479 ? -16.963 -0.470 34.152 1.00 41.05 479 HIS B N 1
ATOM 10300 C CA . HIS B 1 479 ? -18.215 -0.190 33.457 1.00 43.97 479 HIS B CA 1
ATOM 10301 C C . HIS B 1 479 ? -19.366 -1.076 33.909 1.00 45.02 479 HIS B C 1
ATOM 10302 O O . HIS B 1 479 ? -20.525 -0.744 33.637 1.00 44.81 479 HIS B O 1
ATOM 10309 N N . ASP B 1 480 ? -19.085 -2.184 34.589 1.00 45.49 480 ASP B N 1
ATOM 10310 C CA . ASP B 1 480 ? -20.121 -3.097 35.046 1.00 46.73 480 ASP B CA 1
ATOM 10311 C C . ASP B 1 480 ? -20.356 -3.008 36.550 1.00 47.39 480 ASP B C 1
ATOM 10312 O O . ASP B 1 480 ? -21.001 -3.893 37.118 1.00 47.29 480 ASP B O 1
ATOM 10317 N N . MET B 1 481 ? -19.859 -1.959 37.203 1.00 46.13 481 MET B N 1
ATOM 10318 C CA . MET B 1 481 ? -19.968 -1.805 38.647 1.00 41.35 481 MET B CA 1
ATOM 10319 C C . MET B 1 481 ? -20.497 -0.415 38.955 1.00 39.85 481 MET B C 1
ATOM 10320 O O . MET B 1 481 ? -20.029 0.573 38.378 1.00 40.36 481 MET B O 1
ATOM 10325 N N . ASN B 1 482 ? -21.466 -0.343 39.860 1.00 33.79 482 ASN B N 1
ATOM 10326 C CA . ASN B 1 482 ? -22.000 0.933 40.307 1.00 34.92 482 ASN B CA 1
ATOM 10327 C C . ASN B 1 482 ? -21.128 1.523 41.412 1.00 33.87 482 ASN B C 1
ATOM 10328 O O . ASN B 1 482 ? -20.352 0.826 42.068 1.00 32.56 482 ASN B O 1
ATOM 10333 N N . THR B 1 483 ? -21.271 2.832 41.608 1.00 34.19 483 THR B N 1
ATOM 10334 C CA . THR B 1 483 ? -20.452 3.582 42.547 1.00 34.47 483 THR B CA 1
ATOM 10335 C C . THR B 1 483 ? -21.320 4.585 43.289 1.00 36.72 483 THR B C 1
ATOM 10336 O O . THR B 1 483 ? -22.325 5.071 42.761 1.00 35.03 483 THR B O 1
ATOM 10340 N N . ALA B 1 484 ? -20.917 4.905 44.518 1.00 36.50 484 ALA B N 1
ATOM 10341 C CA . ALA B 1 484 ? -21.650 5.874 45.319 1.00 35.65 484 ALA B CA 1
ATOM 10342 C C . ALA B 1 484 ? -20.707 6.561 46.294 1.00 37.76 484 ALA B C 1
ATOM 10343 O O . ALA B 1 484 ? -19.802 5.933 46.853 1.00 30.50 484 ALA B O 1
ATOM 10345 N N . ASN B 1 485 ? -20.931 7.858 46.481 1.00 40.85 485 ASN B N 1
ATOM 10346 C CA . ASN B 1 485 ? -20.213 8.634 47.476 1.00 36.77 485 ASN B CA 1
ATOM 10347 C C . ASN B 1 485 ? -20.790 8.395 48.865 1.00 36.73 485 ASN B C 1
ATOM 10348 O O . ASN B 1 485 ? -22.010 8.367 49.054 1.00 34.71 485 ASN B O 1
ATOM 10353 N N . TRP B 1 486 ? -19.898 8.236 49.840 1.00 34.86 486 TRP B N 1
ATOM 10354 C CA . TRP B 1 486 ? -20.247 8.127 51.255 1.00 36.87 486 TRP B CA 1
ATOM 10355 C C . TRP B 1 486 ? -19.768 9.438 51.877 1.00 35.84 486 TRP B C 1
ATOM 10356 O O . TRP B 1 486 ? -18.606 9.569 52.263 1.00 38.24 486 TRP B O 1
ATOM 10367 N N . ILE B 1 487 ? -20.666 10.413 51.955 1.00 35.46 487 ILE B N 1
ATOM 10368 C CA . ILE B 1 487 ? -20.297 11.813 52.156 1.00 39.14 487 ILE B CA 1
ATOM 10369 C C . ILE B 1 487 ? -20.470 12.163 53.632 1.00 40.43 487 ILE B C 1
ATOM 10370 O O . ILE B 1 487 ? -21.593 12.056 54.153 1.00 40.00 487 ILE B O 1
ATOM 10375 N N . PRO B 1 488 ? -19.423 12.603 54.326 1.00 38.30 488 PRO B N 1
ATOM 10376 C CA . PRO B 1 488 ? -19.605 13.117 55.688 1.00 40.26 488 PRO B CA 1
ATOM 10377 C C . PRO B 1 488 ? -20.214 14.511 55.685 1.00 38.85 488 PRO B C 1
ATOM 10378 O O . PRO B 1 488 ? -20.036 15.294 54.749 1.00 39.45 488 PRO B O 1
ATOM 10382 N N . ASP B 1 489 ? -20.942 14.818 56.762 1.00 39.78 489 ASP B N 1
ATOM 10383 C CA . ASP B 1 489 ? -21.539 16.144 56.892 1.00 42.55 489 ASP B CA 1
ATOM 10384 C C . ASP B 1 489 ? -20.486 17.241 56.854 1.00 43.47 489 ASP B C 1
ATOM 10385 O O . ASP B 1 489 ? -20.748 18.330 56.332 1.00 44.29 489 ASP B O 1
ATOM 10390 N N . LEU B 1 490 ? -19.297 16.983 57.403 1.00 43.35 490 LEU B N 1
ATOM 10391 C CA . LEU B 1 490 ? -18.264 18.012 57.433 1.00 43.74 490 LEU B CA 1
ATOM 10392 C C . LEU B 1 490 ? -17.900 18.464 56.028 1.00 41.40 490 LEU B C 1
ATOM 10393 O O . LEU B 1 490 ? -17.651 19.652 55.795 1.00 40.59 490 LEU B O 1
ATOM 10398 N N . PHE B 1 491 ? -17.870 17.530 55.074 1.00 45.46 491 PHE B N 1
ATOM 10399 C CA . PHE B 1 491 ? -17.549 17.897 53.699 1.00 45.54 491 PHE B CA 1
ATOM 10400 C C . PHE B 1 491 ? -18.561 18.891 53.144 1.00 43.36 491 PHE B C 1
ATOM 10401 O O . PHE B 1 491 ? -18.184 19.873 52.494 1.00 42.76 491 PHE B O 1
ATOM 10409 N N . MET B 1 492 ? -19.853 18.651 53.385 1.00 41.49 492 MET B N 1
ATOM 10410 C CA . MET B 1 492 ? -20.878 19.567 52.896 1.00 41.91 492 MET B CA 1
ATOM 10411 C C . MET B 1 492 ? -20.802 20.910 53.610 1.00 45.78 492 MET B C 1
ATOM 10412 O O . MET B 1 492 ? -21.047 21.957 53.001 1.00 42.93 492 MET B O 1
ATOM 10417 N N . LYS B 1 493 ? -20.478 20.900 54.907 1.00 48.76 493 LYS B N 1
ATOM 10418 C CA . LYS B 1 493 ? -20.246 22.155 55.615 1.00 51.00 493 LYS B CA 1
ATOM 10419 C C . LYS B 1 493 ? -19.146 22.960 54.937 1.00 49.23 493 LYS B C 1
ATOM 10420 O O . LYS B 1 493 ? -19.245 24.187 54.818 1.00 49.50 493 LYS B O 1
ATOM 10426 N N . ARG B 1 494 ? -18.087 22.282 54.490 1.00 50.70 494 ARG B N 1
ATOM 10427 C CA . ARG B 1 494 ? -17.004 22.967 53.794 1.00 52.51 494 ARG B CA 1
ATOM 10428 C C . ARG B 1 494 ? -17.483 23.543 52.467 1.00 51.99 494 ARG B C 1
ATOM 10429 O O . ARG B 1 494 ? -17.043 24.623 52.060 1.00 52.93 494 ARG B O 1
ATOM 10437 N N . VAL B 1 495 ? -18.388 22.839 51.781 1.00 44.75 495 VAL B N 1
ATOM 10438 C CA . VAL B 1 495 ? -18.946 23.361 50.537 1.00 45.83 495 VAL B CA 1
ATOM 10439 C C . VAL B 1 495 ? -19.766 24.614 50.814 1.00 48.13 495 VAL B C 1
ATOM 10440 O O . VAL B 1 495 ? -19.595 25.646 50.155 1.00 49.95 495 VAL B O 1
ATOM 10444 N N . PHE B 1 496 ? -20.673 24.537 51.795 1.00 47.93 496 PHE B N 1
ATOM 10445 C CA . PHE B 1 496 ? -21.498 25.689 52.144 1.00 51.57 496 PHE B CA 1
ATOM 10446 C C . PHE B 1 496 ? -20.642 26.896 52.512 1.00 56.32 496 PHE B C 1
ATOM 10447 O O . PHE B 1 496 ? -21.005 28.038 52.207 1.00 59.62 496 PHE B O 1
ATOM 10455 N N . ASP B 1 497 ? -19.501 26.665 53.161 1.00 57.07 497 ASP B N 1
ATOM 10456 C CA . ASP B 1 497 ? -18.649 27.740 53.653 1.00 63.19 497 ASP B CA 1
ATOM 10457 C C . ASP B 1 497 ? -17.428 27.985 52.769 1.00 61.97 497 ASP B C 1
ATOM 10458 O O . ASP B 1 497 ? -16.576 28.802 53.129 1.00 61.72 497 ASP B O 1
ATOM 10463 N N . ASP B 1 498 ? -17.328 27.307 51.626 1.00 57.47 498 ASP B N 1
ATOM 10464 C CA . ASP B 1 498 ? -16.181 27.441 50.725 1.00 57.11 498 ASP B CA 1
ATOM 10465 C C . ASP B 1 498 ? -14.866 27.262 51.483 1.00 57.23 498 ASP B C 1
ATOM 10466 O O . ASP B 1 498 ? -13.957 28.092 51.415 1.00 56.84 498 ASP B O 1
ATOM 10471 N N . GLY B 1 499 ? -14.775 26.156 52.222 1.00 56.95 499 GLY B N 1
ATOM 10472 C CA . GLY B 1 499 ? -13.559 25.786 52.908 1.00 57.05 499 GLY B CA 1
ATOM 10473 C C . GLY B 1 499 ? -12.741 24.782 52.107 1.00 55.46 499 GLY B C 1
ATOM 10474 O O . GLY B 1 499 ? -13.084 24.390 50.994 1.00 53.92 499 GLY B O 1
ATOM 10475 N N . SER B 1 500 ? -11.634 24.364 52.710 1.00 52.85 500 SER B N 1
ATOM 10476 C CA . SER B 1 500 ? -10.770 23.364 52.108 1.00 52.59 500 SER B CA 1
ATOM 10477 C C . SER B 1 500 ? -11.172 21.967 52.576 1.00 48.73 500 SER B C 1
ATOM 10478 O O . SER B 1 500 ? -12.027 21.792 53.446 1.00 46.45 500 SER B O 1
ATOM 10481 N N . TRP B 1 501 ? -10.540 20.960 51.979 1.00 50.79 501 TRP B N 1
ATOM 10482 C CA . TRP B 1 501 ? -10.848 19.566 52.275 1.00 48.63 501 TRP B CA 1
ATOM 10483 C C . TRP B 1 501 ? -9.597 18.745 52.015 1.00 48.86 501 TRP B C 1
ATOM 10484 O O . TRP B 1 501 ? -8.966 18.896 50.965 1.00 48.63 501 TRP B O 1
ATOM 10495 N N . THR B 1 502 ? -9.236 17.892 52.966 1.00 46.70 502 THR B N 1
ATOM 10496 C CA . THR B 1 502 ? -8.000 17.130 52.881 1.00 45.50 502 THR B CA 1
ATOM 10497 C C . THR B 1 502 ? -8.300 15.657 52.651 1.00 45.17 502 THR B C 1
ATOM 10498 O O . THR B 1 502 ? -9.197 15.082 53.279 1.00 41.02 502 THR B O 1
ATOM 10502 N N . LEU B 1 503 ? -7.543 15.057 51.741 1.00 46.44 503 LEU B N 1
ATOM 10503 C CA . LEU B 1 503 ? -7.661 13.646 51.419 1.00 43.97 503 LEU B CA 1
ATOM 10504 C C . LEU B 1 503 ? -6.582 12.862 52.155 1.00 45.02 503 LEU B C 1
ATOM 10505 O O . LEU B 1 503 ? -5.438 13.311 52.263 1.00 44.15 503 LEU B O 1
ATOM 10510 N N . PHE B 1 504 ? -6.956 11.694 52.673 1.00 46.19 504 PHE B N 1
ATOM 10511 C CA . PHE B 1 504 ? -6.035 10.836 53.403 1.00 45.46 504 PHE B CA 1
ATOM 10512 C C . PHE B 1 504 ? -6.161 9.409 52.898 1.00 43.06 504 PHE B C 1
ATOM 10513 O O . PHE B 1 504 ? -7.160 9.032 52.279 1.00 41.80 504 PHE B O 1
ATOM 10521 N N . SER B 1 505 ? -5.146 8.634 53.163 1.00 41.74 505 SER B N 1
ATOM 10522 C CA . SER B 1 505 ? -5.294 7.193 53.034 1.00 43.18 505 SER B CA 1
ATOM 10523 C C . SER B 1 505 ? -5.813 6.612 54.348 1.00 45.46 505 SER B C 1
ATOM 10524 O O . SER B 1 505 ? -5.324 6.978 55.424 1.00 45.78 505 SER B O 1
ATOM 10527 N N . PRO B 1 506 ? -6.794 5.710 54.306 1.00 50.50 506 PRO B N 1
ATOM 10528 C CA . PRO B 1 506 ? -7.349 5.187 55.564 1.00 53.55 506 PRO B CA 1
ATOM 10529 C C . PRO B 1 506 ? -6.323 4.475 56.430 1.00 54.88 506 PRO B C 1
ATOM 10530 O O . PRO B 1 506 ? -6.561 4.314 57.633 1.00 53.93 506 PRO B O 1
ATOM 10534 N N . SER B 1 507 ? -5.186 4.054 55.871 1.00 49.38 507 SER B N 1
ATOM 10535 C CA . SER B 1 507 ? -4.178 3.385 56.682 1.00 48.96 507 SER B CA 1
ATOM 10536 C C . SER B 1 507 ? -3.508 4.335 57.666 1.00 49.19 507 SER B C 1
ATOM 10537 O O . SER B 1 507 ? -2.984 3.877 58.684 1.00 50.65 507 SER B O 1
ATOM 10540 N N . ASP B 1 508 ? -3.505 5.638 57.386 1.00 53.99 508 ASP B N 1
ATOM 10541 C CA . ASP B 1 508 ? -2.979 6.621 58.326 1.00 54.10 508 ASP B CA 1
ATOM 10542 C C . ASP B 1 508 ? -4.051 7.202 59.234 1.00 53.40 508 ASP B C 1
ATOM 10543 O O . ASP B 1 508 ? -3.715 7.816 60.253 1.00 54.73 508 ASP B O 1
ATOM 10548 N N . VAL B 1 509 ? -5.322 7.039 58.885 1.00 45.99 509 VAL B N 1
ATOM 10549 C CA . VAL B 1 509 ? -6.423 7.580 59.676 1.00 45.14 509 VAL B CA 1
ATOM 10550 C C . VAL B 1 509 ? -7.484 6.492 59.810 1.00 43.69 509 VAL B C 1
ATOM 10551 O O . VAL B 1 509 ? -8.647 6.706 59.444 1.00 42.77 509 VAL B O 1
ATOM 10555 N N . PRO B 1 510 ? -7.136 5.316 60.343 1.00 47.79 510 PRO B N 1
ATOM 10556 C CA . PRO B 1 510 ? -8.052 4.169 60.262 1.00 46.96 510 PRO B CA 1
ATOM 10557 C C . PRO B 1 510 ? -9.267 4.268 61.170 1.00 49.48 510 PRO B C 1
ATOM 10558 O O . PRO B 1 510 ? -10.113 3.366 61.132 1.00 46.15 510 PRO B O 1
ATOM 10562 N N . ASP B 1 511 ? -9.390 5.325 61.975 1.00 50.99 511 ASP B N 1
ATOM 10563 C CA . ASP B 1 511 ? -10.546 5.495 62.845 1.00 48.87 511 ASP B CA 1
ATOM 10564 C C . ASP B 1 511 ? -11.624 6.390 62.246 1.00 46.82 511 ASP B C 1
ATOM 10565 O O . ASP B 1 511 ? -12.770 6.341 62.705 1.00 46.76 511 ASP B O 1
ATOM 10570 N N . LEU B 1 512 ? -11.296 7.185 61.225 1.00 45.75 512 LEU B N 1
ATOM 10571 C CA . LEU B 1 512 ? -12.269 8.127 60.678 1.00 46.71 512 LEU B CA 1
ATOM 10572 C C . LEU B 1 512 ? -13.512 7.423 60.146 1.00 44.70 512 LEU B C 1
ATOM 10573 O O . LEU B 1 512 ? -14.637 7.887 60.370 1.00 44.63 512 LEU B O 1
ATOM 10578 N N . HIS B 1 513 ? -13.333 6.305 59.439 1.00 41.15 513 HIS B N 1
ATOM 10579 C CA . HIS B 1 513 ? -14.454 5.673 58.748 1.00 41.30 513 HIS B CA 1
ATOM 10580 C C . HIS B 1 513 ? -15.557 5.266 59.721 1.00 42.56 513 HIS B C 1
ATOM 10581 O O . HIS B 1 513 ? -16.747 5.371 59.400 1.00 41.26 513 HIS B O 1
ATOM 10588 N N . ASP B 1 514 ? -15.186 4.807 60.914 1.00 39.26 514 ASP B N 1
ATOM 10589 C CA . ASP B 1 514 ? -16.160 4.380 61.909 1.00 42.23 514 ASP B CA 1
ATOM 10590 C C . ASP B 1 514 ? -16.671 5.521 62.775 1.00 44.08 514 ASP B C 1
ATOM 10591 O O . ASP B 1 514 ? -17.746 5.391 63.371 1.00 45.75 514 ASP B O 1
ATOM 10596 N N . LEU B 1 515 ? -15.928 6.616 62.877 1.00 45.18 515 LEU B N 1
ATOM 10597 C CA . LEU B 1 515 ? -16.421 7.787 63.582 1.00 45.72 515 LEU B CA 1
ATOM 10598 C C . LEU B 1 515 ? -17.452 8.501 62.717 1.00 41.86 515 LEU B C 1
ATOM 10599 O O . LEU B 1 515 ? -17.431 8.407 61.489 1.00 39.36 515 LEU B O 1
ATOM 10604 N N . TYR B 1 516 ? -18.373 9.205 63.371 1.00 41.67 516 TYR B N 1
ATOM 10605 C CA . TYR B 1 516 ? -19.382 9.983 62.666 1.00 41.28 516 TYR B CA 1
ATOM 10606 C C . TYR B 1 516 ? -19.827 11.128 63.562 1.00 42.68 516 TYR B C 1
ATOM 10607 O O . TYR B 1 516 ? -19.479 11.192 64.745 1.00 41.97 516 TYR B O 1
ATOM 10616 N N . GLY B 1 517 ? -20.597 12.044 62.980 1.00 42.36 517 GLY B N 1
ATOM 10617 C CA . GLY B 1 517 ? -21.101 13.169 63.747 1.00 46.82 517 GLY B CA 1
ATOM 10618 C C . GLY B 1 517 ? -19.978 14.041 64.273 1.00 49.64 517 GLY B C 1
ATOM 10619 O O . GLY B 1 517 ? -18.957 14.253 63.612 1.00 50.49 517 GLY B O 1
ATOM 10620 N N . LYS B 1 518 ? -20.166 14.553 65.491 1.00 56.56 518 LYS B N 1
ATOM 10621 C CA . LYS B 1 518 ? -19.212 15.503 66.059 1.00 57.56 518 LYS B CA 1
ATOM 10622 C C . LYS B 1 518 ? -17.883 14.843 66.409 1.00 55.08 518 LYS B C 1
ATOM 10623 O O . LYS B 1 518 ? -16.845 15.514 66.417 1.00 52.12 518 LYS B O 1
ATOM 10629 N N . ALA B 1 519 ? -17.891 13.543 66.713 1.00 49.63 519 ALA B N 1
ATOM 10630 C CA . ALA B 1 519 ? -16.639 12.845 66.986 1.00 47.45 519 ALA B CA 1
ATOM 10631 C C . ALA B 1 519 ? -15.785 12.747 65.730 1.00 47.14 519 ALA B C 1
ATOM 10632 O O . ALA B 1 519 ? -14.555 12.870 65.796 1.00 45.28 519 ALA B O 1
ATOM 10634 N N . PHE B 1 520 ? -16.417 12.522 64.576 1.00 46.33 520 PHE B N 1
ATOM 10635 C CA . PHE B 1 520 ? -15.676 12.537 63.320 1.00 46.39 520 PHE B CA 1
ATOM 10636 C C . PHE B 1 520 ? -15.081 13.914 63.052 1.00 47.82 520 PHE B C 1
ATOM 10637 O O . PHE B 1 520 ? -13.918 14.026 62.646 1.00 50.96 520 PHE B O 1
ATOM 10645 N N . GLU B 1 521 ? -15.864 14.974 63.270 1.00 54.35 521 GLU B N 1
ATOM 10646 C CA . GLU B 1 521 ? -15.398 16.319 62.946 1.00 59.07 521 GLU B CA 1
ATOM 10647 C C . GLU B 1 521 ? -14.213 16.723 63.818 1.00 60.58 521 GLU B C 1
ATOM 10648 O O . GLU B 1 521 ? -13.243 17.306 63.318 1.00 61.24 521 GLU B O 1
ATOM 10654 N N . GLU B 1 522 ? -14.259 16.414 65.116 1.00 60.11 522 GLU B N 1
ATOM 10655 C CA . GLU B 1 522 ? -13.119 16.711 65.979 1.00 62.63 522 GLU B CA 1
ATOM 10656 C C . GLU B 1 522 ? -11.878 15.963 65.511 1.00 59.67 522 GLU B C 1
ATOM 10657 O O . GLU B 1 522 ? -10.800 16.548 65.362 1.00 62.44 522 GLU B O 1
ATOM 10663 N N . ARG B 1 523 ? -12.016 14.659 65.270 1.00 52.04 523 ARG B N 1
ATOM 10664 C CA . ARG B 1 523 ? -10.866 13.846 64.896 1.00 48.50 523 ARG B CA 1
ATOM 10665 C C . ARG B 1 523 ? -10.350 14.215 63.510 1.00 47.27 523 ARG B C 1
ATOM 10666 O O . ARG B 1 523 ? -9.136 14.266 63.287 1.00 46.94 523 ARG B O 1
ATOM 10674 N N . TYR B 1 524 ? -11.256 14.478 62.565 1.00 51.26 524 TYR B N 1
ATOM 10675 C CA . TYR B 1 524 ? -10.825 14.832 61.216 1.00 49.00 524 TYR B CA 1
ATOM 10676 C C . TYR B 1 524 ? -10.009 16.118 61.221 1.00 51.90 524 TYR B C 1
ATOM 10677 O O . TYR B 1 524 ? -8.972 16.209 60.551 1.00 52.73 524 TYR B O 1
ATOM 10686 N N . GLU B 1 525 ? -10.464 17.128 61.964 1.00 53.82 525 GLU B N 1
ATOM 10687 C CA . GLU B 1 525 ? -9.738 18.389 62.035 1.00 56.83 525 GLU B CA 1
ATOM 10688 C C . GLU B 1 525 ? -8.420 18.247 62.785 1.00 58.72 525 GLU B C 1
ATOM 10689 O O . GLU B 1 525 ? -7.503 19.046 62.563 1.00 59.92 525 GLU B O 1
ATOM 10695 N N . TYR B 1 526 ? -8.302 17.247 63.660 1.00 51.69 526 TYR B N 1
ATOM 10696 C CA . TYR B 1 526 ? -7.009 16.948 64.264 1.00 52.33 526 TYR B CA 1
ATOM 10697 C C . TYR B 1 526 ? -6.033 16.436 63.214 1.00 54.28 526 TYR B C 1
ATOM 10698 O O . TYR B 1 526 ? -4.894 16.906 63.127 1.00 54.01 526 TYR B O 1
ATOM 10707 N N . TYR B 1 527 ? -6.469 15.469 62.400 1.00 57.40 527 TYR B N 1
ATOM 10708 C CA . TYR B 1 527 ? -5.629 14.983 61.312 1.00 57.22 527 TYR B CA 1
ATOM 10709 C C . TYR B 1 527 ? -5.356 16.079 60.295 1.00 59.88 527 TYR B C 1
ATOM 10710 O O . TYR B 1 527 ? -4.273 16.124 59.700 1.00 59.57 527 TYR B O 1
ATOM 10719 N N . GLU B 1 528 ? -6.329 16.964 60.082 1.00 57.87 528 GLU B N 1
ATOM 10720 C CA . GLU B 1 528 ? -6.168 18.052 59.126 1.00 58.60 528 GLU B CA 1
ATOM 10721 C C . GLU B 1 528 ? -5.026 18.969 59.542 1.00 61.67 528 GLU B C 1
ATOM 10722 O O . GLU B 1 528 ? -4.089 19.211 58.774 1.00 62.61 528 GLU B O 1
ATOM 10728 N N . ALA B 1 529 ? -5.091 19.488 60.770 1.00 80.31 529 ALA B N 1
ATOM 10729 C CA . ALA B 1 529 ? -4.014 20.330 61.277 1.00 83.74 529 ALA B CA 1
ATOM 10730 C C . ALA B 1 529 ? -2.707 19.552 61.365 1.00 85.03 529 ALA B C 1
ATOM 10731 O O . ALA B 1 529 ? -1.634 20.085 61.060 1.00 88.93 529 ALA B O 1
ATOM 10733 N N . LEU B 1 530 ? -2.781 18.287 61.781 1.00 70.77 530 LEU B N 1
ATOM 10734 C CA . LEU B 1 530 ? -1.584 17.460 61.884 1.00 71.49 530 LEU B CA 1
ATOM 10735 C C . LEU B 1 530 ? -0.864 17.358 60.544 1.00 71.57 530 LEU B C 1
ATOM 10736 O O . LEU B 1 530 ? 0.370 17.324 60.494 1.00 73.66 530 LEU B O 1
ATOM 10741 N N . ALA B 1 531 ? -1.618 17.320 59.443 1.00 75.15 531 ALA B N 1
ATOM 10742 C CA . ALA B 1 531 ? -1.006 17.179 58.127 1.00 76.97 531 ALA B CA 1
ATOM 10743 C C . ALA B 1 531 ? -0.451 18.496 57.605 1.00 80.83 531 ALA B C 1
ATOM 10744 O O . ALA B 1 531 ? 0.535 18.494 56.858 1.00 83.21 531 ALA B O 1
ATOM 10746 N N . SER B 1 532 ? -1.057 19.623 57.985 1.00 79.59 532 SER B N 1
ATOM 10747 C CA . SER B 1 532 ? -0.637 20.907 57.438 1.00 82.00 532 SER B CA 1
ATOM 10748 C C . SER B 1 532 ? 0.827 21.201 57.739 1.00 86.80 532 SER B C 1
ATOM 10749 O O . SER B 1 532 ? 1.470 21.946 56.992 1.00 89.37 532 SER B O 1
ATOM 10752 N N . TYR B 1 533 ? 1.373 20.637 58.819 1.00 94.17 533 TYR B N 1
ATOM 10753 C CA . TYR B 1 533 ? 2.792 20.816 59.108 1.00 98.73 533 TYR B CA 1
ATOM 10754 C C . TYR B 1 533 ? 3.530 19.483 59.178 1.00 97.35 533 TYR B C 1
ATOM 10755 O O . TYR B 1 533 ? 4.103 19.131 60.214 1.00 99.10 533 TYR B O 1
ATOM 10764 N N . GLY B 1 534 ? 3.514 18.738 58.072 1.00 90.44 534 GLY B N 1
ATOM 10765 C CA . GLY B 1 534 ? 4.456 17.662 57.833 1.00 90.03 534 GLY B CA 1
ATOM 10766 C C . GLY B 1 534 ? 4.310 16.422 58.686 1.00 87.35 534 GLY B C 1
ATOM 10767 O O . GLY B 1 534 ? 5.015 15.438 58.429 1.00 88.35 534 GLY B O 1
ATOM 10768 N N . LYS B 1 535 ? 3.434 16.418 59.692 1.00 79.96 535 LYS B N 1
ATOM 10769 C CA . LYS B 1 535 ? 3.317 15.254 60.561 1.00 78.84 535 LYS B CA 1
ATOM 10770 C C . LYS B 1 535 ? 2.489 14.131 59.947 1.00 78.41 535 LYS B C 1
ATOM 10771 O O . LYS B 1 535 ? 2.406 13.051 60.542 1.00 78.15 535 LYS B O 1
ATOM 10777 N N . LEU B 1 536 ? 1.884 14.346 58.779 1.00 78.60 536 LEU B N 1
ATOM 10778 C CA . LEU B 1 536 ? 1.101 13.314 58.100 1.00 78.55 536 LEU B CA 1
ATOM 10779 C C . LEU B 1 536 ? 1.568 13.245 56.649 1.00 82.66 536 LEU B C 1
ATOM 10780 O O . LEU B 1 536 ? 1.182 14.080 55.823 1.00 82.78 536 LEU B O 1
ATOM 10785 N N . LYS B 1 537 ? 2.381 12.230 56.350 1.00 99.76 537 LYS B N 1
ATOM 10786 C CA . LYS B 1 537 ? 3.078 12.136 55.069 1.00 101.67 537 LYS B CA 1
ATOM 10787 C C . LYS B 1 537 ? 2.122 12.286 53.889 1.00 94.98 537 LYS B C 1
ATOM 10788 O O . LYS B 1 537 ? 2.216 13.234 53.100 1.00 96.64 537 LYS B O 1
ATOM 10794 N N . LEU B 1 538 ? 1.181 11.363 53.769 1.00 67.27 538 LEU B N 1
ATOM 10795 C CA . LEU B 1 538 ? 0.426 11.151 52.545 1.00 61.63 538 LEU B CA 1
ATOM 10796 C C . LEU B 1 538 ? -0.904 11.876 52.680 1.00 54.96 538 LEU B C 1
ATOM 10797 O O . LEU B 1 538 ? -1.767 11.457 53.455 1.00 54.35 538 LEU B O 1
ATOM 10802 N N . HIS B 1 539 ? -1.061 12.975 51.948 1.00 55.34 539 HIS B N 1
ATOM 10803 C CA . HIS B 1 539 ? -2.304 13.733 51.992 1.00 55.61 539 HIS B CA 1
ATOM 10804 C C . HIS B 1 539 ? -2.375 14.641 50.772 1.00 56.82 539 HIS B C 1
ATOM 10805 O O . HIS B 1 539 ? -1.401 14.800 50.033 1.00 56.48 539 HIS B O 1
ATOM 10812 N N . LYS B 1 540 ? -3.551 15.234 50.572 1.00 64.05 540 LYS B N 1
ATOM 10813 C CA . LYS B 1 540 ? -3.748 16.202 49.501 1.00 64.26 540 LYS B CA 1
ATOM 10814 C C . LYS B 1 540 ? -4.856 17.158 49.907 1.00 59.49 540 LYS B C 1
ATOM 10815 O O . LYS B 1 540 ? -5.921 16.719 50.347 1.00 59.48 540 LYS B O 1
ATOM 10821 N N . VAL B 1 541 ? -4.599 18.454 49.769 1.00 57.40 541 VAL B N 1
ATOM 10822 C CA . VAL B 1 541 ? -5.580 19.488 50.077 1.00 56.84 541 VAL B CA 1
ATOM 10823 C C . VAL B 1 541 ? -6.257 19.914 48.783 1.00 56.61 541 VAL B C 1
ATOM 10824 O O . VAL B 1 541 ? -5.599 20.084 47.748 1.00 58.17 541 VAL B O 1
ATOM 10828 N N . VAL B 1 542 ? -7.577 20.085 48.841 1.00 54.79 542 VAL B N 1
ATOM 10829 C CA . VAL B 1 542 ? -8.365 20.602 47.729 1.00 55.91 542 VAL B CA 1
ATOM 10830 C C . VAL B 1 542 ? -9.404 21.560 48.296 1.00 55.99 542 VAL B C 1
ATOM 10831 O O . VAL B 1 542 ? -9.648 21.607 49.502 1.00 57.43 542 VAL B O 1
ATOM 10835 N N . GLN B 1 543 ? -10.016 22.334 47.406 1.00 55.63 543 GLN B N 1
ATOM 10836 C CA . GLN B 1 543 ? -11.175 23.131 47.778 1.00 55.23 543 GLN B CA 1
ATOM 10837 C C . GLN B 1 543 ? -12.421 22.261 47.717 1.00 53.13 543 GLN B C 1
ATOM 10838 O O . GLN B 1 543 ? -12.643 21.549 46.733 1.00 51.01 543 GLN B O 1
ATOM 10844 N N . ALA B 1 544 ? -13.227 22.305 48.780 1.00 49.67 544 ALA B N 1
ATOM 10845 C CA . ALA B 1 544 ? -14.406 21.451 48.837 1.00 47.21 544 ALA B CA 1
ATOM 10846 C C . ALA B 1 544 ? -15.352 21.748 47.683 1.00 47.15 544 ALA B C 1
ATOM 10847 O O . ALA B 1 544 ? -15.994 20.837 47.148 1.00 45.93 544 ALA B O 1
ATOM 10849 N N . LYS B 1 545 ? -15.452 23.019 47.287 1.00 51.72 545 LYS B N 1
ATOM 10850 C CA . LYS B 1 545 ? -16.329 23.382 46.180 1.00 54.24 545 LYS B CA 1
ATOM 10851 C C . LYS B 1 545 ? -15.871 22.746 44.875 1.00 53.42 545 LYS B C 1
ATOM 10852 O O . LYS B 1 545 ? -16.704 22.369 44.044 1.00 54.26 545 LYS B O 1
ATOM 10858 N N . ASP B 1 546 ? -14.558 22.607 44.680 1.00 55.16 546 ASP B N 1
ATOM 10859 C CA . ASP B 1 546 ? -14.048 22.041 43.435 1.00 54.80 546 ASP B CA 1
ATOM 10860 C C . ASP B 1 546 ? -14.319 20.545 43.354 1.00 52.17 546 ASP B C 1
ATOM 10861 O O . ASP B 1 546 ? -14.707 20.037 42.296 1.00 52.05 546 ASP B O 1
ATOM 10866 N N . LEU B 1 547 ? -14.119 19.821 44.457 1.00 48.43 547 LEU B N 1
ATOM 10867 C CA . LEU B 1 547 ? -14.455 18.402 44.467 1.00 46.81 547 LEU B CA 1
ATOM 10868 C C . LEU B 1 547 ? -15.958 18.201 44.324 1.00 46.54 547 LEU B C 1
ATOM 10869 O O . LEU B 1 547 ? -16.407 17.304 43.599 1.00 45.16 547 LEU B O 1
ATOM 10874 N N . TRP B 1 548 ? -16.748 19.039 45.002 1.00 45.56 548 TRP B N 1
ATOM 10875 C CA . TRP B 1 548 ? -18.202 18.960 44.909 1.00 43.01 548 TRP B CA 1
ATOM 10876 C C . TRP B 1 548 ? -18.674 19.184 43.478 1.00 44.62 548 TRP B C 1
ATOM 10877 O O . TRP B 1 548 ? -19.604 18.519 43.009 1.00 40.62 548 TRP B O 1
ATOM 10888 N N . ARG B 1 549 ? -18.042 20.122 42.770 1.00 46.17 549 ARG B N 1
ATOM 10889 C CA . ARG B 1 549 ? -18.390 20.371 41.376 1.00 51.28 549 ARG B CA 1
ATOM 10890 C C . ARG B 1 549 ? -18.040 19.172 40.503 1.00 50.48 549 ARG B C 1
ATOM 10891 O O . ARG B 1 549 ? -18.777 18.839 39.568 1.00 47.49 549 ARG B O 1
ATOM 10899 N N . LYS B 1 550 ? -16.917 18.512 40.796 1.00 53.19 550 LYS B N 1
ATOM 10900 C CA . LYS B 1 550 ? -16.528 17.327 40.041 1.00 53.44 550 LYS B CA 1
ATOM 10901 C C . LYS B 1 550 ? -17.484 16.172 40.308 1.00 51.37 550 LYS B C 1
ATOM 10902 O O . LYS B 1 550 ? -17.857 15.440 39.382 1.00 50.37 550 LYS B O 1
ATOM 10908 N N . MET B 1 551 ? -17.886 15.990 41.567 1.00 44.04 551 MET B N 1
ATOM 10909 C CA . MET B 1 551 ? -18.838 14.935 41.896 1.00 41.83 551 MET B CA 1
ATOM 10910 C C . MET B 1 551 ? -20.140 15.119 41.125 1.00 42.54 551 MET B C 1
ATOM 10911 O O . MET B 1 551 ? -20.675 14.167 40.544 1.00 39.67 551 MET B O 1
ATOM 10916 N N . LEU B 1 552 ? -20.664 16.346 41.109 1.00 46.22 552 LEU B N 1
ATOM 10917 C CA . LEU B 1 552 ? -21.916 16.604 40.407 1.00 45.57 552 LEU B CA 1
ATOM 10918 C C . LEU B 1 552 ? -21.732 16.483 38.902 1.00 44.65 552 LEU B C 1
ATOM 10919 O O . LEU B 1 552 ? -22.618 15.982 38.202 1.00 41.25 552 LEU B O 1
ATOM 10924 N N . SER B 1 553 ? -20.585 16.930 38.391 1.00 44.34 553 SER B N 1
ATOM 10925 C CA . SER B 1 553 ? -20.320 16.830 36.960 1.00 46.06 553 SER B CA 1
ATOM 10926 C C . SER B 1 553 ? -20.253 15.375 36.509 1.00 46.49 553 SER B C 1
ATOM 10927 O O . SER B 1 553 ? -20.695 15.038 35.405 1.00 49.61 553 SER B O 1
ATOM 10930 N N . MET B 1 554 ? -19.701 14.497 37.347 1.00 43.38 554 MET B N 1
ATOM 10931 C CA . MET B 1 554 ? -19.636 13.084 36.991 1.00 43.40 554 MET B CA 1
ATOM 10932 C C . MET B 1 554 ? -20.999 12.421 37.103 1.00 39.31 554 MET B C 1
ATOM 10933 O O . MET B 1 554 ? -21.339 11.554 36.292 1.00 36.90 554 MET B O 1
ATOM 10938 N N . LEU B 1 555 ? -21.789 12.806 38.107 1.00 40.87 555 LEU B N 1
ATOM 10939 C CA . LEU B 1 555 ? -23.142 12.276 38.216 1.00 38.07 555 LEU B CA 1
ATOM 10940 C C . LEU B 1 555 ? -23.961 12.631 36.981 1.00 41.36 555 LEU B C 1
ATOM 10941 O O . LEU B 1 555 ? -24.714 11.801 36.462 1.00 41.48 555 LEU B O 1
ATOM 10946 N N . PHE B 1 556 ? -23.801 13.855 36.479 1.00 43.65 556 PHE B N 1
ATOM 10947 C CA . PHE B 1 556 ? -24.563 14.295 35.318 1.00 42.54 556 PHE B CA 1
ATOM 10948 C C . PHE B 1 556 ? -24.063 13.630 34.040 1.00 45.42 556 PHE B C 1
ATOM 10949 O O . PHE B 1 556 ? -24.866 13.176 33.217 1.00 43.10 556 PHE B O 1
ATOM 10957 N N . GLU B 1 557 ? -22.740 13.549 33.862 1.00 45.93 557 GLU B N 1
ATOM 10958 C CA . GLU B 1 557 ? -22.182 13.073 32.601 1.00 45.75 557 GLU B CA 1
ATOM 10959 C C . GLU B 1 557 ? -22.137 11.553 32.504 1.00 44.73 557 GLU B C 1
ATOM 10960 O O . GLU B 1 557 ? -22.253 11.010 31.401 1.00 42.29 557 GLU B O 1
ATOM 10966 N N . THR B 1 558 ? -21.955 10.851 33.622 1.00 41.91 558 THR B N 1
ATOM 10967 C CA . THR B 1 558 ? -21.842 9.400 33.601 1.00 41.74 558 THR B CA 1
ATOM 10968 C C . THR B 1 558 ? -22.936 8.699 34.376 1.00 40.63 558 THR B C 1
ATOM 10969 O O . THR B 1 558 ? -23.062 7.477 34.252 1.00 43.74 558 THR B O 1
ATOM 10973 N N . GLY B 1 559 ? -23.720 9.423 35.171 1.00 38.44 559 GLY B N 1
ATOM 10974 C CA . GLY B 1 559 ? -24.706 8.817 36.030 1.00 34.07 559 GLY B CA 1
ATOM 10975 C C . GLY B 1 559 ? -24.179 8.320 37.356 1.00 36.97 559 GLY B C 1
ATOM 10976 O O . GLY B 1 559 ? -24.963 7.787 38.150 1.00 36.16 559 GLY B O 1
ATOM 10977 N N . HIS B 1 560 ? -22.888 8.481 37.628 1.00 43.29 560 HIS B N 1
ATOM 10978 C CA . HIS B 1 560 ? -22.269 7.906 38.814 1.00 43.86 560 HIS B CA 1
ATOM 10979 C C . HIS B 1 560 ? -21.096 8.784 39.221 1.00 42.94 560 HIS B C 1
ATOM 10980 O O . HIS B 1 560 ? -20.576 9.549 38.400 1.00 42.79 560 HIS B O 1
ATOM 10987 N N . PRO B 1 561 ? -20.651 8.702 40.490 1.00 38.72 561 PRO B N 1
ATOM 10988 C CA . PRO B 1 561 ? -21.295 7.944 41.572 1.00 36.83 561 PRO B CA 1
ATOM 10989 C C . PRO B 1 561 ? -22.483 8.676 42.186 1.00 35.62 561 PRO B C 1
ATOM 10990 O O . PRO B 1 561 ? -22.581 9.899 42.079 1.00 36.46 561 PRO B O 1
ATOM 10994 N N . TRP B 1 562 ? -23.380 7.922 42.816 1.00 34.02 562 TRP B N 1
ATOM 10995 C CA . TRP B 1 562 ? -24.512 8.506 43.514 1.00 35.40 562 TRP B CA 1
ATOM 10996 C C . TRP B 1 562 ? -24.043 9.216 44.787 1.00 37.42 562 TRP B C 1
ATOM 10997 O O . TRP B 1 562 ? -22.899 9.074 45.232 1.00 36.78 562 TRP B O 1
ATOM 11008 N N . LEU B 1 563 ? -24.947 9.996 45.376 1.00 38.30 563 LEU B N 1
ATOM 11009 C CA . LEU B 1 563 ? -24.644 10.812 46.548 1.00 41.20 563 LEU B CA 1
ATOM 11010 C C . LEU B 1 563 ? -25.437 10.287 47.736 1.00 39.61 563 LEU B C 1
ATOM 11011 O O . LEU B 1 563 ? -26.670 10.352 47.744 1.00 37.64 563 LEU B O 1
ATOM 11016 N N . THR B 1 564 ? -24.729 9.767 48.735 1.00 37.97 564 THR B N 1
ATOM 11017 C CA . THR B 1 564 ? -25.333 9.338 49.987 1.00 35.43 564 THR B CA 1
ATOM 11018 C C . THR B 1 564 ? -24.583 9.982 51.144 1.00 35.21 564 THR B C 1
ATOM 11019 O O . THR B 1 564 ? -23.414 10.353 51.016 1.00 34.72 564 THR B O 1
ATOM 11023 N N . PHE B 1 565 ? -25.264 10.111 52.286 1.00 34.99 565 PHE B N 1
ATOM 11024 C CA . PHE B 1 565 ? -24.791 10.951 53.385 1.00 35.75 565 PHE B CA 1
ATOM 11025 C C . PHE B 1 565 ? -24.571 10.103 54.632 1.00 34.66 565 PHE B C 1
ATOM 11026 O O . PHE B 1 565 ? -25.527 9.603 55.233 1.00 31.47 565 PHE B O 1
ATOM 11034 N N . LYS B 1 566 ? -23.303 9.997 55.035 1.00 34.92 566 LYS B N 1
ATOM 11035 C CA . LYS B 1 566 ? -22.883 9.031 56.045 1.00 35.56 566 LYS B CA 1
ATOM 11036 C C . LYS B 1 566 ? -23.456 9.347 57.423 1.00 36.68 566 LYS B C 1
ATOM 11037 O O . LYS B 1 566 ? -23.785 8.432 58.188 1.00 34.37 566 LYS B O 1
ATOM 11043 N N . ASP B 1 567 ? -23.559 10.624 57.770 1.00 35.49 567 ASP B N 1
ATOM 11044 C CA . ASP B 1 567 ? -23.850 10.980 59.152 1.00 38.98 567 ASP B CA 1
ATOM 11045 C C . ASP B 1 567 ? -25.333 10.815 59.473 1.00 36.69 567 ASP B C 1
ATOM 11046 O O . ASP B 1 567 ? -25.664 10.232 60.515 1.00 35.58 567 ASP B O 1
ATOM 11051 N N . PRO B 1 568 ? -26.259 11.290 58.632 1.00 35.65 568 PRO B N 1
ATOM 11052 C CA . PRO B 1 568 ? -27.672 10.989 58.913 1.00 32.18 568 PRO B CA 1
ATOM 11053 C C . PRO B 1 568 ? -27.928 9.500 59.040 1.00 32.74 568 PRO B C 1
ATOM 11054 O O . PRO B 1 568 ? -28.721 9.078 59.889 1.00 34.24 568 PRO B O 1
ATOM 11058 N N . CYS B 1 569 ? -27.248 8.682 58.233 1.00 32.08 569 CYS B N 1
ATOM 11059 C CA . CYS B 1 569 ? -27.446 7.239 58.306 1.00 33.24 569 CYS B CA 1
ATOM 11060 C C . CYS B 1 569 ? -27.003 6.682 59.652 1.00 34.73 569 CYS B C 1
ATOM 11061 O O . CYS B 1 569 ? -27.653 5.789 60.204 1.00 38.75 569 CYS B O 1
ATOM 11064 N N . ASN B 1 570 ? -25.889 7.180 60.190 1.00 33.80 570 ASN B N 1
ATOM 11065 C CA . ASN B 1 570 ? -25.389 6.641 61.448 1.00 37.26 570 ASN B CA 1
ATOM 11066 C C . ASN B 1 570 ? -26.107 7.262 62.645 1.00 37.85 570 ASN B C 1
ATOM 11067 O O . ASN B 1 570 ? -26.541 6.545 63.551 1.00 36.77 570 ASN B O 1
ATOM 11072 N N . LEU B 1 571 ? -26.271 8.588 62.646 1.00 35.55 571 LEU B N 1
ATOM 11073 C CA . LEU B 1 571 ? -26.868 9.270 63.792 1.00 33.60 571 LEU B CA 1
ATOM 11074 C C . LEU B 1 571 ? -28.299 8.819 64.057 1.00 35.50 571 LEU B C 1
ATOM 11075 O O . LEU B 1 571 ? -28.739 8.808 65.213 1.00 37.69 571 LEU B O 1
ATOM 11080 N N . ARG B 1 572 ? -29.041 8.451 63.017 1.00 37.11 572 ARG B N 1
ATOM 11081 C CA . ARG B 1 572 ? -30.430 8.042 63.170 1.00 33.58 572 ARG B CA 1
ATOM 11082 C C . ARG B 1 572 ? -30.607 6.531 63.151 1.00 34.41 572 ARG B C 1
ATOM 11083 O O . ARG B 1 572 ? -31.742 6.051 63.241 1.00 36.25 572 ARG B O 1
ATOM 11091 N N . SER B 1 573 ? -29.522 5.776 63.037 1.00 38.02 573 SER B N 1
ATOM 11092 C CA . SER B 1 573 ? -29.612 4.322 63.057 1.00 35.86 573 SER B CA 1
ATOM 11093 C C . SER B 1 573 ? -29.982 3.852 64.462 1.00 38.37 573 SER B C 1
ATOM 11094 O O . SER B 1 573 ? -29.354 4.281 65.437 1.00 37.62 573 SER B O 1
ATOM 11097 N N . PRO B 1 574 ? -30.998 2.997 64.617 1.00 41.86 574 PRO B N 1
ATOM 11098 C CA . PRO B 1 574 ? -31.323 2.488 65.961 1.00 41.72 574 PRO B CA 1
ATOM 11099 C C . PRO B 1 574 ? -30.222 1.650 66.589 1.00 41.43 574 PRO B C 1
ATOM 11100 O O . PRO B 1 574 ? -30.268 1.417 67.804 1.00 40.86 574 PRO B O 1
ATOM 11104 N N . GLN B 1 575 ? -29.238 1.199 65.811 1.00 36.56 575 GLN B N 1
ATOM 11105 C CA . GLN B 1 575 ? -28.262 0.211 66.253 1.00 36.46 575 GLN B CA 1
ATOM 11106 C C . GLN B 1 575 ? -26.877 0.812 66.489 1.00 34.93 575 GLN B C 1
ATOM 11107 O O . GLN B 1 575 ? -25.868 0.110 66.400 1.00 30.17 575 GLN B O 1
ATOM 11113 N N . GLN B 1 576 ? -26.817 2.110 66.802 1.00 36.39 576 GLN B N 1
ATOM 11114 C CA . GLN B 1 576 ? -25.542 2.758 67.081 1.00 39.90 576 GLN B CA 1
ATOM 11115 C C . GLN B 1 576 ? -24.780 2.098 68.224 1.00 41.68 576 GLN B C 1
ATOM 11116 O O . GLN B 1 576 ? -23.562 2.285 68.331 1.00 41.74 576 GLN B O 1
ATOM 11122 N N . HIS B 1 577 ? -25.461 1.339 69.080 1.00 35.68 577 HIS B N 1
ATOM 11123 C CA . HIS B 1 577 ? -24.816 0.777 70.261 1.00 40.15 577 HIS B CA 1
ATOM 11124 C C . HIS B 1 577 ? -24.031 -0.497 69.972 1.00 38.83 577 HIS B C 1
ATOM 11125 O O . HIS B 1 577 ? -23.221 -0.901 70.812 1.00 37.93 577 HIS B O 1
ATOM 11132 N N . VAL B 1 578 ? -24.242 -1.140 68.821 1.00 39.03 578 VAL B N 1
ATOM 11133 C CA . VAL B 1 578 ? -23.576 -2.401 68.513 1.00 39.38 578 VAL B CA 1
ATOM 11134 C C . VAL B 1 578 ? -22.823 -2.375 67.194 1.00 39.55 578 VAL B C 1
ATOM 11135 O O . VAL B 1 578 ? -22.236 -3.390 66.814 1.00 39.19 578 VAL B O 1
ATOM 11139 N N . GLY B 1 579 ? -22.808 -1.259 66.477 1.00 42.79 579 GLY B N 1
ATOM 11140 C CA . GLY B 1 579 ? -22.083 -1.231 65.223 1.00 41.48 579 GLY B CA 1
ATOM 11141 C C . GLY B 1 579 ? -22.216 0.104 64.531 1.00 41.24 579 GLY B C 1
ATOM 11142 O O . GLY B 1 579 ? -22.731 1.075 65.091 1.00 40.54 579 GLY B O 1
ATOM 11143 N N . VAL B 1 580 ? -21.747 0.126 63.286 1.00 37.09 580 VAL B N 1
ATOM 11144 C CA . VAL B 1 580 ? -21.651 1.347 62.498 1.00 35.73 580 VAL B CA 1
ATOM 11145 C C . VAL B 1 580 ? -22.145 1.057 61.088 1.00 34.99 580 VAL B C 1
ATOM 11146 O O . VAL B 1 580 ? -21.874 -0.012 60.528 1.00 29.44 580 VAL B O 1
ATOM 11150 N N . VAL B 1 581 ? -22.875 2.009 60.517 1.00 35.46 581 VAL B N 1
ATOM 11151 C CA . VAL B 1 581 ? -23.301 1.903 59.127 1.00 34.77 581 VAL B CA 1
ATOM 11152 C C . VAL B 1 581 ? -22.136 2.350 58.255 1.00 36.30 581 VAL B C 1
ATOM 11153 O O . VAL B 1 581 ? -21.675 3.492 58.355 1.00 36.83 581 VAL B O 1
ATOM 11157 N N . HIS B 1 582 ? -21.645 1.440 57.414 1.00 33.34 582 HIS B N 1
ATOM 11158 C CA . HIS B 1 582 ? -20.479 1.689 56.580 1.00 37.93 582 HIS B CA 1
ATOM 11159 C C . HIS B 1 582 ? -20.829 2.083 55.152 1.00 37.95 582 HIS B C 1
ATOM 11160 O O . HIS B 1 582 ? -19.944 2.540 54.420 1.00 37.51 582 HIS B O 1
ATOM 11167 N N . SER B 1 583 ? -22.084 1.914 54.743 1.00 38.42 583 SER B N 1
ATOM 11168 C CA . SER B 1 583 ? -22.545 2.264 53.406 1.00 39.30 583 SER B CA 1
ATOM 11169 C C . SER B 1 583 ? -24.033 1.947 53.345 1.00 36.44 583 SER B C 1
ATOM 11170 O O . SER B 1 583 ? -24.605 1.383 54.281 1.00 35.38 583 SER B O 1
ATOM 11173 N N . SER B 1 584 ? -24.652 2.308 52.225 1.00 35.22 584 SER B N 1
ATOM 11174 C CA . SER B 1 584 ? -25.988 1.836 51.915 1.00 32.23 584 SER B CA 1
ATOM 11175 C C . SER B 1 584 ? -25.856 0.648 50.963 1.00 30.94 584 SER B C 1
ATOM 11176 O O . SER B 1 584 ? -24.777 0.071 50.805 1.00 29.36 584 SER B O 1
ATOM 11179 N N . ASN B 1 585 ? -26.955 0.264 50.327 1.00 34.00 585 ASN B N 1
ATOM 11180 C CA . ASN B 1 585 ? -26.983 -0.939 49.518 1.00 32.61 585 ASN B CA 1
ATOM 11181 C C . ASN B 1 585 ? -26.962 -0.572 48.035 1.00 33.70 585 ASN B C 1
ATOM 11182 O O . ASN B 1 585 ? -26.687 0.569 47.650 1.00 34.28 585 ASN B O 1
ATOM 11187 N N . LEU B 1 586 ? -27.255 -1.555 47.186 1.00 33.97 586 LEU B N 1
ATOM 11188 C CA . LEU B 1 586 ? -27.213 -1.329 45.746 1.00 38.45 586 LEU B CA 1
ATOM 11189 C C . LEU B 1 586 ? -28.172 -0.221 45.325 1.00 35.33 586 LEU B C 1
ATOM 11190 O O . LEU B 1 586 ? -27.849 0.584 44.445 1.00 36.02 586 LEU B O 1
ATOM 11195 N N . CYS B 1 587 ? -29.350 -0.154 45.944 1.00 30.50 587 CYS B N 1
ATOM 11196 C CA . CYS B 1 587 ? -30.386 0.789 45.537 1.00 34.64 587 CYS B CA 1
ATOM 11197 C C . CYS B 1 587 ? -30.519 1.987 46.476 1.00 33.85 587 CYS B C 1
ATOM 11198 O O . CYS B 1 587 ? -31.420 2.810 46.281 1.00 31.18 587 CYS B O 1
ATOM 11201 N N . THR B 1 588 ? -29.648 2.093 47.487 1.00 30.27 588 THR B N 1
ATOM 11202 C CA . THR B 1 588 ? -29.494 3.277 48.345 1.00 29.31 588 THR B CA 1
ATOM 11203 C C . THR B 1 588 ? -30.682 3.521 49.276 1.00 30.66 588 THR B C 1
ATOM 11204 O O . THR B 1 588 ? -30.947 4.666 49.646 1.00 33.30 588 THR B O 1
ATOM 11208 N N . GLU B 1 589 ? -31.399 2.479 49.701 1.00 33.30 589 GLU B N 1
ATOM 11209 C CA . GLU B 1 589 ? -32.467 2.664 50.678 1.00 32.58 589 GLU B CA 1
ATOM 11210 C C . GLU B 1 589 ? -32.175 2.029 52.034 1.00 32.12 589 GLU B C 1
ATOM 11211 O O . GLU B 1 589 ? -32.885 2.328 53.000 1.00 31.71 589 GLU B O 1
ATOM 11217 N N . ILE B 1 590 ? -31.144 1.194 52.142 1.00 32.12 590 ILE B N 1
ATOM 11218 C CA . ILE B 1 590 ? -30.885 0.392 53.334 1.00 32.88 590 ILE B CA 1
ATOM 11219 C C . ILE B 1 590 ? -29.707 0.981 54.105 1.00 36.88 590 ILE B C 1
ATOM 11220 O O . ILE B 1 590 ? -28.678 1.336 53.518 1.00 38.74 590 ILE B O 1
ATOM 11225 N N . THR B 1 591 ? -29.856 1.070 55.426 1.00 36.08 591 THR B N 1
ATOM 11226 C CA . THR B 1 591 ? -28.808 1.579 56.317 1.00 39.02 591 THR B CA 1
ATOM 11227 C C . THR B 1 591 ? -28.676 0.598 57.482 1.00 37.18 591 THR B C 1
ATOM 11228 O O . THR B 1 591 ? -29.356 0.737 58.502 1.00 36.13 591 THR B O 1
ATOM 11232 N N . LEU B 1 592 ? -27.794 -0.394 57.328 1.00 34.40 592 LEU B N 1
ATOM 11233 C CA . LEU B 1 592 ? -27.617 -1.448 58.319 1.00 33.21 592 LEU B CA 1
ATOM 11234 C C . LEU B 1 592 ? -26.134 -1.632 58.614 1.00 35.59 592 LEU B C 1
ATOM 11235 O O . LEU B 1 592 ? -25.282 -1.381 57.759 1.00 33.70 592 LEU B O 1
ATOM 11240 N N . ASN B 1 593 ? -25.836 -2.075 59.837 1.00 33.78 593 ASN B N 1
ATOM 11241 C CA . ASN B 1 593 ? -24.454 -2.234 60.267 1.00 34.46 593 ASN B CA 1
ATOM 11242 C C . ASN B 1 593 ? -23.795 -3.420 59.573 1.00 35.32 593 ASN B C 1
ATOM 11243 O O . ASN B 1 593 ? -24.454 -4.388 59.180 1.00 33.90 593 ASN B O 1
ATOM 11248 N N . THR B 1 594 ? -22.472 -3.335 59.439 1.00 35.05 594 THR B N 1
ATOM 11249 C CA . THR B 1 594 ? -21.656 -4.416 58.907 1.00 34.03 594 THR B CA 1
ATOM 11250 C C . THR B 1 594 ? -20.337 -4.463 59.668 1.00 36.99 594 THR B C 1
ATOM 11251 O O . THR B 1 594 ? -19.826 -3.435 60.121 1.00 35.53 594 THR B O 1
ATOM 11255 N N . ASN B 1 595 ? -19.799 -5.669 59.814 1.00 35.94 595 ASN B N 1
ATOM 11256 C CA . ASN B 1 595 ? -18.457 -5.881 60.342 1.00 37.31 595 ASN B CA 1
ATOM 11257 C C . ASN B 1 595 ? -17.970 -7.221 59.802 1.00 38.90 595 ASN B C 1
ATOM 11258 O O . ASN B 1 595 ? -18.650 -7.862 58.994 1.00 39.63 595 ASN B O 1
ATOM 11263 N N . LYS B 1 596 ? -16.791 -7.657 60.251 1.00 38.81 596 LYS B N 1
ATOM 11264 C CA . LYS B 1 596 ? -16.224 -8.890 59.716 1.00 43.75 596 LYS B CA 1
ATOM 11265 C C . LYS B 1 596 ? -17.074 -10.110 60.048 1.00 43.66 596 LYS B C 1
ATOM 11266 O O . LYS B 1 596 ? -16.898 -11.160 59.421 1.00 44.53 596 LYS B O 1
ATOM 11272 N N . ASP B 1 597 ? -17.993 -9.994 61.006 1.00 42.42 597 ASP B N 1
ATOM 11273 C CA . ASP B 1 597 ? -18.884 -11.085 61.378 1.00 44.14 597 ASP B CA 1
ATOM 11274 C C . ASP B 1 597 ? -20.313 -10.890 60.887 1.00 44.33 597 ASP B C 1
ATOM 11275 O O . ASP B 1 597 ? -21.148 -11.773 61.109 1.00 44.46 597 ASP B O 1
ATOM 11280 N N . GLU B 1 598 ? -20.624 -9.769 60.232 1.00 37.44 598 GLU B N 1
ATOM 11281 C CA . GLU B 1 598 ? -22.009 -9.420 59.917 1.00 42.71 598 GLU B CA 1
ATOM 11282 C C . GLU B 1 598 ? -22.103 -8.878 58.496 1.00 38.02 598 GLU B C 1
ATOM 11283 O O . GLU B 1 598 ? -21.655 -7.761 58.223 1.00 36.46 598 GLU B O 1
ATOM 11289 N N . ILE B 1 599 ? -22.694 -9.661 57.601 1.00 36.11 599 ILE B N 1
ATOM 11290 C CA . ILE B 1 599 ? -23.164 -9.177 56.306 1.00 35.84 599 ILE B CA 1
ATOM 11291 C C . ILE B 1 599 ? -24.648 -8.865 56.460 1.00 36.78 599 ILE B C 1
ATOM 11292 O O . ILE B 1 599 ? -25.440 -9.743 56.822 1.00 34.97 599 ILE B O 1
ATOM 11297 N N . ALA B 1 600 ? -25.027 -7.614 56.213 1.00 37.19 600 ALA B N 1
ATOM 11298 C CA . ALA B 1 600 ? -26.409 -7.205 56.417 1.00 36.41 600 ALA B CA 1
ATOM 11299 C C . ALA B 1 600 ? -27.300 -7.735 55.298 1.00 35.52 600 ALA B C 1
ATOM 11300 O O . ALA B 1 600 ? -26.872 -7.895 54.152 1.00 37.29 600 ALA B O 1
ATOM 11302 N N . VAL B 1 601 ? -28.554 -8.004 55.647 1.00 34.13 601 VAL B N 1
ATOM 11303 C CA . VAL B 1 601 ? -29.528 -8.605 54.745 1.00 35.17 601 VAL B CA 1
ATOM 11304 C C . VAL B 1 601 ? -30.772 -7.731 54.744 1.00 34.30 601 VAL B C 1
ATOM 11305 O O . VAL B 1 601 ? -31.279 -7.371 55.811 1.00 36.73 601 VAL B O 1
ATOM 11309 N N . CYS B 1 602 ? -31.262 -7.396 53.554 1.00 36.87 602 CYS B N 1
ATOM 11310 C CA . CYS B 1 602 ? -32.476 -6.602 53.401 1.00 38.61 602 CYS B CA 1
ATOM 11311 C C . CYS B 1 602 ? -33.646 -7.541 53.137 1.00 34.98 602 CYS B C 1
ATOM 11312 O O . CYS B 1 602 ? -33.669 -8.242 52.122 1.00 37.26 602 CYS B O 1
ATOM 11315 N N . ASN B 1 603 ? -34.602 -7.561 54.055 1.00 34.00 603 ASN B N 1
ATOM 11316 C CA . ASN B 1 603 ? -35.813 -8.361 53.927 1.00 33.83 603 ASN B CA 1
ATOM 11317 C C . ASN B 1 603 ? -36.951 -7.383 53.649 1.00 32.83 603 ASN B C 1
ATOM 11318 O O . ASN B 1 603 ? -37.322 -6.595 54.525 1.00 30.52 603 ASN B O 1
ATOM 11323 N N . LEU B 1 604 ? -37.484 -7.415 52.421 1.00 28.66 604 LEU B N 1
ATOM 11324 C CA . LEU B 1 604 ? -38.217 -6.281 51.870 1.00 31.77 604 LEU B CA 1
ATOM 11325 C C . LEU B 1 604 ? -39.602 -6.657 51.362 1.00 28.47 604 LEU B C 1
ATOM 11326 O O . LEU B 1 604 ? -39.828 -7.755 50.848 1.00 25.83 604 LEU B O 1
ATOM 11331 N N . GLY B 1 605 ? -40.516 -5.698 51.508 1.00 30.59 605 GLY B N 1
ATOM 11332 C CA . GLY B 1 605 ? -41.847 -5.751 50.926 1.00 27.30 605 GLY B CA 1
ATOM 11333 C C . GLY B 1 605 ? -42.446 -4.362 50.967 1.00 26.38 605 GLY B C 1
ATOM 11334 O O . GLY B 1 605 ? -41.989 -3.501 51.722 1.00 25.38 605 GLY B O 1
ATOM 11335 N N . SER B 1 606 ? -43.471 -4.138 50.141 1.00 26.88 606 SER B N 1
ATOM 11336 C CA . SER B 1 606 ? -44.024 -2.797 49.979 1.00 31.83 606 SER B CA 1
ATOM 11337 C C . SER B 1 606 ? -45.547 -2.778 50.072 1.00 30.39 606 SER B C 1
ATOM 11338 O O . SER B 1 606 ? -46.231 -3.675 49.565 1.00 27.28 606 SER B O 1
ATOM 11341 N N . ILE B 1 607 ? -46.064 -1.728 50.716 1.00 30.56 607 ILE B N 1
ATOM 11342 C CA . ILE B 1 607 ? -47.499 -1.464 50.793 1.00 31.91 607 ILE B CA 1
ATOM 11343 C C . ILE B 1 607 ? -47.978 -0.851 49.483 1.00 29.48 607 ILE B C 1
ATOM 11344 O O . ILE B 1 607 ? -47.325 0.036 48.919 1.00 27.51 607 ILE B O 1
ATOM 11349 N N . ASN B 1 608 ? -49.152 -1.280 49.020 1.00 27.99 608 ASN B N 1
ATOM 11350 C CA . ASN B 1 608 ? -49.793 -0.682 47.848 1.00 27.55 608 ASN B CA 1
ATOM 11351 C C . ASN B 1 608 ? -50.731 0.419 48.322 1.00 25.74 608 ASN B C 1
ATOM 11352 O O . ASN B 1 608 ? -51.832 0.146 48.802 1.00 28.56 608 ASN B O 1
ATOM 11357 N N . LEU B 1 609 ? -50.304 1.671 48.163 1.00 24.35 609 LEU B N 1
ATOM 11358 C CA . LEU B 1 609 ? -51.096 2.796 48.643 1.00 26.67 609 LEU B CA 1
ATOM 11359 C C . LEU B 1 609 ? -52.405 2.950 47.880 1.00 29.81 609 LEU B C 1
ATOM 11360 O O . LEU B 1 609 ? -53.387 3.447 48.443 1.00 33.08 609 LEU B O 1
ATOM 11365 N N . VAL B 1 610 ? -52.445 2.543 46.610 1.00 30.64 610 VAL B N 1
ATOM 11366 C CA . VAL B 1 610 ? -53.673 2.692 45.830 1.00 31.97 610 VAL B CA 1
ATOM 11367 C C . VAL B 1 610 ? -54.826 1.977 46.518 1.00 29.60 610 VAL B C 1
ATOM 11368 O O . VAL B 1 610 ? -55.935 2.513 46.621 1.00 29.01 610 VAL B O 1
ATOM 11372 N N . ASN B 1 611 ? -54.585 0.758 47.001 1.00 31.69 611 ASN B N 1
ATOM 11373 C CA . ASN B 1 611 ? -55.636 -0.024 47.636 1.00 33.73 611 ASN B CA 1
ATOM 11374 C C . ASN B 1 611 ? -56.016 0.496 49.013 1.00 33.63 611 ASN B C 1
ATOM 11375 O O . ASN B 1 611 ? -56.888 -0.099 49.647 1.00 36.46 611 ASN B O 1
ATOM 11380 N N . HIS B 1 612 ? -55.390 1.569 49.501 1.00 36.61 612 HIS B N 1
ATOM 11381 C CA . HIS B 1 612 ? -55.716 2.126 50.808 1.00 34.46 612 HIS B CA 1
ATOM 11382 C C . HIS B 1 612 ? -56.273 3.538 50.706 1.00 33.54 612 HIS B C 1
ATOM 11383 O O . HIS B 1 612 ? -56.284 4.273 51.697 1.00 34.79 612 HIS B O 1
ATOM 11390 N N . ILE B 1 613 ? -56.744 3.930 49.529 1.00 35.34 613 ILE B N 1
ATOM 11391 C CA . ILE B 1 613 ? -57.475 5.176 49.356 1.00 40.74 613 ILE B CA 1
ATOM 11392 C C . ILE B 1 613 ? -58.895 4.819 48.939 1.00 39.55 613 ILE B C 1
ATOM 11393 O O . ILE B 1 613 ? -59.103 4.193 47.893 1.00 34.28 613 ILE B O 1
ATOM 11398 N N . VAL B 1 614 ? -59.864 5.177 49.783 1.00 44.07 614 VAL B N 1
ATOM 11399 C CA . VAL B 1 614 ? -61.280 4.963 49.514 1.00 46.58 614 VAL B CA 1
ATOM 11400 C C . VAL B 1 614 ? -61.983 6.309 49.607 1.00 47.26 614 VAL B C 1
ATOM 11401 O O . VAL B 1 614 ? -61.761 7.069 50.557 1.00 47.44 614 VAL B O 1
ATOM 11405 N N . ASP B 1 615 ? -62.825 6.605 48.617 1.00 48.22 615 ASP B N 1
ATOM 11406 C CA . ASP B 1 615 ? -63.562 7.867 48.573 1.00 49.92 615 ASP B CA 1
ATOM 11407 C C . ASP B 1 615 ? -62.613 9.060 48.646 1.00 46.59 615 ASP B C 1
ATOM 11408 O O . ASP B 1 615 ? -62.917 10.083 49.261 1.00 49.33 615 ASP B O 1
ATOM 11413 N N . GLY B 1 616 ? -61.448 8.927 48.013 1.00 40.68 616 GLY B N 1
ATOM 11414 C CA . GLY B 1 616 ? -60.489 10.011 47.966 1.00 37.49 616 GLY B CA 1
ATOM 11415 C C . GLY B 1 616 ? -59.733 10.260 49.250 1.00 39.54 616 GLY B C 1
ATOM 11416 O O . GLY B 1 616 ? -59.080 11.300 49.373 1.00 39.65 616 GLY B O 1
ATOM 11417 N N . LYS B 1 617 ? -59.796 9.342 50.212 1.00 43.84 617 LYS B N 1
ATOM 11418 C CA . LYS B 1 617 ? -59.146 9.521 51.502 1.00 44.82 617 LYS B CA 1
ATOM 11419 C C . LYS B 1 617 ? -58.401 8.252 51.883 1.00 40.84 617 LYS B C 1
ATOM 11420 O O . LYS B 1 617 ? -58.777 7.147 51.486 1.00 39.72 617 LYS B O 1
ATOM 11426 N N . LEU B 1 618 ? -57.347 8.426 52.673 1.00 38.32 618 LEU B N 1
ATOM 11427 C CA . LEU B 1 618 ? -56.579 7.295 53.172 1.00 37.21 618 LEU B CA 1
ATOM 11428 C C . LEU B 1 618 ? -57.404 6.499 54.179 1.00 36.97 618 LEU B C 1
ATOM 11429 O O . LEU B 1 618 ? -57.923 7.056 55.149 1.00 36.35 618 LEU B O 1
ATOM 11434 N N . ASP B 1 619 ? -57.527 5.195 53.939 1.00 38.11 619 ASP B N 1
ATOM 11435 C CA . ASP B 1 619 ? -58.242 4.280 54.829 1.00 40.99 619 ASP B CA 1
ATOM 11436 C C . ASP B 1 619 ? -57.253 3.749 55.865 1.00 38.66 619 ASP B C 1
ATOM 11437 O O . ASP B 1 619 ? -56.544 2.767 55.635 1.00 34.56 619 ASP B O 1
ATOM 11442 N N . THR B 1 620 ? -57.213 4.402 57.027 1.00 37.17 620 THR B N 1
ATOM 11443 C CA . THR B 1 620 ? -56.247 4.019 58.055 1.00 41.02 620 THR B CA 1
ATOM 11444 C C . THR B 1 620 ? -56.576 2.668 58.677 1.00 37.75 620 THR B C 1
ATOM 11445 O O . THR B 1 620 ? -55.665 1.939 59.081 1.00 38.21 620 THR B O 1
ATOM 11449 N N . ALA B 1 621 ? -57.859 2.319 58.774 1.00 38.47 621 ALA B N 1
ATOM 11450 C CA . ALA B 1 621 ? -58.235 1.032 59.352 1.00 41.26 621 ALA B CA 1
ATOM 11451 C C . ALA B 1 621 ? -57.686 -0.118 58.520 1.00 40.67 621 ALA B C 1
ATOM 11452 O O . ALA B 1 621 ? -57.056 -1.040 59.052 1.00 41.77 621 ALA B O 1
ATOM 11454 N N . LYS B 1 622 ? -57.930 -0.088 57.209 1.00 37.72 622 LYS B N 1
ATOM 11455 C CA . LYS B 1 622 ? -57.357 -1.100 56.329 1.00 37.69 622 LYS B CA 1
ATOM 11456 C C . LYS B 1 622 ? -55.839 -1.026 56.336 1.00 35.23 622 LYS B C 1
ATOM 11457 O O . LYS B 1 622 ? -55.158 -2.057 56.349 1.00 34.82 622 LYS B O 1
ATOM 11463 N N . LEU B 1 623 ? -55.289 0.190 56.331 1.00 31.99 623 LEU B N 1
ATOM 11464 C CA . LEU B 1 623 ? -53.840 0.347 56.356 1.00 34.38 623 LEU B CA 1
ATOM 11465 C C . LEU B 1 623 ? -53.235 -0.328 57.579 1.00 34.09 623 LEU B C 1
ATOM 11466 O O . LEU B 1 623 ? -52.217 -1.023 57.473 1.00 29.39 623 LEU B O 1
ATOM 11471 N N . GLU B 1 624 ? -53.854 -0.138 58.748 1.00 37.76 624 GLU B N 1
ATOM 11472 C CA . GLU B 1 624 ? -53.364 -0.778 59.966 1.00 38.75 624 GLU B CA 1
ATOM 11473 C C . GLU B 1 624 ? -53.372 -2.297 59.827 1.00 39.47 624 GLU B C 1
ATOM 11474 O O . GLU B 1 624 ? -52.404 -2.967 60.204 1.00 34.84 624 GLU B O 1
ATOM 11480 N N . LYS B 1 625 ? -54.457 -2.858 59.286 1.00 36.86 625 LYS B N 1
ATOM 11481 C CA . LYS B 1 625 ? -54.520 -4.302 59.077 1.00 41.95 625 LYS B CA 1
ATOM 11482 C C . LYS 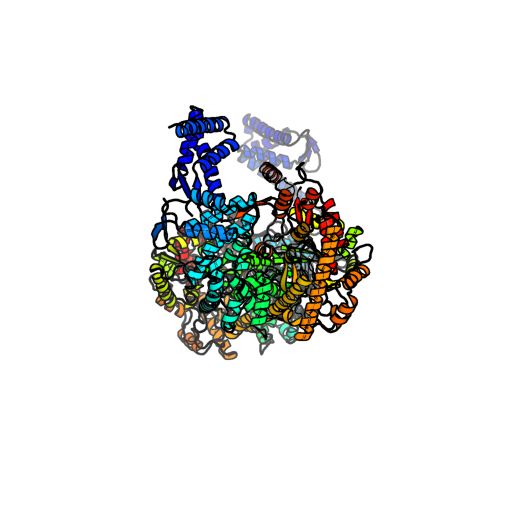B 1 625 ? -53.404 -4.772 58.151 1.00 36.81 625 LYS B C 1
ATOM 11483 O O . LYS B 1 625 ? -52.722 -5.764 58.434 1.00 32.62 625 LYS B O 1
ATOM 11489 N N . THR B 1 626 ? -53.208 -4.068 57.032 1.00 31.13 626 THR B N 1
ATOM 11490 C CA . THR B 1 626 ? -52.179 -4.462 56.074 1.00 33.39 626 THR B CA 1
ATOM 11491 C C . THR B 1 626 ? -50.794 -4.439 56.714 1.00 28.83 626 THR B C 1
ATOM 11492 O O . THR B 1 626 ? -50.021 -5.394 56.585 1.00 27.95 626 THR B O 1
ATOM 11496 N N . VAL B 1 627 ? -50.463 -3.355 57.414 1.00 28.60 627 VAL B N 1
ATOM 11497 C CA . VAL B 1 627 ? -49.114 -3.210 57.953 1.00 33.70 627 VAL B CA 1
ATOM 11498 C C . VAL B 1 627 ? -48.814 -4.332 58.942 1.00 34.34 627 VAL B C 1
ATOM 11499 O O . VAL B 1 627 ? -47.765 -4.979 58.864 1.00 32.01 627 VAL B O 1
ATOM 11503 N N . LYS B 1 628 ? -49.741 -4.596 59.869 1.00 35.71 628 LYS B N 1
ATOM 11504 C CA . LYS B 1 628 ? -49.502 -5.602 60.903 1.00 39.33 628 LYS B CA 1
ATOM 11505 C C . LYS B 1 628 ? -49.185 -6.957 60.285 1.00 35.37 628 LYS B C 1
ATOM 11506 O O . LYS B 1 628 ? -48.245 -7.642 60.705 1.00 31.84 628 LYS B O 1
ATOM 11512 N N . THR B 1 629 ? -49.980 -7.373 59.298 1.00 35.15 629 THR B N 1
ATOM 11513 C CA . THR B 1 629 ? -49.724 -8.639 58.623 1.00 35.36 629 THR B CA 1
ATOM 11514 C C . THR B 1 629 ? -48.420 -8.589 57.838 1.00 33.97 629 THR B C 1
ATOM 11515 O O . THR B 1 629 ? -47.662 -9.565 57.822 1.00 34.41 629 THR B O 1
ATOM 11519 N N . ALA B 1 630 ? -48.134 -7.455 57.195 1.00 27.97 630 ALA B N 1
ATOM 11520 C CA . ALA B 1 630 ? -46.922 -7.342 56.389 1.00 32.13 630 ALA B CA 1
ATOM 11521 C C . ALA B 1 630 ? -45.668 -7.452 57.251 1.00 31.33 630 ALA B C 1
ATOM 11522 O O . ALA B 1 630 ? -44.709 -8.141 56.882 1.00 29.03 630 ALA B O 1
ATOM 11524 N N . VAL B 1 631 ? -45.652 -6.784 58.405 1.00 30.02 631 VAL B N 1
ATOM 11525 C CA . VAL B 1 631 ? -44.478 -6.857 59.271 1.00 31.34 631 VAL B CA 1
ATOM 11526 C C . VAL B 1 631 ? -44.271 -8.284 59.764 1.00 30.88 631 VAL B C 1
ATOM 11527 O O . VAL B 1 631 ? -43.136 -8.767 59.855 1.00 32.20 631 VAL B O 1
ATOM 11531 N N . ARG B 1 632 ? -45.359 -8.993 60.067 1.00 29.81 632 ARG B N 1
ATOM 11532 C CA . ARG B 1 632 ? -45.235 -10.393 60.458 1.00 29.56 632 ARG B CA 1
ATOM 11533 C C . ARG B 1 632 ? -44.600 -11.215 59.345 1.00 32.16 632 ARG B C 1
ATOM 11534 O O . ARG B 1 632 ? -43.642 -11.964 59.577 1.00 33.74 632 ARG B O 1
ATOM 11542 N N . MET B 1 633 ? -45.122 -11.082 58.121 1.00 31.39 633 MET B N 1
ATOM 11543 C CA . MET B 1 633 ? -44.579 -11.825 56.990 1.00 30.60 633 MET B CA 1
ATOM 11544 C C . MET B 1 633 ? -43.093 -11.545 56.818 1.00 31.71 633 MET B C 1
ATOM 11545 O O . MET B 1 633 ? -42.319 -12.446 56.481 1.00 34.04 633 MET B O 1
ATOM 11550 N N . LEU B 1 634 ? -42.679 -10.296 57.038 1.00 30.98 634 LEU B N 1
ATOM 11551 C CA . LEU B 1 634 ? -41.269 -9.948 56.907 1.00 32.92 634 LEU B CA 1
ATOM 11552 C C . LEU B 1 634 ? -40.445 -10.570 58.026 1.00 34.81 634 LEU B C 1
ATOM 11553 O O . LEU B 1 634 ? -39.344 -11.073 57.783 1.00 34.24 634 LEU B O 1
ATOM 11558 N N . ASP B 1 635 ? -40.965 -10.564 59.257 1.00 35.93 635 ASP B N 1
ATOM 11559 C CA . ASP B 1 635 ? -40.255 -11.230 60.342 1.00 34.99 635 ASP B CA 1
ATOM 11560 C C . ASP B 1 635 ? -40.141 -12.729 60.091 1.00 37.36 635 ASP B C 1
ATOM 11561 O O . ASP B 1 635 ? -39.132 -13.343 60.457 1.00 37.64 635 ASP B O 1
ATOM 11566 N N . ASN B 1 636 ? -41.154 -13.334 59.460 1.00 37.14 636 ASN B N 1
ATOM 11567 C CA . ASN B 1 636 ? -41.060 -14.750 59.110 1.00 36.29 636 ASN B CA 1
ATOM 11568 C C . ASN B 1 636 ? -39.976 -14.999 58.065 1.00 36.51 636 ASN B C 1
ATOM 11569 O O . ASN B 1 636 ? -39.340 -16.059 58.080 1.00 36.62 636 ASN B O 1
ATOM 11574 N N . VAL B 1 637 ? -39.762 -14.048 57.149 1.00 33.31 637 VAL B N 1
ATOM 11575 C CA . VAL B 1 637 ? -38.762 -14.228 56.095 1.00 34.93 637 VAL B CA 1
ATOM 11576 C C . VAL B 1 637 ? -37.392 -14.502 56.703 1.00 36.02 637 VAL B C 1
ATOM 11577 O O . VAL B 1 637 ? -36.619 -15.323 56.192 1.00 35.89 637 VAL B O 1
ATOM 11581 N N . ILE B 1 638 ? -37.064 -13.808 57.792 1.00 34.56 638 ILE B N 1
ATOM 11582 C CA . ILE B 1 638 ? -35.763 -13.980 58.432 1.00 36.78 638 ILE B CA 1
ATOM 11583 C C . ILE B 1 638 ? -35.547 -15.435 58.827 1.00 38.88 638 ILE B C 1
ATOM 11584 O O . ILE B 1 638 ? -34.462 -15.995 58.625 1.00 38.30 638 ILE B O 1
ATOM 11589 N N . ASP B 1 639 ? -36.573 -16.069 59.398 1.00 43.03 639 ASP B N 1
ATOM 11590 C CA . ASP B 1 639 ? -36.418 -17.419 59.925 1.00 46.60 639 ASP B CA 1
ATOM 11591 C C . ASP B 1 639 ? -36.446 -18.470 58.830 1.00 44.71 639 ASP B C 1
ATOM 11592 O O . ASP B 1 639 ? -35.796 -19.510 58.958 1.00 46.43 639 ASP B O 1
ATOM 11597 N N . ILE B 1 640 ? -37.185 -18.219 57.754 1.00 43.58 640 ILE B N 1
ATOM 11598 C CA . ILE B 1 640 ? -37.336 -19.209 56.700 1.00 43.23 640 ILE B CA 1
ATOM 11599 C C . ILE B 1 640 ? -36.184 -19.138 55.704 1.00 42.45 640 ILE B C 1
ATOM 11600 O O . ILE B 1 640 ? -35.846 -20.147 55.077 1.00 41.39 640 ILE B O 1
ATOM 11605 N N . ASN B 1 641 ? -35.559 -17.971 55.567 1.00 42.82 641 ASN B N 1
ATOM 11606 C CA . ASN B 1 641 ? -34.564 -17.758 54.528 1.00 45.34 641 ASN B CA 1
ATOM 11607 C C . ASN B 1 641 ? -33.396 -18.723 54.685 1.00 45.12 641 ASN B C 1
ATOM 11608 O O . ASN B 1 641 ? -32.905 -18.957 55.792 1.00 46.85 641 ASN B O 1
ATOM 11613 N N . TYR B 1 642 ? -32.954 -19.286 53.565 1.00 49.25 642 TYR B N 1
ATOM 11614 C CA . TYR B 1 642 ? -31.768 -20.132 53.538 1.00 52.56 642 TYR B CA 1
ATOM 11615 C C . TYR B 1 642 ? -30.537 -19.245 53.398 1.00 49.35 642 TYR B C 1
ATOM 11616 O O . TYR B 1 642 ? -30.421 -18.481 52.433 1.00 51.21 642 TYR B O 1
ATOM 11625 N N . TYR B 1 643 ? -29.632 -19.335 54.365 1.00 44.17 643 TYR B N 1
ATOM 11626 C CA . TYR B 1 643 ? -28.411 -18.542 54.378 1.00 45.14 643 TYR B CA 1
ATOM 11627 C C . TYR B 1 643 ? -27.249 -19.416 53.927 1.00 47.85 643 TYR B C 1
ATOM 11628 O O . TYR B 1 643 ? -26.969 -20.448 54.546 1.00 51.27 643 TYR B O 1
ATOM 11637 N N . SER B 1 644 ? -26.581 -19.007 52.849 1.00 50.47 644 SER B N 1
ATOM 11638 C CA . SER B 1 644 ? -25.381 -19.698 52.391 1.00 53.46 644 SER B CA 1
ATOM 11639 C C . SER B 1 644 ? -24.104 -19.114 52.980 1.00 53.38 644 SER B C 1
ATOM 11640 O O . SER B 1 644 ? -23.081 -19.808 53.014 1.00 57.42 644 SER B O 1
ATOM 11643 N N . VAL B 1 645 ? -24.137 -17.871 53.434 1.00 47.76 645 VAL B N 1
ATOM 11644 C CA . VAL B 1 645 ? -22.998 -17.209 54.062 1.00 46.93 645 VAL B CA 1
ATOM 11645 C C . VAL B 1 645 ? -23.318 -17.016 55.540 1.00 45.81 645 VAL B C 1
ATOM 11646 O O . VAL B 1 645 ? -24.356 -16.426 55.863 1.00 41.11 645 VAL B O 1
ATOM 11650 N N . PRO B 1 646 ? -22.464 -17.477 56.462 1.00 42.48 646 PRO B N 1
ATOM 11651 C CA . PRO B 1 646 ? -22.827 -17.402 57.890 1.00 43.04 646 PRO B CA 1
ATOM 11652 C C . PRO B 1 646 ? -22.842 -15.990 58.454 1.00 42.04 646 PRO B C 1
ATOM 11653 O O . PRO B 1 646 ? -23.571 -15.736 59.421 1.00 40.79 646 PRO B O 1
ATOM 11657 N N . GLN B 1 647 ? -22.059 -15.065 57.894 1.00 38.52 647 GLN B N 1
ATOM 11658 C CA . GLN B 1 647 ? -22.114 -13.683 58.358 1.00 37.16 647 GLN B CA 1
ATOM 11659 C C . GLN B 1 647 ? -23.475 -13.058 58.090 1.00 37.52 647 GLN B C 1
ATOM 11660 O O . GLN B 1 647 ? -23.904 -12.165 58.831 1.00 33.82 647 GLN B O 1
ATOM 11666 N N . ALA B 1 648 ? -24.164 -13.508 57.037 1.00 37.54 648 ALA B N 1
ATOM 11667 C CA . ALA B 1 648 ? -25.495 -12.991 56.739 1.00 37.87 648 ALA B CA 1
ATOM 11668 C C . ALA B 1 648 ? -26.524 -13.539 57.720 1.00 37.30 648 ALA B C 1
ATOM 11669 O O . ALA B 1 648 ? -27.355 -12.791 58.246 1.00 37.41 648 ALA B O 1
ATOM 11671 N N . GLN B 1 649 ? -26.482 -14.847 57.981 1.00 42.68 649 GLN B N 1
ATOM 11672 C CA . GLN B 1 649 ? -27.364 -15.431 58.988 1.00 45.17 649 GLN B CA 1
ATOM 11673 C C . GLN B 1 649 ? -27.155 -14.776 60.348 1.00 44.28 649 GLN B C 1
ATOM 11674 O O . GLN B 1 649 ? -28.122 -14.508 61.072 1.00 45.22 649 GLN B O 1
ATOM 11680 N N . ASN B 1 650 ? -25.900 -14.505 60.711 1.00 41.85 650 ASN B N 1
ATOM 11681 C CA . ASN B 1 650 ? -25.610 -13.968 62.038 1.00 41.45 650 ASN B CA 1
ATOM 11682 C C . ASN B 1 650 ? -26.262 -12.607 62.240 1.00 40.21 650 ASN B C 1
ATOM 11683 O O . ASN B 1 650 ? -26.850 -12.344 63.294 1.00 40.34 650 ASN B O 1
ATOM 11688 N N . SER B 1 651 ? -26.168 -11.726 61.243 1.00 37.20 651 SER B N 1
ATOM 11689 C CA . SER B 1 651 ? -26.725 -10.387 61.390 1.00 36.44 651 SER B CA 1
ATOM 11690 C C . SER B 1 651 ? -28.247 -10.422 61.414 1.00 34.70 651 SER B C 1
ATOM 11691 O O . SER B 1 651 ? -28.877 -9.676 62.170 1.00 35.63 651 SER B O 1
ATOM 11694 N N . ASN B 1 652 ? -28.857 -11.266 60.582 1.00 37.14 652 ASN B N 1
ATOM 11695 C CA . ASN B 1 652 ? -30.315 -11.316 60.535 1.00 37.32 652 ASN B CA 1
ATOM 11696 C C . ASN B 1 652 ? -30.894 -11.852 61.839 1.00 38.74 652 ASN B C 1
ATOM 11697 O O . ASN B 1 652 ? -31.874 -11.306 62.356 1.00 40.52 652 ASN B O 1
ATOM 11702 N N . PHE B 1 653 ? -30.300 -12.912 62.393 1.00 42.50 653 PHE B N 1
ATOM 11703 C CA . PHE B 1 653 ? -30.820 -13.492 63.630 1.00 45.92 653 PHE B CA 1
ATOM 11704 C C . PHE B 1 653 ? -30.579 -12.576 64.825 1.00 44.81 653 PHE B C 1
ATOM 11705 O O . PHE B 1 653 ? -31.422 -12.493 65.728 1.00 43.62 653 PHE B O 1
ATOM 11713 N N . LYS B 1 654 ? -29.436 -11.892 64.854 1.00 39.88 654 LYS B N 1
ATOM 11714 C CA . LYS B 1 654 ? -29.121 -11.018 65.981 1.00 42.38 654 LYS B CA 1
ATOM 11715 C C . LYS B 1 654 ? -30.038 -9.799 66.018 1.00 39.65 654 LYS B C 1
ATOM 11716 O O . LYS B 1 654 ? -30.578 -9.449 67.075 1.00 36.98 654 LYS B O 1
ATOM 11722 N N . HIS B 1 655 ? -30.219 -9.131 64.874 1.00 33.95 655 HIS B N 1
ATOM 11723 C CA . HIS B 1 655 ? -30.861 -7.823 64.842 1.00 32.50 655 HIS B CA 1
ATOM 11724 C C . HIS B 1 655 ? -32.206 -7.799 64.124 1.00 29.83 655 HIS B C 1
ATOM 11725 O O . HIS B 1 655 ? -32.938 -6.813 64.261 1.00 28.06 655 HIS B O 1
ATOM 11732 N N . ARG B 1 656 ? -32.548 -8.840 63.365 1.00 34.18 656 ARG B N 1
ATOM 11733 C CA . ARG B 1 656 ? -33.843 -8.976 62.696 1.00 34.41 656 ARG B CA 1
ATOM 11734 C C . ARG B 1 656 ? -34.332 -7.699 62.012 1.00 34.12 656 ARG B C 1
ATOM 11735 O O . ARG B 1 656 ? -35.484 -7.299 62.217 1.00 30.77 656 ARG B O 1
ATOM 11743 N N . PRO B 1 657 ? -33.521 -7.041 61.185 1.00 34.82 657 PRO B N 1
ATOM 11744 C CA . PRO B 1 657 ? -34.025 -5.868 60.458 1.00 36.73 657 PRO B CA 1
ATOM 11745 C C . PRO B 1 657 ? -34.967 -6.277 59.334 1.00 31.86 657 PRO B C 1
ATOM 11746 O O . PRO B 1 657 ? -34.785 -7.317 58.699 1.00 33.38 657 PRO B O 1
ATOM 11750 N N . VAL B 1 658 ? -35.989 -5.451 59.097 1.00 32.78 658 VAL B N 1
ATOM 11751 C CA . VAL B 1 658 ? -36.868 -5.597 57.941 1.00 32.19 658 VAL B CA 1
ATOM 11752 C C . VAL B 1 658 ? -37.002 -4.236 57.267 1.00 33.44 658 VAL B C 1
ATOM 11753 O O . VAL B 1 658 ? -36.639 -3.199 57.826 1.00 30.55 658 VAL B O 1
ATOM 11757 N N . GLY B 1 659 ? -37.541 -4.255 56.046 1.00 35.84 659 GLY B N 1
ATOM 11758 C CA . GLY B 1 659 ? -37.705 -3.046 55.261 1.00 35.18 659 GLY B CA 1
ATOM 11759 C C . GLY B 1 659 ? -39.042 -2.963 54.550 1.00 34.99 659 GLY B C 1
ATOM 11760 O O . GLY B 1 659 ? -39.163 -3.336 53.376 1.00 30.91 659 GLY B O 1
ATOM 11761 N N . LEU B 1 660 ? -40.053 -2.468 55.259 1.00 29.23 660 LEU B N 1
ATOM 11762 C CA . LEU B 1 660 ? -41.382 -2.279 54.693 1.00 30.30 660 LEU B CA 1
ATOM 11763 C C . LEU B 1 660 ? -41.433 -0.944 53.955 1.00 29.78 660 LEU B C 1
ATOM 11764 O O . LEU B 1 660 ? -41.184 0.109 54.552 1.00 26.72 660 LEU B O 1
ATOM 11769 N N . GLY B 1 661 ? -41.767 -0.982 52.662 1.00 29.74 661 GLY B N 1
ATOM 11770 C CA . GLY B 1 661 ? -41.834 0.197 51.839 1.00 31.34 661 GLY B CA 1
ATOM 11771 C C . GLY B 1 661 ? -43.241 0.508 51.364 1.00 32.98 661 GLY B C 1
ATOM 11772 O O . GLY B 1 661 ? -44.239 0.013 51.906 1.00 26.89 661 GLY B O 1
ATOM 11773 N N . ILE B 1 662 ? -43.321 1.349 50.326 1.00 31.80 662 ILE B N 1
ATOM 11774 C CA . ILE B 1 662 ? -44.593 1.754 49.743 1.00 31.20 662 ILE B CA 1
ATOM 11775 C C . ILE B 1 662 ? -44.458 1.809 48.226 1.00 33.47 662 ILE B C 1
ATOM 11776 O O . ILE B 1 662 ? -43.360 1.924 47.675 1.00 33.02 662 ILE B O 1
ATOM 11781 N N . MET B 1 663 ? -45.605 1.722 47.554 1.00 27.55 663 MET B N 1
ATOM 11782 C CA . MET B 1 663 ? -45.682 1.915 46.113 1.00 29.91 663 MET B CA 1
ATOM 11783 C C . MET B 1 663 ? -47.059 2.468 45.775 1.00 28.70 663 MET B C 1
ATOM 11784 O O . MET B 1 663 ? -47.977 2.451 46.597 1.00 28.46 663 MET B O 1
ATOM 11789 N N . GLY B 1 664 ? -47.186 2.974 44.553 1.00 31.28 664 GLY B N 1
ATOM 11790 C CA . GLY B 1 664 ? -48.422 3.584 44.116 1.00 29.16 664 GLY B CA 1
ATOM 11791 C C . GLY B 1 664 ? -48.633 4.992 44.617 1.00 31.17 664 GLY B C 1
ATOM 11792 O O . GLY B 1 664 ? -49.773 5.472 44.616 1.00 34.24 664 GLY B O 1
ATOM 11793 N N . PHE B 1 665 ? -47.567 5.678 45.040 1.00 25.10 665 PHE B N 1
ATOM 11794 C CA . PHE B 1 665 ? -47.725 7.012 45.610 1.00 27.75 665 PHE B CA 1
ATOM 11795 C C . PHE B 1 665 ? -48.316 7.985 44.596 1.00 25.14 665 PHE B C 1
ATOM 11796 O O . PHE B 1 665 ? -49.232 8.750 44.919 1.00 26.51 665 PHE B O 1
ATOM 11804 N N . GLN B 1 666 ? -47.794 7.983 43.366 1.00 24.83 666 GLN B N 1
ATOM 11805 C CA . GLN B 1 666 ? -48.315 8.888 42.344 1.00 28.94 666 GLN B CA 1
ATOM 11806 C C . GLN B 1 666 ? -49.785 8.599 42.055 1.00 27.39 666 GLN B C 1
ATOM 11807 O O . GLN B 1 666 ? -50.597 9.525 41.948 1.00 31.42 666 GLN B O 1
ATOM 11813 N N . ASP B 1 667 ? -50.144 7.319 41.927 1.00 26.35 667 ASP B N 1
ATOM 11814 C CA . ASP B 1 667 ? -51.535 6.957 41.679 1.00 29.48 667 ASP B CA 1
ATOM 11815 C C . ASP B 1 667 ? -52.424 7.351 42.851 1.00 29.39 667 ASP B C 1
ATOM 11816 O O . ASP B 1 667 ? -53.575 7.758 42.659 1.00 26.05 667 ASP B O 1
ATOM 11821 N N . ALA B 1 668 ? -51.904 7.233 44.074 1.00 30.16 668 ALA B N 1
ATOM 11822 C CA . ALA B 1 668 ? -52.658 7.651 45.245 1.00 26.43 668 ALA B CA 1
ATOM 11823 C C . ALA B 1 668 ? -52.930 9.146 45.215 1.00 27.17 668 ALA B C 1
ATOM 11824 O O . ALA B 1 668 ? -53.984 9.594 45.678 1.00 29.85 668 ALA B O 1
ATOM 11826 N N . LEU B 1 669 ? -51.996 9.936 44.676 1.00 30.89 669 LEU B N 1
ATOM 11827 C CA . LEU B 1 669 ? -52.256 11.362 44.495 1.00 32.54 669 LEU B CA 1
ATOM 11828 C C . LEU B 1 669 ? -53.353 11.596 43.464 1.00 30.18 669 LEU B C 1
ATOM 11829 O O . LEU B 1 669 ? -54.198 12.480 43.644 1.00 33.94 669 LEU B O 1
ATOM 11834 N N . TYR B 1 670 ? -53.357 10.824 42.374 1.00 29.33 670 TYR B N 1
ATOM 11835 C CA . TYR B 1 670 ? -54.408 10.975 41.369 1.00 33.28 670 TYR B CA 1
ATOM 11836 C C . TYR B 1 670 ? -55.783 10.753 41.986 1.00 33.02 670 TYR B C 1
ATOM 11837 O O . TYR B 1 670 ? -56.697 11.558 41.795 1.00 34.50 670 TYR B O 1
ATOM 11846 N N . LEU B 1 671 ? -55.944 9.663 42.737 1.00 37.15 671 LEU B N 1
ATOM 11847 C CA . LEU B 1 671 ? -57.232 9.359 43.353 1.00 37.23 671 LEU B CA 1
ATOM 11848 C C . LEU B 1 671 ? -57.687 10.442 44.320 1.00 38.76 671 LEU B C 1
ATOM 11849 O O . LEU B 1 671 ? -58.875 10.498 44.650 1.00 42.47 671 LEU B O 1
ATOM 11854 N N . GLN B 1 672 ? -56.776 11.290 44.794 1.00 35.63 672 GLN B N 1
ATOM 11855 C CA . GLN B 1 672 ? -57.137 12.421 45.638 1.00 37.93 672 GLN B CA 1
ATOM 11856 C C . GLN B 1 672 ? -57.139 13.741 44.879 1.00 38.16 672 GLN B C 1
ATOM 11857 O O . GLN B 1 672 ? -57.415 14.784 45.479 1.00 39.69 672 GLN B O 1
ATOM 11863 N N . HIS B 1 673 ? -56.833 13.719 43.582 1.00 35.26 673 HI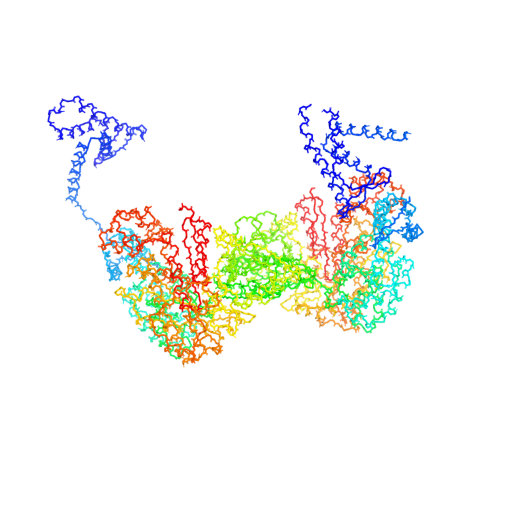S B N 1
ATOM 11864 C CA . HIS B 1 673 ? -56.735 14.937 42.778 1.00 39.83 673 HIS B CA 1
ATOM 11865 C C . HIS B 1 673 ? -55.745 15.920 43.393 1.00 35.57 673 HIS B C 1
ATOM 11866 O O . HIS B 1 673 ? -55.981 17.129 43.435 1.00 37.39 673 HIS B O 1
ATOM 11873 N N . ILE B 1 674 ? -54.624 15.396 43.865 1.00 35.15 674 ILE B N 1
ATOM 11874 C CA . ILE B 1 674 ? -53.557 16.188 44.467 1.00 34.29 674 ILE B CA 1
ATOM 11875 C C . ILE B 1 674 ? -52.397 16.226 43.478 1.00 30.92 674 ILE B C 1
ATOM 11876 O O . ILE B 1 674 ? -51.840 15.171 43.153 1.00 28.85 674 ILE B O 1
ATOM 11881 N N . PRO B 1 675 ? -52.007 17.392 42.965 1.00 32.17 675 PRO B N 1
ATOM 11882 C CA . PRO B 1 675 ? -50.805 17.444 42.126 1.00 32.65 675 PRO B CA 1
ATOM 11883 C C . PRO B 1 675 ? -49.558 17.159 42.946 1.00 36.03 675 PRO B C 1
ATOM 11884 O O . PRO B 1 675 ? -49.433 17.599 44.092 1.00 37.39 675 PRO B O 1
ATOM 11888 N N . TYR B 1 676 ? -48.621 16.419 42.348 1.00 34.94 676 TYR B N 1
ATOM 11889 C CA . TYR B 1 676 ? -47.367 16.159 43.041 1.00 37.86 676 TYR B CA 1
ATOM 11890 C C . TYR B 1 676 ? -46.662 17.466 43.378 1.00 37.32 676 TYR B C 1
ATOM 11891 O O . TYR B 1 676 ? -46.039 17.583 44.437 1.00 36.50 676 TYR B O 1
ATOM 11900 N N . GLY B 1 677 ? -46.778 18.466 42.508 1.00 37.04 677 GLY B N 1
ATOM 11901 C CA . GLY B 1 677 ? -46.215 19.770 42.780 1.00 36.79 677 GLY B CA 1
ATOM 11902 C C . GLY B 1 677 ? -47.154 20.669 43.558 1.00 39.98 677 GLY B C 1
ATOM 11903 O O . GLY B 1 677 ? -47.659 21.659 43.019 1.00 39.35 677 GLY B O 1
ATOM 11904 N N . SER B 1 678 ? -47.400 20.339 44.825 1.00 40.51 678 SER B N 1
ATOM 11905 C CA . SER B 1 678 ? -48.301 21.133 45.651 1.00 40.37 678 SER B CA 1
ATOM 11906 C C . SER B 1 678 ? -48.054 20.807 47.116 1.00 41.23 678 SER B C 1
ATOM 11907 O O . SER B 1 678 ? -47.558 19.729 47.458 1.00 41.04 678 SER B O 1
ATOM 11910 N N . ASP B 1 679 ? -48.422 21.758 47.979 1.00 43.06 679 ASP B N 1
ATOM 11911 C CA . ASP B 1 679 ? -48.285 21.550 49.417 1.00 42.78 679 ASP B CA 1
ATOM 11912 C C . ASP B 1 679 ? -49.158 20.402 49.899 1.00 42.74 679 ASP B C 1
ATOM 11913 O O . ASP B 1 679 ? -48.798 19.711 50.858 1.00 40.61 679 ASP B O 1
ATOM 11918 N N . ALA B 1 680 ? -50.307 20.182 49.250 1.00 43.49 680 ALA B N 1
ATOM 11919 C CA . ALA B 1 680 ? -51.157 19.054 49.615 1.00 40.49 680 ALA B CA 1
ATOM 11920 C C . ALA B 1 680 ? -50.445 17.725 49.382 1.00 38.91 680 ALA B C 1
ATOM 11921 O O . ALA B 1 680 ? -50.663 16.763 50.128 1.00 38.83 680 ALA B O 1
ATOM 11923 N N . ALA B 1 681 ? -49.582 17.655 48.366 1.00 36.19 681 ALA B N 1
ATOM 11924 C CA . ALA B 1 681 ? -48.805 16.439 48.142 1.00 36.33 681 ALA B CA 1
ATOM 11925 C C . ALA B 1 681 ? -47.760 16.248 49.236 1.00 36.67 681 ALA B C 1
ATOM 11926 O O . ALA B 1 681 ? -47.507 15.119 49.671 1.00 33.44 681 ALA B O 1
ATOM 11928 N N . ILE B 1 682 ? -47.142 17.341 49.688 1.00 36.62 682 ILE B N 1
ATOM 11929 C CA . ILE B 1 682 ? -46.168 17.253 50.773 1.00 40.45 682 ILE B CA 1
ATOM 11930 C C . ILE B 1 682 ? -46.840 16.742 52.038 1.00 40.22 682 ILE B C 1
ATOM 11931 O O . ILE B 1 682 ? -46.313 15.865 52.733 1.00 40.62 682 ILE B O 1
ATOM 11936 N N . ALA B 1 683 ? -48.018 17.286 52.353 1.00 36.89 683 ALA B N 1
ATOM 11937 C CA . ALA B 1 683 ? -48.730 16.874 53.556 1.00 36.23 683 ALA B CA 1
ATOM 11938 C C . ALA B 1 683 ? -49.150 15.412 53.473 1.00 34.41 683 ALA B C 1
ATOM 11939 O O . ALA B 1 683 ? -49.085 14.684 54.469 1.00 34.66 683 ALA B O 1
ATOM 11941 N N . PHE B 1 684 ? -49.586 14.962 52.294 1.00 36.75 684 PHE B N 1
ATOM 11942 C CA . PHE B 1 684 ? -49.935 13.555 52.146 1.00 35.46 684 PHE B CA 1
ATOM 11943 C C . PHE B 1 684 ? -48.704 12.669 52.266 1.00 35.46 684 PHE B C 1
ATOM 11944 O O . PHE B 1 684 ? -48.759 11.604 52.893 1.00 34.11 684 PHE B O 1
ATOM 11952 N N . ALA B 1 685 ? -47.586 13.082 51.662 1.00 35.24 685 ALA B N 1
ATOM 11953 C CA . ALA B 1 685 ? -46.347 12.331 51.834 1.00 36.33 685 ALA B CA 1
ATOM 11954 C C . ALA B 1 685 ? -45.965 12.262 53.304 1.00 36.41 685 ALA B C 1
ATOM 11955 O O . ALA B 1 685 ? -45.610 11.195 53.817 1.00 39.14 685 ALA B O 1
ATOM 11957 N N . ASP B 1 686 ? -46.051 13.395 54.000 1.00 37.11 686 ASP B N 1
ATOM 11958 C CA . ASP B 1 686 ? -45.739 13.443 55.421 1.00 36.40 686 ASP B CA 1
ATOM 11959 C C . ASP B 1 686 ? -46.659 12.525 56.219 1.00 35.29 686 ASP B C 1
ATOM 11960 O O . ASP B 1 686 ? -46.201 11.618 56.921 1.00 32.91 686 ASP B O 1
ATOM 11965 N N . GLN B 1 687 ? -47.972 12.744 56.114 1.00 36.20 687 GLN B N 1
ATOM 11966 C CA . GLN B 1 687 ? -48.914 12.094 57.018 1.00 34.22 687 GLN B CA 1
ATOM 11967 C C . GLN B 1 687 ? -49.147 10.626 56.678 1.00 35.83 687 GLN B C 1
ATOM 11968 O O . GLN B 1 687 ? -49.407 9.829 57.586 1.00 36.17 687 GLN B O 1
ATOM 11974 N N . SER B 1 688 ? -49.051 10.236 55.404 1.00 35.76 688 SER B N 1
ATOM 11975 C CA . SER B 1 688 ? -49.238 8.828 55.071 1.00 33.01 688 SER B CA 1
ATOM 11976 C C . SER B 1 688 ? -48.078 7.987 55.592 1.00 34.71 688 SER B C 1
ATOM 11977 O O . SER B 1 688 ? -48.287 6.887 56.114 1.00 34.07 688 SER B O 1
ATOM 11980 N N . MET B 1 689 ? -46.846 8.486 55.470 1.00 31.72 689 MET B N 1
ATOM 11981 C CA . MET B 1 689 ? -45.719 7.756 56.037 1.00 34.65 689 MET B CA 1
ATOM 11982 C C . MET B 1 689 ? -45.751 7.785 57.562 1.00 31.75 689 MET B C 1
ATOM 11983 O O . MET B 1 689 ? -45.338 6.815 58.208 1.00 28.76 689 MET B O 1
ATOM 11988 N N . GLU B 1 690 ? -46.245 8.873 58.153 1.00 29.85 690 GLU B N 1
ATOM 11989 C CA . GLU B 1 690 ? -46.388 8.925 59.605 1.00 35.74 690 GLU B CA 1
ATOM 11990 C C . GLU B 1 690 ? -47.302 7.811 60.107 1.00 35.09 690 GLU B C 1
ATOM 11991 O O . GLU B 1 690 ? -46.975 7.113 61.075 1.00 34.21 690 GLU B O 1
ATOM 11997 N N . ALA B 1 691 ? -48.459 7.635 59.463 1.00 33.87 691 ALA B N 1
ATOM 11998 C CA . ALA B 1 691 ? -49.390 6.598 59.897 1.00 33.00 691 ALA B CA 1
ATOM 11999 C C . ALA B 1 691 ? -48.818 5.206 59.664 1.00 31.67 691 ALA B C 1
ATOM 12000 O O . ALA B 1 691 ? -48.920 4.334 60.536 1.00 29.77 691 ALA B O 1
ATOM 12002 N N . ILE B 1 692 ? -48.215 4.977 58.493 1.00 29.88 692 ILE B N 1
ATOM 12003 C CA . ILE B 1 692 ? -47.583 3.688 58.214 1.00 30.71 692 ILE B CA 1
ATOM 12004 C C . ILE B 1 692 ? -46.522 3.375 59.262 1.00 31.78 692 ILE B C 1
ATOM 12005 O O . ILE B 1 692 ? -46.455 2.258 59.784 1.00 32.57 692 ILE B O 1
ATOM 12010 N N . SER B 1 693 ? -45.662 4.350 59.570 1.00 32.92 693 SER B N 1
ATOM 12011 C CA . SER B 1 693 ? -44.586 4.097 60.526 1.00 35.19 693 SER B CA 1
ATOM 12012 C C . SER B 1 693 ? -45.146 3.798 61.908 1.00 36.36 693 SER B C 1
ATOM 12013 O O . SER B 1 693 ? -44.602 2.963 62.640 1.00 32.59 693 SER B O 1
ATOM 12016 N N . TYR B 1 694 ? -46.243 4.464 62.274 1.00 37.74 694 TYR B N 1
ATOM 12017 C CA . TYR B 1 694 ? -46.880 4.214 63.562 1.00 34.50 694 TYR B CA 1
ATOM 12018 C C . TYR B 1 694 ? -47.369 2.776 63.653 1.00 34.15 694 TYR B C 1
ATOM 12019 O O . TYR B 1 694 ? -47.109 2.075 64.639 1.00 31.17 694 TYR B O 1
ATOM 12028 N N . TYR B 1 695 ? -48.088 2.319 62.625 1.00 33.67 695 TYR B N 1
ATOM 12029 C CA . TYR B 1 695 ? -48.606 0.958 62.622 1.00 33.40 695 TYR B CA 1
ATOM 12030 C C . TYR B 1 695 ? -47.488 -0.070 62.520 1.00 33.18 695 TYR B C 1
ATOM 12031 O O . TYR B 1 695 ? -47.602 -1.158 63.093 1.00 33.12 695 TYR B O 1
ATOM 12040 N N . ALA B 1 696 ? -46.404 0.255 61.807 1.00 30.15 696 ALA B N 1
ATOM 12041 C CA . ALA B 1 696 ? -45.301 -0.689 61.660 1.00 29.46 696 ALA B CA 1
ATOM 12042 C C . ALA B 1 696 ? -44.520 -0.832 62.962 1.00 30.09 696 ALA B C 1
ATOM 12043 O O . ALA B 1 696 ? -44.126 -1.942 63.339 1.00 29.24 696 ALA B O 1
ATOM 12045 N N . ILE B 1 697 ? -44.287 0.277 63.662 1.00 31.42 697 ILE B N 1
ATOM 12046 C CA . ILE B 1 697 ? -43.632 0.200 64.964 1.00 33.94 697 ILE B CA 1
ATOM 12047 C C . ILE B 1 697 ? -44.522 -0.548 65.948 1.00 37.04 697 ILE B C 1
ATOM 12048 O O . ILE B 1 697 ? -44.052 -1.391 66.720 1.00 36.23 697 ILE B O 1
ATOM 12053 N N . GLN B 1 698 ? -45.827 -0.279 65.906 1.00 40.05 698 GLN B N 1
ATOM 12054 C CA . GLN B 1 698 ? -46.767 -0.989 66.764 1.00 40.85 698 GLN B CA 1
ATOM 12055 C C . GLN B 1 698 ? -46.773 -2.481 66.457 1.00 39.57 698 GLN B C 1
ATOM 12056 O O . GLN B 1 698 ? -46.789 -3.313 67.372 1.00 42.64 698 GLN B O 1
ATOM 12062 N N . ALA B 1 699 ? -46.759 -2.838 65.173 1.00 37.69 699 ALA B N 1
ATOM 12063 C CA . ALA B 1 699 ? -46.693 -4.243 64.784 1.00 38.48 699 ALA B CA 1
ATOM 12064 C C . ALA B 1 699 ? -45.457 -4.922 65.356 1.00 35.67 699 ALA B C 1
ATOM 12065 O O . ALA B 1 699 ? -45.519 -6.072 65.803 1.00 34.80 699 ALA B O 1
ATOM 12067 N N . SER B 1 700 ? -44.318 -4.232 65.337 1.00 34.83 700 SER B N 1
ATOM 12068 C CA . SER B 1 700 ? -43.091 -4.844 65.826 1.00 37.34 700 SER B CA 1
ATOM 12069 C C . SER B 1 700 ? -43.106 -4.979 67.344 1.00 35.12 700 SER B C 1
ATOM 12070 O O . SER B 1 700 ? -42.462 -5.882 67.886 1.00 36.92 700 SER B O 1
ATOM 12073 N N . CYS B 1 701 ? -43.838 -4.104 68.043 1.00 34.73 701 CYS B N 1
ATOM 12074 C CA . CYS B 1 701 ? -44.107 -4.321 69.463 1.00 38.58 701 CYS B CA 1
ATOM 12075 C C . CYS B 1 701 ? -44.957 -5.571 69.675 1.00 39.83 701 CYS B C 1
ATOM 12076 O O . CYS B 1 701 ? -44.672 -6.384 70.563 1.00 38.90 701 CYS B O 1
ATOM 12079 N N . ASP B 1 702 ? -46.014 -5.736 68.874 1.00 36.69 702 ASP B N 1
ATOM 12080 C CA . ASP B 1 702 ? -46.864 -6.919 68.994 1.00 39.76 702 ASP B CA 1
ATOM 12081 C C . ASP B 1 702 ? -46.055 -8.197 68.814 1.00 36.07 702 ASP B C 1
ATOM 12082 O O . ASP B 1 702 ? -46.244 -9.170 69.552 1.00 35.39 702 ASP B O 1
ATOM 12087 N N . LEU B 1 703 ? -45.159 -8.218 67.826 1.00 32.94 703 LEU B N 1
ATOM 12088 C CA . LEU B 1 703 ? -44.337 -9.402 67.597 1.00 35.92 703 LEU B CA 1
ATOM 12089 C C . LEU B 1 703 ? -43.340 -9.623 68.726 1.00 35.11 703 LEU B C 1
ATOM 12090 O O . LEU B 1 703 ? -42.976 -10.769 69.012 1.00 37.34 703 LEU B O 1
ATOM 12095 N N . ALA B 1 704 ? -42.886 -8.552 69.376 1.00 31.76 704 ALA B N 1
ATOM 12096 C CA . ALA B 1 704 ? -42.001 -8.723 70.522 1.00 33.81 704 ALA B CA 1
ATOM 12097 C C . ALA B 1 704 ? -42.754 -9.339 71.693 1.00 36.45 704 ALA B C 1
ATOM 12098 O O . ALA B 1 704 ? -42.215 -10.197 72.400 1.00 39.08 704 ALA B O 1
ATOM 12100 N N . ASP B 1 705 ? -44.014 -8.936 71.893 1.00 42.07 705 ASP B N 1
ATOM 12101 C CA . ASP B 1 705 ? -44.840 -9.563 72.922 1.00 46.70 705 ASP B CA 1
ATOM 12102 C C . ASP B 1 705 ? -44.989 -11.056 72.668 1.00 45.88 705 ASP B C 1
ATOM 12103 O O . ASP B 1 705 ? -45.042 -11.853 73.610 1.00 50.29 705 ASP B O 1
ATOM 12108 N N . GLU B 1 706 ? -45.072 -11.451 71.401 1.00 43.32 706 GLU B N 1
ATOM 12109 C CA . GLU B 1 706 ? -45.357 -12.830 71.030 1.00 44.82 706 GLU B CA 1
ATOM 12110 C C . GLU B 1 706 ? -44.088 -13.659 70.863 1.00 40.79 706 GLU B C 1
ATOM 12111 O O . GLU B 1 706 ? -44.059 -14.828 71.257 1.00 41.40 706 GLU B O 1
ATOM 12117 N N . ARG B 1 707 ? -43.035 -13.070 70.299 1.00 39.98 707 ARG B N 1
ATOM 12118 C CA . ARG B 1 707 ? -41.834 -13.806 69.924 1.00 41.32 707 ARG B CA 1
ATOM 12119 C C . ARG B 1 707 ? -40.598 -13.433 70.732 1.00 38.81 707 ARG B C 1
ATOM 12120 O O . ARG B 1 707 ? -39.610 -14.170 70.680 1.00 40.58 707 ARG B O 1
ATOM 12128 N N . GLY B 1 708 ? -40.626 -12.329 71.474 1.00 41.80 708 GLY B N 1
ATOM 12129 C CA . GLY B 1 708 ? -39.450 -11.825 72.158 1.00 39.39 708 GLY B CA 1
ATOM 12130 C C . GLY B 1 708 ? -38.789 -10.702 71.383 1.00 40.38 708 GLY B C 1
ATOM 12131 O O . GLY B 1 708 ? -38.789 -10.720 70.149 1.00 43.23 708 GLY B O 1
ATOM 12132 N N . ALA B 1 709 ? -38.251 -9.705 72.082 1.00 41.04 709 ALA B N 1
ATOM 12133 C CA . ALA B 1 709 ? -37.505 -8.646 71.415 1.00 42.22 709 ALA B CA 1
ATOM 12134 C C . ALA B 1 709 ? -36.267 -9.224 70.739 1.00 41.18 709 ALA B C 1
ATOM 12135 O O . ALA B 1 709 ? -35.796 -10.314 71.079 1.00 40.98 709 ALA B O 1
ATOM 12137 N N . TYR B 1 710 ? -35.733 -8.486 69.764 1.00 38.05 710 TYR B N 1
ATOM 12138 C CA . TYR B 1 710 ? -34.534 -8.971 69.099 1.00 39.91 710 TYR B CA 1
ATOM 12139 C C . TYR B 1 710 ? -33.345 -8.917 70.055 1.00 38.96 710 TYR B C 1
ATOM 12140 O O . TYR B 1 710 ? -33.326 -8.167 71.035 1.00 36.53 710 TYR B O 1
ATOM 12149 N N . GLN B 1 711 ? -32.347 -9.747 69.751 1.00 43.72 711 GLN B N 1
ATOM 12150 C CA . GLN B 1 711 ? -31.298 -10.061 70.716 1.00 46.94 711 GLN B CA 1
ATOM 12151 C C . GLN B 1 711 ? -30.549 -8.819 71.185 1.00 45.94 711 GLN B C 1
ATOM 12152 O O . GLN B 1 711 ? -30.117 -8.762 72.342 1.00 47.27 711 GLN B O 1
ATOM 12158 N N . THR B 1 712 ? -30.379 -7.818 70.321 1.00 41.26 712 THR B N 1
ATOM 12159 C CA . THR B 1 712 ? -29.606 -6.628 70.663 1.00 41.40 712 THR B CA 1
ATOM 12160 C C . THR B 1 712 ? -30.491 -5.411 70.924 1.00 39.54 712 THR B C 1
ATOM 12161 O O . THR B 1 712 ? -30.063 -4.272 70.718 1.00 37.71 712 THR B O 1
ATOM 12165 N N . PHE B 1 713 ? -31.719 -5.634 71.396 1.00 39.50 713 PHE B N 1
ATOM 12166 C CA . PHE B 1 713 ? -32.633 -4.519 71.628 1.00 40.69 713 PHE B CA 1
ATOM 12167 C C . PHE B 1 713 ? -32.093 -3.557 72.683 1.00 41.96 713 PHE B C 1
ATOM 12168 O O . PHE B 1 713 ? -32.157 -2.334 72.510 1.00 42.73 713 PHE B O 1
ATOM 12176 N N . GLN B 1 714 ? -31.578 -4.085 73.793 1.00 46.67 714 GLN B N 1
ATOM 12177 C CA . GLN B 1 714 ? -31.137 -3.223 74.883 1.00 49.36 714 GLN B CA 1
ATOM 12178 C C . GLN B 1 714 ? -29.963 -2.361 74.439 1.00 44.64 714 GLN B C 1
ATOM 12179 O O . GLN B 1 714 ? -28.942 -2.873 73.972 1.00 43.68 714 GLN B O 1
ATOM 12185 N N . GLY B 1 715 ? -30.107 -1.047 74.609 1.00 38.03 715 GLY B N 1
ATOM 12186 C CA . GLY B 1 715 ? -29.136 -0.084 74.156 1.00 35.44 715 GLY B CA 1
ATOM 12187 C C . GLY B 1 715 ? -29.508 0.607 72.861 1.00 37.38 715 GLY B C 1
ATOM 12188 O O . GLY B 1 715 ? -29.003 1.700 72.589 1.00 38.16 715 GLY B O 1
ATOM 12189 N N . SER B 1 716 ? -30.388 0.003 72.066 1.00 36.52 716 SER B N 1
ATOM 12190 C CA . SER B 1 716 ? -30.823 0.609 70.820 1.00 38.05 716 SER B CA 1
ATOM 12191 C C . SER B 1 716 ? -31.562 1.914 71.088 1.00 38.36 716 SER B C 1
ATOM 12192 O O . SER B 1 716 ? -31.997 2.197 72.207 1.00 41.30 716 SER B O 1
ATOM 12195 N N . LEU B 1 717 ? -31.713 2.714 70.032 1.00 38.14 717 LEU B N 1
ATOM 12196 C CA . LEU B 1 717 ? -32.514 3.927 70.147 1.00 39.31 717 LEU B CA 1
ATOM 12197 C C . LEU B 1 717 ? -33.926 3.600 70.615 1.00 38.47 717 LEU B C 1
ATOM 12198 O O . LEU B 1 717 ? -34.534 4.373 71.364 1.00 37.34 717 LEU B O 1
ATOM 12203 N N . TRP B 1 718 ? -34.464 2.459 70.179 1.00 39.42 718 TRP B N 1
ATOM 12204 C CA . TRP B 1 718 ? -35.804 2.057 70.593 1.00 38.80 718 TRP B CA 1
ATOM 12205 C C . TRP B 1 718 ? -35.898 1.958 72.110 1.00 41.33 718 TRP B C 1
ATOM 12206 O O . TRP B 1 718 ? -36.842 2.470 72.722 1.00 39.24 718 TRP B O 1
ATOM 12217 N N . SER B 1 719 ? -34.924 1.288 72.737 1.00 40.65 719 SER B N 1
ATOM 12218 C CA . SER B 1 719 ? -34.943 1.138 74.188 1.00 42.28 719 SER B CA 1
ATOM 12219 C C . SER B 1 719 ? -34.792 2.478 74.891 1.00 41.91 719 SER B C 1
ATOM 12220 O O . SER B 1 719 ? -35.297 2.656 76.004 1.00 43.59 719 SER B O 1
ATOM 12223 N N . GLN B 1 720 ? -34.090 3.422 74.271 1.00 43.05 720 GLN B N 1
ATOM 12224 C CA . GLN B 1 720 ? -33.968 4.766 74.816 1.00 42.95 720 GLN B CA 1
ATOM 12225 C C . GLN B 1 720 ? -35.197 5.621 74.546 1.00 42.44 720 GLN B C 1
ATOM 12226 O O . GLN B 1 720 ? -35.231 6.780 74.970 1.00 42.10 720 GLN B O 1
ATOM 12232 N N . GLY B 1 721 ? -36.200 5.086 73.854 1.00 44.85 721 GLY B N 1
ATOM 12233 C CA . GLY B 1 721 ? -37.373 5.870 73.521 1.00 43.80 721 GLY B CA 1
ATOM 12234 C C . GLY B 1 721 ? -37.106 6.942 72.493 1.00 43.16 721 GLY B C 1
ATOM 12235 O O . GLY B 1 721 ? -37.760 7.988 72.509 1.00 43.44 721 GLY B O 1
ATOM 12236 N N . ILE B 1 722 ? -36.146 6.712 71.607 1.00 41.41 722 ILE B N 1
ATOM 12237 C CA . ILE B 1 722 ? -35.778 7.663 70.566 1.00 40.62 722 ILE B CA 1
ATOM 12238 C C . ILE B 1 722 ? -36.315 7.097 69.261 1.00 39.59 722 ILE B C 1
ATOM 12239 O O . ILE B 1 722 ? -35.685 6.247 68.624 1.00 38.08 722 ILE B O 1
ATOM 12244 N N . LEU B 1 723 ? -37.508 7.550 68.883 1.00 40.15 723 LEU B N 1
ATOM 12245 C CA . LEU B 1 723 ? -38.162 7.148 67.648 1.00 37.33 723 LEU B CA 1
ATOM 12246 C C . LEU B 1 723 ? -37.591 7.934 66.472 1.00 36.45 723 LEU B C 1
ATOM 12247 O O . LEU B 1 723 ? -36.844 8.898 66.655 1.00 35.35 723 LEU B O 1
ATOM 12252 N N . PRO B 1 724 ? -37.936 7.552 65.233 1.00 36.48 724 PRO B N 1
ATOM 12253 C CA . PRO B 1 724 ? -37.394 8.295 64.083 1.00 33.06 724 PRO B CA 1
ATOM 12254 C C . PRO B 1 724 ? -37.665 9.786 64.148 1.00 32.83 724 PRO B C 1
ATOM 12255 O O . PRO B 1 724 ? -36.776 10.584 63.828 1.00 34.05 724 PRO B O 1
ATOM 12259 N N . ILE B 1 725 ? -38.865 10.199 64.562 1.00 38.08 725 ILE B N 1
ATOM 12260 C CA . ILE B 1 725 ? -39.126 11.628 64.682 1.00 39.33 725 ILE B CA 1
ATOM 12261 C C . ILE B 1 725 ? -38.198 12.257 65.710 1.00 38.26 725 ILE B C 1
ATOM 12262 O O . ILE B 1 725 ? -37.804 13.422 65.575 1.00 39.40 725 ILE B O 1
ATOM 12267 N N . ASP B 1 726 ? -37.829 11.506 66.749 1.00 35.00 726 ASP B N 1
ATOM 12268 C CA . ASP B 1 726 ? -36.919 12.043 67.754 1.00 36.56 726 ASP B CA 1
ATOM 12269 C C . ASP B 1 726 ? -35.492 12.121 67.220 1.00 36.35 726 ASP B C 1
ATOM 12270 O O . ASP B 1 726 ? -34.790 13.110 67.459 1.00 36.80 726 ASP B O 1
ATOM 12275 N N . SER B 1 727 ? -35.045 11.096 66.488 1.00 41.33 727 SER B N 1
ATOM 12276 C CA . SER B 1 727 ? -33.687 11.118 65.950 1.00 41.20 727 SER B CA 1
ATOM 12277 C C . SER B 1 727 ? -33.519 12.215 64.907 1.00 42.15 727 SER B C 1
ATOM 12278 O O . SER B 1 727 ? -32.416 12.750 64.746 1.00 43.33 727 SER B O 1
ATOM 12281 N N . GLU B 1 728 ? -34.592 12.568 64.197 1.00 43.03 728 GLU B N 1
ATOM 12282 C CA . GLU B 1 728 ? -34.524 13.694 63.271 1.00 45.74 728 GLU B CA 1
ATOM 12283 C C . GLU B 1 728 ? -34.208 14.982 64.017 1.00 46.49 728 GLU B C 1
ATOM 12284 O O . GLU B 1 728 ? -33.350 15.764 63.591 1.00 44.27 728 GLU B O 1
ATOM 12290 N N . LYS B 1 729 ? -34.885 15.213 65.145 1.00 52.14 729 LYS B N 1
ATOM 12291 C CA . LYS B 1 729 ? -34.599 16.394 65.951 1.00 54.11 729 LYS B CA 1
ATOM 12292 C C . LYS B 1 729 ? -33.184 16.348 66.519 1.00 54.09 729 LYS B C 1
ATOM 12293 O O . LYS B 1 729 ? -32.528 17.390 66.636 1.00 53.68 729 LYS B O 1
ATOM 12299 N N . LYS B 1 730 ? -32.695 15.155 66.864 1.00 53.89 730 LYS B N 1
ATOM 12300 C CA . LYS B 1 730 ? -31.318 15.018 67.329 1.00 55.69 730 LYS B CA 1
ATOM 12301 C C . LYS B 1 730 ? -30.333 15.416 66.236 1.00 51.94 730 LYS B C 1
ATOM 12302 O O . LYS B 1 730 ? -29.327 16.078 66.509 1.00 53.03 730 LYS B O 1
ATOM 12308 N N . LEU B 1 731 ? -30.613 15.027 64.989 1.00 45.37 731 LEU B N 1
ATOM 12309 C CA . LEU B 1 731 ? -29.733 15.380 63.879 1.00 44.02 731 LEU B CA 1
ATOM 12310 C C . LEU B 1 731 ? -29.622 16.890 63.730 1.00 45.50 731 LEU B C 1
ATOM 12311 O O . LEU B 1 731 ? -28.538 17.417 63.452 1.00 46.78 731 LEU B O 1
ATOM 12316 N N . ILE B 1 732 ? -30.732 17.605 63.923 1.00 48.67 732 ILE B N 1
ATOM 12317 C CA . ILE B 1 732 ? -30.708 19.062 63.826 1.00 52.77 732 ILE B CA 1
ATOM 12318 C C . ILE B 1 732 ? -29.752 19.642 64.857 1.00 54.40 732 ILE B C 1
ATOM 12319 O O . ILE B 1 732 ? -28.931 20.514 64.551 1.00 56.48 732 ILE B O 1
ATOM 12324 N N . GLU B 1 733 ? -29.858 19.177 66.101 1.00 56.67 733 GLU B N 1
ATOM 12325 C CA . GLU B 1 733 ? -28.993 19.695 67.152 1.00 59.41 733 GLU B CA 1
ATOM 12326 C C . GLU B 1 733 ? -27.534 19.354 66.883 1.00 58.05 733 GLU B C 1
ATOM 12327 O O . GLU B 1 733 ? -26.645 20.180 67.116 1.00 60.80 733 GLU B O 1
ATOM 12333 N N . GLU B 1 734 ? -27.269 18.147 66.385 1.00 59.98 734 GLU B N 1
ATOM 12334 C CA . GLU B 1 734 ? -25.893 17.700 66.201 1.00 62.35 734 GLU B CA 1
ATOM 12335 C C . GLU B 1 734 ? -25.202 18.457 65.079 1.00 59.80 734 GLU B C 1
ATOM 12336 O O . GLU B 1 734 ? -24.048 18.876 65.213 1.00 60.94 734 GLU B O 1
ATOM 12342 N N . ARG B 1 735 ? -25.882 18.610 63.951 1.00 49.71 735 ARG B N 1
ATOM 12343 C CA . ARG B 1 735 ? -25.258 19.227 62.792 1.00 48.92 735 ARG B CA 1
ATOM 12344 C C . ARG B 1 735 ? -25.251 20.745 62.888 1.00 48.75 735 ARG B C 1
ATOM 12345 O O . ARG B 1 735 ? -24.315 21.386 62.398 1.00 49.12 735 ARG B O 1
ATOM 12353 N N . GLY B 1 736 ? -26.267 21.330 63.519 1.00 50.52 736 GLY B N 1
ATOM 12354 C CA . GLY B 1 736 ? -26.390 22.773 63.588 1.00 51.10 736 GLY B CA 1
ATOM 12355 C C . GLY B 1 736 ? -27.457 23.304 62.651 1.00 50.33 736 GLY B C 1
ATOM 12356 O O . GLY B 1 736 ? -27.511 22.914 61.481 1.00 49.19 736 GLY B O 1
ATOM 12357 N N . ALA B 1 737 ? -28.307 24.201 63.154 1.00 56.20 737 ALA B N 1
ATOM 12358 C CA . ALA B 1 737 ? -29.431 24.696 62.363 1.00 57.65 737 ALA B CA 1
ATOM 12359 C C . ALA B 1 737 ? -28.972 25.391 61.086 1.00 58.83 737 ALA B C 1
ATOM 12360 O O . ALA B 1 737 ? -29.732 25.454 60.111 1.00 59.48 737 ALA B O 1
ATOM 12362 N N . LYS B 1 738 ? -27.749 25.929 61.070 1.00 57.26 738 LYS B N 1
ATOM 12363 C CA . LYS B 1 738 ? -27.239 26.585 59.869 1.00 57.26 738 LYS B CA 1
ATOM 12364 C C . LYS B 1 738 ? -27.164 25.638 58.682 1.00 52.79 738 LYS B C 1
ATOM 12365 O O . LYS B 1 738 ? -27.162 26.097 57.536 1.00 53.21 738 LYS B O 1
ATOM 12371 N N . TYR B 1 739 ? -27.102 24.329 58.929 1.00 52.25 739 TYR B N 1
ATOM 12372 C CA . TYR B 1 739 ? -26.821 23.344 57.892 1.00 48.98 739 TYR B CA 1
ATOM 12373 C C . TYR B 1 739 ? -27.937 22.323 57.712 1.00 49.28 739 TYR B C 1
ATOM 12374 O O . TYR B 1 739 ? -27.770 21.373 56.937 1.00 48.59 739 TYR B O 1
ATOM 12383 N N . ILE B 1 740 ? -29.063 22.478 58.404 1.00 44.98 740 ILE B N 1
ATOM 12384 C CA . ILE B 1 740 ? -30.179 21.555 58.233 1.00 42.25 740 ILE B CA 1
ATOM 12385 C C . ILE B 1 740 ? -31.456 22.254 58.667 1.00 45.07 740 ILE B C 1
ATOM 12386 O O . ILE B 1 740 ? -31.466 23.030 59.627 1.00 49.31 740 ILE B O 1
ATOM 12391 N N . GLU B 1 741 ? -32.535 21.967 57.948 1.00 50.87 741 GLU B N 1
ATOM 12392 C CA . GLU B 1 741 ? -33.852 22.501 58.264 1.00 53.71 741 GLU B CA 1
ATOM 12393 C C . GLU B 1 741 ? -34.874 21.492 57.772 1.00 53.72 741 GLU B C 1
ATOM 12394 O O . GLU B 1 741 ? -34.941 21.217 56.570 1.00 50.92 741 GLU B O 1
ATOM 12400 N N . VAL B 1 742 ? -35.644 20.923 58.695 1.00 56.79 742 VAL B N 1
ATOM 12401 C CA . VAL B 1 742 ? -36.646 19.918 58.362 1.00 56.47 742 VAL B CA 1
ATOM 12402 C C . VAL B 1 742 ? -37.903 20.199 59.169 1.00 56.54 742 VAL B C 1
ATOM 12403 O O . VAL B 1 742 ? -37.829 20.609 60.333 1.00 56.58 742 VAL B O 1
ATOM 12407 N N . ASP B 1 743 ? -39.056 19.975 58.547 1.00 45.62 743 ASP B N 1
ATOM 12408 C CA . ASP B 1 743 ? -40.327 20.113 59.240 1.00 44.74 743 ASP B CA 1
ATOM 12409 C C . ASP B 1 743 ? -40.451 19.039 60.314 1.00 43.22 743 ASP B C 1
ATOM 12410 O O . ASP B 1 743 ? -40.136 17.870 60.083 1.00 42.87 743 ASP B O 1
ATOM 12415 N N . LEU B 1 744 ? -40.916 19.439 61.498 1.00 44.70 744 LEU B N 1
ATOM 12416 C CA . LEU B 1 744 ? -41.057 18.516 62.618 1.00 45.62 744 LEU B CA 1
ATOM 12417 C C . LEU B 1 744 ? -42.504 18.376 63.077 1.00 44.64 744 LEU B C 1
ATOM 12418 O O . LEU B 1 744 ? -42.752 17.952 64.209 1.00 48.61 744 LEU B O 1
ATOM 12423 N N . SER B 1 745 ? -43.465 18.703 62.219 1.00 45.22 745 SER B N 1
ATOM 12424 C CA . SER B 1 745 ? -44.869 18.598 62.587 1.00 45.07 745 SER B CA 1
ATOM 12425 C C . SER B 1 745 ? -45.267 17.143 62.807 1.00 45.61 745 SER B C 1
ATOM 12426 O O . SER B 1 745 ? -44.761 16.228 62.149 1.00 45.06 745 SER B O 1
ATOM 12429 N N . GLU B 1 746 ? -46.189 16.938 63.748 1.00 46.20 746 GLU B N 1
ATOM 12430 C CA . GLU B 1 746 ? -46.781 15.636 64.014 1.00 44.23 746 GLU B CA 1
ATOM 12431 C C . GLU B 1 746 ? -48.295 15.762 63.981 1.00 45.01 746 GLU B C 1
ATOM 12432 O O . GLU B 1 746 ? -48.852 16.832 64.229 1.00 47.00 746 GLU B O 1
ATOM 12438 N N . THR B 1 747 ? -48.960 14.643 63.692 1.00 47.29 747 THR B N 1
ATOM 12439 C CA . THR B 1 747 ? -50.409 14.565 63.812 1.00 49.76 747 THR B CA 1
ATOM 12440 C C . THR B 1 747 ? -50.889 13.436 64.710 1.00 49.62 747 THR B C 1
ATOM 12441 O O . THR B 1 747 ? -52.014 13.516 65.216 1.00 52.89 747 THR B O 1
ATOM 12445 N N . LEU B 1 748 ? -50.084 12.402 64.929 1.00 41.81 748 LEU B N 1
ATOM 12446 C CA . LEU B 1 748 ? -50.471 11.276 65.763 1.00 43.58 748 LEU B CA 1
ATOM 12447 C C . LEU B 1 748 ? -49.935 11.462 67.178 1.00 46.90 748 LEU B C 1
ATOM 12448 O O . LEU B 1 748 ? -49.039 12.273 67.426 1.00 46.58 748 LEU B O 1
ATOM 12453 N N . ASP B 1 749 ? -50.504 10.704 68.115 1.00 52.30 749 ASP B N 1
ATOM 12454 C CA . ASP B 1 749 ? -50.079 10.764 69.513 1.00 59.29 749 ASP B CA 1
ATOM 12455 C C . ASP B 1 749 ? -48.960 9.746 69.692 1.00 58.16 749 ASP B C 1
ATOM 12456 O O . ASP B 1 749 ? -49.210 8.557 69.892 1.00 66.33 749 ASP B O 1
ATOM 12461 N N . TRP B 1 750 ? -47.719 10.219 69.615 1.00 48.14 750 TRP B N 1
ATOM 12462 C CA . TRP B 1 750 ? -46.560 9.340 69.637 1.00 42.52 750 TRP B CA 1
ATOM 12463 C C . TRP B 1 750 ? -46.072 8.998 71.037 1.00 38.48 750 TRP B C 1
ATOM 12464 O O . TRP B 1 750 ? -45.331 8.023 71.187 1.00 39.62 750 TRP B O 1
ATOM 12475 N N . ALA B 1 751 ? -46.476 9.752 72.059 1.00 38.37 751 ALA B N 1
ATOM 12476 C CA . ALA B 1 751 ? -45.925 9.532 73.394 1.00 44.76 751 ALA B CA 1
ATOM 12477 C C . ALA B 1 751 ? -46.237 8.145 73.936 1.00 46.20 751 ALA B C 1
ATOM 12478 O O . ALA B 1 751 ? -45.298 7.448 74.358 1.00 49.38 751 ALA B O 1
ATOM 12480 N N . PRO B 1 752 ? -47.489 7.679 73.969 1.00 47.72 752 PRO B N 1
ATOM 12481 C CA . PRO B 1 752 ? -47.719 6.314 74.472 1.00 47.67 752 PRO B CA 1
ATOM 12482 C C . PRO B 1 752 ? -46.993 5.251 73.666 1.00 43.92 752 PRO B C 1
ATOM 12483 O O . PRO B 1 752 ? -46.530 4.258 74.239 1.00 43.14 752 PRO B O 1
ATOM 12487 N N . LEU B 1 753 ? -46.866 5.424 72.351 1.00 39.57 753 LEU B N 1
ATOM 12488 C CA . LEU B 1 753 ? -46.129 4.431 71.577 1.00 40.14 753 LEU B CA 1
ATOM 12489 C C . LEU B 1 753 ? -44.644 4.482 71.911 1.00 40.80 753 LEU B C 1
ATOM 12490 O O . LEU B 1 753 ? -43.988 3.440 72.011 1.00 40.05 753 LEU B O 1
ATOM 12495 N N . ARG B 1 754 ? -44.105 5.687 72.107 1.00 45.34 754 ARG B N 1
ATOM 12496 C CA . ARG B 1 754 ? -42.723 5.822 72.554 1.00 47.52 754 ARG B CA 1
ATOM 12497 C C . ARG B 1 754 ? -42.498 5.094 73.876 1.00 46.94 754 ARG B C 1
ATOM 12498 O O . ARG B 1 754 ? -41.456 4.458 74.074 1.00 46.75 754 ARG B O 1
ATOM 12506 N N . GLU B 1 755 ? -43.464 5.169 74.792 1.00 42.90 755 GLU B N 1
ATOM 12507 C CA . GLU B 1 755 ? -43.338 4.441 76.050 1.00 43.79 755 GLU B CA 1
ATOM 12508 C C . GLU B 1 755 ? -43.391 2.934 75.824 1.00 41.10 755 GLU B C 1
ATOM 12509 O O . GLU B 1 755 ? -42.647 2.180 76.458 1.00 41.42 755 GLU B O 1
ATOM 12515 N N . ARG B 1 756 ? -44.253 2.475 74.916 1.00 40.71 756 ARG B N 1
ATOM 12516 C CA . ARG B 1 756 ? -44.371 1.041 74.674 1.00 44.08 756 ARG B CA 1
ATOM 12517 C C . ARG B 1 756 ? -43.119 0.483 74.002 1.00 41.09 756 ARG B C 1
ATOM 12518 O O . ARG B 1 756 ? -42.682 -0.632 74.316 1.00 40.04 756 ARG B O 1
ATOM 12526 N N . VAL B 1 757 ? -42.530 1.241 73.076 1.00 33.97 757 VAL B N 1
ATOM 12527 C CA . VAL B 1 757 ? -41.368 0.750 72.338 1.00 39.40 757 VAL B CA 1
ATOM 12528 C C . VAL B 1 757 ? -40.235 0.382 73.290 1.00 39.34 757 VAL B C 1
ATOM 12529 O O . VAL B 1 757 ? -39.502 -0.587 73.058 1.00 37.90 757 VAL B O 1
ATOM 12533 N N . GLN B 1 758 ? -40.071 1.144 74.375 1.00 37.42 758 GLN B N 1
ATOM 12534 C CA . GLN B 1 758 ? -38.969 0.890 75.295 1.00 43.81 758 GLN B CA 1
ATOM 12535 C C . GLN B 1 758 ? -39.099 -0.457 75.992 1.00 47.48 758 GLN B C 1
ATOM 12536 O O . GLN B 1 758 ? -38.110 -0.954 76.539 1.00 47.51 758 GLN B O 1
ATOM 12542 N N . LYS B 1 759 ? -40.290 -1.058 75.978 1.00 50.83 759 LYS B N 1
ATOM 12543 C CA . LYS B 1 759 ? -40.499 -2.362 76.591 1.00 50.63 759 LYS B CA 1
ATOM 12544 C C . LYS B 1 759 ? -40.005 -3.505 75.717 1.00 49.44 759 LYS B C 1
ATOM 12545 O O . LYS B 1 759 ? -39.901 -4.636 76.201 1.00 51.32 759 LYS B O 1
ATOM 12551 N N . GLY B 1 760 ? -39.709 -3.249 74.448 1.00 45.86 760 GLY B N 1
ATOM 12552 C CA . GLY B 1 760 ? -39.201 -4.290 73.580 1.00 45.44 760 GLY B CA 1
ATOM 12553 C C . GLY B 1 760 ? -39.839 -4.281 72.209 1.00 39.59 760 GLY B C 1
ATOM 12554 O O . GLY B 1 760 ? -41.059 -4.176 72.075 1.00 38.74 760 GLY B O 1
ATOM 12555 N N . ILE B 1 761 ? -39.013 -4.395 71.177 1.00 43.93 761 ILE B N 1
ATOM 12556 C CA . ILE B 1 761 ? -39.485 -4.426 69.803 1.00 43.59 761 ILE B CA 1
ATOM 12557 C C . ILE B 1 761 ? -38.824 -5.617 69.121 1.00 40.55 761 ILE B C 1
ATOM 12558 O O . ILE B 1 761 ? -37.775 -6.103 69.549 1.00 39.52 761 ILE B O 1
ATOM 12563 N N . ARG B 1 762 ? -39.474 -6.112 68.069 1.00 37.02 762 ARG B N 1
ATOM 12564 C CA . ARG B 1 762 ? -39.025 -7.332 67.410 1.00 32.90 762 ARG B CA 1
ATOM 12565 C C . ARG B 1 762 ? -37.931 -7.090 66.382 1.00 34.26 762 ARG B C 1
ATOM 12566 O O . ARG B 1 762 ? -37.164 -8.013 66.087 1.00 34.31 762 ARG B O 1
ATOM 12574 N N . ASN B 1 763 ? -37.838 -5.884 65.828 1.00 34.66 763 ASN B N 1
ATOM 12575 C CA . ASN B 1 763 ? -36.993 -5.627 64.670 1.00 34.26 763 ASN B CA 1
ATOM 12576 C C . ASN B 1 763 ? -36.151 -4.386 64.915 1.00 34.99 763 ASN B C 1
ATOM 12577 O O . ASN B 1 763 ? -36.677 -3.349 65.331 1.00 34.31 763 ASN B O 1
ATOM 12582 N N . SER B 1 764 ? -34.844 -4.497 64.651 1.00 34.21 764 SER B N 1
ATOM 12583 C CA . SER B 1 764 ? -33.947 -3.359 64.830 1.00 35.02 764 SER B CA 1
ATOM 12584 C C . SER B 1 764 ? -34.247 -2.251 63.832 1.00 34.91 764 SER B C 1
ATOM 12585 O O . SER B 1 764 ? -34.009 -1.073 64.124 1.00 37.12 764 SER B O 1
ATOM 12588 N N . ASN B 1 765 ? -34.755 -2.612 62.657 1.00 34.77 765 ASN B N 1
ATOM 12589 C CA . ASN B 1 765 ? -35.190 -1.666 61.640 1.00 36.16 765 ASN B CA 1
ATOM 12590 C C . ASN B 1 765 ? -36.463 -2.210 61.009 1.00 34.94 765 ASN B C 1
ATOM 12591 O O . ASN B 1 765 ? -36.673 -3.426 60.959 1.00 33.10 765 ASN B O 1
ATOM 12596 N N . ILE B 1 766 ? -37.320 -1.307 60.531 1.00 32.93 766 ILE B N 1
ATOM 12597 C CA . ILE B 1 766 ? -38.665 -1.701 60.119 1.00 35.52 766 ILE B CA 1
ATOM 12598 C C . ILE B 1 766 ? -39.006 -1.205 58.718 1.00 35.05 766 ILE B C 1
ATOM 12599 O O . ILE B 1 766 ? -39.684 -1.904 57.957 1.00 34.93 766 ILE B O 1
ATOM 12604 N N . MET B 1 767 ? -38.559 -0.003 58.363 1.00 36.71 767 MET B N 1
ATOM 12605 C CA . MET B 1 767 ? -39.045 0.676 57.169 1.00 34.49 767 MET B CA 1
ATOM 12606 C C . MET B 1 767 ? -37.917 1.028 56.209 1.00 36.63 767 MET B C 1
ATOM 12607 O O . MET B 1 767 ? -36.844 1.476 56.625 1.00 34.41 767 MET B O 1
ATOM 12612 N N . ALA B 1 768 ? -38.190 0.839 54.918 1.00 34.32 768 ALA B N 1
ATOM 12613 C CA . ALA B 1 768 ? -37.293 1.252 53.846 1.00 33.04 768 ALA B CA 1
ATOM 12614 C C . ALA B 1 768 ? -38.100 1.291 52.560 1.00 32.80 768 ALA B C 1
ATOM 12615 O O . ALA B 1 768 ? -38.814 0.334 52.250 1.00 31.01 768 ALA B O 1
ATOM 12617 N N . ILE B 1 769 ? -37.994 2.390 51.820 1.00 32.06 769 ILE B N 1
ATOM 12618 C CA . ILE B 1 769 ? -38.689 2.537 50.547 1.00 28.92 769 ILE B CA 1
ATOM 12619 C C . ILE B 1 769 ? -37.710 2.127 49.453 1.00 30.43 769 ILE B C 1
ATOM 12620 O O . ILE B 1 769 ? -36.801 2.879 49.096 1.00 31.74 769 ILE B O 1
ATOM 12625 N N . ALA B 1 770 ? -37.907 0.933 48.919 1.00 26.69 770 ALA B N 1
ATOM 12626 C CA . ALA B 1 770 ? -37.081 0.382 47.860 1.00 28.01 770 ALA B CA 1
ATOM 12627 C C . ALA B 1 770 ? -37.671 0.729 46.502 1.00 30.76 770 ALA B C 1
ATOM 12628 O O . ALA B 1 770 ? -38.828 1.146 46.391 1.00 29.48 770 ALA B O 1
ATOM 12630 N N . PRO B 1 771 ? -36.903 0.559 45.430 1.00 35.22 771 PRO B N 1
ATOM 12631 C CA . PRO B 1 771 ? -37.520 0.562 44.106 1.00 38.84 771 PRO B CA 1
ATOM 12632 C C . PRO B 1 771 ? -38.408 -0.662 43.979 1.00 40.68 771 PRO B C 1
ATOM 12633 O O . PRO B 1 771 ? -38.135 -1.724 44.545 1.00 43.77 771 PRO B O 1
ATOM 12637 N N . THR B 1 772 ? -39.500 -0.494 43.253 1.00 36.38 772 THR B N 1
ATOM 12638 C CA . THR B 1 772 ? -40.520 -1.527 43.177 1.00 34.52 772 THR B CA 1
ATOM 12639 C C . THR B 1 772 ? -40.877 -1.816 41.730 1.00 34.46 772 THR B C 1
ATOM 12640 O O . THR B 1 772 ? -42.025 -2.135 41.422 1.00 36.63 772 THR B O 1
ATOM 12644 N N . ALA B 1 773 ? -39.889 -1.719 40.837 1.00 41.66 773 ALA B N 1
ATOM 12645 C CA . ALA B 1 773 ? -40.146 -1.838 39.406 1.00 46.30 773 ALA B CA 1
ATOM 12646 C C . ALA B 1 773 ? -41.065 -3.010 39.101 1.00 46.70 773 ALA B C 1
ATOM 12647 O O . ALA B 1 773 ? -42.096 -2.853 38.433 1.00 48.59 773 ALA B O 1
ATOM 12649 N N . THR B 1 774 ? -40.719 -4.192 39.604 1.00 38.55 774 THR B N 1
ATOM 12650 C CA . THR B 1 774 ? -41.456 -5.388 39.224 1.00 36.25 774 THR B CA 1
ATOM 12651 C C . THR B 1 774 ? -42.740 -5.557 40.030 1.00 32.58 774 THR B C 1
ATOM 12652 O O . THR B 1 774 ? -43.799 -5.838 39.459 1.00 34.21 774 THR B O 1
ATOM 12656 N N . ILE B 1 775 ? -42.684 -5.390 41.353 1.00 29.54 775 ILE B N 1
ATOM 12657 C CA . ILE B 1 775 ? -43.879 -5.683 42.136 1.00 28.75 775 ILE B CA 1
ATOM 12658 C C . ILE B 1 775 ? -44.933 -4.601 41.936 1.00 31.24 775 ILE B C 1
ATOM 12659 O O . ILE B 1 775 ? -46.135 -4.865 42.074 1.00 30.04 775 ILE B O 1
ATOM 12664 N N . ALA B 1 776 ? -44.516 -3.378 41.599 1.00 27.00 776 ALA B N 1
ATOM 12665 C CA . ALA B 1 776 ? -45.484 -2.357 41.210 1.00 26.28 776 ALA B CA 1
ATOM 12666 C C . ALA B 1 776 ? -46.152 -2.705 39.880 1.00 29.88 776 ALA B C 1
ATOM 12667 O O . ALA B 1 776 ? -47.343 -2.428 39.687 1.00 29.82 776 ALA B O 1
ATOM 12669 N N . ASN B 1 777 ? -45.407 -3.311 38.950 1.00 28.86 777 ASN B N 1
ATOM 12670 C CA . ASN B 1 777 ? -46.014 -3.739 37.691 1.00 33.47 777 ASN B CA 1
ATOM 12671 C C . ASN B 1 777 ? -46.938 -4.932 37.890 1.00 34.01 777 ASN B C 1
ATOM 12672 O O . ASN B 1 777 ? -47.929 -5.071 37.164 1.00 34.77 777 ASN B O 1
ATOM 12677 N N . ILE B 1 778 ? -46.631 -5.807 38.853 1.00 35.67 778 ILE B N 1
ATOM 12678 C CA . ILE B 1 778 ? -47.509 -6.940 39.131 1.00 34.37 778 ILE B CA 1
ATOM 12679 C C . ILE B 1 778 ? -48.856 -6.451 39.644 1.00 34.25 778 ILE B C 1
ATOM 12680 O O . ILE B 1 778 ? -49.912 -6.950 39.239 1.00 32.91 778 ILE B O 1
ATOM 12685 N N . THR B 1 779 ? -48.842 -5.471 40.541 1.00 34.69 779 THR B N 1
ATOM 12686 C CA . THR B 1 779 ? -50.071 -4.963 41.132 1.00 34.56 779 THR B CA 1
ATOM 12687 C C . THR B 1 779 ? -50.677 -3.816 40.338 1.00 31.19 779 THR B C 1
ATOM 12688 O O . THR B 1 779 ? -51.776 -3.361 40.675 1.00 30.76 779 THR B O 1
ATOM 12692 N N . GLY B 1 780 ? -49.988 -3.343 39.303 1.00 33.19 780 GLY B N 1
ATOM 12693 C CA . GLY B 1 780 ? -50.557 -2.366 38.397 1.00 31.30 780 GLY B CA 1
ATOM 12694 C C . GLY B 1 780 ? -50.568 -0.947 38.913 1.00 31.01 780 GLY B C 1
ATOM 12695 O O . GLY B 1 780 ? -51.457 -0.174 38.546 1.00 29.98 780 GLY B O 1
ATOM 12696 N N . VAL B 1 781 ? -49.601 -0.574 39.751 1.00 29.60 781 VAL B N 1
ATOM 12697 C CA . VAL B 1 781 ? -49.563 0.750 40.354 1.00 26.88 781 VAL B CA 1
ATOM 12698 C C . VAL B 1 781 ? -48.232 1.413 40.010 1.00 27.51 781 VAL B C 1
ATOM 12699 O O . VAL B 1 781 ? -47.294 0.771 39.536 1.00 27.45 781 VAL B O 1
ATOM 12703 N N . SER B 1 782 ? -48.163 2.718 40.269 1.00 25.62 782 SER B N 1
ATOM 12704 C CA . SER B 1 782 ? -46.961 3.483 39.974 1.00 26.29 782 SER B CA 1
ATOM 12705 C C . SER B 1 782 ? -45.821 3.083 40.910 1.00 30.92 782 SER B C 1
ATOM 12706 O O . SER B 1 782 ? -46.037 2.632 42.039 1.00 27.62 782 SER B O 1
ATOM 12709 N N . GLN B 1 783 ? -44.598 3.261 40.420 1.00 32.73 783 GLN B N 1
ATOM 12710 C CA . GLN B 1 783 ? -43.410 2.763 41.106 1.00 37.06 783 GLN B CA 1
ATOM 12711 C C . GLN B 1 783 ? -43.108 3.562 42.368 1.00 35.34 783 GLN B C 1
ATOM 12712 O O . GLN B 1 783 ? -42.968 4.788 42.322 1.00 35.09 783 GLN B O 1
ATOM 12718 N N . SER B 1 784 ? -42.988 2.850 43.493 1.00 26.40 784 SER B N 1
ATOM 12719 C CA . SER B 1 784 ? -42.592 3.420 44.778 1.00 32.17 784 SER B CA 1
ATOM 12720 C C . SER B 1 784 ? -43.142 4.830 44.987 1.00 31.28 784 SER B C 1
ATOM 12721 O O . SER B 1 784 ? -44.356 5.011 45.144 1.00 29.09 784 SER B O 1
ATOM 12724 N N . ILE B 1 785 ? -42.259 5.830 44.990 1.00 27.39 785 ILE B N 1
ATOM 12725 C CA . ILE B 1 785 ? -42.626 7.217 45.240 1.00 31.33 785 ILE B CA 1
ATOM 12726 C C . ILE B 1 785 ? -42.434 8.073 44.000 1.00 28.52 785 ILE B C 1
ATOM 12727 O O . ILE B 1 785 ? -42.565 9.299 44.066 1.00 29.04 785 ILE B O 1
ATOM 12732 N N . GLU B 1 786 ? -42.129 7.456 42.871 1.00 32.72 786 GLU B N 1
ATOM 12733 C CA . GLU B 1 786 ? -41.727 8.212 41.704 1.00 38.81 786 GLU B CA 1
ATOM 12734 C C . GLU B 1 786 ? -42.927 8.950 41.111 1.00 37.02 786 GLU B C 1
ATOM 12735 O O . GLU B 1 786 ? -44.042 8.419 41.098 1.00 32.80 786 GLU B O 1
ATOM 12741 N N . PRO B 1 787 ? -42.739 10.175 40.631 1.00 33.31 787 PRO B N 1
ATOM 12742 C CA . PRO B 1 787 ? -43.765 10.792 39.792 1.00 33.37 787 PRO B CA 1
ATOM 12743 C C . PRO B 1 787 ? -43.816 10.105 38.437 1.00 31.52 787 PRO B C 1
ATOM 12744 O O . PRO B 1 787 ? -42.849 9.488 37.987 1.00 34.23 787 PRO B O 1
ATOM 12748 N N . THR B 1 788 ? -44.973 10.204 37.791 1.00 32.08 788 THR B N 1
ATOM 12749 C CA . THR B 1 788 ? -45.137 9.614 36.469 1.00 31.52 788 THR B CA 1
ATOM 12750 C C . THR B 1 788 ? -44.065 10.139 35.523 1.00 29.97 788 THR B C 1
ATOM 12751 O O . THR B 1 788 ? -43.900 11.351 35.364 1.00 28.36 788 THR B O 1
ATOM 12755 N N . TYR B 1 789 ? -43.329 9.220 34.899 1.00 30.45 789 TYR B N 1
ATOM 12756 C CA . TYR B 1 789 ? -42.270 9.621 33.977 1.00 35.18 789 TYR B CA 1
ATOM 12757 C C . TYR B 1 789 ? -42.854 10.183 32.684 1.00 37.07 789 TYR B C 1
ATOM 12758 O O . TYR B 1 789 ? -42.435 11.246 32.213 1.00 40.52 789 TYR B O 1
ATOM 12767 N N . GLN B 1 790 ? -43.819 9.481 32.097 1.00 37.22 790 GLN B N 1
ATOM 12768 C CA . GLN B 1 790 ? -44.519 9.953 30.911 1.00 42.53 790 GLN B CA 1
ATOM 12769 C C . GLN B 1 790 ? -45.957 9.460 30.960 1.00 36.52 790 GLN B C 1
ATOM 12770 O O . GLN B 1 790 ? -46.211 8.322 31.355 1.00 35.71 790 GLN B O 1
ATOM 12776 N N . ASN B 1 791 ? -46.893 10.317 30.556 1.00 35.51 791 ASN B N 1
ATOM 12777 C CA . ASN B 1 791 ? -48.295 9.920 30.511 1.00 33.87 791 ASN B CA 1
ATOM 12778 C C . ASN B 1 791 ? -48.613 9.022 29.324 1.00 37.92 791 ASN B C 1
ATOM 12779 O O . ASN B 1 791 ? -49.704 8.442 29.280 1.00 38.16 791 ASN B O 1
ATOM 12784 N N . LEU B 1 792 ? -47.697 8.898 28.367 1.00 43.71 792 LEU B N 1
ATOM 12785 C CA . LEU B 1 792 ? -47.918 8.086 27.179 1.00 46.08 792 LEU B CA 1
ATOM 12786 C C . LEU B 1 792 ? -46.575 7.550 26.708 1.00 48.93 792 LEU B C 1
ATOM 12787 O O . LEU B 1 792 ? -45.620 8.319 26.569 1.00 51.54 792 LEU B O 1
ATOM 12792 N N . TYR B 1 793 ? -46.506 6.243 26.463 1.00 55.89 793 TYR B N 1
ATOM 12793 C CA . TYR B 1 793 ? -45.283 5.621 25.973 1.00 60.56 793 TYR B CA 1
ATOM 12794 C C . TYR B 1 793 ? -45.639 4.351 25.208 1.00 59.69 793 TYR B C 1
ATOM 12795 O O . TYR B 1 793 ? -46.784 3.892 25.224 1.00 59.65 793 TYR B O 1
ATOM 12804 N N . VAL B 1 794 ? -44.641 3.791 24.527 1.00 58.59 794 VAL B N 1
ATOM 12805 C CA . VAL B 1 794 ? -44.811 2.590 23.712 1.00 60.05 794 VAL B CA 1
ATOM 12806 C C . VAL B 1 794 ? -44.064 1.445 24.382 1.00 61.01 794 VAL B C 1
ATOM 12807 O O . VAL B 1 794 ? -42.829 1.396 24.345 1.00 64.18 794 VAL B O 1
ATOM 12811 N N . LYS B 1 795 ? -44.808 0.512 24.973 1.00 66.34 795 LYS B N 1
ATOM 12812 C CA . LYS B 1 795 ? -44.214 -0.719 25.483 1.00 68.82 795 LYS B CA 1
ATOM 12813 C C . LYS B 1 795 ? -43.754 -1.582 24.314 1.00 74.10 795 LYS B C 1
ATOM 12814 O O . LYS B 1 795 ? -44.573 -2.020 23.498 1.00 74.06 795 LYS B O 1
ATOM 12820 N N . SER B 1 796 ? -42.449 -1.825 24.233 1.00 94.21 796 SER B N 1
ATOM 12821 C CA . SER B 1 796 ? -41.854 -2.583 23.136 1.00 100.70 796 SER B CA 1
ATOM 12822 C C . SER B 1 796 ? -41.416 -3.951 23.651 1.00 103.97 796 SER B C 1
ATOM 12823 O O . SER B 1 796 ? -40.227 -4.238 23.812 1.00 104.70 796 SER B O 1
ATOM 12826 N N . ASN B 1 797 ? -42.402 -4.805 23.907 1.00 111.85 797 ASN B N 1
ATOM 12827 C CA . ASN B 1 797 ? -42.168 -6.139 24.437 1.00 112.77 797 ASN B CA 1
ATOM 12828 C C . ASN B 1 797 ? -41.906 -7.131 23.304 1.00 111.21 797 ASN B C 1
ATOM 12829 O O . ASN B 1 797 ? -42.075 -6.829 22.120 1.00 114.18 797 ASN B O 1
ATOM 12834 N N . LEU B 1 798 ? -41.479 -8.339 23.684 1.00 91.50 798 LEU B N 1
ATOM 12835 C CA . LEU B 1 798 ? -41.312 -9.410 22.709 1.00 88.61 798 LEU B CA 1
ATOM 12836 C C . LEU B 1 798 ? -42.647 -9.912 22.175 1.00 86.91 798 LEU B C 1
ATOM 12837 O O . LEU B 1 798 ? -42.674 -10.572 21.129 1.00 87.51 798 LEU B O 1
ATOM 12842 N N . SER B 1 799 ? -43.752 -9.621 22.866 1.00 87.21 799 SER B N 1
ATOM 12843 C CA . SER B 1 799 ? -45.075 -9.969 22.363 1.00 87.17 799 SER B CA 1
ATOM 12844 C C . SER B 1 799 ? -45.545 -9.023 21.266 1.00 85.40 799 SER B C 1
ATOM 12845 O O . SER B 1 799 ? -46.455 -9.378 20.507 1.00 85.85 799 SER B O 1
ATOM 12848 N N . GLY B 1 800 ? -44.959 -7.843 21.172 1.00 71.16 800 GLY B N 1
ATOM 12849 C CA . GLY B 1 800 ? -45.331 -6.862 20.172 1.00 70.42 800 GLY B CA 1
ATOM 12850 C C . GLY B 1 800 ? -45.119 -5.457 20.711 1.00 68.01 800 GLY B C 1
ATOM 12851 O O . GLY B 1 800 ? -44.258 -5.231 21.558 1.00 65.21 800 GLY B O 1
ATOM 12852 N N . GLU B 1 801 ? -45.923 -4.529 20.197 1.00 73.63 801 GLU B N 1
ATOM 12853 C CA . GLU B 1 801 ? -45.883 -3.136 20.618 1.00 72.71 801 GLU B CA 1
ATOM 12854 C C . GLU B 1 801 ? -47.301 -2.624 20.791 1.00 69.29 801 GLU B C 1
ATOM 12855 O O . GLU B 1 801 ? -48.170 -2.887 19.955 1.00 68.21 801 GLU B O 1
ATOM 12861 N N . PHE B 1 802 ? -47.527 -1.884 21.874 1.00 63.35 802 PHE B N 1
ATOM 12862 C CA . PHE B 1 802 ? -48.797 -1.200 22.066 1.00 63.17 802 PHE B CA 1
ATOM 12863 C C . PHE B 1 802 ? -48.555 0.044 22.903 1.00 60.44 802 PHE B C 1
ATOM 12864 O O . PHE B 1 802 ? -47.721 0.037 23.815 1.00 59.45 802 PHE B O 1
ATOM 12872 N N . THR B 1 803 ? -49.267 1.118 22.570 1.00 55.28 803 THR B N 1
ATOM 12873 C CA . THR B 1 803 ? -49.132 2.364 23.305 1.00 56.06 803 THR B CA 1
ATOM 12874 C C . THR B 1 803 ? -49.953 2.307 24.585 1.00 52.51 803 THR B C 1
ATOM 12875 O O . THR B 1 803 ? -51.106 1.865 24.587 1.00 53.73 803 THR B O 1
ATOM 12879 N N . VAL B 1 804 ? -49.346 2.753 25.677 1.00 48.74 804 VAL B N 1
ATOM 12880 C CA . VAL B 1 804 ? -49.997 2.823 26.977 1.00 48.28 804 VAL B CA 1
ATOM 12881 C C . VAL B 1 804 ? -50.209 4.290 27.318 1.00 46.52 804 VAL B C 1
ATOM 12882 O O . VAL B 1 804 ? -49.325 5.124 27.091 1.00 45.91 804 VAL B O 1
ATOM 12886 N N . ILE B 1 805 ? -51.389 4.605 27.845 1.00 45.70 805 ILE B N 1
ATOM 12887 C CA . ILE B 1 805 ? -51.740 5.964 28.238 1.00 42.59 805 ILE B CA 1
ATOM 12888 C C . ILE B 1 805 ? -52.209 5.937 29.686 1.00 41.97 805 ILE B C 1
ATOM 12889 O O . ILE B 1 805 ? -53.042 5.102 30.058 1.00 42.11 805 ILE B O 1
ATOM 12894 N N . ASN B 1 806 ? -51.660 6.848 30.499 1.00 38.18 806 ASN B N 1
ATOM 12895 C CA . ASN B 1 806 ? -52.018 7.052 31.899 1.00 33.73 806 ASN B CA 1
ATOM 12896 C C . ASN B 1 806 ? -53.516 6.836 32.102 1.00 35.71 806 ASN B C 1
ATOM 12897 O O . ASN B 1 806 ? -54.326 7.661 31.661 1.00 32.87 806 ASN B O 1
ATOM 12902 N N . PRO B 1 807 ? -53.927 5.742 32.756 1.00 39.53 807 PRO B N 1
ATOM 12903 C CA . PRO B 1 807 ? -55.369 5.470 32.874 1.00 39.28 807 PRO B CA 1
ATOM 12904 C C . PRO B 1 807 ? -56.107 6.478 33.734 1.00 38.24 807 PRO B C 1
ATOM 12905 O O . PRO B 1 807 ? -57.280 6.759 33.462 1.00 38.22 807 PRO B O 1
ATOM 12909 N N . TYR B 1 808 ? -55.468 7.028 34.767 1.00 34.24 808 TYR B N 1
ATOM 12910 C CA . TYR B 1 808 ? -56.125 8.063 35.559 1.00 35.55 808 TYR B CA 1
ATOM 12911 C C . TYR B 1 808 ? -56.347 9.320 34.733 1.00 36.69 808 TYR B C 1
ATOM 12912 O O . TYR B 1 808 ? -57.407 9.952 34.823 1.00 40.94 808 TYR B O 1
ATOM 12921 N N . LEU B 1 809 ? -55.366 9.692 33.909 1.00 35.05 809 LEU B N 1
ATOM 12922 C CA . LEU B 1 809 ? -55.555 10.820 33.007 1.00 36.31 809 LEU B CA 1
ATOM 12923 C C . LEU B 1 809 ? -56.735 10.582 32.070 1.00 35.73 809 LEU B C 1
ATOM 12924 O O . LEU B 1 809 ? -57.553 11.486 31.850 1.00 36.60 809 LEU B O 1
ATOM 12929 N N . VAL B 1 810 ? -56.847 9.372 31.510 1.00 33.34 810 VAL B N 1
ATOM 12930 C CA . VAL B 1 810 ? -57.937 9.097 30.575 1.00 36.93 810 VAL B CA 1
ATOM 12931 C C . VAL B 1 810 ? -59.280 9.166 31.291 1.00 39.36 810 VAL B C 1
ATOM 12932 O O . VAL B 1 810 ? -60.268 9.666 30.739 1.00 41.47 810 VAL B O 1
ATOM 12936 N N . ARG B 1 811 ? -59.344 8.655 32.523 1.00 45.04 811 ARG B N 1
ATOM 12937 C CA . ARG B 1 811 ? -60.597 8.691 33.269 1.00 49.77 811 ARG B CA 1
ATOM 12938 C C . ARG B 1 811 ? -61.035 10.125 33.545 1.00 51.11 811 ARG B C 1
ATOM 12939 O O . ARG B 1 811 ? -62.211 10.469 33.367 1.00 52.34 811 ARG B O 1
ATOM 12947 N N . ASP B 1 812 ? -60.101 10.981 33.967 1.00 48.19 812 ASP B N 1
ATOM 12948 C CA . ASP B 1 812 ? -60.441 12.376 34.231 1.00 47.38 812 ASP B CA 1
ATOM 12949 C C . ASP B 1 812 ? -60.854 13.105 32.957 1.00 47.12 812 ASP B C 1
ATOM 12950 O O . ASP B 1 812 ? -61.744 13.962 32.989 1.00 52.58 812 ASP B O 1
ATOM 12955 N N . LEU B 1 813 ? -60.215 12.796 31.827 1.00 41.27 813 LEU B N 1
ATOM 12956 C CA . LEU B 1 813 ? -60.604 13.437 30.575 1.00 40.25 813 LEU B CA 1
ATOM 12957 C C . LEU B 1 813 ? -61.978 12.959 30.115 1.00 43.99 813 LEU B C 1
ATOM 12958 O O . LEU B 1 813 ? -62.765 13.745 29.574 1.00 45.50 813 LEU B O 1
ATOM 12963 N N . LYS B 1 814 ? -62.287 11.676 30.322 1.00 47.03 814 LYS B N 1
ATOM 12964 C CA . LYS B 1 814 ? -63.621 11.183 29.987 1.00 51.58 814 LYS B CA 1
ATOM 12965 C C . LYS B 1 814 ? -64.680 11.863 30.842 1.00 50.59 814 LYS B C 1
ATOM 12966 O O . LYS B 1 814 ? -65.738 12.258 30.339 1.00 52.45 814 LYS B O 1
ATOM 12972 N N . ALA B 1 815 ? -64.407 12.018 32.137 1.00 47.25 815 ALA B N 1
ATOM 12973 C CA . ALA B 1 815 ? -65.366 12.646 33.035 1.00 49.92 815 ALA B CA 1
ATOM 12974 C C . ALA B 1 815 ? -65.687 14.076 32.624 1.00 54.11 815 ALA B C 1
ATOM 12975 O O . ALA B 1 815 ? -66.734 14.599 33.019 1.00 56.55 815 ALA B O 1
ATOM 12977 N N . ARG B 1 816 ? -64.821 14.715 31.840 1.00 59.84 816 ARG B N 1
ATOM 12978 C CA . ARG B 1 816 ? -65.033 16.084 31.387 1.00 60.15 816 ARG B CA 1
ATOM 12979 C C . ARG B 1 816 ? -65.339 16.167 29.898 1.00 58.11 816 ARG B C 1
ATOM 12980 O O . ARG B 1 816 ? -65.323 17.265 29.335 1.00 60.35 816 ARG B O 1
ATOM 12988 N N . GLY B 1 817 ? -65.623 15.040 29.249 1.00 49.24 817 GLY B N 1
ATOM 12989 C CA . GLY B 1 817 ? -65.969 15.048 27.838 1.00 48.50 817 GLY B CA 1
ATOM 12990 C C . GLY B 1 817 ? -64.838 15.443 26.915 1.00 48.50 817 GLY B C 1
ATOM 12991 O O . GLY B 1 817 ? -65.093 15.943 25.815 1.00 49.42 817 GLY B O 1
ATOM 12992 N N . LEU B 1 818 ? -63.590 15.211 27.325 1.00 51.71 818 LEU B N 1
ATOM 12993 C CA . LEU B 1 818 ? -62.414 15.655 26.585 1.00 51.98 818 LEU B CA 1
ATOM 12994 C C . LEU B 1 818 ? -61.628 14.510 25.957 1.00 52.50 818 LEU B C 1
ATOM 12995 O O . LEU B 1 818 ? -60.543 14.745 25.411 1.00 52.77 818 LEU B O 1
ATOM 13000 N N . TRP B 1 819 ? -62.133 13.281 26.023 1.00 48.91 819 TRP B N 1
ATOM 13001 C CA . TRP B 1 819 ? -61.441 12.120 25.472 1.00 47.82 819 TRP B CA 1
ATOM 13002 C C . TRP B 1 819 ? -62.031 11.793 24.102 1.00 51.50 819 TRP B C 1
ATOM 13003 O O . TRP B 1 819 ? -63.191 11.384 23.999 1.00 53.07 819 TRP B O 1
ATOM 13014 N N . ASP B 1 820 ? -61.227 11.972 23.058 1.00 55.39 820 ASP B N 1
ATOM 13015 C CA . ASP B 1 820 ? -61.650 11.736 21.684 1.00 56.62 820 ASP B CA 1
ATOM 13016 C C . ASP B 1 820 ? -60.401 11.525 20.836 1.00 55.72 820 ASP B C 1
ATOM 13017 O O . ASP B 1 820 ? -59.277 11.737 21.310 1.00 55.79 820 ASP B O 1
ATOM 13022 N N . PRO B 1 821 ? -60.559 11.096 19.579 1.00 57.41 821 PRO B N 1
ATOM 13023 C CA . PRO B 1 821 ? -59.368 10.849 18.740 1.00 56.83 821 PRO B CA 1
ATOM 13024 C C . PRO B 1 821 ? -58.418 12.033 18.635 1.00 55.77 821 PRO B C 1
ATOM 13025 O O . PRO B 1 821 ? -57.198 11.832 18.587 1.00 55.84 821 PRO B O 1
ATOM 13029 N N . VAL B 1 822 ? -58.941 13.261 18.581 1.00 53.58 822 VAL B N 1
ATOM 13030 C CA . VAL B 1 822 ? -58.077 14.438 18.528 1.00 51.66 822 VAL B CA 1
ATOM 13031 C C . VAL B 1 822 ? -57.210 14.523 19.780 1.00 54.27 822 VAL B C 1
ATOM 13032 O O . VAL B 1 822 ? -56.010 14.816 19.704 1.00 54.62 822 VAL B O 1
ATOM 13036 N N . MET B 1 823 ? -57.805 14.288 20.955 1.00 53.02 823 MET B N 1
ATOM 13037 C CA . MET B 1 823 ? -57.029 14.303 22.193 1.00 51.07 823 MET B CA 1
ATOM 13038 C C . MET B 1 823 ? -55.924 13.256 22.160 1.00 51.32 823 MET B C 1
ATOM 13039 O O . MET B 1 823 ? -54.804 13.510 22.617 1.00 53.09 823 MET B O 1
ATOM 13044 N N . VAL B 1 824 ? -56.223 12.067 21.629 1.00 52.60 824 VAL B N 1
ATOM 13045 C CA . VAL B 1 824 ? -55.212 11.016 21.535 1.00 52.24 824 VAL B CA 1
ATOM 13046 C C . VAL B 1 824 ? -54.023 11.498 20.712 1.00 51.47 824 VAL B C 1
ATOM 13047 O O . VAL B 1 824 ? -52.865 11.351 21.117 1.00 50.98 824 VAL B O 1
ATOM 13051 N N . ASN B 1 825 ? -54.287 12.071 19.538 1.00 51.73 825 ASN B N 1
ATOM 13052 C CA . ASN B 1 825 ? -53.186 12.519 18.695 1.00 52.88 825 ASN B CA 1
ATOM 13053 C C . ASN B 1 825 ? -52.457 13.709 19.304 1.00 50.73 825 ASN B C 1
ATOM 13054 O O . ASN B 1 825 ? -51.256 13.877 19.072 1.00 49.69 825 ASN B O 1
ATOM 13059 N N . ASP B 1 826 ? -53.155 14.542 20.079 1.00 51.26 826 ASP B N 1
ATOM 13060 C CA . ASP B 1 826 ? -52.464 15.595 20.813 1.00 50.27 826 ASP B CA 1
ATOM 13061 C C . ASP B 1 826 ? -51.490 14.998 21.818 1.00 48.17 826 ASP B C 1
ATOM 13062 O O . ASP B 1 826 ? -50.357 15.472 21.953 1.00 47.85 826 ASP B O 1
ATOM 13067 N N . LEU B 1 827 ? -51.904 13.939 22.518 1.00 47.42 827 LEU B N 1
ATOM 13068 C CA . LEU B 1 827 ? -51.033 13.328 23.517 1.00 47.21 827 LEU B CA 1
ATOM 13069 C C . LEU B 1 827 ? -49.847 12.628 22.866 1.00 48.03 827 LEU B C 1
ATOM 13070 O O . LEU B 1 827 ? -48.715 12.738 23.353 1.00 47.89 827 LEU B O 1
ATOM 13075 N N . LYS B 1 828 ? -50.078 11.908 21.765 1.00 47.76 828 LYS B N 1
ATOM 13076 C CA . LYS B 1 828 ? -48.965 11.287 21.053 1.00 49.98 828 LYS B CA 1
ATOM 13077 C C . LYS B 1 828 ? -47.976 12.339 20.564 1.00 49.72 828 LYS B C 1
ATOM 13078 O O . LYS B 1 828 ? -46.757 12.172 20.703 1.00 48.43 828 LYS B O 1
ATOM 13084 N N . TYR B 1 829 ? -48.487 13.439 20.005 1.00 47.22 829 TYR B N 1
ATOM 13085 C CA . TYR B 1 829 ? -47.625 14.517 19.527 1.00 48.62 829 TYR B CA 1
ATOM 13086 C C . TYR B 1 829 ? -46.742 15.065 20.644 1.00 49.55 829 TYR B C 1
ATOM 13087 O O . TYR B 1 829 ? -45.536 15.260 20.456 1.00 49.61 829 TYR B O 1
ATOM 13096 N N . TYR B 1 830 ? -47.323 15.314 21.819 1.00 51.22 830 TYR B N 1
ATOM 13097 C CA . TYR B 1 830 ? -46.593 15.888 22.943 1.00 48.67 830 TYR B CA 1
ATOM 13098 C C . TYR B 1 830 ? -45.990 14.834 23.862 1.00 50.05 830 TYR B C 1
ATOM 13099 O O . TYR B 1 830 ? -45.505 15.180 24.943 1.00 50.49 830 TYR B O 1
ATOM 13108 N N . ASP B 1 831 ? -46.007 13.564 23.460 1.00 59.18 831 ASP B N 1
ATOM 13109 C CA . ASP B 1 831 ? -45.416 12.483 24.248 1.00 58.02 831 ASP B CA 1
ATOM 13110 C C . ASP B 1 831 ? -46.018 12.425 25.649 1.00 56.68 831 ASP B C 1
ATOM 13111 O O . ASP B 1 831 ? -45.310 12.257 26.645 1.00 54.18 831 ASP B O 1
ATOM 13116 N N . GLY B 1 832 ? -47.342 12.555 25.727 1.00 53.51 832 GLY B N 1
ATOM 13117 C CA . GLY B 1 832 ? -48.056 12.434 26.975 1.00 51.52 832 GLY B CA 1
ATOM 13118 C C . GLY B 1 832 ? -48.217 13.725 27.749 1.00 49.59 832 GLY B C 1
ATOM 13119 O O . GLY B 1 832 ? -49.078 13.795 28.632 1.00 50.22 832 GLY B O 1
ATOM 13120 N N . SER B 1 833 ? -47.418 14.745 27.453 1.00 41.53 833 SER B N 1
ATOM 13121 C CA . SER B 1 833 ? -47.535 16.000 28.177 1.00 41.54 833 SER B CA 1
ATOM 13122 C C . SER B 1 833 ? -48.850 16.687 27.834 1.00 40.80 833 SER B C 1
ATOM 13123 O O . SER B 1 833 ? -49.267 16.730 26.673 1.00 44.50 833 SER B O 1
ATOM 13126 N N . VAL B 1 834 ? -49.505 17.223 28.861 1.00 37.23 834 VAL B N 1
ATOM 13127 C CA . VAL B 1 834 ? -50.769 17.933 28.718 1.00 38.93 834 VAL B CA 1
ATOM 13128 C C . VAL B 1 834 ? -50.609 19.432 28.888 1.00 41.65 834 VAL B C 1
ATOM 13129 O O . VAL B 1 834 ? -51.613 20.160 28.855 1.00 42.33 834 VAL B O 1
ATOM 13133 N N . GLN B 1 835 ? -49.377 19.923 29.053 1.00 41.55 835 GLN B N 1
ATOM 13134 C CA . GLN B 1 835 ? -49.161 21.319 29.410 1.00 42.95 835 GLN B CA 1
ATOM 13135 C C . GLN B 1 835 ? -49.494 22.276 28.276 1.00 45.67 835 GLN B C 1
ATOM 13136 O O . GLN B 1 835 ? -49.817 23.438 28.545 1.00 47.20 835 GLN B O 1
ATOM 13142 N N . GLN B 1 836 ? -49.439 21.820 27.024 1.00 56.66 836 GLN B N 1
ATOM 13143 C CA . GLN B 1 836 ? -49.668 22.676 25.865 1.00 58.12 836 GLN B CA 1
ATOM 13144 C C . GLN B 1 836 ? -50.975 22.364 25.143 1.00 57.10 836 GLN B C 1
ATOM 13145 O O . GLN B 1 836 ? -51.161 22.806 24.003 1.00 58.56 836 GLN B O 1
ATOM 13151 N N . ILE B 1 837 ? -51.880 21.618 25.769 1.00 49.17 837 ILE B N 1
ATOM 13152 C CA . ILE B 1 837 ? -53.179 21.300 25.185 1.00 49.66 837 ILE B CA 1
ATOM 13153 C C . ILE B 1 837 ? -54.200 22.254 25.796 1.00 52.14 837 ILE B C 1
ATOM 13154 O O . ILE B 1 837 ? -54.564 22.124 26.968 1.00 53.46 837 ILE B O 1
ATOM 13159 N N . GLU B 1 838 ? -54.675 23.212 24.998 1.00 60.15 838 GLU B N 1
ATOM 13160 C CA . GLU B 1 838 ? -55.525 24.273 25.533 1.00 64.83 838 GLU B CA 1
ATOM 13161 C C . GLU B 1 838 ? -56.823 23.731 26.122 1.00 63.92 838 GLU B C 1
ATOM 13162 O O . GLU B 1 838 ? -57.335 24.282 27.104 1.00 64.46 838 GLU B O 1
ATOM 13168 N N . ARG B 1 839 ? -57.371 22.663 25.538 1.00 62.64 839 ARG B N 1
ATOM 13169 C CA . ARG B 1 839 ? -58.659 22.136 25.986 1.00 62.43 839 ARG B CA 1
ATOM 13170 C C . ARG B 1 839 ? -58.614 21.644 27.430 1.00 58.97 839 ARG B C 1
ATOM 13171 O O . ARG B 1 839 ? -59.650 21.601 28.102 1.00 58.54 839 ARG B O 1
ATOM 13179 N N . ILE B 1 840 ? -57.444 21.251 27.920 1.00 47.73 840 ILE B N 1
ATOM 13180 C CA . ILE B 1 840 ? -57.353 20.616 29.232 1.00 48.28 840 ILE B CA 1
ATOM 13181 C C . ILE B 1 840 ? -57.340 21.701 30.307 1.00 49.25 840 ILE B C 1
ATOM 13182 O O . ILE B 1 840 ? -56.502 22.612 30.256 1.00 48.43 840 ILE B O 1
ATOM 13187 N N . PRO B 1 841 ? -58.251 21.662 31.280 1.00 53.00 841 PRO B N 1
ATOM 13188 C CA . PRO B 1 841 ? -58.280 22.715 32.300 1.00 53.79 841 PRO B CA 1
ATOM 13189 C C . PRO B 1 841 ? -57.039 22.682 33.181 1.00 50.33 841 PRO B C 1
ATOM 13190 O O . PRO B 1 841 ? -56.348 21.668 33.304 1.00 47.68 841 PRO B O 1
ATOM 13194 N N . GLN B 1 842 ? -56.777 23.826 33.816 1.00 54.34 842 GLN B N 1
ATOM 13195 C CA . GLN B 1 842 ? -55.516 24.010 34.525 1.00 52.78 842 GLN B CA 1
ATOM 13196 C C . GLN B 1 842 ? -55.359 23.016 35.669 1.00 48.90 842 GLN B C 1
ATOM 13197 O O . GLN B 1 842 ? -54.247 22.554 35.947 1.00 47.25 842 GLN B O 1
ATOM 13203 N N . ASP B 1 843 ? -56.454 22.679 36.354 1.00 51.81 843 ASP B N 1
ATOM 13204 C CA . ASP B 1 843 ? -56.341 21.744 37.471 1.00 53.31 843 ASP B CA 1
ATOM 13205 C C . ASP B 1 843 ? -55.828 20.388 36.995 1.00 47.28 843 ASP B C 1
ATOM 13206 O O . ASP B 1 843 ? -55.058 19.726 37.700 1.00 46.80 843 ASP B O 1
ATOM 13211 N N . LEU B 1 844 ? -56.226 19.965 35.794 1.00 45.37 844 LEU B N 1
ATOM 13212 C CA . LEU B 1 844 ? -55.712 18.710 35.252 1.00 42.77 844 LEU B CA 1
ATOM 13213 C C . LEU B 1 844 ? -54.301 18.860 34.698 1.00 38.90 844 LEU B C 1
ATOM 13214 O O . LEU B 1 844 ? -53.550 17.880 34.669 1.00 37.50 844 LEU B O 1
ATOM 13219 N N . LYS B 1 845 ? -53.926 20.060 34.249 1.00 41.09 845 LYS B N 1
ATOM 13220 C CA . LYS B 1 845 ? -52.548 20.287 33.826 1.00 43.28 845 LYS B CA 1
ATOM 13221 C C . LYS B 1 845 ? -51.587 20.109 34.995 1.00 41.17 845 LYS B C 1
ATOM 13222 O O . LYS B 1 845 ? -50.540 19.469 34.856 1.00 40.13 845 LYS B O 1
ATOM 13228 N N . ASP B 1 846 ? -51.927 20.673 36.155 1.00 42.86 846 ASP B N 1
ATOM 13229 C CA . ASP B 1 846 ? -51.114 20.473 37.350 1.00 41.56 846 ASP B CA 1
ATOM 13230 C C . ASP B 1 846 ? -51.140 19.015 37.787 1.00 38.87 846 ASP B C 1
ATOM 13231 O O . ASP B 1 846 ? -50.095 18.427 38.088 1.00 37.15 846 ASP B O 1
ATOM 13236 N N . LEU B 1 847 ? -52.331 18.412 37.828 1.00 37.65 847 LEU B N 1
ATOM 13237 C CA . LEU B 1 847 ? -52.443 17.051 38.340 1.00 38.28 847 LEU B CA 1
ATOM 13238 C C . LEU B 1 847 ? -51.593 16.078 37.531 1.00 36.62 847 LEU B C 1
ATOM 13239 O O . LEU B 1 847 ? -50.951 15.185 38.099 1.00 30.62 847 LEU B O 1
ATOM 13244 N N . TYR B 1 848 ? -51.560 16.240 36.207 1.00 37.83 848 TYR B N 1
ATOM 13245 C CA . TYR B 1 848 ? -50.904 15.276 35.330 1.00 38.24 848 TYR B CA 1
ATOM 13246 C C . TYR B 1 848 ? -49.597 15.809 34.746 1.00 38.78 848 TYR B C 1
ATOM 13247 O O . TYR B 1 848 ? -49.159 15.376 33.677 1.00 33.90 848 TYR B O 1
ATOM 13256 N N . ALA B 1 849 ? -48.948 16.730 35.456 1.00 43.29 849 ALA B N 1
ATOM 13257 C CA . ALA B 1 849 ? -47.547 17.016 35.183 1.00 43.37 849 ALA B CA 1
ATOM 13258 C C . ALA B 1 849 ? -46.726 15.755 35.410 1.00 39.14 849 ALA B C 1
ATOM 13259 O O . ALA B 1 849 ? -47.065 14.915 36.247 1.00 37.63 849 ALA B O 1
ATOM 13261 N N . THR B 1 850 ? -45.646 15.612 34.646 1.00 38.06 850 THR B N 1
ATOM 13262 C CA . THR B 1 850 ? -44.800 14.429 34.713 1.00 37.13 850 THR B CA 1
ATOM 13263 C C . THR B 1 850 ? -43.483 14.756 35.418 1.00 37.28 850 THR B C 1
ATOM 13264 O O . THR B 1 850 ? -43.284 15.861 35.930 1.00 39.26 850 THR B O 1
ATOM 13268 N N . ALA B 1 851 ? -42.571 13.780 35.427 1.00 38.96 851 ALA B N 1
ATOM 13269 C CA . ALA B 1 851 ? -41.362 13.882 36.243 1.00 37.42 851 ALA B CA 1
ATOM 13270 C C . ALA B 1 851 ? -40.569 15.142 35.917 1.00 40.34 851 ALA B C 1
ATOM 13271 O O . ALA B 1 851 ? -40.170 15.886 36.819 1.00 36.86 851 ALA B O 1
ATOM 13273 N N . PHE B 1 852 ? -40.329 15.404 34.633 1.00 42.12 852 PHE B N 1
ATOM 13274 C CA . PHE B 1 852 ? -39.522 16.558 34.260 1.00 41.89 852 PHE B CA 1
ATOM 13275 C C . PHE B 1 852 ? -40.301 17.863 34.289 1.00 40.82 852 PHE B C 1
ATOM 13276 O O . PHE B 1 852 ? -39.727 18.912 33.989 1.00 44.52 852 PHE B O 1
ATOM 13284 N N . GLU B 1 853 ? -41.578 17.828 34.660 1.00 40.83 853 GLU B N 1
ATOM 13285 C CA . GLU B 1 853 ? -42.390 19.028 34.760 1.00 43.38 853 GLU B CA 1
ATOM 13286 C C . GLU B 1 853 ? -42.717 19.406 36.198 1.00 43.92 853 GLU B C 1
ATOM 13287 O O . GLU B 1 853 ? -43.217 20.510 36.432 1.00 49.15 853 GLU B O 1
ATOM 13293 N N . VAL B 1 854 ? -42.440 18.534 37.161 1.00 40.74 854 VAL B N 1
ATOM 13294 C CA . VAL B 1 854 ? -42.612 18.847 38.574 1.00 42.78 854 VAL B CA 1
ATOM 13295 C C . VAL B 1 854 ? -41.290 19.403 39.089 1.00 41.42 854 VAL B C 1
ATOM 13296 O O . VAL B 1 854 ? -40.244 18.756 38.966 1.00 37.63 854 VAL B O 1
ATOM 13300 N N . GLU B 1 855 ? -41.331 20.605 39.654 1.00 48.09 855 GLU B N 1
ATOM 13301 C CA . GLU B 1 855 ? -40.127 21.216 40.198 1.00 51.66 855 GLU B CA 1
ATOM 13302 C C . GLU B 1 855 ? -39.452 20.259 41.174 1.00 49.33 855 GLU B C 1
ATOM 13303 O O . GLU B 1 855 ? -40.105 19.664 42.036 1.00 47.83 855 GLU B O 1
ATOM 13309 N N . THR B 1 856 ? -38.136 20.104 41.022 1.00 42.40 856 THR B N 1
ATOM 13310 C CA . THR B 1 856 ? -37.411 19.122 41.819 1.00 42.06 856 THR B CA 1
ATOM 13311 C C . THR B 1 856 ? -37.594 19.356 43.314 1.00 39.69 856 THR B C 1
ATOM 13312 O O . THR B 1 856 ? -37.564 18.402 44.097 1.00 37.80 856 THR B O 1
ATOM 13316 N N . ARG B 1 857 ? -37.795 20.608 43.727 1.00 46.12 857 ARG B N 1
ATOM 13317 C CA . ARG B 1 857 ? -37.989 20.903 45.144 1.00 50.21 857 ARG B CA 1
ATOM 13318 C C . ARG B 1 857 ? -39.163 20.125 45.722 1.00 46.95 857 ARG B C 1
ATOM 13319 O O . ARG B 1 857 ? -39.120 19.701 46.883 1.00 43.86 857 ARG B O 1
ATOM 13327 N N . TRP B 1 858 ? -40.237 19.954 44.943 1.00 40.45 858 TRP B N 1
ATOM 13328 C CA . TRP B 1 858 ? -41.382 19.201 45.445 1.00 37.36 858 TRP B CA 1
ATOM 13329 C C . TRP B 1 858 ? -40.981 17.775 45.792 1.00 37.45 858 TRP B C 1
ATOM 13330 O O . TRP B 1 858 ? -41.362 17.251 46.845 1.00 38.83 858 TRP B O 1
ATOM 13341 N N . ILE B 1 859 ? -40.203 17.136 44.917 1.00 38.54 859 ILE B N 1
ATOM 13342 C CA . ILE B 1 859 ? -39.768 15.764 45.160 1.00 38.16 859 ILE B CA 1
ATOM 13343 C C . ILE B 1 859 ? -38.891 15.694 46.404 1.00 38.90 859 ILE B C 1
ATOM 13344 O O . ILE B 1 859 ? -39.021 14.776 47.225 1.00 35.46 859 ILE B O 1
ATOM 13349 N N . VAL B 1 860 ? -37.978 16.653 46.560 1.00 36.65 860 VAL B N 1
ATOM 13350 C CA . VAL B 1 860 ? -37.060 16.613 47.692 1.00 36.02 860 VAL B CA 1
ATOM 13351 C C . VAL B 1 860 ? -37.812 16.843 48.995 1.00 36.59 860 VAL B C 1
ATOM 13352 O O . VAL B 1 860 ? -37.537 16.193 50.011 1.00 35.30 860 VAL B O 1
ATOM 13356 N N . GLU B 1 861 ? -38.766 17.774 48.995 1.00 33.80 861 GLU B N 1
ATOM 13357 C CA . GLU B 1 861 ? -39.498 18.059 50.222 1.00 37.09 861 GLU B CA 1
ATOM 13358 C C . GLU B 1 861 ? -40.341 16.863 50.639 1.00 36.38 861 GLU B C 1
ATOM 13359 O O . GLU B 1 861 ? -40.320 16.457 51.806 1.00 37.07 861 GLU B O 1
ATOM 13365 N N . ALA B 1 862 ? -41.088 16.279 49.696 1.00 31.00 862 ALA B N 1
ATOM 13366 C CA . ALA B 1 862 ? -41.860 15.082 50.012 1.00 30.99 862 ALA B CA 1
ATOM 13367 C C . ALA B 1 862 ? -40.958 13.984 50.556 1.00 32.76 862 ALA B C 1
ATOM 13368 O O . ALA B 1 862 ? -41.293 13.333 51.552 1.00 32.22 862 ALA B O 1
ATOM 13370 N N . ALA B 1 863 ? -39.800 13.771 49.921 1.00 31.25 863 ALA B N 1
ATOM 13371 C CA . ALA B 1 863 ? -38.856 12.777 50.417 1.00 28.80 863 ALA B CA 1
ATOM 13372 C C . ALA B 1 863 ? -38.354 13.143 51.811 1.00 33.53 863 ALA B C 1
ATOM 13373 O O . ALA B 1 863 ? -38.160 12.266 52.660 1.00 31.27 863 ALA B O 1
ATOM 13375 N N . SER B 1 864 ? -38.141 14.437 52.063 1.00 31.56 864 SER B N 1
ATOM 13376 C CA . SER B 1 864 ? -37.698 14.882 53.379 1.00 33.11 864 SER B CA 1
ATOM 13377 C C . SER B 1 864 ? -38.742 14.582 54.449 1.00 37.87 864 SER B C 1
ATOM 13378 O O . SER B 1 864 ? -38.396 14.208 55.576 1.00 35.79 864 SER B O 1
ATOM 13381 N N . ARG B 1 865 ? -40.030 14.755 54.119 1.00 37.69 865 ARG B N 1
ATOM 13382 C CA . ARG B 1 865 ? -41.084 14.496 55.094 1.00 33.67 865 ARG B CA 1
ATOM 13383 C C . ARG B 1 865 ? -41.195 13.008 55.395 1.00 33.13 865 ARG B C 1
ATOM 13384 O O . ARG B 1 865 ? -41.411 12.616 56.546 1.00 35.23 865 ARG B O 1
ATOM 13392 N N . ARG B 1 866 ? -41.063 12.162 54.371 1.00 29.13 866 ARG B N 1
ATOM 13393 C CA . ARG B 1 866 ? -41.101 10.724 54.608 1.00 30.06 866 ARG B CA 1
ATOM 13394 C C . ARG B 1 866 ? -39.951 10.291 55.503 1.00 33.74 866 ARG B C 1
ATOM 13395 O O . ARG B 1 866 ? -40.126 9.440 56.383 1.00 31.44 866 ARG B O 1
ATOM 13403 N N . GLN B 1 867 ? -38.768 10.882 55.303 1.00 35.30 867 GLN B N 1
ATOM 13404 C CA . GLN B 1 867 ? -37.584 10.473 56.045 1.00 34.07 867 GLN B CA 1
ATOM 13405 C C . GLN B 1 867 ? -37.683 10.842 57.516 1.00 34.18 867 GLN B C 1
ATOM 13406 O O . GLN B 1 867 ? -36.905 10.329 58.325 1.00 36.18 867 GLN B O 1
ATOM 13412 N N . LYS B 1 868 ? -38.622 11.721 57.878 1.00 34.87 868 LYS B N 1
ATOM 13413 C CA . LYS B 1 868 ? -38.889 11.990 59.288 1.00 36.92 868 LYS B CA 1
ATOM 13414 C C . LYS B 1 868 ? -39.258 10.717 60.033 1.00 35.58 868 LYS B C 1
ATOM 13415 O O . LYS B 1 868 ? -38.868 10.526 61.194 1.00 30.32 868 LYS B O 1
ATOM 13421 N N . TRP B 1 869 ? -40.023 9.842 59.380 1.00 27.44 869 TRP B N 1
ATOM 13422 C CA . TRP B 1 869 ? -40.665 8.708 60.023 1.00 31.09 869 TRP B CA 1
ATOM 13423 C C . TRP B 1 869 ? -39.974 7.384 59.739 1.00 31.81 869 TRP B C 1
ATOM 13424 O O . TRP B 1 869 ? -40.272 6.391 60.410 1.00 33.85 869 TRP B O 1
ATOM 13435 N N . ILE B 1 870 ? -39.059 7.348 58.784 1.00 28.21 870 ILE B N 1
ATOM 13436 C CA . ILE B 1 870 ? -38.433 6.106 58.345 1.00 32.46 870 ILE B CA 1
ATOM 13437 C C . ILE B 1 870 ? -37.127 5.917 59.103 1.00 30.04 870 ILE B C 1
ATOM 13438 O O . ILE B 1 870 ? -36.328 6.852 59.216 1.00 28.34 870 ILE B O 1
ATOM 13443 N N . ASP B 1 871 ? -36.891 4.700 59.603 1.00 28.92 871 ASP B N 1
ATOM 13444 C CA . ASP B 1 871 ? -35.640 4.439 60.311 1.00 37.68 871 ASP B CA 1
ATOM 13445 C C . ASP B 1 871 ? -34.494 4.135 59.351 1.00 36.14 871 ASP B C 1
ATOM 13446 O O . ASP B 1 871 ? -33.348 4.480 59.654 1.00 33.23 871 ASP B O 1
ATOM 13451 N N . GLN B 1 872 ? -34.767 3.524 58.194 1.00 30.45 872 GLN B N 1
ATOM 13452 C CA . GLN B 1 872 ? -33.730 3.368 57.176 1.00 29.23 872 GLN B CA 1
ATOM 13453 C C . GLN B 1 872 ? -33.838 4.526 56.183 1.00 27.51 872 GLN B C 1
ATOM 13454 O O . GLN B 1 872 ? -33.923 5.679 56.616 1.00 26.85 872 GLN B O 1
ATOM 13460 N N . ALA B 1 873 ? -33.846 4.268 54.878 1.00 28.44 873 ALA B N 1
ATOM 13461 C CA . ALA B 1 873 ? -33.818 5.359 53.894 1.00 29.73 873 ALA B CA 1
ATOM 13462 C C . ALA B 1 873 ? -34.839 5.085 52.792 1.00 31.25 873 ALA B C 1
ATOM 13463 O O . ALA B 1 873 ? -35.746 4.257 52.937 1.00 32.27 873 ALA B O 1
ATOM 13465 N N . GLN B 1 874 ? -34.711 5.806 51.674 1.00 33.15 874 GLN B N 1
ATOM 13466 C CA . GLN B 1 874 ? -35.612 5.643 50.539 1.00 36.20 874 GLN B CA 1
ATOM 13467 C C . GLN B 1 874 ? -34.845 5.904 49.251 1.00 33.69 874 GLN B C 1
ATOM 13468 O O . GLN B 1 874 ? -34.076 6.866 49.167 1.00 33.32 874 GLN B O 1
ATOM 13474 N N . SER B 1 875 ? -35.053 5.040 48.259 1.00 31.91 875 SER B N 1
ATOM 13475 C CA . SER B 1 875 ? -34.475 5.236 46.930 1.00 32.90 875 SER B CA 1
ATOM 13476 C C . SER B 1 875 ? -35.135 6.443 46.280 1.00 31.57 875 SER B C 1
ATOM 13477 O O . SER B 1 875 ? -36.338 6.424 46.013 1.00 33.94 875 SER B O 1
ATOM 13480 N N . LEU B 1 876 ? -34.362 7.498 46.037 1.00 30.00 876 LEU B N 1
ATOM 13481 C CA . LEU B 1 876 ? -34.902 8.763 45.543 1.00 32.54 876 LEU B CA 1
ATOM 13482 C C . LEU B 1 876 ? -34.223 9.141 44.232 1.00 35.46 876 LEU B C 1
ATOM 13483 O O . LEU B 1 876 ? -33.111 9.681 44.230 1.00 32.63 876 LEU B O 1
ATOM 13488 N N . ASN B 1 877 ? -34.911 8.896 43.123 1.00 35.57 877 ASN B N 1
ATOM 13489 C CA . ASN B 1 877 ? -34.481 9.432 41.844 1.00 36.58 877 ASN B CA 1
ATOM 13490 C C . ASN B 1 877 ? -34.860 10.900 41.761 1.00 35.02 877 ASN B C 1
ATOM 13491 O O . ASN B 1 877 ? -35.911 11.312 42.258 1.00 34.30 877 ASN B O 1
ATOM 13496 N N . LEU B 1 878 ? -33.996 11.693 41.137 1.00 35.09 878 LEU B N 1
ATOM 13497 C CA . LEU B 1 878 ? -34.262 13.103 40.910 1.00 35.13 878 LEU B CA 1
ATOM 13498 C C . LEU B 1 878 ? -34.258 13.396 39.416 1.00 37.63 878 LEU B C 1
ATOM 13499 O O . LEU B 1 878 ? -33.570 12.730 38.633 1.00 35.13 878 LEU B O 1
ATOM 13504 N N . TYR B 1 879 ? -35.042 14.403 39.036 1.00 40.52 879 TYR B N 1
ATOM 13505 C CA . TYR B 1 879 ? -35.273 14.749 37.639 1.00 42.17 879 TYR B CA 1
ATOM 13506 C C . TYR B 1 879 ? -34.992 16.229 37.459 1.00 44.74 879 TYR B C 1
ATOM 13507 O O . TYR B 1 879 ? -35.628 17.064 38.109 1.00 47.68 879 TYR B O 1
ATOM 13516 N N . ILE B 1 880 ? -34.044 16.552 36.585 1.00 43.73 880 ILE B N 1
ATOM 13517 C CA . ILE B 1 880 ? -33.602 17.924 36.374 1.00 47.54 880 ILE B CA 1
ATOM 13518 C C . ILE B 1 880 ? -33.629 18.191 34.875 1.00 50.23 880 ILE B C 1
ATOM 13519 O O . ILE B 1 880 ? -32.835 17.615 34.121 1.00 49.87 880 ILE B O 1
ATOM 13524 N N . ALA B 1 881 ? -34.541 19.062 34.443 1.00 56.08 881 ALA B N 1
ATOM 13525 C CA . ALA B 1 881 ? -34.674 19.344 33.019 1.00 61.98 881 ALA B CA 1
ATOM 13526 C C . ALA B 1 881 ? -33.650 20.372 32.551 1.00 67.60 881 ALA B C 1
ATOM 13527 O O . ALA B 1 881 ? -33.134 20.268 31.433 1.00 69.21 881 ALA B O 1
ATOM 13529 N N . GLY B 1 882 ? -33.338 21.361 33.384 1.00 83.72 882 GLY B N 1
ATOM 13530 C CA . GLY B 1 882 ? -32.353 22.363 33.017 1.00 90.42 882 GLY B CA 1
ATOM 13531 C C . GLY B 1 882 ? -30.938 21.927 33.338 1.00 92.57 882 GLY B C 1
ATOM 13532 O O . GLY B 1 882 ? -30.504 22.005 34.491 1.00 93.37 882 GLY B O 1
ATOM 13533 N N . ALA B 1 883 ? -30.210 21.461 32.328 1.00 103.79 883 ALA B N 1
ATOM 13534 C CA . ALA B 1 883 ? -28.853 20.957 32.525 1.00 104.67 883 ALA B CA 1
ATOM 13535 C C . ALA B 1 883 ? -27.912 22.114 32.834 1.00 102.23 883 ALA B C 1
ATOM 13536 O O . ALA B 1 883 ? -27.603 22.923 31.952 1.00 109.55 883 ALA B O 1
ATOM 13538 N N . SER B 1 884 ? -27.452 22.196 34.081 1.00 69.39 884 SER B N 1
ATOM 13539 C CA . SER B 1 884 ? -26.418 23.155 34.452 1.00 67.67 884 SER B CA 1
ATOM 13540 C C . SER B 1 884 ? -25.826 22.746 35.792 1.00 60.19 884 SER B C 1
ATOM 13541 O O . SER B 1 884 ? -26.526 22.214 36.657 1.00 58.19 884 SER B O 1
ATOM 13544 N N . GLY B 1 885 ? -24.529 23.010 35.954 1.00 61.18 885 GLY B N 1
ATOM 13545 C CA . GLY B 1 885 ? -23.885 22.739 37.226 1.00 58.14 885 GLY B CA 1
ATOM 13546 C C . GLY B 1 885 ? -24.518 23.499 38.373 1.00 56.24 885 GLY B C 1
ATOM 13547 O O . GLY B 1 885 ? -24.594 22.991 39.496 1.00 53.71 885 GLY B O 1
ATOM 13548 N N . LYS B 1 886 ? -24.993 24.718 38.105 1.00 53.20 886 LYS B N 1
ATOM 13549 C CA . LYS B 1 886 ? -25.638 25.517 39.140 1.00 54.45 886 LYS B CA 1
ATOM 13550 C C . LYS B 1 886 ? -26.900 24.834 39.654 1.00 54.18 886 LYS B C 1
ATOM 13551 O O . LYS B 1 886 ? -27.129 24.753 40.867 1.00 51.71 886 LYS B O 1
ATOM 13557 N N . LYS B 1 887 ? -27.734 24.332 38.740 1.00 59.99 887 LYS B N 1
ATOM 13558 C CA . LYS B 1 887 ? -28.977 23.688 39.150 1.00 59.37 887 LYS B CA 1
ATOM 13559 C C . LYS B 1 887 ? -28.704 22.389 39.900 1.00 55.73 887 LYS B C 1
ATOM 13560 O O . LYS B 1 887 ? -29.388 22.078 40.882 1.00 53.37 887 LYS B O 1
ATOM 13566 N N . LEU B 1 888 ? -27.712 21.616 39.452 1.00 52.80 888 LEU B N 1
ATOM 13567 C CA . LEU B 1 888 ? -27.317 20.425 40.199 1.00 49.68 888 LEU B CA 1
ATOM 13568 C C . LEU B 1 888 ? -26.832 20.798 41.594 1.00 46.39 888 LEU B C 1
ATOM 13569 O O . LEU B 1 888 ? -27.101 20.085 42.568 1.00 43.50 888 LEU B O 1
ATOM 13574 N N . ASP B 1 889 ? -26.123 21.922 41.707 1.00 45.46 889 ASP B N 1
ATOM 13575 C CA . ASP B 1 889 ? -25.596 22.353 42.997 1.00 48.08 889 ASP B CA 1
ATOM 13576 C C . ASP B 1 889 ? -26.725 22.613 43.989 1.00 45.72 889 ASP B C 1
ATOM 13577 O O . ASP B 1 889 ? -26.733 22.061 45.095 1.00 40.36 889 ASP B O 1
ATOM 13582 N N . VAL B 1 890 ? -27.701 23.440 43.601 1.00 50.47 890 VAL B N 1
ATOM 13583 C CA . VAL B 1 890 ? -28.775 23.796 44.523 1.00 50.64 890 VAL B CA 1
ATOM 13584 C C . VAL B 1 890 ? -29.639 22.582 44.836 1.00 49.60 890 VAL B C 1
ATOM 13585 O O . VAL B 1 890 ? -30.173 22.463 45.947 1.00 49.44 890 VAL B O 1
ATOM 13589 N N . THR B 1 891 ? -29.790 21.662 43.881 1.00 43.96 891 THR B N 1
ATOM 13590 C CA . THR B 1 891 ? -30.631 20.490 44.109 1.00 41.61 891 THR B CA 1
ATOM 13591 C C . THR B 1 891 ? -30.055 19.607 45.208 1.00 39.24 891 THR B C 1
ATOM 13592 O O . THR B 1 891 ? -30.766 19.224 46.144 1.00 39.37 891 THR B O 1
ATOM 13596 N N . TYR B 1 892 ? -28.769 19.270 45.116 1.00 40.51 892 TYR B N 1
ATOM 13597 C CA . TYR B 1 892 ? -28.201 18.322 46.066 1.00 40.02 892 TYR B CA 1
ATOM 13598 C C . TYR B 1 892 ? -27.746 18.983 47.364 1.00 37.87 892 TYR B C 1
ATOM 13599 O O . TYR B 1 892 ? -27.648 18.296 48.385 1.00 36.09 892 TYR B O 1
ATOM 13608 N N . ARG B 1 893 ? -27.492 20.293 47.362 1.00 36.12 893 ARG B N 1
ATOM 13609 C CA . ARG B 1 893 ? -27.382 21.010 48.628 1.00 38.45 893 ARG B CA 1
ATOM 13610 C C . ARG B 1 893 ? -28.688 20.935 49.407 1.00 41.20 893 ARG B C 1
ATOM 13611 O O . ARG B 1 893 ? -28.688 20.695 50.622 1.00 38.20 893 ARG B O 1
ATOM 13619 N N . MET B 1 894 ? -29.814 21.146 48.718 1.00 42.20 894 MET B N 1
ATOM 13620 C CA . MET B 1 894 ? -31.118 21.100 49.369 1.00 43.22 894 MET B CA 1
ATOM 13621 C C . MET B 1 894 ? -31.411 19.708 49.911 1.00 39.40 894 MET B C 1
ATOM 13622 O O . MET B 1 894 ? -32.017 19.565 50.977 1.00 41.71 894 MET B O 1
ATOM 13627 N N . ALA B 1 895 ? -31.003 18.669 49.180 1.00 38.32 895 ALA B N 1
ATOM 13628 C CA . ALA B 1 895 ? -31.197 17.302 49.651 1.00 36.57 895 ALA B CA 1
ATOM 13629 C C . ALA B 1 895 ? -30.467 17.069 50.970 1.00 39.29 895 ALA B C 1
ATOM 13630 O O . ALA B 1 895 ? -31.021 16.494 51.914 1.00 39.61 895 ALA B O 1
ATOM 13632 N N . TRP B 1 896 ? -29.213 17.511 51.053 1.00 36.93 896 TRP B N 1
ATOM 13633 C CA . TRP B 1 896 ? -28.493 17.439 52.318 1.00 37.98 896 TRP B CA 1
ATOM 13634 C C . TRP B 1 896 ? -29.159 18.326 53.365 1.00 41.24 896 TRP B C 1
ATOM 13635 O O . TRP B 1 896 ? -29.394 17.901 54.504 1.00 37.55 896 TRP B O 1
ATOM 13646 N N . PHE B 1 897 ? -29.500 19.556 52.974 1.00 42.91 897 PHE B N 1
ATOM 13647 C CA . PHE B 1 897 ? -30.056 20.534 53.903 1.00 43.40 897 PHE B CA 1
ATOM 13648 C C . PHE B 1 897 ? -31.390 20.079 54.490 1.00 41.87 897 PHE B C 1
ATOM 13649 O O . PHE B 1 897 ? -31.735 20.470 55.611 1.00 40.69 897 PHE B O 1
ATOM 13657 N N . ARG B 1 898 ? -32.151 19.263 53.758 1.00 37.90 898 ARG B N 1
ATOM 13658 C CA . ARG B 1 898 ? -33.454 18.791 54.212 1.00 41.39 898 ARG B CA 1
ATOM 13659 C C . ARG B 1 898 ? -33.386 17.434 54.911 1.00 39.77 898 ARG B C 1
ATOM 13660 O O . ARG B 1 898 ? -34.416 16.764 55.048 1.00 40.05 898 ARG B O 1
ATOM 13668 N N . GLY B 1 899 ? -32.202 17.011 55.342 1.00 43.61 899 GLY B N 1
ATOM 13669 C CA . GLY B 1 899 ? -32.078 15.808 56.143 1.00 43.69 899 GLY B CA 1
ATOM 13670 C C . GLY B 1 899 ? -32.263 14.507 55.392 1.00 45.28 899 GLY B C 1
ATOM 13671 O O . GLY B 1 899 ? -32.652 13.503 55.996 1.00 48.16 899 GLY B O 1
ATOM 13672 N N . LEU B 1 900 ? -31.997 14.485 54.092 1.00 37.52 900 LEU B N 1
ATOM 13673 C CA . LEU B 1 900 ? -32.062 13.235 53.356 1.00 37.40 900 LEU B CA 1
ATOM 13674 C C . LEU B 1 900 ? -30.837 12.381 53.641 1.00 37.49 900 LEU B C 1
ATOM 13675 O O . LEU B 1 900 ? -29.724 12.891 53.807 1.00 39.09 900 LEU B O 1
ATOM 13680 N N . LYS B 1 901 ? -31.054 11.070 53.708 1.00 34.43 901 LYS B N 1
ATOM 13681 C CA . LYS B 1 901 ? -29.973 10.122 53.937 1.00 36.70 901 LYS B CA 1
ATOM 13682 C C . LYS B 1 901 ? -29.284 9.722 52.644 1.00 35.84 901 LYS B C 1
ATOM 13683 O O . LYS B 1 901 ? -28.061 9.546 52.621 1.00 37.11 901 LYS B O 1
ATOM 13689 N N . THR B 1 902 ? -30.049 9.576 51.566 1.00 34.78 902 THR B N 1
ATOM 13690 C CA . THR B 1 902 ? -29.523 9.064 50.314 1.00 34.31 902 THR B CA 1
ATOM 13691 C C . THR B 1 902 ? -30.218 9.747 49.145 1.00 33.39 902 THR B C 1
ATOM 13692 O O . THR B 1 902 ? -31.323 10.282 49.274 1.00 31.37 902 THR B O 1
ATOM 13696 N N . THR B 1 903 ? -29.540 9.729 47.999 1.00 30.44 903 THR B N 1
ATOM 13697 C CA . THR B 1 903 ? -30.168 9.972 46.710 1.00 29.92 903 THR B CA 1
ATOM 13698 C C . THR B 1 903 ? -29.715 8.882 45.753 1.00 32.75 903 THR B C 1
ATOM 13699 O O . THR B 1 903 ? -28.729 8.182 46.001 1.00 33.18 903 THR B O 1
ATOM 13703 N N . TYR B 1 904 ? -30.451 8.746 44.650 1.00 32.05 904 TYR B N 1
ATOM 13704 C CA . TYR B 1 904 ? -30.290 7.610 43.754 1.00 30.59 904 TYR B CA 1
ATOM 13705 C C . TYR B 1 904 ? -29.917 8.105 42.358 1.00 34.04 904 TYR B C 1
ATOM 13706 O O . TYR B 1 904 ? -29.068 8.991 42.225 1.00 30.74 904 TYR B O 1
ATOM 13715 N N . TYR B 1 905 ? -30.546 7.563 41.313 1.00 39.33 905 TYR B N 1
ATOM 13716 C CA . TYR B 1 905 ? -30.238 7.999 39.958 1.00 41.55 905 TYR B CA 1
ATOM 13717 C C . TYR B 1 905 ? -30.565 9.474 39.781 1.00 37.81 905 TYR B C 1
ATOM 13718 O O . TYR B 1 905 ? -31.511 10.002 40.372 1.00 39.97 905 TYR B O 1
ATOM 13727 N N . LEU B 1 906 ? -29.776 10.135 38.950 1.00 33.59 906 LEU B N 1
ATOM 13728 C CA . LEU B 1 906 ? -30.129 11.437 38.410 1.00 34.12 906 LEU B CA 1
ATOM 13729 C C . LEU B 1 906 ? -30.611 11.234 36.979 1.00 34.35 906 LEU B C 1
ATOM 13730 O O . LEU B 1 906 ? -29.853 10.759 36.129 1.00 34.58 906 LEU B O 1
ATOM 13735 N N . ARG B 1 907 ? -31.872 11.566 36.722 1.00 41.59 907 ARG B N 1
ATOM 13736 C CA . ARG B 1 907 ? -32.413 11.602 35.365 1.00 49.22 907 ARG B CA 1
ATOM 13737 C C . ARG B 1 907 ? -32.430 13.061 34.924 1.00 49.24 907 ARG B C 1
ATOM 13738 O O . ARG B 1 907 ? -33.146 13.881 35.502 1.00 50.21 907 ARG B O 1
ATOM 13746 N N . ALA B 1 908 ? -31.632 13.393 33.917 1.00 58.49 908 ALA B N 1
ATOM 13747 C CA . ALA B 1 908 ? -31.459 14.778 33.510 1.00 64.35 908 ALA B CA 1
ATOM 13748 C C . ALA B 1 908 ? -31.671 14.919 32.011 1.00 69.39 908 ALA B C 1
ATOM 13749 O O . ALA B 1 908 ? -31.604 13.949 31.253 1.00 69.55 908 ALA B O 1
ATOM 13751 N N . LEU B 1 909 ? -31.941 16.158 31.602 1.00 84.41 909 LEU B N 1
ATOM 13752 C CA . LEU B 1 909 ? -32.075 16.525 30.201 1.00 87.90 909 LEU B CA 1
ATOM 13753 C C . LEU B 1 909 ? -31.343 17.838 29.974 1.00 91.47 909 LEU B C 1
ATOM 13754 O O . LEU B 1 909 ? -31.096 18.602 30.911 1.00 91.02 909 LEU B O 1
ATOM 13759 N N . ALA B 1 910 ? -30.998 18.093 28.716 1.00 99.16 910 ALA B N 1
ATOM 13760 C CA . ALA B 1 910 ? -30.311 19.327 28.345 1.00 101.94 910 ALA B CA 1
ATOM 13761 C C . ALA B 1 910 ? -31.093 20.067 27.266 1.00 104.39 910 ALA B C 1
ATOM 13762 O O . ALA B 1 910 ? -32.308 20.247 27.380 1.00 103.53 910 ALA B O 1
#

Foldseek 3Di:
DWEQEPPGDIDDDDLVVQLVLLLVLVCVVPPCVCVDDPVSNVLSVVLSVVLVVVVPVVDPDDDYYYPVVSLVSSLVSCVVVVVVRSSVSSVVVVVVVVVVVVVVDVVPDDDDDDDAAWAAEPVGDTHGDDPVVLLVQLCVLCPPPPPDDSVVLVVVLSVPDDRHHHPVCSLVSSLVSQLLCCLQPVSSQLSSQSSVVQVLCCLQCVVLVNDNGDHQVRLLPVQLVLLVSCLVVCVVVQNFDVLLVVDPSNLVSNLQDSCLSSLFGNLLNCLCLVAAADADPNGRNQHDLSLLLLLLQLLQSPPPPSRVSSSLSSVLPSNLQKHFDPQSSRFRRGPQGAQFQWWEAEAAQDPVSLVVVLVVLLQSPLPPHFYEYQDANHFDFQPADPPVRDTDNGCLQSVLSSLVSCVVNPAYEYEYEDQAPCVLLQLCQQPPDDDPSSHRVRYAYAYAYALVLLVLQVVQHKGKHDTCVLVVCLLFDHFPRNVVSVVVVVVCVVVVNGPDMDMDTSNVVVLSNLVSCVRRVDDFYFYQHLLFLLQQQVPPFGFNAAIRQWFFGDGYDPQAIETEGEMAGEQVVQADQLDGNLVVLLSSLLSVQSSSLSCLVSNRDDDRNHNVHCQQFVAYAYAYFQLLVSCLSNLHFLQDVVSLVCLQVVLLSSLLSQLVSQLVVCVVPNAHNSLVPTVLLVLQALLNSVVVVCVRSDLVQADADSDDDDDCVVVSVSSNVHGHHSFGHTQGWDVSSCSSSVHGTGNAFAQAQKDWDDDDPDIRMRGNNSLLVVCVVVVNSDVVVSVVCVVVRRQPPPDPVDDPSSNRSNHHQQRRDQVSQLNSLLSSSSSGSTAYRAETEYELDDSVSSVVNVSSSRRSSHRTYGGYHYHNPD/DFAWEQEPVGDIDGDDLVVQLVLLLVLVVVVHPVVNPCSNVVSVVLSVVLVVQVCLFFVPHAYYYPVRSLVSSLVSCVVVPVVSSSVSSVVVVVVVVVVVVVPFAWEQEPVRDIDGDPVVVLLVLLVVLCPPHPPDDSVQLVVQLVSRGHHHHYPVVSLLSSLVSLQQCCLQAVSSQLSSQSSVVFVLQCLQCVVLVVDNGDHLVRCLPVQLVLLVSCLVVCVVVLNFPVLLVVDPSNLLSNLQDSCLSSQFGNLLSVLCVVAAADDDPNTRNQHDLSLLLLLLLLLLSPPPPSRVSSSLSSVLPSNLQKHFDPQSSRFRRGPQGALFQWWEAEAAQDPVSLVVVLVVLLVSPLPPGAYEYEDANHWAFQPADPVPGDTDNGCLQSVLVSLVSCVVNVHYEYEHEPLAPCVLLLLCQQPPDDDPSSHRNRYAYAYAYALVLLVLQVVFHKGKHHTCVQVVCLLQDHFPRNVVSRVVVVVCPVPPNHPDMDMGTSNVVVLSNLVSCVNRVDDFYFYQHLLFLLQQPVPPAGFNAAIPLQWFTDGYDPLAIETEGEMEGEQLVQADPLHGNLVVLLSSLLSVQSSSLSCLVSRRDPDRNHNVHCQQFVAYAYAYFQLLVSCLSNLHFLQDVVSLVCLQVVLQSSLLSQQVSQLVVCVVPNAHNSNPPTCLLVLQALLNSLVVVCVRSDLVQADADSDDDDDCVVSSVSSNVGGHHSFGHTQGWDVSSCSSSVHGTGNFWAAAQWDWDSDNNGIHIHGNNSLQVVCVVVVNSDPVVSVVCVVVRRQPCPPVVDDPSSNSSRDGQQRRPQVSQLSSLLSSSSRGSTAYEAEHEEEDDDSVVSVVNVSVNSRSSHRTYGGYHYHD

Organism: Pseudomonas aeruginosa (strain ATCC 15692 / DSM 22644 / CIP 104116 / JCM 14847 / LMG 12228 / 1C / PRS 101 / PAO1) (NCBI:txid208964)

Solvent-accessible surface area: 70355 Å² total; per-residue (Å²): 63,139,10,50,91,111,117,57,84,77,58,99,38,64,58,80,151,11,36,60,26,0,40,136,10,6,62,78,56,62,46,58,136,10,76,102,28,98,127,7,100,102,23,2,142,118,0,5,103,66,3,8,15,25,5,131,194,153,76,130,118,36,29,77,2,101,44,66,78,14,36,78,29,2,24,73,6,0,96,197,40,61,49,117,147,8,4,126,52,17,52,93,138,38,112,41,98,29,46,95,96,165,100,63,39,72,92,88,108,121,95,147,116,169,130,64,29,110,18,30,122,94,101,58,54,103,51,104,32,83,99,50,72,18,63,55,18,11,68,30,2,20,80,81,38,68,134,27,62,13,60,69,1,20,144,106,2,83,158,104,26,136,86,27,4,28,84,132,63,24,11,67,18,6,10,74,21,0,17,70,40,17,40,94,10,25,37,10,25,71,0,0,0,25,1,29,2,17,43,6,7,29,40,2,0,24,49,18,67,44,25,126,52,3,18,9,67,78,2,53,120,29,5,31,138,0,1,52,25,0,1,112,68,0,16,108,58,120,58,1,19,58,105,0,106,106,10,61,30,110,103,0,3,147,27,19,52,26,70,43,2,21,65,0,26,33,87,0,0,54,10,0,46,68,151,11,3,21,80,66,124,51,67,46,1,3,3,0,0,1,0,0,0,1,0,0,0,1,1,0,21,118,17,192,88,57,31,62,68,0,43,54,0,0,55,14,0,0,26,11,13,1,0,2,15,59,22,1,0,102,30,0,4,21,91,170,13,18,1,2,23,17,9,1,6,26,0,57,45,72,26,51,19,7,2,26,10,1,39,23,5,0,20,4,13,73,72,93,1,12,2,0,1,0,0,0,30,3,64,0,97,24,3,125,47,168,55,69,102,27,149,10,111,2,0,2,33,21,0,38,0,2,9,15,4,19,73,12,21,127,66,4,0,0,0,0,0,0,0,0,24,6,0,66,30,1,1,44,1,53,54,132,108,59,64,85,192,110,17,0,77,75,2,21,1,0,0,0,0,0,4,7,0,0,28,37,0,59,72,89,19,43,0,5,0,0,0,5,40,58,1,98,49,0,10,70,52,42,6,121,54,0,27,134,82,0,87,107,16,29,46,45,6,83,156,64,143,20,186,51,56,89,89,26,82,0,88,88,8,6,184,67,0,5,35,3,2,85,107,25,18,12,0,1,0,0,0,0,0,0,0,2,32,4,3,4,8,53,75,56,21,27,1,16,3,0,2,30,30,0,2,1,1,9,12,4,58,179,73,12,8,4,1,5,1,31,3,5,0,1,0,25,46,0,18,81,146,32,154,39,37,72,60,73,0,46,133,5,0,83,12,0,0,15,1,2,0,9,4,0,55,15,7,84,28,61,9,101,39,2,77,48,4,0,82,64,12,15,8,2,1,1,1,2,0,0,0,1,12,0,0,3,42,40,103,23,32,6,30,22,107,52,0,18,40,19,0,5,88,2,1,0,10,1,0,40,23,0,1,40,2,0,0,47,7,12,112,90,69,31,42,6,130,20,16,153,33,0,18,2,28,102,6,21,0,8,1,28,6,0,97,110,1,34,136,58,11,24,77,142,23,2,99,12,47,62,59,76,82,65,94,6,64,73,7,58,120,65,0,84,164,6,0,26,0,0,1,0,2,1,0,11,60,5,66,29,11,0,47,1,12,38,18,19,59,5,3,26,5,27,116,78,1,10,90,83,65,74,137,134,66,56,109,31,10,34,8,16,69,35,0,2,121,10,0,75,84,104,57,28,34,36,89,90,1,8,100,42,0,84,167,64,101,1,23,0,48,130,4,140,82,1,48,113,74,2,22,63,6,1,12,17,1,39,73,13,98,20,111,41,6,0,31,0,0,1,50,0,2,0,2,0,4,2,0,3,6,3,24,0,18,2,20,24,16,50,54,174,87,3,35,92,9,0,52,41,0,0,50,52,0,1,1,3,1,18,61,13,91,32,82,74,101,126,98,108,32,95,8,7,92,123,120,44,80,42,62,89,36,66,53,82,154,10,38,65,35,0,35,137,11,10,101,77,54,87,121,96,84,28,91,188,11,133,84,35,1,129,116,1,3,84,84,3,35,57,33,14,115,125,59,27,39,78,18,22,37,10,49,31,73,85,16,30,72,48,2,22,67,8,0,104,188,46,57,53,120,121,5,5,121,44,18,41,107,147,33,103,44,116,21,56,96,108,174,140,123,152,41,110,20,42,116,92,96,48,55,91,61,97,28,87,72,43,67,6,65,61,16,5,71,22,2,22,66,89,37,59,111,27,65,22,57,53,0,38,129,59,1,59,125,39,9,25,76,32,2,30,90,130,61,18,16,66,12,1,5,30,8,0,1,65,26,12,42,86,4,12,24,8,22,71,0,0,1,24,2,26,4,17,40,6,7,38,44,2,0,25,60,13,62,40,26,127,58,1,17,10,91,84,0,49,120,27,3,34,139,0,0,32,20,0,0,99,83,0,9,118,68,118,54,1,22,57,111,0,117,114,7,64,22,140,118,0,3,175,28,19,52,38,82,48,3,19,60,1,24,9,45,0,0,15,12,0,40,58,133,12,2,22,75,70,126,60,65,54,1,3,4,0,0,2,0,0,0,0,0,0,0,1,1,0,20,117,21,202,75,55,34,51,68,0,38,51,0,0,57,12,0,0,25,11,13,1,0,2,15,42,23,2,0,83,44,0,4,20,81,160,16,22,1,2,24,18,7,0,6,28,0,52,44,70,24,49,18,6,2,25,10,2,40,34,4,0,28,4,15,76,83,98,1,11,0,0,1,0,0,0,31,3,62,0,95,23,4,105,54,168,26,70,130,30,140,8,97,2,0,2,30,20,0,31,0,1,6,13,3,14,75,21,25,161,64,4,0,0,0,0,0,0,0,0,28,5,0,69,29,0,1,46,1,55,53,141,105,56,62,81,181,115,19,0,74,77,0,19,1,0,0,0,0,0,4,4,0,0,27,48,0,60,88,81,20,41,0,4,0,0,0,4,39,48,0,98,47,0,9,69,52,43,9,129,52,0,28,136,91,0,78,109,18,28,48,31,3,88,152,71,160,14,169,41,63,98,86,26,76,0,84,67,8,6,161,64,0,5,36,4,2,78,112,27,20,12,1,1,0,0,0,0,2,0,0,2,9,5,4,5,7,44,70,62,22,26,1,15,2,0,2,33,28,0,2,0,1,11,15,4,52,172,74,15,8,3,0,4,1,28,3,3,0,1,0,25,40,0,16,69,145,33,154,42,35,62,73,72,0,63,151,2,0,54,10,0,0,16,1,2,0,11,4,0,55,21,9,102,30,70,9,91,56,2,75,46,5,0,89,62,14,15,8,2,1,0,0,0,0,0,0,2,12,0,0,5,64,36,108,24,29,5,31,24,108,52,0,7,38,18,0,5,88,1,0,1,7,0,0,40,35,0,0,40,2,0,1,55,7,12,112,104,64,33,43,6,128,17,7,143,32,0,10,2,20,99,7,46,0,8,8,44,2,0,115,57,0,28,111,40,10,24,77,175,34,3,97,12,46,66,58,86,86,62,100,5,57,73,6,61,111,76,0,79,167,7,0,25,0,1,2,0,0,1,0,10,52,4,50,46,12,0,44,0,12,38,15,22,77,4,2,21,5,24,114,69,0,13,90,79,66,79,38,139,42,0,31,23,30,29,5,14,61,52,0,1,89,18,0,51,86,97,64,30,29,39,88,95,0,9,92,40,0,77,169,64,85,0,18,0,64,112,4,159,95,2,51,114,79,1,23,65,6,1,13,12,0,44,70,12,103,18,124,54,6,0,32,0,0,0,44,2,2,0,3,0,2,2,0,3,4,2,21,0,16,3,48,31,39,50,51,168,94,5,29,87,4,0,51,42,0,0,47,62,0,2,1,4,0,18,66,16,94,32,93,122

Radius of gyration: 44.53 Å; Cα contacts (8 Å, |Δi|>4): 3216; chains: 2; bounding box: 134×90×96 Å

Sequence (1734 aa):
LRVIKRNGTVVPYTDDKITVAITKAFLAVEGGTAAASSRIHDTVRRLTEQVTATFKRRMPSGGTIHIEEIQDQVELALMRAGEQKVARDYVIYREARAAERKNAGAASDVAQPHPSIRITRADGSLSPLDMGRLNTIISEACEGLAEVDGALIERETLKNLYDGVAEKDVNTALVMTARTLVEREPNYSYVTARLLMDTLRAEALGFLGVAESATHHEMAELYAKALPAYIEKGAEFELVDAKLKEFDLEKLGKAIDHERDQQFTYLGLQTLYDRYFIHKDGIRFELPQIFFMRVAMGLAIEEKDREARAIEFYNLLSSFDYMSSTPTLFNAGTLRPQLSSCCYLTTVPDDLSGIYGAIHDNAMLSKFAGGLGNDWTPVRALGSYIKGTNGKSQGVVPFLKVVNDTAVAVNAVCAYLETWHLDIEEFLELRKNTGDDRRRTHDMNTANWIPDLFMKRVFDDGSWTLFSPSDVPDLHDLYGKAFEERYEYYEALASYGKLKLHKVVQAKDLWRKMLSMLFETGHPWLTFKDPCNLRSPQQHVGVVHSSNLCTEITLNTNKDEIAVCNLGSINLVNHIVDGKLDTAKLEKTVKTAVRMLDNVIDINYYSVPQAQNSNFKHRPVGLGIMGFQDALYLQHIPYGSDAAIAFADQSMEAISYYAIQASCDLADERGAYQTFQGSLWSQGILPIDSEKKLIEERGAKYIEVDLSETLDWAPLRERVQKGIRNSNIMAIAPTATIANITGVSQSIEPTYQNLYVKSNLSGEFTVINPYLVRDLKARGLWDPVMVNDLKYYDGSVQQIERIPQDLKDLYATAFEVETRWIVEAASRRQKWIDQAQSLNLYIAGASGKKLDVTYRMAWFRGLKTTYYLRALAATGQLRVIKRNGTVVPYTDDKITVAITKAFLAVEAAASSRIHDTVRRLTEQVTATFKRRMPSGGTIHIEEIQDQVELALMRAGEQKVARDYVIYREARAAERKNASIRITRADGSLSPLDMGRLNTIISEACEGLAEVDGALIERETLKNLYDGVAEKDVNTALVMTARTLVEREPNYSYVTARLLMDTLRAEALGFLGVAESATHHEMAELYAKALPAYIEKGAEFELVDAKLKEFDLEKLGKAIDHERDQQFTYLGLQTLYDRYFIHKDGIRFELPQIFFMRVAMGLAIEEKDREARAIEFYNLLSSFDYMSSTPTLFNAGTLRPQLSSCCYLTTVPDDLSGIYGAIHDNAMLSKFAGGLGNDWTPVRALGSYIKGTNGKSQGVVPFLKVVNDTAVAVNAVCAYLETWHLDIEEFLELRKNTGDDRRRTHDMNTANWIPDLFMKRVFDDGSWTLFSPSDVPDLHDLYGKAFEERYEYYEALASYGKLKLHKVVQAKDLWRKMLSMLFETGHPWLTFKDPCNLRSPQQHVGVVHSSNLCTEITLNTNKDEIAVCNLGSINLVNHIVDGKLDTAKLEKTVKTAVRMLDNVIDINYYSVPQAQNSNFKHRPVGLGIMGFQDALYLQHIPYGSDAAIAFADQSMEAISYYAIQASCDLADERGAYQTFQGSLWSQGILPIDSEKKLIEERGAKYIEVDLSETLDWAPLRERVQKGIRNSNIMAIAPTATIANITGVSQSIEPTYQNLYVKSNLSGEFTVINPYLVRDLKARGLWDPVMVNDLKYYDGSVQQIERIPQDLKDLYATAFEVETRWIVEAASRRQKWIDQAQSLNLYIAGASGKKLDVTYRMAWFRGLKTTYYLRALA